Protein AF-0000000076178663 (afdb_homodimer)

InterPro domains:
  IPR000157 Toll/interleukin-1 receptor homology (TIR) domain [PF01582] (694-789)
  IPR000157 Toll/interleukin-1 receptor homology (TIR) domain [PS50104] (693-831)
  IPR000157 Toll/interleukin-1 receptor homology (TIR) domain [SM00255] (694-832)
  IPR001611 Leucine-rich repeat [PF13855] (51-112)
  IPR001611 Leucine-rich repeat [PF13855] (502-559)
  IPR001611 Leucine-rich repeat [PS51450] (548-569)
  IPR003591 Leucine-rich repeat, typical subtype [SM00369] (49-72)
  IPR003591 Leucine-rich repeat, typical subtype [SM00369] (73-99)
  IPR003591 Leucine-rich repeat, typical subtype [SM00369] (499-522)
  IPR003591 Leucine-rich repeat, typical subtype [SM00369] (546-569)
  IPR017241 Toll-like receptor [PIRSF037595] (4-831)
  IPR032675 Leucine-rich repeat domain superfamily [G3DSA:3.80.10.10] (1-617)
  IPR035897 Toll/interleukin-1 receptor homology (TIR) domain superfamily [G3DSA:3.40.50.10140] (685-832)
  IPR035897 Toll/interleukin-1 receptor homology (TIR) domain superfamily [SSF52200] (689-829)

Secondary structure (DSSP, 8-state):
--------EEE-TTS--SS--SSS-TT-SEEE--SS---EEPTTTTTT-TT--EEE--SS---EE-TTTTTT-TT--EEE--SS---TTTSB-TTTTTT-TT--EEE--S---TT----S-EEPPP-TT-TT--EEEEEE-SSEE-GGG-GGG-TT--EEEEEEE--SEE-TTTTTTS-TT--EEEEEEE----EE-TTTTTT-TT--EEEEEEE-S-HHHHHHTTGGGTT-EEEEEEEEEE---GGGTTSS-SSEEE-HHHHTTGGGSEEEEEEEESS-EEEE-TTTTT--S-GGG-SEEE-TT----TTSSHHHHHHHHHHHHH-TT--EEE--SEE---SS------SS--S--------TTTT-----SSS-------TT---EEEEEEPPTT--EEE-TTEE----S-EEEEEE--TT--EEE-TT-B-SSPPEEEEES-----EEE-TTS-GGGT----GGGGGGGTT-SEEE--SS-HHHHHHTT--GGGG-TT-SEEE--SS------TTTTTT-TT--EEE--SS--SS--GGGGG-TT--EEE-TTS------HHHHHHHHHTGGGT-EEE-TT-EEE-SGGGHHHHHHHTT---EESSTT---EEE-TTS-EEEHHHHHHTHHHHHHHHHHHHHHHHHHHHHHHHHHHHHHHHHHHHTHHHHHHHHHHHHHHHHHHHHHHH-SEEEEEEE-GGGHHHIIIIIHHIIIIIS---EEEHHHHS-TTS-HHHHHHHHHHTEEEEEEEE-TTGGG-TTHHHHHHHHHHHHHHS---EEEEEE-S--GGGS-HHHHHTGGGEEEEEPPSS--THHHHHHHHHHH----/--------EEE-TTS--SS--SSS-TT-SEEE--SS---EEPTTTTTT-TT--EEE--SS---EE-TTTTTT-TT--EEE--SS---TTTSB-TTTTTT-TT--EEE--S---TT----S-EEPPP-TT-TT--EEEEEE-SSEE-GGG-GGG-TT--EEEEEEE--SEE-TTTTTTS-TT--EEEEEEE----EE-GGGGTT-TT--EEEEEEEES-HHHHHHTTGGGTT-EEEEEEEEEEE--GGGTTSS-SSEEE-HHHHTTGGGSEEEEEEEESS-EEEE-TTTTT--S-GGG-SEEE-TT----TTSSHHHHHHHHHHHHH-TT--EEE--SEE---SS------SS------------SS------SSS-------TT---EEEEEEPPTT--EEE-TTEE----S-EEEEEE--TT--EEE-TT-B-SSPPEEEEES-----EEE-TTS-GGGT----GGGGGGGTT-SEEE--SS-HHHHHHTT--GGGG-TT-SEEE--SS------TTTTTT-TT--EEE--SS--SS--GGGGG-TT--EEE-TTS------HHHHHHHHHTGGGT-EEE-TT-EEE-SGGGHHHHHHHHH---EESSTT---EEE-TTS-EEEHHHHHHTHHHHHHHHHHHHHHHHHHHHHHHHHHHHHHHHHHHHTHHHHHHHHHHHHHHHHHHHHHHH--EEEEEE--GGGHHHIIIIIHHIIIIIS---EEEHHHHS-TTS-HHHHHHHHHHTEEEEEEEE-TTGGG-TTHHHHHHHHHHHHHHS---EEEEEE-S--GGGS-HHHHHTGGG-EEEE--SS--THHHHHHHHHHH----

Structure (mmCIF, N/CA/C/O backbone):
data_AF-0000000076178663-model_v1
#
loop_
_entity.id
_entity.type
_entity.pdbx_description
1 polymer 'Toll-like receptor 4'
#
loop_
_atom_site.group_PDB
_atom_site.id
_atom_site.type_symbol
_atom_site.label_atom_id
_atom_site.label_alt_id
_atom_site.label_comp_id
_atom_site.label_asym_id
_atom_site.label_entity_id
_atom_site.label_seq_id
_atom_site.pdbx_PDB_ins_code
_atom_site.Cartn_x
_atom_site.Cartn_y
_atom_site.Cartn_z
_atom_site.occupancy
_atom_site.B_iso_or_equiv
_atom_site.auth_seq_id
_atom_site.auth_comp_id
_atom_site.auth_asym_id
_atom_site.auth_atom_id
_atom_site.pdbx_PDB_model_num
ATOM 1 N N . MET A 1 1 ? 57.906 7.934 1.065 1 19.34 1 MET A N 1
ATOM 2 C CA . MET A 1 1 ? 56.906 8.836 0.531 1 19.34 1 MET A CA 1
ATOM 3 C C . MET A 1 1 ? 56.5 8.438 -0.887 1 19.34 1 MET A C 1
ATOM 5 O O . MET A 1 1 ? 57.281 8.641 -1.83 1 19.34 1 MET A O 1
ATOM 9 N N . LYS A 1 2 ? 55.906 7.266 -1.079 1 27.16 2 LYS A N 1
ATOM 10 C CA . LYS A 1 2 ? 55.625 6.82 -2.443 1 27.16 2 LYS A CA 1
ATOM 11 C C . LYS A 1 2 ? 54.969 7.922 -3.256 1 27.16 2 LYS A C 1
ATOM 13 O O . LYS A 1 2 ? 53.969 8.516 -2.812 1 27.16 2 LYS A O 1
ATOM 18 N N . GLN A 1 3 ? 55.719 8.695 -3.879 1 27.06 3 GLN A N 1
ATOM 19 C CA . GLN A 1 3 ? 55.188 9.703 -4.789 1 27.06 3 GLN A CA 1
ATOM 20 C C . GLN A 1 3 ? 53.969 9.203 -5.516 1 27.06 3 GLN A C 1
ATOM 22 O O . GLN A 1 3 ? 54 8.211 -6.242 1 27.06 3 GLN A O 1
ATOM 27 N N . GLU A 1 4 ? 52.906 9.203 -4.875 1 34.97 4 GLU A N 1
ATOM 28 C CA . GLU A 1 4 ? 51.625 8.945 -5.535 1 34.97 4 GLU A CA 1
ATOM 29 C C . GLU A 1 4 ? 51.531 9.672 -6.875 1 34.97 4 GLU A C 1
ATOM 31 O O . GLU A 1 4 ? 51.562 10.906 -6.922 1 34.97 4 GLU A O 1
ATOM 36 N N . LYS A 1 5 ? 52.469 9.32 -7.859 1 41.31 5 LYS A N 1
ATOM 37 C CA . LYS A 1 5 ? 52.438 9.859 -9.219 1 41.31 5 LYS A CA 1
ATOM 38 C C . LYS A 1 5 ? 51.031 10.266 -9.617 1 41.31 5 LYS A C 1
ATOM 40 O O . LYS A 1 5 ? 50.125 9.43 -9.633 1 41.31 5 LYS A O 1
ATOM 45 N N . LEU A 1 6 ? 50.562 11.344 -9.312 1 45.38 6 LEU A N 1
ATOM 46 C CA . LEU A 1 6 ? 49.312 11.977 -9.656 1 45.38 6 LEU A CA 1
ATOM 47 C C . LEU A 1 6 ? 48.875 11.594 -11.07 1 45.38 6 LEU A C 1
ATOM 49 O O . LEU A 1 6 ? 49.531 11.969 -12.047 1 45.38 6 LEU A O 1
ATOM 53 N N . GLU A 1 7 ? 48.406 10.383 -11.359 1 66.19 7 GLU A N 1
ATOM 54 C CA . GLU A 1 7 ? 47.844 9.922 -12.625 1 66.19 7 GLU A CA 1
ATOM 55 C C . GLU A 1 7 ? 46.906 10.961 -13.227 1 66.19 7 GLU A C 1
ATOM 57 O O . GLU A 1 7 ? 45.906 11.32 -12.609 1 66.19 7 GLU A O 1
ATOM 62 N N . LEU A 1 8 ? 47.469 11.82 -14.164 1 82.62 8 LEU A N 1
ATOM 63 C CA . LEU A 1 8 ? 46.781 12.891 -14.875 1 82.62 8 LEU A CA 1
ATOM 64 C C . LEU A 1 8 ? 45.625 12.32 -15.727 1 82.62 8 LEU A C 1
ATOM 66 O O . LEU A 1 8 ? 45.844 11.43 -16.547 1 82.62 8 LEU A O 1
ATOM 70 N N . THR A 1 9 ? 44.406 12.562 -15.328 1 89.75 9 THR A N 1
ATOM 71 C CA . THR A 1 9 ? 43.219 12.172 -16.078 1 89.75 9 THR A CA 1
ATOM 72 C C . THR A 1 9 ? 42.688 13.344 -16.906 1 89.75 9 THR A C 1
ATOM 74 O O . THR A 1 9 ? 42.562 14.461 -16.391 1 89.75 9 THR A O 1
ATOM 77 N N . ALA A 1 10 ? 42.594 13.156 -18.203 1 93.69 10 ALA A N 1
ATOM 78 C CA . ALA A 1 10 ? 41.938 14.125 -19.078 1 93.69 10 ALA A CA 1
ATOM 79 C C . ALA A 1 10 ? 40.469 13.758 -19.312 1 93.69 10 ALA A C 1
ATOM 81 O O . ALA A 1 10 ? 40.188 12.758 -19.969 1 93.69 10 ALA A O 1
ATOM 82 N N . ASP A 1 11 ? 39.562 14.453 -18.781 1 93.75 11 ASP A N 1
ATOM 83 C CA . ASP A 1 11 ? 38.125 14.242 -19 1 93.75 11 ASP A CA 1
ATOM 84 C C . ASP A 1 11 ? 37.625 15.078 -20.172 1 93.75 11 ASP A C 1
ATOM 86 O O . ASP A 1 11 ? 37.344 16.266 -20.031 1 93.75 11 ASP A O 1
ATOM 90 N N . CYS A 1 12 ? 37.5 14.484 -21.281 1 95.38 12 CYS A N 1
ATOM 91 C CA . CYS A 1 12 ? 37 15.125 -22.484 1 95.38 12 CYS A CA 1
ATOM 92 C C . CYS A 1 12 ? 35.594 14.633 -22.828 1 95.38 12 CYS A C 1
ATOM 94 O O . CYS A 1 12 ? 35.219 14.547 -24 1 95.38 12 CYS A O 1
ATOM 96 N N . SER A 1 13 ? 34.875 14.25 -21.828 1 94.5 13 SER A N 1
ATOM 97 C CA . SER A 1 13 ? 33.531 13.734 -22.062 1 94.5 13 SER A CA 1
ATOM 98 C C . SER A 1 13 ? 32.531 14.859 -22.344 1 94.5 13 SER A C 1
ATOM 100 O O . SER A 1 13 ? 32.688 15.961 -21.797 1 94.5 13 SER A O 1
ATOM 102 N N . ASN A 1 14 ? 31.547 14.664 -23.25 1 93.12 14 ASN A N 1
ATOM 103 C CA . ASN A 1 14 ? 30.406 15.547 -23.547 1 93.12 14 ASN A CA 1
ATOM 104 C C . ASN A 1 14 ? 30.875 16.906 -24.078 1 93.12 14 ASN A C 1
ATOM 106 O O . ASN A 1 14 ? 30.422 17.938 -23.609 1 93.12 14 ASN A O 1
ATOM 110 N N . LEU A 1 15 ? 31.781 16.922 -24.922 1 93.25 15 LEU A N 1
ATOM 111 C CA . LEU A 1 15 ? 32.312 18.156 -25.484 1 93.25 15 LEU A CA 1
ATOM 112 C C . LEU A 1 15 ? 31.938 18.281 -26.953 1 93.25 15 LEU A C 1
ATOM 114 O O . LEU A 1 15 ? 32.344 19.234 -27.625 1 93.25 15 LEU A O 1
ATOM 118 N N . GLY A 1 16 ? 31.219 17.328 -27.406 1 93.5 16 GLY A N 1
ATOM 119 C CA . GLY A 1 16 ? 30.797 17.359 -28.797 1 93.5 16 GLY A CA 1
ATOM 120 C C . GLY A 1 16 ? 31.938 17.094 -29.766 1 93.5 16 GLY A C 1
ATOM 121 O O . GLY A 1 16 ? 31.891 17.531 -30.922 1 93.5 16 GLY A O 1
ATOM 122 N N . LEU A 1 17 ? 32.938 16.344 -29.375 1 95.19 17 LEU A N 1
ATOM 123 C CA . LEU A 1 17 ? 34.094 16.062 -30.188 1 95.19 17 LEU A CA 1
ATOM 124 C C . LEU A 1 17 ? 33.781 15.117 -31.328 1 95.19 17 LEU A C 1
ATOM 126 O O . LEU A 1 17 ? 32.938 14.219 -31.172 1 95.19 17 LEU A O 1
ATOM 130 N N . THR A 1 18 ? 34.406 15.312 -32.438 1 95.69 18 THR A N 1
ATOM 131 C CA . THR A 1 18 ? 34.219 14.43 -33.562 1 95.69 18 THR A CA 1
ATOM 132 C C . THR A 1 18 ? 35.5 13.656 -33.875 1 95.69 18 THR A C 1
ATOM 134 O O . THR A 1 18 ? 35.469 12.711 -34.656 1 95.69 18 THR A O 1
ATOM 137 N N . ARG A 1 19 ? 36.562 14.148 -33.281 1 94.88 19 ARG A N 1
ATOM 138 C CA . ARG A 1 19 ? 37.844 13.477 -33.406 1 94.88 19 ARG A CA 1
ATOM 139 C C . ARG A 1 19 ? 38.594 13.461 -32.094 1 94.88 19 ARG A C 1
ATOM 141 O O . ARG A 1 19 ? 38.25 14.203 -31.156 1 94.88 19 ARG A O 1
ATOM 148 N N . VAL A 1 20 ? 39.531 12.562 -31.969 1 96 20 VAL A N 1
ATOM 149 C CA . VAL A 1 20 ? 40.375 12.492 -30.766 1 96 20 VAL A CA 1
ATOM 150 C C . VAL A 1 20 ? 41.25 13.75 -30.672 1 96 20 VAL A C 1
ATOM 152 O O . VAL A 1 20 ? 41.938 14.117 -31.641 1 96 20 VAL A O 1
ATOM 155 N N . PRO A 1 21 ? 41.25 14.375 -29.5 1 94.44 21 PRO A N 1
ATOM 156 C CA . PRO A 1 21 ? 42.062 15.578 -29.344 1 94.44 21 PRO A CA 1
ATOM 157 C C . PRO A 1 21 ? 43.562 15.281 -29.375 1 94.44 21 PRO A C 1
ATOM 159 O O . PRO A 1 21 ? 44.031 14.266 -28.844 1 94.44 21 PRO A O 1
ATOM 162 N N . GLN A 1 22 ? 44.406 16.219 -30.031 1 91.75 22 GLN A N 1
ATOM 163 C CA . GLN A 1 22 ? 45.844 16 -30.172 1 91.75 22 GLN A CA 1
ATOM 164 C C . GLN A 1 22 ? 46.625 17 -29.328 1 91.75 22 GLN A C 1
ATOM 166 O O . GLN A 1 22 ? 47.875 16.953 -29.297 1 91.75 22 GLN A O 1
ATOM 171 N N . ASP A 1 23 ? 45.938 17.812 -28.516 1 89.94 23 ASP A N 1
ATOM 172 C CA . ASP A 1 23 ? 46.625 18.891 -27.781 1 89.94 23 ASP A CA 1
ATOM 173 C C . ASP A 1 23 ? 46.656 18.578 -26.281 1 89.94 23 ASP A C 1
ATOM 175 O O . ASP A 1 23 ? 46.969 19.469 -25.484 1 89.94 23 ASP A O 1
ATOM 179 N N . LEU A 1 24 ? 46.469 17.391 -25.984 1 92.81 24 LEU A N 1
ATOM 180 C CA . LEU A 1 24 ? 46.531 17.047 -24.562 1 92.81 24 LEU A CA 1
ATOM 181 C C . LEU A 1 24 ? 47.969 16.719 -24.156 1 92.81 24 LEU A C 1
ATOM 183 O O . LEU A 1 24 ? 48.812 16.5 -25 1 92.81 24 LEU A O 1
ATOM 187 N N . ASN A 1 25 ? 48.156 16.75 -22.891 1 91.75 25 ASN A N 1
ATOM 188 C CA . ASN A 1 25 ? 49.469 16.359 -22.375 1 91.75 25 ASN A CA 1
ATOM 189 C C . ASN A 1 25 ? 49.812 14.914 -22.734 1 91.75 25 ASN A C 1
ATOM 191 O O . ASN A 1 25 ? 48.938 14.023 -22.609 1 91.75 25 ASN A O 1
ATOM 195 N N . HIS A 1 26 ? 51 14.625 -23.172 1 89.5 26 HIS A N 1
ATOM 196 C CA . HIS A 1 26 ? 51.406 13.305 -23.656 1 89.5 26 HIS A CA 1
ATOM 197 C C . HIS A 1 26 ? 51.562 12.312 -22.516 1 89.5 26 HIS A C 1
ATOM 199 O O . HIS A 1 26 ? 51.562 11.094 -22.75 1 89.5 26 HIS A O 1
ATOM 205 N N . THR A 1 27 ? 51.531 12.789 -21.25 1 90.5 27 THR A N 1
ATOM 206 C CA . THR A 1 27 ? 51.781 11.914 -20.109 1 90.5 27 THR A CA 1
ATOM 207 C C . THR A 1 27 ? 50.469 11.555 -19.422 1 90.5 27 THR A C 1
ATOM 209 O O . THR A 1 27 ? 50.438 11.094 -18.281 1 90.5 27 THR A O 1
ATOM 212 N N . ILE A 1 28 ? 49.406 11.758 -20.156 1 93.5 28 ILE A N 1
ATOM 213 C CA . ILE A 1 28 ? 48.125 11.469 -19.547 1 93.5 28 ILE A CA 1
ATOM 214 C C . ILE A 1 28 ? 48 9.969 -19.281 1 93.5 28 ILE A C 1
ATOM 216 O O . ILE A 1 28 ? 48.5 9.156 -20.078 1 93.5 28 ILE A O 1
ATOM 220 N N . PHE A 1 29 ? 47.406 9.719 -18.109 1 93.75 29 PHE A N 1
ATOM 221 C CA . PHE A 1 29 ? 47.25 8.344 -17.656 1 93.75 29 PHE A CA 1
ATOM 222 C C . PHE A 1 29 ? 45.875 7.801 -18.062 1 93.75 29 PHE A C 1
ATOM 224 O O . PHE A 1 29 ? 45.75 6.617 -18.375 1 93.75 29 PHE A O 1
ATOM 231 N N . ALA A 1 30 ? 44.875 8.555 -17.984 1 96.12 30 ALA A N 1
ATOM 232 C CA . ALA A 1 30 ? 43.531 8.188 -18.328 1 96.12 30 ALA A CA 1
ATOM 233 C C . ALA A 1 30 ? 42.875 9.242 -19.219 1 96.12 30 ALA A C 1
ATOM 235 O O . ALA A 1 30 ? 43.094 10.438 -19.047 1 96.12 30 ALA A O 1
ATOM 236 N N . LEU A 1 31 ? 42.125 8.75 -20.266 1 96 31 LEU A N 1
ATOM 237 C CA . LEU A 1 31 ? 41.438 9.625 -21.203 1 96 31 LEU A CA 1
ATOM 238 C C . LEU A 1 31 ? 39.969 9.195 -21.375 1 96 31 LEU A C 1
ATOM 240 O O . LEU A 1 31 ? 39.719 8.047 -21.719 1 96 31 LEU A O 1
ATOM 244 N N . ASP A 1 32 ? 39.094 10.031 -21.016 1 96.75 32 ASP A N 1
ATOM 245 C CA . ASP A 1 32 ? 37.656 9.766 -21.172 1 96.75 32 ASP A CA 1
ATOM 246 C C . ASP A 1 32 ? 37.062 10.578 -22.328 1 96.75 32 ASP A C 1
ATOM 248 O O . ASP A 1 32 ? 36.969 11.805 -22.266 1 96.75 32 ASP A O 1
ATOM 252 N N . LEU A 1 33 ? 36.719 9.906 -23.359 1 97.06 33 LEU A N 1
ATOM 253 C CA . LEU A 1 33 ? 36.156 10.523 -24.547 1 97.06 33 LEU A CA 1
ATOM 254 C C . LEU A 1 33 ? 34.656 10.156 -24.688 1 97.06 33 LEU A C 1
ATOM 256 O O . LEU A 1 33 ? 34.125 10.094 -25.797 1 97.06 33 LEU A O 1
ATOM 260 N N . SER A 1 34 ? 33.969 9.914 -23.625 1 96.56 34 SER A N 1
ATOM 261 C CA . SER A 1 34 ? 32.625 9.414 -23.672 1 96.56 34 SER A CA 1
ATOM 262 C C . SER A 1 34 ? 31.625 10.516 -24.047 1 96.56 34 SER A C 1
ATOM 264 O O . SER A 1 34 ? 31.906 11.695 -23.828 1 96.56 34 SER A O 1
ATOM 266 N N . LYS A 1 35 ? 30.438 10.172 -24.672 1 95.56 35 LYS A N 1
ATOM 267 C CA . LYS A 1 35 ? 29.297 11.039 -24.953 1 95.56 35 LYS A CA 1
ATOM 268 C C . LYS A 1 35 ? 29.688 12.172 -25.891 1 95.56 35 LYS A C 1
ATOM 270 O O . LYS A 1 35 ? 29.406 13.344 -25.609 1 95.56 35 LYS A O 1
ATOM 275 N N . ASN A 1 36 ? 30.5 11.789 -26.844 1 96.31 36 ASN A N 1
ATOM 276 C CA . ASN A 1 36 ? 30.812 12.688 -27.938 1 96.31 36 ASN A CA 1
ATOM 277 C C . ASN A 1 36 ? 30.203 12.203 -29.25 1 96.31 36 ASN A C 1
ATOM 279 O O . ASN A 1 36 ? 29.234 11.445 -29.25 1 96.31 36 ASN A O 1
ATOM 283 N N . ARG A 1 37 ? 30.734 12.75 -30.359 1 95.94 37 ARG A N 1
ATOM 284 C CA . ARG A 1 37 ? 30.156 12.391 -31.656 1 95.94 37 ARG A CA 1
ATOM 285 C C . ARG A 1 37 ? 31.219 11.812 -32.594 1 95.94 37 ARG A C 1
ATOM 287 O O . ARG A 1 37 ? 31.281 12.164 -33.75 1 95.94 37 ARG A O 1
ATOM 294 N N . ILE A 1 38 ? 32.062 11.023 -31.953 1 96.44 38 ILE A N 1
ATOM 295 C CA . ILE A 1 38 ? 33.125 10.406 -32.75 1 96.44 38 ILE A CA 1
ATOM 296 C C . ILE A 1 38 ? 32.562 9.234 -33.531 1 96.44 38 ILE A C 1
ATOM 298 O O . ILE A 1 38 ? 31.859 8.367 -33 1 96.44 38 ILE A O 1
ATOM 302 N N . LYS A 1 39 ? 32.812 9.109 -34.812 1 94.75 39 LYS A N 1
ATOM 303 C CA . LYS A 1 39 ? 32.25 8.086 -35.688 1 94.75 39 LYS A CA 1
ATOM 304 C C . LYS A 1 39 ? 33.281 7.051 -36.094 1 94.75 39 LYS A C 1
ATOM 306 O O . LYS A 1 39 ? 32.969 5.859 -36.188 1 94.75 39 LYS A O 1
ATOM 311 N N . ILE A 1 40 ? 34.5 7.547 -36.406 1 95.06 40 ILE A N 1
ATOM 312 C CA . ILE A 1 40 ? 35.562 6.676 -36.844 1 95.06 40 ILE A CA 1
ATOM 313 C C . ILE A 1 40 ? 36.844 6.965 -36.062 1 95.06 40 ILE A C 1
ATOM 315 O O . ILE A 1 40 ? 37.156 8.125 -35.812 1 95.06 40 ILE A O 1
ATOM 319 N N . LEU A 1 41 ? 37.438 5.895 -35.625 1 95.5 41 LEU A N 1
ATOM 320 C CA . LEU A 1 41 ? 38.781 6.043 -35.094 1 95.5 41 LEU A CA 1
ATOM 321 C C . LEU A 1 41 ? 39.844 5.68 -36.156 1 95.5 41 LEU A C 1
ATOM 323 O O . LEU A 1 41 ? 39.938 4.516 -36.562 1 95.5 41 LEU A O 1
ATOM 327 N N . ARG A 1 42 ? 40.688 6.648 -36.438 1 93.12 42 ARG A N 1
ATOM 328 C CA . ARG A 1 42 ? 41.656 6.5 -37.531 1 93.12 42 ARG A CA 1
ATOM 329 C C . ARG A 1 42 ? 42.969 5.977 -37 1 93.12 42 ARG A C 1
ATOM 331 O O . ARG A 1 42 ? 43.219 5.938 -35.812 1 93.12 42 ARG A O 1
ATOM 338 N N . ASN A 1 43 ? 43.812 5.578 -37.969 1 93.81 43 ASN A N 1
ATOM 339 C CA . ASN A 1 43 ? 45.125 5.094 -37.656 1 93.81 43 ASN A CA 1
ATOM 340 C C . ASN A 1 43 ? 45.906 6.125 -36.844 1 93.81 43 ASN A C 1
ATOM 342 O O . ASN A 1 43 ? 45.844 7.32 -37.125 1 93.81 43 ASN A O 1
ATOM 346 N N . ASN A 1 44 ? 46.5 5.703 -35.812 1 90.94 44 ASN A N 1
ATOM 347 C CA . ASN A 1 44 ? 47.438 6.496 -35 1 90.94 44 ASN A CA 1
ATOM 348 C C . ASN A 1 44 ? 46.719 7.598 -34.219 1 90.94 44 ASN A C 1
ATOM 350 O O . ASN A 1 44 ? 47.281 8.656 -33.969 1 90.94 44 ASN A O 1
ATOM 354 N N . SER A 1 45 ? 45.5 7.305 -33.969 1 92.75 45 SER A N 1
ATOM 355 C CA . SER A 1 45 ? 44.688 8.305 -33.312 1 92.75 45 SER A CA 1
ATOM 356 C C . SER A 1 45 ? 45.219 8.586 -31.891 1 92.75 45 SER A C 1
ATOM 358 O O . SER A 1 45 ? 45.031 9.68 -31.359 1 92.75 45 SER A O 1
ATOM 360 N N . PHE A 1 46 ? 45.938 7.613 -31.344 1 95.25 46 PHE A N 1
ATOM 361 C CA . PHE A 1 46 ? 46.375 7.758 -29.953 1 95.25 46 PHE A CA 1
ATOM 362 C C . PHE A 1 46 ? 47.906 7.645 -29.859 1 95.25 46 PHE A C 1
ATOM 364 O O . PHE A 1 46 ? 48.438 7.391 -28.766 1 95.25 46 PHE A O 1
ATOM 371 N N . GLU A 1 47 ? 48.625 7.809 -30.875 1 92.62 47 GLU A N 1
ATOM 372 C CA . GLU A 1 47 ? 50.062 7.57 -30.953 1 92.62 47 GLU A CA 1
ATOM 373 C C . GLU A 1 47 ? 50.812 8.461 -29.969 1 92.62 47 GLU A C 1
ATOM 375 O O . GLU A 1 47 ? 51.844 8.055 -29.422 1 92.62 47 GLU A O 1
ATOM 380 N N . ARG A 1 48 ? 50.281 9.609 -29.594 1 92 48 ARG A N 1
ATOM 381 C CA . ARG A 1 48 ? 50.969 10.594 -28.75 1 92 48 ARG A CA 1
ATOM 382 C C . ARG A 1 48 ? 50.812 10.227 -27.281 1 92 48 ARG A C 1
ATOM 384 O O . ARG A 1 48 ? 51.625 10.672 -26.438 1 92 48 ARG A O 1
ATOM 391 N N . TYR A 1 49 ? 49.938 9.398 -26.984 1 93.88 49 TYR A N 1
ATOM 392 C CA . TYR A 1 49 ? 49.625 9.148 -25.578 1 93.88 49 TYR A CA 1
ATOM 393 C C . TYR A 1 49 ? 50.125 7.781 -25.141 1 93.88 49 TYR A C 1
ATOM 395 O O . TYR A 1 49 ? 49.375 6.918 -24.719 1 93.88 49 TYR A O 1
ATOM 403 N N . THR A 1 50 ? 51.406 7.621 -25.094 1 91.06 50 THR A N 1
ATOM 404 C CA . THR A 1 50 ? 52.062 6.328 -24.906 1 91.06 50 THR A CA 1
ATOM 405 C C . THR A 1 50 ? 51.906 5.844 -23.469 1 91.06 50 THR A C 1
ATOM 407 O O . THR A 1 50 ? 52.094 4.656 -23.188 1 91.06 50 THR A O 1
ATOM 410 N N . GLN A 1 51 ? 51.594 6.723 -22.531 1 92.5 51 GLN A N 1
ATOM 411 C CA . GLN A 1 51 ? 51.5 6.34 -21.125 1 92.5 51 GLN A CA 1
ATOM 412 C C . GLN A 1 51 ? 50.031 6.066 -20.734 1 92.5 51 GLN A C 1
ATOM 414 O O . GLN A 1 51 ? 49.781 5.75 -19.578 1 92.5 51 GLN A O 1
ATOM 419 N N . LEU A 1 52 ? 49.219 6.074 -21.734 1 94.44 52 LEU A N 1
ATOM 420 C CA . LEU A 1 52 ? 47.781 5.906 -21.469 1 94.44 52 LEU A CA 1
ATOM 421 C C . LEU A 1 52 ? 47.5 4.504 -20.938 1 94.44 52 LEU A C 1
ATOM 423 O O . LEU A 1 52 ? 47.875 3.512 -21.562 1 94.44 52 LEU A O 1
ATOM 427 N N . ALA A 1 53 ? 46.844 4.461 -19.766 1 95.62 53 ALA A N 1
ATOM 428 C CA . ALA A 1 53 ? 46.5 3.176 -19.156 1 95.62 53 ALA A CA 1
ATOM 429 C C . ALA A 1 53 ? 45 2.906 -19.219 1 95.62 53 ALA A C 1
ATOM 431 O O . ALA A 1 53 ? 44.562 1.751 -19.25 1 95.62 53 ALA A O 1
ATOM 432 N N . VAL A 1 54 ? 44.188 3.916 -19.172 1 97.19 54 VAL A N 1
ATOM 433 C CA . VAL A 1 54 ? 42.75 3.787 -19.203 1 97.19 54 VAL A CA 1
ATOM 434 C C . VAL A 1 54 ? 42.156 4.664 -20.312 1 97.19 54 VAL A C 1
ATOM 436 O O . VAL A 1 54 ? 42.438 5.867 -20.359 1 97.19 54 VAL A O 1
ATOM 439 N N . LEU A 1 55 ? 41.406 4.07 -21.219 1 96.88 55 LEU A N 1
ATOM 440 C CA . LEU A 1 55 ? 40.781 4.789 -22.312 1 96.88 55 LEU A CA 1
ATOM 441 C C . LEU A 1 55 ? 39.281 4.457 -22.406 1 96.88 55 LEU A C 1
ATOM 443 O O . LEU A 1 55 ? 38.938 3.285 -22.5 1 96.88 55 LEU A O 1
ATOM 447 N N . THR A 1 56 ? 38.438 5.438 -22.266 1 97.69 56 THR A N 1
ATOM 448 C CA . THR A 1 56 ? 37 5.25 -22.328 1 97.69 56 THR A CA 1
ATOM 449 C C . THR A 1 56 ? 36.406 6.055 -23.484 1 97.69 56 THR A C 1
ATOM 451 O O . THR A 1 56 ? 36.562 7.277 -23.531 1 97.69 56 THR A O 1
ATOM 454 N N . ILE A 1 57 ? 35.781 5.387 -24.406 1 97.25 57 ILE A N 1
ATOM 455 C CA . ILE A 1 57 ? 35.156 6.012 -25.547 1 97.25 57 ILE A CA 1
ATOM 456 C C . ILE A 1 57 ? 33.688 5.551 -25.641 1 97.25 57 ILE A C 1
ATOM 458 O O . ILE A 1 57 ? 33.219 5.156 -26.703 1 97.25 57 ILE A O 1
ATOM 462 N N . ASP A 1 58 ? 33 5.617 -24.609 1 96 58 ASP A N 1
ATOM 463 C CA . ASP A 1 58 ? 31.641 5.109 -24.516 1 96 58 ASP A CA 1
ATOM 464 C C . ASP A 1 58 ? 30.656 6.117 -25.094 1 96 58 ASP A C 1
ATOM 466 O O . ASP A 1 58 ? 30.891 7.328 -25.047 1 96 58 ASP A O 1
ATOM 470 N N . SER A 1 59 ? 29.484 5.609 -25.703 1 94.06 59 SER A N 1
ATOM 471 C CA . SER A 1 59 ? 28.312 6.398 -26.078 1 94.06 59 SER A CA 1
ATOM 472 C C . SER A 1 59 ? 28.688 7.473 -27.094 1 94.06 59 SER A C 1
ATOM 474 O O . SER A 1 59 ? 28.375 8.648 -26.906 1 94.06 59 SER A O 1
ATOM 476 N N . ASN A 1 60 ? 29.453 7.062 -28.016 1 95.06 60 ASN A N 1
ATOM 477 C CA . ASN A 1 60 ? 29.672 7.844 -29.234 1 95.06 60 ASN A CA 1
ATOM 478 C C . ASN A 1 60 ? 28.891 7.277 -30.422 1 95.06 60 ASN A C 1
ATOM 480 O O . ASN A 1 60 ? 27.875 6.609 -30.234 1 95.06 60 ASN A O 1
ATOM 484 N N . ASP A 1 61 ? 29.328 7.574 -31.641 1 92.56 61 ASP A N 1
ATOM 485 C CA . ASP A 1 61 ? 28.734 7.023 -32.844 1 92.56 61 ASP A CA 1
ATOM 486 C C . ASP A 1 61 ? 29.75 6.211 -33.656 1 92.56 61 ASP A C 1
ATOM 488 O O . ASP A 1 61 ? 29.734 6.215 -34.875 1 92.56 61 ASP A O 1
ATOM 492 N N . LEU A 1 62 ? 30.562 5.539 -32.844 1 93.88 62 LEU A N 1
ATOM 493 C CA . LEU A 1 62 ? 31.641 4.789 -33.469 1 93.88 62 LEU A CA 1
ATOM 494 C C . LEU A 1 62 ? 31.094 3.639 -34.281 1 93.88 62 LEU A C 1
ATOM 496 O O . LEU A 1 62 ? 30.297 2.83 -33.812 1 93.88 62 LEU A O 1
ATOM 500 N N . TYR A 1 63 ? 31.406 3.506 -35.594 1 92.25 63 TYR A N 1
ATOM 501 C CA . TYR A 1 63 ? 30.922 2.383 -36.375 1 92.25 63 TYR A CA 1
ATOM 502 C C . TYR A 1 63 ? 32.094 1.649 -37.031 1 92.25 63 TYR A C 1
ATOM 504 O O . TYR A 1 63 ? 31.906 0.544 -37.562 1 92.25 63 TYR A O 1
ATOM 512 N N . PHE A 1 64 ? 33.344 2.303 -36.906 1 93.81 64 PHE A N 1
ATOM 513 C CA . PHE A 1 64 ? 34.469 1.647 -37.562 1 93.81 64 PHE A CA 1
ATOM 514 C C . PHE A 1 64 ? 35.781 2.012 -36.875 1 93.81 64 PHE A C 1
ATOM 516 O O . PHE A 1 64 ? 35.938 3.148 -36.406 1 93.81 64 PHE A O 1
ATOM 523 N N . LEU A 1 65 ? 36.625 1.006 -36.781 1 95.06 65 LEU A N 1
ATOM 524 C CA . LEU A 1 65 ? 37.938 1.166 -36.219 1 95.06 65 LEU A CA 1
ATOM 525 C C . LEU A 1 65 ? 39 0.736 -37.219 1 95.06 65 LEU A C 1
ATOM 527 O O . LEU A 1 65 ? 39.031 -0.411 -37.656 1 95.06 65 LEU A O 1
ATOM 531 N N . ASP A 1 66 ? 40.062 1.634 -37.375 1 92.19 66 ASP A N 1
ATOM 532 C CA . ASP A 1 66 ? 41.188 1.289 -38.281 1 92.19 66 ASP A CA 1
ATOM 533 C C . ASP A 1 66 ? 42.125 0.312 -37.594 1 92.19 66 ASP A C 1
ATOM 535 O O . ASP A 1 66 ? 42.125 0.195 -36.375 1 92.19 66 ASP A O 1
ATOM 539 N N . ALA A 1 67 ? 42.938 -0.397 -38.344 1 90.75 67 ALA A N 1
ATOM 540 C CA . ALA A 1 67 ? 43.781 -1.472 -37.875 1 90.75 67 ALA A CA 1
ATOM 541 C C . ALA A 1 67 ? 44.812 -0.953 -36.875 1 90.75 67 ALA A C 1
ATOM 543 O O . ALA A 1 67 ? 45.094 -1.619 -35.875 1 90.75 67 ALA A O 1
ATOM 544 N N . ASP A 1 68 ? 45.344 0.318 -37.094 1 92.94 68 ASP A N 1
ATOM 545 C CA . ASP A 1 68 ? 46.375 0.846 -36.25 1 92.94 68 ASP A CA 1
ATOM 546 C C . ASP A 1 68 ? 45.844 1.96 -35.344 1 92.94 68 ASP A C 1
ATOM 548 O O . ASP A 1 68 ? 46.594 2.877 -34.969 1 92.94 68 ASP A O 1
ATOM 552 N N . THR A 1 69 ? 44.594 1.808 -35.031 1 94.12 69 THR A N 1
ATOM 553 C CA . THR A 1 69 ? 43.938 2.797 -34.188 1 94.12 69 THR A CA 1
ATOM 554 C C . THR A 1 69 ? 44.625 2.92 -32.844 1 94.12 69 THR A C 1
ATOM 556 O O . THR A 1 69 ? 44.844 4.027 -32.344 1 94.12 69 THR A O 1
ATOM 559 N N . PHE A 1 70 ? 45.094 1.776 -32.312 1 95.31 70 PHE A N 1
ATOM 560 C CA . PHE A 1 70 ? 45.656 1.784 -30.969 1 95.31 70 PHE A CA 1
ATOM 561 C C . PHE A 1 70 ? 47.188 1.646 -31 1 95.31 70 PHE A C 1
ATOM 563 O O . PHE A 1 70 ? 47.781 1.219 -30.016 1 95.31 70 PHE A O 1
ATOM 570 N N . PHE A 1 71 ? 47.688 2.01 -32.125 1 93.75 71 PHE A N 1
ATOM 571 C CA . PHE A 1 71 ? 49.125 2.002 -32.219 1 93.75 71 PHE A CA 1
ATOM 572 C C . PHE A 1 71 ? 49.75 2.938 -31.203 1 93.75 71 PHE A C 1
ATOM 574 O O . PHE A 1 71 ? 49.281 4.066 -31.016 1 93.75 71 PHE A O 1
ATOM 581 N N . GLY A 1 72 ? 50.75 2.412 -30.438 1 91.94 72 GLY A N 1
ATOM 582 C CA . GLY A 1 72 ? 51.438 3.225 -29.453 1 91.94 72 GLY A CA 1
ATOM 583 C C . GLY A 1 72 ? 50.906 3.023 -28.047 1 91.94 72 GLY A C 1
ATOM 584 O O . GLY A 1 72 ? 51.562 3.439 -27.062 1 91.94 72 GLY A O 1
ATOM 585 N N . LEU A 1 73 ? 49.812 2.352 -27.891 1 94.62 73 LEU A N 1
ATOM 586 C CA . LEU A 1 73 ? 49.188 2.193 -26.578 1 94.62 73 LEU A CA 1
ATOM 587 C C . LEU A 1 73 ? 49.625 0.889 -25.922 1 94.62 73 LEU A C 1
ATOM 589 O O . LEU A 1 73 ? 48.781 0.086 -25.5 1 94.62 73 LEU A O 1
ATOM 593 N N . HIS A 1 74 ? 50.906 0.763 -25.656 1 91.94 74 HIS A N 1
ATOM 594 C CA . HIS A 1 74 ? 51.469 -0.473 -25.125 1 91.94 74 HIS A CA 1
ATOM 595 C C . HIS A 1 74 ? 51.156 -0.618 -23.641 1 91.94 74 HIS A C 1
ATOM 597 O O . HIS A 1 74 ? 51.219 -1.723 -23.094 1 91.94 74 HIS A O 1
ATOM 603 N N . ASN A 1 75 ? 50.781 0.467 -23.016 1 93.56 75 ASN A N 1
ATOM 604 C CA . ASN A 1 75 ? 50.562 0.448 -21.578 1 93.56 75 ASN A CA 1
ATOM 605 C C . ASN A 1 75 ? 49.062 0.426 -21.25 1 93.56 75 ASN A C 1
ATOM 607 O O . ASN A 1 75 ? 48.688 0.458 -20.078 1 93.56 75 ASN A O 1
ATOM 611 N N . LEU A 1 76 ? 48.25 0.294 -22.297 1 95.94 76 LEU A N 1
ATOM 612 C CA . LEU A 1 76 ? 46.812 0.337 -22.078 1 95.94 76 LEU A CA 1
ATOM 613 C C . LEU A 1 76 ? 46.344 -0.889 -21.312 1 95.94 76 LEU A C 1
ATOM 615 O O . LEU A 1 76 ? 46.656 -2.021 -21.672 1 95.94 76 LEU A O 1
ATOM 619 N N . VAL A 1 77 ? 45.625 -0.601 -20.219 1 96.75 77 VAL A N 1
ATOM 620 C CA . VAL A 1 77 ? 45.156 -1.677 -19.344 1 96.75 77 VAL A CA 1
ATOM 621 C C . VAL A 1 77 ? 43.656 -1.844 -19.469 1 96.75 77 VAL A C 1
ATOM 623 O O . VAL A 1 77 ? 43.156 -2.967 -19.438 1 96.75 77 VAL A O 1
ATOM 626 N N . LYS A 1 78 ? 42.906 -0.76 -19.578 1 97.94 78 LYS A N 1
ATOM 627 C CA . LYS A 1 78 ? 41.438 -0.768 -19.656 1 97.94 78 LYS A CA 1
ATOM 628 C C . LYS A 1 78 ? 40.969 0.014 -20.875 1 97.94 78 LYS A C 1
ATOM 630 O O . LYS A 1 78 ? 41.406 1.146 -21.109 1 97.94 78 LYS A O 1
ATOM 635 N N . LEU A 1 79 ? 40.156 -0.601 -21.672 1 97.44 79 LEU A N 1
ATOM 636 C CA . LEU A 1 79 ? 39.531 0.021 -22.844 1 97.44 79 LEU A CA 1
ATOM 637 C C . LEU A 1 79 ? 38.031 -0.204 -22.859 1 97.44 79 LEU A C 1
ATOM 639 O O . LEU A 1 79 ? 37.562 -1.343 -22.766 1 97.44 79 LEU A O 1
ATOM 643 N N . SER A 1 80 ? 37.281 0.865 -22.875 1 97.75 80 SER A N 1
ATOM 644 C CA . SER A 1 80 ? 35.812 0.756 -22.922 1 97.75 80 SER A CA 1
ATOM 645 C C . SER A 1 80 ? 35.25 1.5 -24.125 1 97.75 80 SER A C 1
ATOM 647 O O . SER A 1 80 ? 35.531 2.686 -24.312 1 97.75 80 SER A O 1
ATOM 649 N N . MET A 1 81 ? 34.562 0.811 -24.984 1 96.38 81 MET A N 1
ATOM 650 C CA . MET A 1 81 ? 33.875 1.37 -26.141 1 96.38 81 MET A CA 1
ATOM 651 C C . MET A 1 81 ? 32.438 0.906 -26.188 1 96.38 81 MET A C 1
ATOM 653 O O . MET A 1 81 ? 31.938 0.495 -27.25 1 96.38 81 MET A O 1
ATOM 657 N N . ASN A 1 82 ? 31.766 0.934 -25.109 1 94.75 82 ASN A N 1
ATOM 658 C CA . ASN A 1 82 ? 30.391 0.441 -25.047 1 94.75 82 ASN A CA 1
ATOM 659 C C . ASN A 1 82 ? 29.406 1.484 -25.547 1 94.75 82 ASN A C 1
ATOM 661 O O . ASN A 1 82 ? 29.75 2.656 -25.703 1 94.75 82 ASN A O 1
ATOM 665 N N . ASN A 1 83 ? 28.156 1.022 -25.969 1 92.31 83 ASN A N 1
ATOM 666 C CA . ASN A 1 83 ? 27.047 1.872 -26.406 1 92.31 83 ASN A CA 1
ATOM 667 C C . ASN A 1 83 ? 27.438 2.719 -27.609 1 92.31 83 ASN A C 1
ATOM 669 O O . ASN A 1 83 ? 27.281 3.941 -27.594 1 92.31 83 ASN A O 1
ATOM 673 N N . ASN A 1 84 ? 28.094 2.137 -28.5 1 93.88 84 ASN A N 1
ATOM 674 C CA . ASN A 1 84 ? 28.375 2.689 -29.812 1 93.88 84 ASN A CA 1
ATOM 675 C C . ASN A 1 84 ? 27.656 1.909 -30.906 1 93.88 84 ASN A C 1
ATOM 677 O O . ASN A 1 84 ? 26.609 1.312 -30.672 1 93.88 84 ASN A O 1
ATOM 681 N N . LYS A 1 85 ? 28.219 1.975 -32.188 1 90.81 85 LYS A N 1
ATOM 682 C CA . LYS A 1 85 ? 27.594 1.271 -33.312 1 90.81 85 LYS A CA 1
ATOM 683 C C . LYS A 1 85 ? 28.578 0.306 -33.969 1 90.81 85 LYS A C 1
ATOM 685 O O . LYS A 1 85 ? 28.609 0.173 -35.188 1 90.81 85 LYS A O 1
ATOM 690 N N . LEU A 1 86 ? 29.266 -0.295 -33.094 1 92.25 86 LEU A N 1
ATOM 691 C CA . LEU A 1 86 ? 30.312 -1.172 -33.594 1 92.25 86 LEU A CA 1
ATOM 692 C C . LEU A 1 86 ? 29.766 -2.545 -33.938 1 92.25 86 LEU A C 1
ATOM 694 O O . LEU A 1 86 ? 29.391 -3.32 -33.062 1 92.25 86 LEU A O 1
ATOM 698 N N . ASN A 1 87 ? 29.75 -2.783 -35.156 1 89.69 87 ASN A N 1
ATOM 699 C CA . ASN A 1 87 ? 29.312 -4.098 -35.625 1 89.69 87 ASN A CA 1
ATOM 700 C C . ASN A 1 87 ? 30.391 -5.156 -35.406 1 89.69 87 ASN A C 1
ATOM 702 O O . ASN A 1 87 ? 31.562 -4.941 -35.75 1 89.69 87 ASN A O 1
ATOM 706 N N . LEU A 1 88 ? 30.031 -6.27 -34.938 1 90.25 88 LEU A N 1
ATOM 707 C CA . LEU A 1 88 ? 30.984 -7.305 -34.562 1 90.25 88 LEU A CA 1
ATOM 708 C C . LEU A 1 88 ? 31.703 -7.867 -35.781 1 90.25 88 LEU A C 1
ATOM 710 O O . LEU A 1 88 ? 32.844 -8.305 -35.688 1 90.25 88 LEU A O 1
ATOM 714 N N . SER A 1 89 ? 31.141 -7.844 -36.906 1 83.62 89 SER A N 1
ATOM 715 C CA . SER A 1 89 ? 31.703 -8.492 -38.094 1 83.62 89 SER A CA 1
ATOM 716 C C . SER A 1 89 ? 32.438 -7.496 -38.969 1 83.62 89 SER A C 1
ATOM 718 O O . SER A 1 89 ? 33.375 -7.875 -39.719 1 83.62 89 SER A O 1
ATOM 720 N N . THR A 1 90 ? 32.094 -6.219 -38.906 1 86.75 90 THR A N 1
ATOM 721 C CA . THR A 1 90 ? 32.625 -5.301 -39.938 1 86.75 90 THR A CA 1
ATOM 722 C C . THR A 1 90 ? 33.375 -4.148 -39.281 1 86.75 90 THR A C 1
ATOM 724 O O . THR A 1 90 ? 34.219 -3.508 -39.906 1 86.75 90 THR A O 1
ATOM 727 N N . ALA A 1 91 ? 33.125 -3.973 -38.062 1 90.62 91 ALA A N 1
ATOM 728 C CA . ALA A 1 91 ? 33.625 -2.742 -37.469 1 90.62 91 ALA A CA 1
ATOM 729 C C . ALA A 1 91 ? 35.062 -2.902 -37.031 1 90.62 91 ALA A C 1
ATOM 731 O O . ALA A 1 91 ? 35.781 -1.914 -36.875 1 90.62 91 ALA A O 1
ATOM 732 N N . TYR A 1 92 ? 35.531 -4.09 -36.844 1 90.81 92 TYR A N 1
ATOM 733 C CA . TYR A 1 92 ? 36.875 -4.328 -36.281 1 90.81 92 TYR A CA 1
ATOM 734 C C . TYR A 1 92 ? 37.844 -4.832 -37.344 1 90.81 92 TYR A C 1
ATOM 736 O O . TYR A 1 92 ? 37.625 -5.914 -37.906 1 90.81 92 TYR A O 1
ATOM 744 N N . SER A 1 93 ? 38.938 -4.062 -37.562 1 87.75 93 SER A N 1
ATOM 745 C CA . SER A 1 93 ? 39.969 -4.48 -38.5 1 87.75 93 SER A CA 1
ATOM 746 C C . SER A 1 93 ? 40.844 -5.582 -37.938 1 87.75 93 SER A C 1
ATOM 748 O O . SER A 1 93 ? 40.938 -5.738 -36.719 1 87.75 93 SER A O 1
ATOM 750 N N . ASN A 1 94 ? 41.469 -6.363 -38.844 1 84.62 94 ASN A N 1
ATOM 751 C CA . ASN A 1 94 ? 42.344 -7.449 -38.406 1 84.62 94 ASN A CA 1
ATOM 752 C C . ASN A 1 94 ? 43.5 -6.93 -37.562 1 84.62 94 ASN A C 1
ATOM 754 O O . ASN A 1 94 ? 44.188 -5.98 -37.969 1 84.62 94 ASN A O 1
ATOM 758 N N . GLY A 1 95 ? 43.688 -7.387 -36.469 1 86.62 95 GLY A N 1
ATOM 759 C CA . GLY A 1 95 ? 44.812 -7.062 -35.625 1 86.62 95 GLY A CA 1
ATOM 760 C C . GLY A 1 95 ? 44.625 -5.797 -34.812 1 86.62 95 GLY A C 1
ATOM 761 O O . GLY A 1 95 ? 45.594 -5.219 -34.312 1 86.62 95 GLY A O 1
ATOM 762 N N . ILE A 1 96 ? 43.469 -5.402 -34.688 1 91.44 96 ILE A N 1
ATOM 763 C CA . ILE A 1 96 ? 43.156 -4.133 -34.062 1 91.44 96 ILE A CA 1
ATOM 764 C C . ILE A 1 96 ? 43.656 -4.129 -32.625 1 91.44 96 ILE A C 1
ATOM 766 O O . ILE A 1 96 ? 44.094 -3.096 -32.094 1 91.44 96 ILE A O 1
ATOM 770 N N . PHE A 1 97 ? 43.75 -5.285 -31.969 1 93.19 97 PHE A N 1
ATOM 771 C CA . PHE A 1 97 ? 44.125 -5.324 -30.562 1 93.19 97 PHE A CA 1
ATOM 772 C C . PHE A 1 97 ? 45.562 -5.797 -30.391 1 93.19 97 PHE A C 1
ATOM 774 O O . PHE A 1 97 ? 46 -6.043 -29.281 1 93.19 97 PHE A O 1
ATOM 781 N N . SER A 1 98 ? 46.281 -5.914 -31.438 1 91.31 98 SER A N 1
ATOM 782 C CA . SER A 1 98 ? 47.656 -6.387 -31.391 1 91.31 98 SER A CA 1
ATOM 783 C C . SER A 1 98 ? 48.562 -5.375 -30.703 1 91.31 98 SER A C 1
ATOM 785 O O . SER A 1 98 ? 49.625 -5.742 -30.141 1 91.31 98 SER A O 1
ATOM 787 N N . HIS A 1 99 ? 48.156 -4.105 -30.625 1 90.69 99 HIS A N 1
ATOM 788 C CA . HIS A 1 99 ? 49 -3.035 -30.078 1 90.69 99 HIS A CA 1
ATOM 789 C C . HIS A 1 99 ? 48.719 -2.828 -28.594 1 90.69 99 HIS A C 1
ATOM 791 O O . HIS A 1 99 ? 49.312 -1.948 -27.969 1 90.69 99 HIS A O 1
ATOM 797 N N . THR A 1 100 ? 47.906 -3.688 -28.078 1 92.88 100 THR A N 1
ATOM 798 C CA . THR A 1 100 ? 47.531 -3.514 -26.672 1 92.88 100 THR A CA 1
ATOM 799 C C . THR A 1 100 ? 47.812 -4.789 -25.875 1 92.88 100 THR A C 1
ATOM 801 O O . THR A 1 100 ? 46.875 -5.395 -25.328 1 92.88 100 THR A O 1
ATOM 804 N N . PRO A 1 101 ? 48.969 -5.18 -25.719 1 89.56 101 PRO A N 1
ATOM 805 C CA . PRO A 1 101 ? 49.312 -6.465 -25.094 1 89.56 101 PRO A CA 1
ATOM 806 C C . PRO A 1 101 ? 49 -6.477 -23.594 1 89.56 101 PRO A C 1
ATOM 808 O O . PRO A 1 101 ? 48.844 -7.543 -23 1 89.56 101 PRO A O 1
ATOM 811 N N . GLN A 1 102 ? 48.906 -5.312 -22.953 1 94.31 102 GLN A N 1
ATOM 812 C CA . GLN A 1 102 ? 48.719 -5.254 -21.5 1 94.31 102 GLN A CA 1
ATOM 813 C C . GLN A 1 102 ? 47.25 -5.102 -21.141 1 94.31 102 GLN A C 1
ATOM 815 O O . GLN A 1 102 ? 46.906 -4.996 -19.969 1 94.31 102 GLN A O 1
ATOM 820 N N . LEU A 1 103 ? 46.469 -5.102 -22.141 1 96.5 103 LEU A N 1
ATOM 821 C CA . LEU A 1 103 ? 45.031 -4.887 -21.922 1 96.5 103 LEU A CA 1
ATOM 822 C C . LEU A 1 103 ? 44.438 -5.98 -21.031 1 96.5 103 LEU A C 1
ATOM 824 O O . LEU A 1 103 ? 44.625 -7.168 -21.297 1 96.5 103 LEU A O 1
ATOM 828 N N . ARG A 1 104 ? 43.75 -5.574 -19.922 1 97.69 104 ARG A N 1
ATOM 829 C CA . ARG A 1 104 ? 43.156 -6.512 -18.984 1 97.69 104 ARG A CA 1
ATOM 830 C C . ARG A 1 104 ? 41.625 -6.41 -19 1 97.69 104 ARG A C 1
ATOM 832 O O . ARG A 1 104 ? 40.938 -7.367 -18.656 1 97.69 104 ARG A O 1
ATOM 839 N N . TYR A 1 105 ? 41.125 -5.293 -19.328 1 97.88 105 TYR A N 1
ATOM 840 C CA . TYR A 1 105 ? 39.719 -5.004 -19.328 1 97.88 105 TYR A CA 1
ATOM 841 C C . TYR A 1 105 ? 39.25 -4.434 -20.672 1 97.88 105 TYR A C 1
ATOM 843 O O . TYR A 1 105 ? 39.781 -3.396 -21.109 1 97.88 105 TYR A O 1
ATOM 851 N N . LEU A 1 106 ? 38.375 -5.125 -21.375 1 97.5 106 LEU A N 1
ATOM 852 C CA . LEU A 1 106 ? 37.812 -4.645 -22.641 1 97.5 106 LEU A CA 1
ATOM 853 C C . LEU A 1 106 ? 36.281 -4.656 -22.609 1 97.5 106 LEU A C 1
ATOM 855 O O . LEU A 1 106 ? 35.688 -5.699 -22.375 1 97.5 106 LEU A O 1
ATOM 859 N N . ASP A 1 107 ? 35.688 -3.551 -22.812 1 97.56 107 ASP A N 1
ATOM 860 C CA . ASP A 1 107 ? 34.219 -3.455 -22.859 1 97.56 107 ASP A CA 1
ATOM 861 C C . ASP A 1 107 ? 33.75 -2.99 -24.234 1 97.56 107 ASP A C 1
ATOM 863 O O . ASP A 1 107 ? 33.844 -1.805 -24.562 1 97.56 107 ASP A O 1
ATOM 867 N N . ILE A 1 108 ? 33.25 -3.881 -25.016 1 95.5 108 ILE A N 1
ATOM 868 C CA . ILE A 1 108 ? 32.656 -3.543 -26.297 1 95.5 108 ILE A CA 1
ATOM 869 C C . ILE A 1 108 ? 31.188 -3.992 -26.328 1 95.5 108 ILE A C 1
ATOM 871 O O . ILE A 1 108 ? 30.688 -4.395 -27.375 1 95.5 108 ILE A O 1
ATOM 875 N N . GLY A 1 109 ? 30.625 -3.998 -25.172 1 93.56 109 GLY A N 1
ATOM 876 C CA . GLY A 1 109 ? 29.234 -4.41 -25.031 1 93.56 109 GLY A CA 1
ATOM 877 C C . GLY A 1 109 ? 28.25 -3.322 -25.406 1 93.56 109 GLY A C 1
ATOM 878 O O . GLY A 1 109 ? 28.641 -2.174 -25.625 1 93.56 109 GLY A O 1
ATOM 879 N N . SER A 1 110 ? 26.922 -3.652 -25.609 1 90.88 110 SER A N 1
ATOM 880 C CA . SER A 1 110 ? 25.812 -2.756 -25.875 1 90.88 110 SER A CA 1
ATOM 881 C C . SER A 1 110 ? 26 -1.972 -27.156 1 90.88 110 SER A C 1
ATOM 883 O O . SER A 1 110 ? 25.766 -0.764 -27.203 1 90.88 110 SER A O 1
ATOM 885 N N . ASN A 1 111 ? 26.641 -2.539 -28.031 1 90.25 111 ASN A N 1
ATOM 886 C CA . ASN A 1 111 ? 26.844 -1.896 -29.328 1 90.25 111 ASN A CA 1
ATOM 887 C C . ASN A 1 111 ? 25.859 -2.42 -30.375 1 90.25 111 ASN A C 1
ATOM 889 O O . ASN A 1 111 ? 25.844 -1.949 -31.516 1 90.25 111 ASN A O 1
ATOM 893 N N . GLN A 1 112 ? 25.078 -3.344 -29.875 1 74.62 112 GLN A N 1
ATOM 894 C CA . GLN A 1 112 ? 24.078 -3.877 -30.797 1 74.62 112 GLN A CA 1
ATOM 895 C C . GLN A 1 112 ? 23 -2.836 -31.094 1 74.62 112 GLN A C 1
ATOM 897 O O . GLN A 1 112 ? 22.469 -2.203 -30.172 1 74.62 112 GLN A O 1
ATOM 902 N N . VAL A 1 113 ? 23.141 -2.096 -32.219 1 58.06 113 VAL A N 1
ATOM 903 C CA . VAL A 1 113 ? 22.188 -1.059 -32.594 1 58.06 113 VAL A CA 1
ATOM 904 C C . VAL A 1 113 ? 20.812 -1.684 -32.844 1 58.06 113 VAL A C 1
ATOM 906 O O . VAL A 1 113 ? 20.719 -2.82 -33.312 1 58.06 113 VAL A O 1
ATOM 909 N N . THR A 1 114 ? 19.734 -1.027 -32.125 1 52.75 114 THR A N 1
ATOM 910 C CA . THR A 1 114 ? 18.359 -1.406 -32.375 1 52.75 114 THR A CA 1
ATOM 911 C C . THR A 1 114 ? 18.125 -1.756 -33.844 1 52.75 114 THR A C 1
ATOM 913 O O . THR A 1 114 ? 17.234 -2.531 -34.156 1 52.75 114 THR A O 1
ATOM 916 N N . THR A 1 115 ? 19.078 -1.258 -34.75 1 53.69 115 THR A N 1
ATOM 917 C CA . THR A 1 115 ? 18.812 -1.34 -36.156 1 53.69 115 THR A CA 1
ATOM 918 C C . THR A 1 115 ? 19.5 -2.564 -36.781 1 53.69 115 THR A C 1
ATOM 920 O O . THR A 1 115 ? 19.109 -3.02 -37.844 1 53.69 115 THR A O 1
ATOM 923 N N . HIS A 1 116 ? 20.531 -3.154 -36.125 1 60.91 116 HIS A N 1
ATOM 924 C CA . HIS A 1 116 ? 21.156 -4.273 -36.844 1 60.91 116 HIS A CA 1
ATOM 925 C C . HIS A 1 116 ? 20.766 -5.605 -36.219 1 60.91 116 HIS A C 1
ATOM 927 O O . HIS A 1 116 ? 21.047 -5.863 -35.031 1 60.91 116 HIS A O 1
ATOM 933 N N . LYS A 1 117 ? 19.812 -6.254 -36.688 1 64.69 117 LYS A N 1
ATOM 934 C CA . LYS A 1 117 ? 19.422 -7.598 -36.25 1 64.69 117 LYS A CA 1
ATOM 935 C C . LYS A 1 117 ? 20.297 -8.656 -36.906 1 64.69 117 LYS A C 1
ATOM 937 O O . LYS A 1 117 ? 20.328 -8.781 -38.125 1 64.69 117 LYS A O 1
ATOM 942 N N . TYR A 1 118 ? 21.25 -9.234 -36.094 1 80.62 118 TYR A N 1
ATOM 943 C CA . TYR A 1 118 ? 22.094 -10.32 -36.594 1 80.62 118 TYR A CA 1
ATOM 944 C C . TYR A 1 118 ? 21.25 -11.547 -36.938 1 80.62 118 TYR A C 1
ATOM 946 O O . TYR A 1 118 ? 20.703 -12.203 -36.031 1 80.62 118 TYR A O 1
ATOM 954 N N . THR A 1 119 ? 20.969 -11.82 -38.25 1 79.69 119 THR A N 1
ATOM 955 C CA . THR A 1 119 ? 20.109 -12.922 -38.656 1 79.69 119 THR A CA 1
ATOM 956 C C . THR A 1 119 ? 20.953 -14.086 -39.188 1 79.69 119 THR A C 1
ATOM 958 O O . THR A 1 119 ? 20.422 -15.172 -39.438 1 79.69 119 THR A O 1
ATOM 961 N N . THR A 1 120 ? 22.297 -13.789 -39.375 1 87.12 120 THR A N 1
ATOM 962 C CA . THR A 1 120 ? 23.156 -14.828 -39.906 1 87.12 120 THR A CA 1
ATOM 963 C C . THR A 1 120 ? 24.297 -15.133 -38.938 1 87.12 120 THR A C 1
ATOM 965 O O . THR A 1 120 ? 24.438 -14.469 -37.906 1 87.12 120 THR A O 1
ATOM 968 N N . LEU A 1 121 ? 24.953 -16.25 -39.312 1 91.5 121 LEU A N 1
ATOM 969 C CA . LEU A 1 121 ? 26.141 -16.562 -38.531 1 91.5 121 LEU A CA 1
ATOM 970 C C . LEU A 1 121 ? 27.078 -15.367 -38.469 1 91.5 121 LEU A C 1
ATOM 972 O O . LEU A 1 121 ? 27.359 -14.719 -39.469 1 91.5 121 LEU A O 1
ATOM 976 N N . THR A 1 122 ? 27.359 -15.047 -37.281 1 92.25 122 THR A N 1
ATOM 977 C CA . THR A 1 122 ? 28.156 -13.844 -37.062 1 92.25 122 THR A CA 1
ATOM 978 C C . THR A 1 122 ? 29.5 -14.195 -36.375 1 92.25 122 THR A C 1
ATOM 980 O O . THR A 1 122 ? 29.516 -14.773 -35.312 1 92.25 122 THR A O 1
ATOM 983 N N . MET A 1 123 ? 30.578 -13.766 -37.094 1 91.69 123 MET A N 1
ATOM 984 C CA . MET A 1 123 ? 31.922 -13.969 -36.531 1 91.69 123 MET A CA 1
ATOM 985 C C . MET A 1 123 ? 32.312 -12.805 -35.625 1 91.69 123 MET A C 1
ATOM 987 O O . MET A 1 123 ? 32.031 -11.648 -35.938 1 91.69 123 MET A O 1
ATOM 991 N N . TYR A 1 124 ? 32.906 -13.156 -34.5 1 93.25 124 TYR A N 1
ATOM 992 C CA . TYR A 1 124 ? 33.406 -12.148 -33.594 1 93.25 124 TYR A CA 1
ATOM 993 C C . TYR A 1 124 ? 34.781 -11.688 -34 1 93.25 124 TYR A C 1
ATOM 995 O O . TYR A 1 124 ? 35.469 -12.375 -34.75 1 93.25 124 TYR A O 1
ATOM 1003 N N . PRO A 1 125 ? 35.156 -10.508 -33.5 1 92.44 125 PRO A N 1
ATOM 1004 C CA . PRO A 1 125 ? 36.531 -10.047 -33.781 1 92.44 125 PRO A CA 1
ATOM 1005 C C . PRO A 1 125 ? 37.594 -10.945 -33.156 1 92.44 125 PRO A C 1
ATOM 1007 O O . PRO A 1 125 ? 37.281 -11.766 -32.281 1 92.44 125 PRO A O 1
ATOM 1010 N N . TYR A 1 126 ? 38.844 -10.781 -33.719 1 93.12 126 TYR A N 1
ATOM 1011 C CA . TYR A 1 126 ? 39.938 -11.602 -33.188 1 93.12 126 TYR A CA 1
ATOM 1012 C C . TYR A 1 126 ? 40.5 -10.992 -31.922 1 93.12 126 TYR A C 1
ATOM 1014 O O . TYR A 1 126 ? 41 -9.867 -31.922 1 93.12 126 TYR A O 1
ATOM 1022 N N . PHE A 1 127 ? 40.406 -11.797 -30.844 1 94.06 127 PHE A N 1
ATOM 1023 C CA . PHE A 1 127 ? 40.844 -11.328 -29.531 1 94.06 127 PHE A CA 1
ATOM 1024 C C . PHE A 1 127 ? 42.156 -12.008 -29.109 1 94.06 127 PHE A C 1
ATOM 1026 O O . PHE A 1 127 ? 42.688 -11.727 -28.047 1 94.06 127 PHE A O 1
ATOM 1033 N N . GLY A 1 128 ? 42.656 -12.883 -29.828 1 92.12 128 GLY A N 1
ATOM 1034 C CA . GLY A 1 128 ? 43.719 -13.797 -29.453 1 92.12 128 GLY A CA 1
ATOM 1035 C C . GLY A 1 128 ? 45 -13.086 -29.047 1 92.12 128 GLY A C 1
ATOM 1036 O O . GLY A 1 128 ? 45.812 -13.641 -28.312 1 92.12 128 GLY A O 1
ATOM 1037 N N . ASP A 1 129 ? 45.219 -11.852 -29.484 1 90.94 129 ASP A N 1
ATOM 1038 C CA . ASP A 1 129 ? 46.438 -11.109 -29.219 1 90.94 129 ASP A CA 1
ATOM 1039 C C . ASP A 1 129 ? 46.438 -10.539 -27.797 1 90.94 129 ASP A C 1
ATOM 1041 O O . ASP A 1 129 ? 47.469 -10.141 -27.266 1 90.94 129 ASP A O 1
ATOM 1045 N N . MET A 1 130 ? 45.344 -10.594 -27.203 1 93.81 130 MET A N 1
ATOM 1046 C CA . MET A 1 130 ? 45.219 -9.992 -25.875 1 93.81 130 MET A CA 1
ATOM 1047 C C . MET A 1 130 ? 45.406 -11.039 -24.781 1 93.81 130 MET A C 1
ATOM 1049 O O . MET A 1 130 ? 44.5 -11.344 -24.031 1 93.81 130 MET A O 1
ATOM 1053 N N . LYS A 1 131 ? 46.594 -11.477 -24.531 1 93.62 131 LYS A N 1
ATOM 1054 C CA . LYS A 1 131 ? 46.906 -12.609 -23.656 1 93.62 131 LYS A CA 1
ATOM 1055 C C . LYS A 1 131 ? 46.656 -12.266 -22.188 1 93.62 131 LYS A C 1
ATOM 1057 O O . LYS A 1 131 ? 46.438 -13.164 -21.375 1 93.62 131 LYS A O 1
ATOM 1062 N N . ASN A 1 132 ? 46.625 -11 -21.859 1 95.94 132 ASN A N 1
ATOM 1063 C CA . ASN A 1 132 ? 46.469 -10.602 -20.453 1 95.94 132 ASN A CA 1
ATOM 1064 C C . ASN A 1 132 ? 45.031 -10.219 -20.141 1 95.94 132 ASN A C 1
ATOM 1066 O O . ASN A 1 132 ? 44.719 -9.82 -19.016 1 95.94 132 ASN A O 1
ATOM 1070 N N . LEU A 1 133 ? 44.156 -10.383 -21.109 1 97 133 LEU A N 1
ATOM 1071 C CA . LEU A 1 133 ? 42.75 -10 -20.922 1 97 133 LEU A CA 1
ATOM 1072 C C . LEU A 1 133 ? 42.125 -10.797 -19.797 1 97 133 LEU A C 1
ATOM 1074 O O . LEU A 1 133 ? 42.25 -12.023 -19.75 1 97 133 LEU A O 1
ATOM 1078 N N . GLN A 1 134 ? 41.5 -10.055 -18.875 1 97.94 134 GLN A N 1
ATOM 1079 C CA . GLN A 1 134 ? 40.875 -10.703 -17.719 1 97.94 134 GLN A CA 1
ATOM 1080 C C . GLN A 1 134 ? 39.375 -10.578 -17.75 1 97.94 134 GLN A C 1
ATOM 1082 O O . GLN A 1 134 ? 38.656 -11.5 -17.359 1 97.94 134 GLN A O 1
ATOM 1087 N N . THR A 1 135 ? 38.844 -9.469 -18.109 1 98.19 135 THR A N 1
ATOM 1088 C CA . THR A 1 135 ? 37.406 -9.203 -18.172 1 98.19 135 THR A CA 1
ATOM 1089 C C . THR A 1 135 ? 37 -8.719 -19.562 1 98.19 135 THR A C 1
ATOM 1091 O O . THR A 1 135 ? 37.625 -7.797 -20.109 1 98.19 135 THR A O 1
ATOM 1094 N N . LEU A 1 136 ? 36 -9.336 -20.125 1 97.5 136 LEU A N 1
ATOM 1095 C CA . LEU A 1 136 ? 35.531 -9.008 -21.469 1 97.5 136 LEU A CA 1
ATOM 1096 C C . LEU A 1 136 ? 34.031 -8.766 -21.484 1 97.5 136 LEU A C 1
ATOM 1098 O O . LEU A 1 136 ? 33.25 -9.625 -21.062 1 97.5 136 LEU A O 1
ATOM 1102 N N . TYR A 1 137 ? 33.594 -7.586 -21.875 1 96.69 137 TYR A N 1
ATOM 1103 C CA . TYR A 1 137 ? 32.188 -7.254 -22.109 1 96.69 137 TYR A CA 1
ATOM 1104 C C . TYR A 1 137 ? 31.859 -7.34 -23.594 1 96.69 137 TYR A C 1
ATOM 1106 O O . TYR A 1 137 ? 32.531 -6.742 -24.438 1 96.69 137 TYR A O 1
ATOM 1114 N N . LEU A 1 138 ? 30.891 -8.164 -23.891 1 93.62 138 LEU A N 1
ATOM 1115 C CA . LEU A 1 138 ? 30.469 -8.383 -25.266 1 93.62 138 LEU A CA 1
ATOM 1116 C C . LEU A 1 138 ? 28.953 -8.43 -25.375 1 93.62 138 LEU A C 1
ATOM 1118 O O . LEU A 1 138 ? 28.25 -8.43 -24.359 1 93.62 138 LEU A O 1
ATOM 1122 N N . ASP A 1 139 ? 28.484 -8.391 -26.656 1 93 139 ASP A N 1
ATOM 1123 C CA . ASP A 1 139 ? 27.094 -8.719 -26.922 1 93 139 ASP A CA 1
ATOM 1124 C C . ASP A 1 139 ? 26.953 -10.141 -27.469 1 93 139 ASP A C 1
ATOM 1126 O O . ASP A 1 139 ? 27.828 -10.617 -28.188 1 93 139 ASP A O 1
ATOM 1130 N N . LEU A 1 140 ? 26.031 -10.836 -26.969 1 93.69 140 LEU A N 1
ATOM 1131 C CA . LEU A 1 140 ? 25.766 -12.18 -27.484 1 93.69 140 LEU A CA 1
ATOM 1132 C C . LEU A 1 140 ? 24.703 -12.148 -28.578 1 93.69 140 LEU A C 1
ATOM 1134 O O . LEU A 1 140 ? 23.516 -11.961 -28.297 1 93.69 140 LEU A O 1
ATOM 1138 N N . VAL A 1 141 ? 25.109 -12.367 -29.766 1 92.12 141 VAL A N 1
ATOM 1139 C CA . VAL A 1 141 ? 24.203 -12.273 -30.906 1 92.12 141 VAL A CA 1
ATOM 1140 C C . VAL A 1 141 ? 23.484 -13.602 -31.109 1 92.12 141 VAL A C 1
ATOM 1142 O O . VAL A 1 141 ? 23.766 -14.586 -30.406 1 92.12 141 VAL A O 1
ATOM 1145 N N . ASN A 1 142 ? 22.609 -13.68 -32.062 1 91.19 142 ASN A N 1
ATOM 1146 C CA . ASN A 1 142 ? 21.688 -14.805 -32.219 1 91.19 142 ASN A CA 1
ATOM 1147 C C . ASN A 1 142 ? 22.422 -16.078 -32.656 1 91.19 142 ASN A C 1
ATOM 1149 O O . ASN A 1 142 ? 22.188 -17.141 -32.062 1 91.19 142 ASN A O 1
ATOM 1153 N N . LEU A 1 143 ? 23.266 -15.938 -33.625 1 92 143 LEU A N 1
ATOM 1154 C CA . LEU A 1 143 ? 24.047 -17.062 -34.125 1 92 143 LEU A CA 1
ATOM 1155 C C . LEU A 1 143 ? 25.547 -16.766 -34.031 1 92 143 LEU A C 1
ATOM 1157 O O . LEU A 1 143 ? 26.219 -16.547 -35.031 1 92 143 LEU A O 1
ATOM 1161 N N . PRO A 1 144 ? 25.922 -16.922 -32.781 1 93.38 144 PRO A N 1
ATOM 1162 C CA . PRO A 1 144 ? 27.312 -16.531 -32.562 1 93.38 144 PRO A CA 1
ATOM 1163 C C . PRO A 1 144 ? 28.297 -17.594 -33.031 1 93.38 144 PRO A C 1
ATOM 1165 O O . PRO A 1 144 ? 28.062 -18.797 -32.844 1 93.38 144 PRO A O 1
ATOM 1168 N N . VAL A 1 145 ? 29.438 -17.156 -33.656 1 93.31 145 VAL A N 1
ATOM 1169 C CA . VAL A 1 145 ? 30.547 -18.016 -34.031 1 93.31 145 VAL A CA 1
ATOM 1170 C C . VAL A 1 145 ? 31.828 -17.531 -33.344 1 93.31 145 VAL A C 1
ATOM 1172 O O . VAL A 1 145 ? 32.406 -16.5 -33.719 1 93.31 145 VAL A O 1
ATOM 1175 N N . PHE A 1 146 ? 32.312 -18.406 -32.406 1 94.56 146 PHE A N 1
ATOM 1176 C CA . PHE A 1 146 ? 33.438 -17.969 -31.594 1 94.56 146 PHE A CA 1
ATOM 1177 C C . PHE A 1 146 ? 34.719 -18.641 -32.062 1 94.56 146 PHE A C 1
ATOM 1179 O O . PHE A 1 146 ? 35.812 -18.328 -31.562 1 94.56 146 PHE A O 1
ATOM 1186 N N . ASN A 1 147 ? 34.781 -19.547 -32.938 1 91.88 147 ASN A N 1
ATOM 1187 C CA . ASN A 1 147 ? 35.906 -20.375 -33.312 1 91.88 147 ASN A CA 1
ATOM 1188 C C . ASN A 1 147 ? 37.062 -19.531 -33.844 1 91.88 147 ASN A C 1
ATOM 1190 O O . ASN A 1 147 ? 38.219 -19.828 -33.625 1 91.88 147 ASN A O 1
ATOM 1194 N N . SER A 1 148 ? 36.812 -18.5 -34.656 1 89.19 148 SER A N 1
ATOM 1195 C CA . SER A 1 148 ? 37.844 -17.688 -35.281 1 89.19 148 SER A CA 1
ATOM 1196 C C . SER A 1 148 ? 38.188 -16.469 -34.438 1 89.19 148 SER A C 1
ATOM 1198 O O . SER A 1 148 ? 39.031 -15.656 -34.812 1 89.19 148 SER A O 1
ATOM 1200 N N . SER A 1 149 ? 37.719 -16.422 -33.25 1 92 149 SER A N 1
ATOM 1201 C CA . SER A 1 149 ? 37.875 -15.234 -32.438 1 92 149 SER A CA 1
ATOM 1202 C C . SER A 1 149 ? 39.156 -15.281 -31.625 1 92 149 SER A C 1
ATOM 1204 O O . SER A 1 149 ? 39.594 -14.266 -31.078 1 92 149 SER A O 1
ATOM 1206 N N . GLY A 1 150 ? 39.781 -16.5 -31.453 1 92.75 150 GLY A N 1
ATOM 1207 C CA . GLY A 1 150 ? 41 -16.656 -30.672 1 92.75 150 GLY A CA 1
ATOM 1208 C C . GLY A 1 150 ? 40.75 -16.641 -29.172 1 92.75 150 GLY A C 1
ATOM 1209 O O . GLY A 1 150 ? 41.688 -16.719 -28.375 1 92.75 150 GLY A O 1
ATOM 1210 N N . LEU A 1 151 ? 39.531 -16.672 -28.797 1 94.5 151 LEU A N 1
ATOM 1211 C CA . LEU A 1 151 ? 39.188 -16.562 -27.375 1 94.5 151 LEU A CA 1
ATOM 1212 C C . LEU A 1 151 ? 39.656 -17.797 -26.609 1 94.5 151 LEU A C 1
ATOM 1214 O O . LEU A 1 151 ? 40.094 -17.688 -25.453 1 94.5 151 LEU A O 1
ATOM 1218 N N . TYR A 1 152 ? 39.688 -18.891 -27.234 1 94.12 152 TYR A N 1
ATOM 1219 C CA . TYR A 1 152 ? 40.031 -20.156 -26.578 1 94.12 152 TYR A CA 1
ATOM 1220 C C . TYR A 1 152 ? 41.438 -20.109 -26.031 1 94.12 152 TYR A C 1
ATOM 1222 O O . TYR A 1 152 ? 41.75 -20.766 -25.031 1 94.12 152 TYR A O 1
ATOM 1230 N N . THR A 1 153 ? 42.312 -19.281 -26.594 1 93.25 153 THR A N 1
ATOM 1231 C CA . THR A 1 153 ? 43.75 -19.266 -26.234 1 93.25 153 THR A CA 1
ATOM 1232 C C . THR A 1 153 ? 44 -18.297 -25.078 1 93.25 153 THR A C 1
ATOM 1234 O O . THR A 1 153 ? 45.094 -18.25 -24.547 1 93.25 153 THR A O 1
ATOM 1237 N N . LEU A 1 154 ? 43 -17.609 -24.703 1 95.5 154 LEU A N 1
ATOM 1238 C CA . LEU A 1 154 ? 43.156 -16.625 -23.641 1 95.5 154 LEU A CA 1
ATOM 1239 C C . LEU A 1 154 ? 43.094 -17.297 -22.266 1 95.5 154 LEU A C 1
ATOM 1241 O O . LEU A 1 154 ? 42 -17.438 -21.703 1 95.5 154 LEU A O 1
ATOM 1245 N N . LYS A 1 155 ? 44.156 -17.531 -21.594 1 94.44 155 LYS A N 1
ATOM 1246 C CA . LYS A 1 155 ? 44.219 -18.312 -20.359 1 94.44 155 LYS A CA 1
ATOM 1247 C C . LYS A 1 155 ? 43.906 -17.453 -19.141 1 94.44 155 LYS A C 1
ATOM 1249 O O . LYS A 1 155 ? 43.562 -17.969 -18.078 1 94.44 155 LYS A O 1
ATOM 1254 N N . ASN A 1 156 ? 44 -16.172 -19.328 1 96.06 156 ASN A N 1
ATOM 1255 C CA . ASN A 1 156 ? 43.812 -15.281 -18.188 1 96.06 156 ASN A CA 1
ATOM 1256 C C . ASN A 1 156 ? 42.375 -14.719 -18.156 1 96.06 156 ASN A C 1
ATOM 1258 O O . ASN A 1 156 ? 42 -14.031 -17.203 1 96.06 156 ASN A O 1
ATOM 1262 N N . LEU A 1 157 ? 41.594 -15.016 -19.188 1 97 157 LEU A N 1
ATOM 1263 C CA . LEU A 1 157 ? 40.219 -14.508 -19.219 1 97 157 LEU A CA 1
ATOM 1264 C C . LEU A 1 157 ? 39.406 -15.148 -18.125 1 97 157 LEU A C 1
ATOM 1266 O O . LEU A 1 157 ? 39.188 -16.375 -18.125 1 97 157 LEU A O 1
ATOM 1270 N N . ASP A 1 158 ? 38.938 -14.297 -17.281 1 96.81 158 ASP A N 1
ATOM 1271 C CA . ASP A 1 158 ? 38.281 -14.758 -16.062 1 96.81 158 ASP A CA 1
ATOM 1272 C C . ASP A 1 158 ? 36.781 -14.453 -16.125 1 96.81 158 ASP A C 1
ATOM 1274 O O . ASP A 1 158 ? 35.969 -15.25 -15.664 1 96.81 158 ASP A O 1
ATOM 1278 N N . THR A 1 159 ? 36.438 -13.32 -16.594 1 98 159 THR A N 1
ATOM 1279 C CA . THR A 1 159 ? 35.062 -12.82 -16.562 1 98 159 THR A CA 1
ATOM 1280 C C . THR A 1 159 ? 34.562 -12.453 -17.953 1 98 159 THR A C 1
ATOM 1282 O O . THR A 1 159 ? 35.25 -11.711 -18.672 1 98 159 THR A O 1
ATOM 1285 N N . VAL A 1 160 ? 33.438 -12.977 -18.344 1 97.75 160 VAL A N 1
ATOM 1286 C CA . VAL A 1 160 ? 32.781 -12.578 -19.578 1 97.75 160 VAL A CA 1
ATOM 1287 C C . VAL A 1 160 ? 31.375 -12.062 -19.266 1 97.75 160 VAL A C 1
ATOM 1289 O O . VAL A 1 160 ? 30.578 -12.758 -18.625 1 97.75 160 VAL A O 1
ATOM 1292 N N . ARG A 1 161 ? 31.062 -10.906 -19.672 1 97.25 161 ARG A N 1
ATOM 1293 C CA . ARG A 1 161 ? 29.766 -10.289 -19.453 1 97.25 161 ARG A CA 1
ATOM 1294 C C . ARG A 1 161 ? 29.078 -9.961 -20.781 1 97.25 161 ARG A C 1
ATOM 1296 O O . ARG A 1 161 ? 29.594 -9.164 -21.562 1 97.25 161 ARG A O 1
ATOM 1303 N N . PHE A 1 162 ? 28.016 -10.562 -20.953 1 95.69 162 PHE A N 1
ATOM 1304 C CA . PHE A 1 162 ? 27.219 -10.219 -22.125 1 95.69 162 PHE A CA 1
ATOM 1305 C C . PHE A 1 162 ? 26.203 -9.125 -21.781 1 95.69 162 PHE A C 1
ATOM 1307 O O . PHE A 1 162 ? 25.219 -9.375 -21.094 1 95.69 162 PHE A O 1
ATOM 1314 N N . SER A 1 163 ? 26.438 -7.961 -22.312 1 91.88 163 SER A N 1
ATOM 1315 C CA . SER A 1 163 ? 25.641 -6.785 -21.984 1 91.88 163 SER A CA 1
ATOM 1316 C C . SER A 1 163 ? 24.266 -6.848 -22.641 1 91.88 163 SER A C 1
ATOM 1318 O O . SER A 1 163 ? 23.297 -6.297 -22.109 1 91.88 163 SER A O 1
ATOM 1320 N N . SER A 1 164 ? 24.219 -7.418 -23.781 1 89.38 164 SER A N 1
ATOM 1321 C CA . SER A 1 164 ? 22.969 -7.695 -24.5 1 89.38 164 SER A CA 1
ATOM 1322 C C . SER A 1 164 ? 23 -9.086 -25.125 1 89.38 164 SER A C 1
ATOM 1324 O O . SER A 1 164 ? 24.062 -9.594 -25.484 1 89.38 164 SER A O 1
ATOM 1326 N N . CYS A 1 165 ? 21.844 -9.633 -25.109 1 89.75 165 CYS A N 1
ATOM 1327 C CA . CYS A 1 165 ? 21.734 -11.008 -25.594 1 89.75 165 CYS A CA 1
ATOM 1328 C C . CYS A 1 165 ? 20.516 -11.18 -26.5 1 89.75 165 CYS A C 1
ATOM 1330 O O . CYS A 1 165 ? 19.391 -10.898 -26.078 1 89.75 165 CYS A O 1
ATOM 1332 N N . THR A 1 166 ? 20.75 -11.648 -27.781 1 88.56 166 THR A N 1
ATOM 1333 C CA . THR A 1 166 ? 19.641 -11.859 -28.703 1 88.56 166 THR A CA 1
ATOM 1334 C C . THR A 1 166 ? 19.562 -13.32 -29.125 1 88.56 166 THR A C 1
ATOM 1336 O O . THR A 1 166 ? 18.922 -13.648 -30.125 1 88.56 166 THR A O 1
ATOM 1339 N N . VAL A 1 167 ? 20.219 -14.117 -28.375 1 90.19 167 VAL A N 1
ATOM 1340 C CA . VAL A 1 167 ? 20.25 -15.531 -28.719 1 90.19 167 VAL A CA 1
ATOM 1341 C C . VAL A 1 167 ? 18.859 -16.125 -28.594 1 90.19 167 VAL A C 1
ATOM 1343 O O . VAL A 1 167 ? 18.172 -15.898 -27.594 1 90.19 167 VAL A O 1
ATOM 1346 N N . GLU A 1 168 ? 18.406 -16.875 -29.547 1 88.81 168 GLU A N 1
ATOM 1347 C CA . GLU A 1 168 ? 17.094 -17.516 -29.516 1 88.81 168 GLU A CA 1
ATOM 1348 C C . GLU A 1 168 ? 17.203 -18.953 -29.047 1 88.81 168 GLU A C 1
ATOM 1350 O O . GLU A 1 168 ? 16.266 -19.5 -28.469 1 88.81 168 GLU A O 1
ATOM 1355 N N . GLU A 1 169 ? 18.406 -19.484 -29.344 1 91.94 169 GLU A N 1
ATOM 1356 C CA . GLU A 1 169 ? 18.656 -20.859 -28.953 1 91.94 169 GLU A CA 1
ATOM 1357 C C . GLU A 1 169 ? 19.969 -21 -28.188 1 91.94 169 GLU A C 1
ATOM 1359 O O . GLU A 1 169 ? 21.047 -20.688 -28.719 1 91.94 169 GLU A O 1
ATOM 1364 N N . MET A 1 170 ? 19.844 -21.375 -26.953 1 94.5 170 MET A N 1
ATOM 1365 C CA . MET A 1 170 ? 21.016 -21.703 -26.156 1 94.5 170 MET A CA 1
ATOM 1366 C C . MET A 1 170 ? 21.422 -23.172 -26.359 1 94.5 170 MET A C 1
ATOM 1368 O O . MET A 1 170 ? 20.938 -24.047 -25.641 1 94.5 170 MET A O 1
ATOM 1372 N N . LEU A 1 171 ? 22.422 -23.359 -27.203 1 95.38 171 LEU A N 1
ATOM 1373 C CA . LEU A 1 171 ? 22.781 -24.719 -27.609 1 95.38 171 LEU A CA 1
ATOM 1374 C C . LEU A 1 171 ? 24.078 -25.156 -26.938 1 95.38 171 LEU A C 1
ATOM 1376 O O . LEU A 1 171 ? 24.906 -24.312 -26.562 1 95.38 171 LEU A O 1
ATOM 1380 N N . ASN A 1 172 ? 24.25 -26.438 -26.828 1 96.19 172 ASN A N 1
ATOM 1381 C CA . ASN A 1 172 ? 25.438 -27 -26.188 1 96.19 172 ASN A CA 1
ATOM 1382 C C . ASN A 1 172 ? 26.719 -26.594 -26.906 1 96.19 172 ASN A C 1
ATOM 1384 O O . ASN A 1 172 ? 27.781 -26.484 -26.281 1 96.19 172 ASN A O 1
ATOM 1388 N N . GLY A 1 173 ? 26.641 -26.312 -28.172 1 93.94 173 GLY A N 1
ATOM 1389 C CA . GLY A 1 173 ? 27.812 -26 -28.969 1 93.94 173 GLY A CA 1
ATOM 1390 C C . GLY A 1 173 ? 28.109 -24.516 -29.031 1 93.94 173 GLY A C 1
ATOM 1391 O O . GLY A 1 173 ? 29.125 -24.094 -29.594 1 93.94 173 GLY A O 1
ATOM 1392 N N . THR A 1 174 ? 27.328 -23.703 -28.375 1 94.31 174 THR A N 1
ATOM 1393 C CA . THR A 1 174 ? 27.422 -22.266 -28.531 1 94.31 174 THR A CA 1
ATOM 1394 C C . THR A 1 174 ? 28.734 -21.734 -27.969 1 94.31 174 THR A C 1
ATOM 1396 O O . THR A 1 174 ? 29.422 -20.938 -28.609 1 94.31 174 THR A O 1
ATOM 1399 N N . PHE A 1 175 ? 29.156 -22.25 -26.75 1 96.31 175 PHE A N 1
ATOM 1400 C CA . PHE A 1 175 ? 30.297 -21.672 -26.047 1 96.31 175 PHE A CA 1
ATOM 1401 C C . PHE A 1 175 ? 31.484 -22.641 -26.062 1 96.31 175 PHE A C 1
ATOM 1403 O O . PHE A 1 175 ? 32.375 -22.531 -25.234 1 96.31 175 PHE A O 1
ATOM 1410 N N . VAL A 1 176 ? 31.594 -23.531 -26.969 1 94.94 176 VAL A N 1
ATOM 1411 C CA . VAL A 1 176 ? 32.625 -24.578 -26.984 1 94.94 176 VAL A CA 1
ATOM 1412 C C . VAL A 1 176 ? 34 -23.969 -27.234 1 94.94 176 VAL A C 1
ATOM 1414 O O . VAL A 1 176 ? 35 -24.469 -26.75 1 94.94 176 VAL A O 1
ATOM 1417 N N . ASP A 1 177 ? 34.031 -22.859 -27.984 1 94.5 177 ASP A N 1
ATOM 1418 C CA . ASP A 1 177 ? 35.312 -22.234 -28.359 1 94.5 177 ASP A CA 1
ATOM 1419 C C . ASP A 1 177 ? 35.656 -21.125 -27.375 1 94.5 177 ASP A C 1
ATOM 1421 O O . ASP A 1 177 ? 36.594 -20.344 -27.609 1 94.5 177 ASP A O 1
ATOM 1425 N N . MET A 1 178 ? 34.969 -21.016 -26.297 1 95.06 178 MET A N 1
ATOM 1426 C CA . MET A 1 178 ? 35.281 -20.062 -25.234 1 95.06 178 MET A CA 1
ATOM 1427 C C . MET A 1 178 ? 36.344 -20.656 -24.297 1 95.06 178 MET A C 1
ATOM 1429 O O . MET A 1 178 ? 36.469 -21.875 -24.172 1 95.06 178 MET A O 1
ATOM 1433 N N . PRO A 1 179 ? 37.125 -19.828 -23.641 1 94.94 179 PRO A N 1
ATOM 1434 C CA . PRO A 1 179 ? 38.188 -20.359 -22.781 1 94.94 179 PRO A CA 1
ATOM 1435 C C . PRO A 1 179 ? 37.625 -21 -21.5 1 94.94 179 PRO A C 1
ATOM 1437 O O . PRO A 1 179 ? 36.781 -20.422 -20.844 1 94.94 179 PRO A O 1
ATOM 1440 N N . PRO A 1 180 ? 38.094 -22.141 -21.109 1 93.81 180 PRO A N 1
ATOM 1441 C CA . PRO A 1 180 ? 37.656 -22.812 -19.891 1 93.81 180 PRO A CA 1
ATOM 1442 C C . PRO A 1 180 ? 38.094 -22.078 -18.625 1 93.81 180 PRO A C 1
ATOM 1444 O O . PRO A 1 180 ? 37.625 -22.391 -17.531 1 93.81 180 PRO A O 1
ATOM 1447 N N . SER A 1 181 ? 39 -21.094 -18.781 1 95.25 181 SER A N 1
ATOM 1448 C CA . SER A 1 181 ? 39.469 -20.328 -17.641 1 95.25 181 SER A CA 1
ATOM 1449 C C . SER A 1 181 ? 38.375 -19.422 -17.078 1 95.25 181 SER A C 1
ATOM 1451 O O . SER A 1 181 ? 38.469 -18.922 -15.961 1 95.25 181 SER A O 1
ATOM 1453 N N . VAL A 1 182 ? 37.312 -19.234 -17.859 1 97.44 182 VAL A N 1
ATOM 1454 C CA . VAL A 1 182 ? 36.25 -18.297 -17.469 1 97.44 182 VAL A CA 1
ATOM 1455 C C . VAL A 1 182 ? 35.562 -18.812 -16.203 1 97.44 182 VAL A C 1
ATOM 1457 O O . VAL A 1 182 ? 35.094 -19.938 -16.156 1 97.44 182 VAL A O 1
ATOM 1460 N N . LYS A 1 183 ? 35.531 -17.906 -15.203 1 97.56 183 LYS A N 1
ATOM 1461 C CA . LYS A 1 183 ? 34.938 -18.281 -13.914 1 97.56 183 LYS A CA 1
ATOM 1462 C C . LYS A 1 183 ? 33.656 -17.516 -13.648 1 97.56 183 LYS A C 1
ATOM 1464 O O . LYS A 1 183 ? 32.875 -17.875 -12.766 1 97.56 183 LYS A O 1
ATOM 1469 N N . GLN A 1 184 ? 33.438 -16.453 -14.367 1 98.19 184 GLN A N 1
ATOM 1470 C CA . GLN A 1 184 ? 32.25 -15.648 -14.172 1 98.19 184 GLN A CA 1
ATOM 1471 C C . GLN A 1 184 ? 31.547 -15.383 -15.5 1 98.19 184 GLN A C 1
ATOM 1473 O O . GLN A 1 184 ? 32.188 -14.922 -16.453 1 98.19 184 GLN A O 1
ATOM 1478 N N . ILE A 1 185 ? 30.266 -15.648 -15.562 1 97.88 185 ILE A N 1
ATOM 1479 C CA . ILE A 1 185 ? 29.453 -15.383 -16.75 1 97.88 185 ILE A CA 1
ATOM 1480 C C . ILE A 1 185 ? 28.219 -14.57 -16.375 1 97.88 185 ILE A C 1
ATOM 1482 O O . ILE A 1 185 ? 27.531 -14.906 -15.414 1 97.88 185 ILE A O 1
ATOM 1486 N N . TYR A 1 186 ? 28 -13.516 -17.078 1 96.81 186 TYR A N 1
ATOM 1487 C CA . TYR A 1 186 ? 26.828 -12.656 -16.906 1 96.81 186 TYR A CA 1
ATOM 1488 C C . TYR A 1 186 ? 26.016 -12.57 -18.188 1 96.81 186 TYR A C 1
ATOM 1490 O O . TYR A 1 186 ? 26.547 -12.18 -19.234 1 96.81 186 TYR A O 1
ATOM 1498 N N . LEU A 1 187 ? 24.859 -13.016 -18.172 1 96.25 187 LEU A N 1
ATOM 1499 C CA . LEU A 1 187 ? 23.938 -12.867 -19.281 1 96.25 187 LEU A CA 1
ATOM 1500 C C . LEU A 1 187 ? 22.859 -11.836 -18.953 1 96.25 187 LEU A C 1
ATOM 1502 O O . LEU A 1 187 ? 21.984 -12.086 -18.125 1 96.25 187 LEU A O 1
ATOM 1506 N N . ASN A 1 188 ? 22.891 -10.797 -19.688 1 93 188 ASN A N 1
ATOM 1507 C CA . ASN A 1 188 ? 21.953 -9.719 -19.391 1 93 188 ASN A CA 1
ATOM 1508 C C . ASN A 1 188 ? 21.031 -9.438 -20.578 1 93 188 ASN A C 1
ATOM 1510 O O . ASN A 1 188 ? 21.469 -9.484 -21.734 1 93 188 ASN A O 1
ATOM 1514 N N . ASN A 1 189 ? 19.734 -9.266 -20.328 1 89.12 189 ASN A N 1
ATOM 1515 C CA . ASN A 1 189 ? 18.75 -8.773 -21.297 1 89.12 189 ASN A CA 1
ATOM 1516 C C . ASN A 1 189 ? 18.641 -9.703 -22.5 1 89.12 189 ASN A C 1
ATOM 1518 O O . ASN A 1 189 ? 18.766 -9.258 -23.641 1 89.12 189 ASN A O 1
ATOM 1522 N N . CYS A 1 190 ? 18.438 -10.914 -22.188 1 89.06 190 CYS A N 1
ATOM 1523 C CA . CYS A 1 190 ? 18.188 -11.867 -23.25 1 89.06 190 CYS A CA 1
ATOM 1524 C C . CYS A 1 190 ? 16.719 -11.93 -23.609 1 89.06 190 CYS A C 1
ATOM 1526 O O . CYS A 1 190 ? 15.93 -12.578 -22.906 1 89.06 190 CYS A O 1
ATOM 1528 N N . GLU A 1 191 ? 16.109 -11.367 -24.625 1 77.06 191 GLU A N 1
ATOM 1529 C CA . GLU A 1 191 ? 14.688 -11.109 -24.859 1 77.06 191 GLU A CA 1
ATOM 1530 C C . GLU A 1 191 ? 14.031 -12.258 -25.625 1 77.06 191 GLU A C 1
ATOM 1532 O O . GLU A 1 191 ? 12.812 -12.43 -25.562 1 77.06 191 GLU A O 1
ATOM 1537 N N . LYS A 1 192 ? 14.672 -13.281 -26.266 1 75.75 192 LYS A N 1
ATOM 1538 C CA . LYS A 1 192 ? 14 -14.211 -27.172 1 75.75 192 LYS A CA 1
ATOM 1539 C C . LYS A 1 192 ? 14.625 -15.602 -27.094 1 75.75 192 LYS A C 1
ATOM 1541 O O . LYS A 1 192 ? 14.914 -16.203 -28.125 1 75.75 192 LYS A O 1
ATOM 1546 N N . VAL A 1 193 ? 14.609 -16.094 -25.891 1 86.06 193 VAL A N 1
ATOM 1547 C CA . VAL A 1 193 ? 15.211 -17.422 -25.812 1 86.06 193 VAL A CA 1
ATOM 1548 C C . VAL A 1 193 ? 14.133 -18.484 -26 1 86.06 193 VAL A C 1
ATOM 1550 O O . VAL A 1 193 ? 13.211 -18.594 -25.188 1 86.06 193 VAL A O 1
ATOM 1553 N N . LYS A 1 194 ? 14.219 -19.281 -26.984 1 83.25 194 LYS A N 1
ATOM 1554 C CA . LYS A 1 194 ? 13.203 -20.266 -27.344 1 83.25 194 LYS A CA 1
ATOM 1555 C C . LYS A 1 194 ? 13.625 -21.656 -26.891 1 83.25 194 LYS A C 1
ATOM 1557 O O . LYS A 1 194 ? 12.789 -22.469 -26.484 1 83.25 194 LYS A O 1
ATOM 1562 N N . ILE A 1 195 ? 14.867 -21.906 -27.047 1 88.81 195 ILE A N 1
ATOM 1563 C CA . ILE A 1 195 ? 15.383 -23.25 -26.766 1 88.81 195 ILE A CA 1
ATOM 1564 C C . ILE A 1 195 ? 16.562 -23.141 -25.797 1 88.81 195 ILE A C 1
ATOM 1566 O O . ILE A 1 195 ? 17.406 -22.25 -25.922 1 88.81 195 ILE A O 1
ATOM 1570 N N . VAL A 1 196 ? 16.516 -24.016 -24.828 1 93.69 196 VAL A N 1
ATOM 1571 C CA . VAL A 1 196 ? 17.609 -24.094 -23.875 1 93.69 196 VAL A CA 1
ATOM 1572 C C . VAL A 1 196 ? 18.078 -25.531 -23.734 1 93.69 196 VAL A C 1
ATOM 1574 O O . VAL A 1 196 ? 17.266 -26.422 -23.422 1 93.69 196 VAL A O 1
ATOM 1577 N N . GLU A 1 197 ? 19.344 -25.75 -24.016 1 96 197 GLU A N 1
ATOM 1578 C CA . GLU A 1 197 ? 19.938 -27.062 -23.781 1 96 197 GLU A CA 1
ATOM 1579 C C . GLU A 1 197 ? 20.719 -27.094 -22.484 1 96 197 GLU A C 1
ATOM 1581 O O . GLU A 1 197 ? 21.375 -26.109 -22.125 1 96 197 GLU A O 1
ATOM 1586 N N . ALA A 1 198 ? 20.672 -28.172 -21.75 1 95.69 198 ALA A N 1
ATOM 1587 C CA . ALA A 1 198 ? 21.172 -28.281 -20.375 1 95.69 198 ALA A CA 1
ATOM 1588 C C . ALA A 1 198 ? 22.688 -28.078 -20.328 1 95.69 198 ALA A C 1
ATOM 1590 O O . ALA A 1 198 ? 23.203 -27.562 -19.344 1 95.69 198 ALA A O 1
ATOM 1591 N N . ASN A 1 199 ? 23.469 -28.438 -21.422 1 96.69 199 ASN A N 1
ATOM 1592 C CA . ASN A 1 199 ? 24.922 -28.375 -21.422 1 96.69 199 ASN A CA 1
ATOM 1593 C C . ASN A 1 199 ? 25.422 -27.094 -22.094 1 96.69 199 ASN A C 1
ATOM 1595 O O . ASN A 1 199 ? 26.578 -27.031 -22.531 1 96.69 199 ASN A O 1
ATOM 1599 N N . PHE A 1 200 ? 24.562 -26.172 -22.203 1 96.5 200 PHE A N 1
ATOM 1600 C CA . PHE A 1 200 ? 24.891 -24.875 -22.812 1 96.5 200 PHE A CA 1
ATOM 1601 C C . PHE A 1 200 ? 26.141 -24.281 -22.156 1 96.5 200 PHE A C 1
ATOM 1603 O O . PHE A 1 200 ? 26.984 -23.703 -22.828 1 96.5 200 PHE A O 1
ATOM 1610 N N . LEU A 1 201 ? 26.25 -24.422 -20.719 1 97.62 201 LEU A N 1
ATOM 1611 C CA . LEU A 1 201 ? 27.328 -23.812 -19.953 1 97.62 201 LEU A CA 1
ATOM 1612 C C . LEU A 1 201 ? 28.391 -24.844 -19.594 1 97.62 201 LEU A C 1
ATOM 1614 O O . LEU A 1 201 ? 29.281 -24.578 -18.781 1 97.62 201 LEU A O 1
ATOM 1618 N N . LYS A 1 202 ? 28.422 -25.922 -20.203 1 96.38 202 LYS A N 1
ATOM 1619 C CA . LYS A 1 202 ? 29.328 -27.031 -19.891 1 96.38 202 LYS A CA 1
ATOM 1620 C C . LYS A 1 202 ? 30.781 -26.625 -20.109 1 96.38 202 LYS A C 1
ATOM 1622 O O . LYS A 1 202 ? 31.672 -27.062 -19.375 1 96.38 202 LYS A O 1
ATOM 1627 N N . PRO A 1 203 ? 31.109 -25.797 -21.109 1 95.88 203 PRO A N 1
ATOM 1628 C CA . PRO A 1 203 ? 32.5 -25.406 -21.312 1 95.88 203 PRO A CA 1
ATOM 1629 C C . PRO A 1 203 ? 33.125 -24.688 -20.109 1 95.88 203 PRO A C 1
ATOM 1631 O O . PRO A 1 203 ? 34.344 -24.625 -19.969 1 95.88 203 PRO A O 1
ATOM 1634 N N . PHE A 1 204 ? 32.312 -24.188 -19.25 1 96.62 204 PHE A N 1
ATOM 1635 C CA . PHE A 1 204 ? 32.781 -23.469 -18.078 1 96.62 204 PHE A CA 1
ATOM 1636 C C . PHE A 1 204 ? 32.625 -24.312 -16.812 1 96.62 204 PHE A C 1
ATOM 1638 O O . PHE A 1 204 ? 31.969 -23.906 -15.859 1 96.62 204 PHE A O 1
ATOM 1645 N N . LEU A 1 205 ? 33.281 -25.344 -16.609 1 93.25 205 LEU A N 1
ATOM 1646 C CA . LEU A 1 205 ? 33.094 -26.328 -15.562 1 93.25 205 LEU A CA 1
ATOM 1647 C C . LEU A 1 205 ? 33.5 -25.75 -14.203 1 93.25 205 LEU A C 1
ATOM 1649 O O . LEU A 1 205 ? 33 -26.203 -13.164 1 93.25 205 LEU A O 1
ATOM 1653 N N . ASN A 1 206 ? 34.375 -24.781 -14.172 1 94.25 206 ASN A N 1
ATOM 1654 C CA . ASN A 1 206 ? 34.812 -24.188 -12.914 1 94.25 206 ASN A CA 1
ATOM 1655 C C . ASN A 1 206 ? 34.188 -22.828 -12.672 1 94.25 206 ASN A C 1
ATOM 1657 O O . ASN A 1 206 ? 34.75 -21.969 -12.016 1 94.25 206 ASN A O 1
ATOM 1661 N N . LEU A 1 207 ? 33 -22.719 -13.266 1 97.25 207 LEU A N 1
ATOM 1662 C CA . LEU A 1 207 ? 32.281 -21.453 -13.117 1 97.25 207 LEU A CA 1
ATOM 1663 C C . LEU A 1 207 ? 32 -21.156 -11.648 1 97.25 207 LEU A C 1
ATOM 1665 O O . LEU A 1 207 ? 31.531 -22.031 -10.914 1 97.25 207 LEU A O 1
ATOM 1669 N N . GLN A 1 208 ? 32.312 -19.953 -11.195 1 97.94 208 GLN A N 1
ATOM 1670 C CA . GLN A 1 208 ? 32.094 -19.531 -9.82 1 97.94 208 GLN A CA 1
ATOM 1671 C C . GLN A 1 208 ? 30.875 -18.641 -9.695 1 97.94 208 GLN A C 1
ATOM 1673 O O . GLN A 1 208 ? 30.156 -18.703 -8.703 1 97.94 208 GLN A O 1
ATOM 1678 N N . ILE A 1 209 ? 30.672 -17.797 -10.672 1 98.25 209 ILE A N 1
ATOM 1679 C CA . ILE A 1 209 ? 29.547 -16.875 -10.648 1 98.25 209 ILE A CA 1
ATOM 1680 C C . ILE A 1 209 ? 28.734 -17 -11.938 1 98.25 209 ILE A C 1
ATOM 1682 O O . ILE A 1 209 ? 29.297 -16.953 -13.039 1 98.25 209 ILE A O 1
ATOM 1686 N N . LEU A 1 210 ? 27.5 -17.234 -11.82 1 98.31 210 LEU A N 1
ATOM 1687 C CA . LEU A 1 210 ? 26.547 -17.219 -12.93 1 98.31 210 LEU A CA 1
ATOM 1688 C C . LEU A 1 210 ? 25.422 -16.219 -12.648 1 98.31 210 LEU A C 1
ATOM 1690 O O . LEU A 1 210 ? 24.688 -16.359 -11.664 1 98.31 210 LEU A O 1
ATOM 1694 N N . GLU A 1 211 ? 25.281 -15.266 -13.477 1 97.38 211 GLU A N 1
ATOM 1695 C CA . GLU A 1 211 ? 24.203 -14.289 -13.312 1 97.38 211 GLU A CA 1
ATOM 1696 C C . GLU A 1 211 ? 23.344 -14.203 -14.57 1 97.38 211 GLU A C 1
ATOM 1698 O O . GLU A 1 211 ? 23.844 -14.008 -15.672 1 97.38 211 GLU A O 1
ATOM 1703 N N . LEU A 1 212 ? 22.125 -14.453 -14.406 1 96.81 212 LEU A N 1
ATOM 1704 C CA . LEU A 1 212 ? 21.094 -14.164 -15.398 1 96.81 212 LEU A CA 1
ATOM 1705 C C . LEU A 1 212 ? 20.219 -12.992 -14.961 1 96.81 212 LEU A C 1
ATOM 1707 O O . LEU A 1 212 ? 19.547 -13.062 -13.938 1 96.81 212 LEU A O 1
ATOM 1711 N N . CYS A 1 213 ? 20.25 -11.953 -15.703 1 94.62 213 CYS A N 1
ATOM 1712 C CA . CYS A 1 213 ? 19.453 -10.773 -15.359 1 94.62 213 CYS A CA 1
ATOM 1713 C C . CYS A 1 213 ? 18.625 -10.297 -16.547 1 94.62 213 CYS A C 1
ATOM 1715 O O . CYS A 1 213 ? 19.188 -9.883 -17.562 1 94.62 213 CYS A O 1
ATOM 1717 N N . GLY A 1 214 ? 17.375 -10.312 -16.391 1 92 214 GLY A N 1
ATOM 1718 C CA . GLY A 1 214 ? 16.5 -9.891 -17.469 1 92 214 GLY A CA 1
ATOM 1719 C C . GLY A 1 214 ? 16.5 -10.859 -18.641 1 92 214 GLY A C 1
ATOM 1720 O O . GLY A 1 214 ? 16.656 -10.461 -19.797 1 92 214 GLY A O 1
ATOM 1721 N N . VAL A 1 215 ? 16.438 -12.117 -18.266 1 92.75 215 VAL A N 1
ATOM 1722 C CA . VAL A 1 215 ? 16.422 -13.164 -19.281 1 92.75 215 VAL A CA 1
ATOM 1723 C C . VAL A 1 215 ? 15.016 -13.727 -19.438 1 92.75 215 VAL A C 1
ATOM 1725 O O . VAL A 1 215 ? 14.422 -14.203 -18.469 1 92.75 215 VAL A O 1
ATOM 1728 N N . PHE A 1 216 ? 14.453 -13.734 -20.656 1 89 216 PHE A N 1
ATOM 1729 C CA . PHE A 1 216 ? 13.086 -14.18 -20.906 1 89 216 PHE A CA 1
ATOM 1730 C C . PHE A 1 216 ? 13.047 -15.68 -21.156 1 89 216 PHE A C 1
ATOM 1732 O O . PHE A 1 216 ? 12.891 -16.109 -22.297 1 89 216 PHE A O 1
ATOM 1739 N N . ILE A 1 217 ? 13.18 -16.375 -20.188 1 90.75 217 ILE A N 1
ATOM 1740 C CA . ILE A 1 217 ? 12.984 -17.828 -20.203 1 90.75 217 ILE A CA 1
ATOM 1741 C C . ILE A 1 217 ? 12.258 -18.266 -18.938 1 90.75 217 ILE A C 1
ATOM 1743 O O . ILE A 1 217 ? 12.258 -17.547 -17.922 1 90.75 217 ILE A O 1
ATOM 1747 N N . HIS A 1 218 ? 11.562 -19.344 -19.031 1 90.62 218 HIS A N 1
ATOM 1748 C CA . HIS A 1 218 ? 10.914 -19.875 -17.844 1 90.62 218 HIS A CA 1
ATOM 1749 C C . HIS A 1 218 ? 11.938 -20.297 -16.797 1 90.62 218 HIS A C 1
ATOM 1751 O O . HIS A 1 218 ? 13 -20.828 -17.141 1 90.62 218 HIS A O 1
ATOM 1757 N N . LEU A 1 219 ? 11.641 -20.078 -15.562 1 94.19 219 LEU A N 1
ATOM 1758 C CA . LEU A 1 219 ? 12.57 -20.359 -14.477 1 94.19 219 LEU A CA 1
ATOM 1759 C C . LEU A 1 219 ? 13.039 -21.812 -14.523 1 94.19 219 LEU A C 1
ATOM 1761 O O . LEU A 1 219 ? 14.195 -22.109 -14.219 1 94.19 219 LEU A O 1
ATOM 1765 N N . SER A 1 220 ? 12.164 -22.797 -14.906 1 93.38 220 SER A N 1
ATOM 1766 C CA . SER A 1 220 ? 12.539 -24.219 -14.992 1 93.38 220 SER A CA 1
ATOM 1767 C C . SER A 1 220 ? 13.68 -24.422 -15.977 1 93.38 220 SER A C 1
ATOM 1769 O O . SER A 1 220 ? 14.57 -25.25 -15.734 1 93.38 220 SER A O 1
ATOM 1771 N N . ARG A 1 221 ? 13.672 -23.672 -17.016 1 93.81 221 ARG A N 1
ATOM 1772 C CA . ARG A 1 221 ? 14.703 -23.797 -18.047 1 93.81 221 ARG A CA 1
ATOM 1773 C C . ARG A 1 221 ? 16.016 -23.156 -17.578 1 93.81 221 ARG A C 1
ATOM 1775 O O . ARG A 1 221 ? 17.094 -23.672 -17.875 1 93.81 221 ARG A O 1
ATOM 1782 N N . ALA A 1 222 ? 15.836 -22 -16.938 1 96.12 222 ALA A N 1
ATOM 1783 C CA . ALA A 1 222 ? 17.031 -21.375 -16.391 1 96.12 222 ALA A CA 1
ATOM 1784 C C . ALA A 1 222 ? 17.734 -22.281 -15.398 1 96.12 222 ALA A C 1
ATOM 1786 O O . ALA A 1 222 ? 18.969 -22.375 -15.398 1 96.12 222 ALA A O 1
ATOM 1787 N N . LEU A 1 223 ? 16.953 -22.969 -14.539 1 97.56 223 LEU A N 1
ATOM 1788 C CA . LEU A 1 223 ? 17.5 -23.859 -13.523 1 97.56 223 LEU A CA 1
ATOM 1789 C C . LEU A 1 223 ? 18.141 -25.078 -14.172 1 97.56 223 LEU A C 1
ATOM 1791 O O . LEU A 1 223 ? 19.062 -25.672 -13.609 1 97.56 223 LEU A O 1
ATOM 1795 N N . GLU A 1 224 ? 17.766 -25.453 -15.336 1 96.5 224 GLU A N 1
ATOM 1796 C CA . GLU A 1 224 ? 18.344 -26.562 -16.078 1 96.5 224 GLU A CA 1
ATOM 1797 C C . GLU A 1 224 ? 19.766 -26.266 -16.5 1 96.5 224 GLU A C 1
ATOM 1799 O O . GLU A 1 224 ? 20.578 -27.188 -16.688 1 96.5 224 GLU A O 1
ATOM 1804 N N . LEU A 1 225 ? 20.062 -24.984 -16.656 1 97.25 225 LEU A N 1
ATOM 1805 C CA . LEU A 1 225 ? 21.406 -24.562 -17.062 1 97.25 225 LEU A CA 1
ATOM 1806 C C . LEU A 1 225 ? 22.438 -24.938 -16 1 97.25 225 LEU A C 1
ATOM 1808 O O . LEU A 1 225 ? 23.641 -24.906 -16.266 1 97.25 225 LEU A O 1
ATOM 1812 N N . LEU A 1 226 ? 21.969 -25.297 -14.82 1 98.19 226 LEU A N 1
ATOM 1813 C CA . LEU A 1 226 ? 22.875 -25.594 -13.719 1 98.19 226 LEU A CA 1
ATOM 1814 C C . LEU A 1 226 ? 23.312 -27.062 -13.75 1 98.19 226 LEU A C 1
ATOM 1816 O O . LEU A 1 226 ? 24.094 -27.5 -12.914 1 98.19 226 LEU A O 1
ATOM 1820 N N . TYR A 1 227 ? 22.906 -27.797 -14.711 1 97.75 227 TYR A N 1
ATOM 1821 C CA . TYR A 1 227 ? 23.172 -29.219 -14.859 1 97.75 227 TYR A CA 1
ATOM 1822 C C . TYR A 1 227 ? 24.656 -29.516 -14.812 1 97.75 227 TYR A C 1
ATOM 1824 O O . TYR A 1 227 ? 25.109 -30.422 -14.102 1 97.75 227 TYR A O 1
ATOM 1832 N N . PRO A 1 228 ? 25.547 -28.734 -15.461 1 97.44 228 PRO A N 1
ATOM 1833 C CA . PRO A 1 228 ? 26.984 -29.062 -15.484 1 97.44 228 PRO A CA 1
ATOM 1834 C C . PRO A 1 228 ? 27.656 -28.844 -14.133 1 97.44 228 PRO A C 1
ATOM 1836 O O . PRO A 1 228 ? 28.797 -29.281 -13.93 1 97.44 228 PRO A O 1
ATOM 1839 N N . PHE A 1 229 ? 27.016 -28.234 -13.258 1 97.81 229 PHE A N 1
ATOM 1840 C CA . PHE A 1 229 ? 27.688 -27.797 -12.047 1 97.81 229 PHE A CA 1
ATOM 1841 C C . PHE A 1 229 ? 27.234 -28.625 -10.844 1 97.81 229 PHE A C 1
ATOM 1843 O O . PHE A 1 229 ? 27.438 -28.219 -9.695 1 97.81 229 PHE A O 1
ATOM 1850 N N . GLN A 1 230 ? 26.641 -29.719 -11.031 1 96.56 230 GLN A N 1
ATOM 1851 C CA . GLN A 1 230 ? 26.188 -30.609 -9.969 1 96.56 230 GLN A CA 1
ATOM 1852 C C . GLN A 1 230 ? 27.344 -30.984 -9.047 1 96.56 230 GLN A C 1
ATOM 1854 O O . GLN A 1 230 ? 28.438 -31.328 -9.523 1 96.56 230 GLN A O 1
ATOM 1859 N N . ASN A 1 231 ? 27.172 -30.891 -7.734 1 96 231 ASN A N 1
ATOM 1860 C CA . ASN A 1 231 ? 28.109 -31.297 -6.688 1 96 231 ASN A CA 1
ATOM 1861 C C . ASN A 1 231 ? 29.391 -30.453 -6.734 1 96 231 ASN A C 1
ATOM 1863 O O . ASN A 1 231 ? 30.469 -30.953 -6.387 1 96 231 ASN A O 1
ATOM 1867 N N . LYS A 1 232 ? 29.25 -29.297 -7.316 1 97 232 LYS A N 1
ATOM 1868 C CA . LYS A 1 232 ? 30.375 -28.359 -7.336 1 97 232 LYS A CA 1
ATOM 1869 C C . LYS A 1 232 ? 30.125 -27.172 -6.402 1 97 232 LYS A C 1
ATOM 1871 O O . LYS A 1 232 ? 29.047 -27.062 -5.82 1 97 232 LYS A O 1
ATOM 1876 N N . ASN A 1 233 ? 31.219 -26.453 -6.254 1 97.38 233 ASN A N 1
ATOM 1877 C CA . ASN A 1 233 ? 31.125 -25.234 -5.445 1 97.38 233 ASN A CA 1
ATOM 1878 C C . ASN A 1 233 ? 31.078 -23.984 -6.312 1 97.38 233 ASN A C 1
ATOM 1880 O O . ASN A 1 233 ? 31.828 -23.859 -7.273 1 97.38 233 ASN A O 1
ATOM 1884 N N . MET A 1 234 ? 30.141 -23.172 -6.07 1 97.94 234 MET A N 1
ATOM 1885 C CA . MET A 1 234 ? 30.016 -21.891 -6.746 1 97.94 234 MET A CA 1
ATOM 1886 C C . MET A 1 234 ? 29.891 -20.75 -5.738 1 97.94 234 MET A C 1
ATOM 1888 O O . MET A 1 234 ? 29.406 -20.953 -4.625 1 97.94 234 MET A O 1
ATOM 1892 N N . THR A 1 235 ? 30.344 -19.625 -6.133 1 97.81 235 THR A N 1
ATOM 1893 C CA . THR A 1 235 ? 30.266 -18.469 -5.254 1 97.81 235 THR A CA 1
ATOM 1894 C C . THR A 1 235 ? 28.875 -17.828 -5.316 1 97.81 235 THR A C 1
ATOM 1896 O O . THR A 1 235 ? 28.297 -17.516 -4.285 1 97.81 235 THR A O 1
ATOM 1899 N N . SER A 1 236 ? 28.422 -17.625 -6.539 1 97.62 236 SER A N 1
ATOM 1900 C CA . SER A 1 236 ? 27.141 -16.938 -6.664 1 97.62 236 SER A CA 1
ATOM 1901 C C . SER A 1 236 ? 26.312 -17.516 -7.816 1 97.62 236 SER A C 1
ATOM 1903 O O . SER A 1 236 ? 26.859 -17.797 -8.891 1 97.62 236 SER A O 1
ATOM 1905 N N . ILE A 1 237 ? 25.125 -17.75 -7.566 1 98.19 237 ILE A N 1
ATOM 1906 C CA . ILE A 1 237 ? 24.094 -18 -8.57 1 98.19 237 ILE A CA 1
ATOM 1907 C C . ILE A 1 237 ? 23.016 -16.922 -8.477 1 98.19 237 ILE A C 1
ATOM 1909 O O . ILE A 1 237 ? 22.266 -16.875 -7.496 1 98.19 237 ILE A O 1
ATOM 1913 N N . ILE A 1 238 ? 22.938 -16.094 -9.453 1 97.19 238 ILE A N 1
ATOM 1914 C CA . ILE A 1 238 ? 22.062 -14.922 -9.398 1 97.19 238 ILE A CA 1
ATOM 1915 C C . ILE A 1 238 ? 21.078 -14.961 -10.555 1 97.19 238 ILE A C 1
ATOM 1917 O O . ILE A 1 238 ? 21.453 -14.773 -11.719 1 97.19 238 ILE A O 1
ATOM 1921 N N . PHE A 1 239 ? 19.875 -15.234 -10.289 1 97.44 239 PHE A N 1
ATOM 1922 C CA . PHE A 1 239 ? 18.766 -15.148 -11.242 1 97.44 239 PHE A CA 1
ATOM 1923 C C . PHE A 1 239 ? 17.828 -14.008 -10.891 1 97.44 239 PHE A C 1
ATOM 1925 O O . PHE A 1 239 ? 17.078 -14.094 -9.906 1 97.44 239 PHE A O 1
ATOM 1932 N N . LYS A 1 240 ? 17.875 -12.977 -11.641 1 95 240 LYS A N 1
ATOM 1933 C CA . LYS A 1 240 ? 17.016 -11.812 -11.438 1 95 240 LYS A CA 1
ATOM 1934 C C . LYS A 1 240 ? 16.141 -11.555 -12.672 1 95 240 LYS A C 1
ATOM 1936 O O . LYS A 1 240 ? 16.656 -11.391 -13.773 1 95 240 LYS A O 1
ATOM 1941 N N . ARG A 1 241 ? 14.773 -11.508 -12.484 1 92.5 241 ARG A N 1
ATOM 1942 C CA . ARG A 1 241 ? 13.852 -11.25 -13.578 1 92.5 241 ARG A CA 1
ATOM 1943 C C . ARG A 1 241 ? 13.984 -12.312 -14.672 1 92.5 241 ARG A C 1
ATOM 1945 O O . ARG A 1 241 ? 14.203 -11.977 -15.844 1 92.5 241 ARG A O 1
ATOM 1952 N N . VAL A 1 242 ? 14.039 -13.5 -14.203 1 94.56 242 VAL A N 1
ATOM 1953 C CA . VAL A 1 242 ? 14.016 -14.648 -15.102 1 94.56 242 VAL A CA 1
ATOM 1954 C C . VAL A 1 242 ? 12.586 -15.148 -15.266 1 94.56 242 VAL A C 1
ATOM 1956 O O . VAL A 1 242 ? 12.094 -15.938 -14.445 1 94.56 242 VAL A O 1
ATOM 1959 N N . THR A 1 243 ? 11.961 -14.695 -16.25 1 89.38 243 THR A N 1
ATOM 1960 C CA . THR A 1 243 ? 10.547 -14.984 -16.484 1 89.38 243 THR A CA 1
ATOM 1961 C C . THR A 1 243 ? 10.273 -15.164 -17.969 1 89.38 243 THR A C 1
ATOM 1963 O O . THR A 1 243 ? 11.109 -14.82 -18.812 1 89.38 243 THR A O 1
ATOM 1966 N N . VAL A 1 244 ? 9.141 -15.727 -18.234 1 86.38 244 VAL A N 1
ATOM 1967 C CA . VAL A 1 244 ? 8.734 -15.883 -19.625 1 86.38 244 VAL A CA 1
ATOM 1968 C C . VAL A 1 244 ? 8.312 -14.531 -20.188 1 86.38 244 VAL A C 1
ATOM 1970 O O . VAL A 1 244 ? 7.922 -13.633 -19.438 1 86.38 244 VAL A O 1
ATOM 1973 N N . ASP A 1 245 ? 8.531 -14.445 -21.438 1 73.56 245 ASP A N 1
ATOM 1974 C CA . ASP A 1 245 ? 8.109 -13.219 -22.109 1 73.56 245 ASP A CA 1
ATOM 1975 C C . ASP A 1 245 ? 6.59 -13.086 -22.094 1 73.56 245 ASP A C 1
ATOM 1977 O O . ASP A 1 245 ? 5.875 -14.078 -22.25 1 73.56 245 ASP A O 1
ATOM 1981 N N . PHE A 1 246 ? 6.152 -11.938 -21.812 1 63.16 246 PHE A N 1
ATOM 1982 C CA . PHE A 1 246 ? 4.719 -11.68 -21.797 1 63.16 246 PHE A CA 1
ATOM 1983 C C . PHE A 1 246 ? 4.105 -11.914 -23.172 1 63.16 246 PHE A C 1
ATOM 1985 O O . PHE A 1 246 ? 2.918 -12.219 -23.281 1 63.16 246 PHE A O 1
ATOM 1992 N N . GLN A 1 247 ? 5.004 -11.805 -24.219 1 59.22 247 GLN A N 1
ATOM 1993 C CA . GLN A 1 247 ? 4.48 -11.922 -25.578 1 59.22 247 GLN A CA 1
ATOM 1994 C C . GLN A 1 247 ? 4.215 -13.383 -25.938 1 59.22 247 GLN A C 1
ATOM 1996 O O . GLN A 1 247 ? 3.361 -13.68 -26.781 1 59.22 247 GLN A O 1
ATOM 2001 N N . ASP A 1 248 ? 4.945 -14.344 -25.359 1 59.78 248 ASP A N 1
ATOM 2002 C CA . ASP A 1 248 ? 4.793 -15.734 -25.766 1 59.78 248 ASP A CA 1
ATOM 2003 C C . ASP A 1 248 ? 4.277 -16.594 -24.625 1 59.78 248 ASP A C 1
ATOM 2005 O O . ASP A 1 248 ? 4.531 -17.797 -24.578 1 59.78 248 ASP A O 1
ATOM 2009 N N . SER A 1 249 ? 3.523 -16.047 -23.688 1 59.91 249 SER A N 1
ATOM 2010 C CA . SER A 1 249 ? 3.109 -16.75 -22.484 1 59.91 249 SER A CA 1
ATOM 2011 C C . SER A 1 249 ? 2.236 -17.953 -22.812 1 59.91 249 SER A C 1
ATOM 2013 O O . SER A 1 249 ? 1.636 -18.547 -21.922 1 59.91 249 SER A O 1
ATOM 2015 N N . ASN A 1 250 ? 2.205 -18.406 -24.062 1 63.41 250 ASN A N 1
ATOM 2016 C CA . ASN A 1 250 ? 1.31 -19.5 -24.406 1 63.41 250 ASN A CA 1
ATOM 2017 C C . ASN A 1 250 ? 1.882 -20.844 -23.969 1 63.41 250 ASN A C 1
ATOM 2019 O O . ASN A 1 250 ? 1.137 -21.75 -23.578 1 63.41 250 ASN A O 1
ATOM 2023 N N . LYS A 1 251 ? 3.205 -20.938 -23.938 1 70.19 251 LYS A N 1
ATOM 2024 C CA . LYS A 1 251 ? 3.785 -22.25 -23.656 1 70.19 251 LYS A CA 1
ATOM 2025 C C . LYS A 1 251 ? 4.07 -22.406 -22.156 1 70.19 251 LYS A C 1
ATOM 2027 O O . LYS A 1 251 ? 3.84 -23.469 -21.594 1 70.19 251 LYS A O 1
ATOM 2032 N N . TYR A 1 252 ? 4.512 -21.359 -21.5 1 79.12 252 TYR A N 1
ATOM 2033 C CA . TYR A 1 252 ? 4.855 -21.422 -20.078 1 79.12 252 TYR A CA 1
ATOM 2034 C C . TYR A 1 252 ? 4.121 -20.328 -19.297 1 79.12 252 TYR A C 1
ATOM 2036 O O . TYR A 1 252 ? 3.975 -19.203 -19.781 1 79.12 252 TYR A O 1
ATOM 2044 N N . PRO A 1 253 ? 3.66 -20.781 -18.188 1 82.12 253 PRO A N 1
ATOM 2045 C CA . PRO A 1 253 ? 2.988 -19.781 -17.359 1 82.12 253 PRO A CA 1
ATOM 2046 C C . PRO A 1 253 ? 3.963 -18.781 -16.734 1 82.12 253 PRO A C 1
ATOM 2048 O O . PRO A 1 253 ? 5.121 -19.109 -16.469 1 82.12 253 PRO A O 1
ATOM 2051 N N . TYR A 1 254 ? 3.482 -17.578 -16.609 1 83.19 254 TYR A N 1
ATOM 2052 C CA . TYR A 1 254 ? 4.266 -16.562 -15.914 1 83.19 254 TYR A CA 1
ATOM 2053 C C . TYR A 1 254 ? 4.453 -16.938 -14.445 1 83.19 254 TYR A C 1
ATOM 2055 O O . TYR A 1 254 ? 5.547 -16.781 -13.898 1 83.19 254 TYR A O 1
ATOM 2063 N N . ALA A 1 255 ? 3.328 -17.375 -13.828 1 89.44 255 ALA A N 1
ATOM 2064 C CA . ALA A 1 255 ? 3.393 -17.844 -12.445 1 89.44 255 ALA A CA 1
ATOM 2065 C C . ALA A 1 255 ? 4.117 -19.172 -12.352 1 89.44 255 ALA A C 1
ATOM 2067 O O . ALA A 1 255 ? 3.818 -20.109 -13.109 1 89.44 255 ALA A O 1
ATOM 2068 N N . VAL A 1 256 ? 5.07 -19.234 -11.438 1 93.38 256 VAL A N 1
ATOM 2069 C CA . VAL A 1 256 ? 5.883 -20.438 -11.344 1 93.38 256 VAL A CA 1
ATOM 2070 C C . VAL A 1 256 ? 5.656 -21.125 -9.992 1 93.38 256 VAL A C 1
ATOM 2072 O O . VAL A 1 256 ? 5.789 -20.484 -8.945 1 93.38 256 VAL A O 1
ATOM 2075 N N . ARG A 1 257 ? 5.254 -22.344 -9.984 1 92.62 257 ARG A N 1
ATOM 2076 C CA . ARG A 1 257 ? 5.32 -23.203 -8.812 1 92.62 257 ARG A CA 1
ATOM 2077 C C . ARG A 1 257 ? 6.582 -24.062 -8.836 1 92.62 257 ARG A C 1
ATOM 2079 O O . ARG A 1 257 ? 6.715 -24.969 -9.664 1 92.62 257 ARG A O 1
ATOM 2086 N N . VAL A 1 258 ? 7.461 -23.781 -7.961 1 95.5 258 VAL A N 1
ATOM 2087 C CA . VAL A 1 258 ? 8.75 -24.469 -7.949 1 95.5 258 VAL A CA 1
ATOM 2088 C C . VAL A 1 258 ? 8.562 -25.922 -7.5 1 95.5 258 VAL A C 1
ATOM 2090 O O . VAL A 1 258 ? 7.906 -26.172 -6.488 1 95.5 258 VAL A O 1
ATOM 2093 N N . THR A 1 259 ? 9.086 -26.875 -8.25 1 94.31 259 THR A N 1
ATOM 2094 C CA . THR A 1 259 ? 8.969 -28.297 -7.945 1 94.31 259 THR A CA 1
ATOM 2095 C C . THR A 1 259 ? 10.328 -28.891 -7.605 1 94.31 259 THR A C 1
ATOM 2097 O O . THR A 1 259 ? 11.367 -28.266 -7.828 1 94.31 259 THR A O 1
ATOM 2100 N N . LYS A 1 260 ? 10.328 -30.094 -7.102 1 95.12 260 LYS A N 1
ATOM 2101 C CA . LYS A 1 260 ? 11.555 -30.828 -6.801 1 95.12 260 LYS A CA 1
ATOM 2102 C C . LYS A 1 260 ? 12.352 -31.109 -8.07 1 95.12 260 LYS A C 1
ATOM 2104 O O . LYS A 1 260 ? 13.586 -31.047 -8.062 1 95.12 260 LYS A O 1
ATOM 2109 N N . GLU A 1 261 ? 11.625 -31.359 -9.109 1 96.12 261 GLU A N 1
ATOM 2110 C CA . GLU A 1 261 ? 12.258 -31.641 -10.391 1 96.12 261 GLU A CA 1
ATOM 2111 C C . GLU A 1 261 ? 13.016 -30.422 -10.922 1 96.12 261 GLU A C 1
ATOM 2113 O O . GLU A 1 261 ? 14.117 -30.547 -11.453 1 96.12 261 GLU 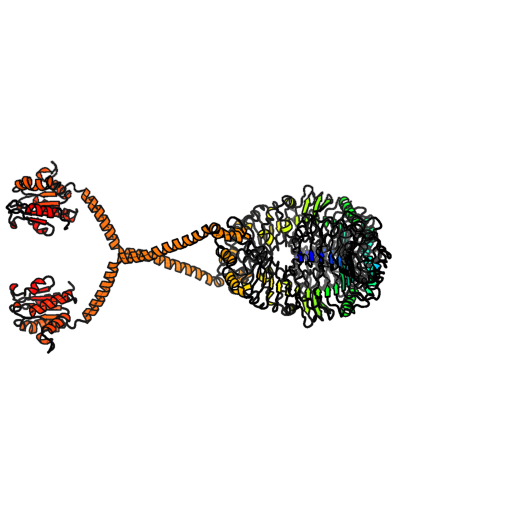A O 1
ATOM 2118 N N . MET A 1 262 ? 12.445 -29.234 -10.766 1 96.44 262 MET A N 1
ATOM 2119 C CA . MET A 1 262 ? 13.078 -27.984 -11.219 1 96.44 262 MET A CA 1
ATOM 2120 C C . MET A 1 262 ? 14.367 -27.719 -10.453 1 96.44 262 MET A C 1
ATOM 2122 O O . MET A 1 262 ? 15.336 -27.219 -11.023 1 96.44 262 MET A O 1
ATOM 2126 N N . MET A 1 263 ? 14.352 -28.094 -9.133 1 97.5 263 MET A N 1
ATOM 2127 C CA . MET A 1 263 ? 15.43 -27.688 -8.234 1 97.5 263 MET A CA 1
ATOM 2128 C C . MET A 1 263 ? 16.484 -28.781 -8.125 1 97.5 263 MET A C 1
ATOM 2130 O O . MET A 1 263 ? 17.5 -28.625 -7.438 1 97.5 263 MET A O 1
ATOM 2134 N N . LYS A 1 264 ? 16.406 -29.875 -8.797 1 96.88 264 LYS A N 1
ATOM 2135 C CA . LYS A 1 264 ? 17.203 -31.078 -8.602 1 96.88 264 LYS A CA 1
ATOM 2136 C C . LYS A 1 264 ? 18.703 -30.781 -8.758 1 96.88 264 LYS A C 1
ATOM 2138 O O . LYS A 1 264 ? 19.531 -31.328 -8.031 1 96.88 264 LYS A O 1
ATOM 2143 N N . TYR A 1 265 ? 19.078 -29.906 -9.633 1 97.69 265 TYR A N 1
ATOM 2144 C CA . TYR A 1 265 ? 20.5 -29.625 -9.836 1 97.69 265 TYR A CA 1
ATOM 2145 C C . TYR A 1 265 ? 20.984 -28.578 -8.836 1 97.69 265 TYR A C 1
ATOM 2147 O O . TYR A 1 265 ? 22.062 -28.734 -8.242 1 97.69 265 TYR A O 1
ATOM 2155 N N . LEU A 1 266 ? 20.188 -27.531 -8.648 1 98.12 266 LEU A N 1
ATOM 2156 C CA . LEU A 1 266 ? 20.562 -26.469 -7.73 1 98.12 266 LEU A CA 1
ATOM 2157 C C . LEU A 1 266 ? 20.781 -27 -6.324 1 98.12 266 LEU A C 1
ATOM 2159 O O . LEU A 1 266 ? 21.688 -26.562 -5.613 1 98.12 266 LEU A O 1
ATOM 2163 N N . GLN A 1 267 ? 19.969 -27.984 -5.871 1 97.75 267 GLN A N 1
ATOM 2164 C CA . GLN A 1 267 ? 20 -28.531 -4.516 1 97.75 267 GLN A CA 1
ATOM 2165 C C . GLN A 1 267 ? 21.312 -29.25 -4.238 1 97.75 267 GLN A C 1
ATOM 2167 O O . GLN A 1 267 ? 21.672 -29.484 -3.08 1 97.75 267 GLN A O 1
ATOM 2172 N N . THR A 1 268 ? 22.109 -29.594 -5.277 1 97.88 268 THR A N 1
ATOM 2173 C CA . THR A 1 268 ? 23.344 -30.344 -5.102 1 97.88 268 THR A CA 1
ATOM 2174 C C . THR A 1 268 ? 24.562 -29.422 -5.094 1 97.88 268 THR A C 1
ATOM 2176 O O . THR A 1 268 ? 25.688 -29.859 -4.816 1 97.88 268 THR A O 1
ATOM 2179 N N . ILE A 1 269 ? 24.375 -28.203 -5.465 1 98.25 269 ILE A N 1
ATOM 2180 C CA . ILE A 1 269 ? 25.484 -27.25 -5.59 1 98.25 269 ILE A CA 1
ATOM 2181 C C . ILE A 1 269 ? 25.719 -26.547 -4.258 1 98.25 269 ILE A C 1
ATOM 2183 O O . ILE A 1 269 ? 24.766 -26.125 -3.598 1 98.25 269 ILE A O 1
ATOM 2187 N N . CYS A 1 270 ? 26.953 -26.516 -3.842 1 98.06 270 CYS A N 1
ATOM 2188 C CA . CYS A 1 270 ? 27.312 -25.703 -2.693 1 98.06 270 CYS A CA 1
ATOM 2189 C C . CYS A 1 270 ? 27.531 -24.25 -3.111 1 98.06 270 CYS A C 1
ATOM 2191 O O . CYS A 1 270 ? 28.578 -23.922 -3.676 1 98.06 270 CYS A O 1
ATOM 2193 N N . VAL A 1 271 ? 26.609 -23.359 -2.787 1 97.88 271 VAL A N 1
ATOM 2194 C CA . VAL A 1 271 ? 26.656 -21.984 -3.271 1 97.88 271 VAL A CA 1
ATOM 2195 C C . VAL A 1 271 ? 26.641 -21.016 -2.09 1 97.88 271 VAL A C 1
ATOM 2197 O O . VAL A 1 271 ? 25.922 -21.234 -1.111 1 97.88 271 VAL A O 1
ATOM 2200 N N . ASP A 1 272 ? 27.422 -19.969 -2.15 1 97.38 272 ASP A N 1
ATOM 2201 C CA . ASP A 1 272 ? 27.5 -18.969 -1.089 1 97.38 272 ASP A CA 1
ATOM 2202 C C . ASP A 1 272 ? 26.359 -17.969 -1.19 1 97.38 272 ASP A C 1
ATOM 2204 O O . ASP A 1 272 ? 25.703 -17.672 -0.194 1 97.38 272 ASP A O 1
ATOM 2208 N N . ASP A 1 273 ? 26.203 -17.422 -2.352 1 96.31 273 ASP A N 1
ATOM 2209 C CA . ASP A 1 273 ? 25.234 -16.359 -2.629 1 96.31 273 ASP A CA 1
ATOM 2210 C C . ASP A 1 273 ? 24.172 -16.844 -3.615 1 96.31 273 ASP A C 1
ATOM 2212 O O . ASP A 1 273 ? 24.438 -16.969 -4.809 1 96.31 273 ASP A O 1
ATOM 2216 N N . LEU A 1 274 ? 22.969 -17.047 -3.109 1 97.44 274 LEU A N 1
ATOM 2217 C CA . LEU A 1 274 ? 21.859 -17.484 -3.963 1 97.44 274 LEU A CA 1
ATOM 2218 C C . LEU A 1 274 ? 20.812 -16.391 -4.109 1 97.44 274 LEU A C 1
ATOM 2220 O O . LEU A 1 274 ? 20.234 -15.938 -3.117 1 97.44 274 LEU A O 1
ATOM 2224 N N . VAL A 1 275 ? 20.562 -15.945 -5.312 1 96.75 275 VAL A N 1
ATOM 2225 C CA . VAL A 1 275 ? 19.562 -14.938 -5.602 1 96.75 275 VAL A CA 1
ATOM 2226 C C . VAL A 1 275 ? 18.531 -15.492 -6.59 1 96.75 275 VAL A C 1
ATOM 2228 O O . VAL A 1 275 ? 18.875 -15.82 -7.73 1 96.75 275 VAL A O 1
ATOM 2231 N N . LEU A 1 276 ? 17.422 -15.734 -6.18 1 97.06 276 LEU A N 1
ATOM 2232 C CA . LEU A 1 276 ? 16.266 -16.031 -7.008 1 97.06 276 LEU A CA 1
ATOM 2233 C C . LEU A 1 276 ? 15.195 -14.953 -6.867 1 97.06 276 LEU A C 1
ATOM 2235 O O . LEU A 1 276 ? 14.234 -15.117 -6.113 1 97.06 276 LEU A O 1
ATOM 2239 N N . ALA A 1 277 ? 15.367 -13.906 -7.633 1 95.94 277 ALA A N 1
ATOM 2240 C CA . ALA A 1 277 ? 14.555 -12.711 -7.422 1 95.94 277 ALA A CA 1
ATOM 2241 C C . ALA A 1 277 ? 13.727 -12.383 -8.664 1 95.94 277 ALA A C 1
ATOM 2243 O O . ALA A 1 277 ? 14.164 -12.633 -9.789 1 95.94 277 ALA A O 1
ATOM 2244 N N . GLU A 1 278 ? 12.492 -11.906 -8.445 1 93.75 278 GLU A N 1
ATOM 2245 C CA . GLU A 1 278 ? 11.617 -11.445 -9.516 1 93.75 278 GLU A CA 1
ATOM 2246 C C . GLU A 1 278 ? 11.492 -12.484 -10.617 1 93.75 278 GLU A C 1
ATOM 2248 O O . GLU A 1 278 ? 11.648 -12.164 -11.797 1 93.75 278 GLU A O 1
ATOM 2253 N N . SER A 1 279 ? 11.328 -13.695 -10.203 1 94 279 SER A N 1
ATOM 2254 C CA . SER A 1 279 ? 11.297 -14.766 -11.195 1 94 279 SER A CA 1
ATOM 2255 C C . SER A 1 279 ? 9.938 -15.453 -11.219 1 94 279 SER A C 1
ATOM 2257 O O . SER A 1 279 ? 9.836 -16.625 -11.602 1 94 279 SER A O 1
ATOM 2259 N N . GLY A 1 280 ? 8.93 -14.789 -10.711 1 91.44 280 GLY A N 1
ATOM 2260 C CA . GLY A 1 280 ? 7.539 -15.188 -10.867 1 91.44 280 GLY A CA 1
ATOM 2261 C C . GLY A 1 280 ? 7.141 -16.344 -9.961 1 91.44 280 GLY A C 1
ATOM 2262 O O . GLY A 1 280 ? 6.145 -17.016 -10.211 1 91.44 280 GLY A O 1
ATOM 2263 N N . ILE A 1 281 ? 7.879 -16.625 -8.867 1 95.5 281 ILE A N 1
ATOM 2264 C CA . ILE A 1 281 ? 7.566 -17.734 -7.969 1 95.5 281 ILE A CA 1
ATOM 2265 C C . ILE A 1 281 ? 6.328 -17.406 -7.145 1 95.5 281 ILE A C 1
ATOM 2267 O O . ILE A 1 281 ? 6.277 -16.359 -6.48 1 95.5 281 ILE A O 1
ATOM 2271 N N . VAL A 1 282 ? 5.328 -18.297 -7.219 1 93.69 282 VAL A N 1
ATOM 2272 C CA . VAL A 1 282 ? 4.074 -18.016 -6.52 1 93.69 282 VAL A CA 1
ATOM 2273 C C . VAL A 1 282 ? 3.814 -19.109 -5.48 1 93.69 282 VAL A C 1
ATOM 2275 O O . VAL A 1 282 ? 2.965 -18.953 -4.602 1 93.69 282 VAL A O 1
ATOM 2278 N N . ASP A 1 283 ? 4.477 -20.203 -5.609 1 91.69 283 ASP A N 1
ATOM 2279 C CA . ASP A 1 283 ? 4.336 -21.344 -4.719 1 91.69 283 ASP A CA 1
ATOM 2280 C C . ASP A 1 283 ? 5.5 -22.328 -4.883 1 91.69 283 ASP A C 1
ATOM 2282 O O . ASP A 1 283 ? 6.332 -22.156 -5.777 1 91.69 283 ASP A O 1
ATOM 2286 N N . PHE A 1 284 ? 5.633 -23.234 -3.947 1 92.56 284 PHE A N 1
ATOM 2287 C CA . PHE A 1 284 ? 6.652 -24.266 -4.098 1 92.56 284 PHE A CA 1
ATOM 2288 C C . PHE A 1 284 ? 6.199 -25.562 -3.451 1 92.56 284 PHE A C 1
ATOM 2290 O O . PHE A 1 284 ? 5.441 -25.562 -2.48 1 92.56 284 PHE A O 1
ATOM 2297 N N . GLU A 1 285 ? 6.617 -26.625 -4.004 1 90.69 285 GLU A N 1
ATOM 2298 C CA . GLU A 1 285 ? 6.359 -27.969 -3.48 1 90.69 285 GLU A CA 1
ATOM 2299 C C . GLU A 1 285 ? 7.223 -28.25 -2.256 1 90.69 285 GLU A C 1
ATOM 2301 O O . GLU A 1 285 ? 8.398 -27.875 -2.217 1 90.69 285 GLU A O 1
ATOM 2306 N N . PRO A 1 286 ? 6.617 -28.938 -1.266 1 88.31 286 PRO A N 1
ATOM 2307 C CA . PRO A 1 286 ? 7.461 -29.312 -0.131 1 88.31 286 PRO A CA 1
ATOM 2308 C C . PRO A 1 286 ? 8.695 -30.094 -0.555 1 88.31 286 PRO A C 1
ATOM 2310 O O . PRO A 1 286 ? 8.609 -30.984 -1.411 1 88.31 286 PRO A O 1
ATOM 2313 N N . GLY A 1 287 ? 9.844 -29.75 -0.076 1 90.88 287 GLY A N 1
ATOM 2314 C CA . GLY A 1 287 ? 11.102 -30.406 -0.389 1 90.88 287 GLY A CA 1
ATOM 2315 C C . GLY A 1 287 ? 11.812 -29.812 -1.589 1 90.88 287 GLY A C 1
ATOM 2316 O O . GLY A 1 287 ? 12.789 -30.375 -2.084 1 90.88 287 GLY A O 1
ATOM 2317 N N . SER A 1 288 ? 11.391 -28.688 -2.033 1 93.81 288 SER A N 1
ATOM 2318 C CA . SER A 1 288 ? 11.945 -28.125 -3.26 1 93.81 288 SER A CA 1
ATOM 2319 C C . SER A 1 288 ? 12.727 -26.844 -2.975 1 93.81 288 SER A C 1
ATOM 2321 O O . SER A 1 288 ? 13.945 -26.891 -2.775 1 93.81 288 SER A O 1
ATOM 2323 N N . LEU A 1 289 ? 12.156 -25.719 -2.586 1 93.69 289 LEU A N 1
ATOM 2324 C CA . LEU A 1 289 ? 12.758 -24.391 -2.537 1 93.69 289 LEU A CA 1
ATOM 2325 C C . LEU A 1 289 ? 13.586 -24.219 -1.267 1 93.69 289 LEU A C 1
ATOM 2327 O O . LEU A 1 289 ? 14.57 -23.484 -1.263 1 93.69 289 LEU A O 1
ATOM 2331 N N . LEU A 1 290 ? 13.211 -25 -0.151 1 93.12 290 LEU A N 1
ATOM 2332 C CA . LEU A 1 290 ? 13.852 -24.75 1.14 1 93.12 290 LEU A CA 1
ATOM 2333 C C . LEU A 1 290 ? 14.68 -25.969 1.565 1 93.12 290 LEU A C 1
ATOM 2335 O O . LEU A 1 290 ? 15.062 -26.078 2.732 1 93.12 290 LEU A O 1
ATOM 2339 N N . THR A 1 291 ? 14.953 -26.891 0.669 1 93.88 291 THR A N 1
ATOM 2340 C CA . THR A 1 291 ? 15.711 -28.109 0.959 1 93.88 291 THR A CA 1
ATOM 2341 C C . THR A 1 291 ? 16.938 -28.188 0.063 1 93.88 291 THR A C 1
ATOM 2343 O O . THR A 1 291 ? 16.828 -28.188 -1.164 1 93.88 291 THR A O 1
ATOM 2346 N N . TYR A 1 292 ? 18.125 -28.297 0.739 1 95.81 292 TYR A N 1
ATOM 2347 C CA . TYR A 1 292 ? 19.391 -28.359 0.02 1 95.81 292 TYR A CA 1
ATOM 2348 C C . TYR A 1 292 ? 20.312 -29.406 0.635 1 95.81 292 TYR A C 1
ATOM 2350 O O . TYR A 1 292 ? 20.219 -29.703 1.829 1 95.81 292 TYR A O 1
ATOM 2358 N N . ASN A 1 293 ? 21.188 -29.953 -0.155 1 96.19 293 ASN A N 1
ATOM 2359 C CA . ASN A 1 293 ? 22.156 -30.922 0.331 1 96.19 293 ASN A CA 1
ATOM 2360 C C . ASN A 1 293 ? 23.234 -30.266 1.194 1 96.19 293 ASN A C 1
ATOM 2362 O O . ASN A 1 293 ? 23.719 -30.875 2.15 1 96.19 293 ASN A O 1
ATOM 2366 N N . HIS A 1 294 ? 23.562 -29.016 0.83 1 96.5 294 HIS A N 1
ATOM 2367 C CA . HIS A 1 294 ? 24.609 -28.297 1.546 1 96.5 294 HIS A CA 1
ATOM 2368 C C . HIS A 1 294 ? 24.125 -26.922 1.986 1 96.5 294 HIS A C 1
ATOM 2370 O O . HIS A 1 294 ? 24.672 -25.906 1.552 1 96.5 294 HIS A O 1
ATOM 2376 N N . PRO A 1 295 ? 23.203 -26.891 2.918 1 96.56 295 PRO A N 1
ATOM 2377 C CA . PRO A 1 295 ? 22.656 -25.609 3.359 1 96.56 295 PRO A CA 1
ATOM 2378 C C . PRO A 1 295 ? 23.688 -24.766 4.125 1 96.56 295 PRO A C 1
ATOM 2380 O O . PRO A 1 295 ? 23.531 -23.547 4.219 1 96.56 295 PRO A O 1
ATOM 2383 N N . GLU A 1 296 ? 24.734 -25.406 4.645 1 96.06 296 GLU A N 1
ATOM 2384 C CA . GLU A 1 296 ? 25.766 -24.719 5.414 1 96.06 296 GLU A CA 1
ATOM 2385 C C . GLU A 1 296 ? 26.625 -23.812 4.52 1 96.06 296 GLU A C 1
ATOM 2387 O O . GLU A 1 296 ? 27.344 -22.953 5.012 1 96.06 296 GLU A O 1
ATOM 2392 N N . CYS A 1 297 ? 26.469 -23.984 3.201 1 97.31 297 CYS A N 1
ATOM 2393 C CA . CYS A 1 297 ? 27.281 -23.203 2.275 1 97.31 297 CYS A CA 1
ATOM 2394 C C . CYS A 1 297 ? 26.719 -21.812 2.088 1 97.31 297 CYS A C 1
ATOM 2396 O O . CYS A 1 297 ? 27.453 -20.875 1.745 1 97.31 297 CYS A O 1
ATOM 2398 N N . PHE A 1 298 ? 25.484 -21.562 2.387 1 97.5 298 PHE A N 1
ATOM 2399 C CA . PHE A 1 298 ? 24.812 -20.297 2.098 1 97.5 298 PHE A CA 1
ATOM 2400 C C . PHE A 1 298 ? 25.312 -19.203 3.023 1 97.5 298 PHE A C 1
ATOM 2402 O O . PHE A 1 298 ? 25.359 -19.375 4.242 1 97.5 298 PHE A O 1
ATOM 2409 N N . LYS A 1 299 ? 25.672 -18.125 2.453 1 96.94 299 LYS A N 1
ATOM 2410 C CA . LYS A 1 299 ? 25.984 -16.922 3.195 1 96.94 299 LYS A CA 1
ATOM 2411 C C . LYS A 1 299 ? 24.922 -15.844 2.965 1 96.94 299 LYS A C 1
ATOM 2413 O O . LYS A 1 299 ? 24.656 -15.023 3.848 1 96.94 299 LYS A O 1
ATOM 2418 N N . ARG A 1 300 ? 24.391 -15.883 1.817 1 96.25 300 ARG A N 1
ATOM 2419 C CA . ARG A 1 300 ? 23.359 -14.914 1.445 1 96.25 300 ARG A CA 1
ATOM 2420 C C . ARG A 1 300 ? 22.266 -15.57 0.598 1 96.25 300 ARG A C 1
ATOM 2422 O O . ARG A 1 300 ? 22.562 -16.344 -0.322 1 96.25 300 ARG A O 1
ATOM 2429 N N . ILE A 1 301 ? 21.031 -15.297 0.921 1 96.5 301 ILE A N 1
ATOM 2430 C CA . ILE A 1 301 ? 19.891 -15.773 0.147 1 96.5 301 ILE A CA 1
ATOM 2431 C C . ILE A 1 301 ? 18.938 -14.609 -0.129 1 96.5 301 ILE A C 1
ATOM 2433 O O . ILE A 1 301 ? 18.562 -13.875 0.788 1 96.5 301 ILE A O 1
ATOM 2437 N N . VAL A 1 302 ? 18.531 -14.398 -1.374 1 96.25 302 VAL A N 1
ATOM 2438 C CA . VAL A 1 302 ? 17.641 -13.328 -1.773 1 96.25 302 VAL A CA 1
ATOM 2439 C C . VAL A 1 302 ? 16.453 -13.906 -2.549 1 96.25 302 VAL A C 1
ATOM 2441 O O . VAL A 1 302 ? 16.625 -14.43 -3.65 1 96.25 302 VAL A O 1
ATOM 2444 N N . PHE A 1 303 ? 15.289 -13.836 -1.988 1 96.38 303 PHE A N 1
ATOM 2445 C CA . PHE A 1 303 ? 14.055 -14.273 -2.625 1 96.38 303 PHE A CA 1
ATOM 2446 C C . PHE A 1 303 ? 13.141 -13.086 -2.902 1 96.38 303 PHE A C 1
ATOM 2448 O O . PHE A 1 303 ? 11.914 -13.25 -2.979 1 96.38 303 PHE A O 1
ATOM 2455 N N . THR A 1 304 ? 13.664 -11.977 -3.191 1 95.31 304 THR A N 1
ATOM 2456 C CA . THR A 1 304 ? 12.984 -10.688 -3.303 1 95.31 304 THR A CA 1
ATOM 2457 C C . THR A 1 304 ? 12.164 -10.617 -4.586 1 95.31 304 THR A C 1
ATOM 2459 O O . THR A 1 304 ? 12.602 -11.086 -5.637 1 95.31 304 THR A O 1
ATOM 2462 N N . GLY A 1 305 ? 10.969 -10.047 -4.504 1 94.06 305 GLY A N 1
ATOM 2463 C CA . GLY A 1 305 ? 10.203 -9.688 -5.691 1 94.06 305 GLY A CA 1
ATOM 2464 C C . GLY A 1 305 ? 9.391 -10.844 -6.246 1 94.06 305 GLY A C 1
ATOM 2465 O O . GLY A 1 305 ? 9.07 -10.867 -7.438 1 94.06 305 GLY A O 1
ATOM 2466 N N . ASN A 1 306 ? 9.125 -11.844 -5.465 1 95.19 306 ASN A N 1
ATOM 2467 C CA . ASN A 1 306 ? 8.25 -12.953 -5.844 1 95.19 306 ASN A CA 1
ATOM 2468 C C . ASN A 1 306 ? 6.887 -12.836 -5.172 1 95.19 306 ASN A C 1
ATOM 2470 O O . ASN A 1 306 ? 6.434 -11.742 -4.852 1 95.19 306 ASN A O 1
ATOM 2474 N N . ARG A 1 307 ? 6.137 -13.953 -5.086 1 91.56 307 ARG A N 1
ATOM 2475 C CA . ARG A 1 307 ? 4.805 -13.883 -4.492 1 91.56 307 ARG A CA 1
ATOM 2476 C C . ARG A 1 307 ? 4.441 -15.195 -3.807 1 91.56 307 ARG A C 1
ATOM 2478 O O . ARG A 1 307 ? 3.348 -15.727 -4.016 1 91.56 307 ARG A O 1
ATOM 2485 N N . PHE A 1 308 ? 5.316 -15.695 -3.018 1 90.69 308 PHE A N 1
ATOM 2486 C CA . PHE A 1 308 ? 5.027 -16.953 -2.338 1 90.69 308 PHE A CA 1
ATOM 2487 C C . PHE A 1 308 ? 5.176 -16.797 -0.829 1 90.69 308 PHE A C 1
ATOM 2489 O O . PHE A 1 308 ? 5.781 -15.836 -0.355 1 90.69 308 PHE A O 1
ATOM 2496 N N . SER A 1 309 ? 4.578 -17.688 -0.067 1 85.25 309 SER A N 1
ATOM 2497 C CA . SER A 1 309 ? 4.715 -17.719 1.386 1 85.25 309 SER A CA 1
ATOM 2498 C C . SER A 1 309 ? 5.551 -18.922 1.833 1 85.25 309 SER A C 1
ATOM 2500 O O . SER A 1 309 ? 5.328 -20.031 1.379 1 85.25 309 SER A O 1
ATOM 2502 N N . MET A 1 310 ? 6.426 -18.719 2.742 1 85.75 310 MET A N 1
ATOM 2503 C CA . MET A 1 310 ? 7.293 -19.797 3.227 1 85.75 310 MET A CA 1
ATOM 2504 C C . MET A 1 310 ? 6.578 -20.625 4.281 1 85.75 310 MET A C 1
ATOM 2506 O O . MET A 1 310 ? 7.035 -21.719 4.625 1 85.75 310 MET A O 1
ATOM 2510 N N . ARG A 1 311 ? 5.402 -20.203 4.766 1 74.69 311 ARG A N 1
ATOM 2511 C CA . ARG A 1 311 ? 4.758 -20.875 5.891 1 74.69 311 ARG A CA 1
ATOM 2512 C C . ARG A 1 311 ? 3.344 -21.312 5.531 1 74.69 311 ARG A C 1
ATOM 2514 O O . ARG A 1 311 ? 2.49 -21.453 6.41 1 74.69 311 ARG A O 1
ATOM 2521 N N . ASP A 1 312 ? 3.145 -21.5 4.285 1 74.44 312 ASP A N 1
ATOM 2522 C CA . ASP A 1 312 ? 1.81 -21.922 3.877 1 74.44 312 ASP A CA 1
ATOM 2523 C C . ASP A 1 312 ? 1.632 -23.422 4.062 1 74.44 312 ASP A C 1
ATOM 2525 O O . ASP A 1 312 ? 1.838 -24.203 3.127 1 74.44 312 ASP A O 1
ATOM 2529 N N . GLY A 1 313 ? 1.337 -23.906 5.246 1 72.81 313 GLY A N 1
ATOM 2530 C CA . GLY A 1 313 ? 1.14 -25.312 5.551 1 72.81 313 GLY A CA 1
ATOM 2531 C C . GLY A 1 313 ? 2.102 -25.828 6.598 1 72.81 313 GLY A C 1
ATOM 2532 O O . GLY A 1 313 ? 3.186 -25.281 6.789 1 72.81 313 GLY A O 1
ATOM 2533 N N . LYS A 1 314 ? 1.769 -26.891 7.152 1 75 314 LYS A N 1
ATOM 2534 C CA . LYS A 1 314 ? 2.576 -27.484 8.211 1 75 314 LYS A CA 1
ATOM 2535 C C . LYS A 1 314 ? 3.912 -27.984 7.676 1 75 314 LYS A C 1
ATOM 2537 O O . LYS A 1 314 ? 4.957 -27.781 8.297 1 75 314 LYS A O 1
ATOM 2542 N N . SER A 1 315 ? 3.799 -28.578 6.5 1 80.06 315 SER A N 1
ATOM 2543 C CA . SER A 1 315 ? 5.016 -29.141 5.918 1 80.06 315 SER A CA 1
ATOM 2544 C C . SER A 1 315 ? 6.012 -28.031 5.562 1 80.06 315 SER A C 1
ATOM 2546 O O . SER A 1 315 ? 7.203 -28.156 5.848 1 80.06 315 SER A O 1
ATOM 2548 N N . LYS A 1 316 ? 5.5 -27 4.98 1 84.31 316 LYS A N 1
ATOM 2549 C CA . LYS A 1 316 ? 6.371 -25.891 4.59 1 84.31 316 LYS A CA 1
ATOM 2550 C C . LYS A 1 316 ? 6.91 -25.156 5.816 1 84.31 316 LYS A C 1
ATOM 2552 O O . LYS A 1 316 ? 8.07 -24.734 5.828 1 84.31 316 LYS A O 1
ATOM 2557 N N . THR A 1 317 ? 6.062 -25.125 6.852 1 83.62 317 THR A N 1
ATOM 2558 C CA . THR A 1 317 ? 6.496 -24.5 8.094 1 83.62 317 THR A CA 1
ATOM 2559 C C . THR A 1 317 ? 7.637 -25.281 8.734 1 83.62 317 THR A C 1
ATOM 2561 O O . THR A 1 317 ? 8.625 -24.703 9.18 1 83.62 317 THR A O 1
ATOM 2564 N N . MET A 1 318 ? 7.484 -26.609 8.672 1 85.12 318 MET A N 1
ATOM 2565 C CA . MET A 1 318 ? 8.523 -27.469 9.242 1 85.12 318 MET A CA 1
ATOM 2566 C C . MET A 1 318 ? 9.805 -27.391 8.422 1 85.12 318 MET A C 1
ATOM 2568 O O . MET A 1 318 ? 10.906 -27.391 8.984 1 85.12 318 MET A O 1
ATOM 2572 N N . GLU A 1 319 ? 9.609 -27.312 7.184 1 89.5 319 GLU A N 1
ATOM 2573 C CA . GLU A 1 319 ? 10.773 -27.172 6.312 1 89.5 319 GLU A CA 1
ATOM 2574 C C . GLU A 1 319 ? 11.492 -25.844 6.562 1 89.5 319 GLU A C 1
ATOM 2576 O O . GLU A 1 319 ? 12.727 -25.797 6.523 1 89.5 319 GLU A O 1
ATOM 2581 N N . PHE A 1 320 ? 10.734 -24.875 6.797 1 89.62 320 PHE A N 1
ATOM 2582 C CA . PHE A 1 320 ? 11.305 -23.562 7.043 1 89.62 320 PHE A CA 1
ATOM 2583 C C . PHE A 1 320 ? 12.086 -23.547 8.352 1 89.62 320 PHE A C 1
ATOM 2585 O O . PHE A 1 320 ? 13.18 -22.984 8.422 1 89.62 320 PHE A O 1
ATOM 2592 N N . ILE A 1 321 ? 11.562 -24.156 9.352 1 88.12 321 ILE A N 1
ATOM 2593 C CA . ILE A 1 321 ? 12.242 -24.25 10.641 1 88.12 321 ILE A CA 1
ATOM 2594 C C . ILE A 1 321 ? 13.547 -25 10.484 1 88.12 321 ILE A C 1
ATOM 2596 O O . ILE A 1 321 ? 14.594 -24.578 10.977 1 88.12 321 ILE A O 1
ATOM 2600 N N . THR A 1 322 ? 13.469 -26.094 9.719 1 91.12 322 THR A N 1
ATOM 2601 C CA . THR A 1 322 ? 14.656 -26.906 9.469 1 91.12 322 THR A CA 1
ATOM 2602 C C . THR A 1 322 ? 15.688 -26.109 8.664 1 91.12 322 THR A C 1
ATOM 2604 O O . THR A 1 322 ? 16.875 -26.156 8.953 1 91.12 322 THR A O 1
ATOM 2607 N N . PHE A 1 323 ? 15.195 -25.469 7.723 1 92 323 PHE A N 1
ATOM 2608 C CA . PHE A 1 323 ? 16.047 -24.641 6.867 1 92 323 PHE A CA 1
ATOM 2609 C C . PHE A 1 323 ? 16.797 -23.609 7.695 1 92 323 PHE A C 1
ATOM 2611 O O . PHE A 1 323 ? 18.016 -23.438 7.527 1 92 323 PHE A O 1
ATOM 2618 N N . GLN A 1 324 ? 16.156 -22.969 8.562 1 91.38 324 GLN A N 1
ATOM 2619 C CA . GLN A 1 324 ? 16.766 -21.953 9.414 1 91.38 324 GLN A CA 1
ATOM 2620 C C . GLN A 1 324 ? 17.844 -22.562 10.312 1 91.38 324 GLN A C 1
ATOM 2622 O O . GLN A 1 324 ? 18.875 -21.938 10.578 1 91.38 324 GLN A O 1
ATOM 2627 N N . SER A 1 325 ? 17.625 -23.766 10.727 1 91.25 325 SER A N 1
ATOM 2628 C CA . SER A 1 325 ? 18.562 -24.406 11.641 1 91.25 325 SER A CA 1
ATOM 2629 C C . SER A 1 325 ? 19.781 -24.938 10.898 1 91.25 325 SER A C 1
ATOM 2631 O O . SER A 1 325 ? 20.859 -25.047 11.477 1 91.25 325 SER A O 1
ATOM 2633 N N . ARG A 1 326 ? 19.609 -25.203 9.641 1 95 326 ARG A N 1
ATOM 2634 C CA . ARG A 1 326 ? 20.688 -25.844 8.898 1 95 326 ARG A CA 1
ATOM 2635 C C . ARG A 1 326 ? 21.547 -24.812 8.18 1 95 326 ARG A C 1
ATOM 2637 O O . ARG A 1 326 ? 22.672 -25.125 7.777 1 95 326 ARG A O 1
ATOM 2644 N N . THR A 1 327 ? 21 -23.656 7.973 1 96.94 327 THR A N 1
ATOM 2645 C CA . THR A 1 327 ? 21.781 -22.594 7.332 1 96.94 327 THR A CA 1
ATOM 2646 C C . THR A 1 327 ? 22.625 -21.844 8.359 1 96.94 327 THR A C 1
ATOM 2648 O O . THR A 1 327 ? 22.438 -20.641 8.562 1 96.94 327 THR A O 1
ATOM 2651 N N . ILE A 1 328 ? 23.656 -22.469 8.844 1 96 328 ILE A N 1
ATOM 2652 C CA . ILE A 1 328 ? 24.406 -22 10.008 1 96 328 ILE A CA 1
ATOM 2653 C C . ILE A 1 328 ? 25.281 -20.828 9.609 1 96 328 ILE A C 1
ATOM 2655 O O . ILE A 1 328 ? 25.594 -19.969 10.445 1 96 328 ILE A O 1
ATOM 2659 N N . ASN A 1 329 ? 25.672 -20.734 8.312 1 96.75 329 ASN A N 1
ATOM 2660 C CA . ASN A 1 329 ? 26.594 -19.688 7.895 1 96.75 329 ASN A CA 1
ATOM 2661 C C . ASN A 1 329 ? 25.875 -18.547 7.188 1 96.75 329 ASN A C 1
ATOM 2663 O O . ASN A 1 329 ? 26.516 -17.641 6.664 1 96.75 329 ASN A O 1
ATOM 2667 N N . LEU A 1 330 ? 24.547 -18.562 7.211 1 97 330 LEU A N 1
ATOM 2668 C CA . LEU A 1 330 ? 23.766 -17.531 6.531 1 97 330 LEU A CA 1
ATOM 2669 C C . LEU A 1 330 ? 23.922 -16.188 7.23 1 97 330 LEU A C 1
ATOM 2671 O O . LEU A 1 330 ? 23.734 -16.078 8.445 1 97 330 LEU A O 1
ATOM 2675 N N . ARG A 1 331 ? 24.266 -15.188 6.48 1 95.88 331 ARG A N 1
ATOM 2676 C CA . ARG A 1 331 ? 24.484 -13.859 7.039 1 95.88 331 ARG A CA 1
ATOM 2677 C C . ARG A 1 331 ? 23.391 -12.891 6.613 1 95.88 331 ARG A C 1
ATOM 2679 O O . ARG A 1 331 ? 23.031 -11.977 7.359 1 95.88 331 ARG A O 1
ATOM 2686 N N . VAL A 1 332 ? 22.953 -13.07 5.445 1 95.5 332 VAL A N 1
ATOM 2687 C CA . VAL A 1 332 ? 21.938 -12.156 4.914 1 95.5 332 VAL A CA 1
ATOM 2688 C C . VAL A 1 332 ? 20.75 -12.953 4.379 1 95.5 332 VAL A C 1
ATOM 2690 O O . VAL A 1 332 ? 20.938 -13.906 3.615 1 95.5 332 VAL A O 1
ATOM 2693 N N . PHE A 1 333 ? 19.594 -12.609 4.77 1 95.75 333 PHE A N 1
ATOM 2694 C CA . PHE A 1 333 ? 18.359 -13.18 4.25 1 95.75 333 PHE A CA 1
ATOM 2695 C C . PHE A 1 333 ? 17.406 -12.086 3.811 1 95.75 333 PHE A C 1
ATOM 2697 O O . PHE A 1 333 ? 16.984 -11.25 4.621 1 95.75 333 PHE A O 1
ATOM 2704 N N . ASP A 1 334 ? 17.016 -12.047 2.529 1 95.31 334 ASP A N 1
ATOM 2705 C CA . ASP A 1 334 ? 16.156 -11 1.983 1 95.31 334 ASP A CA 1
ATOM 2706 C C . ASP A 1 334 ? 14.898 -11.609 1.366 1 95.31 334 ASP A C 1
ATOM 2708 O O . ASP A 1 334 ? 14.969 -12.297 0.348 1 95.31 334 ASP A O 1
ATOM 2712 N N . TYR A 1 335 ? 13.828 -11.375 1.963 1 95.12 335 TYR A N 1
ATOM 2713 C CA . TYR A 1 335 ? 12.516 -11.836 1.52 1 95.12 335 TYR A CA 1
ATOM 2714 C C . TYR A 1 335 ? 11.57 -10.656 1.283 1 95.12 335 TYR A C 1
ATOM 2716 O O . TYR A 1 335 ? 10.398 -10.703 1.665 1 95.12 335 TYR A O 1
ATOM 2724 N N . SER A 1 336 ? 12.125 -9.625 0.644 1 94.19 336 SER A N 1
ATOM 2725 C CA . SER A 1 336 ? 11.398 -8.375 0.485 1 94.19 336 SER A CA 1
ATOM 2726 C C . SER A 1 336 ? 10.562 -8.375 -0.791 1 94.19 336 SER A C 1
ATOM 2728 O O . SER A 1 336 ? 10.781 -9.195 -1.683 1 94.19 336 SER A O 1
ATOM 2730 N N . TYR A 1 337 ? 9.5 -7.531 -0.882 1 93.25 337 TYR A N 1
ATOM 2731 C CA . TYR A 1 337 ? 8.703 -7.23 -2.064 1 93.25 337 TYR A CA 1
ATOM 2732 C C . TYR A 1 337 ? 7.914 -8.453 -2.512 1 93.25 337 TYR A C 1
ATOM 2734 O O . TYR A 1 337 ? 7.898 -8.789 -3.699 1 93.25 337 TYR A O 1
ATOM 2742 N N . ASN A 1 338 ? 7.359 -9.156 -1.504 1 93.94 338 ASN A N 1
ATOM 2743 C CA . ASN A 1 338 ? 6.488 -10.297 -1.773 1 93.94 338 ASN A CA 1
ATOM 2744 C C . ASN A 1 338 ? 5.047 -10.008 -1.38 1 93.94 338 ASN A C 1
ATOM 2746 O O . ASN A 1 338 ? 4.684 -10.109 -0.207 1 93.94 338 ASN A O 1
ATOM 2750 N N . PRO A 1 339 ? 4.195 -9.625 -2.295 1 92 339 PRO A N 1
ATOM 2751 C CA . PRO A 1 339 ? 2.775 -9.422 -1.993 1 92 339 PRO A CA 1
ATOM 2752 C C . PRO A 1 339 ? 1.978 -10.727 -1.986 1 92 339 PRO A C 1
ATOM 2754 O O . PRO A 1 339 ? 1.801 -11.352 -3.035 1 92 339 PRO A O 1
ATOM 2757 N N . ILE A 1 340 ? 1.452 -11.062 -0.797 1 89.19 340 ILE A N 1
ATOM 2758 C CA . ILE A 1 340 ? 0.778 -12.352 -0.671 1 89.19 340 ILE A CA 1
ATOM 2759 C C . ILE A 1 340 ? -0.732 -12.156 -0.781 1 89.19 340 ILE A C 1
ATOM 2761 O O . ILE A 1 340 ? -1.393 -12.812 -1.589 1 89.19 340 ILE A O 1
ATOM 2765 N N . LYS A 1 341 ? -1.245 -11.32 0.054 1 88.44 341 LYS A N 1
ATOM 2766 C CA . LYS A 1 341 ? -2.695 -11.148 0.105 1 88.44 341 LYS A CA 1
ATOM 2767 C C . LYS A 1 341 ? -3.072 -9.906 0.904 1 88.44 341 LYS A C 1
ATOM 2769 O O . LYS A 1 341 ? -2.434 -9.594 1.911 1 88.44 341 LYS A O 1
ATOM 2774 N N . TYR A 1 342 ? -4.184 -9.258 0.431 1 87.81 342 TYR A N 1
ATOM 2775 C CA . TYR A 1 342 ? -4.723 -8.125 1.177 1 87.81 342 TYR A CA 1
ATOM 2776 C C . TYR A 1 342 ? -5.602 -8.602 2.326 1 87.81 342 TYR A C 1
ATOM 2778 O O . TYR A 1 342 ? -6.129 -9.711 2.295 1 87.81 342 TYR A O 1
ATOM 2786 N N . SER A 1 343 ? -5.672 -7.723 3.287 1 78.69 343 SER A N 1
ATOM 2787 C CA . SER A 1 343 ? -6.598 -7.98 4.383 1 78.69 343 SER A CA 1
ATOM 2788 C C . SER A 1 343 ? -7.938 -7.285 4.152 1 78.69 343 SER A C 1
ATOM 2790 O O . SER A 1 343 ? -8.031 -6.367 3.334 1 78.69 343 SER A O 1
ATOM 2792 N N . ASN A 1 344 ? -9.031 -7.746 4.797 1 77.69 344 ASN A N 1
ATOM 2793 C CA . ASN A 1 344 ? -10.344 -7.105 4.836 1 77.69 344 ASN A CA 1
ATOM 2794 C C . ASN A 1 344 ? -10.883 -6.852 3.432 1 77.69 344 ASN A C 1
ATOM 2796 O O . ASN A 1 344 ? -11.25 -5.723 3.098 1 77.69 344 ASN A O 1
ATOM 2800 N N . ILE A 1 345 ? -10.945 -7.789 2.674 1 85.25 345 ILE A N 1
ATOM 2801 C CA . ILE A 1 345 ? -11.383 -7.703 1.282 1 85.25 345 ILE A CA 1
ATOM 2802 C C . ILE A 1 345 ? -12.875 -7.402 1.223 1 85.25 345 ILE A C 1
ATOM 2804 O O . ILE A 1 345 ? -13.672 -8.031 1.922 1 85.25 345 ILE A O 1
ATOM 2808 N N . ASP A 1 346 ? -13.148 -6.297 0.612 1 81.44 346 ASP A N 1
ATOM 2809 C CA . ASP A 1 346 ? -14.523 -5.895 0.361 1 81.44 346 ASP A CA 1
ATOM 2810 C C . ASP A 1 346 ? -14.984 -6.328 -1.029 1 81.44 346 ASP A C 1
ATOM 2812 O O . ASP A 1 346 ? -14.305 -6.062 -2.023 1 81.44 346 ASP A O 1
ATOM 2816 N N . TYR A 1 347 ? -16.109 -7.113 -1.02 1 73.81 347 TYR A N 1
ATOM 2817 C CA . TYR A 1 347 ? -16.562 -7.648 -2.293 1 73.81 347 TYR A CA 1
ATOM 2818 C C . TYR A 1 347 ? -17.547 -6.684 -2.965 1 73.81 347 TYR A C 1
ATOM 2820 O O . TYR A 1 347 ? -18.281 -7.07 -3.875 1 73.81 347 TYR A O 1
ATOM 2828 N N . GLY A 1 348 ? -17.312 -5.289 -2.668 1 60.53 348 GLY A N 1
ATOM 2829 C CA . GLY A 1 348 ? -18.125 -4.281 -3.316 1 60.53 348 GLY A CA 1
ATOM 2830 C C . GLY A 1 348 ? -19.609 -4.422 -3.008 1 60.53 348 GLY A C 1
ATOM 2831 O O . GLY A 1 348 ? -20.156 -5.523 -3.074 1 60.53 348 GLY A O 1
ATOM 2832 N N . SER A 1 349 ? -20.125 -3.885 -1.841 1 53.62 349 SER A N 1
ATOM 2833 C CA . SER A 1 349 ? -21.562 -3.924 -1.578 1 53.62 349 SER A CA 1
ATOM 2834 C C . SER A 1 349 ? -22.359 -3.791 -2.869 1 53.62 349 SER A C 1
ATOM 2836 O O . SER A 1 349 ? -21.844 -3.348 -3.891 1 53.62 349 SER A O 1
ATOM 2838 N N . ASP A 1 350 ? -23.656 -4.277 -2.918 1 48.12 350 ASP A N 1
ATOM 2839 C CA . ASP A 1 350 ? -24.766 -4.199 -3.865 1 48.12 350 ASP A CA 1
ATOM 2840 C C . ASP A 1 350 ? -24.859 -2.816 -4.504 1 48.12 350 ASP A C 1
ATOM 2842 O O . ASP A 1 350 ? -25.531 -1.929 -3.986 1 48.12 350 ASP A O 1
ATOM 2846 N N . TYR A 1 351 ? -23.812 -2.295 -4.945 1 40.88 351 TYR A N 1
ATOM 2847 C CA . TYR A 1 351 ? -23.984 -1.004 -5.602 1 40.88 351 TYR A CA 1
ATOM 2848 C C . TYR A 1 351 ? -25.266 -0.972 -6.41 1 40.88 351 TYR A C 1
ATOM 2850 O O . TYR A 1 351 ? -25.938 0.064 -6.488 1 40.88 351 TYR A O 1
ATOM 2858 N N . ILE A 1 352 ? -25.328 -2.016 -7.379 1 41.75 352 ILE A N 1
ATOM 2859 C CA . ILE A 1 352 ? -26.438 -1.904 -8.32 1 41.75 352 ILE A CA 1
ATOM 2860 C C . ILE A 1 352 ? -27.719 -2.441 -7.688 1 41.75 352 ILE A C 1
ATOM 2862 O O . ILE A 1 352 ? -28.719 -2.664 -8.375 1 41.75 352 ILE A O 1
ATOM 2866 N N . GLN A 1 353 ? -27.797 -3.43 -6.824 1 35.06 353 GLN A N 1
ATOM 2867 C CA . GLN A 1 353 ? -29.156 -3.936 -6.672 1 35.06 353 GLN A CA 1
ATOM 2868 C C . GLN A 1 353 ? -30.172 -2.799 -6.723 1 35.06 353 GLN A C 1
ATOM 2870 O O . GLN A 1 353 ? -29.844 -1.654 -6.402 1 35.06 353 GLN A O 1
ATOM 2875 N N . SER A 1 354 ? -31.578 -3.424 -6.992 1 32.34 354 SER A N 1
ATOM 2876 C CA . SER A 1 354 ? -32.906 -3.09 -7.496 1 32.34 354 SER A CA 1
ATOM 2877 C C . SER A 1 354 ? -33.438 -1.811 -6.859 1 32.34 354 SER A C 1
ATOM 2879 O O . SER A 1 354 ? -32.938 -1.392 -5.805 1 32.34 354 SER A O 1
ATOM 2881 N N . ASN A 1 355 ? -34.812 -1.504 -7.34 1 28.83 355 ASN A N 1
ATOM 2882 C CA . ASN A 1 355 ? -36 -0.656 -7.242 1 28.83 355 ASN A CA 1
ATOM 2883 C C . ASN A 1 355 ? -36.344 -0.326 -5.793 1 28.83 355 ASN A C 1
ATOM 2885 O O . ASN A 1 355 ? -36.406 0.846 -5.414 1 28.83 355 ASN A O 1
ATOM 2889 N N . ASN A 1 356 ? -37.688 -1.055 -5.41 1 27.2 356 ASN A N 1
ATOM 2890 C CA . ASN A 1 356 ? -38.875 -0.597 -4.738 1 27.2 356 ASN A CA 1
ATOM 2891 C C . ASN A 1 356 ? -38.688 -0.461 -3.234 1 27.2 356 ASN A C 1
ATOM 2893 O O . ASN A 1 356 ? -39.625 -0.139 -2.502 1 27.2 356 ASN A O 1
ATOM 2897 N N . ASN A 1 357 ? -38.531 -1.63 -2.539 1 25.89 357 ASN A N 1
ATOM 2898 C CA . ASN A 1 357 ? -39.094 -1.359 -1.215 1 25.89 357 ASN A CA 1
ATOM 2899 C C . ASN A 1 357 ? -38.406 -0.15 -0.566 1 25.89 357 ASN A C 1
ATOM 2901 O O . ASN A 1 357 ? -37.188 -0.046 -0.554 1 25.89 357 ASN A O 1
ATOM 2905 N N . SER A 1 358 ? -39.219 0.958 -0.463 1 26.12 358 SER A N 1
ATOM 2906 C CA . SER A 1 358 ? -39.375 2.35 -0.044 1 26.12 358 SER A CA 1
ATOM 2907 C C . SER A 1 358 ? -38.5 2.654 1.16 1 26.12 358 SER A C 1
ATOM 2909 O O . SER A 1 358 ? -38.438 3.795 1.625 1 26.12 358 SER A O 1
ATOM 2911 N N . ASP A 1 359 ? -38.531 1.791 2.287 1 24.92 359 ASP A N 1
ATOM 2912 C CA . ASP A 1 359 ? -38.438 2.748 3.383 1 24.92 359 ASP A CA 1
ATOM 2913 C C . ASP A 1 359 ? -37.188 3.621 3.217 1 24.92 359 ASP A C 1
ATOM 2915 O O . ASP A 1 359 ? -36.125 3.133 2.826 1 24.92 359 ASP A O 1
ATOM 2919 N N . GLY A 1 360 ? -37.25 4.855 2.795 1 25.72 360 GLY A N 1
ATOM 2920 C CA . GLY A 1 360 ? -36.625 6.164 2.643 1 25.72 360 GLY A CA 1
ATOM 2921 C C . GLY A 1 360 ? -35.375 6.328 3.451 1 25.72 360 GLY A C 1
ATOM 2922 O O . GLY A 1 360 ? -34.719 7.387 3.422 1 25.72 360 GLY A O 1
ATOM 2923 N N . GLU A 1 361 ? -35.344 5.805 4.719 1 24.25 361 GLU A N 1
ATOM 2924 C CA . GLU A 1 361 ? -34.344 6.484 5.512 1 24.25 361 GLU A CA 1
ATOM 2925 C C . GLU A 1 361 ? -32.938 6.184 4.988 1 24.25 361 GLU A C 1
ATOM 2927 O O . GLU A 1 361 ? -32.531 5.023 4.941 1 24.25 361 GLU A O 1
ATOM 2932 N N . TYR A 1 362 ? -32.5 6.688 3.836 1 26.09 362 TYR A N 1
ATOM 2933 C CA . TYR A 1 362 ? -31.094 6.922 3.553 1 26.09 362 TYR A CA 1
ATOM 2934 C C . TYR A 1 362 ? -30.266 6.898 4.832 1 26.09 362 TYR A C 1
ATOM 2936 O O . TYR A 1 362 ? -30.312 7.844 5.625 1 26.09 362 TYR A O 1
ATOM 2944 N N . GLN A 1 363 ? -30.391 5.883 5.652 1 26.67 363 GLN A N 1
ATOM 2945 C CA . GLN A 1 363 ? -29.516 5.863 6.824 1 26.67 363 GLN A CA 1
ATOM 2946 C C . GLN A 1 363 ? -28.109 6.281 6.457 1 26.67 363 GLN A C 1
ATOM 2948 O O . GLN A 1 363 ? -27.422 5.59 5.699 1 26.67 363 GLN A O 1
ATOM 2953 N N . TYR A 1 364 ? -27.734 7.508 6.18 1 27.53 364 TYR A N 1
ATOM 2954 C CA . TYR A 1 364 ? -26.5 8.273 6.344 1 27.53 364 TYR A CA 1
ATOM 2955 C C . TYR A 1 364 ? -25.531 7.551 7.281 1 27.53 364 TYR A C 1
ATOM 2957 O O . TYR A 1 364 ? -24.469 8.07 7.598 1 27.53 364 TYR A O 1
ATOM 2965 N N . GLU A 1 365 ? -26 6.637 8.047 1 28.5 365 GLU A N 1
ATOM 2966 C CA . GLU A 1 365 ? -25.031 6 8.945 1 28.5 365 GLU A CA 1
ATOM 2967 C C . GLU A 1 365 ? -23.922 5.305 8.164 1 28.5 365 GLU A C 1
ATOM 2969 O O . GLU A 1 365 ? -22.75 5.43 8.5 1 28.5 365 GLU A O 1
ATOM 2974 N N . THR A 1 366 ? -24.219 4.141 7.438 1 29.45 366 THR A N 1
ATOM 2975 C CA . THR A 1 366 ? -23.219 3.105 7.168 1 29.45 366 THR A CA 1
ATOM 2976 C C . THR A 1 366 ? -22.344 3.502 5.988 1 29.45 366 THR A C 1
ATOM 2978 O O . THR A 1 366 ? -21.594 2.676 5.461 1 29.45 366 THR A O 1
ATOM 2981 N N . LEU A 1 367 ? -22.703 4.395 5.113 1 30.53 367 LEU A N 1
ATOM 2982 C CA . LEU A 1 367 ? -21.438 4.777 4.484 1 30.53 367 LEU A CA 1
ATOM 2983 C C . LEU A 1 367 ? -20.328 4.902 5.527 1 30.53 367 LEU A C 1
ATOM 2985 O O . LEU A 1 367 ? -19.266 5.473 5.25 1 30.53 367 LEU A O 1
ATOM 2989 N N . GLN A 1 368 ? -20.641 5.027 6.84 1 30.61 368 GLN A N 1
ATOM 2990 C CA . GLN A 1 368 ? -19.594 4.832 7.848 1 30.61 368 GLN A CA 1
ATOM 2991 C C . GLN A 1 368 ? -18.641 3.725 7.438 1 30.61 368 GLN A C 1
ATOM 2993 O O . GLN A 1 368 ? -18.922 2.541 7.621 1 30.61 368 GLN A O 1
ATOM 2998 N N . HIS A 1 369 ? -18.234 3.773 6.312 1 31.3 369 HIS A N 1
ATOM 2999 C CA . HIS A 1 369 ? -17.031 3.348 5.609 1 31.3 369 HIS A CA 1
ATOM 3000 C C . HIS A 1 369 ? -15.859 3.209 6.57 1 31.3 369 HIS A C 1
ATOM 3002 O O . HIS A 1 369 ? -15.086 4.152 6.75 1 31.3 369 HIS A O 1
ATOM 3008 N N . GLU A 1 370 ? -16.109 2.984 7.688 1 31.83 370 GLU A N 1
ATOM 3009 C CA . GLU A 1 370 ? -14.93 2.65 8.477 1 31.83 370 GLU A CA 1
ATOM 3010 C C . GLU A 1 370 ? -13.977 1.758 7.684 1 31.83 370 GLU A C 1
ATOM 3012 O O . GLU A 1 370 ? -12.977 1.278 8.219 1 31.83 370 GLU A O 1
ATOM 3017 N N . ASN A 1 371 ? -14.5 1.27 6.555 1 30.42 371 ASN A N 1
ATOM 3018 C CA . ASN A 1 371 ? -13.539 0.311 6.02 1 30.42 371 ASN A CA 1
ATOM 3019 C C . ASN A 1 371 ? -12.336 1.012 5.402 1 30.42 371 ASN A C 1
ATOM 3021 O O . ASN A 1 371 ? -12.266 1.179 4.184 1 30.42 371 ASN A O 1
ATOM 3025 N N . ASN A 1 372 ? -12.141 2.256 5.785 1 29.77 372 ASN A N 1
ATOM 3026 C CA . ASN A 1 372 ? -10.773 2.557 5.379 1 29.77 372 ASN A CA 1
ATOM 3027 C C . ASN A 1 372 ? -9.867 1.333 5.504 1 29.77 372 ASN A C 1
ATOM 3029 O O . ASN A 1 372 ? -9.664 0.82 6.605 1 29.77 372 ASN A O 1
ATOM 3033 N N . PRO A 1 373 ? -9.875 0.602 4.5 1 31.78 373 PRO A N 1
ATOM 3034 C CA . PRO A 1 373 ? -9.031 -0.578 4.703 1 31.78 373 PRO A CA 1
ATOM 3035 C C . PRO A 1 373 ? -7.832 -0.298 5.609 1 31.78 373 PRO A C 1
ATOM 3037 O O . PRO A 1 373 ? -7.262 -1.227 6.188 1 31.78 373 PRO A O 1
ATOM 3040 N N . LEU A 1 374 ? -7.254 0.912 5.516 1 32.09 374 LEU A N 1
ATOM 3041 C CA . LEU A 1 374 ? -6.168 1.18 6.449 1 32.09 374 LEU A CA 1
ATOM 3042 C C . LEU A 1 374 ? -6.703 1.38 7.863 1 32.09 374 LEU A C 1
ATOM 3044 O O . LEU A 1 374 ? -5.965 1.229 8.836 1 32.09 374 LEU A O 1
ATOM 3048 N N . VAL A 1 375 ? -7.703 2.451 8.141 1 31.5 375 VAL A N 1
ATOM 3049 C CA . VAL A 1 375 ? -8.156 2.662 9.508 1 31.5 375 VAL A CA 1
ATOM 3050 C C . VAL A 1 375 ? -9.148 1.566 9.898 1 31.5 375 VAL A C 1
ATOM 3052 O O . VAL A 1 375 ? -10.281 1.542 9.414 1 31.5 375 VAL A O 1
ATOM 3055 N N . ARG A 1 376 ? -8.875 0.385 9.93 1 32.5 376 ARG A N 1
ATOM 3056 C CA . ARG A 1 376 ? -9.617 -0.711 10.539 1 32.5 376 ARG A CA 1
ATOM 3057 C C . ARG A 1 376 ? -10.422 -0.225 11.742 1 32.5 376 ARG A C 1
ATOM 3059 O O . ARG A 1 376 ? -9.945 0.592 12.531 1 32.5 376 ARG A O 1
ATOM 3066 N N . GLN A 1 377 ? -11.734 -0.195 11.641 1 31.39 377 GLN A N 1
ATOM 3067 C CA . GLN A 1 377 ? -12.602 -0.248 12.82 1 31.39 377 GLN A CA 1
ATOM 3068 C C . GLN A 1 377 ? -11.875 -0.875 14.008 1 31.39 377 GLN A C 1
ATOM 3070 O O . GLN A 1 377 ? -11.172 -1.876 13.852 1 31.39 377 GLN A O 1
ATOM 3075 N N . ASN A 1 378 ? -11.469 -0.061 14.938 1 30.19 378 ASN A N 1
ATOM 3076 C CA . ASN A 1 378 ? -11.273 -0.675 16.25 1 30.19 378 ASN A CA 1
ATOM 3077 C C . ASN A 1 378 ? -12.227 -1.849 16.453 1 30.19 378 ASN A C 1
ATOM 3079 O O . ASN A 1 378 ? -13.375 -1.655 16.859 1 30.19 378 ASN A O 1
ATOM 3083 N N . VAL A 1 379 ? -12.453 -2.629 15.484 1 33.28 379 VAL A N 1
ATOM 3084 C CA . VAL A 1 379 ? -13.125 -3.795 16.047 1 33.28 379 VAL A CA 1
ATOM 3085 C C . VAL A 1 379 ? -12.695 -3.984 17.5 1 33.28 379 VAL A C 1
ATOM 3087 O O . VAL A 1 379 ? -11.5 -4.031 17.797 1 33.28 379 VAL A O 1
ATOM 3090 N N . SER A 1 380 ? -13.43 -3.395 18.359 1 32.69 380 SER A N 1
ATOM 3091 C CA . SER A 1 380 ? -13.164 -3.809 19.734 1 32.69 380 SER A CA 1
ATOM 3092 C C . SER A 1 380 ? -12.484 -5.172 19.781 1 32.69 380 SER A C 1
ATOM 3094 O O . SER A 1 380 ? -12.914 -6.109 19.109 1 32.69 380 SER A O 1
ATOM 3096 N N . PRO A 1 381 ? -11.219 -5.156 20.047 1 34.53 381 PRO A N 1
ATOM 3097 C CA . PRO A 1 381 ? -10.742 -6.52 20.297 1 34.53 381 PRO A CA 1
ATOM 3098 C C . PRO A 1 381 ? -11.844 -7.438 20.828 1 34.53 381 PRO A C 1
ATOM 3100 O O . PRO A 1 381 ? -12.578 -7.059 21.75 1 34.53 381 PRO A O 1
ATOM 3103 N N . HIS A 1 382 ? -12.516 -8.023 20.047 1 36.47 382 HIS A N 1
ATOM 3104 C CA . HIS A 1 382 ? -13.258 -9.008 20.828 1 36.47 382 HIS A CA 1
ATOM 3105 C C . HIS A 1 382 ? -12.508 -9.391 22.094 1 36.47 382 HIS A C 1
ATOM 3107 O O . HIS A 1 382 ? -11.281 -9.523 22.078 1 36.47 382 HIS A O 1
ATOM 3113 N N . LYS A 1 383 ? -12.969 -9.055 23.25 1 40.81 383 LYS A N 1
ATOM 3114 C CA . LYS A 1 383 ? -12.414 -9.414 24.547 1 40.81 383 LYS A CA 1
ATOM 3115 C C . LYS A 1 383 ? -11.445 -10.586 24.438 1 40.81 383 LYS A C 1
ATOM 3117 O O . LYS A 1 383 ? -10.391 -10.602 25.078 1 40.81 383 LYS A O 1
ATOM 3122 N N . ASP A 1 384 ? -11.781 -11.711 23.812 1 42.88 384 ASP A N 1
ATOM 3123 C CA . ASP A 1 384 ? -11.086 -12.984 23.969 1 42.88 384 ASP A CA 1
ATOM 3124 C C . ASP A 1 384 ? -10.133 -13.242 22.812 1 42.88 384 ASP A C 1
ATOM 3126 O O . ASP A 1 384 ? -9.945 -14.391 22.391 1 42.88 384 ASP A O 1
ATOM 3130 N N . GLN A 1 385 ? -9.852 -12.297 22.062 1 52.03 385 GLN A N 1
ATOM 3131 C CA . GLN A 1 385 ? -9 -12.766 20.969 1 52.03 385 GLN A CA 1
ATOM 3132 C C . GLN A 1 385 ? -7.645 -13.234 21.5 1 52.03 385 GLN A C 1
ATOM 3134 O O . GLN A 1 385 ? -6.938 -12.477 22.156 1 52.03 385 GLN A O 1
ATOM 3139 N N . TYR A 1 386 ? -7.453 -14.539 21.547 1 59.75 386 TYR A N 1
ATOM 3140 C CA . TYR A 1 386 ? -6.211 -15.219 21.891 1 59.75 386 TYR A CA 1
ATOM 3141 C C . TYR A 1 386 ? -5.039 -14.664 21.094 1 59.75 386 TYR A C 1
ATOM 3143 O O . TYR A 1 386 ? -5.141 -14.469 19.891 1 59.75 386 TYR A O 1
ATOM 3151 N N . ILE A 1 387 ? -4.16 -13.914 21.719 1 72.5 387 ILE A N 1
ATOM 3152 C CA . ILE A 1 387 ? -2.893 -13.5 21.125 1 72.5 387 ILE A CA 1
ATOM 3153 C C . ILE A 1 387 ? -1.948 -14.695 21.031 1 72.5 387 ILE A C 1
ATOM 3155 O O . ILE A 1 387 ? -1.622 -15.312 22.047 1 72.5 387 ILE A O 1
ATOM 3159 N N . TYR A 1 388 ? -1.687 -15.148 19.781 1 74.69 388 TYR A N 1
ATOM 3160 C CA . TYR A 1 388 ? -0.758 -16.25 19.562 1 74.69 388 TYR A CA 1
ATOM 3161 C C . TYR A 1 388 ? 0.684 -15.758 19.547 1 74.69 388 TYR A C 1
ATOM 3163 O O . TYR A 1 388 ? 0.973 -14.68 19.016 1 74.69 388 TYR A O 1
ATOM 3171 N N . THR A 1 389 ? 1.551 -16.422 20.328 1 81.31 389 THR A N 1
ATOM 3172 C CA . THR A 1 389 ? 2.977 -16.125 20.297 1 81.31 389 THR A CA 1
ATOM 3173 C C . THR A 1 389 ? 3.725 -17.141 19.438 1 81.31 389 THR A C 1
ATOM 3175 O O . THR A 1 389 ? 3.645 -18.344 19.672 1 81.31 389 THR A O 1
ATOM 3178 N N . TYR A 1 390 ? 4.316 -16.672 18.375 1 78.44 390 TYR A N 1
ATOM 3179 C CA . TYR A 1 390 ? 5.145 -17.516 17.516 1 78.44 390 TYR A CA 1
ATOM 3180 C C . TYR A 1 390 ? 6.625 -17.297 17.797 1 78.44 390 TYR A C 1
ATOM 3182 O O . TYR A 1 390 ? 7.066 -16.156 17.984 1 78.44 390 TYR A O 1
ATOM 3190 N N . THR A 1 391 ? 7.34 -18.438 17.953 1 86.62 391 THR A N 1
ATOM 3191 C CA . THR A 1 391 ? 8.773 -18.344 18.188 1 86.62 391 THR A CA 1
ATOM 3192 C C . THR A 1 391 ? 9.555 -18.703 16.922 1 86.62 391 THR A C 1
ATOM 3194 O O . THR A 1 391 ? 9.297 -19.719 16.297 1 86.62 391 THR A O 1
ATOM 3197 N N . VAL A 1 392 ? 10.383 -17.781 16.5 1 86.56 392 VAL A N 1
ATOM 3198 C CA . VAL A 1 392 ? 11.25 -18 15.344 1 86.56 392 VAL A CA 1
ATOM 3199 C C . VAL A 1 392 ? 12.711 -17.984 15.781 1 86.56 392 VAL A C 1
ATOM 3201 O O . VAL A 1 392 ? 13.148 -17.062 16.469 1 86.56 392 VAL A O 1
ATOM 3204 N N . SER A 1 393 ? 13.422 -19.047 15.477 1 91.75 393 SER A N 1
ATOM 3205 C CA . SER A 1 393 ? 14.859 -19.109 15.727 1 91.75 393 SER A CA 1
ATOM 3206 C C . SER A 1 393 ? 15.648 -18.75 14.469 1 91.75 393 SER A C 1
ATOM 3208 O O . SER A 1 393 ? 15.602 -19.484 13.477 1 91.75 393 SER A O 1
ATOM 3210 N N . LEU A 1 394 ? 16.422 -17.719 14.555 1 94.19 394 LEU A N 1
ATOM 3211 C CA . LEU A 1 394 ? 17.188 -17.266 13.398 1 94.19 394 LEU A CA 1
ATOM 3212 C C . LEU A 1 394 ? 18.438 -18.125 13.203 1 94.19 394 LEU A C 1
ATOM 3214 O O . LEU A 1 394 ? 18.906 -18.766 14.148 1 94.19 394 LEU A O 1
ATOM 3218 N N . PRO A 1 395 ? 18.953 -18.141 11.93 1 95.62 395 PRO A N 1
ATOM 3219 C CA . PRO A 1 395 ? 20.297 -18.719 11.758 1 95.62 395 PRO A CA 1
ATOM 3220 C C . PRO A 1 395 ? 21.344 -18.047 12.648 1 95.62 395 PRO A C 1
ATOM 3222 O O . PRO A 1 395 ? 21.328 -16.812 12.812 1 95.62 395 PRO A O 1
ATOM 3225 N N . PRO A 1 396 ? 22.203 -18.812 13.242 1 92.88 396 PRO A N 1
ATOM 3226 C CA . PRO A 1 396 ? 23.062 -18.297 14.297 1 92.88 396 PRO A CA 1
ATOM 3227 C C . PRO A 1 396 ? 23.938 -17.141 13.836 1 92.88 396 PRO A C 1
ATOM 3229 O O . PRO A 1 396 ? 24.297 -16.266 14.641 1 92.88 396 PRO A O 1
ATOM 3232 N N . ASN A 1 397 ? 24.281 -17.109 12.547 1 95.19 397 ASN A N 1
ATOM 3233 C CA . ASN A 1 397 ? 25.219 -16.078 12.094 1 95.19 397 ASN A CA 1
ATOM 3234 C C . ASN A 1 397 ? 24.531 -15.031 11.227 1 95.19 397 ASN A C 1
ATOM 3236 O O . ASN A 1 397 ? 25.188 -14.297 10.492 1 95.19 397 ASN A O 1
ATOM 3240 N N . LEU A 1 398 ? 23.188 -14.961 11.344 1 95.88 398 LEU A N 1
ATOM 3241 C CA . LEU A 1 398 ? 22.438 -14.016 10.523 1 95.88 398 LEU A CA 1
ATOM 3242 C C . LEU A 1 398 ? 22.703 -12.578 10.961 1 95.88 398 LEU A C 1
ATOM 3244 O O . LEU A 1 398 ? 22.562 -12.242 12.141 1 95.88 398 LEU A O 1
ATOM 3248 N N . GLU A 1 399 ? 23.125 -11.766 10.047 1 94.88 399 GLU A N 1
ATOM 3249 C CA . GLU A 1 399 ? 23.5 -10.383 10.344 1 94.88 399 GLU A CA 1
ATOM 3250 C C . GLU A 1 399 ? 22.438 -9.406 9.82 1 94.88 399 GLU A C 1
ATOM 3252 O O . GLU A 1 399 ? 22.25 -8.328 10.375 1 94.88 399 GLU A O 1
ATOM 3257 N N . ALA A 1 400 ? 21.875 -9.758 8.727 1 94.75 400 ALA A N 1
ATOM 3258 C CA . ALA A 1 400 ? 20.906 -8.852 8.102 1 94.75 400 ALA A CA 1
ATOM 3259 C C . ALA A 1 400 ? 19.641 -9.594 7.707 1 94.75 400 ALA A C 1
ATOM 3261 O O . ALA A 1 400 ? 19.703 -10.68 7.129 1 94.75 400 ALA A O 1
ATOM 3262 N N . LEU A 1 401 ? 18.531 -9.016 8.07 1 94.25 401 LEU A N 1
ATOM 3263 C CA . LEU A 1 401 ? 17.219 -9.547 7.746 1 94.25 401 LEU A CA 1
ATOM 3264 C C . LEU A 1 401 ? 16.344 -8.469 7.109 1 94.25 401 LEU A C 1
ATOM 3266 O O . LEU A 1 401 ? 16.141 -7.398 7.688 1 94.25 401 LEU A O 1
ATOM 3270 N N . ARG A 1 402 ? 15.82 -8.797 5.914 1 93.81 402 ARG A N 1
ATOM 3271 C CA . ARG A 1 402 ? 15.016 -7.805 5.199 1 93.81 402 ARG A CA 1
ATOM 3272 C C . ARG A 1 402 ? 13.656 -8.383 4.812 1 93.81 402 ARG A C 1
ATOM 3274 O O . ARG A 1 402 ? 13.578 -9.406 4.129 1 93.81 402 ARG A O 1
ATOM 3281 N N . PHE A 1 403 ? 12.633 -7.793 5.262 1 92.31 403 PHE A N 1
ATOM 3282 C CA . PHE A 1 403 ? 11.25 -8.102 4.922 1 92.31 403 PHE A CA 1
ATOM 3283 C C . PHE A 1 403 ? 10.508 -6.852 4.461 1 92.31 403 PHE A C 1
ATOM 3285 O O . PHE A 1 403 ? 9.375 -6.605 4.875 1 92.31 403 PHE A O 1
ATOM 3292 N N . SER A 1 404 ? 11.141 -6.082 3.688 1 91.94 404 SER A N 1
ATOM 3293 C CA . SER A 1 404 ? 10.547 -4.844 3.189 1 91.94 404 SER A CA 1
ATOM 3294 C C . SER A 1 404 ? 9.438 -5.129 2.184 1 91.94 404 SER A C 1
ATOM 3296 O O . SER A 1 404 ? 9.547 -6.047 1.367 1 91.94 404 SER A O 1
ATOM 3298 N N . HIS A 1 405 ? 8.312 -4.391 2.213 1 90.56 405 HIS A N 1
ATOM 3299 C CA . HIS A 1 405 ? 7.207 -4.5 1.27 1 90.56 405 HIS A CA 1
ATOM 3300 C C . HIS A 1 405 ? 6.637 -5.914 1.251 1 90.56 405 HIS A C 1
ATOM 3302 O O . HIS A 1 405 ? 6.48 -6.512 0.183 1 90.56 405 HIS A O 1
ATOM 3308 N N . TYR A 1 406 ? 6.398 -6.375 2.445 1 90.31 406 TYR A N 1
ATOM 3309 C CA . TYR A 1 406 ? 5.77 -7.68 2.629 1 90.31 406 TYR A CA 1
ATOM 3310 C C . TYR A 1 406 ? 4.281 -7.531 2.928 1 90.31 406 TYR A C 1
ATOM 3312 O O . TYR A 1 406 ? 3.902 -6.934 3.938 1 90.31 406 TYR A O 1
ATOM 3320 N N . LEU A 1 407 ? 3.43 -7.988 1.978 1 89.31 407 LEU A N 1
ATOM 3321 C CA . LEU A 1 407 ? 1.984 -7.832 2.105 1 89.31 407 LEU A CA 1
ATOM 3322 C C . LEU A 1 407 ? 1.326 -9.148 2.504 1 89.31 407 LEU A C 1
ATOM 3324 O O . LEU A 1 407 ? 1.308 -10.102 1.72 1 89.31 407 LEU A O 1
ATOM 3328 N N . THR A 1 408 ? 0.803 -9.211 3.768 1 84.5 408 THR A N 1
ATOM 3329 C CA . THR A 1 408 ? 0.139 -10.422 4.227 1 84.5 408 THR A CA 1
ATOM 3330 C C . THR A 1 408 ? -0.97 -10.094 5.219 1 84.5 408 THR A C 1
ATOM 3332 O O . THR A 1 408 ? -0.854 -9.141 5.992 1 84.5 408 THR A O 1
ATOM 3335 N N . PRO A 1 409 ? -2.104 -10.875 5.027 1 72.81 409 PRO A N 1
ATOM 3336 C CA . PRO A 1 409 ? -3.186 -10.641 5.988 1 72.81 409 PRO A CA 1
ATOM 3337 C C . PRO A 1 409 ? -2.904 -11.266 7.355 1 72.81 409 PRO A C 1
ATOM 3339 O O . PRO A 1 409 ? -2.232 -12.297 7.441 1 72.81 409 PRO A O 1
ATOM 3342 N N . THR A 1 410 ? -2.898 -10.461 8.484 1 64.56 410 THR A N 1
ATOM 3343 C CA . THR A 1 410 ? -2.863 -11.102 9.797 1 64.56 410 THR A CA 1
ATOM 3344 C C . THR A 1 410 ? -4.215 -10.984 10.492 1 64.56 410 THR A C 1
ATOM 3346 O O . THR A 1 410 ? -4.762 -9.883 10.617 1 64.56 410 THR A O 1
ATOM 3349 N N . ASP A 1 411 ? -4.922 -12.055 10.453 1 58 411 ASP A N 1
ATOM 3350 C CA . ASP A 1 411 ? -6.258 -12.031 11.039 1 58 411 ASP A CA 1
ATOM 3351 C C . ASP A 1 411 ? -6.184 -11.922 12.562 1 58 411 ASP A C 1
ATOM 3353 O O . ASP A 1 411 ? -7.176 -11.602 13.219 1 58 411 ASP A O 1
ATOM 3357 N N . SER A 1 412 ? -5.023 -12.289 13.047 1 61.91 412 SER A N 1
ATOM 3358 C CA . SER A 1 412 ? -4.93 -12.289 14.508 1 61.91 412 SER A CA 1
ATOM 3359 C C . SER A 1 412 ? -3.699 -11.523 14.977 1 61.91 412 SER A C 1
ATOM 3361 O O . SER A 1 412 ? -2.727 -11.375 14.234 1 61.91 412 SER A O 1
ATOM 3363 N N . ARG A 1 413 ? -3.859 -11.055 16.156 1 72.19 413 ARG A N 1
ATOM 3364 C CA . ARG A 1 413 ? -2.705 -10.445 16.812 1 72.19 413 ARG A CA 1
ATOM 3365 C C . ARG A 1 413 ? -1.659 -11.5 17.156 1 72.19 413 ARG A C 1
ATOM 3367 O O . ARG A 1 413 ? -1.995 -12.57 17.672 1 72.19 413 ARG A O 1
ATOM 3374 N N . ILE A 1 414 ? -0.56 -11.25 16.641 1 74.81 414 ILE A N 1
ATOM 3375 C CA . ILE A 1 414 ? 0.509 -12.219 16.859 1 74.81 414 ILE A CA 1
ATOM 3376 C C . ILE A 1 414 ? 1.685 -11.539 17.562 1 74.81 414 ILE A C 1
ATOM 3378 O O . ILE A 1 414 ? 1.968 -10.367 17.312 1 74.81 414 ILE A O 1
ATOM 3382 N N . ASN A 1 415 ? 2.258 -12.242 18.562 1 78.5 415 ASN A N 1
ATOM 3383 C CA . ASN A 1 415 ? 3.566 -11.922 19.125 1 78.5 415 ASN A CA 1
ATOM 3384 C C . ASN A 1 415 ? 4.672 -12.75 18.484 1 78.5 415 ASN A C 1
ATOM 3386 O O . ASN A 1 415 ? 4.496 -13.953 18.25 1 78.5 415 ASN A O 1
ATOM 3390 N N . LEU A 1 416 ? 5.637 -12.094 18.109 1 81.69 416 LEU A N 1
ATOM 3391 C CA . LEU A 1 416 ? 6.773 -12.789 17.531 1 81.69 416 LEU A CA 1
ATOM 3392 C C . LEU A 1 416 ? 7.965 -12.781 18.484 1 81.69 416 LEU A C 1
ATOM 3394 O O . LEU A 1 416 ? 8.461 -11.711 18.859 1 81.69 416 LEU A O 1
ATOM 3398 N N . MET A 1 417 ? 8.312 -13.977 18.953 1 86.69 417 MET A N 1
ATOM 3399 C CA . MET A 1 417 ? 9.516 -14.148 19.766 1 86.69 417 MET A CA 1
ATOM 3400 C C . MET A 1 417 ? 10.688 -14.602 18.906 1 86.69 417 MET A C 1
ATOM 3402 O O . MET A 1 417 ? 10.656 -15.68 18.312 1 86.69 417 MET A O 1
ATOM 3406 N N . ILE A 1 418 ? 11.68 -13.742 18.781 1 89.19 418 ILE A N 1
ATOM 3407 C CA . ILE A 1 418 ? 12.852 -14.047 17.969 1 89.19 418 ILE A CA 1
ATOM 3408 C C . ILE A 1 418 ? 13.977 -14.57 18.859 1 89.19 418 ILE A C 1
ATOM 3410 O O . ILE A 1 418 ? 14.336 -13.93 19.844 1 89.19 418 ILE A O 1
ATOM 3414 N N . LYS A 1 419 ? 14.469 -15.727 18.469 1 90.19 419 LYS A N 1
ATOM 3415 C CA . LYS A 1 419 ? 15.594 -16.328 19.172 1 90.19 419 LYS A CA 1
ATOM 3416 C C . LYS A 1 419 ? 16.875 -16.25 18.344 1 90.19 419 LYS A C 1
ATOM 3418 O O . LYS A 1 419 ? 16.812 -16.172 17.125 1 90.19 419 LYS A O 1
ATOM 3423 N N . ARG A 1 420 ? 18.047 -16.141 19.047 1 91.75 420 ARG A N 1
ATOM 3424 C CA . ARG A 1 420 ? 19.391 -16.172 18.438 1 91.75 420 ARG A CA 1
ATOM 3425 C C . ARG A 1 420 ? 19.625 -14.93 17.578 1 91.75 420 ARG A C 1
ATOM 3427 O O . ARG A 1 420 ? 20.031 -15.047 16.422 1 91.75 420 ARG A O 1
ATOM 3434 N N . ALA A 1 421 ? 19.266 -13.789 18.125 1 91.94 421 ALA A N 1
ATOM 3435 C CA . ALA A 1 421 ? 19.422 -12.539 17.375 1 91.94 421 ALA A CA 1
ATOM 3436 C C . ALA A 1 421 ? 20.703 -11.812 17.781 1 91.94 421 ALA A C 1
ATOM 3438 O O . ALA A 1 421 ? 20.844 -10.617 17.531 1 91.94 421 ALA A O 1
ATOM 3439 N N . GLN A 1 422 ? 21.672 -12.562 18.344 1 91.62 422 GLN A N 1
ATOM 3440 C CA . GLN A 1 422 ? 22.875 -11.938 18.891 1 91.62 422 GLN A CA 1
ATOM 3441 C C . GLN A 1 422 ? 23.719 -11.312 17.781 1 91.62 422 GLN A C 1
ATOM 3443 O O . GLN A 1 422 ? 24.406 -10.312 18 1 91.62 422 GLN A O 1
ATOM 3448 N N . ASN A 1 423 ? 23.625 -11.906 16.594 1 93.5 423 ASN A N 1
ATOM 3449 C CA . ASN A 1 423 ? 24.469 -11.406 15.5 1 93.5 423 ASN A CA 1
ATOM 3450 C C . ASN A 1 423 ? 23.672 -10.523 14.547 1 93.5 423 ASN A C 1
ATOM 3452 O O . ASN A 1 423 ? 24.219 -9.961 13.602 1 93.5 423 ASN A O 1
ATOM 3456 N N . LEU A 1 424 ? 22.422 -10.344 14.789 1 93.62 424 LEU A N 1
ATOM 3457 C CA . LEU A 1 424 ? 21.578 -9.531 13.922 1 93.62 424 LEU A CA 1
ATOM 3458 C C . LEU A 1 424 ? 21.891 -8.047 14.102 1 93.62 424 LEU A C 1
ATOM 3460 O O . LEU A 1 424 ? 21.812 -7.523 15.219 1 93.62 424 LEU A O 1
ATOM 3464 N N . ARG A 1 425 ? 22.25 -7.387 13.031 1 93.38 425 ARG A N 1
ATOM 3465 C CA . ARG A 1 425 ? 22.656 -5.984 13.102 1 93.38 425 ARG A CA 1
ATOM 3466 C C . ARG A 1 425 ? 21.734 -5.113 12.258 1 93.38 425 ARG A C 1
ATOM 3468 O O . ARG A 1 425 ? 21.531 -3.932 12.562 1 93.38 425 ARG A O 1
ATOM 3475 N N . HIS A 1 426 ? 21.25 -5.695 11.219 1 92.81 426 HIS A N 1
ATOM 3476 C CA . HIS A 1 426 ? 20.438 -4.949 10.273 1 92.81 426 HIS A CA 1
ATOM 3477 C C . HIS A 1 426 ? 19.047 -5.562 10.133 1 92.81 426 HIS A C 1
ATOM 3479 O O . HIS A 1 426 ? 18.922 -6.738 9.781 1 92.81 426 HIS A O 1
ATOM 3485 N N . LEU A 1 427 ? 18.062 -4.758 10.43 1 93.12 427 LEU A N 1
ATOM 3486 C CA . LEU A 1 427 ? 16.672 -5.219 10.305 1 93.12 427 LEU A CA 1
ATOM 3487 C C . LEU A 1 427 ? 15.852 -4.238 9.477 1 93.12 427 LEU A C 1
ATOM 3489 O O . LEU A 1 427 ? 15.719 -3.066 9.844 1 93.12 427 LEU A O 1
ATOM 3493 N N . ASP A 1 428 ? 15.32 -4.684 8.352 1 92.81 428 ASP A N 1
ATOM 3494 C CA . ASP A 1 428 ? 14.477 -3.861 7.492 1 92.81 428 ASP A CA 1
ATOM 3495 C C . ASP A 1 428 ? 13.07 -4.445 7.387 1 92.81 428 ASP A C 1
ATOM 3497 O O . ASP A 1 428 ? 12.859 -5.461 6.715 1 92.81 428 ASP A O 1
ATOM 3501 N N . VAL A 1 429 ? 12.172 -3.832 8 1 91.69 429 VAL A N 1
ATOM 3502 C CA . VAL A 1 429 ? 10.781 -4.262 7.949 1 91.69 429 VAL A CA 1
ATOM 3503 C C . VAL A 1 429 ? 9.914 -3.145 7.371 1 91.69 429 VAL A C 1
ATOM 3505 O O . VAL A 1 429 ? 8.734 -3.027 7.707 1 91.69 429 VAL A O 1
ATOM 3508 N N . SER A 1 430 ? 10.516 -2.34 6.488 1 91.88 430 SER A N 1
ATOM 3509 C CA . SER A 1 430 ? 9.812 -1.187 5.941 1 91.88 430 SER A CA 1
ATOM 3510 C C . SER A 1 430 ? 8.625 -1.62 5.086 1 91.88 430 SER A C 1
ATOM 3512 O O . SER A 1 430 ? 8.703 -2.617 4.367 1 91.88 430 SER A O 1
ATOM 3514 N N . TYR A 1 431 ? 7.441 -0.954 5.266 1 88.69 431 TYR A N 1
ATOM 3515 C CA . TYR A 1 431 ? 6.215 -1.137 4.5 1 88.69 431 TYR A CA 1
ATOM 3516 C C . TYR A 1 431 ? 5.695 -2.564 4.633 1 88.69 431 TYR A C 1
ATOM 3518 O O . TYR A 1 431 ? 5.215 -3.148 3.66 1 88.69 431 TYR A O 1
ATOM 3526 N N . PHE A 1 432 ? 6.027 -3.121 5.766 1 87.38 432 PHE A N 1
ATOM 3527 C CA . PHE A 1 432 ? 5.387 -4.375 6.145 1 87.38 432 PHE A CA 1
ATOM 3528 C C . PHE A 1 432 ? 3.889 -4.172 6.352 1 87.38 432 PHE A C 1
ATOM 3530 O O . PHE A 1 432 ? 3.473 -3.508 7.305 1 87.38 432 PHE A O 1
ATOM 3537 N N . GLN A 1 433 ? 3.133 -4.645 5.434 1 78.44 433 GLN A N 1
ATOM 3538 C CA . GLN A 1 433 ? 1.699 -4.375 5.457 1 78.44 433 GLN A CA 1
ATOM 3539 C C . GLN A 1 433 ? 0.927 -5.559 6.039 1 78.44 433 GLN A C 1
ATOM 3541 O O . GLN A 1 433 ? 0.886 -6.633 5.438 1 78.44 433 GLN A O 1
ATOM 3546 N N . THR A 1 434 ? 0.454 -5.336 7.27 1 75.38 434 THR A N 1
ATOM 3547 C CA . THR A 1 434 ? -0.362 -6.32 7.965 1 75.38 434 THR A CA 1
ATOM 3548 C C . THR A 1 434 ? -1.495 -5.641 8.734 1 75.38 434 THR A C 1
ATOM 3550 O O . THR A 1 434 ? -1.498 -4.418 8.891 1 75.38 434 THR A O 1
ATOM 3553 N N . SER A 1 435 ? -2.508 -6.398 8.945 1 64.81 435 SER A N 1
ATOM 3554 C CA . SER A 1 435 ? -3.604 -5.848 9.734 1 64.81 435 SER A CA 1
ATOM 3555 C C . SER A 1 435 ? -3.15 -5.523 11.156 1 64.81 435 SER A C 1
ATOM 3557 O O . SER A 1 435 ? -3.557 -4.508 11.727 1 64.81 435 SER A O 1
ATOM 3559 N N . TYR A 1 436 ? -2.312 -6.43 11.617 1 65.38 436 TYR A N 1
ATOM 3560 C CA . TYR A 1 436 ? -1.717 -6.262 12.938 1 65.38 436 TYR A CA 1
ATOM 3561 C C . TYR A 1 436 ? -0.213 -6.5 12.898 1 65.38 436 TYR A C 1
ATOM 3563 O O . TYR A 1 436 ? 0.238 -7.609 12.594 1 65.38 436 TYR A O 1
ATOM 3571 N N . PHE A 1 437 ? 0.477 -5.383 13.031 1 71.69 437 PHE A N 1
ATOM 3572 C CA . PHE A 1 437 ? 1.917 -5.594 13.102 1 71.69 437 PHE A CA 1
ATOM 3573 C C . PHE A 1 437 ? 2.291 -6.375 14.359 1 71.69 437 PHE A C 1
ATOM 3575 O O . PHE A 1 437 ? 1.851 -6.039 15.461 1 71.69 437 PHE A O 1
ATOM 3582 N N . PRO A 1 438 ? 2.898 -7.398 14.148 1 73.69 438 PRO A N 1
ATOM 3583 C CA . PRO A 1 438 ? 3.221 -8.219 15.312 1 73.69 438 PRO A CA 1
ATOM 3584 C C . PRO A 1 438 ? 4.121 -7.492 16.312 1 73.69 438 PRO A C 1
ATOM 3586 O O . PRO A 1 438 ? 4.969 -6.688 15.914 1 73.69 438 PRO A O 1
ATOM 3589 N N . GLN A 1 439 ? 3.875 -7.77 17.562 1 76.56 439 GLN A N 1
ATOM 3590 C CA . GLN A 1 439 ? 4.816 -7.32 18.578 1 76.56 439 GLN A CA 1
ATOM 3591 C C . GLN A 1 439 ? 6.055 -8.211 18.625 1 76.56 439 GLN A C 1
ATOM 3593 O O . GLN A 1 439 ? 5.941 -9.43 18.75 1 76.56 439 GLN A O 1
ATOM 3598 N N . ILE A 1 440 ? 7.168 -7.613 18.453 1 79.81 440 ILE A N 1
ATOM 3599 C CA . ILE A 1 440 ? 8.406 -8.375 18.328 1 79.81 440 ILE A CA 1
ATOM 3600 C C . ILE A 1 440 ? 9.148 -8.367 19.672 1 79.81 440 ILE A C 1
ATOM 3602 O O . ILE A 1 440 ? 9.359 -7.309 20.266 1 79.81 440 ILE A O 1
ATOM 3606 N N . TYR A 1 441 ? 9.445 -9.578 20.109 1 80.12 441 TYR A N 1
ATOM 3607 C CA . TYR A 1 441 ? 10.25 -9.789 21.312 1 80.12 441 TYR A CA 1
ATOM 3608 C C . TYR A 1 441 ? 11.508 -10.578 21 1 80.12 441 TYR A C 1
ATOM 3610 O O . TYR A 1 441 ? 11.547 -11.336 20.016 1 80.12 441 TYR A O 1
ATOM 3618 N N . PHE A 1 442 ? 12.516 -10.273 21.766 1 86.19 442 PHE A N 1
ATOM 3619 C CA . PHE A 1 442 ? 13.758 -11.016 21.594 1 86.19 442 PHE A CA 1
ATOM 3620 C C . PHE A 1 442 ? 14.078 -11.844 22.828 1 86.19 442 PHE A C 1
ATOM 3622 O O . PHE A 1 442 ? 13.922 -11.367 23.953 1 86.19 442 PHE A O 1
ATOM 3629 N N . ASP A 1 443 ? 14.281 -13.078 22.547 1 84.75 443 ASP A N 1
ATOM 3630 C CA . ASP A 1 443 ? 14.805 -13.93 23.625 1 84.75 443 ASP A CA 1
ATOM 3631 C C . ASP A 1 443 ? 16.312 -13.75 23.781 1 84.75 443 ASP A C 1
ATOM 3633 O O . ASP A 1 443 ? 17.094 -14.336 23.031 1 84.75 443 ASP A O 1
ATOM 3637 N N . GLY A 1 444 ? 16.703 -12.953 24.688 1 81.88 444 GLY A N 1
ATOM 3638 C CA . GLY A 1 444 ? 18.109 -12.609 24.844 1 81.88 444 GLY A CA 1
ATOM 3639 C C . GLY A 1 444 ? 18.484 -11.273 24.234 1 81.88 444 GLY A C 1
ATOM 3640 O O . GLY A 1 444 ? 17.594 -10.484 23.875 1 81.88 444 GLY A O 1
ATOM 3641 N N . ASP A 1 445 ? 19.703 -11 24.25 1 83.81 445 ASP A N 1
ATOM 3642 C CA . ASP A 1 445 ? 20.188 -9.719 23.766 1 83.81 445 ASP A CA 1
ATOM 3643 C C . ASP A 1 445 ? 20.297 -9.719 22.234 1 83.81 445 ASP A C 1
ATOM 3645 O O . ASP A 1 445 ? 20.406 -10.781 21.609 1 83.81 445 ASP A O 1
ATOM 3649 N N . HIS A 1 446 ? 19.953 -8.594 21.672 1 88.25 446 HIS A N 1
ATOM 3650 C CA . HIS A 1 446 ? 20.188 -8.398 20.25 1 88.25 446 HIS A CA 1
ATOM 3651 C C . HIS A 1 446 ? 21.156 -7.238 20 1 88.25 446 HIS A C 1
ATOM 3653 O O . HIS A 1 446 ? 21.484 -6.504 20.938 1 88.25 446 HIS A O 1
ATOM 3659 N N . ASN A 1 447 ? 21.688 -7.195 18.766 1 91.12 447 ASN A N 1
ATOM 3660 C CA . ASN A 1 447 ? 22.625 -6.133 18.422 1 91.12 447 ASN A CA 1
ATOM 3661 C C . ASN A 1 447 ? 22.172 -5.379 17.172 1 91.12 447 ASN A C 1
ATOM 3663 O O . ASN A 1 447 ? 22.984 -5.141 16.266 1 91.12 447 ASN A O 1
ATOM 3667 N N . ILE A 1 448 ? 20.938 -5.117 17.141 1 93.06 448 ILE A N 1
ATOM 3668 C CA . ILE A 1 448 ? 20.406 -4.418 15.969 1 93.06 448 ILE A CA 1
ATOM 3669 C C . ILE A 1 448 ? 20.859 -2.957 15.992 1 93.06 448 ILE A C 1
ATOM 3671 O O . ILE A 1 448 ? 20.484 -2.211 16.906 1 93.06 448 ILE A O 1
ATOM 3675 N N . GLU A 1 449 ? 21.609 -2.555 15.039 1 93.31 449 GLU A N 1
ATOM 3676 C CA . GLU A 1 449 ? 22.125 -1.196 14.961 1 93.31 449 GLU A CA 1
ATOM 3677 C C . GLU A 1 449 ? 21.391 -0.378 13.914 1 93.31 449 GLU A C 1
ATOM 3679 O O . GLU A 1 449 ? 21.391 0.854 13.961 1 93.31 449 GLU A O 1
ATOM 3684 N N . PHE A 1 450 ? 20.859 -1.079 12.992 1 93.31 450 PHE A N 1
ATOM 3685 C CA . PHE A 1 450 ? 20.109 -0.43 11.93 1 93.31 450 PHE A CA 1
ATOM 3686 C C . PHE A 1 450 ? 18.703 -0.995 11.836 1 93.31 450 PHE A C 1
ATOM 3688 O O . PHE A 1 450 ? 18.516 -2.213 11.805 1 93.31 450 PHE A O 1
ATOM 3695 N N . MET A 1 451 ? 17.75 -0.052 11.703 1 92.56 451 MET A N 1
ATOM 3696 C CA . MET A 1 451 ? 16.359 -0.493 11.531 1 92.56 451 MET A CA 1
ATOM 3697 C C . MET A 1 451 ? 15.602 0.455 10.617 1 92.56 451 MET A C 1
ATOM 3699 O O . MET A 1 451 ? 15.68 1.675 10.766 1 92.56 451 MET A O 1
ATOM 3703 N N . ASN A 1 452 ? 15 -0.107 9.633 1 93.12 452 ASN A N 1
ATOM 3704 C CA . ASN A 1 452 ? 14.062 0.638 8.789 1 93.12 452 ASN A CA 1
ATOM 3705 C C . ASN A 1 452 ? 12.617 0.243 9.07 1 93.12 452 ASN A C 1
ATOM 3707 O O . ASN A 1 452 ? 12.211 -0.884 8.781 1 93.12 452 ASN A O 1
ATOM 3711 N N . MET A 1 453 ? 11.883 1.139 9.594 1 90.94 453 MET A N 1
ATOM 3712 C CA . MET A 1 453 ? 10.5 0.869 9.953 1 90.94 453 MET A CA 1
ATOM 3713 C C . MET A 1 453 ? 9.547 1.782 9.188 1 90.94 453 MET A C 1
ATOM 3715 O O . MET A 1 453 ? 8.43 2.033 9.633 1 90.94 453 MET A O 1
ATOM 3719 N N . SER A 1 454 ? 9.984 2.195 8.07 1 90.81 454 SER A N 1
ATOM 3720 C CA . SER A 1 454 ? 9.18 3.107 7.266 1 90.81 454 SER A CA 1
ATOM 3721 C C . SER A 1 454 ? 7.855 2.467 6.863 1 90.81 454 SER A C 1
ATOM 3723 O O . SER A 1 454 ? 7.789 1.255 6.645 1 90.81 454 SER A O 1
ATOM 3725 N N . GLY A 1 455 ? 6.848 3.176 6.848 1 87.12 455 GLY A N 1
ATOM 3726 C CA . GLY A 1 455 ? 5.551 2.727 6.363 1 87.12 455 GLY A CA 1
ATOM 3727 C C . GLY A 1 455 ? 4.723 2.041 7.434 1 87.12 455 GLY A C 1
ATOM 3728 O O . GLY A 1 455 ? 3.547 1.738 7.219 1 87.12 455 GLY A O 1
ATOM 3729 N N . ILE A 1 456 ? 5.254 1.84 8.586 1 85.69 456 ILE A N 1
ATOM 3730 C CA . ILE A 1 456 ? 4.531 1.213 9.688 1 85.69 456 ILE A CA 1
ATOM 3731 C C . ILE A 1 456 ? 3.975 2.287 10.617 1 85.69 456 ILE A C 1
ATOM 3733 O O . ILE A 1 456 ? 4.727 3.105 11.148 1 85.69 456 ILE A O 1
ATOM 3737 N N . ASP A 1 457 ? 2.725 2.293 10.82 1 76.75 457 ASP A N 1
ATOM 3738 C CA . ASP A 1 457 ? 2.059 3.309 11.633 1 76.75 457 ASP A CA 1
ATOM 3739 C C . ASP A 1 457 ? 2.668 3.381 13.031 1 76.75 457 ASP A C 1
ATOM 3741 O O . ASP A 1 457 ? 2.715 2.379 13.75 1 76.75 457 ASP A O 1
ATOM 3745 N N . ALA A 1 458 ? 3.119 4.539 13.422 1 76.25 458 ALA A N 1
ATOM 3746 C CA . ALA A 1 458 ? 3.814 4.754 14.688 1 76.25 458 ALA A CA 1
ATOM 3747 C C . ALA A 1 458 ? 2.893 4.48 15.867 1 76.25 458 ALA A C 1
ATOM 3749 O O . ALA A 1 458 ? 3.355 4.109 16.953 1 76.25 458 ALA A O 1
ATOM 3750 N N . ASN A 1 459 ? 1.641 4.688 15.633 1 69.94 459 ASN A N 1
ATOM 3751 C CA . ASN A 1 459 ? 0.691 4.465 16.719 1 69.94 459 ASN A CA 1
ATOM 3752 C C . ASN A 1 459 ? 0.69 3.008 17.172 1 69.94 459 ASN A C 1
ATOM 3754 O O . ASN A 1 459 ? 0.272 2.703 18.297 1 69.94 459 ASN A O 1
ATOM 3758 N N . LEU A 1 460 ? 1.138 2.164 16.297 1 67.19 460 LEU A N 1
ATOM 3759 C CA . LEU A 1 460 ? 1.151 0.741 16.625 1 67.19 460 LEU A CA 1
ATOM 3760 C C . LEU A 1 460 ? 2.271 0.415 17.609 1 67.19 460 LEU A C 1
ATOM 3762 O O . LEU A 1 460 ? 2.201 -0.584 18.328 1 67.19 460 LEU A O 1
ATOM 3766 N N . TYR A 1 461 ? 3.281 1.256 17.625 1 62.47 461 TYR A N 1
ATOM 3767 C CA . TYR A 1 461 ? 4.402 0.944 18.516 1 62.47 461 TYR A CA 1
ATOM 3768 C C . TYR A 1 461 ? 4.508 1.958 19.641 1 62.47 461 TYR A C 1
ATOM 3770 O O . TYR A 1 461 ? 5.273 1.763 20.594 1 62.47 461 TYR A O 1
ATOM 3778 N N . CYS A 1 462 ? 3.908 3.035 19.438 1 64.56 462 CYS A N 1
ATOM 3779 C CA . CYS A 1 462 ? 4.008 4.023 20.516 1 64.56 462 CYS A CA 1
ATOM 3780 C C . CYS A 1 462 ? 3.316 3.527 21.781 1 64.56 462 CYS A C 1
ATOM 3782 O O . CYS A 1 462 ? 3.115 4.293 22.719 1 64.56 462 CYS A O 1
ATOM 3784 N N . LEU A 1 463 ? 3.268 2.113 21.812 1 55.19 463 LEU A N 1
ATOM 3785 C CA . LEU A 1 463 ? 2.646 1.56 23 1 55.19 463 LEU A CA 1
ATOM 3786 C C . LEU A 1 463 ? 3.537 1.771 24.219 1 55.19 463 LEU A C 1
ATOM 3788 O O . LEU A 1 463 ? 4.762 1.832 24.109 1 55.19 463 LEU A O 1
ATOM 3792 N N . LYS A 1 464 ? 2.99 2.365 25.281 1 53.16 464 LYS A N 1
ATOM 3793 C CA . LYS A 1 464 ? 3.553 2.715 26.578 1 53.16 464 LYS A CA 1
ATOM 3794 C C . LYS A 1 464 ? 4.176 1.496 27.266 1 53.16 464 LYS A C 1
ATOM 3796 O O . LYS A 1 464 ? 4.457 1.52 28.453 1 53.16 464 LYS A O 1
ATOM 3801 N N . HIS A 1 465 ? 4.379 0.439 26.406 1 52.75 465 HIS A N 1
ATOM 3802 C CA . HIS A 1 465 ? 4.848 -0.722 27.156 1 52.75 465 HIS A CA 1
ATOM 3803 C C . HIS A 1 465 ? 6.371 -0.812 27.141 1 52.75 465 HIS A C 1
ATOM 3805 O O . HIS A 1 465 ? 6.996 -0.536 26.109 1 52.75 465 HIS A O 1
ATOM 3811 N N . SER A 1 466 ? 7.066 -1.019 28.281 1 54.94 466 SER A N 1
ATOM 3812 C CA . SER A 1 466 ? 8.484 -1.185 28.578 1 54.94 466 SER A CA 1
ATOM 3813 C C . SER A 1 466 ? 9.117 -2.244 27.688 1 54.94 466 SER A C 1
ATOM 3815 O O . SER A 1 466 ? 10.266 -2.102 27.266 1 54.94 466 SER A O 1
ATOM 3817 N N . LYS A 1 467 ? 8.375 -3.26 27.344 1 58.56 467 LYS A N 1
ATOM 3818 C CA . LYS A 1 467 ? 8.984 -4.379 26.625 1 58.56 467 LYS A CA 1
ATOM 3819 C C . LYS A 1 467 ? 9.281 -4.012 25.172 1 58.56 467 LYS A C 1
ATOM 3821 O O . LYS A 1 467 ? 10.211 -4.559 24.578 1 58.56 467 LYS A O 1
ATOM 3826 N N . VAL A 1 468 ? 8.57 -3.004 24.688 1 59.47 468 VAL A N 1
ATOM 3827 C CA . VAL A 1 468 ? 8.773 -2.57 23.297 1 59.47 468 VAL A CA 1
ATOM 3828 C C . VAL A 1 468 ? 10.062 -1.759 23.203 1 59.47 468 VAL A C 1
ATOM 3830 O O . VAL A 1 468 ? 10.727 -1.765 22.156 1 59.47 468 VAL A O 1
ATOM 3833 N N . LYS A 1 469 ? 10.477 -1.281 24.297 1 62.47 469 LYS A N 1
ATOM 3834 C CA . LYS A 1 469 ? 11.641 -0.407 24.297 1 62.47 469 LYS A CA 1
ATOM 3835 C C . LYS A 1 469 ? 12.914 -1.191 23.984 1 62.47 469 LYS A C 1
ATOM 3837 O O . LYS A 1 469 ? 13.898 -0.625 23.5 1 62.47 469 LYS A O 1
ATOM 3842 N N . SER A 1 470 ? 12.789 -2.488 24.141 1 70.62 470 SER A N 1
ATOM 3843 C CA . SER A 1 470 ? 13.992 -3.307 24.047 1 70.62 470 SER A CA 1
ATOM 3844 C C . SER A 1 470 ? 14.461 -3.436 22.594 1 70.62 470 SER A C 1
ATOM 3846 O O . SER A 1 470 ? 15.648 -3.59 22.328 1 70.62 470 SER A O 1
ATOM 3848 N N . ILE A 1 471 ? 13.57 -3.164 21.688 1 79 471 ILE A N 1
ATOM 3849 C CA . ILE A 1 471 ? 13.945 -3.379 20.297 1 79 471 ILE A CA 1
ATOM 3850 C C . ILE A 1 471 ? 14.828 -2.229 19.812 1 79 471 ILE A C 1
ATOM 3852 O O . ILE A 1 471 ? 15.648 -2.404 18.922 1 79 471 ILE A O 1
ATOM 3856 N N . PHE A 1 472 ? 14.805 -1.11 20.547 1 85.88 472 PHE A N 1
ATOM 3857 C CA . PHE A 1 472 ? 15.453 0.093 20.047 1 85.88 472 PHE A CA 1
ATOM 3858 C C . PHE A 1 472 ? 16.703 0.415 20.859 1 85.88 472 PHE A C 1
ATOM 3860 O O . PHE A 1 472 ? 17.391 1.399 20.578 1 85.88 472 PHE A O 1
ATOM 3867 N N . GLN A 1 473 ? 17.062 -0.402 21.797 1 85.12 473 GLN A N 1
ATOM 3868 C CA . GLN A 1 473 ? 18.078 -0.062 22.797 1 85.12 473 GLN A CA 1
ATOM 3869 C C . GLN A 1 473 ? 19.438 0.159 22.141 1 85.12 473 GLN A C 1
ATOM 3871 O O . GLN A 1 473 ? 20.219 0.994 22.609 1 85.12 473 GLN A O 1
ATOM 3876 N N . ASN A 1 474 ? 19.734 -0.567 21.047 1 89.88 474 ASN A N 1
ATOM 3877 C CA . ASN A 1 474 ? 21.062 -0.497 20.422 1 89.88 474 ASN A CA 1
ATOM 3878 C C . ASN A 1 474 ? 21 0.204 19.078 1 89.88 474 ASN A C 1
ATOM 3880 O O . ASN A 1 474 ? 21.984 0.205 18.328 1 89.88 474 ASN A O 1
ATOM 3884 N N . LEU A 1 475 ? 19.953 0.843 18.812 1 92.75 475 LEU A N 1
ATOM 3885 C CA . LEU A 1 475 ? 19.719 1.369 17.469 1 92.75 475 LEU A CA 1
ATOM 3886 C C . LEU A 1 475 ? 20.5 2.658 17.234 1 92.75 475 LEU A C 1
ATOM 3888 O O . LEU A 1 475 ? 20.234 3.67 17.891 1 92.75 475 LEU A O 1
ATOM 3892 N N . SER A 1 476 ? 21.453 2.611 16.344 1 94.38 476 SER A N 1
ATOM 3893 C CA . SER A 1 476 ? 22.25 3.787 16.016 1 94.38 476 SER A CA 1
ATOM 3894 C C . SER A 1 476 ? 21.703 4.512 14.797 1 94.38 476 SER A C 1
ATOM 3896 O O . SER A 1 476 ? 21.891 5.723 14.648 1 94.38 476 SER A O 1
ATOM 3898 N N . VAL A 1 477 ? 21.141 3.705 13.906 1 94.88 477 VAL A N 1
ATOM 3899 C CA . VAL A 1 477 ? 20.547 4.285 12.703 1 94.88 477 VAL A CA 1
ATOM 3900 C C . VAL A 1 477 ? 19.094 3.84 12.57 1 94.88 477 VAL A C 1
ATOM 3902 O O . VAL A 1 477 ? 18.797 2.643 12.609 1 94.88 477 VAL A O 1
ATOM 3905 N N . ALA A 1 478 ? 18.156 4.812 12.414 1 94.25 478 ALA A N 1
ATOM 3906 C CA . ALA A 1 478 ? 16.75 4.492 12.242 1 94.25 478 ALA A CA 1
ATOM 3907 C C . ALA A 1 478 ? 16.141 5.285 11.086 1 94.25 478 ALA A C 1
ATOM 3909 O O . ALA A 1 478 ? 16.375 6.488 10.961 1 94.25 478 ALA A O 1
ATOM 3910 N N . VAL A 1 479 ? 15.5 4.57 10.234 1 94.31 479 VAL A N 1
ATOM 3911 C CA . VAL A 1 479 ? 14.742 5.199 9.156 1 94.31 479 VAL A CA 1
ATOM 3912 C C . VAL A 1 479 ? 13.25 5.043 9.414 1 94.31 479 VAL A C 1
ATOM 3914 O O . VAL A 1 479 ? 12.727 3.926 9.422 1 94.31 479 VAL A O 1
ATOM 3917 N N . MET A 1 480 ? 12.555 6.141 9.633 1 93.19 480 MET A N 1
ATOM 3918 C CA . MET A 1 480 ? 11.141 6.152 9.992 1 93.19 480 MET A CA 1
ATOM 3919 C C . MET A 1 480 ? 10.359 7.117 9.109 1 93.19 480 MET A C 1
ATOM 3921 O O . MET A 1 480 ? 9.805 8.102 9.602 1 93.19 480 MET A O 1
ATOM 3925 N N . GLN A 1 481 ? 10.266 6.715 7.91 1 91.75 481 GLN A N 1
ATOM 3926 C CA . GLN A 1 481 ? 9.547 7.535 6.945 1 91.75 481 GLN A CA 1
ATOM 3927 C C . GLN A 1 481 ? 8.094 7.09 6.82 1 91.75 481 GLN A C 1
ATOM 3929 O O . GLN A 1 481 ? 7.789 5.902 6.938 1 91.75 481 GLN A O 1
ATOM 3934 N N . ASN A 1 482 ? 7.172 8.031 6.656 1 86.69 482 ASN A N 1
ATOM 3935 C CA . ASN A 1 482 ? 5.773 7.746 6.359 1 86.69 482 ASN A CA 1
ATOM 3936 C C . ASN A 1 482 ? 5.133 6.887 7.449 1 86.69 482 ASN A C 1
ATOM 3938 O O . ASN A 1 482 ? 4.516 5.863 7.156 1 86.69 482 ASN A O 1
ATOM 3942 N N . ILE A 1 483 ? 5.379 7.215 8.664 1 87.94 483 ILE A N 1
ATOM 3943 C CA . ILE A 1 483 ? 4.812 6.43 9.758 1 87.94 483 ILE A CA 1
ATOM 3944 C C . ILE A 1 483 ? 3.752 7.246 10.484 1 87.94 483 ILE A C 1
ATOM 3946 O O . ILE A 1 483 ? 3.398 6.941 11.625 1 87.94 483 ILE A O 1
ATOM 3950 N N . LYS A 1 484 ? 3.377 8.398 9.891 1 81.12 484 LYS A N 1
ATOM 3951 C CA . LYS A 1 484 ? 2.359 9.289 10.445 1 81.12 484 LYS A CA 1
ATOM 3952 C C . LYS A 1 484 ? 2.809 9.867 11.789 1 81.12 484 LYS A C 1
ATOM 3954 O O . LYS A 1 484 ? 2.043 9.875 12.75 1 81.12 484 LYS A O 1
ATOM 3959 N N . LEU A 1 485 ? 3.992 10.25 11.859 1 87.75 485 LEU A N 1
ATOM 3960 C CA . LEU A 1 485 ? 4.586 10.734 13.102 1 87.75 485 LEU A CA 1
ATOM 3961 C C . LEU A 1 485 ? 3.943 12.047 13.531 1 87.75 485 LEU A C 1
ATOM 3963 O O . LEU A 1 485 ? 3.844 12.328 14.734 1 87.75 485 LEU A O 1
ATOM 3967 N N . GLY A 1 486 ? 3.59 12.898 12.562 1 82.69 486 GLY A N 1
ATOM 3968 C CA . GLY A 1 486 ? 2.908 14.133 12.914 1 82.69 486 GLY A CA 1
ATOM 3969 C C . GLY A 1 486 ? 1.693 13.914 13.797 1 82.69 486 GLY A C 1
ATOM 3970 O O . GLY A 1 486 ? 1.533 14.578 14.82 1 82.69 486 GLY A O 1
ATOM 3971 N N . GLN A 1 487 ? 0.946 12.961 13.484 1 74.88 487 GLN A N 1
ATOM 3972 C CA . GLN A 1 487 ? -0.256 12.633 14.242 1 74.88 487 GLN A CA 1
ATOM 3973 C C . GLN A 1 487 ? 0.096 11.953 15.562 1 74.88 487 GLN A C 1
ATOM 3975 O O . GLN A 1 487 ? -0.537 12.219 16.594 1 74.88 487 GLN A O 1
ATOM 3980 N N . ALA A 1 488 ? 1.049 11.117 15.477 1 80.38 488 ALA A N 1
ATOM 3981 C CA . ALA A 1 488 ? 1.434 10.367 16.672 1 80.38 488 ALA A CA 1
ATOM 3982 C C . ALA A 1 488 ? 1.94 11.305 17.766 1 80.38 488 ALA A C 1
ATOM 3984 O O . ALA A 1 488 ? 1.614 11.125 18.938 1 80.38 488 ALA A O 1
ATOM 3985 N N . ILE A 1 489 ? 2.701 12.266 17.438 1 82.25 489 ILE A N 1
ATOM 3986 C CA . ILE A 1 489 ? 3.271 13.203 18.391 1 82.25 489 ILE A CA 1
ATOM 3987 C C . ILE A 1 489 ? 2.158 14.031 19.031 1 82.25 489 ILE A C 1
ATOM 3989 O O . ILE A 1 489 ? 2.164 14.258 20.25 1 82.25 489 ILE A O 1
ATOM 3993 N N . LEU A 1 490 ? 1.231 14.43 18.266 1 69.81 490 LEU A N 1
ATOM 3994 C CA . LEU A 1 490 ? 0.111 15.211 18.781 1 69.81 490 LEU A CA 1
ATOM 3995 C C . LEU A 1 490 ? -0.734 14.391 19.75 1 69.81 490 LEU A C 1
ATOM 3997 O O . LEU A 1 490 ? -1.352 14.938 20.656 1 69.81 490 LEU A O 1
ATOM 4001 N N . SER A 1 491 ? -0.644 13.055 19.5 1 68.56 491 SER A N 1
ATOM 4002 C CA . SER A 1 491 ? -1.412 12.156 20.359 1 68.56 491 SER A CA 1
ATOM 4003 C C . SER A 1 491 ? -0.638 11.805 21.625 1 68.56 491 SER A C 1
ATOM 4005 O O . SER A 1 491 ? -1.119 11.039 22.453 1 68.56 491 SER A O 1
ATOM 4007 N N . GLY A 1 492 ? 0.565 12.266 21.719 1 72.56 492 GLY A N 1
ATOM 4008 C CA . GLY A 1 492 ? 1.326 12.078 22.938 1 72.56 492 GLY A CA 1
ATOM 4009 C C . GLY A 1 492 ? 2.393 11.008 22.828 1 72.56 492 GLY A C 1
ATOM 4010 O O . GLY A 1 492 ? 2.992 10.609 23.828 1 72.56 492 GLY A O 1
ATOM 4011 N N . CYS A 1 493 ? 2.586 10.57 21.594 1 76.38 493 CYS A N 1
ATOM 4012 C CA . CYS A 1 493 ? 3.619 9.562 21.391 1 76.38 493 CYS A CA 1
ATOM 4013 C C . CYS A 1 493 ? 5.012 10.18 21.469 1 76.38 493 CYS A C 1
ATOM 4015 O O . CYS A 1 493 ? 5.309 11.148 20.781 1 76.38 493 CYS A O 1
ATOM 4017 N N . ASP A 1 494 ? 5.824 9.648 22.406 1 80.5 494 ASP A N 1
ATOM 4018 C CA . ASP A 1 494 ? 7.211 10.086 22.531 1 80.5 494 ASP A CA 1
ATOM 4019 C C . ASP A 1 494 ? 8.164 9.062 21.906 1 80.5 494 ASP A C 1
ATOM 4021 O O . ASP A 1 494 ? 8.953 8.438 22.625 1 80.5 494 ASP A O 1
ATOM 4025 N N . ILE A 1 495 ? 8.195 9 20.719 1 83 495 ILE A N 1
ATOM 4026 C CA . ILE A 1 495 ? 8.914 7.969 19.984 1 83 495 ILE A CA 1
ATOM 4027 C C . ILE A 1 495 ? 10.422 8.203 20.094 1 83 495 ILE A C 1
ATOM 4029 O O . ILE A 1 495 ? 11.203 7.254 20.125 1 83 495 ILE A O 1
ATOM 4033 N N . PHE A 1 496 ? 10.859 9.453 20.219 1 89.31 496 PHE A N 1
ATOM 4034 C CA . PHE A 1 496 ? 12.281 9.758 20.203 1 89.31 496 PHE A CA 1
ATOM 4035 C C . PHE A 1 496 ? 12.938 9.344 21.516 1 89.31 496 PHE A C 1
ATOM 4037 O O . PHE A 1 496 ? 14.141 9.062 21.547 1 89.31 496 PHE A O 1
ATOM 4044 N N . ASN A 1 497 ? 12.141 9.266 22.516 1 84.38 497 ASN A N 1
ATOM 4045 C CA . ASN A 1 497 ? 12.648 8.805 23.812 1 84.38 497 ASN A CA 1
ATOM 4046 C C . ASN A 1 497 ? 12.945 7.312 23.797 1 84.38 497 ASN A C 1
ATOM 4048 O O . ASN A 1 497 ? 13.68 6.812 24.641 1 84.38 497 ASN A O 1
ATOM 4052 N N . LEU A 1 498 ? 12.445 6.617 22.812 1 83.81 498 LEU A N 1
ATOM 4053 C CA . LEU A 1 498 ? 12.664 5.184 22.703 1 83.81 498 LEU A CA 1
ATOM 4054 C C . LEU A 1 498 ? 13.992 4.891 22.016 1 83.81 498 LEU A C 1
ATOM 4056 O O . LEU A 1 498 ? 14.453 3.748 22 1 83.81 498 LEU A O 1
ATOM 4060 N N . LEU A 1 499 ? 14.656 5.93 21.516 1 89.81 499 LEU A N 1
ATOM 4061 C CA . LEU A 1 499 ? 15.898 5.781 20.766 1 89.81 499 LEU A CA 1
ATOM 4062 C C . LEU A 1 499 ? 17.062 6.414 21.5 1 89.81 499 LEU A C 1
ATOM 4064 O O . LEU A 1 499 ? 17.672 7.375 21.016 1 89.81 499 LEU A O 1
ATOM 4068 N N . PRO A 1 500 ? 17.516 5.84 22.547 1 88 500 PRO A N 1
ATOM 4069 C CA . PRO A 1 500 ? 18.484 6.52 23.422 1 88 500 PRO A CA 1
ATOM 4070 C C . PRO A 1 500 ? 19.859 6.668 22.781 1 88 500 PRO A C 1
ATOM 4072 O O . PRO A 1 500 ? 20.578 7.625 23.078 1 88 500 PRO A O 1
ATOM 4075 N N . VAL A 1 501 ? 20.266 5.77 21.891 1 93.31 501 VAL A N 1
ATOM 4076 C CA . VAL A 1 501 ? 21.641 5.816 21.406 1 93.31 501 VAL A CA 1
ATOM 4077 C C . VAL A 1 501 ? 21.641 6.148 19.906 1 93.31 501 VAL A C 1
ATOM 4079 O O . VAL A 1 501 ? 22.609 5.883 19.203 1 93.31 501 VAL A O 1
ATOM 4082 N N . ILE A 1 502 ? 20.562 6.762 19.406 1 94.81 502 ILE A N 1
ATOM 4083 C CA . ILE A 1 502 ? 20.391 7.039 17.984 1 94.81 502 ILE A CA 1
ATOM 4084 C C . ILE A 1 502 ? 21.406 8.078 17.531 1 94.81 502 ILE A C 1
ATOM 4086 O O . ILE A 1 502 ? 21.672 9.055 18.234 1 94.81 502 ILE A O 1
ATOM 4090 N N . GLU A 1 503 ? 22.062 7.82 16.453 1 96.25 503 GLU A N 1
ATOM 4091 C CA . GLU A 1 503 ? 23.031 8.734 15.875 1 96.25 503 GLU A CA 1
ATOM 4092 C C . GLU A 1 503 ? 22.531 9.328 14.562 1 96.25 503 GLU A C 1
ATOM 4094 O O . GLU A 1 503 ? 22.828 10.477 14.242 1 96.25 503 GLU A O 1
ATOM 4099 N N . ASN A 1 504 ? 21.875 8.523 13.805 1 96.25 504 ASN A N 1
ATOM 4100 C CA . ASN A 1 504 ? 21.281 8.898 12.531 1 96.25 504 ASN A CA 1
ATOM 4101 C C . ASN A 1 504 ? 19.781 8.602 12.492 1 96.25 504 ASN A C 1
ATOM 4103 O O . ASN A 1 504 ? 19.375 7.438 12.547 1 96.25 504 ASN A O 1
ATOM 4107 N N . LEU A 1 505 ? 19.016 9.695 12.367 1 96.44 505 LEU A N 1
ATOM 4108 C CA . LEU A 1 505 ? 17.562 9.531 12.398 1 96.44 505 LEU A CA 1
ATOM 4109 C C . LEU A 1 505 ? 16.922 10.18 11.172 1 96.44 505 LEU A C 1
ATOM 4111 O O . LEU A 1 505 ? 17.156 11.359 10.898 1 96.44 505 LEU A O 1
ATOM 4115 N N . ASP A 1 506 ? 16.188 9.391 10.438 1 96.19 506 ASP A N 1
ATOM 4116 C CA . ASP A 1 506 ? 15.445 9.914 9.289 1 96.19 506 ASP A CA 1
ATOM 4117 C C . ASP A 1 506 ? 13.945 9.875 9.547 1 96.19 506 ASP A C 1
ATOM 4119 O O . ASP A 1 506 ? 13.328 8.805 9.508 1 96.19 506 ASP A O 1
ATOM 4123 N N . VAL A 1 507 ? 13.352 10.977 9.742 1 96.19 507 VAL A N 1
ATOM 4124 C CA . VAL A 1 507 ? 11.914 11.078 9.977 1 96.19 507 VAL A CA 1
ATOM 4125 C C . VAL A 1 507 ? 11.266 11.906 8.875 1 96.19 507 VAL A C 1
ATOM 4127 O O . VAL A 1 507 ? 10.352 12.688 9.133 1 96.19 507 VAL A O 1
ATOM 4130 N N . SER A 1 508 ? 11.773 11.672 7.652 1 93.25 508 SER A N 1
ATOM 4131 C CA . SER A 1 508 ? 11.25 12.398 6.5 1 93.25 508 SER A CA 1
ATOM 4132 C C . SER A 1 508 ? 9.844 11.914 6.137 1 93.25 508 SER A C 1
ATOM 4134 O O . SER A 1 508 ? 9.469 10.789 6.465 1 93.25 508 SER A O 1
ATOM 4136 N N . SER A 1 509 ? 8.992 12.742 5.539 1 88.12 509 SER A N 1
ATOM 4137 C CA . SER A 1 509 ? 7.695 12.414 4.953 1 88.12 509 SER A CA 1
ATOM 4138 C C . SER A 1 509 ? 6.715 11.93 6.012 1 88.12 509 SER A C 1
ATOM 4140 O O . SER A 1 509 ? 6.086 10.883 5.848 1 88.12 509 SER A O 1
ATOM 4142 N N . ASN A 1 510 ? 6.695 12.625 7.102 1 89.88 510 ASN A N 1
ATOM 4143 C CA . ASN A 1 510 ? 5.785 12.25 8.18 1 89.88 510 ASN A CA 1
ATOM 4144 C C . ASN A 1 510 ? 4.738 13.328 8.438 1 89.88 510 ASN A C 1
ATOM 4146 O O . ASN A 1 510 ? 4.027 13.281 9.438 1 89.88 510 ASN A O 1
ATOM 4150 N N . ASN A 1 511 ? 4.801 14.336 7.559 1 80.81 511 ASN A N 1
ATOM 4151 C CA . ASN A 1 511 ? 3.85 15.438 7.656 1 80.81 511 ASN A CA 1
ATOM 4152 C C . ASN A 1 511 ? 3.887 16.094 9.039 1 80.81 511 ASN A C 1
ATOM 4154 O O . ASN A 1 511 ? 2.842 16.375 9.625 1 80.81 511 ASN A O 1
ATOM 4158 N N . MET A 1 512 ? 5.023 16.25 9.609 1 87.44 512 MET A N 1
ATOM 4159 C CA . MET A 1 512 ? 5.191 16.938 10.883 1 87.44 512 MET A CA 1
ATOM 4160 C C . MET A 1 512 ? 5.156 18.453 10.695 1 87.44 512 MET A C 1
ATOM 4162 O O . MET A 1 512 ? 5.773 18.984 9.766 1 87.44 512 MET A O 1
ATOM 4166 N N . TRP A 1 513 ? 4.414 19.125 11.508 1 81.44 513 TRP A N 1
ATOM 4167 C CA . TRP A 1 513 ? 4.387 20.578 11.461 1 81.44 513 TRP A CA 1
ATOM 4168 C C . TRP A 1 513 ? 4.789 21.172 12.805 1 81.44 513 TRP A C 1
ATOM 4170 O O . TRP A 1 513 ? 5.023 22.375 12.914 1 81.44 513 TRP A O 1
ATOM 4180 N N . PHE A 1 514 ? 4.824 20.281 13.773 1 82.44 514 PHE A N 1
ATOM 4181 C CA . PHE A 1 514 ? 5.121 20.688 15.133 1 82.44 514 PHE A CA 1
ATOM 4182 C C . PHE A 1 514 ? 5.953 19.641 15.859 1 82.44 514 PHE A C 1
ATOM 4184 O O . PHE A 1 514 ? 5.789 18.438 15.617 1 82.44 514 PHE A O 1
ATOM 4191 N N . LEU A 1 515 ? 6.914 20.172 16.703 1 89.75 515 LEU A N 1
ATOM 4192 C CA . LEU A 1 515 ? 7.664 19.328 17.641 1 89.75 515 LEU A CA 1
ATOM 4193 C C . LEU A 1 515 ? 7.746 19.984 19.016 1 89.75 515 LEU A C 1
ATOM 4195 O O . LEU A 1 515 ? 8.102 21.156 19.125 1 89.75 515 LEU A O 1
ATOM 4199 N N . PRO A 1 516 ? 7.406 19.219 19.984 1 86.06 516 PRO A N 1
ATOM 4200 C CA . PRO A 1 516 ? 7.594 19.781 21.328 1 86.06 516 PRO A CA 1
ATOM 4201 C C . PRO A 1 516 ? 9.047 20.156 21.609 1 86.06 516 PRO A C 1
ATOM 4203 O O . PRO A 1 516 ? 9.969 19.531 21.062 1 86.06 516 PRO A O 1
ATOM 4206 N N . LYS A 1 517 ? 9.242 21.094 22.484 1 87.88 517 LYS A N 1
ATOM 4207 C CA . LYS A 1 517 ? 10.57 21.609 22.797 1 87.88 517 LYS A CA 1
ATOM 4208 C C . LYS A 1 517 ? 11.469 20.516 23.359 1 87.88 517 LYS A C 1
ATOM 4210 O O . LYS A 1 517 ? 12.672 20.5 23.078 1 87.88 517 LYS A O 1
ATOM 4215 N N . ASN A 1 518 ? 10.867 19.547 24.031 1 88.69 518 ASN A N 1
ATOM 4216 C CA . ASN A 1 518 ? 11.664 18.5 24.672 1 88.69 518 ASN A CA 1
ATOM 4217 C C . ASN A 1 518 ? 11.648 17.219 23.844 1 88.69 518 ASN A C 1
ATOM 4219 O O . ASN A 1 518 ? 11.938 16.141 24.375 1 88.69 518 ASN A O 1
ATOM 4223 N N . ALA A 1 519 ? 11.312 17.312 22.656 1 91.5 519 ALA A N 1
ATOM 4224 C CA . ALA A 1 519 ? 11.156 16.125 21.812 1 91.5 519 ALA A CA 1
ATOM 4225 C C . ALA A 1 519 ? 12.453 15.328 21.75 1 91.5 519 ALA A C 1
ATOM 4227 O O . ALA A 1 519 ? 12.422 14.094 21.766 1 91.5 519 ALA A O 1
ATOM 4228 N N . PHE A 1 520 ? 13.648 16.031 21.781 1 94 520 PHE A N 1
ATOM 4229 C CA . PHE A 1 520 ? 14.93 15.352 21.594 1 94 520 PHE A CA 1
ATOM 4230 C C . PHE A 1 520 ? 15.766 15.414 22.875 1 94 520 PHE A C 1
ATOM 4232 O O . PHE A 1 520 ? 17 15.367 22.812 1 94 520 PHE A O 1
ATOM 4239 N N . MET A 1 521 ? 15.195 15.469 23.938 1 88.75 521 MET A N 1
ATOM 4240 C CA . MET A 1 521 ? 15.875 15.695 25.203 1 88.75 521 MET A CA 1
ATOM 4241 C C . MET A 1 521 ? 16.812 14.547 25.531 1 88.75 521 MET A C 1
ATOM 4243 O O . MET A 1 521 ? 17.859 14.75 26.156 1 88.75 521 MET A O 1
ATOM 4247 N N . TYR A 1 522 ? 16.531 13.375 25.047 1 87.75 522 TYR A N 1
ATOM 4248 C CA . TYR A 1 522 ? 17.328 12.211 25.422 1 87.75 522 TYR A CA 1
ATOM 4249 C C . TYR A 1 522 ? 18.188 11.734 24.25 1 87.75 522 TYR A C 1
ATOM 4251 O O . TYR A 1 522 ? 18.797 10.664 24.328 1 87.75 522 TYR A O 1
ATOM 4259 N N . ASN A 1 523 ? 18.219 12.414 23.219 1 94.19 523 ASN A N 1
ATOM 4260 C CA . ASN A 1 523 ? 18.938 11.992 22.016 1 94.19 523 ASN A CA 1
ATOM 4261 C C . ASN A 1 523 ? 20.25 12.758 21.844 1 94.19 523 ASN A C 1
ATOM 4263 O O . ASN A 1 523 ? 20.516 13.312 20.781 1 94.19 523 ASN A O 1
ATOM 4267 N N . ASN A 1 524 ? 21.078 12.633 22.797 1 91.19 524 ASN A N 1
ATOM 4268 C CA . ASN A 1 524 ? 22.297 13.438 22.844 1 91.19 524 ASN A CA 1
ATOM 4269 C C . ASN A 1 524 ? 23.344 12.93 21.859 1 91.19 524 ASN A C 1
ATOM 4271 O O . ASN A 1 524 ? 24.281 13.656 21.531 1 91.19 524 ASN A O 1
ATOM 4275 N N . LYS A 1 525 ? 23.172 11.781 21.344 1 94.88 525 LYS A N 1
ATOM 4276 C CA . LYS A 1 525 ? 24.156 11.211 20.438 1 94.88 525 LYS A CA 1
ATOM 4277 C C . LYS A 1 525 ? 23.797 11.477 18.984 1 94.88 525 LYS A C 1
ATOM 4279 O O . LYS A 1 525 ? 24.547 11.141 18.078 1 94.88 525 LYS A O 1
ATOM 4284 N N . LEU A 1 526 ? 22.688 12.133 18.766 1 95.75 526 LEU A N 1
ATOM 4285 C CA . LEU A 1 526 ? 22.156 12.352 17.406 1 95.75 526 LEU A CA 1
ATOM 4286 C C . LEU A 1 526 ? 23.078 13.281 16.625 1 95.75 526 LEU A C 1
ATOM 4288 O O . LEU A 1 526 ? 23.375 14.391 17.062 1 95.75 526 LEU A O 1
ATOM 4292 N N . ARG A 1 527 ? 23.562 12.82 15.5 1 94.62 527 ARG A N 1
ATOM 4293 C CA . ARG A 1 527 ? 24.484 13.586 14.648 1 94.62 527 ARG A CA 1
ATOM 4294 C C . ARG A 1 527 ? 23.797 14.008 13.352 1 94.62 527 ARG A C 1
ATOM 4296 O O . ARG A 1 527 ? 24.016 15.117 12.859 1 94.62 527 ARG A O 1
ATOM 4303 N N . ILE A 1 528 ? 23.047 13.102 12.867 1 96 528 ILE A N 1
ATOM 4304 C CA . ILE A 1 528 ? 22.375 13.344 11.602 1 96 528 ILE A CA 1
ATOM 4305 C C . ILE A 1 528 ? 20.859 13.266 11.797 1 96 528 ILE A C 1
ATOM 4307 O O . ILE A 1 528 ? 20.344 12.242 12.266 1 96 528 ILE A O 1
ATOM 4311 N N . LEU A 1 529 ? 20.172 14.344 11.422 1 96.75 529 LEU A N 1
ATOM 4312 C CA . LEU A 1 529 ? 18.719 14.391 11.547 1 96.75 529 LEU A CA 1
ATOM 4313 C C . LEU A 1 529 ? 18.078 14.812 10.227 1 96.75 529 LEU A C 1
ATOM 4315 O O . LEU A 1 529 ? 18.234 15.953 9.789 1 96.75 529 LEU A O 1
ATOM 4319 N N . ASN A 1 530 ? 17.375 13.914 9.586 1 96.81 530 ASN A N 1
ATOM 4320 C CA . ASN A 1 530 ? 16.672 14.188 8.328 1 96.81 530 ASN A CA 1
ATOM 4321 C C . ASN A 1 530 ? 15.188 14.438 8.562 1 96.81 530 ASN A C 1
ATOM 4323 O O . ASN A 1 530 ? 14.453 13.523 8.945 1 96.81 530 ASN A O 1
ATOM 4327 N N . MET A 1 531 ? 14.727 15.586 8.281 1 96.56 531 MET A N 1
ATOM 4328 C CA . MET A 1 531 ? 13.32 15.953 8.43 1 96.56 531 MET A CA 1
ATOM 4329 C C . MET A 1 531 ? 12.781 16.562 7.145 1 96.56 531 MET A C 1
ATOM 4331 O O . MET A 1 531 ? 11.984 17.5 7.184 1 96.56 531 MET A O 1
ATOM 4335 N N . LYS A 1 532 ? 13.281 16.094 6.055 1 93.75 532 LYS A N 1
ATOM 4336 C CA . LYS A 1 532 ? 12.828 16.609 4.77 1 93.75 532 LYS A CA 1
ATOM 4337 C C . LYS A 1 532 ? 11.383 16.203 4.488 1 93.75 532 LYS A C 1
ATOM 4339 O O . LYS A 1 532 ? 10.883 15.242 5.078 1 93.75 532 LYS A O 1
ATOM 4344 N N . ILE A 1 533 ? 10.656 16.891 3.643 1 88.38 533 ILE A N 1
ATOM 4345 C CA . ILE A 1 533 ? 9.32 16.609 3.141 1 88.38 533 ILE A CA 1
ATOM 4346 C C . ILE A 1 533 ? 8.344 16.484 4.309 1 88.38 533 ILE A C 1
ATOM 4348 O O . ILE A 1 533 ? 7.609 15.508 4.414 1 88.38 533 ILE A O 1
ATOM 4352 N N . ASN A 1 534 ? 8.43 17.359 5.18 1 91.31 534 ASN A N 1
ATOM 4353 C CA . ASN A 1 534 ? 7.438 17.531 6.23 1 91.31 534 ASN A CA 1
ATOM 4354 C C . ASN A 1 534 ? 6.672 18.844 6.066 1 91.31 534 ASN A C 1
ATOM 4356 O O . ASN A 1 534 ? 6.586 19.391 4.961 1 91.31 534 ASN A O 1
ATOM 4360 N N . SER A 1 535 ? 6.012 19.344 7.125 1 83.12 535 SER A N 1
ATOM 4361 C CA . SER A 1 535 ? 5.156 20.516 6.98 1 83.12 535 SER A CA 1
ATOM 4362 C C . SER A 1 535 ? 5.562 21.625 7.949 1 83.12 535 SER A C 1
ATOM 4364 O O . SER A 1 535 ? 4.715 22.359 8.453 1 83.12 535 SER A O 1
ATOM 4366 N N . PHE A 1 536 ? 6.84 21.734 8.227 1 89.44 536 PHE A N 1
ATOM 4367 C CA . PHE A 1 536 ? 7.309 22.766 9.148 1 89.44 536 PHE A CA 1
ATOM 4368 C C . PHE A 1 536 ? 7.258 24.141 8.492 1 89.44 536 PHE A C 1
ATOM 4370 O O . PHE A 1 536 ? 7.699 24.312 7.355 1 89.44 536 PHE A O 1
ATOM 4377 N N . THR A 1 537 ? 6.711 25.094 9.164 1 85.31 537 THR A N 1
ATOM 4378 C CA . THR A 1 537 ? 6.711 26.484 8.68 1 85.31 537 THR A CA 1
ATOM 4379 C C . THR A 1 537 ? 7.895 27.25 9.25 1 85.31 537 THR A C 1
ATOM 4381 O O . THR A 1 537 ? 8.258 28.312 8.742 1 85.31 537 THR A O 1
ATOM 4384 N N . GLU A 1 538 ? 8.406 26.75 10.367 1 91.56 538 GLU A N 1
ATOM 4385 C CA . GLU A 1 538 ? 9.617 27.25 11.023 1 91.56 538 GLU A CA 1
ATOM 4386 C C . GLU A 1 538 ? 10.492 26.094 11.5 1 91.56 538 GLU A C 1
ATOM 4388 O O . GLU A 1 538 ? 10.031 24.953 11.617 1 91.56 538 GLU A O 1
ATOM 4393 N N . ILE A 1 539 ? 11.727 26.391 11.695 1 95.19 539 ILE A N 1
ATOM 4394 C CA . ILE A 1 539 ? 12.609 25.359 12.258 1 95.19 539 ILE A CA 1
ATOM 4395 C C . ILE A 1 539 ? 12.211 25.094 13.711 1 95.19 539 ILE A C 1
ATOM 4397 O O . ILE A 1 539 ? 12.125 26.016 14.523 1 95.19 539 ILE A O 1
ATOM 4401 N N . PRO A 1 540 ? 11.93 23.859 14.016 1 93.25 540 PRO A N 1
ATOM 4402 C CA . PRO A 1 540 ? 11.484 23.531 15.383 1 93.25 540 PRO A CA 1
ATOM 4403 C C . PRO A 1 540 ? 12.555 23.844 16.422 1 93.25 540 PRO A C 1
ATOM 4405 O O . PRO A 1 540 ? 13.734 23.531 16.219 1 93.25 540 PRO A O 1
ATOM 4408 N N . THR A 1 541 ? 12.141 24.391 17.547 1 92.94 541 THR A N 1
ATOM 4409 C CA . THR A 1 541 ? 13.062 24.766 18.625 1 92.94 541 THR A CA 1
ATOM 4410 C C . THR A 1 541 ? 13.633 23.531 19.312 1 92.94 541 THR A C 1
ATOM 4412 O O . THR A 1 541 ? 14.648 23.609 20 1 92.94 541 THR A O 1
ATOM 4415 N N . ALA A 1 542 ? 13.031 22.422 19.094 1 93 542 ALA A N 1
ATOM 4416 C CA . ALA A 1 542 ? 13.477 21.156 19.703 1 93 542 ALA A CA 1
ATOM 4417 C C . ALA A 1 542 ? 14.898 20.812 19.266 1 93 542 ALA A C 1
ATOM 4419 O O . ALA A 1 542 ? 15.625 20.141 19.984 1 93 542 ALA A O 1
ATOM 4420 N N . VAL A 1 543 ? 15.312 21.297 18.156 1 94.06 543 VAL A N 1
ATOM 4421 C CA . VAL A 1 543 ? 16.609 20.922 17.578 1 94.06 543 VAL A CA 1
ATOM 4422 C C . VAL A 1 543 ? 17.734 21.594 18.359 1 94.06 543 VAL A C 1
ATOM 4424 O O . VAL A 1 543 ? 18.875 21.141 18.312 1 94.06 543 VAL A O 1
ATOM 4427 N N . THR A 1 544 ? 17.422 22.672 19.078 1 91.44 544 THR A N 1
ATOM 4428 C CA . THR A 1 544 ? 18.453 23.422 19.797 1 91.44 544 THR A CA 1
ATOM 4429 C C . THR A 1 544 ? 19 22.594 20.953 1 91.44 544 THR A C 1
ATOM 4431 O O . THR A 1 544 ? 20.078 22.875 21.484 1 91.44 544 THR A O 1
ATOM 4434 N N . ALA A 1 545 ? 18.281 21.547 21.328 1 89.75 545 ALA A N 1
ATOM 4435 C CA . ALA A 1 545 ? 18.703 20.688 22.422 1 89.75 545 ALA A CA 1
ATOM 4436 C C . ALA A 1 545 ? 19.766 19.688 21.953 1 89.75 545 ALA A C 1
ATOM 4438 O O . ALA A 1 545 ? 20.453 19.078 22.766 1 89.75 545 ALA A O 1
ATOM 4439 N N . LEU A 1 546 ? 19.969 19.578 20.75 1 92.69 546 LEU A N 1
ATOM 4440 C CA . LEU A 1 546 ? 20.875 18.594 20.188 1 92.69 546 LEU A CA 1
ATOM 4441 C C . LEU A 1 546 ? 22.297 19.125 20.109 1 92.69 546 LEU A C 1
ATOM 4443 O O . LEU A 1 546 ? 22.656 19.828 19.172 1 92.69 546 LEU A O 1
ATOM 4447 N N . SER A 1 547 ? 23.172 18.672 20.969 1 88.25 547 SER A N 1
ATOM 4448 C CA . SER A 1 547 ? 24.516 19.234 21.141 1 88.25 547 SER A CA 1
ATOM 4449 C C . SER A 1 547 ? 25.5 18.625 20.141 1 88.25 547 SER A C 1
ATOM 4451 O O . SER A 1 547 ? 26.547 19.203 19.844 1 88.25 547 SER A O 1
ATOM 4453 N N . ASN A 1 548 ? 25.188 17.5 19.594 1 92.06 548 ASN A N 1
ATOM 4454 C CA . ASN A 1 548 ? 26.141 16.812 18.734 1 92.06 548 ASN A CA 1
ATOM 4455 C C . ASN A 1 548 ? 25.672 16.797 17.281 1 92.06 548 ASN A C 1
ATOM 4457 O O . ASN A 1 548 ? 26.234 16.094 16.438 1 92.06 548 ASN A O 1
ATOM 4461 N N . LEU A 1 549 ? 24.719 17.578 16.953 1 93.5 549 LEU A N 1
ATOM 4462 C CA . LEU A 1 549 ? 24.125 17.594 15.625 1 93.5 549 LEU A CA 1
ATOM 4463 C C . LEU A 1 549 ? 25.109 18.125 14.586 1 93.5 549 LEU A C 1
ATOM 4465 O O . LEU A 1 549 ? 25.688 19.188 14.773 1 93.5 549 LEU A O 1
ATOM 4469 N N . GLU A 1 550 ? 25.328 17.375 13.539 1 92.75 550 GLU A N 1
ATOM 4470 C CA . GLU A 1 550 ? 26.25 17.75 12.477 1 92.75 550 GLU A CA 1
ATOM 4471 C C . GLU A 1 550 ? 25.516 18.047 11.172 1 92.75 550 GLU A C 1
ATOM 4473 O O . GLU A 1 550 ? 26 18.781 10.32 1 92.75 550 GLU A O 1
ATOM 4478 N N . PHE A 1 551 ? 24.453 17.453 11.062 1 95.19 551 PHE A N 1
ATOM 4479 C CA . PHE A 1 551 ? 23.703 17.594 9.82 1 95.19 551 PHE A CA 1
ATOM 4480 C C . PHE A 1 551 ? 22.203 17.656 10.109 1 95.19 551 PHE A C 1
ATOM 4482 O O . PHE A 1 551 ? 21.656 16.797 10.797 1 95.19 551 PHE A O 1
ATOM 4489 N N . LEU A 1 552 ? 21.531 18.672 9.562 1 96.06 552 LEU A N 1
ATOM 4490 C CA . LEU A 1 552 ? 20.094 18.875 9.68 1 96.06 552 LEU A CA 1
ATOM 4491 C C . LEU A 1 552 ? 19.453 19.109 8.312 1 96.06 552 LEU A C 1
ATOM 4493 O O . LEU A 1 552 ? 19.766 20.094 7.645 1 96.06 552 LEU A O 1
ATOM 4497 N N . ASP A 1 553 ? 18.562 18.203 7.887 1 96.69 553 ASP A N 1
ATOM 4498 C CA . ASP A 1 553 ? 17.922 18.312 6.578 1 96.69 553 ASP A CA 1
ATOM 4499 C C . ASP A 1 553 ? 16.453 18.734 6.715 1 96.69 553 ASP A C 1
ATOM 4501 O O . ASP A 1 553 ? 15.633 18 7.242 1 96.69 553 ASP A O 1
ATOM 4505 N N . LEU A 1 554 ? 16.156 19.891 6.285 1 96.62 554 LEU A N 1
ATOM 4506 C CA . LEU A 1 554 ? 14.789 20.422 6.332 1 96.62 554 LEU A CA 1
ATOM 4507 C C . LEU A 1 554 ? 14.305 20.797 4.941 1 96.62 554 LEU A C 1
ATOM 4509 O O . LEU A 1 554 ? 13.453 21.672 4.793 1 96.62 554 LEU A O 1
ATOM 4513 N N . ARG A 1 555 ? 14.797 20.234 3.967 1 91.19 555 ARG A N 1
ATOM 4514 C CA . ARG A 1 555 ? 14.406 20.5 2.584 1 91.19 555 ARG A CA 1
ATOM 4515 C C . ARG A 1 555 ? 12.945 20.141 2.354 1 91.19 555 ARG A C 1
ATOM 4517 O O . ARG A 1 555 ? 12.43 19.203 2.969 1 91.19 555 ARG A O 1
ATOM 4524 N N . ASN A 1 556 ? 12.359 20.734 1.441 1 88 556 ASN A N 1
ATOM 4525 C CA . ASN A 1 556 ? 11 20.5 0.97 1 88 556 ASN A CA 1
ATOM 4526 C C . ASN A 1 556 ? 9.992 20.547 2.113 1 88 556 ASN A C 1
ATOM 4528 O O . ASN A 1 556 ? 9.172 19.641 2.266 1 88 556 ASN A O 1
ATOM 4532 N N . ASN A 1 557 ? 10.211 21.516 2.967 1 91.88 557 ASN A N 1
ATOM 4533 C CA . ASN A 1 557 ? 9.219 21.922 3.947 1 91.88 557 ASN A CA 1
ATOM 4534 C C . ASN A 1 557 ? 8.531 23.219 3.541 1 91.88 557 ASN A C 1
ATOM 4536 O O . ASN A 1 557 ? 8.461 23.547 2.354 1 91.88 557 ASN A O 1
ATOM 4540 N N . TYR A 1 558 ? 7.93 23.906 4.527 1 83.94 558 TYR A N 1
ATOM 4541 C CA . TYR A 1 558 ? 7.266 25.188 4.246 1 83.94 558 TYR A CA 1
ATOM 4542 C C . TYR A 1 558 ? 7.832 26.297 5.109 1 83.94 558 TYR A C 1
ATOM 4544 O O . TYR A 1 558 ? 7.082 27.109 5.66 1 83.94 558 TYR A O 1
ATOM 4552 N N . ILE A 1 559 ? 9.086 26.234 5.23 1 92.88 559 ILE A N 1
ATOM 4553 C CA . ILE A 1 559 ? 9.773 27.219 6.059 1 92.88 559 ILE A CA 1
ATOM 4554 C C . ILE A 1 559 ? 9.82 28.562 5.336 1 92.88 559 ILE A C 1
ATOM 4556 O O . ILE A 1 559 ? 10.344 28.656 4.223 1 92.88 559 ILE A O 1
ATOM 4560 N N . GLN A 1 560 ? 9.312 29.531 5.969 1 89.12 560 GLN A N 1
ATOM 4561 C CA . GLN A 1 560 ? 9.219 30.828 5.328 1 89.12 560 GLN A CA 1
ATOM 4562 C C . GLN A 1 560 ? 10.344 31.75 5.793 1 89.12 560 GLN A C 1
ATOM 4564 O O . GLN A 1 560 ? 10.727 32.688 5.078 1 89.12 560 GLN A O 1
ATOM 4569 N N . SER A 1 561 ? 10.758 31.625 6.922 1 93.56 561 SER A N 1
ATOM 4570 C CA . SER A 1 561 ? 11.867 32.375 7.496 1 93.56 561 SER A CA 1
ATOM 4571 C C . SER A 1 561 ? 12.445 31.688 8.719 1 93.56 561 SER A C 1
ATOM 4573 O O . SER A 1 561 ? 11.875 30.703 9.211 1 93.56 561 SER A O 1
ATOM 4575 N N . ILE A 1 562 ? 13.609 32.156 9.164 1 95.31 562 ILE A N 1
ATOM 4576 C CA . ILE A 1 562 ? 14.227 31.656 10.383 1 95.31 562 ILE A CA 1
ATOM 4577 C C . ILE A 1 562 ? 14.195 32.719 11.469 1 95.31 562 ILE A C 1
ATOM 4579 O O . ILE A 1 562 ? 14.703 33.844 11.273 1 95.31 562 ILE A O 1
ATOM 4583 N N . ASN A 1 563 ? 13.641 32.344 12.547 1 92 563 ASN A N 1
ATOM 4584 C CA . ASN A 1 563 ? 13.484 33.312 13.625 1 92 563 ASN A CA 1
ATOM 4585 C C . ASN A 1 563 ? 14.828 33.656 14.258 1 92 563 ASN A C 1
ATOM 4587 O O . ASN A 1 563 ? 15.828 33 14.016 1 92 563 ASN A O 1
ATOM 4591 N N . GLU A 1 564 ? 14.812 34.719 15.07 1 91.88 564 GLU A N 1
ATOM 4592 C CA . GLU A 1 564 ? 16.047 35.281 15.625 1 91.88 564 GLU A CA 1
ATOM 4593 C C . GLU A 1 564 ? 16.719 34.281 16.578 1 91.88 564 GLU A C 1
ATOM 4595 O O . GLU A 1 564 ? 17.953 34.188 16.594 1 91.88 564 GLU A O 1
ATOM 4600 N N . THR A 1 565 ? 15.977 33.625 17.312 1 91.56 565 THR A N 1
ATOM 4601 C CA . THR A 1 565 ? 16.516 32.688 18.281 1 91.56 565 THR A CA 1
ATOM 4602 C C . THR A 1 565 ? 17.297 31.562 17.594 1 91.56 565 THR A C 1
ATOM 4604 O O . THR A 1 565 ? 18.406 31.234 18.016 1 91.56 565 THR A O 1
ATOM 4607 N N . ILE A 1 566 ? 16.766 31.047 16.578 1 94.56 566 ILE A N 1
ATOM 4608 C CA . ILE A 1 566 ? 17.391 29.953 15.852 1 94.56 566 ILE A CA 1
ATOM 4609 C C . ILE A 1 566 ? 18.594 30.469 15.078 1 94.56 566 ILE A C 1
ATOM 4611 O O . ILE A 1 566 ? 19.609 29.781 14.961 1 94.56 566 ILE A O 1
ATOM 4615 N N . ARG A 1 567 ? 18.531 31.719 14.57 1 94.88 567 ARG A N 1
ATOM 4616 C CA . ARG A 1 567 ? 19.672 32.312 13.875 1 94.88 567 ARG A CA 1
ATOM 4617 C C . ARG A 1 567 ? 20.875 32.438 14.797 1 94.88 567 ARG A C 1
ATOM 4619 O O . ARG A 1 567 ? 22 32.094 14.414 1 94.88 567 ARG A O 1
ATOM 4626 N N . LYS A 1 568 ? 20.562 32.875 15.977 1 92.56 568 LYS A N 1
ATOM 4627 C CA . LYS A 1 568 ? 21.641 33 16.969 1 92.56 568 LYS A CA 1
ATOM 4628 C C . LYS A 1 568 ? 22.234 31.625 17.312 1 92.56 568 LYS A C 1
ATOM 4630 O O . LYS A 1 568 ? 23.453 31.484 17.422 1 92.56 568 LYS A O 1
ATOM 4635 N N . TRP A 1 569 ? 21.359 30.766 17.469 1 93.38 569 TRP A N 1
ATOM 4636 C CA . TRP A 1 569 ? 21.797 29.406 17.781 1 93.38 569 TRP A CA 1
ATOM 4637 C C . TRP A 1 569 ? 22.656 28.844 16.656 1 93.38 569 TRP A C 1
ATOM 4639 O O . TRP A 1 569 ? 23.688 28.219 16.906 1 93.38 569 TRP A O 1
ATOM 4649 N N . LEU A 1 570 ? 22.25 29.031 15.438 1 94.12 570 LEU A N 1
ATOM 4650 C CA . LEU A 1 570 ? 22.969 28.562 14.273 1 94.12 570 LEU A CA 1
ATOM 4651 C C . LEU A 1 570 ? 24.359 29.203 14.203 1 94.12 570 LEU A C 1
ATOM 4653 O O . LEU A 1 570 ? 25.344 28.516 13.891 1 94.12 570 LEU A O 1
ATOM 4657 N N . ASP A 1 571 ? 24.422 30.406 14.523 1 92.44 571 ASP A N 1
ATOM 4658 C CA . ASP A 1 571 ? 25.703 31.109 14.492 1 92.44 571 ASP A CA 1
ATOM 4659 C C . ASP A 1 571 ? 26.656 30.562 15.555 1 92.44 571 ASP A C 1
ATOM 4661 O O . ASP A 1 571 ? 27.875 30.547 15.352 1 92.44 571 ASP A O 1
ATOM 4665 N N . GLN A 1 572 ? 26.047 30.109 16.578 1 89.12 572 GLN A N 1
ATOM 4666 C CA . GLN A 1 572 ? 26.859 29.562 17.656 1 89.12 572 GLN A CA 1
ATOM 4667 C C . GLN A 1 572 ? 27.375 28.172 17.312 1 89.12 572 GLN A C 1
ATOM 4669 O O . GLN A 1 572 ? 28.344 27.703 17.922 1 89.12 572 GLN A O 1
ATOM 4674 N N . GLN A 1 573 ? 26.828 27.547 16.375 1 85.56 573 GLN A N 1
ATOM 4675 C CA . GLN A 1 573 ? 27.203 26.188 16 1 85.56 573 GLN A CA 1
ATOM 4676 C C . GLN A 1 573 ? 28.328 26.203 14.969 1 85.56 573 GLN A C 1
ATOM 4678 O O . GLN A 1 573 ? 28.781 25.141 14.531 1 85.56 573 GLN A O 1
ATOM 4683 N N . TYR A 1 574 ? 28.844 27.25 14.547 1 77.81 574 TYR A N 1
ATOM 4684 C CA . TYR A 1 574 ? 29.812 27.391 13.461 1 77.81 574 TYR A CA 1
ATOM 4685 C C . TYR A 1 574 ? 31.047 26.547 13.711 1 77.81 574 TYR A C 1
ATOM 4687 O O . TYR A 1 574 ? 31.516 25.844 12.812 1 77.81 574 TYR A O 1
ATOM 4695 N N . PRO A 1 575 ? 31.531 26.531 14.945 1 75.81 575 PRO A N 1
ATOM 4696 C CA . PRO A 1 575 ? 32.719 25.734 15.148 1 75.81 575 PRO A CA 1
ATOM 4697 C C . PRO A 1 575 ? 32.5 24.25 14.867 1 75.81 575 PRO A C 1
ATOM 4699 O O . PRO A 1 575 ? 33.469 23.531 14.547 1 75.81 575 PRO A O 1
ATOM 4702 N N . ARG A 1 576 ? 31.297 23.797 14.898 1 79.38 576 ARG A N 1
ATOM 4703 C CA . ARG A 1 576 ? 30.969 22.375 14.695 1 79.38 576 ARG A CA 1
ATOM 4704 C C . ARG A 1 576 ? 30.625 22.094 13.242 1 79.38 576 ARG A C 1
ATOM 4706 O O . ARG A 1 576 ? 30.375 20.953 12.867 1 79.38 576 ARG A O 1
ATOM 4713 N N . MET A 1 577 ? 30.672 23 12.438 1 84.19 577 MET A N 1
ATOM 4714 C CA . MET A 1 577 ? 30.453 22.906 11 1 84.19 577 MET A CA 1
ATOM 4715 C C . MET A 1 577 ? 29.094 22.25 10.703 1 84.19 577 MET A C 1
ATOM 4717 O O . MET A 1 577 ? 29.016 21.297 9.922 1 84.19 577 MET A O 1
ATOM 4721 N N . LEU A 1 578 ? 28.031 22.672 11.422 1 90.25 578 LEU A N 1
ATOM 4722 C CA . LEU A 1 578 ? 26.688 22.188 11.195 1 90.25 578 LEU A CA 1
ATOM 4723 C C . LEU A 1 578 ? 26.219 22.5 9.781 1 90.25 578 LEU A C 1
ATOM 4725 O O . LEU A 1 578 ? 26.344 23.641 9.328 1 90.25 578 LEU A O 1
ATOM 4729 N N . LYS A 1 579 ? 25.844 21.453 9.078 1 93.69 579 LYS A N 1
ATOM 4730 C CA . LYS A 1 579 ? 25.266 21.625 7.746 1 93.69 579 LYS A CA 1
ATOM 4731 C C . LYS A 1 579 ? 23.734 21.672 7.809 1 93.69 579 LYS A C 1
ATOM 4733 O O . LYS A 1 579 ? 23.109 20.781 8.383 1 93.69 579 LYS A O 1
ATOM 4738 N N . LEU A 1 580 ? 23.141 22.734 7.293 1 95.25 580 LEU A N 1
ATOM 4739 C CA . LEU A 1 580 ? 21.703 22.922 7.262 1 95.25 580 LEU A CA 1
ATOM 4740 C C . LEU A 1 580 ? 21.188 22.984 5.828 1 95.25 580 LEU A C 1
ATOM 4742 O O . LEU A 1 580 ? 21.578 23.875 5.062 1 95.25 580 LEU A O 1
ATOM 4746 N N . TYR A 1 581 ? 20.359 22.062 5.48 1 96 581 TYR A N 1
ATOM 4747 C CA . TYR A 1 581 ? 19.797 22.031 4.133 1 96 581 TYR A CA 1
ATOM 4748 C C . TYR A 1 581 ? 18.375 22.562 4.121 1 96 581 TYR A C 1
ATOM 4750 O O . TYR A 1 581 ? 17.531 22.156 4.93 1 96 581 TYR A O 1
ATOM 4758 N N . LEU A 1 582 ? 18.078 23.469 3.188 1 95.25 582 LEU A N 1
ATOM 4759 C CA . LEU A 1 582 ? 16.797 24.141 3.182 1 95.25 582 LEU A CA 1
ATOM 4760 C C . LEU A 1 582 ? 16.219 24.203 1.772 1 95.25 582 LEU A C 1
ATOM 4762 O O . LEU A 1 582 ? 15.195 24.859 1.541 1 95.25 582 LEU A O 1
ATOM 4766 N N . GLY A 1 583 ? 16.844 23.484 0.867 1 92.25 583 GLY A N 1
ATOM 4767 C CA . GLY A 1 583 ? 16.359 23.484 -0.503 1 92.25 583 GLY A CA 1
ATOM 4768 C C . GLY A 1 583 ? 14.898 23.062 -0.626 1 92.25 583 GLY A C 1
ATOM 4769 O O . GLY A 1 583 ? 14.438 22.203 0.127 1 92.25 583 GLY A O 1
ATOM 4770 N N . GLY A 1 584 ? 14.141 23.625 -1.563 1 88.19 584 GLY A N 1
ATOM 4771 C CA . GLY A 1 584 ? 12.75 23.266 -1.799 1 88.19 584 GLY A CA 1
ATOM 4772 C C . GLY A 1 584 ? 11.773 24.094 -0.982 1 88.19 584 GLY A C 1
ATOM 4773 O O . GLY A 1 584 ? 10.562 24.016 -1.197 1 88.19 584 GLY A O 1
ATOM 4774 N N . ASN A 1 585 ? 12.289 24.922 -0.037 1 90.62 585 ASN A N 1
ATOM 4775 C CA . ASN A 1 585 ? 11.461 25.875 0.697 1 90.62 585 ASN A CA 1
ATOM 4776 C C . ASN A 1 585 ? 11.336 27.203 -0.048 1 90.62 585 ASN A C 1
ATOM 4778 O O . ASN A 1 585 ? 12.234 27.594 -0.792 1 90.62 585 ASN A O 1
ATOM 4782 N N . THR A 1 586 ? 10.211 27.859 0.107 1 89.12 586 THR A N 1
ATOM 4783 C CA . THR A 1 586 ? 10.023 29.203 -0.419 1 89.12 586 THR A CA 1
ATOM 4784 C C . THR A 1 586 ? 9.961 30.234 0.715 1 89.12 586 THR A C 1
ATOM 4786 O O . THR A 1 586 ? 8.938 30.344 1.391 1 89.12 586 THR A O 1
ATOM 4789 N N . PHE A 1 587 ? 10.984 31.047 0.815 1 93.75 587 PHE A N 1
ATOM 4790 C CA . PHE A 1 587 ? 11.047 32.031 1.893 1 93.75 587 PHE A CA 1
ATOM 4791 C C . PHE A 1 587 ? 10.164 33.219 1.586 1 93.75 587 PHE A C 1
ATOM 4793 O O . PHE A 1 587 ? 9.727 33.406 0.447 1 93.75 587 PHE A O 1
ATOM 4800 N N . SER A 1 588 ? 9.914 33.844 2.668 1 91.06 588 SER A N 1
ATOM 4801 C CA . SER A 1 588 ? 9.195 35.094 2.527 1 91.06 588 SER A CA 1
ATOM 4802 C C . SER A 1 588 ? 10.148 36.281 2.559 1 91.06 588 SER A C 1
ATOM 4804 O O . SER A 1 588 ? 10.945 36.438 3.488 1 91.06 588 SER A O 1
ATOM 4806 N N . CYS A 1 589 ? 10.07 37.062 1.481 1 90.38 589 CYS A N 1
ATOM 4807 C CA . CYS A 1 589 ? 10.883 38.281 1.412 1 90.38 589 CYS A CA 1
ATOM 4808 C C . CYS A 1 589 ? 10.016 39.531 1.51 1 90.38 589 CYS A C 1
ATOM 4810 O O . CYS A 1 589 ? 9.797 40.219 0.512 1 90.38 589 CYS A O 1
ATOM 4812 N N . THR A 1 590 ? 9.578 39.688 2.725 1 88.5 590 THR A N 1
ATOM 4813 C CA . THR A 1 590 ? 8.742 40.844 3.066 1 88.5 590 THR A CA 1
ATOM 4814 C C . THR A 1 590 ? 9.422 41.719 4.121 1 88.5 590 THR A C 1
ATOM 4816 O O . THR A 1 590 ? 10.547 41.438 4.531 1 88.5 590 THR A O 1
ATOM 4819 N N . CYS A 1 591 ? 8.703 42.781 4.531 1 83.5 591 CYS A N 1
ATOM 4820 C CA . CYS A 1 591 ? 9.266 43.688 5.52 1 83.5 591 CYS A CA 1
ATOM 4821 C C . CYS A 1 591 ? 9.5 43 6.848 1 83.5 591 CYS A C 1
ATOM 4823 O O . CYS A 1 591 ? 10.445 43.312 7.574 1 83.5 591 CYS A O 1
ATOM 4825 N N . ASP A 1 592 ? 8.789 41.969 7.102 1 85.5 592 ASP A N 1
ATOM 4826 C CA . ASP A 1 592 ? 8.875 41.25 8.359 1 85.5 592 ASP A CA 1
ATOM 4827 C C . ASP A 1 592 ? 10.086 40.312 8.383 1 85.5 592 ASP A C 1
ATOM 4829 O O . ASP A 1 592 ? 10.578 39.969 9.453 1 85.5 592 ASP A O 1
ATOM 4833 N N . THR A 1 593 ? 10.602 39.969 7.184 1 91.19 593 THR A N 1
ATOM 4834 C CA . THR A 1 593 ? 11.68 39 7.117 1 91.19 593 THR A CA 1
ATOM 4835 C C . THR A 1 593 ? 12.961 39.625 6.578 1 91.19 593 THR A C 1
ATOM 4837 O O . THR A 1 593 ? 13.867 38.906 6.148 1 91.19 593 THR A O 1
ATOM 4840 N N . MET A 1 594 ? 12.969 40.906 6.625 1 89.19 594 MET A N 1
ATOM 4841 C CA . MET A 1 594 ? 14.125 41.625 6.094 1 89.19 594 MET A CA 1
ATOM 4842 C C . MET A 1 594 ? 15.398 41.25 6.848 1 89.19 594 MET A C 1
ATOM 4844 O O . MET A 1 594 ? 16.453 41.094 6.242 1 89.19 594 MET A O 1
ATOM 4848 N N . ASP A 1 595 ? 15.266 41.125 8.195 1 89.88 595 ASP A N 1
ATOM 4849 C CA . ASP A 1 595 ? 16.406 40.75 9.039 1 89.88 595 ASP A CA 1
ATOM 4850 C C . ASP A 1 595 ? 16.922 39.375 8.695 1 89.88 595 ASP A C 1
ATOM 4852 O O . ASP A 1 595 ? 18.125 39.125 8.727 1 89.88 595 ASP A O 1
ATOM 4856 N N . PHE A 1 596 ? 16.156 38.5 8.383 1 94.69 596 PHE A N 1
ATOM 4857 C CA . PHE A 1 596 ? 16.516 37.125 8.008 1 94.69 596 PHE A CA 1
ATOM 4858 C C . PHE A 1 596 ? 17.281 37.125 6.699 1 94.69 596 PHE A C 1
ATOM 4860 O O . PHE A 1 596 ? 18.297 36.438 6.578 1 94.69 596 PHE A O 1
ATOM 4867 N N . VAL A 1 597 ? 16.781 37.906 5.746 1 93.12 597 VAL A N 1
ATOM 4868 C CA . VAL A 1 597 ? 17.438 37.938 4.445 1 93.12 597 VAL A CA 1
ATOM 4869 C C . VAL A 1 597 ? 18.859 38.469 4.605 1 93.12 597 VAL A C 1
ATOM 4871 O O . VAL A 1 597 ? 19.797 37.938 4 1 93.12 597 VAL A O 1
ATOM 4874 N N . LYS A 1 598 ? 18.984 39.469 5.395 1 91.56 598 LYS A N 1
ATOM 4875 C CA . LYS A 1 598 ? 20.312 40.031 5.656 1 91.56 598 LYS A CA 1
ATOM 4876 C C . LYS A 1 598 ? 21.203 39 6.355 1 91.56 598 LYS A C 1
ATOM 4878 O O . LYS A 1 598 ? 22.375 38.844 6.004 1 91.56 598 LYS A O 1
ATOM 4883 N N . TRP A 1 599 ? 20.625 38.375 7.293 1 94.69 599 TRP A N 1
ATOM 4884 C CA . TRP A 1 599 ? 21.359 37.375 8.07 1 94.69 599 TRP A CA 1
ATOM 4885 C C . TRP A 1 599 ? 21.859 36.25 7.176 1 94.69 599 TRP A C 1
ATOM 4887 O O . TRP A 1 599 ? 22.969 35.75 7.359 1 94.69 599 TRP A O 1
ATOM 4897 N N . LEU A 1 600 ? 21.109 35.781 6.254 1 95.06 600 LEU A N 1
ATOM 4898 C CA . LEU A 1 600 ? 21.422 34.656 5.355 1 95.06 600 LEU A CA 1
ATOM 4899 C C . LEU A 1 600 ? 22.766 34.875 4.68 1 95.06 600 LEU A C 1
ATOM 4901 O O . LEU A 1 600 ? 23.5 33.938 4.43 1 95.06 600 LEU A O 1
ATOM 4905 N N . PHE A 1 601 ? 23.078 36.125 4.469 1 93.75 601 PHE A N 1
ATOM 4906 C CA . PHE A 1 601 ? 24.281 36.406 3.715 1 93.75 601 PHE A CA 1
ATOM 4907 C C . PHE A 1 601 ? 25.406 36.844 4.645 1 93.75 601 PHE A C 1
ATOM 4909 O O . PHE A 1 601 ? 26.547 37.062 4.207 1 93.75 601 PHE A O 1
ATOM 4916 N N . THR A 1 602 ? 25.203 36.906 5.914 1 91.69 602 THR A N 1
ATOM 4917 C CA . THR A 1 602 ? 26.234 37.281 6.883 1 91.69 602 THR A CA 1
ATOM 4918 C C . THR A 1 602 ? 26.656 36.031 7.695 1 91.69 602 THR A C 1
ATOM 4920 O O . THR A 1 602 ? 27.766 36 8.219 1 91.69 602 THR A O 1
ATOM 4923 N N . THR A 1 603 ? 25.844 35.094 7.762 1 92.75 603 THR A N 1
ATOM 4924 C CA . THR A 1 603 ? 26.109 33.938 8.57 1 92.75 603 THR A CA 1
ATOM 4925 C C . THR A 1 603 ? 27.141 33.031 7.91 1 92.75 603 THR A C 1
ATOM 4927 O O . THR A 1 603 ? 27.344 33.094 6.695 1 92.75 603 THR A O 1
ATOM 4930 N N . LYS A 1 604 ? 27.828 32.188 8.703 1 89.94 604 LYS A N 1
ATOM 4931 C CA . LYS A 1 604 ? 28.828 31.266 8.203 1 89.94 604 LYS A CA 1
ATOM 4932 C C . LYS A 1 604 ? 28.297 29.828 8.195 1 89.94 604 LYS A C 1
ATOM 4934 O O . LYS A 1 604 ? 29.047 28.891 7.953 1 89.94 604 LYS A O 1
ATOM 4939 N N . THR A 1 605 ? 27.062 29.766 8.438 1 91.62 605 THR A N 1
ATOM 4940 C CA . THR A 1 605 ? 26.422 28.453 8.422 1 91.62 605 THR A CA 1
ATOM 4941 C C . THR A 1 605 ? 26.453 27.859 7.016 1 91.62 605 THR A C 1
ATOM 4943 O O . THR A 1 605 ? 26.281 28.562 6.027 1 91.62 605 THR A O 1
ATOM 4946 N N . HIS A 1 606 ? 26.688 26.562 6.938 1 92 606 HIS A N 1
ATOM 4947 C CA . HIS A 1 606 ? 26.75 25.875 5.656 1 92 606 HIS A CA 1
ATOM 4948 C C . HIS A 1 606 ? 25.375 25.422 5.191 1 92 606 HIS A C 1
ATOM 4950 O O . HIS A 1 606 ? 24.688 24.688 5.906 1 92 606 HIS A O 1
ATOM 4956 N N . PHE A 1 607 ? 25.016 25.875 3.949 1 93.62 607 PHE A N 1
ATOM 4957 C CA . PHE A 1 607 ? 23.719 25.5 3.377 1 93.62 607 PHE A CA 1
ATOM 4958 C C . PHE A 1 607 ? 23.906 24.594 2.162 1 93.62 607 PHE A C 1
ATOM 4960 O O . PHE A 1 607 ? 25.031 24.359 1.73 1 93.62 607 PHE A O 1
ATOM 4967 N N . ASP A 1 608 ? 22.875 24 1.625 1 91.38 608 ASP A N 1
ATOM 4968 C CA . ASP A 1 608 ? 22.891 23.125 0.456 1 91.38 608 ASP A CA 1
ATOM 4969 C C . ASP A 1 608 ? 23.094 23.922 -0.827 1 91.38 608 ASP A C 1
ATOM 4971 O O . ASP A 1 608 ? 23.5 23.375 -1.856 1 91.38 608 ASP A O 1
ATOM 4975 N N . ARG A 1 609 ? 22.781 25.188 -0.697 1 91.75 609 ARG A N 1
ATOM 4976 C CA . ARG A 1 609 ? 23.031 26.125 -1.788 1 91.75 609 ARG A CA 1
ATOM 4977 C C . ARG A 1 609 ? 24.188 27.062 -1.451 1 91.75 609 ARG A C 1
ATOM 4979 O O . ARG A 1 609 ? 24 28.078 -0.774 1 91.75 609 ARG A O 1
ATOM 4986 N N . PRO A 1 610 ? 25.25 26.812 -2.045 1 86.81 610 PRO A N 1
ATOM 4987 C CA . PRO A 1 610 ? 26.438 27.594 -1.671 1 86.81 610 PRO A CA 1
ATOM 4988 C C . PRO A 1 610 ? 26.25 29.094 -1.945 1 86.81 610 PRO A C 1
ATOM 4990 O O . PRO A 1 610 ? 26.781 29.922 -1.201 1 86.81 610 PRO A O 1
ATOM 4993 N N . GLN A 1 611 ? 25.516 29.422 -2.988 1 89.56 611 GLN A N 1
ATOM 4994 C CA . GLN A 1 611 ? 25.297 30.828 -3.324 1 89.56 611 GLN A CA 1
ATOM 4995 C C . GLN A 1 611 ? 24.109 31.406 -2.562 1 89.56 611 GLN A C 1
ATOM 4997 O O . GLN A 1 611 ? 23.812 32.594 -2.67 1 89.56 611 GLN A O 1
ATOM 5002 N N . LYS A 1 612 ? 23.438 30.594 -1.736 1 93 612 LYS A N 1
ATOM 5003 C CA . LYS A 1 612 ? 22.281 30.984 -0.929 1 93 612 LYS A CA 1
ATOM 5004 C C . LYS A 1 612 ? 21.156 31.516 -1.807 1 93 612 LYS A C 1
ATOM 5006 O O . LYS A 1 612 ? 20.531 32.531 -1.48 1 93 612 LYS A O 1
ATOM 5011 N N . ASP A 1 613 ? 21.047 30.922 -2.988 1 92.88 613 ASP A N 1
ATOM 5012 C CA . ASP A 1 613 ? 20.016 31.312 -3.945 1 92.88 613 ASP A CA 1
ATOM 5013 C C . ASP A 1 613 ? 18.734 30.531 -3.719 1 92.88 613 ASP A C 1
ATOM 5015 O O . ASP A 1 613 ? 18.297 29.781 -4.594 1 92.88 613 ASP A O 1
ATOM 5019 N N . PHE A 1 614 ? 18.062 30.828 -2.629 1 95.38 614 PHE A N 1
ATOM 5020 C CA . PHE A 1 614 ? 16.812 30.172 -2.309 1 95.38 614 PHE A CA 1
ATOM 5021 C C . PHE A 1 614 ? 15.625 30.922 -2.908 1 95.38 614 PHE A C 1
ATOM 5023 O O . PHE A 1 614 ? 15.734 32.125 -3.207 1 95.38 614 PHE A O 1
ATOM 5030 N N . ASP A 1 615 ? 14.539 30.188 -3.148 1 93.31 615 ASP A N 1
ATOM 5031 C CA . ASP A 1 615 ? 13.328 30.844 -3.631 1 93.31 615 ASP A CA 1
ATOM 5032 C C . ASP A 1 615 ? 12.75 31.781 -2.57 1 93.31 615 ASP A C 1
ATOM 5034 O O . ASP A 1 615 ? 12.766 31.453 -1.38 1 93.31 615 ASP A O 1
ATOM 5038 N N . CYS A 1 616 ? 12.352 32.875 -2.992 1 91.38 616 CYS A N 1
ATOM 5039 C CA . CYS A 1 616 ? 11.836 33.906 -2.086 1 91.38 616 CYS A CA 1
ATOM 5040 C C . CYS A 1 616 ? 10.617 34.594 -2.688 1 91.38 616 CYS A C 1
ATOM 5042 O O . CYS A 1 616 ? 10.688 35.125 -3.795 1 91.38 616 CYS A O 1
ATOM 5044 N N . ARG A 1 617 ? 9.586 34.625 -1.888 1 89.38 617 ARG A N 1
ATOM 5045 C CA . ARG A 1 617 ? 8.344 35.25 -2.352 1 89.38 617 ARG A CA 1
ATOM 5046 C C . ARG A 1 617 ? 8.211 36.656 -1.821 1 89.38 617 ARG A C 1
ATOM 5048 O O . ARG A 1 617 ? 8.367 36.906 -0.623 1 89.38 617 ARG A O 1
ATOM 5055 N N . LEU A 1 618 ? 7.887 37.531 -2.762 1 87.25 618 LEU A N 1
ATOM 5056 C CA . LEU A 1 618 ? 7.699 38.938 -2.41 1 87.25 618 LEU A CA 1
ATOM 5057 C C . LEU A 1 618 ? 6.262 39.219 -1.964 1 87.25 618 LEU A C 1
ATOM 5059 O O . LEU A 1 618 ? 5.422 38.312 -2.01 1 87.25 618 LEU A O 1
ATOM 5063 N N . SER A 1 619 ? 6.055 40.375 -1.47 1 79.62 619 SER A N 1
ATOM 5064 C CA . SER A 1 619 ? 4.734 40.75 -0.984 1 79.62 619 SER A CA 1
ATOM 5065 C C . SER A 1 619 ? 3.699 40.719 -2.104 1 79.62 619 SER A C 1
ATOM 5067 O O . SER A 1 619 ? 2.518 40.469 -1.856 1 79.62 619 SER A O 1
ATOM 5069 N N . ASN A 1 620 ? 4.145 40.938 -3.334 1 72.62 620 ASN A N 1
ATOM 5070 C CA . ASN A 1 620 ? 3.223 40.938 -4.469 1 72.62 620 ASN A CA 1
ATOM 5071 C C . ASN A 1 620 ? 2.992 39.531 -5.008 1 72.62 620 ASN A C 1
ATOM 5073 O O . ASN A 1 620 ? 2.254 39.344 -5.977 1 72.62 620 ASN A O 1
ATOM 5077 N N . GLY A 1 621 ? 3.631 38.625 -4.453 1 77.69 621 GLY A N 1
ATOM 5078 C CA . GLY A 1 621 ? 3.398 37.219 -4.848 1 77.69 621 GLY A CA 1
ATOM 5079 C C . GLY A 1 621 ? 4.457 36.688 -5.797 1 77.69 621 GLY A C 1
ATOM 5080 O O . GLY A 1 621 ? 4.562 35.5 -5.996 1 77.69 621 GLY A O 1
ATOM 5081 N N . SER A 1 622 ? 5.219 37.562 -6.352 1 81.44 622 SER A N 1
ATOM 5082 C CA . SER A 1 622 ? 6.258 37.156 -7.281 1 81.44 622 SER A CA 1
ATOM 5083 C C . SER A 1 622 ? 7.379 36.406 -6.559 1 81.44 622 SER A C 1
ATOM 5085 O O . SER A 1 622 ? 7.707 36.719 -5.414 1 81.44 622 SER A O 1
ATOM 5087 N N . VAL A 1 623 ? 7.828 35.375 -7.227 1 89.19 623 VAL A N 1
ATOM 5088 C CA . VAL A 1 623 ? 8.883 34.562 -6.617 1 89.19 623 VAL A CA 1
ATOM 5089 C C . VAL A 1 623 ? 10.227 34.906 -7.262 1 89.19 623 VAL A C 1
ATOM 5091 O O . VAL A 1 623 ? 10.359 34.844 -8.484 1 89.19 623 VAL A O 1
ATOM 5094 N N . ILE A 1 624 ? 11.164 35.312 -6.473 1 90.88 624 ILE A N 1
ATOM 5095 C CA . ILE A 1 624 ? 12.531 35.562 -6.902 1 90.88 624 ILE A CA 1
ATOM 5096 C C . ILE A 1 624 ? 13.5 34.719 -6.09 1 90.88 624 ILE A C 1
ATOM 5098 O O . ILE A 1 624 ? 13.086 33.812 -5.391 1 90.88 624 ILE A O 1
ATOM 5102 N N . ASN A 1 625 ? 14.766 34.938 -6.25 1 92.62 625 ASN A N 1
ATOM 5103 C CA . ASN A 1 625 ? 15.75 34.25 -5.422 1 92.62 625 ASN A CA 1
ATOM 5104 C C . ASN A 1 625 ? 16.328 35.156 -4.359 1 92.62 625 ASN A C 1
ATOM 5106 O O . ASN A 1 625 ? 16.312 36.375 -4.516 1 92.62 625 ASN A O 1
ATOM 5110 N N . THR A 1 626 ? 16.703 34.594 -3.258 1 93.62 626 THR A N 1
ATOM 5111 C CA . THR A 1 626 ? 17.219 35.344 -2.127 1 93.62 626 THR A CA 1
ATOM 5112 C C . THR A 1 626 ? 18.469 36.125 -2.523 1 93.62 626 THR A C 1
ATOM 5114 O O . THR A 1 626 ? 18.734 37.188 -1.975 1 93.62 626 THR A O 1
ATOM 5117 N N . LEU A 1 627 ? 19.297 35.562 -3.387 1 93.44 627 LEU A N 1
ATOM 5118 C CA . LEU A 1 627 ? 20.484 36.281 -3.869 1 93.44 627 LEU A CA 1
ATOM 5119 C C . LEU A 1 627 ? 20.094 37.594 -4.559 1 93.44 627 LEU A C 1
ATOM 5121 O O . LEU A 1 627 ? 20.719 38.625 -4.336 1 93.44 627 LEU A O 1
ATOM 5125 N N . HIS A 1 628 ? 19.047 37.5 -5.375 1 92.38 628 HIS A N 1
ATOM 5126 C CA . HIS A 1 628 ? 18.516 38.688 -6.031 1 92.38 628 HIS A CA 1
ATOM 5127 C C . HIS A 1 628 ? 17.938 39.656 -5.016 1 92.38 628 HIS A C 1
ATOM 5129 O O . HIS A 1 628 ? 18.094 40.875 -5.164 1 92.38 628 HIS A O 1
ATOM 5135 N N . ALA A 1 629 ? 17.297 39.156 -4.109 1 91.88 629 ALA A N 1
ATOM 5136 C CA . ALA A 1 629 ? 16.719 40 -3.072 1 91.88 629 ALA A CA 1
ATOM 5137 C C . ALA A 1 629 ? 17.812 40.75 -2.295 1 91.88 629 ALA A C 1
ATOM 5139 O O . ALA A 1 629 ? 17.625 41.906 -1.921 1 91.88 629 ALA A O 1
ATOM 5140 N N . ASN A 1 630 ? 18.828 40.062 -2.004 1 91.19 630 ASN A N 1
ATOM 5141 C CA . ASN A 1 630 ? 19.938 40.656 -1.268 1 91.19 630 ASN A CA 1
ATOM 5142 C C . ASN A 1 630 ? 20.672 41.688 -2.109 1 91.19 630 ASN A C 1
ATOM 5144 O O . ASN A 1 630 ? 21.094 42.719 -1.594 1 91.19 630 ASN A O 1
ATOM 5148 N N . THR A 1 631 ? 20.891 41.406 -3.354 1 90.94 631 THR A N 1
ATOM 5149 C CA . THR A 1 631 ? 21.594 42.312 -4.246 1 90.94 631 THR A CA 1
ATOM 5150 C C . THR A 1 631 ? 20.781 43.594 -4.434 1 90.94 631 THR A C 1
ATOM 5152 O O . THR A 1 631 ? 21.344 44.688 -4.559 1 90.94 631 THR A O 1
ATOM 5155 N N . ASN A 1 632 ? 19.469 43.5 -4.434 1 90 632 ASN A N 1
ATOM 5156 C CA . ASN A 1 632 ? 18.578 44.656 -4.562 1 90 632 ASN A CA 1
ATOM 5157 C C . ASN A 1 632 ? 17.859 44.969 -3.246 1 90 632 ASN A C 1
ATOM 5159 O O . ASN A 1 632 ? 16.672 45.281 -3.236 1 90 632 ASN A O 1
ATOM 5163 N N . PHE A 1 633 ? 18.594 44.812 -2.268 1 89.94 633 PHE A N 1
ATOM 5164 C CA . PHE A 1 633 ? 18.031 44.906 -0.926 1 89.94 633 PHE A CA 1
ATOM 5165 C C . PHE A 1 633 ? 17.359 46.25 -0.694 1 89.94 633 PHE A C 1
ATOM 5167 O O . PHE A 1 633 ? 16.234 46.312 -0.197 1 89.94 633 PHE A O 1
ATOM 5174 N N . HIS A 1 634 ? 18.031 47.312 -1.012 1 83.19 634 HIS A N 1
ATOM 5175 C CA . HIS A 1 634 ? 17.547 48.656 -0.764 1 83.19 634 HIS A CA 1
ATOM 5176 C C . HIS A 1 634 ? 16.312 48.969 -1.612 1 83.19 634 HIS A C 1
ATOM 5178 O O . HIS A 1 634 ? 15.367 49.594 -1.144 1 83.19 634 HIS A O 1
ATOM 5184 N N . ASP A 1 635 ? 16.266 48.562 -2.775 1 84 635 ASP A N 1
ATOM 5185 C CA . ASP A 1 635 ? 15.141 48.812 -3.676 1 84 635 ASP A CA 1
ATOM 5186 C C . ASP A 1 635 ? 13.898 48.031 -3.23 1 84 635 ASP A C 1
ATOM 5188 O O . ASP A 1 635 ? 12.781 48.531 -3.324 1 84 635 ASP A O 1
ATOM 5192 N N . LEU A 1 636 ? 14.164 46.875 -2.699 1 86 636 LEU A N 1
ATOM 5193 C CA . LEU A 1 636 ? 13.039 46 -2.387 1 86 636 LEU A CA 1
ATOM 5194 C C . LEU A 1 636 ? 12.477 46.312 -1.002 1 86 636 LEU A C 1
ATOM 5196 O O . LEU A 1 636 ? 11.273 46.188 -0.771 1 86 636 LEU A O 1
ATOM 5200 N N . PHE A 1 637 ? 13.414 46.812 -0.093 1 84.19 637 PHE A N 1
ATOM 5201 C CA . PHE A 1 637 ? 12.961 46.938 1.286 1 84.19 637 PHE A CA 1
ATOM 5202 C C . PHE A 1 637 ? 12.953 48.406 1.709 1 84.19 637 PHE A C 1
ATOM 5204 O O . PHE A 1 637 ? 12.82 48.719 2.896 1 84.19 637 PHE A O 1
ATOM 5211 N N . SER A 1 638 ? 13.148 49.312 0.887 1 75.88 638 SER A N 1
ATOM 5212 C CA . SER A 1 638 ? 13.18 50.75 1.206 1 75.88 638 SER A CA 1
ATOM 5213 C C . SER A 1 638 ? 11.852 51.219 1.796 1 75.88 638 SER A C 1
ATOM 5215 O O . SER A 1 638 ? 11.836 52.031 2.707 1 75.88 638 SER A O 1
ATOM 5217 N N . HIS A 1 639 ? 10.844 50.531 1.346 1 72 639 HIS A N 1
ATOM 5218 C CA . HIS A 1 639 ? 9.523 50.969 1.799 1 72 639 HIS A CA 1
ATOM 5219 C C . HIS A 1 639 ? 9.242 50.469 3.215 1 72 639 HIS A C 1
ATOM 5221 O O . HIS A 1 639 ? 8.359 51 3.893 1 72 639 HIS A O 1
ATOM 5227 N N . CYS A 1 640 ? 9.898 49.438 3.674 1 73.25 640 CYS A N 1
ATOM 5228 C CA . CYS A 1 640 ? 9.648 48.844 4.98 1 73.25 640 CYS A CA 1
ATOM 5229 C C . CYS A 1 640 ? 10.102 49.781 6.102 1 73.25 640 CYS A C 1
ATOM 5231 O O . CYS A 1 640 ? 9.516 49.781 7.18 1 73.25 640 CYS A O 1
ATOM 5233 N N . ASP A 1 641 ? 11.273 50.438 6.086 1 60.97 641 ASP A N 1
ATOM 5234 C CA . ASP A 1 641 ? 11.828 51.344 7.102 1 60.97 641 ASP A CA 1
ATOM 5235 C C . ASP A 1 641 ? 10.898 52.531 7.348 1 60.97 641 ASP A C 1
ATOM 5237 O O . ASP A 1 641 ? 10.812 53.031 8.469 1 60.97 641 ASP A O 1
ATOM 5241 N N . SER A 1 642 ? 10.156 52.781 6.477 1 58.59 642 SER A N 1
ATOM 5242 C CA . SER A 1 642 ? 9.359 54 6.637 1 58.59 642 SER A CA 1
ATOM 5243 C C . SER A 1 642 ? 8.242 53.812 7.66 1 58.59 642 SER A C 1
ATOM 5245 O O . SER A 1 642 ? 7.914 54.719 8.414 1 58.59 642 SER A O 1
ATOM 5247 N N . GLU A 1 643 ? 7.824 52.562 7.84 1 55.56 643 GLU A N 1
ATOM 5248 C CA . GLU A 1 643 ? 6.742 52.375 8.805 1 55.56 643 GLU A CA 1
ATOM 5249 C C . GLU A 1 643 ? 7.262 52.438 10.234 1 55.56 643 GLU A C 1
ATOM 5251 O O . GLU A 1 643 ? 6.598 53 11.117 1 55.56 643 GLU A O 1
ATOM 5256 N N . THR A 1 644 ? 8.391 51.969 10.516 1 56.78 644 THR A N 1
ATOM 5257 C CA . THR A 1 644 ? 8.961 52.031 11.852 1 56.78 644 THR A CA 1
ATOM 5258 C C . THR A 1 644 ? 9.281 53.5 12.211 1 56.78 644 THR A C 1
ATOM 5260 O O . THR A 1 644 ? 9.031 53.938 13.328 1 56.78 644 THR A O 1
ATOM 5263 N N . TRP A 1 645 ? 9.797 54.156 11.305 1 58.41 645 TRP A N 1
ATOM 5264 C CA . TRP A 1 645 ? 10.133 55.562 11.586 1 58.41 645 TRP A CA 1
ATOM 5265 C C . TRP A 1 645 ? 8.867 56.375 11.805 1 58.41 645 TRP A C 1
ATOM 5267 O O . TRP A 1 645 ? 8.852 57.281 12.633 1 58.41 645 TRP A O 1
ATOM 5277 N N . LEU A 1 646 ? 7.867 55.875 11.219 1 59.66 646 LEU A N 1
ATOM 5278 C CA . LEU A 1 646 ? 6.598 56.562 11.477 1 59.66 646 LEU A CA 1
ATOM 5279 C C . LEU A 1 646 ? 6.098 56.25 12.883 1 59.66 646 LEU A C 1
ATOM 5281 O O . LEU A 1 646 ? 5.613 57.156 13.586 1 59.66 646 LEU A O 1
ATOM 5285 N N . GLN A 1 647 ? 6.352 55.188 13.312 1 61.31 647 GLN A N 1
ATOM 5286 C CA . GLN A 1 647 ? 5.938 54.812 14.664 1 61.31 647 GLN A CA 1
ATOM 5287 C C . GLN A 1 647 ? 6.828 55.469 15.711 1 61.31 647 GLN A C 1
ATOM 5289 O O . GLN A 1 647 ? 6.336 55.969 16.734 1 61.31 647 GLN A O 1
ATOM 5294 N N . VAL A 1 648 ? 8.039 55.531 15.477 1 62.53 648 VAL A N 1
ATOM 5295 C CA . VAL A 1 648 ? 8.953 56.219 16.375 1 62.53 648 VAL A CA 1
ATOM 5296 C C . VAL A 1 648 ? 8.656 57.719 16.375 1 62.53 648 VAL A C 1
ATOM 5298 O O . VAL A 1 648 ? 8.672 58.375 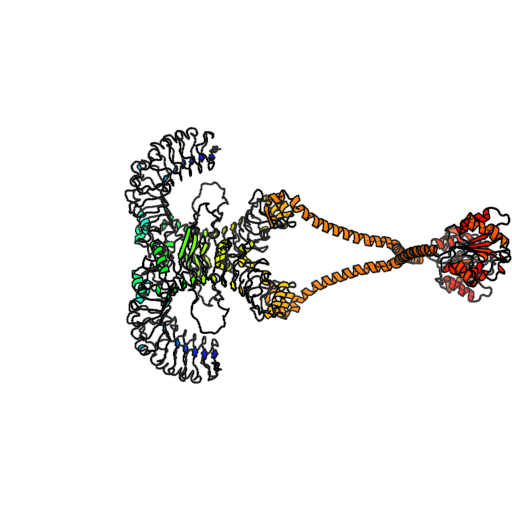17.422 1 62.53 648 VAL A O 1
ATOM 5301 N N . GLY A 1 649 ? 8.344 58.188 15.234 1 58.81 649 GLY A N 1
ATOM 5302 C CA . GLY A 1 649 ? 7.957 59.594 15.156 1 58.81 649 GLY A CA 1
ATOM 5303 C C . GLY A 1 649 ? 6.707 59.906 15.961 1 58.81 649 GLY A C 1
ATOM 5304 O O . GLY A 1 649 ? 6.676 60.906 16.703 1 58.81 649 GLY A O 1
ATOM 5305 N N . ILE A 1 650 ? 5.895 59.031 15.844 1 63 650 ILE A N 1
ATOM 5306 C CA . ILE A 1 650 ? 4.668 59.219 16.609 1 63 650 ILE A CA 1
ATOM 5307 C C . ILE A 1 650 ? 4.965 59.062 18.094 1 63 650 ILE A C 1
ATOM 5309 O O . ILE A 1 650 ? 4.465 59.844 18.922 1 63 650 ILE A O 1
ATOM 5313 N N . GLY A 1 651 ? 5.848 58.25 18.438 1 64.12 651 GLY A N 1
ATOM 5314 C CA . GLY A 1 651 ? 6.246 58.125 19.828 1 64.12 651 GLY A CA 1
ATOM 5315 C C . GLY A 1 651 ? 6.977 59.344 20.359 1 64.12 651 GLY A C 1
ATOM 5316 O O . GLY A 1 651 ? 6.715 59.781 21.484 1 64.12 651 GLY A O 1
ATOM 5317 N N . LEU A 1 652 ? 7.75 59.906 19.547 1 69.31 652 LEU A N 1
ATOM 5318 C CA . LEU A 1 652 ? 8.492 61.094 19.953 1 69.31 652 LEU A CA 1
ATOM 5319 C C . LEU A 1 652 ? 7.57 62.281 20.047 1 69.31 652 LEU A C 1
ATOM 5321 O O . LEU A 1 652 ? 7.723 63.125 20.953 1 69.31 652 LEU A O 1
ATOM 5325 N N . ILE A 1 653 ? 6.59 62.25 19.25 1 66.62 653 ILE A N 1
ATOM 5326 C CA . ILE A 1 653 ? 5.613 63.344 19.312 1 66.62 653 ILE A CA 1
ATOM 5327 C C . ILE A 1 653 ? 4.758 63.188 20.578 1 66.62 653 ILE A C 1
ATOM 5329 O O . ILE A 1 653 ? 4.504 64.188 21.281 1 66.62 653 ILE A O 1
ATOM 5333 N N . VAL A 1 654 ? 4.555 62.031 20.922 1 69.5 654 VAL A N 1
ATOM 5334 C CA . VAL A 1 654 ? 3.783 61.812 22.141 1 69.5 654 VAL A CA 1
ATOM 5335 C C . VAL A 1 654 ? 4.652 62.094 23.359 1 69.5 654 VAL A C 1
ATOM 5337 O O . VAL A 1 654 ? 4.199 62.719 24.328 1 69.5 654 VAL A O 1
ATOM 5340 N N . ALA A 1 655 ? 5.867 61.75 23.406 1 71.62 655 ALA A N 1
ATOM 5341 C CA . ALA A 1 655 ? 6.793 62.062 24.5 1 71.62 655 ALA A CA 1
ATOM 5342 C C . ALA A 1 655 ? 7.004 63.562 24.641 1 71.62 655 ALA A C 1
ATOM 5344 O O . ALA A 1 655 ? 7.059 64.062 25.766 1 71.62 655 ALA A O 1
ATOM 5345 N N . PHE A 1 656 ? 7.078 64.188 23.562 1 70.81 656 PHE A N 1
ATOM 5346 C CA . PHE A 1 656 ? 7.219 65.625 23.562 1 70.81 656 PHE A CA 1
ATOM 5347 C C . PHE A 1 656 ? 6 66.312 24.203 1 70.81 656 PHE A C 1
ATOM 5349 O O . PHE A 1 656 ? 6.145 67.188 25.047 1 70.81 656 PHE A O 1
ATOM 5356 N N . PHE A 1 657 ? 4.918 65.75 24 1 69.31 657 PHE A N 1
ATOM 5357 C CA . PHE A 1 657 ? 3.709 66.375 24.547 1 69.31 657 PHE A CA 1
ATOM 5358 C C . PHE A 1 657 ? 3.549 66 26.016 1 69.31 657 PHE A C 1
ATOM 5360 O O . PHE A 1 657 ? 3.105 66.812 26.828 1 69.31 657 PHE A O 1
ATOM 5367 N N . VAL A 1 658 ? 4.023 64.938 26.469 1 70.44 658 VAL A N 1
ATOM 5368 C CA . VAL A 1 658 ? 3.953 64.5 27.859 1 70.44 658 VAL A CA 1
ATOM 5369 C C . VAL A 1 658 ? 4.93 65.312 28.703 1 70.44 658 VAL A C 1
ATOM 5371 O O . VAL A 1 658 ? 4.625 65.688 29.844 1 70.44 658 VAL A O 1
ATOM 5374 N N . CYS A 1 659 ? 6.008 65.688 28.172 1 68.12 659 CYS A N 1
ATOM 5375 C CA . CYS A 1 659 ? 6.984 66.5 28.891 1 68.12 659 CYS A CA 1
ATOM 5376 C C . CYS A 1 659 ? 6.652 68 28.797 1 68.12 659 CYS A C 1
ATOM 5378 O O . CYS A 1 659 ? 6.793 68.75 29.766 1 68.12 659 CYS A O 1
ATOM 5380 N N . ALA A 1 660 ? 6.199 68.375 27.656 1 65.38 660 ALA A N 1
ATOM 5381 C CA . ALA A 1 660 ? 5.977 69.812 27.422 1 65.38 660 ALA A CA 1
ATOM 5382 C C . ALA A 1 660 ? 4.762 70.312 28.188 1 65.38 660 ALA A C 1
ATOM 5384 O O . ALA A 1 660 ? 4.758 71.438 28.688 1 65.38 660 ALA A O 1
ATOM 5385 N N . VAL A 1 661 ? 3.92 69.438 28.391 1 67.25 661 VAL A N 1
ATOM 5386 C CA . VAL A 1 661 ? 2.691 69.875 29.047 1 67.25 661 VAL A CA 1
ATOM 5387 C C . VAL A 1 661 ? 2.953 70.062 30.547 1 67.25 661 VAL A C 1
ATOM 5389 O O . VAL A 1 661 ? 2.613 71.125 31.078 1 67.25 661 VAL A O 1
ATOM 5392 N N . PRO A 1 662 ? 3.639 69.25 31.188 1 66.69 662 PRO A N 1
ATOM 5393 C CA . PRO A 1 662 ? 3.918 69.562 32.594 1 66.69 662 PRO A CA 1
ATOM 5394 C C . PRO A 1 662 ? 4.867 70.75 32.75 1 66.69 662 PRO A C 1
ATOM 5396 O O . PRO A 1 662 ? 4.684 71.562 33.656 1 66.69 662 PRO A O 1
ATOM 5399 N N . VAL A 1 663 ? 5.793 70.938 31.938 1 63.22 663 VAL A N 1
ATOM 5400 C CA . VAL A 1 663 ? 6.715 72.062 32 1 63.22 663 VAL A CA 1
ATOM 5401 C C . VAL A 1 663 ? 5.957 73.375 31.719 1 63.22 663 VAL A C 1
ATOM 5403 O O . VAL A 1 663 ? 6.18 74.375 32.375 1 63.22 663 VAL A O 1
ATOM 5406 N N . ALA A 1 664 ? 5.066 73.188 30.859 1 63.75 664 ALA A N 1
ATOM 5407 C CA . ALA A 1 664 ? 4.238 74.375 30.562 1 63.75 664 ALA A CA 1
ATOM 5408 C C . ALA A 1 664 ? 3.33 74.688 31.75 1 63.75 664 ALA A C 1
ATOM 5410 O O . ALA A 1 664 ? 3.143 75.875 32.062 1 63.75 664 ALA A O 1
ATOM 5411 N N . ILE A 1 665 ? 3.01 73.688 32.438 1 64.56 665 ILE A N 1
ATOM 5412 C CA . ILE A 1 665 ? 2.203 73.938 33.625 1 64.56 665 ILE A CA 1
ATOM 5413 C C . ILE A 1 665 ? 3.07 74.5 34.75 1 64.56 665 ILE A C 1
ATOM 5415 O O . ILE A 1 665 ? 2.662 75.438 35.469 1 64.56 665 ILE A O 1
ATOM 5419 N N . ILE A 1 666 ? 4.227 74 34.875 1 63.75 666 ILE A N 1
ATOM 5420 C CA . ILE A 1 666 ? 5.145 74.5 35.906 1 63.75 666 ILE A CA 1
ATOM 5421 C C . ILE A 1 666 ? 5.531 75.938 35.625 1 63.75 666 ILE A C 1
ATOM 5423 O O . ILE A 1 666 ? 5.574 76.812 36.531 1 63.75 666 ILE A O 1
ATOM 5427 N N . ILE A 1 667 ? 5.668 76.188 34.406 1 60.72 667 ILE A N 1
ATOM 5428 C CA . ILE A 1 667 ? 6.02 77.562 34.031 1 60.72 667 ILE A CA 1
ATOM 5429 C C . ILE A 1 667 ? 4.82 78.5 34.25 1 60.72 667 ILE A C 1
ATOM 5431 O O . ILE A 1 667 ? 4.957 79.625 34.75 1 60.72 667 ILE A O 1
ATOM 5435 N N . SER A 1 668 ? 3.73 77.875 34.031 1 57.81 668 SER A N 1
ATOM 5436 C CA . SER A 1 668 ? 2.531 78.75 34.125 1 57.81 668 SER A CA 1
ATOM 5437 C C . SER A 1 668 ? 2.105 78.938 35.562 1 57.81 668 SER A C 1
ATOM 5439 O O . SER A 1 668 ? 1.631 80 35.938 1 57.81 668 SER A O 1
ATOM 5441 N N . TYR A 1 669 ? 2.436 77.938 36.438 1 54.97 669 TYR A N 1
ATOM 5442 C CA . TYR A 1 669 ? 1.975 78 37.812 1 54.97 669 TYR A CA 1
ATOM 5443 C C . TYR A 1 669 ? 3.146 78.188 38.781 1 54.97 669 TYR A C 1
ATOM 5445 O O . TYR A 1 669 ? 3.025 77.938 39.969 1 54.97 669 TYR A O 1
ATOM 5453 N N . ARG A 1 670 ? 4.176 78.625 38.219 1 54.69 670 ARG A N 1
ATOM 5454 C CA . ARG A 1 670 ? 5.398 78.812 39 1 54.69 670 ARG A CA 1
ATOM 5455 C C . ARG A 1 670 ? 5.16 79.688 40.219 1 54.69 670 ARG A C 1
ATOM 5457 O O . ARG A 1 670 ? 5.609 79.375 41.312 1 54.69 670 ARG A O 1
ATOM 5464 N N . TRP A 1 671 ? 4.367 80.688 40.031 1 54.41 671 TRP A N 1
ATOM 5465 C CA . TRP A 1 671 ? 4.219 81.688 41.125 1 54.41 671 TRP A CA 1
ATOM 5466 C C . TRP A 1 671 ? 3.316 81.125 42.219 1 54.41 671 TRP A C 1
ATOM 5468 O O . TRP A 1 671 ? 3.6 81.25 43.406 1 54.41 671 TRP A O 1
ATOM 5478 N N . LYS A 1 672 ? 2.295 80.5 41.875 1 51.97 672 LYS A N 1
ATOM 5479 C CA . LYS A 1 672 ? 1.433 79.938 42.906 1 51.97 672 LYS A CA 1
ATOM 5480 C C . LYS A 1 672 ? 2.15 78.812 43.656 1 51.97 672 LYS A C 1
ATOM 5482 O O . LYS A 1 672 ? 2.037 78.75 44.906 1 51.97 672 LYS A O 1
ATOM 5487 N N . ILE A 1 673 ? 2.947 78.125 42.875 1 58.84 673 ILE A N 1
ATOM 5488 C CA . ILE A 1 673 ? 3.746 77.125 43.531 1 58.84 673 ILE A CA 1
ATOM 5489 C C . ILE A 1 673 ? 4.789 77.75 44.438 1 58.84 673 ILE A C 1
ATOM 5491 O O . ILE A 1 673 ? 4.984 77.312 45.562 1 58.84 673 ILE A O 1
ATOM 5495 N N . MET A 1 674 ? 5.285 78.812 43.938 1 54.47 674 MET A N 1
ATOM 5496 C CA . MET A 1 674 ? 6.258 79.562 44.75 1 54.47 674 MET A CA 1
ATOM 5497 C C . MET A 1 674 ? 5.582 80.188 45.969 1 54.47 674 MET A C 1
ATOM 5499 O O . MET A 1 674 ? 6.121 80.125 47.062 1 54.47 674 MET A O 1
ATOM 5503 N N . PHE A 1 675 ? 4.418 80.688 45.781 1 52.25 675 PHE A N 1
ATOM 5504 C CA . PHE A 1 675 ? 3.689 81.312 46.875 1 52.25 675 PHE A CA 1
ATOM 5505 C C . PHE A 1 675 ? 3.248 80.25 47.906 1 52.25 675 PHE A C 1
ATOM 5507 O O . PHE A 1 675 ? 3.365 80.5 49.094 1 52.25 675 PHE A O 1
ATOM 5514 N N . TYR A 1 676 ? 2.871 79.125 47.438 1 56.41 676 TYR A N 1
ATOM 5515 C CA . TYR A 1 676 ? 2.496 78.062 48.375 1 56.41 676 TYR A CA 1
ATOM 5516 C C . TYR A 1 676 ? 3.707 77.562 49.156 1 56.41 676 TYR A C 1
ATOM 5518 O O . TYR A 1 676 ? 3.639 77.375 50.375 1 56.41 676 TYR A O 1
ATOM 5526 N N . ILE A 1 677 ? 4.738 77.5 48.344 1 54.94 677 ILE A N 1
ATOM 5527 C CA . ILE A 1 677 ? 5.977 77.125 49.031 1 54.94 677 ILE A CA 1
ATOM 5528 C C . ILE A 1 677 ? 6.375 78.25 50 1 54.94 677 ILE A C 1
ATOM 5530 O O . ILE A 1 677 ? 6.781 78 51.125 1 54.94 677 ILE A O 1
ATOM 5534 N N . TYR A 1 678 ? 6.055 79.5 49.562 1 51.56 678 TYR A N 1
ATOM 5535 C CA . TYR A 1 678 ? 6.359 80.625 50.375 1 51.56 678 TYR A CA 1
ATOM 5536 C C . TYR A 1 678 ? 5.453 80.688 51.625 1 51.56 678 TYR A C 1
ATOM 5538 O O . TYR A 1 678 ? 5.926 80.938 52.719 1 51.56 678 TYR A O 1
ATOM 5546 N N . LYS A 1 679 ? 4.242 80.438 51.562 1 51.12 679 LYS A N 1
ATOM 5547 C CA . LYS A 1 679 ? 3.314 80.5 52.688 1 51.12 679 LYS A CA 1
ATOM 5548 C C . LYS A 1 679 ? 3.611 79.375 53.656 1 51.12 679 LYS A C 1
ATOM 5550 O O . LYS A 1 679 ? 3.588 79.562 54.875 1 51.12 679 LYS A O 1
ATOM 5555 N N . LYS A 1 680 ? 3.881 78.25 53.062 1 53.09 680 LYS A N 1
ATOM 5556 C CA . LYS A 1 680 ? 4.234 77.125 53.938 1 53.09 680 LYS A CA 1
ATOM 5557 C C . LYS A 1 680 ? 5.578 77.312 54.625 1 53.09 680 LYS A C 1
ATOM 5559 O O . LYS A 1 680 ? 5.738 77.062 55.812 1 53.09 680 LYS A O 1
ATOM 5564 N N . PHE A 1 681 ? 6.391 77.938 53.812 1 51.72 681 PHE A N 1
ATOM 5565 C CA . PHE A 1 681 ? 7.68 78.312 54.406 1 51.72 681 PHE A CA 1
ATOM 5566 C C . PHE A 1 681 ? 7.52 79.438 55.406 1 51.72 681 PHE A C 1
ATOM 5568 O O . PHE A 1 681 ? 8.156 79.438 56.438 1 51.72 681 PHE A O 1
ATOM 5575 N N . ARG A 1 682 ? 6.59 80.375 55.219 1 47.47 682 ARG A N 1
ATOM 5576 C CA . ARG A 1 682 ? 6.309 81.438 56.125 1 47.47 682 ARG A CA 1
ATOM 5577 C C . ARG A 1 682 ? 5.668 80.938 57.406 1 47.47 682 ARG A C 1
ATOM 5579 O O . ARG A 1 682 ? 6.02 81.375 58.531 1 47.47 682 ARG A O 1
ATOM 5586 N N . ARG A 1 683 ? 4.801 80.062 57.344 1 52.84 683 ARG A N 1
ATOM 5587 C CA . ARG A 1 683 ? 4.195 79.438 58.531 1 52.84 683 ARG A CA 1
ATOM 5588 C C . ARG A 1 683 ? 5.23 78.688 59.344 1 52.84 683 ARG A C 1
ATOM 5590 O O . ARG A 1 683 ? 5.215 78.75 60.594 1 52.84 683 ARG A O 1
ATOM 5597 N N . VAL A 1 684 ? 6.043 77.938 58.594 1 53.25 684 VAL A N 1
ATOM 5598 C CA . VAL A 1 684 ? 7.105 77.25 59.312 1 53.25 684 VAL A CA 1
ATOM 5599 C C . VAL A 1 684 ? 8.062 78.312 59.906 1 53.25 684 VAL A C 1
ATOM 5601 O O . VAL A 1 684 ? 8.5 78.125 61.062 1 53.25 684 VAL A O 1
ATOM 5604 N N . VAL A 1 685 ? 8.305 79.438 59.188 1 49.91 685 VAL A N 1
ATOM 5605 C CA . VAL A 1 685 ? 9.164 80.5 59.719 1 49.91 685 VAL A CA 1
ATOM 5606 C C . VAL A 1 685 ? 8.445 81.25 60.844 1 49.91 685 VAL A C 1
ATOM 5608 O O . VAL A 1 685 ? 9.055 81.5 61.875 1 49.91 685 VAL A O 1
ATOM 5611 N N . GLU A 1 686 ? 7.125 81.5 60.781 1 50.53 686 GLU A N 1
ATOM 5612 C CA . GLU A 1 686 ? 6.352 82.125 61.812 1 50.53 686 GLU A CA 1
ATOM 5613 C C . GLU A 1 686 ? 6.309 81.25 63.094 1 50.53 686 GLU A C 1
ATOM 5615 O O . GLU A 1 686 ? 6.43 81.75 64.188 1 50.53 686 GLU A O 1
ATOM 5620 N N . LYS A 1 687 ? 6.109 79.938 62.875 1 55.59 687 LYS A N 1
ATOM 5621 C CA . LYS A 1 687 ? 6.141 79.062 64.062 1 55.59 687 LYS A CA 1
ATOM 5622 C C . LYS A 1 687 ? 7.539 79 64.688 1 55.59 687 LYS A C 1
ATOM 5624 O O . LYS A 1 687 ? 7.684 78.938 65.875 1 55.59 687 LYS A O 1
ATOM 5629 N N . GLY A 1 688 ? 8.57 78.938 63.781 1 54.16 688 GLY A N 1
ATOM 5630 C CA . GLY A 1 688 ? 9.945 79 64.25 1 54.16 688 GLY A CA 1
ATOM 5631 C C . GLY A 1 688 ? 10.297 80.312 64.875 1 54.16 688 GLY A C 1
ATOM 5632 O O . GLY A 1 688 ? 11.039 80.375 65.875 1 54.16 688 GLY A O 1
ATOM 5633 N N . LEU A 1 689 ? 9.688 81.438 64.438 1 50.53 689 LEU A N 1
ATOM 5634 C CA . LEU A 1 689 ? 9.922 82.75 65 1 50.53 689 LEU A CA 1
ATOM 5635 C C . LEU A 1 689 ? 9.203 82.938 66.312 1 50.53 689 LEU A C 1
ATOM 5637 O O . LEU A 1 689 ? 9.703 83.625 67.188 1 50.53 689 LEU A O 1
ATOM 5641 N N . ARG A 1 690 ? 8.008 82.375 66.438 1 54.62 690 ARG A N 1
ATOM 5642 C CA . ARG A 1 690 ? 7.305 82.438 67.75 1 54.62 690 ARG A CA 1
ATOM 5643 C C . ARG A 1 690 ? 8.102 81.75 68.875 1 54.62 690 ARG A C 1
ATOM 5645 O O . ARG A 1 690 ? 8.086 82.188 70 1 54.62 690 ARG A O 1
ATOM 5652 N N . GLN A 1 691 ? 8.789 80.688 68.375 1 56.34 691 GLN A N 1
ATOM 5653 C CA . GLN A 1 691 ? 9.562 79.938 69.375 1 56.34 691 GLN A CA 1
ATOM 5654 C C . GLN A 1 691 ? 10.852 80.688 69.75 1 56.34 691 GLN A C 1
ATOM 5656 O O . GLN A 1 691 ? 11.375 80.562 70.875 1 56.34 691 GLN A O 1
ATOM 5661 N N . LYS A 1 692 ? 11.352 81.625 69 1 59.44 692 LYS A N 1
ATOM 5662 C CA . LYS A 1 692 ? 12.633 82.312 69.25 1 59.44 692 LYS A CA 1
ATOM 5663 C C . LYS A 1 692 ? 12.461 83.562 70.062 1 59.44 692 LYS A C 1
ATOM 5665 O O . LYS A 1 692 ? 13.438 84.125 70.625 1 59.44 692 LYS A O 1
ATOM 5670 N N . CYS A 1 693 ? 11.219 84.125 70.312 1 68.12 693 CYS A N 1
ATOM 5671 C CA . CYS A 1 693 ? 11.102 85.312 71.125 1 68.12 693 CYS A CA 1
ATOM 5672 C C . CYS A 1 693 ? 10.984 85 72.562 1 68.12 693 CYS A C 1
ATOM 5674 O O . CYS A 1 693 ? 10.203 84.125 73 1 68.12 693 CYS A O 1
ATOM 5676 N N . GLN A 1 694 ? 11.82 85.438 73.438 1 77.69 694 GLN A N 1
ATOM 5677 C CA . GLN A 1 694 ? 11.898 85.188 74.875 1 77.69 694 GLN A CA 1
ATOM 5678 C C . GLN A 1 694 ? 10.867 86 75.625 1 77.69 694 GLN A C 1
ATOM 5680 O O . GLN A 1 694 ? 10.359 85.625 76.625 1 77.69 694 GLN A O 1
ATOM 5685 N N . TYR A 1 695 ? 10.453 87.25 75.062 1 83.19 695 TYR A N 1
ATOM 5686 C CA . TYR A 1 695 ? 9.516 88.125 75.75 1 83.19 695 TYR A CA 1
ATOM 5687 C C . TYR A 1 695 ? 8.312 88.438 74.875 1 83.19 695 TYR A C 1
ATOM 5689 O O . TYR A 1 695 ? 8.398 88.312 73.625 1 83.19 695 TYR A O 1
ATOM 5697 N N . ASP A 1 696 ? 7.227 88.75 75.5 1 83.19 696 ASP A N 1
ATOM 5698 C CA . ASP A 1 696 ? 6.023 89.125 74.812 1 83.19 696 ASP A CA 1
ATOM 5699 C C . ASP A 1 696 ? 6.016 90.625 74.438 1 83.19 696 ASP A C 1
ATOM 5701 O O . ASP A 1 696 ? 5.594 91 73.375 1 83.19 696 ASP A O 1
ATOM 5705 N N . VAL A 1 697 ? 6.418 91.438 75.438 1 87.38 697 VAL A N 1
ATOM 5706 C CA . VAL A 1 697 ? 6.34 92.875 75.25 1 87.38 697 VAL A CA 1
ATOM 5707 C C . VAL A 1 697 ? 7.605 93.5 75.812 1 87.38 697 VAL A C 1
ATOM 5709 O O . VAL A 1 697 ? 8.086 93.188 76.875 1 87.38 697 VAL A O 1
ATOM 5712 N N . TYR A 1 698 ? 8.195 94.438 75 1 88.38 698 TYR A N 1
ATOM 5713 C CA . TYR A 1 698 ? 9.211 95.375 75.438 1 88.38 698 TYR A CA 1
ATOM 5714 C C . TYR A 1 698 ? 8.594 96.688 75.812 1 88.38 698 TYR A C 1
ATOM 5716 O O . TYR A 1 698 ? 7.879 97.312 75 1 88.38 698 TYR A O 1
ATOM 5724 N N . LEU A 1 699 ? 8.82 97.188 77.125 1 87.81 699 LEU A N 1
ATOM 5725 C CA . LEU A 1 699 ? 8.203 98.375 77.562 1 87.81 699 LEU A CA 1
ATOM 5726 C C . LEU A 1 699 ? 9.242 99.5 77.75 1 87.81 699 LEU A C 1
ATOM 5728 O O . LEU A 1 699 ? 10.227 99.375 78.438 1 87.81 699 LEU A O 1
ATOM 5732 N N . SER A 1 700 ? 9.094 100.562 76.938 1 85.94 700 SER A N 1
ATOM 5733 C CA . SER A 1 700 ? 9.938 101.75 77 1 85.94 700 SER A CA 1
ATOM 5734 C C . SER A 1 700 ? 9.188 102.938 77.625 1 85.94 700 SER A C 1
ATOM 5736 O O . SER A 1 700 ? 8.07 103.25 77.188 1 85.94 700 SER A O 1
ATOM 5738 N N . TYR A 1 701 ? 9.719 103.562 78.625 1 80.81 701 TYR A N 1
ATOM 5739 C CA . TYR A 1 701 ? 9.086 104.688 79.312 1 80.81 701 TYR A CA 1
ATOM 5740 C C . TYR A 1 701 ? 10.133 105.688 79.75 1 80.81 701 TYR A C 1
ATOM 5742 O O . TYR A 1 701 ? 11.312 105.375 79.875 1 80.81 701 TYR A O 1
ATOM 5750 N N . ALA A 1 702 ? 9.727 106.938 79.938 1 77 702 ALA A N 1
ATOM 5751 C CA . ALA A 1 702 ? 10.586 108 80.438 1 77 702 ALA A CA 1
ATOM 5752 C C . ALA A 1 702 ? 10.578 108 82 1 77 702 ALA A C 1
ATOM 5754 O O . ALA A 1 702 ? 9.734 107.375 82.625 1 77 702 ALA A O 1
ATOM 5755 N N . GLU A 1 703 ? 11.531 108.688 82.625 1 75.69 703 GLU A N 1
ATOM 5756 C CA . GLU A 1 703 ? 11.734 108.688 84.062 1 75.69 703 GLU A CA 1
ATOM 5757 C C . GLU A 1 703 ? 10.523 109.25 84.812 1 75.69 703 GLU A C 1
ATOM 5759 O O . GLU A 1 703 ? 10.164 108.812 85.875 1 75.69 703 GLU A O 1
ATOM 5764 N N . ASP A 1 704 ? 9.773 110.188 84.188 1 76.75 704 ASP A N 1
ATOM 5765 C CA . ASP A 1 704 ? 8.641 110.875 84.812 1 76.75 704 ASP A CA 1
ATOM 5766 C C . ASP A 1 704 ? 7.434 109.938 84.938 1 76.75 704 ASP A C 1
ATOM 5768 O O . ASP A 1 704 ? 6.566 110.062 85.75 1 76.75 704 ASP A O 1
ATOM 5772 N N . SER A 1 705 ? 7.461 108.875 84.062 1 75.5 705 SER A N 1
ATOM 5773 C CA . SER A 1 705 ? 6.297 108 84.062 1 75.5 705 SER A CA 1
ATOM 5774 C C . SER A 1 705 ? 6.605 106.625 84.688 1 75.5 705 SER A C 1
ATOM 5776 O O . SER A 1 705 ? 5.812 105.688 84.562 1 75.5 705 SER A O 1
ATOM 5778 N N . GLN A 1 706 ? 7.652 106.562 85.312 1 78.19 706 GLN A N 1
ATOM 5779 C CA . GLN A 1 706 ? 8.102 105.312 85.875 1 78.19 706 GLN A CA 1
ATOM 5780 C C . GLN A 1 706 ? 7.121 104.812 86.938 1 78.19 706 GLN A C 1
ATOM 5782 O O . GLN A 1 706 ? 6.832 103.625 87.062 1 78.19 706 GLN A O 1
ATOM 5787 N N . SER A 1 707 ? 6.543 105.812 87.75 1 78.25 707 SER A N 1
ATOM 5788 C CA . SER A 1 707 ? 5.637 105.375 88.812 1 78.25 707 SER A CA 1
ATOM 5789 C C . SER A 1 707 ? 4.367 104.75 88.25 1 78.25 707 SER A C 1
ATOM 5791 O O . SER A 1 707 ? 3.922 103.75 88.75 1 78.25 707 SER A O 1
ATOM 5793 N N . TRP A 1 708 ? 3.832 105.25 87.25 1 79.5 708 TRP A N 1
ATOM 5794 C CA . TRP A 1 708 ? 2.6 104.688 86.688 1 79.5 708 TRP A CA 1
ATOM 5795 C C . TRP A 1 708 ? 2.873 103.438 85.938 1 79.5 708 TRP A C 1
ATOM 5797 O O . TRP A 1 708 ? 2.09 102.438 86 1 79.5 708 TRP A O 1
ATOM 5807 N N . VAL A 1 709 ? 3.982 103.312 85.25 1 79.38 709 VAL A N 1
ATOM 5808 C CA . VAL A 1 709 ? 4.32 102.125 84.5 1 79.38 709 VAL A CA 1
ATOM 5809 C C . VAL A 1 709 ? 4.59 100.938 85.438 1 79.38 709 VAL A C 1
ATOM 5811 O O . VAL A 1 709 ? 4.117 99.812 85.188 1 79.38 709 VAL A O 1
ATOM 5814 N N . ILE A 1 710 ? 5.262 101.188 86.562 1 78.31 710 ILE A N 1
ATOM 5815 C CA . ILE A 1 710 ? 5.652 100.125 87.5 1 78.31 710 ILE A CA 1
ATOM 5816 C C . ILE A 1 710 ? 4.469 99.75 88.375 1 78.31 710 ILE A C 1
ATOM 5818 O O . ILE A 1 710 ? 4.277 98.562 88.688 1 78.31 710 ILE A O 1
ATOM 5822 N N . ASN A 1 711 ? 3.551 100.688 88.625 1 80.31 711 ASN A N 1
ATOM 5823 C CA . ASN A 1 711 ? 2.49 100.375 89.625 1 80.31 711 ASN A CA 1
ATOM 5824 C C . ASN A 1 711 ? 1.182 100.062 88.938 1 80.31 711 ASN A C 1
ATOM 5826 O O . ASN A 1 711 ? 0.32 99.375 89.5 1 80.31 711 ASN A O 1
ATOM 5830 N N . SER A 1 712 ? 1.008 100.438 87.625 1 81.19 712 SER A N 1
ATOM 5831 C CA . SER A 1 712 ? -0.285 100.188 87 1 81.19 712 SER A CA 1
ATOM 5832 C C . SER A 1 712 ? -0.13 99.375 85.75 1 81.19 712 SER A C 1
ATOM 5834 O O . SER A 1 712 ? -0.732 98.312 85.625 1 81.19 712 SER A O 1
ATOM 5836 N N . LEU A 1 713 ? 0.751 99.812 84.875 1 83.38 713 LEU A N 1
ATOM 5837 C CA . LEU A 1 713 ? 0.832 99.125 83.562 1 83.38 713 LEU A CA 1
ATOM 5838 C C . LEU A 1 713 ? 1.51 97.75 83.688 1 83.38 713 LEU A C 1
ATOM 5840 O O . LEU A 1 713 ? 1.014 96.812 83.125 1 83.38 713 LEU A O 1
ATOM 5844 N N . ARG A 1 714 ? 2.615 97.75 84.375 1 84.25 714 ARG A N 1
ATOM 5845 C CA . ARG A 1 714 ? 3.367 96.5 84.5 1 84.25 714 ARG A CA 1
ATOM 5846 C C . ARG A 1 714 ? 2.543 95.438 85.188 1 84.25 714 ARG A C 1
ATOM 5848 O O . ARG A 1 714 ? 2.439 94.312 84.688 1 84.25 714 ARG A O 1
ATOM 5855 N N . PRO A 1 715 ? 1.89 95.688 86.25 1 84.69 715 PRO A N 1
ATOM 5856 C CA . PRO A 1 715 ? 1.081 94.688 86.875 1 84.69 715 PRO A CA 1
ATOM 5857 C C . PRO A 1 715 ? -0.093 94.188 86 1 84.69 715 PRO A C 1
ATOM 5859 O O . PRO A 1 715 ? -0.451 93.062 86 1 84.69 715 PRO A O 1
ATOM 5862 N N . LYS A 1 716 ? -0.598 95.062 85.25 1 83.25 716 LYS A N 1
ATOM 5863 C CA . LYS A 1 716 ? -1.709 94.625 84.375 1 83.25 716 LYS A CA 1
ATOM 5864 C C . LYS A 1 716 ? -1.235 93.75 83.25 1 83.25 716 LYS A C 1
ATOM 5866 O O . LYS A 1 716 ? -1.882 92.75 82.938 1 83.25 716 LYS A O 1
ATOM 5871 N N . LEU A 1 717 ? -0.094 94 82.75 1 85.62 717 LEU A N 1
ATOM 5872 C CA . LEU A 1 717 ? 0.443 93.188 81.688 1 85.62 717 LEU A CA 1
ATOM 5873 C C . LEU A 1 717 ? 0.984 91.875 82.188 1 85.62 717 LEU A C 1
ATOM 5875 O O . LEU A 1 717 ? 0.745 90.812 81.562 1 85.62 717 LEU A O 1
ATOM 5879 N N . GLU A 1 718 ? 1.723 91.875 83.312 1 84.25 718 GLU A N 1
ATOM 5880 C CA . GLU A 1 718 ? 2.395 90.625 83.75 1 84.25 718 GLU A CA 1
ATOM 5881 C C . GLU A 1 718 ? 1.47 89.812 84.625 1 84.25 718 GLU A C 1
ATOM 5883 O O . GLU A 1 718 ? 1.471 88.562 84.562 1 84.25 718 GLU A O 1
ATOM 5888 N N . GLU A 1 719 ? 0.635 90.438 85.438 1 81.88 719 GLU A N 1
ATOM 5889 C CA . GLU A 1 719 ? -0.161 89.688 86.438 1 81.88 719 GLU A CA 1
ATOM 5890 C C . GLU A 1 719 ? -1.565 89.375 85.875 1 81.88 719 GLU A C 1
ATOM 5892 O O . GLU A 1 719 ? -2.092 88.312 86 1 81.88 719 GLU A O 1
ATOM 5897 N N . THR A 1 720 ? -2.164 90.375 85.188 1 81 720 THR A N 1
ATOM 5898 C CA . THR A 1 720 ? -3.543 90.188 84.75 1 81 720 THR A CA 1
ATOM 5899 C C . THR A 1 720 ? -3.586 89.5 83.375 1 81 720 THR A C 1
ATOM 5901 O O . THR A 1 720 ? -4.363 88.562 83.188 1 81 720 THR A O 1
ATOM 5904 N N . TRP A 1 721 ? -2.701 89.938 82.5 1 82.12 721 TRP A N 1
ATOM 5905 C CA . TRP A 1 721 ? -2.789 89.375 81.125 1 82.12 721 TRP A CA 1
ATOM 5906 C C . TRP A 1 721 ? -1.708 88.375 80.875 1 82.12 721 TRP A C 1
ATOM 5908 O O . TRP A 1 721 ? -1.634 87.75 79.812 1 82.12 721 TRP A O 1
ATOM 5918 N N . LYS A 1 722 ? -0.93 88 81.875 1 83.25 722 LYS A N 1
ATOM 5919 C CA . LYS A 1 722 ? 0.061 86.875 81.875 1 83.25 722 LYS A CA 1
ATOM 5920 C C . LYS A 1 722 ? 1.006 87 80.688 1 83.25 722 LYS A C 1
ATOM 5922 O O . LYS A 1 722 ? 1.281 86 80.062 1 83.25 722 LYS A O 1
ATOM 5927 N N . MET A 1 723 ? 1.517 88.188 80.438 1 84.44 723 MET A N 1
ATOM 5928 C CA . MET A 1 723 ? 2.475 88.375 79.375 1 84.44 723 MET A CA 1
ATOM 5929 C C . MET A 1 723 ? 3.889 88.562 79.938 1 84.44 723 MET A C 1
ATOM 5931 O O . MET A 1 723 ? 4.078 89.062 81 1 84.44 723 MET A O 1
ATOM 5935 N N . LYS A 1 724 ? 4.805 88 79.312 1 85.75 724 LYS A N 1
ATOM 5936 C CA . LYS A 1 724 ? 6.203 88.188 79.688 1 85.75 724 LYS A CA 1
ATOM 5937 C C . LYS A 1 724 ? 6.727 89.562 79.188 1 85.75 724 LYS A C 1
ATOM 5939 O O . LYS A 1 724 ? 6.863 89.812 78 1 85.75 724 LYS A O 1
ATOM 5944 N N . VAL A 1 725 ? 6.973 90.5 80.125 1 86.69 725 VAL A N 1
ATOM 5945 C CA . VAL A 1 725 ? 7.34 91.875 79.75 1 86.69 725 VAL A CA 1
ATOM 5946 C C . VAL A 1 725 ? 8.82 92.125 80.062 1 86.69 725 VAL A C 1
ATOM 5948 O O . VAL A 1 725 ? 9.336 91.688 81.062 1 86.69 725 VAL A O 1
ATOM 5951 N N . CYS A 1 726 ? 9.5 92.688 79.062 1 87.31 726 CYS A N 1
ATOM 5952 C CA . CYS A 1 726 ? 10.898 93.062 79.25 1 87.31 726 CYS A CA 1
ATOM 5953 C C . CYS A 1 726 ? 11.008 94.562 79.625 1 87.31 726 CYS A C 1
ATOM 5955 O O . CYS A 1 726 ? 10.562 95.438 78.812 1 87.31 726 CYS A O 1
ATOM 5957 N N . ILE A 1 727 ? 11.531 94.875 80.812 1 81.38 727 ILE A N 1
ATOM 5958 C CA . ILE A 1 727 ? 11.766 96.25 81.312 1 81.38 727 ILE A CA 1
ATOM 5959 C C . ILE A 1 727 ? 13.258 96.438 81.5 1 81.38 727 ILE A C 1
ATOM 5961 O O . ILE A 1 727 ? 13.953 95.625 82.062 1 81.38 727 ILE A O 1
ATOM 5965 N N . GLY A 1 728 ? 13.758 97.5 80.875 1 78.5 728 GLY A N 1
ATOM 5966 C CA . GLY A 1 728 ? 15.18 97.812 80.812 1 78.5 728 GLY A CA 1
ATOM 5967 C C . GLY A 1 728 ? 15.805 97.812 82.188 1 78.5 728 GLY A C 1
ATOM 5968 O O . GLY A 1 728 ? 16.828 97.188 82.438 1 78.5 728 GLY A O 1
ATOM 5969 N N . ASP A 1 729 ? 15.227 98.5 83.125 1 76.62 729 ASP A N 1
ATOM 5970 C CA . ASP A 1 729 ? 15.812 98.688 84.5 1 76.62 729 ASP A CA 1
ATOM 5971 C C . ASP A 1 729 ? 15.773 97.375 85.312 1 76.62 729 ASP A C 1
ATOM 5973 O O . ASP A 1 729 ? 16.609 97.188 86.188 1 76.62 729 ASP A O 1
ATOM 5977 N N . ARG A 1 730 ? 14.875 96.375 84.875 1 80.56 730 ARG A N 1
ATOM 5978 C CA . ARG A 1 730 ? 14.68 95.125 85.625 1 80.56 730 ARG A CA 1
ATOM 5979 C C . ARG A 1 730 ? 15.312 93.938 84.938 1 80.56 730 ARG A C 1
ATOM 5981 O O . ARG A 1 730 ? 15.969 93.125 85.562 1 80.56 730 ARG A O 1
ATOM 5988 N N . ASP A 1 731 ? 15.266 93.812 83.562 1 79.38 731 ASP A N 1
ATOM 5989 C CA . ASP A 1 731 ? 15.531 92.562 82.875 1 79.38 731 ASP A CA 1
ATOM 5990 C C . ASP A 1 731 ? 16.844 92.625 82.125 1 79.38 731 ASP A C 1
ATOM 5992 O O . ASP A 1 731 ? 17.281 91.625 81.5 1 79.38 731 ASP A O 1
ATOM 5996 N N . PHE A 1 732 ? 17.516 93.75 82.062 1 78.62 732 PHE A N 1
ATOM 5997 C CA . PHE A 1 732 ? 18.781 93.875 81.375 1 78.62 732 PHE A CA 1
ATOM 5998 C C . PHE A 1 732 ? 19.906 93.188 82.125 1 78.62 732 PHE A C 1
ATOM 6000 O O . PHE A 1 732 ? 19.984 93.375 83.375 1 78.62 732 PHE A O 1
ATOM 6007 N N . LEU A 1 733 ? 20.594 92.25 81.562 1 70.69 733 LEU A N 1
ATOM 6008 C CA . LEU A 1 733 ? 21.719 91.625 82.25 1 70.69 733 LEU A CA 1
ATOM 6009 C C . LEU A 1 733 ? 22.828 92.625 82.5 1 70.69 733 LEU A C 1
ATOM 6011 O O . LEU A 1 733 ? 23.125 93.5 81.688 1 70.69 733 LEU A O 1
ATOM 6015 N N . VAL A 1 734 ? 23.406 92.5 83.688 1 69.94 734 VAL A N 1
ATOM 6016 C CA . VAL A 1 734 ? 24.531 93.25 84.188 1 69.94 734 VAL A CA 1
ATOM 6017 C C . VAL A 1 734 ? 25.781 92.875 83.375 1 69.94 734 VAL A C 1
ATOM 6019 O O . VAL A 1 734 ? 26.078 91.688 83.188 1 69.94 734 VAL A O 1
ATOM 6022 N N . GLY A 1 735 ? 26.484 93.938 82.438 1 69.12 735 GLY A N 1
ATOM 6023 C CA . GLY A 1 735 ? 27.703 93.75 81.688 1 69.12 735 GLY A CA 1
ATOM 6024 C C . GLY A 1 735 ? 27.547 94.062 80.188 1 69.12 735 GLY A C 1
ATOM 6025 O O . GLY A 1 735 ? 28.531 94.125 79.438 1 69.12 735 GLY A O 1
ATOM 6026 N N . GLU A 1 736 ? 26.359 93.938 79.688 1 65.69 736 GLU A N 1
ATOM 6027 C CA . GLU A 1 736 ? 26.156 94.25 78.312 1 65.69 736 GLU A CA 1
ATOM 6028 C C . GLU A 1 736 ? 25.953 95.75 78.062 1 65.69 736 GLU A C 1
ATOM 6030 O O . GLU A 1 736 ? 25.422 96.438 79 1 65.69 736 GLU A O 1
ATOM 6035 N N . SER A 1 737 ? 26.578 96.375 77.062 1 75.44 737 SER A N 1
ATOM 6036 C CA . SER A 1 737 ? 26.344 97.75 76.75 1 75.44 737 SER A CA 1
ATOM 6037 C C . SER A 1 737 ? 24.859 98.062 76.625 1 75.44 737 SER A C 1
ATOM 6039 O O . SER A 1 737 ? 24.094 97.188 76.125 1 75.44 737 SER A O 1
ATOM 6041 N N . LYS A 1 738 ? 24.344 99.125 77 1 76.25 738 LYS A N 1
ATOM 6042 C CA . LYS A 1 738 ? 22.938 99.5 77 1 76.25 738 LYS A CA 1
ATOM 6043 C C . LYS A 1 738 ? 22.359 99.375 75.562 1 76.25 738 LYS A C 1
ATOM 6045 O O . LYS A 1 738 ? 21.219 98.938 75.375 1 76.25 738 LYS A O 1
ATOM 6050 N N . SER A 1 739 ? 23.188 99.75 74.625 1 76.12 739 SER A N 1
ATOM 6051 C CA . SER A 1 739 ? 22.719 99.688 73.25 1 76.12 739 SER A CA 1
ATOM 6052 C C . SER A 1 739 ? 22.484 98.25 72.812 1 76.12 739 SER A C 1
ATOM 6054 O O . SER A 1 739 ? 21.484 97.938 72.125 1 76.12 739 SER A O 1
ATOM 6056 N N . GLU A 1 740 ? 23.391 97.438 73.188 1 77.25 740 GLU A N 1
ATOM 6057 C CA . GLU A 1 740 ? 23.25 96 72.812 1 77.25 740 GLU A CA 1
ATOM 6058 C C . GLU A 1 740 ? 22.094 95.375 73.562 1 77.25 740 GLU A C 1
ATOM 6060 O O . GLU A 1 740 ? 21.359 94.562 73 1 77.25 740 GLU A O 1
ATOM 6065 N N . ALA A 1 741 ? 21.953 95.688 74.812 1 81.31 741 ALA A N 1
ATOM 6066 C CA . ALA A 1 741 ? 20.875 95.125 75.625 1 81.31 741 ALA A CA 1
ATOM 6067 C C . ALA A 1 741 ? 19.5 95.562 75.062 1 81.31 741 ALA A C 1
ATOM 6069 O O . ALA A 1 741 ? 18.594 94.75 75.062 1 81.31 741 ALA A O 1
ATOM 6070 N N . ILE A 1 742 ? 19.375 96.812 74.688 1 80.56 742 ILE A N 1
ATOM 6071 C CA . ILE A 1 742 ? 18.125 97.312 74.125 1 80.56 742 ILE A CA 1
ATOM 6072 C C . ILE A 1 742 ? 17.844 96.562 72.812 1 80.56 742 ILE A C 1
ATOM 6074 O O . ILE A 1 742 ? 16.719 96.125 72.562 1 80.56 742 ILE A O 1
ATOM 6078 N N . ALA A 1 743 ? 18.891 96.438 72 1 78.62 743 ALA A N 1
ATOM 6079 C CA . ALA A 1 743 ? 18.75 95.812 70.688 1 78.62 743 ALA A CA 1
ATOM 6080 C C . ALA A 1 743 ? 18.328 94.312 70.812 1 78.62 743 ALA A C 1
ATOM 6082 O O . ALA A 1 743 ? 17.438 93.875 70.125 1 78.62 743 ALA A O 1
ATOM 6083 N N . ASN A 1 744 ? 18.938 93.688 71.75 1 80.62 744 ASN A N 1
ATOM 6084 C CA . ASN A 1 744 ? 18.609 92.312 72 1 80.62 744 ASN A CA 1
ATOM 6085 C C . ASN A 1 744 ? 17.203 92.125 72.562 1 80.62 744 ASN A C 1
ATOM 6087 O O . ASN A 1 744 ? 16.469 91.25 72.188 1 80.62 744 ASN A O 1
ATOM 6091 N N . ALA A 1 745 ? 16.797 93 73.438 1 83.56 745 ALA A N 1
ATOM 6092 C CA . ALA A 1 745 ? 15.484 92.938 74.125 1 83.56 745 ALA A CA 1
ATOM 6093 C C . ALA A 1 745 ? 14.359 93.188 73.125 1 83.56 745 ALA A C 1
ATOM 6095 O O . ALA A 1 745 ? 13.359 92.438 73.125 1 83.56 745 ALA A O 1
ATOM 6096 N N . ILE A 1 746 ? 14.594 94.062 72.25 1 80.69 746 ILE A N 1
ATOM 6097 C CA . ILE A 1 746 ? 13.562 94.375 71.312 1 80.69 746 ILE A CA 1
ATOM 6098 C C . ILE A 1 746 ? 13.484 93.25 70.25 1 80.69 746 ILE A C 1
ATOM 6100 O O . ILE A 1 746 ? 12.398 92.875 69.875 1 80.69 746 ILE A O 1
ATOM 6104 N N . SER A 1 747 ? 14.68 92.625 69.938 1 78.94 747 SER A N 1
ATOM 6105 C CA . SER A 1 747 ? 14.727 91.562 68.938 1 78.94 747 SER A CA 1
ATOM 6106 C C . SER A 1 747 ? 14.094 90.25 69.5 1 78.94 747 SER A C 1
ATOM 6108 O O . SER A 1 747 ? 13.539 89.5 68.812 1 78.94 747 SER A O 1
ATOM 6110 N N . GLU A 1 748 ? 14.125 90.125 70.812 1 81.44 748 GLU A N 1
ATOM 6111 C CA . GLU A 1 748 ? 13.602 88.938 71.438 1 81.44 748 GLU A CA 1
ATOM 6112 C C . GLU A 1 748 ? 12.18 89.188 72 1 81.44 748 GLU A C 1
ATOM 6114 O O . GLU A 1 748 ? 11.648 88.375 72.688 1 81.44 748 GLU A O 1
ATOM 6119 N N . SER A 1 749 ? 11.523 90.375 71.562 1 82.12 749 SER A N 1
ATOM 6120 C CA . SER A 1 749 ? 10.156 90.625 72 1 82.12 749 SER A CA 1
ATOM 6121 C C . SER A 1 749 ? 9.18 90.562 70.812 1 82.12 749 SER A C 1
ATOM 6123 O O . SER A 1 749 ? 9.539 90.875 69.688 1 82.12 749 SER A O 1
ATOM 6125 N N . ARG A 1 750 ? 7.961 90.188 71.312 1 81.19 750 ARG A N 1
ATOM 6126 C CA . ARG A 1 750 ? 6.922 90.062 70.312 1 81.19 750 ARG A CA 1
ATOM 6127 C C . ARG A 1 750 ? 6.309 91.438 69.938 1 81.19 750 ARG A C 1
ATOM 6129 O O . ARG A 1 750 ? 5.977 91.688 68.75 1 81.19 750 ARG A O 1
ATOM 6136 N N . HIS A 1 751 ? 6.031 92.188 70.938 1 84.12 751 HIS A N 1
ATOM 6137 C CA . HIS A 1 751 ? 5.48 93.562 70.75 1 84.12 751 HIS A CA 1
ATOM 6138 C C . HIS A 1 751 ? 6.352 94.562 71.5 1 84.12 751 HIS A C 1
ATOM 6140 O O . HIS A 1 751 ? 7.117 94.25 72.375 1 84.12 751 HIS A O 1
ATOM 6146 N N . VAL A 1 752 ? 6.309 95.812 71 1 87.19 752 VAL A N 1
ATOM 6147 C CA . VAL A 1 752 ? 6.98 96.938 71.75 1 87.19 752 VAL A CA 1
ATOM 6148 C C . VAL A 1 752 ? 5.969 98 72.125 1 87.19 752 VAL A C 1
ATOM 6150 O O . VAL A 1 752 ? 5.121 98.375 71.312 1 87.19 752 VAL A O 1
ATOM 6153 N N . ILE A 1 753 ? 5.914 98.438 73.375 1 87.81 753 ILE A N 1
ATOM 6154 C CA . ILE A 1 753 ? 5.047 99.5 73.875 1 87.81 753 ILE A CA 1
ATOM 6155 C C . ILE A 1 753 ? 5.887 100.75 74.25 1 87.81 753 ILE A C 1
ATOM 6157 O O . ILE A 1 753 ? 6.816 100.625 75.062 1 87.81 753 ILE A O 1
ATOM 6161 N N . PHE A 1 754 ? 5.617 101.812 73.625 1 86.12 754 PHE A N 1
ATOM 6162 C CA . PHE A 1 754 ? 6.234 103.062 74 1 86.12 754 PHE A CA 1
ATOM 6163 C C . PHE A 1 754 ? 5.254 103.938 74.75 1 86.12 754 PHE A C 1
ATOM 6165 O O . PHE A 1 754 ? 4.172 104.25 74.312 1 86.12 754 PHE A O 1
ATOM 6172 N N . PHE A 1 755 ? 5.559 104.312 76 1 82.5 755 PHE A N 1
ATOM 6173 C CA . PHE A 1 755 ? 4.773 105.25 76.75 1 82.5 755 PHE A CA 1
ATOM 6174 C C . PHE A 1 755 ? 5.375 106.625 76.625 1 82.5 755 PHE A C 1
ATOM 6176 O O . PHE A 1 755 ? 6.492 106.875 77.125 1 82.5 755 PHE A O 1
ATOM 6183 N N . ILE A 1 756 ? 4.637 107.438 75.938 1 78.88 756 ILE A N 1
ATOM 6184 C CA . ILE A 1 756 ? 5.152 108.812 75.625 1 78.88 756 ILE A CA 1
ATOM 6185 C C . ILE A 1 756 ? 4.555 109.812 76.625 1 78.88 756 ILE A C 1
ATOM 6187 O O . ILE A 1 756 ? 3.334 109.875 76.75 1 78.88 756 ILE A O 1
ATOM 6191 N N . SER A 1 757 ? 5.441 110.438 77.438 1 76.94 757 SER A N 1
ATOM 6192 C CA . SER A 1 757 ? 5.074 111.5 78.375 1 76.94 757 SER A CA 1
ATOM 6193 C C . SER A 1 757 ? 5.793 112.812 78.062 1 76.94 757 SER A C 1
ATOM 6195 O O . SER A 1 757 ? 6.543 112.875 77.062 1 76.94 757 SER A O 1
ATOM 6197 N N . LYS A 1 758 ? 5.676 113.875 78.938 1 73.25 758 LYS A N 1
ATOM 6198 C CA . LYS A 1 758 ? 6.246 115.188 78.688 1 73.25 758 LYS A CA 1
ATOM 6199 C C . LYS A 1 758 ? 7.77 115.125 78.625 1 73.25 758 LYS A C 1
ATOM 6201 O O . LYS A 1 758 ? 8.383 115.875 77.812 1 73.25 758 LYS A O 1
ATOM 6206 N N . ASP A 1 759 ? 8.453 114.125 79.188 1 73.12 759 ASP A N 1
ATOM 6207 C CA . ASP A 1 759 ? 9.914 114.062 79.25 1 73.12 759 ASP A CA 1
ATOM 6208 C C . ASP A 1 759 ? 10.461 113.062 78.312 1 73.12 759 ASP A C 1
ATOM 6210 O O . ASP A 1 759 ? 11.656 112.75 78.25 1 73.12 759 ASP A O 1
ATOM 6214 N N . SER A 1 760 ? 9.594 112.438 77.375 1 73.5 760 SER A N 1
ATOM 6215 C CA . SER A 1 760 ? 10.016 111.375 76.5 1 73.5 760 SER A CA 1
ATOM 6216 C C . SER A 1 760 ? 10.898 111.875 75.375 1 73.5 760 SER A C 1
ATOM 6218 O O . SER A 1 760 ? 11.773 111.188 74.875 1 73.5 760 SER A O 1
ATOM 6220 N N . LYS A 1 761 ? 10.711 113.188 75.062 1 66.88 761 LYS A N 1
ATOM 6221 C CA . LYS A 1 761 ? 11.516 113.75 74 1 66.88 761 LYS A CA 1
ATOM 6222 C C . LYS A 1 761 ? 12.977 113.938 74.438 1 66.88 761 LYS A C 1
ATOM 6224 O O . LYS A 1 761 ? 13.883 113.875 73.562 1 66.88 761 LYS A O 1
ATOM 6229 N N . ASP A 1 762 ? 13.227 114 75.75 1 65.12 762 ASP A N 1
ATOM 6230 C CA . ASP A 1 762 ? 14.57 114.25 76.25 1 65.12 762 ASP A CA 1
ATOM 6231 C C . ASP A 1 762 ? 15.273 112.938 76.625 1 65.12 762 ASP A C 1
ATOM 6233 O O . ASP A 1 762 ? 16.406 112.938 77.125 1 65.12 762 ASP A O 1
ATOM 6237 N N . GLU A 1 763 ? 14.664 111.75 76.438 1 70.5 763 GLU A N 1
ATOM 6238 C CA . GLU A 1 763 ? 15.312 110.5 76.75 1 70.5 763 GLU A CA 1
ATOM 6239 C C . GLU A 1 763 ? 16.297 110.125 75.688 1 70.5 763 GLU A C 1
ATOM 6241 O O . GLU A 1 763 ? 15.938 110.062 74.5 1 70.5 763 GLU A O 1
ATOM 6246 N N . GLN A 1 764 ? 17.578 109.938 76 1 70.62 764 GLN A N 1
ATOM 6247 C CA . GLN A 1 764 ? 18.703 109.75 75.062 1 70.62 764 GLN A CA 1
ATOM 6248 C C . GLN A 1 764 ? 18.547 108.5 74.25 1 70.62 764 GLN A C 1
ATOM 6250 O O . GLN A 1 764 ? 18.953 108.438 73.125 1 70.62 764 GLN A O 1
ATOM 6255 N N . TRP A 1 765 ? 17.938 107.438 74.938 1 77.19 765 TRP A N 1
ATOM 6256 C CA . TRP A 1 765 ? 17.984 106.188 74.25 1 77.19 765 TRP A CA 1
ATOM 6257 C C . TRP A 1 765 ? 16.688 105.875 73.562 1 77.19 765 TRP A C 1
ATOM 6259 O O . TRP A 1 765 ? 16.562 104.875 72.812 1 77.19 765 TRP A O 1
ATOM 6269 N N . LEU A 1 766 ? 15.695 106.75 73.625 1 79 766 LEU A N 1
ATOM 6270 C CA . LEU A 1 766 ? 14.383 106.5 73.062 1 79 766 LEU A CA 1
ATOM 6271 C C . LEU A 1 766 ? 14.477 106.438 71.5 1 79 766 LEU A C 1
ATOM 6273 O O . LEU A 1 766 ? 13.844 105.625 70.875 1 79 766 LEU A O 1
ATOM 6277 N N . ARG A 1 767 ? 15.328 107.312 71 1 76.56 767 ARG A N 1
ATOM 6278 C CA . ARG A 1 767 ? 15.508 107.375 69.562 1 76.56 767 ARG A CA 1
ATOM 6279 C C . ARG A 1 767 ? 16.078 106.062 69.062 1 76.56 767 ARG A C 1
ATOM 6281 O O . ARG A 1 767 ? 15.641 105.562 68 1 76.56 767 ARG A O 1
ATOM 6288 N N . PHE A 1 768 ? 16.984 105.562 69.812 1 79.5 768 PHE A N 1
ATOM 6289 C CA . PHE A 1 768 ? 17.594 104.312 69.438 1 79.5 768 PHE A CA 1
ATOM 6290 C C . PHE A 1 768 ? 16.578 103.188 69.562 1 79.5 768 PHE A C 1
ATOM 6292 O O . PHE A 1 768 ? 16.516 102.312 68.688 1 79.5 768 PHE A O 1
ATOM 6299 N N . GLU A 1 769 ? 15.742 103.188 70.5 1 83.5 769 GLU A N 1
ATOM 6300 C CA . GLU A 1 769 ? 14.727 102.188 70.75 1 83.5 769 GLU A CA 1
ATOM 6301 C C . GLU A 1 769 ? 13.695 102.188 69.625 1 83.5 769 GLU A C 1
ATOM 6303 O O . GLU A 1 769 ? 13.305 101.125 69.125 1 83.5 769 GLU A O 1
ATOM 6308 N N . ILE A 1 770 ? 13.375 103.312 69.188 1 79.06 770 ILE A N 1
ATOM 6309 C CA . ILE A 1 770 ? 12.375 103.5 68.125 1 79.06 770 ILE A CA 1
ATOM 6310 C C . ILE A 1 770 ? 12.953 103 66.812 1 79.06 770 ILE A C 1
ATOM 6312 O O . ILE A 1 770 ? 12.297 102.25 66.062 1 79.06 770 ILE A O 1
ATOM 6316 N N . ASP A 1 771 ? 14.172 103.25 66.562 1 76.75 771 ASP A N 1
ATOM 6317 C CA . ASP A 1 771 ? 14.836 102.875 65.312 1 76.75 771 ASP A CA 1
ATOM 6318 C C . ASP A 1 771 ? 15.016 101.312 65.312 1 76.75 771 ASP A C 1
ATOM 6320 O O . ASP A 1 771 ? 14.844 100.688 64.25 1 76.75 771 ASP A O 1
ATOM 6324 N N . ARG A 1 772 ? 15.328 100.812 66.438 1 78.94 772 ARG A N 1
ATOM 6325 C CA . ARG A 1 772 ? 15.5 99.375 66.5 1 78.94 772 ARG A CA 1
ATOM 6326 C C . ARG A 1 772 ? 14.164 98.625 66.312 1 78.94 772 ARG A C 1
ATOM 6328 O O . ARG A 1 772 ? 14.094 97.625 65.688 1 78.94 772 ARG A O 1
ATOM 6335 N N . ALA A 1 773 ? 13.133 99.25 66.938 1 80.56 773 ALA A N 1
ATOM 6336 C CA . ALA A 1 773 ? 11.805 98.625 66.812 1 80.56 773 ALA A CA 1
ATOM 6337 C C . ALA A 1 773 ? 11.336 98.688 65.312 1 80.56 773 ALA A C 1
ATOM 6339 O O . ALA A 1 773 ? 10.758 97.688 64.812 1 80.56 773 ALA A O 1
ATOM 6340 N N . ARG A 1 774 ? 11.664 99.688 64.688 1 74.69 774 ARG A N 1
ATOM 6341 C CA . ARG A 1 774 ? 11.336 99.875 63.281 1 74.69 774 ARG A CA 1
ATOM 6342 C C . ARG A 1 774 ? 12.078 98.812 62.438 1 74.69 774 ARG A C 1
ATOM 6344 O O . ARG A 1 774 ? 11.492 98.188 61.531 1 74.69 774 ARG A O 1
ATOM 6351 N N . TYR A 1 775 ? 13.281 98.688 62.688 1 71.38 775 TYR A N 1
ATOM 6352 C CA . TYR A 1 775 ? 14.102 97.75 61.969 1 71.38 775 TYR A CA 1
ATOM 6353 C C . TYR A 1 775 ? 13.57 96.312 62.188 1 71.38 775 TYR A C 1
ATOM 6355 O O . TYR A 1 775 ? 13.445 95.562 61.219 1 71.38 775 TYR A O 1
ATOM 6363 N N . GLU A 1 776 ? 13.234 96 63.375 1 75.56 776 GLU A N 1
ATOM 6364 C CA . GLU A 1 776 ? 12.773 94.625 63.656 1 75.56 776 GLU A CA 1
ATOM 6365 C C . GLU A 1 776 ? 11.383 94.375 63.094 1 75.56 776 GLU A C 1
ATOM 6367 O O . GLU A 1 776 ? 11.055 93.25 62.719 1 75.56 776 GLU A O 1
ATOM 6372 N N . LYS A 1 777 ? 10.602 95.438 63.031 1 72.69 777 LYS A N 1
ATOM 6373 C CA . LYS A 1 777 ? 9.289 95.25 62.406 1 72.69 777 LYS A CA 1
ATOM 6374 C C . LYS A 1 777 ? 9.414 94.938 60.938 1 72.69 777 LYS A C 1
ATOM 6376 O O . LYS A 1 777 ? 8.695 94.062 60.406 1 72.69 777 LYS A O 1
ATOM 6381 N N . ASP A 1 778 ? 10.445 95.5 60.281 1 65.62 778 ASP A N 1
ATOM 6382 C CA . ASP A 1 778 ? 10.664 95.25 58.844 1 65.62 778 ASP A CA 1
ATOM 6383 C C . ASP A 1 778 ? 11.422 93.938 58.625 1 65.62 778 ASP A C 1
ATOM 6385 O O . ASP A 1 778 ? 11.117 93.25 57.688 1 65.62 778 ASP A O 1
ATOM 6389 N N . ALA A 1 779 ? 12.406 93.75 59.5 1 64.56 779 ALA A N 1
ATOM 6390 C CA . ALA A 1 779 ? 13.305 92.562 59.281 1 64.56 779 ALA A CA 1
ATOM 6391 C C . ALA A 1 779 ? 12.766 91.312 59.938 1 64.56 779 ALA A C 1
ATOM 6393 O O . ALA A 1 779 ? 12.867 90.25 59.375 1 64.56 779 ALA A O 1
ATOM 6394 N N . ASN A 1 780 ? 12.492 91.438 61.312 1 62.19 780 ASN A N 1
ATOM 6395 C CA . ASN A 1 780 ? 12.211 90.312 62.188 1 62.19 780 ASN A CA 1
ATOM 6396 C C . ASN A 1 780 ? 10.812 90.375 62.781 1 62.19 780 ASN A C 1
ATOM 6398 O O . ASN A 1 780 ? 10.641 90.312 64 1 62.19 780 ASN A O 1
ATOM 6402 N N . PHE A 1 781 ? 9.805 90.062 62.094 1 60.59 781 PHE A N 1
ATOM 6403 C CA . PHE A 1 781 ? 8.375 89.875 62.281 1 60.59 781 PHE A CA 1
ATOM 6404 C C . PHE A 1 781 ? 7.902 90.5 63.562 1 60.59 781 PHE A C 1
ATOM 6406 O O . PHE A 1 781 ? 7.004 89.938 64.25 1 60.59 781 PHE A O 1
ATOM 6413 N N . LEU A 1 782 ? 8.477 91.688 64.188 1 64.06 782 LEU A N 1
ATOM 6414 C CA . LEU A 1 782 ? 7.801 92.375 65.25 1 64.06 782 LEU A CA 1
ATOM 6415 C C . LEU A 1 782 ? 6.371 92.75 64.812 1 64.06 782 LEU A C 1
ATOM 6417 O O . LEU A 1 782 ? 6.141 93.312 63.781 1 64.06 782 LEU A O 1
ATOM 6421 N N . GLN A 1 783 ? 5.469 92.188 65.625 1 68.25 783 GLN A N 1
ATOM 6422 C CA . GLN A 1 783 ? 4.062 92.188 65.25 1 68.25 783 GLN A CA 1
ATOM 6423 C C . GLN A 1 783 ? 3.439 93.562 65.375 1 68.25 783 GLN A C 1
ATOM 6425 O O . GLN A 1 783 ? 2.73 94.062 64.5 1 68.25 783 GLN A O 1
ATOM 6430 N N . LYS A 1 784 ? 3.773 94.25 66.562 1 80.12 784 LYS A N 1
ATOM 6431 C CA . LYS A 1 784 ? 3.066 95.5 66.812 1 80.12 784 LYS A CA 1
ATOM 6432 C C . LYS A 1 784 ? 3.936 96.438 67.562 1 80.12 784 LYS A C 1
ATOM 6434 O O . LYS A 1 784 ? 4.719 96.062 68.438 1 80.12 784 LYS A O 1
ATOM 6439 N N . ILE A 1 785 ? 3.928 97.75 67.125 1 81.75 785 ILE A N 1
ATOM 6440 C CA . ILE A 1 785 ? 4.469 98.875 67.875 1 81.75 785 ILE A CA 1
ATOM 6441 C C . ILE A 1 785 ? 3.328 99.75 68.438 1 81.75 785 ILE A C 1
ATOM 6443 O O . ILE A 1 785 ? 2.539 100.312 67.688 1 81.75 785 ILE A O 1
ATOM 6447 N N . ILE A 1 786 ? 3.172 99.75 69.75 1 85.31 786 ILE A N 1
ATOM 6448 C CA . ILE A 1 786 ? 2.072 100.438 70.438 1 85.31 786 ILE A CA 1
ATOM 6449 C C . ILE A 1 786 ? 2.602 101.625 71.188 1 85.31 786 ILE A C 1
ATOM 6451 O O . ILE A 1 786 ? 3.584 101.562 71.938 1 85.31 786 ILE A O 1
ATOM 6455 N N . VAL A 1 787 ? 2.002 102.75 70.875 1 83.69 787 VAL A N 1
ATOM 6456 C CA . VAL A 1 787 ? 2.385 104 71.562 1 83.69 787 VAL A CA 1
ATOM 6457 C C . VAL A 1 787 ? 1.25 104.438 72.438 1 83.69 787 VAL A C 1
ATOM 6459 O O . VAL A 1 787 ? 0.116 104.625 72 1 83.69 787 VAL A O 1
ATOM 6462 N N . ILE A 1 788 ? 1.537 104.562 73.75 1 80.38 788 ILE A N 1
ATOM 6463 C CA . ILE A 1 788 ? 0.576 105.062 74.75 1 80.38 788 ILE A CA 1
ATOM 6464 C C . ILE A 1 788 ? 0.9 106.5 75.062 1 80.38 788 ILE A C 1
ATOM 6466 O O . ILE A 1 788 ? 2.016 106.812 75.5 1 80.38 788 ILE A O 1
ATOM 6470 N N . THR A 1 789 ? 0.004 107.375 74.75 1 76.5 789 THR A N 1
ATOM 6471 C CA . THR A 1 789 ? 0.208 108.75 75.062 1 76.5 789 THR A CA 1
ATOM 6472 C C . THR A 1 789 ? -0.638 109.188 76.312 1 76.5 789 THR A C 1
ATOM 6474 O O . THR A 1 789 ? -1.825 108.875 76.375 1 76.5 789 THR A O 1
ATOM 6477 N N . GLY A 1 790 ? 0.005 109.5 77.375 1 64.5 790 GLY A N 1
ATOM 6478 C CA . GLY A 1 790 ? -0.73 110.062 78.5 1 64.5 790 GLY A CA 1
ATOM 6479 C C . GLY A 1 790 ? -1.238 111.438 78.188 1 64.5 790 GLY A C 1
ATOM 6480 O O . GLY A 1 790 ? -1.678 111.75 77.125 1 64.5 790 GLY A O 1
ATOM 6481 N N . LYS A 1 791 ? -1.104 112.5 79.25 1 59.31 791 LYS A N 1
ATOM 6482 C CA . LYS A 1 791 ? -1.477 113.938 79.25 1 59.31 791 LYS A CA 1
ATOM 6483 C C . LYS A 1 791 ? -0.606 114.688 78.25 1 59.31 791 LYS A C 1
ATOM 6485 O O . LYS A 1 791 ? -0.645 115.938 78.188 1 59.31 791 LYS A O 1
ATOM 6490 N N . ALA A 1 792 ? 0.244 114 77.562 1 57.28 792 ALA A N 1
ATOM 6491 C CA . ALA A 1 792 ? 1.269 114.812 76.875 1 57.28 792 ALA A CA 1
ATOM 6492 C C . ALA A 1 792 ? 0.76 115.312 75.5 1 57.28 792 ALA A C 1
ATOM 6494 O O . ALA A 1 792 ? -0.058 114.625 74.875 1 57.28 792 ALA A O 1
ATOM 6495 N N . ASP A 1 793 ? 0.816 116.625 75.25 1 58.69 793 ASP A N 1
ATOM 6496 C CA . ASP A 1 793 ? 0.475 117.375 74 1 58.69 793 ASP A CA 1
ATOM 6497 C C . ASP A 1 793 ? 1.127 116.688 72.812 1 58.69 793 ASP A C 1
ATOM 6499 O O . ASP A 1 793 ? 2.17 116.062 72.938 1 58.69 793 ASP A O 1
ATOM 6503 N N . MET A 1 794 ? 0.454 116.562 71.688 1 58.38 794 MET A N 1
ATOM 6504 C CA . MET A 1 794 ? 0.916 116 70.438 1 58.38 794 MET A CA 1
ATOM 6505 C C . MET A 1 794 ? 2.322 116.5 70.125 1 58.38 794 MET A C 1
ATOM 6507 O O . MET A 1 794 ? 3.047 115.812 69.375 1 58.38 794 MET A O 1
ATOM 6511 N N . GLY A 1 795 ? 2.762 117.562 70.625 1 63.38 795 GLY A N 1
ATOM 6512 C CA . GLY A 1 795 ? 4.09 118.125 70.438 1 63.38 795 GLY A CA 1
ATOM 6513 C C . GLY A 1 795 ? 5.188 117.312 71.062 1 63.38 795 GLY A C 1
ATOM 6514 O O . GLY A 1 795 ? 6.367 117.5 70.75 1 63.38 795 GLY A O 1
ATOM 6515 N N . CYS A 1 796 ? 4.93 116.375 72 1 64.38 796 CYS A N 1
ATOM 6516 C CA . CYS A 1 796 ? 5.934 115.625 72.75 1 64.38 796 CYS A CA 1
ATOM 6517 C C . CYS A 1 796 ? 6.281 114.312 72.062 1 64.38 796 CYS A C 1
ATOM 6519 O O . CYS A 1 796 ? 7.156 113.562 72.5 1 64.38 796 CYS A O 1
ATOM 6521 N N . ILE A 1 797 ? 5.746 113.938 71.062 1 70.56 797 ILE A N 1
ATOM 6522 C CA . ILE A 1 797 ? 6.035 112.75 70.375 1 70.56 797 ILE A CA 1
ATOM 6523 C C . ILE A 1 797 ? 7.305 112.875 69.562 1 70.56 797 ILE A C 1
ATOM 6525 O O . ILE A 1 797 ? 7.406 113.812 68.688 1 70.56 797 ILE A O 1
ATOM 6529 N N . PRO A 1 798 ? 8.32 112.125 69.875 1 75.5 798 PRO A N 1
ATOM 6530 C CA . PRO A 1 798 ? 9.57 112.25 69.125 1 75.5 798 PRO A CA 1
ATOM 6531 C C . PRO A 1 798 ? 9.367 112.125 67.625 1 75.5 798 PRO A C 1
ATOM 6533 O O . PRO A 1 798 ? 8.469 111.438 67.125 1 75.5 798 PRO A O 1
ATOM 6536 N N . ASP A 1 799 ? 10.094 112.812 66.875 1 72 799 ASP A N 1
ATOM 6537 C CA . ASP A 1 799 ? 9.992 112.938 65.375 1 72 799 ASP A CA 1
ATOM 6538 C C . ASP A 1 799 ? 10.148 111.562 64.75 1 72 799 ASP A C 1
ATOM 6540 O O . ASP A 1 799 ? 9.5 111.25 63.719 1 72 799 ASP A O 1
ATOM 6544 N N . GLU A 1 800 ? 10.93 110.688 65.375 1 75.81 800 GLU A N 1
ATOM 6545 C CA . GLU A 1 800 ? 11.18 109.375 64.75 1 75.81 800 GLU A CA 1
ATOM 6546 C C . GLU A 1 800 ? 9.922 108.5 64.812 1 75.81 800 GLU A C 1
ATOM 6548 O O . GLU A 1 800 ? 9.719 107.688 63.906 1 75.81 800 GLU A O 1
ATOM 6553 N N . LEU A 1 801 ? 9.102 108.75 65.812 1 74.88 801 LEU A N 1
ATOM 6554 C CA . LEU A 1 801 ? 7.859 108 65.875 1 74.88 801 LEU A CA 1
ATOM 6555 C C . LEU A 1 801 ? 6.816 108.562 64.938 1 74.88 801 LEU A C 1
ATOM 6557 O O . LEU A 1 801 ? 5.996 107.812 64.375 1 74.88 801 LEU A O 1
ATOM 6561 N N . CYS A 1 802 ? 6.934 109.812 64.625 1 69.81 802 CYS A N 1
ATOM 6562 C CA . CYS A 1 802 ? 6.02 110.5 63.688 1 69.81 802 CYS A CA 1
ATOM 6563 C C . CYS A 1 802 ? 6.238 109.938 62.25 1 69.81 802 CYS A C 1
ATOM 6565 O O . CYS A 1 802 ? 5.285 109.812 61.5 1 69.81 802 CYS A O 1
ATOM 6567 N N . HIS A 1 803 ? 7.496 109.5 61.938 1 67.81 803 HIS A N 1
ATOM 6568 C CA . HIS A 1 803 ? 7.809 109 60.594 1 67.81 803 HIS A CA 1
ATOM 6569 C C . HIS A 1 803 ? 7.223 107.625 60.344 1 67.81 803 HIS A C 1
ATOM 6571 O O . HIS A 1 803 ? 6.965 107.25 59.219 1 67.81 803 HIS A O 1
ATOM 6577 N N . ILE A 1 804 ? 6.984 106.938 61.5 1 71.62 804 ILE A N 1
ATOM 6578 C CA . ILE A 1 804 ? 6.496 105.562 61.312 1 71.62 804 ILE A CA 1
ATOM 6579 C C . ILE A 1 804 ? 5.082 105.5 61.875 1 71.62 804 ILE A C 1
ATOM 6581 O O . ILE A 1 804 ? 4.629 104.375 62.188 1 71.62 804 ILE A O 1
ATOM 6585 N N . TRP A 1 805 ? 4.395 106.562 61.969 1 69.31 805 TRP A N 1
ATOM 6586 C CA . TRP A 1 805 ? 3.113 106.625 62.688 1 69.31 805 TRP A CA 1
ATOM 6587 C C . TRP A 1 805 ? 2.09 105.75 61.969 1 69.31 805 TRP A C 1
ATOM 6589 O O . TRP A 1 805 ? 1.195 105.188 62.594 1 69.31 805 TRP A O 1
ATOM 6599 N N . LYS A 1 806 ? 2.242 105.5 60.688 1 69.31 806 LYS A N 1
ATOM 6600 C CA . LYS A 1 806 ? 1.318 104.625 59.938 1 69.31 806 LYS A CA 1
ATOM 6601 C C . LYS A 1 806 ? 1.44 103.188 60.344 1 69.31 806 LYS A C 1
ATOM 6603 O O . LYS A 1 806 ? 0.481 102.375 60.25 1 69.31 806 LYS A O 1
ATOM 6608 N N . ASP A 1 807 ? 2.516 102.75 60.906 1 71.75 807 ASP A N 1
ATOM 6609 C CA . ASP A 1 807 ? 2.775 101.375 61.281 1 71.75 807 ASP A CA 1
ATOM 6610 C C . ASP A 1 807 ? 2.633 101.188 62.781 1 71.75 807 ASP A C 1
ATOM 6612 O O . ASP A 1 807 ? 2.955 100.125 63.312 1 71.75 807 ASP A O 1
ATOM 6616 N N . VAL A 1 808 ? 2.131 102.25 63.469 1 75.75 808 VAL A N 1
ATOM 6617 C CA . VAL A 1 808 ? 2.072 102.188 64.938 1 75.75 808 VAL A CA 1
ATOM 6618 C C . VAL A 1 808 ? 0.619 102.25 65.375 1 75.75 808 VAL A C 1
ATOM 6620 O O . VAL A 1 808 ? -0.22 102.875 64.75 1 75.75 808 VAL A O 1
ATOM 6623 N N . ILE A 1 809 ? 0.277 101.562 66.5 1 79.88 809 ILE A N 1
ATOM 6624 C CA . ILE A 1 809 ? -1.027 101.625 67.125 1 79.88 809 ILE A CA 1
ATOM 6625 C C . ILE A 1 809 ? -0.988 102.562 68.312 1 79.88 809 ILE A C 1
ATOM 6627 O O . ILE A 1 809 ? -0.21 102.438 69.25 1 79.88 809 ILE A O 1
ATOM 6631 N N . GLY A 1 810 ? -1.751 103.688 68.125 1 77.94 810 GLY A N 1
ATOM 6632 C CA . GLY A 1 810 ? -1.782 104.688 69.188 1 77.94 810 GLY A CA 1
ATOM 6633 C C . GLY A 1 810 ? -2.896 104.5 70.188 1 77.94 810 GLY A C 1
ATOM 6634 O O . GLY A 1 810 ? -4.035 104.188 69.812 1 77.94 810 GLY A O 1
ATOM 6635 N N . VAL A 1 811 ? -2.574 104.5 71.5 1 78.06 811 VAL A N 1
ATOM 6636 C CA . VAL A 1 811 ? -3.533 104.375 72.625 1 78.06 811 VAL A CA 1
ATOM 6637 C C . VAL A 1 811 ? -3.441 105.625 73.5 1 78.06 811 VAL A C 1
ATOM 6639 O O . VAL A 1 811 ? -2.381 105.938 74.062 1 78.06 811 VAL A O 1
ATOM 6642 N N . THR A 1 812 ? -4.523 106.438 73.5 1 76.25 812 THR A N 1
ATOM 6643 C CA . THR A 1 812 ? -4.582 107.625 74.312 1 76.25 812 THR A CA 1
ATOM 6644 C C . THR A 1 812 ? -5.125 107.25 75.688 1 76.25 812 THR A C 1
ATOM 6646 O O . THR A 1 812 ? -6.227 106.75 75.812 1 76.25 812 THR A O 1
ATOM 6649 N N . TRP A 1 813 ? -4.309 107.5 76.75 1 71.38 813 TRP A N 1
ATOM 6650 C CA . TRP A 1 813 ? -4.688 107.125 78.125 1 71.38 813 TRP A CA 1
ATOM 6651 C C . TRP A 1 813 ? -5.52 108.25 78.75 1 71.38 813 TRP A C 1
ATOM 6653 O O . TRP A 1 813 ? -5.078 109.375 78.875 1 71.38 813 TRP A O 1
ATOM 6663 N N . PRO A 1 814 ? -6.793 108 79.125 1 70.31 814 PRO A N 1
ATOM 6664 C CA . PRO A 1 814 ? -7.668 109.062 79.75 1 70.31 814 PRO A CA 1
ATOM 6665 C C . PRO A 1 814 ? -7.234 109.5 81.125 1 70.31 814 PRO A C 1
ATOM 6667 O O . PRO A 1 814 ? -6.531 108.75 81.812 1 70.31 814 PRO A O 1
ATOM 6670 N N . ASP A 1 815 ? -7.457 110.75 81.625 1 61.62 815 ASP A N 1
ATOM 6671 C CA . ASP A 1 815 ? -7.133 111.312 82.938 1 61.62 815 ASP A CA 1
ATOM 6672 C C . ASP A 1 815 ? -7.762 110.5 84.062 1 61.62 815 ASP A C 1
ATOM 6674 O O . ASP A 1 815 ? -7.176 110.375 85.125 1 61.62 815 ASP A O 1
ATOM 6678 N N . ASN A 1 816 ? -9.109 110.25 84.062 1 56.12 816 ASN A N 1
ATOM 6679 C CA . ASN A 1 816 ? -9.758 109.438 85.125 1 56.12 816 ASN A CA 1
ATOM 6680 C C . ASN A 1 816 ? -9.531 107.938 84.938 1 56.12 816 ASN A C 1
ATOM 6682 O O . ASN A 1 816 ? -9.625 107.438 83.812 1 56.12 816 ASN A O 1
ATOM 6686 N N . GLU A 1 817 ? -8.695 107.188 85.625 1 54.28 817 GLU A N 1
ATOM 6687 C CA . GLU A 1 817 ? -8.328 105.812 85.688 1 54.28 817 GLU A CA 1
ATOM 6688 C C . GLU A 1 817 ? -9.477 104.938 85.188 1 54.28 817 GLU A C 1
ATOM 6690 O O . GLU A 1 817 ? -9.992 104.062 85.938 1 54.28 817 GLU A O 1
ATOM 6695 N N . SER A 1 818 ? -10.312 105.375 84.375 1 54.94 818 SER A N 1
ATOM 6696 C CA . SER A 1 818 ? -11.453 104.5 84.062 1 54.94 818 SER A CA 1
ATOM 6697 C C . SER A 1 818 ? -11.023 103.312 83.188 1 54.94 818 SER A C 1
ATOM 6699 O O . SER A 1 818 ? -9.953 103.375 82.625 1 54.94 818 SER A O 1
ATOM 6701 N N . ASP A 1 819 ? -11.789 102.125 83.188 1 60.91 819 ASP A N 1
ATOM 6702 C CA . ASP A 1 819 ? -11.727 100.812 82.625 1 60.91 819 ASP A CA 1
ATOM 6703 C C . ASP A 1 819 ? -11.531 100.875 81.062 1 60.91 819 ASP A C 1
ATOM 6705 O O . ASP A 1 819 ? -11.117 99.875 80.5 1 60.91 819 ASP A O 1
ATOM 6709 N N . ASN A 1 820 ? -11.656 102 80.625 1 66.44 820 ASN A N 1
ATOM 6710 C CA . ASN A 1 820 ? -11.688 102 79.125 1 66.44 820 ASN A CA 1
ATOM 6711 C C . ASN A 1 820 ? -10.281 102 78.562 1 66.44 820 ASN A C 1
ATOM 6713 O O . ASN A 1 820 ? -10.055 101.438 77.5 1 66.44 820 ASN A O 1
ATOM 6717 N N . GLY A 1 821 ? -9.32 102.562 79.125 1 72.12 821 GLY A N 1
ATOM 6718 C CA . GLY A 1 821 ? -7.949 102.562 78.688 1 72.12 821 GLY A CA 1
ATOM 6719 C C . GLY A 1 821 ? -7.355 101.188 78.625 1 72.12 821 GLY A C 1
ATOM 6720 O O . GLY A 1 821 ? -6.699 100.812 77.625 1 72.12 821 GLY A O 1
ATOM 6721 N N . TRP A 1 822 ? -7.723 100.5 79.625 1 77.06 822 TRP A N 1
ATOM 6722 C CA . TRP A 1 822 ? -7.238 99.125 79.688 1 77.06 822 TRP A CA 1
ATOM 6723 C C . TRP A 1 822 ? -7.879 98.25 78.562 1 77.06 822 TRP A C 1
ATOM 6725 O O . TRP A 1 822 ? -7.211 97.375 78 1 77.06 822 TRP A O 1
ATOM 6735 N N . GLN A 1 823 ? -9.078 98.562 78.25 1 75.12 823 GLN A N 1
ATOM 6736 C CA . GLN A 1 823 ? -9.758 97.812 77.25 1 75.12 823 GLN A CA 1
ATOM 6737 C C . GLN A 1 823 ? -9.18 98.062 75.875 1 75.12 823 GLN A C 1
ATOM 6739 O O . GLN A 1 823 ? -9 97.188 75.062 1 75.12 823 GLN A O 1
ATOM 6744 N N . THR A 1 824 ? -8.797 99.25 75.625 1 76.56 824 THR A N 1
ATOM 6745 C CA . THR A 1 824 ? -8.227 99.625 74.375 1 76.56 824 THR A CA 1
ATOM 6746 C C . THR A 1 824 ? -6.828 99.062 74.188 1 76.56 824 THR A C 1
ATOM 6748 O O . THR A 1 824 ? -6.461 98.625 73.125 1 76.56 824 THR A O 1
ATOM 6751 N N . LEU A 1 825 ? -6.113 99 75.25 1 79.62 825 LEU A N 1
ATOM 6752 C CA . LEU A 1 825 ? -4.781 98.438 75.188 1 79.62 825 LEU A CA 1
ATOM 6753 C C . LEU A 1 825 ? -4.875 96.938 75 1 79.62 825 LEU A C 1
ATOM 6755 O O . LEU A 1 825 ? -4.094 96.312 74.25 1 79.62 825 LEU A O 1
ATOM 6759 N N . LYS A 1 826 ? -5.844 96.312 75.625 1 78.88 826 LYS A N 1
ATOM 6760 C CA . LYS A 1 826 ? -6.062 94.875 75.438 1 78.88 826 LYS A CA 1
ATOM 6761 C C . LYS A 1 826 ? -6.457 94.562 74 1 78.88 826 LYS A C 1
ATOM 6763 O O . LYS A 1 826 ? -5.973 93.562 73.438 1 78.88 826 LYS A O 1
ATOM 6768 N N . LEU A 1 827 ? -7.188 95.438 73.438 1 75.19 827 LEU A N 1
ATOM 6769 C CA . LEU A 1 827 ? -7.602 95.188 72.062 1 75.19 827 LEU A CA 1
ATOM 6770 C C . LEU A 1 827 ? -6.426 95.375 71.125 1 75.19 827 LEU A C 1
ATOM 6772 O O . LEU A 1 827 ? -6.293 94.688 70.125 1 75.19 827 LEU A O 1
ATOM 6776 N N . ALA A 1 828 ? -5.562 96.312 71.375 1 76.88 828 ALA A N 1
ATOM 6777 C CA . ALA A 1 828 ? -4.398 96.562 70.562 1 76.88 828 ALA A CA 1
ATOM 6778 C C . ALA A 1 828 ? -3.414 95.375 70.625 1 76.88 828 ALA A C 1
ATOM 6780 O O . ALA A 1 828 ? -2.775 95.062 69.562 1 76.88 828 ALA A O 1
ATOM 6781 N N . LEU A 1 829 ? -3.355 94.75 71.75 1 77.56 829 LEU A N 1
ATOM 6782 C CA . LEU A 1 829 ? -2.381 93.688 71.938 1 77.56 829 LEU A CA 1
ATOM 6783 C C . LEU A 1 829 ? -2.91 92.375 71.375 1 77.56 829 LEU A C 1
ATOM 6785 O O . LEU A 1 829 ? -2.146 91.562 70.812 1 77.56 829 LEU A O 1
ATOM 6789 N N . TRP A 1 830 ? -4.234 92 71.375 1 73.38 830 TRP A N 1
ATOM 6790 C CA . TRP A 1 830 ? -4.754 90.688 70.938 1 73.38 830 TRP A CA 1
ATOM 6791 C C . TRP A 1 830 ? -5.445 90.812 69.625 1 73.38 830 TRP A C 1
ATOM 6793 O O . TRP A 1 830 ? -5.668 89.75 68.938 1 73.38 830 TRP A O 1
ATOM 6803 N N . SER A 1 831 ? -5.867 92 69.125 1 60.31 831 SER A N 1
ATOM 6804 C CA . SER A 1 831 ? -6.586 92 67.812 1 60.31 831 SER A CA 1
ATOM 6805 C C . SER A 1 831 ? -5.66 91.625 66.688 1 60.31 831 SER A C 1
ATOM 6807 O O . SER A 1 831 ? -4.488 92 66.688 1 60.31 831 SER A O 1
ATOM 6809 N N . GLU A 1 832 ? -5.988 90.5 65.875 1 51.84 832 GLU A N 1
ATOM 6810 C CA . GLU A 1 832 ? -5.305 90.062 64.688 1 51.84 832 GLU A CA 1
ATOM 6811 C C . GLU A 1 832 ? -5.23 91.188 63.656 1 51.84 832 GLU A C 1
ATOM 6813 O O . GLU A 1 832 ? -4.727 90.938 62.531 1 51.84 832 GLU A O 1
ATOM 6818 N N . LEU A 1 833 ? -5.816 92.25 63.812 1 41.75 833 LEU A N 1
ATOM 6819 C CA . LEU A 1 833 ? -5.824 93.188 62.656 1 41.75 833 LEU A CA 1
ATOM 6820 C C . LEU A 1 833 ? -4.414 93.688 62.344 1 41.75 833 LEU A C 1
ATOM 6822 O O . LEU A 1 833 ? -3.756 94.312 63.219 1 41.75 833 LEU A O 1
ATOM 6826 N N . SER A 1 834 ? -3.656 92.812 61.688 1 38.12 834 SER A N 1
ATOM 6827 C CA . SER A 1 834 ? -2.482 93.375 61.031 1 38.12 834 SER A CA 1
ATOM 6828 C C . SER A 1 834 ? -2.85 94.562 60.188 1 38.12 834 SER A C 1
ATOM 6830 O O . SER A 1 834 ? -3.871 94.562 59.469 1 38.12 834 SER A O 1
ATOM 6832 N N . MET B 1 1 ? -56.875 3.881 4.738 1 19.58 1 MET B N 1
ATOM 6833 C CA . MET B 1 1 ? -55.875 4.098 5.797 1 19.58 1 MET B CA 1
ATOM 6834 C C . MET B 1 1 ? -55.438 2.773 6.398 1 19.58 1 MET B C 1
ATOM 6836 O O . MET B 1 1 ? -56.188 2.139 7.145 1 19.58 1 MET B O 1
ATOM 6840 N N . LYS B 1 2 ? -54.781 1.92 5.59 1 30.3 2 LYS B N 1
ATOM 6841 C CA . LYS B 1 2 ? -54.469 0.578 6.074 1 30.3 2 LYS B CA 1
ATOM 6842 C C . LYS B 1 2 ? -53.844 0.627 7.473 1 30.3 2 LYS B C 1
ATOM 6844 O O . LYS B 1 2 ? -52.906 1.385 7.715 1 30.3 2 LYS B O 1
ATOM 6849 N N . GLN B 1 3 ? -54.688 0.547 8.438 1 29.75 3 GLN B N 1
ATOM 6850 C CA . GLN B 1 3 ? -54.219 0.493 9.812 1 29.75 3 GLN B CA 1
ATOM 6851 C C . GLN B 1 3 ? -52.938 -0.324 9.93 1 29.75 3 GLN B C 1
ATOM 6853 O O . GLN B 1 3 ? -52.938 -1.518 9.625 1 29.75 3 GLN B O 1
ATOM 6858 N N . GLU B 1 4 ? -51.844 0.224 9.539 1 34.97 4 GLU B N 1
ATOM 6859 C CA . GLU B 1 4 ? -50.531 -0.341 9.836 1 34.97 4 GLU B CA 1
ATOM 6860 C C . GLU B 1 4 ? -50.438 -0.855 11.266 1 34.97 4 GLU B C 1
ATOM 6862 O O . GLU B 1 4 ? -50.562 -0.077 12.219 1 34.97 4 GLU B O 1
ATOM 6867 N N . LYS B 1 5 ? -51.281 -1.887 11.609 1 43.56 5 LYS B N 1
ATOM 6868 C CA . LYS B 1 5 ? -51.281 -2.559 12.906 1 43.56 5 LYS B CA 1
ATOM 6869 C C . LYS B 1 5 ? -49.875 -2.604 13.516 1 43.56 5 LYS B C 1
ATOM 6871 O O . LYS B 1 5 ? -48.938 -3.146 12.906 1 43.56 5 LYS B O 1
ATOM 6876 N N . LEU B 1 6 ? -49.531 -1.636 14.234 1 47.28 6 LEU B N 1
ATOM 6877 C CA . LEU B 1 6 ? -48.281 -1.512 15 1 47.28 6 LEU B CA 1
ATOM 6878 C C . LEU B 1 6 ? -47.844 -2.863 15.555 1 47.28 6 LEU B C 1
ATOM 6880 O O . LEU B 1 6 ? -48.531 -3.428 16.422 1 47.28 6 LEU B O 1
ATOM 6884 N N . GLU B 1 7 ? -47.438 -3.848 14.766 1 65.88 7 GLU B N 1
ATOM 6885 C CA . GLU B 1 7 ? -46.875 -5.109 15.203 1 65.88 7 GLU B CA 1
ATOM 6886 C C . GLU B 1 7 ? -45.969 -4.906 16.422 1 65.88 7 GLU B C 1
ATOM 6888 O O . GLU B 1 7 ? -45 -4.145 16.344 1 65.88 7 GLU B O 1
ATOM 6893 N N . LEU B 1 8 ? -46.594 -5.102 17.672 1 82.75 8 LEU B N 1
ATOM 6894 C CA . LEU B 1 8 ? -45.906 -4.965 18.953 1 82.75 8 LEU B CA 1
ATOM 6895 C C . LEU B 1 8 ? -44.75 -5.938 19.062 1 82.75 8 LEU B C 1
ATOM 6897 O O . LEU B 1 8 ? -44.906 -7.145 18.875 1 82.75 8 LEU B O 1
ATOM 6901 N N . THR B 1 9 ? -43.531 -5.438 19 1 89.88 9 THR B N 1
ATOM 6902 C CA . THR B 1 9 ? -42.312 -6.227 19.188 1 89.88 9 THR B CA 1
ATOM 6903 C C . THR B 1 9 ? -41.812 -6.105 20.625 1 89.88 9 THR B C 1
ATOM 6905 O O . THR B 1 9 ? -41.75 -5.004 21.172 1 89.88 9 THR B O 1
ATOM 6908 N N . ALA B 1 10 ? -41.688 -7.23 21.297 1 93.69 10 ALA B N 1
ATOM 6909 C CA . ALA B 1 10 ? -41.062 -7.27 22.609 1 93.69 10 ALA B CA 1
ATOM 6910 C C . ALA B 1 10 ? -39.594 -7.637 22.5 1 93.69 10 ALA B C 1
ATOM 6912 O O . ALA B 1 10 ? -39.25 -8.758 22.125 1 93.69 10 ALA B O 1
ATOM 6913 N N . ASP B 1 11 ? -38.688 -6.75 22.688 1 93.62 11 ASP B N 1
ATOM 6914 C CA . ASP B 1 11 ? -37.25 -7 22.688 1 93.62 11 ASP B CA 1
ATOM 6915 C C . ASP B 1 11 ? -36.75 -7.371 24.094 1 93.62 11 ASP B C 1
ATOM 6917 O O . ASP B 1 11 ? -36.531 -6.492 24.922 1 93.62 11 ASP B O 1
ATOM 6921 N N . CYS B 1 12 ? -36.594 -8.602 24.328 1 95.44 12 CYS B N 1
ATOM 6922 C CA . CYS B 1 12 ? -36.094 -9.109 25.594 1 95.44 12 CYS B CA 1
ATOM 6923 C C . CYS B 1 12 ? -34.656 -9.648 25.453 1 95.44 12 CYS B C 1
ATOM 6925 O O . CYS B 1 12 ? -34.281 -10.602 26.125 1 95.44 12 CYS B O 1
ATOM 6927 N N . SER B 1 13 ? -33.938 -9.094 24.531 1 94.62 13 SER B N 1
ATOM 6928 C CA . SER B 1 13 ? -32.594 -9.562 24.297 1 94.62 13 SER B CA 1
ATOM 6929 C C . SER B 1 13 ? -31.625 -9.039 25.359 1 94.62 13 SER B C 1
ATOM 6931 O O . SER B 1 13 ? -31.812 -7.93 25.875 1 94.62 13 SER B O 1
ATOM 6933 N N . ASN B 1 14 ? -30.609 -9.828 25.797 1 93.19 14 ASN B N 1
ATOM 6934 C CA . ASN B 1 14 ? -29.5 -9.461 26.672 1 93.19 14 ASN B CA 1
ATOM 6935 C C . ASN B 1 14 ? -30 -9.031 28.047 1 93.19 14 ASN B C 1
ATOM 6937 O O . ASN B 1 14 ? -29.578 -8 28.562 1 93.19 14 ASN B O 1
ATOM 6941 N N . LEU B 1 15 ? -30.906 -9.703 28.578 1 93.25 15 LEU B N 1
ATOM 6942 C CA . LEU B 1 15 ? -31.453 -9.383 29.891 1 93.25 15 LEU B CA 1
ATOM 6943 C C . LEU B 1 15 ? -31.047 -10.422 30.922 1 93.25 15 LEU B C 1
ATOM 6945 O O . LEU B 1 15 ? -31.469 -10.352 32.094 1 93.25 15 LEU B O 1
ATOM 6949 N N . GLY B 1 16 ? -30.312 -11.359 30.484 1 93.38 16 GLY B N 1
ATOM 6950 C CA . GLY B 1 16 ? -29.875 -12.398 31.391 1 93.38 16 GLY B CA 1
ATOM 6951 C C . GLY B 1 16 ? -30.984 -13.359 31.781 1 93.38 16 GLY B C 1
ATOM 6952 O O . GLY B 1 16 ? -30.938 -13.977 32.844 1 93.38 16 GLY B O 1
ATOM 6953 N N . LEU B 1 17 ? -31.969 -13.555 30.953 1 95.31 17 LEU B N 1
ATOM 6954 C CA . LEU B 1 17 ? -33.125 -14.398 31.234 1 95.31 17 LEU B CA 1
ATOM 6955 C C . LEU B 1 17 ? -32.719 -15.875 31.234 1 95.31 17 LEU B C 1
ATOM 6957 O O . LEU B 1 17 ? -31.875 -16.281 30.438 1 95.31 17 LEU B O 1
ATOM 6961 N N . THR B 1 18 ? -33.344 -16.625 32.062 1 95.69 18 THR B N 1
ATOM 6962 C CA . THR B 1 18 ? -33.125 -18.062 32.094 1 95.69 18 THR B CA 1
ATOM 6963 C C . THR B 1 18 ? -34.375 -18.828 31.688 1 95.69 18 THR B C 1
ATOM 6965 O O . THR B 1 18 ? -34.312 -20.031 31.453 1 95.69 18 THR B O 1
ATOM 6968 N N . ARG B 1 19 ? -35.438 -18.078 31.672 1 94.94 19 ARG B N 1
ATOM 6969 C CA . ARG B 1 19 ? -36.719 -18.656 31.219 1 94.94 19 ARG B CA 1
ATOM 6970 C C . ARG B 1 19 ? -37.5 -17.656 30.359 1 94.94 19 ARG B C 1
ATOM 6972 O O . ARG B 1 19 ? -37.188 -16.469 30.359 1 94.94 19 ARG B O 1
ATOM 6979 N N . VAL B 1 20 ? -38.406 -18.156 29.578 1 95.94 20 VAL B N 1
ATOM 6980 C CA . VAL B 1 20 ? -39.281 -17.297 28.75 1 95.94 20 VAL B CA 1
ATOM 6981 C C . VAL B 1 20 ? -40.188 -16.469 29.656 1 95.94 20 VAL B C 1
ATOM 6983 O O . VAL B 1 20 ? -40.844 -17 30.547 1 95.94 20 VAL B O 1
ATOM 6986 N N . PRO B 1 21 ? -40.219 -15.148 29.406 1 94.44 21 PRO B N 1
ATOM 6987 C CA . PRO B 1 21 ? -41.062 -14.289 30.219 1 94.44 21 PRO B CA 1
ATOM 6988 C C . PRO B 1 21 ? -42.562 -14.555 29.984 1 94.44 21 PRO B C 1
ATOM 6990 O O . PRO B 1 21 ? -42.969 -14.789 28.859 1 94.44 21 PRO B O 1
ATOM 6993 N N . GLN B 1 22 ? -43.406 -14.5 31.125 1 91.69 22 GLN B N 1
ATOM 6994 C CA . GLN B 1 22 ? -44.844 -14.789 31.031 1 91.69 22 GLN B CA 1
ATOM 6995 C C . GLN B 1 22 ? -45.656 -13.531 31.266 1 91.69 22 GLN B C 1
ATOM 6997 O O . GLN B 1 22 ? -46.906 -13.578 31.172 1 91.69 22 GLN B O 1
ATOM 7002 N N . ASP B 1 23 ? -45 -12.352 31.375 1 89.88 23 ASP B N 1
ATOM 7003 C CA . ASP B 1 23 ? -45.719 -11.133 31.734 1 89.88 23 ASP B CA 1
ATOM 7004 C C . ASP B 1 23 ? -45.781 -10.164 30.562 1 89.88 23 ASP B C 1
ATOM 7006 O O . ASP B 1 23 ? -46.125 -8.992 30.734 1 89.88 23 ASP B O 1
ATOM 7010 N N . LEU B 1 24 ? -45.562 -10.68 29.453 1 92.75 24 LEU B N 1
ATOM 7011 C CA . LEU B 1 24 ? -45.656 -9.812 28.281 1 92.75 24 LEU B CA 1
ATOM 7012 C C . LEU B 1 24 ? -47.062 -9.742 27.75 1 92.75 24 LEU B C 1
ATOM 7014 O O . LEU B 1 24 ? -47.906 -10.57 28.109 1 92.75 24 LEU B O 1
ATOM 7018 N N . ASN B 1 25 ? -47.281 -8.766 26.984 1 91.56 25 ASN B N 1
ATOM 7019 C CA . ASN B 1 25 ? -48.594 -8.648 26.328 1 91.56 25 ASN B CA 1
ATOM 7020 C C . ASN B 1 25 ? -48.875 -9.852 25.422 1 91.56 25 ASN B C 1
ATOM 7022 O O . ASN B 1 25 ? -48 -10.289 24.672 1 91.56 25 ASN B O 1
ATOM 7026 N N . HIS B 1 26 ? -50.062 -10.398 25.453 1 89.44 26 HIS B N 1
ATOM 7027 C CA . HIS B 1 26 ? -50.406 -11.625 24.75 1 89.44 26 HIS B CA 1
ATOM 7028 C C . HIS B 1 26 ? -50.562 -11.375 23.25 1 89.44 26 HIS B C 1
ATOM 7030 O O . HIS B 1 26 ? -50.531 -12.32 22.453 1 89.44 26 HIS B O 1
ATOM 7036 N N . THR B 1 27 ? -50.562 -10.094 22.828 1 90.31 27 THR B N 1
ATOM 7037 C CA . THR B 1 27 ? -50.781 -9.773 21.422 1 90.31 27 THR B CA 1
ATOM 7038 C C . THR B 1 27 ? -49.469 -9.422 20.734 1 90.31 27 THR B C 1
ATOM 7040 O O . THR B 1 27 ? -49.5 -8.828 19.641 1 90.31 27 THR B O 1
ATOM 7043 N N . ILE B 1 28 ? -48.438 -9.828 21.359 1 93.44 28 ILE B N 1
ATOM 7044 C CA . ILE B 1 28 ? -47.156 -9.5 20.75 1 93.44 28 ILE B CA 1
ATOM 7045 C C . ILE B 1 28 ? -47 -10.242 19.438 1 93.44 28 ILE B C 1
ATOM 7047 O O . ILE B 1 28 ? -47.438 -11.383 19.297 1 93.44 28 ILE B O 1
ATOM 7051 N N . PHE B 1 29 ? -46.438 -9.477 18.516 1 93.69 29 PHE B N 1
ATOM 7052 C CA . PHE B 1 29 ? -46.219 -9.992 17.172 1 93.69 29 PHE B CA 1
ATOM 7053 C C . PHE B 1 29 ? -44.844 -10.602 17.031 1 93.69 29 PHE B C 1
ATOM 7055 O O . PHE B 1 29 ? -44.656 -11.594 16.312 1 93.69 29 PHE B O 1
ATOM 7062 N N . ALA B 1 30 ? -43.875 -10.031 17.547 1 96.06 30 ALA B N 1
ATOM 7063 C CA . ALA B 1 30 ? -42.469 -10.484 17.5 1 96.06 30 ALA B CA 1
ATOM 7064 C C . ALA B 1 30 ? -41.844 -10.492 18.891 1 96.06 30 ALA B C 1
ATOM 7066 O O . ALA B 1 30 ? -42.125 -9.609 19.703 1 96.06 30 ALA B O 1
ATOM 7067 N N . LEU B 1 31 ? -41.094 -11.594 19.188 1 95.94 31 LEU B N 1
ATOM 7068 C CA . LEU B 1 31 ? -40.406 -11.742 20.469 1 95.94 31 LEU B CA 1
ATOM 7069 C C . LEU B 1 31 ? -38.938 -12.086 20.25 1 95.94 31 LEU B C 1
ATOM 7071 O O . LEU B 1 31 ? -38.594 -13.078 19.578 1 95.94 31 LEU B O 1
ATOM 7075 N N . ASP B 1 32 ? -38.062 -11.266 20.688 1 96.75 32 ASP B N 1
ATOM 7076 C CA . ASP B 1 32 ? -36.625 -11.5 20.609 1 96.75 32 ASP B CA 1
ATOM 7077 C C . ASP B 1 32 ? -36.062 -11.867 21.969 1 96.75 32 ASP B C 1
ATOM 7079 O O . ASP B 1 32 ? -36 -11.039 22.875 1 96.75 32 ASP B O 1
ATOM 7083 N N . LEU B 1 33 ? -35.656 -13.07 22.109 1 97.06 33 LEU B N 1
ATOM 7084 C CA . LEU B 1 33 ? -35.062 -13.586 23.328 1 97.06 33 LEU B CA 1
ATOM 7085 C C . LEU B 1 33 ? -33.594 -13.883 23.156 1 97.06 33 LEU B C 1
ATOM 7087 O O . LEU B 1 33 ? -33.031 -14.766 23.812 1 97.06 33 LEU B O 1
ATOM 7091 N N . SER B 1 34 ? -32.906 -13.188 22.312 1 96.62 34 SER B N 1
ATOM 7092 C CA . SER B 1 34 ? -31.531 -13.5 21.969 1 96.62 34 SER B CA 1
ATOM 7093 C C . SER B 1 34 ? -30.578 -13.07 23.078 1 96.62 34 SER B C 1
ATOM 7095 O O . SER B 1 34 ? -30.891 -12.18 23.875 1 96.62 34 SER B O 1
ATOM 7097 N N . LYS B 1 35 ? -29.359 -13.727 23.219 1 95.62 35 LYS B N 1
ATOM 7098 C CA . LYS B 1 35 ? -28.234 -13.367 24.094 1 95.62 35 LYS B CA 1
ATOM 7099 C C . LYS B 1 35 ? -28.656 -13.391 25.547 1 95.62 35 LYS B C 1
ATOM 7101 O O . LYS B 1 35 ? -28.406 -12.438 26.297 1 95.62 35 LYS B O 1
ATOM 7106 N N . ASN B 1 36 ? -29.438 -14.391 25.828 1 96.38 36 ASN B N 1
ATOM 7107 C CA . ASN B 1 36 ? -29.766 -14.688 27.234 1 96.38 36 ASN B CA 1
ATOM 7108 C C . ASN B 1 36 ? -29.109 -15.992 27.688 1 96.38 36 ASN B C 1
ATOM 7110 O O . ASN B 1 36 ? -28.125 -16.438 27.094 1 96.38 36 ASN B O 1
ATOM 7114 N N . ARG B 1 37 ? -29.641 -16.531 28.812 1 95.94 37 ARG B N 1
ATOM 7115 C CA . ARG B 1 37 ? -29.031 -17.734 29.359 1 95.94 37 ARG B CA 1
ATOM 7116 C C . ARG B 1 37 ? -30.062 -18.859 29.484 1 95.94 37 ARG B C 1
ATOM 7118 O O . ARG B 1 37 ? -30.109 -19.547 30.5 1 95.94 37 ARG B O 1
ATOM 7125 N N . ILE B 1 38 ? -30.891 -18.875 28.453 1 96.44 38 ILE B N 1
ATOM 7126 C CA . ILE B 1 38 ? -31.922 -19.906 28.469 1 96.44 38 ILE B CA 1
ATOM 7127 C C . ILE B 1 38 ? -31.297 -21.25 28.078 1 96.44 38 ILE B C 1
ATOM 7129 O O . ILE B 1 38 ? -30.609 -21.344 27.062 1 96.44 38 ILE B O 1
ATOM 7133 N N . LYS B 1 39 ? -31.547 -22.328 28.781 1 94.69 39 LYS B N 1
ATOM 7134 C CA . LYS B 1 39 ? -30.906 -23.625 28.547 1 94.69 39 LYS B CA 1
ATOM 7135 C C . LYS B 1 39 ? -31.922 -24.641 28 1 94.69 39 LYS B C 1
ATOM 7137 O O . LYS B 1 39 ? -31.578 -25.453 27.125 1 94.69 39 LYS B O 1
ATOM 7142 N N . ILE B 1 40 ? -33.156 -24.578 28.547 1 95.06 40 ILE B N 1
ATOM 7143 C CA . ILE B 1 40 ? -34.188 -25.531 28.141 1 95.06 40 ILE B CA 1
ATOM 7144 C C . ILE B 1 40 ? -35.5 -24.781 27.859 1 95.06 40 ILE B C 1
ATOM 7146 O O . ILE B 1 40 ? -35.844 -23.859 28.578 1 95.06 40 ILE B O 1
ATOM 7150 N N . LEU B 1 41 ? -36.062 -25.141 26.75 1 95.5 41 LEU B N 1
ATOM 7151 C CA . LEU B 1 41 ? -37.406 -24.672 26.5 1 95.5 41 LEU B CA 1
ATOM 7152 C C . LEU B 1 41 ? -38.438 -25.75 26.875 1 95.5 41 LEU B C 1
ATOM 7154 O O . LEU B 1 41 ? -38.5 -26.797 26.219 1 95.5 41 LEU B O 1
ATOM 7158 N N . ARG B 1 42 ? -39.312 -25.391 27.797 1 93.12 42 ARG B N 1
ATOM 7159 C CA . ARG B 1 42 ? -40.25 -26.359 28.359 1 93.12 42 ARG B CA 1
ATOM 7160 C C . ARG B 1 42 ? -41.562 -26.328 27.609 1 93.12 42 ARG B C 1
ATOM 7162 O O . ARG B 1 42 ? -41.812 -25.422 26.812 1 93.12 42 ARG B O 1
ATOM 7169 N N . ASN B 1 43 ? -42.344 -27.375 27.906 1 93.88 43 ASN B N 1
ATOM 7170 C CA . ASN B 1 43 ? -43.688 -27.453 27.297 1 93.88 43 ASN B CA 1
ATOM 7171 C C . ASN B 1 43 ? -44.5 -26.203 27.578 1 93.88 43 ASN B C 1
ATOM 7173 O O . ASN B 1 43 ? -44.469 -25.672 28.688 1 93.88 43 ASN B O 1
ATOM 7177 N N . ASN B 1 44 ? -45.094 -25.688 26.594 1 91.12 44 ASN B N 1
ATOM 7178 C CA . ASN B 1 44 ? -46.062 -24.578 26.688 1 91.12 44 ASN B CA 1
ATOM 7179 C C . ASN B 1 44 ? -45.375 -23.281 27.062 1 91.12 44 ASN B C 1
ATOM 7181 O O . ASN B 1 44 ? -45.969 -22.422 27.719 1 91.12 44 ASN B O 1
ATOM 7185 N N . SER B 1 45 ? -44.156 -23.234 26.703 1 92.75 45 SER B N 1
ATOM 7186 C CA . SER B 1 45 ? -43.375 -22.031 27.062 1 92.75 45 SER B CA 1
ATOM 7187 C C . SER B 1 45 ? -43.938 -20.797 26.375 1 92.75 45 SER B C 1
ATOM 7189 O O . SER B 1 45 ? -43.781 -19.688 26.891 1 92.75 45 SER B O 1
ATOM 7191 N N . PHE B 1 46 ? -44.656 -21 25.266 1 95.25 46 PHE B N 1
ATOM 7192 C CA . PHE B 1 46 ? -45.125 -19.844 24.5 1 95.25 46 PHE B CA 1
ATOM 7193 C C . PHE B 1 46 ? -46.625 -19.891 24.328 1 95.25 46 PHE B C 1
ATOM 7195 O O . PHE B 1 46 ? -47.188 -19.234 23.438 1 95.25 46 PHE B O 1
ATOM 7202 N N . GLU B 1 47 ? -47.344 -20.609 25.094 1 92.75 47 GLU B N 1
ATOM 7203 C CA . GLU B 1 47 ? -48.781 -20.859 24.922 1 92.75 47 GLU B CA 1
ATOM 7204 C C . GLU B 1 47 ? -49.594 -19.562 24.984 1 92.75 47 GLU B C 1
ATOM 7206 O O . GLU B 1 47 ? -50.594 -19.438 24.312 1 92.75 47 GLU B O 1
ATOM 7211 N N . ARG B 1 48 ? -49.094 -18.516 25.656 1 92.12 48 ARG B N 1
ATOM 7212 C CA . ARG B 1 48 ? -49.812 -17.266 25.875 1 92.12 48 ARG B CA 1
ATOM 7213 C C . ARG B 1 48 ? -49.688 -16.344 24.656 1 92.12 48 ARG B C 1
ATOM 7215 O O . ARG B 1 48 ? -50.5 -15.445 24.469 1 92.12 48 ARG B O 1
ATOM 7222 N N . TYR B 1 49 ? -48.75 -16.609 23.828 1 93.88 49 TYR B N 1
ATOM 7223 C CA . TYR B 1 49 ? -48.469 -15.68 22.75 1 93.88 49 TYR B CA 1
ATOM 7224 C C . TYR B 1 49 ? -48.938 -16.219 21.406 1 93.88 49 TYR B C 1
ATOM 7226 O O . TYR B 1 49 ? -48.156 -16.422 20.484 1 93.88 49 TYR B O 1
ATOM 7234 N N . THR B 1 50 ? -50.219 -16.328 21.234 1 91.06 50 THR B N 1
ATOM 7235 C CA . THR B 1 50 ? -50.844 -17.031 20.109 1 91.06 50 THR B CA 1
ATOM 7236 C C . THR B 1 50 ? -50.688 -16.203 18.828 1 91.06 50 THR B C 1
ATOM 7238 O O . THR B 1 50 ? -50.844 -16.75 17.734 1 91.06 50 THR B O 1
ATOM 7241 N N . GLN B 1 51 ? -50.406 -14.922 18.922 1 92.44 51 GLN B N 1
ATOM 7242 C CA . GLN B 1 51 ? -50.344 -14.07 17.734 1 92.44 51 GLN B CA 1
ATOM 7243 C C . GLN B 1 51 ? -48.906 -13.883 17.297 1 92.44 51 GLN B C 1
ATOM 7245 O O . GLN B 1 51 ? -48.625 -13.18 16.328 1 92.44 51 GLN B O 1
ATOM 7250 N N . LEU B 1 52 ? -48.031 -14.625 17.953 1 94.38 52 LEU B N 1
ATOM 7251 C CA . LEU B 1 52 ? -46.625 -14.484 17.672 1 94.38 52 LEU B CA 1
ATOM 7252 C C . LEU B 1 52 ? -46.281 -14.953 16.25 1 94.38 52 LEU B C 1
ATOM 7254 O O . LEU B 1 52 ? -46.656 -16.062 15.867 1 94.38 52 LEU B O 1
ATOM 7258 N N . ALA B 1 53 ? -45.656 -14.047 15.469 1 95.62 53 ALA B N 1
ATOM 7259 C CA . ALA B 1 53 ? -45.281 -14.375 14.094 1 95.62 53 ALA B CA 1
ATOM 7260 C C . ALA B 1 53 ? -43.781 -14.547 13.953 1 95.62 53 ALA B C 1
ATOM 7262 O O . ALA B 1 53 ? -43.312 -15.289 13.078 1 95.62 53 ALA B O 1
ATOM 7263 N N . VAL B 1 54 ? -43 -13.852 14.719 1 97.12 54 VAL B N 1
ATOM 7264 C CA . VAL B 1 54 ? -41.531 -13.906 14.656 1 97.12 54 VAL B CA 1
ATOM 7265 C C . VAL B 1 54 ? -40.969 -14.203 16.047 1 97.12 54 VAL B C 1
ATOM 7267 O O . VAL B 1 54 ? -41.281 -13.484 17 1 97.12 54 VAL B O 1
ATOM 7270 N N . LEU B 1 55 ? -40.219 -15.25 16.172 1 96.94 55 LEU B N 1
ATOM 7271 C CA . LEU B 1 55 ? -39.562 -15.633 17.422 1 96.94 55 LEU B CA 1
ATOM 7272 C C . LEU B 1 55 ? -38.094 -15.859 17.234 1 96.94 55 LEU B C 1
ATOM 7274 O O . LEU B 1 55 ? -37.656 -16.672 16.406 1 96.94 55 LEU B O 1
ATOM 7278 N N . THR B 1 56 ? -37.25 -15.102 17.922 1 97.75 56 THR B N 1
ATOM 7279 C CA . THR B 1 56 ? -35.812 -15.227 17.844 1 97.75 56 THR B CA 1
ATOM 7280 C C . THR B 1 56 ? -35.219 -15.594 19.203 1 97.75 56 THR B C 1
ATOM 7282 O O . THR B 1 56 ? -35.406 -14.867 20.172 1 97.75 56 THR B O 1
ATOM 7285 N N . ILE B 1 57 ? -34.562 -16.703 19.266 1 97.25 57 ILE B N 1
ATOM 7286 C CA . ILE B 1 57 ? -33.938 -17.188 20.484 1 97.25 57 ILE B CA 1
ATOM 7287 C C . ILE B 1 57 ? -32.469 -17.5 20.203 1 97.25 57 ILE B C 1
ATOM 7289 O O . ILE B 1 57 ? -31.953 -18.547 20.594 1 97.25 57 ILE B O 1
ATOM 7293 N N . ASP B 1 58 ? -31.797 -16.641 19.609 1 96.06 58 ASP B N 1
ATOM 7294 C CA . ASP B 1 58 ? -30.422 -16.844 19.188 1 96.06 58 ASP B CA 1
ATOM 7295 C C . ASP B 1 58 ? -29.453 -16.625 20.344 1 96.06 58 ASP B C 1
ATOM 7297 O O . ASP B 1 58 ? -29.719 -15.828 21.234 1 96.06 58 ASP B O 1
ATOM 7301 N N . SER B 1 59 ? -28.25 -17.375 20.328 1 94.06 59 SER B N 1
ATOM 7302 C CA . SER B 1 59 ? -27.109 -17.125 21.203 1 94.06 59 SER B CA 1
ATOM 7303 C C . SER B 1 59 ? -27.5 -17.25 22.672 1 94.06 59 SER B C 1
ATOM 7305 O O . SER B 1 59 ? -27.219 -16.359 23.469 1 94.06 59 SER B O 1
ATOM 7307 N N . ASN B 1 60 ? -28.219 -18.25 22.938 1 95.06 60 ASN B N 1
ATOM 7308 C CA . ASN B 1 60 ? -28.453 -18.703 24.297 1 95.06 60 ASN B CA 1
ATOM 7309 C C . ASN B 1 60 ? -27.625 -19.953 24.609 1 95.06 60 ASN B C 1
ATOM 7311 O O . ASN B 1 60 ? -26.594 -20.203 23.984 1 95.06 60 ASN B O 1
ATOM 7315 N N . ASP B 1 61 ? -28.062 -20.719 25.625 1 92.5 61 ASP B N 1
ATOM 7316 C CA . ASP B 1 61 ? -27.438 -21.984 25.969 1 92.5 61 ASP B CA 1
ATOM 7317 C C . ASP B 1 61 ? -28.422 -23.156 25.828 1 92.5 61 ASP B C 1
ATOM 7319 O O . ASP B 1 61 ? -28.375 -24.109 26.609 1 92.5 61 ASP B O 1
ATOM 7323 N N . LEU B 1 62 ? -29.219 -22.969 24.781 1 93.88 62 LEU B N 1
ATOM 7324 C CA . LEU B 1 62 ? -30.266 -23.953 24.594 1 93.88 62 LEU B CA 1
ATOM 7325 C C . LEU B 1 62 ? -29.656 -25.312 24.234 1 93.88 62 LEU B C 1
ATOM 7327 O O . LEU B 1 62 ? -28.859 -25.422 23.297 1 93.88 62 LEU B O 1
ATOM 7331 N N . TYR B 1 63 ? -29.953 -26.406 24.953 1 92.31 63 TYR B N 1
ATOM 7332 C CA . TYR B 1 63 ? -29.422 -27.719 24.594 1 92.31 63 TYR B CA 1
ATOM 7333 C C . TYR B 1 63 ? -30.531 -28.734 24.422 1 92.31 63 TYR B C 1
ATOM 7335 O O . TYR B 1 63 ? -30.312 -29.828 23.906 1 92.31 63 TYR B O 1
ATOM 7343 N N . PHE B 1 64 ? -31.812 -28.266 24.812 1 93.75 64 PHE B N 1
ATOM 7344 C CA . PHE B 1 64 ? -32.906 -29.219 24.703 1 93.75 64 PHE B CA 1
ATOM 7345 C C . PHE B 1 64 ? -34.25 -28.484 24.531 1 93.75 64 PHE B C 1
ATOM 7347 O O . PHE B 1 64 ? -34.469 -27.438 25.125 1 93.75 64 PHE B O 1
ATOM 7354 N N . LEU B 1 65 ? -35.062 -29.078 23.688 1 95.06 65 LEU B N 1
ATOM 7355 C CA . LEU B 1 65 ? -36.406 -28.578 23.438 1 95.06 65 LEU B CA 1
ATOM 7356 C C . LEU B 1 65 ? -37.438 -29.672 23.719 1 95.06 65 LEU B C 1
ATOM 7358 O O . LEU B 1 65 ? -37.406 -30.75 23.125 1 95.06 65 LEU B O 1
ATOM 7362 N N . ASP B 1 66 ? -38.5 -29.281 24.516 1 92.19 66 ASP B N 1
ATOM 7363 C CA . ASP B 1 66 ? -39.594 -30.219 24.781 1 92.19 66 ASP B CA 1
ATOM 7364 C C . ASP B 1 66 ? -40.531 -30.328 23.594 1 92.19 66 ASP B C 1
ATOM 7366 O O . ASP B 1 66 ? -40.562 -29.453 22.719 1 92.19 66 ASP B O 1
ATOM 7370 N N . ALA B 1 67 ? -41.281 -31.391 23.516 1 90.69 67 ALA B N 1
ATOM 7371 C CA . ALA B 1 67 ? -42.125 -31.734 22.375 1 90.69 67 ALA B CA 1
ATOM 7372 C C . ALA B 1 67 ? -43.188 -30.656 22.125 1 90.69 67 ALA B C 1
ATOM 7374 O O . ALA B 1 67 ? -43.469 -30.312 20.969 1 90.69 67 ALA B O 1
ATOM 7375 N N . ASP B 1 68 ? -43.75 -30.062 23.25 1 93.06 68 ASP B N 1
ATOM 7376 C CA . ASP B 1 68 ? -44.812 -29.094 23.109 1 93.06 68 ASP B CA 1
ATOM 7377 C C . ASP B 1 68 ? -44.344 -27.672 23.406 1 93.06 68 ASP B C 1
ATOM 7379 O O . ASP B 1 68 ? -45.125 -26.828 23.875 1 93.06 68 ASP B O 1
ATOM 7383 N N . THR B 1 69 ? -43.062 -27.484 23.109 1 94.19 69 THR B N 1
ATOM 7384 C CA . THR B 1 69 ? -42.469 -26.188 23.359 1 94.19 69 THR B CA 1
ATOM 7385 C C . THR B 1 69 ? -43.188 -25.094 22.594 1 94.19 69 THR B C 1
ATOM 7387 O O . THR B 1 69 ? -43.438 -24.016 23.125 1 94.19 69 THR B O 1
ATOM 7390 N N . PHE B 1 70 ? -43.656 -25.422 21.359 1 95.31 70 PHE B N 1
ATOM 7391 C CA . PHE B 1 70 ? -44.219 -24.375 20.5 1 95.31 70 PHE B CA 1
ATOM 7392 C C . PHE B 1 70 ? -45.719 -24.547 20.391 1 95.31 70 PHE B C 1
ATOM 7394 O O . PHE B 1 70 ? -46.344 -24.078 19.438 1 95.31 70 PHE B O 1
ATOM 7401 N N . PHE B 1 71 ? -46.219 -25.203 21.391 1 93.81 71 PHE B N 1
ATOM 7402 C CA . PHE B 1 71 ? -47.656 -25.344 21.422 1 93.81 71 PHE B CA 1
ATOM 7403 C C . PHE B 1 71 ? -48.344 -23.969 21.484 1 93.81 71 PHE B C 1
ATOM 7405 O O . PHE B 1 71 ? -47.906 -23.109 22.266 1 93.81 71 PHE B O 1
ATOM 7412 N N . GLY B 1 72 ? -49.344 -23.75 20.609 1 92.06 72 GLY B N 1
ATOM 7413 C CA . GLY B 1 72 ? -50.062 -22.484 20.594 1 92.06 72 GLY B CA 1
ATOM 7414 C C . GLY B 1 72 ? -49.562 -21.5 19.562 1 92.06 72 GLY B C 1
ATOM 7415 O O . GLY B 1 72 ? -50.219 -20.5 19.266 1 92.06 72 GLY B O 1
ATOM 7416 N N . LEU B 1 73 ? -48.438 -21.766 18.938 1 94.62 73 LEU B N 1
ATOM 7417 C CA . LEU B 1 73 ? -47.844 -20.828 18 1 94.62 73 LEU B CA 1
ATOM 7418 C C . LEU B 1 73 ? -48.25 -21.156 16.562 1 94.62 73 LEU B C 1
ATOM 7420 O O . LEU B 1 73 ? -47.375 -21.328 15.695 1 94.62 73 LEU B O 1
ATOM 7424 N N . HIS B 1 74 ? -49.5 -21.078 16.297 1 91.88 74 HIS B N 1
ATOM 7425 C CA . HIS B 1 74 ? -50.062 -21.469 14.992 1 91.88 74 HIS B CA 1
ATOM 7426 C C . HIS B 1 74 ? -49.781 -20.391 13.945 1 91.88 74 HIS B C 1
ATOM 7428 O O . HIS B 1 74 ? -49.812 -20.672 12.742 1 91.88 74 HIS B O 1
ATOM 7434 N N . ASN B 1 75 ? -49.438 -19.219 14.398 1 93.56 75 ASN B N 1
ATOM 7435 C CA . ASN B 1 75 ? -49.25 -18.109 13.477 1 93.56 75 ASN B CA 1
ATOM 7436 C C . ASN B 1 75 ? -47.75 -17.828 13.266 1 93.56 75 ASN B C 1
ATOM 7438 O O . ASN B 1 75 ? -47.375 -16.875 12.562 1 93.56 75 ASN B O 1
ATOM 7442 N N . LEU B 1 76 ? -46.906 -18.688 13.836 1 95.94 76 LEU B N 1
ATOM 7443 C CA . LEU B 1 76 ? -45.469 -18.453 13.75 1 95.94 76 LEU B CA 1
ATOM 7444 C C . LEU B 1 76 ? -45 -18.609 12.312 1 95.94 76 LEU B C 1
ATOM 7446 O O . LEU B 1 76 ? -45.281 -19.625 11.664 1 95.94 76 LEU B O 1
ATOM 7450 N N . VAL B 1 77 ? -44.312 -17.547 11.859 1 96.81 77 VAL B N 1
ATOM 7451 C CA . VAL B 1 77 ? -43.844 -17.547 10.477 1 96.81 77 VAL B CA 1
ATOM 7452 C C . VAL B 1 77 ? -42.312 -17.703 10.445 1 96.81 77 VAL B C 1
ATOM 7454 O O . VAL B 1 77 ? -41.781 -18.375 9.562 1 96.81 77 VAL B O 1
ATOM 7457 N N . LYS B 1 78 ? -41.594 -17.078 11.359 1 98 78 LYS B N 1
ATOM 7458 C CA . LYS B 1 78 ? -40.125 -17.094 11.422 1 98 78 LYS B CA 1
ATOM 7459 C C . LYS B 1 78 ? -39.656 -17.531 12.805 1 98 78 LYS B C 1
ATOM 7461 O O . LYS B 1 78 ? -40.094 -17.016 13.82 1 98 78 LYS B O 1
ATOM 7466 N N . LEU B 1 79 ? -38.812 -18.516 12.844 1 97.5 79 LEU B N 1
ATOM 7467 C CA . LEU B 1 79 ? -38.188 -19.016 14.07 1 97.5 79 LEU B CA 1
ATOM 7468 C C . LEU B 1 79 ? -36.688 -19.109 13.93 1 97.5 79 LEU B C 1
ATOM 7470 O O . LEU B 1 79 ? -36.188 -19.75 12.992 1 97.5 79 LEU B O 1
ATOM 7474 N N . SER B 1 80 ? -35.969 -18.422 14.773 1 97.81 80 SER B N 1
ATOM 7475 C CA . SER B 1 80 ? -34.5 -18.484 14.734 1 97.81 80 SER B CA 1
ATOM 7476 C C . SER B 1 80 ? -33.938 -18.922 16.078 1 97.81 80 SER B C 1
ATOM 7478 O O . SER B 1 80 ? -34.25 -18.344 17.109 1 97.81 80 SER B O 1
ATOM 7480 N N . MET B 1 81 ? -33.219 -20 16.094 1 96.44 81 MET B N 1
ATOM 7481 C CA . MET B 1 81 ? -32.531 -20.531 17.266 1 96.44 81 MET B CA 1
ATOM 7482 C C . MET B 1 81 ? -31.062 -20.812 16.969 1 96.44 81 MET B C 1
ATOM 7484 O O . MET B 1 81 ? -30.547 -21.875 17.312 1 96.44 81 MET B O 1
ATOM 7488 N N . ASN B 1 82 ? -30.422 -19.938 16.312 1 94.81 82 ASN B N 1
ATOM 7489 C CA . ASN B 1 82 ? -29.031 -20.156 15.914 1 94.81 82 ASN B CA 1
ATOM 7490 C C . ASN B 1 82 ? -28.062 -19.859 17.062 1 94.81 82 ASN B C 1
ATOM 7492 O O . ASN B 1 82 ? -28.453 -19.25 18.062 1 94.81 82 ASN B O 1
ATOM 7496 N N . ASN B 1 83 ? -26.781 -20.422 16.969 1 92.38 83 ASN B N 1
ATOM 7497 C CA . ASN B 1 83 ? -25.703 -20.188 17.922 1 92.38 83 ASN B CA 1
ATOM 7498 C C . ASN B 1 83 ? -26.094 -20.609 19.344 1 92.38 83 ASN B C 1
ATOM 7500 O O . ASN B 1 83 ? -25.969 -19.812 20.281 1 92.38 83 ASN B O 1
ATOM 7504 N N . ASN B 1 84 ? -26.719 -21.672 19.438 1 93.94 84 ASN B N 1
ATOM 7505 C CA . ASN B 1 84 ? -27 -22.359 20.703 1 93.94 84 ASN B CA 1
ATOM 7506 C C . ASN B 1 84 ? -26.234 -23.672 20.797 1 93.94 84 ASN B C 1
ATOM 7508 O O . ASN B 1 84 ? -25.172 -23.828 20.188 1 93.94 84 ASN B O 1
ATOM 7512 N N . LYS B 1 85 ? -26.766 -24.656 21.656 1 90.69 85 LYS B N 1
ATOM 7513 C CA . LYS B 1 85 ? -26.109 -25.953 21.828 1 90.69 85 LYS B CA 1
ATOM 7514 C C . LYS B 1 85 ? -27.062 -27.094 21.484 1 90.69 85 LYS B C 1
ATOM 7516 O O . LYS B 1 85 ? -27.062 -28.125 22.156 1 90.69 85 LYS B O 1
ATOM 7521 N N . LEU B 1 86 ? -27.75 -26.797 20.438 1 92.19 86 LEU B N 1
ATOM 7522 C CA . LEU B 1 86 ? -28.766 -27.766 20.062 1 92.19 86 LEU B CA 1
ATOM 7523 C C . LEU B 1 86 ? -28.156 -28.891 19.219 1 92.19 86 LEU B C 1
ATOM 7525 O O . LEU B 1 86 ? -27.781 -28.688 18.078 1 92.19 86 LEU B O 1
ATOM 7529 N N . ASN B 1 87 ? -28.125 -30 19.812 1 89.75 87 ASN B N 1
ATOM 7530 C CA . ASN B 1 87 ? -27.641 -31.172 19.094 1 89.75 87 ASN B CA 1
ATOM 7531 C C . ASN B 1 87 ? -28.672 -31.719 18.125 1 89.75 87 ASN B C 1
ATOM 7533 O O . ASN B 1 87 ? -29.844 -31.891 18.5 1 89.75 87 ASN B O 1
ATOM 7537 N N . LEU B 1 88 ? -28.297 -32.031 16.969 1 90.19 88 LEU B N 1
ATOM 7538 C CA . LEU B 1 88 ? -29.219 -32.406 15.906 1 90.19 88 LEU B CA 1
ATOM 7539 C C . LEU B 1 88 ? -29.891 -33.75 16.234 1 90.19 88 LEU B C 1
ATOM 7541 O O . LEU B 1 88 ? -31.031 -34 15.812 1 90.19 88 LEU B O 1
ATOM 7545 N N . SER B 1 89 ? -29.312 -34.562 16.969 1 83.5 89 SER B N 1
ATOM 7546 C CA . SER B 1 89 ? -29.828 -35.938 17.203 1 83.5 89 SER B CA 1
ATOM 7547 C C . SER B 1 89 ? -30.594 -36 18.516 1 83.5 89 SER B C 1
ATOM 7549 O O . SER B 1 89 ? -31.484 -36.844 18.688 1 83.5 89 SER B O 1
ATOM 7551 N N . THR B 1 90 ? -30.266 -35.125 19.5 1 86.75 90 THR B N 1
ATOM 7552 C CA . THR B 1 90 ? -30.797 -35.375 20.844 1 86.75 90 THR B CA 1
ATOM 7553 C C . THR B 1 90 ? -31.609 -34.156 21.312 1 86.75 90 THR B C 1
ATOM 7555 O O . THR B 1 90 ? -32.438 -34.281 22.203 1 86.75 90 THR B O 1
ATOM 7558 N N . ALA B 1 91 ? -31.375 -33.094 20.688 1 90.75 91 ALA B N 1
ATOM 7559 C CA . ALA B 1 91 ? -31.938 -31.875 21.266 1 90.75 91 ALA B CA 1
ATOM 7560 C C . ALA B 1 91 ? -33.406 -31.703 20.844 1 90.75 91 ALA B C 1
ATOM 7562 O O . ALA B 1 91 ? -34.156 -30.953 21.484 1 90.75 91 ALA B O 1
ATOM 7563 N N . TYR B 1 92 ? -33.844 -32.312 19.812 1 90.94 92 TYR B N 1
ATOM 7564 C CA . TYR B 1 92 ? -35.156 -32.094 19.234 1 90.94 92 TYR B CA 1
ATOM 7565 C C . TYR B 1 92 ? -36.094 -33.25 19.516 1 90.94 92 TYR B C 1
ATOM 7567 O O . TYR B 1 92 ? -35.844 -34.375 19.047 1 90.94 92 TYR B O 1
ATOM 7575 N N . SER B 1 93 ? -37.219 -32.969 20.234 1 87.81 93 SER B N 1
ATOM 7576 C CA . SER B 1 93 ? -38.219 -34 20.5 1 87.81 93 SER B CA 1
ATOM 7577 C C . SER B 1 93 ? -39.062 -34.281 19.266 1 87.81 93 SER B C 1
ATOM 7579 O O . SER B 1 93 ? -39.188 -33.438 18.375 1 87.81 93 SER B O 1
ATOM 7581 N N . ASN B 1 94 ? -39.625 -35.5 19.234 1 84.81 94 ASN B N 1
ATOM 7582 C CA . ASN B 1 94 ? -40.469 -35.875 18.109 1 84.81 94 ASN B CA 1
ATOM 7583 C C . ASN B 1 94 ? -41.688 -34.938 17.969 1 84.81 94 ASN B C 1
ATOM 7585 O O . ASN B 1 94 ? -42.375 -34.688 18.953 1 84.81 94 ASN B O 1
ATOM 7589 N N . GLY B 1 95 ? -41.875 -34.375 16.906 1 86.81 95 GLY B N 1
ATOM 7590 C CA . GLY B 1 95 ? -43.031 -33.562 16.609 1 86.81 95 GLY B CA 1
ATOM 7591 C C . GLY B 1 95 ? -42.875 -32.125 17.078 1 86.81 95 GLY B C 1
ATOM 7592 O O . GLY B 1 95 ? -43.875 -31.391 17.188 1 86.81 95 GLY B O 1
ATOM 7593 N N . ILE B 1 96 ? -41.75 -31.734 17.328 1 91.5 96 ILE B N 1
ATOM 7594 C CA . ILE B 1 96 ? -41.469 -30.422 17.906 1 91.5 96 ILE B CA 1
ATOM 7595 C C . ILE B 1 96 ? -42 -29.328 16.984 1 91.5 96 ILE B C 1
ATOM 7597 O O . ILE B 1 96 ? -42.469 -28.297 17.469 1 91.5 96 ILE B O 1
ATOM 7601 N N . PHE B 1 97 ? -42.094 -29.562 15.695 1 93.31 97 PHE B N 1
ATOM 7602 C CA . PHE B 1 97 ? -42.469 -28.516 14.766 1 93.31 97 PHE B CA 1
ATOM 7603 C C . PHE B 1 97 ? -43.906 -28.734 14.281 1 93.31 97 PHE B C 1
ATOM 7605 O O . PHE B 1 97 ? -44.375 -28.047 13.367 1 93.31 97 PHE B O 1
ATOM 7612 N N . SER B 1 98 ? -44.594 -29.641 14.844 1 91.38 98 SER B N 1
ATOM 7613 C CA . SER B 1 98 ? -45.969 -29.938 14.422 1 91.38 98 SER B CA 1
ATOM 7614 C C . SER B 1 98 ? -46.938 -28.797 14.758 1 91.38 98 SER B C 1
ATOM 7616 O O . SER B 1 98 ? -47.969 -28.641 14.102 1 91.38 98 SER B O 1
ATOM 7618 N N . HIS B 1 99 ? -46.531 -27.922 15.695 1 90.75 99 HIS B N 1
ATOM 7619 C CA . HIS B 1 99 ? -47.406 -26.859 16.172 1 90.75 99 HIS B CA 1
ATOM 7620 C C . HIS B 1 99 ? -47.156 -25.562 15.391 1 90.75 99 HIS B C 1
ATOM 7622 O O . HIS B 1 99 ? -47.781 -24.547 15.672 1 90.75 99 HIS B O 1
ATOM 7628 N N . THR B 1 100 ? -46.344 -25.672 14.398 1 92.94 100 THR B N 1
ATOM 7629 C CA . THR B 1 100 ? -46 -24.469 13.648 1 92.94 100 THR B CA 1
ATOM 7630 C C . THR B 1 100 ? -46.25 -24.672 12.156 1 92.94 100 THR B C 1
ATOM 7632 O O . THR B 1 100 ? -45.312 -24.594 11.352 1 92.94 100 THR B O 1
ATOM 7635 N N . PRO B 1 101 ? -47.406 -24.828 11.75 1 89.56 101 PRO B N 1
ATOM 7636 C CA . PRO B 1 101 ? -47.719 -25.172 10.352 1 89.56 101 PRO B CA 1
ATOM 7637 C C . PRO B 1 101 ? -47.438 -24 9.398 1 89.56 101 PRO B C 1
ATOM 7639 O O . PRO B 1 101 ? -47.25 -24.219 8.203 1 89.56 101 PRO B O 1
ATOM 7642 N N . GLN B 1 102 ? -47.406 -22.766 9.891 1 94.44 102 GLN B N 1
ATOM 7643 C CA . GLN B 1 102 ? -47.25 -21.609 9.023 1 94.44 102 GLN B CA 1
ATOM 7644 C C . GLN B 1 102 ? -45.781 -21.172 8.93 1 94.44 102 GLN B C 1
ATOM 7646 O O . GLN B 1 102 ? -45.469 -20.188 8.273 1 94.44 102 GLN B O 1
ATOM 7651 N N . LEU B 1 103 ? -44.969 -21.922 9.578 1 96.56 103 LEU B N 1
ATOM 7652 C CA . LEU B 1 103 ? -43.562 -21.562 9.617 1 96.56 103 LEU B CA 1
ATOM 7653 C C . LEU B 1 103 ? -42.938 -21.547 8.219 1 96.56 103 LEU B C 1
ATOM 7655 O O . LEU B 1 103 ? -43.094 -22.516 7.469 1 96.56 103 LEU B O 1
ATOM 7659 N N . ARG B 1 104 ? -42.312 -20.422 7.836 1 97.75 104 ARG B N 1
ATOM 7660 C CA . ARG B 1 104 ? -41.688 -20.266 6.523 1 97.75 104 ARG B CA 1
ATOM 7661 C C . ARG B 1 104 ? -40.156 -20.156 6.633 1 97.75 104 ARG B C 1
ATOM 7663 O O . ARG B 1 104 ? -39.438 -20.469 5.68 1 97.75 104 ARG B O 1
ATOM 7670 N N . TYR B 1 105 ? -39.688 -19.688 7.715 1 97.88 105 TYR B N 1
ATOM 7671 C CA . TYR B 1 105 ? -38.281 -19.469 7.957 1 97.88 105 TYR B CA 1
ATOM 7672 C C . TYR B 1 105 ? -37.812 -20.125 9.25 1 97.88 105 TYR B C 1
ATOM 7674 O O . TYR B 1 105 ? -38.344 -19.828 10.328 1 97.88 105 TYR B O 1
ATOM 7682 N N . LEU B 1 106 ? -36.906 -21.078 9.172 1 97.5 106 LEU B N 1
ATOM 7683 C CA . LEU B 1 106 ? -36.344 -21.75 10.352 1 97.5 106 LEU B CA 1
ATOM 7684 C C . LEU B 1 106 ? -34.812 -21.688 10.344 1 97.5 106 LEU B C 1
ATOM 7686 O O . LEU B 1 106 ? -34.188 -22.141 9.391 1 97.5 106 LEU B O 1
ATOM 7690 N N . ASP B 1 107 ? -34.219 -21.109 11.336 1 97.62 107 ASP B N 1
ATOM 7691 C CA . ASP B 1 107 ? -32.781 -21.047 11.453 1 97.62 107 ASP B CA 1
ATOM 7692 C C . ASP B 1 107 ? -32.281 -21.797 12.688 1 97.62 107 ASP B C 1
ATOM 7694 O O . ASP B 1 107 ? -32.406 -21.297 13.812 1 97.62 107 ASP B O 1
ATOM 7698 N N . ILE B 1 108 ? -31.766 -22.953 12.5 1 95.56 108 ILE B N 1
ATOM 7699 C CA . ILE B 1 108 ? -31.141 -23.719 13.578 1 95.56 108 ILE B CA 1
ATOM 7700 C C . ILE B 1 108 ? -29.672 -23.969 13.266 1 95.56 108 ILE B C 1
ATOM 7702 O O . ILE B 1 108 ? -29.125 -25.031 13.609 1 95.56 108 ILE B O 1
ATOM 7706 N N . GLY B 1 109 ? -29.125 -23.062 12.531 1 93.69 109 GLY B N 1
ATOM 7707 C CA . GLY B 1 109 ? -27.719 -23.172 12.141 1 93.69 109 GLY B CA 1
ATOM 7708 C C . GLY B 1 109 ? -26.766 -22.75 13.234 1 93.69 109 GLY B C 1
ATOM 7709 O O . GLY B 1 109 ? -27.188 -22.203 14.258 1 93.69 109 GLY B O 1
ATOM 7710 N N . SER B 1 110 ? -25.438 -23.062 13.133 1 91 110 SER B N 1
ATOM 7711 C CA . SER B 1 110 ? -24.344 -22.656 14 1 91 110 SER B CA 1
ATOM 7712 C C . SER B 1 110 ? -24.547 -23.172 15.422 1 91 110 SER B C 1
ATOM 7714 O O . SER B 1 110 ? -24.328 -22.438 16.391 1 91 110 SER B O 1
ATOM 7716 N N . ASN B 1 111 ? -25.141 -24.219 15.523 1 90.31 111 ASN B N 1
ATOM 7717 C CA . ASN B 1 111 ? -25.328 -24.828 16.844 1 90.31 111 ASN B CA 1
ATOM 7718 C C . ASN B 1 111 ? -24.312 -25.938 17.094 1 90.31 111 ASN B C 1
ATOM 7720 O O . ASN B 1 111 ? -24.281 -26.531 18.188 1 90.31 111 ASN B O 1
ATOM 7724 N N . GLN B 1 112 ? -23.516 -26.125 16.062 1 74.94 112 GLN B N 1
ATOM 7725 C CA . GLN B 1 112 ? -22.484 -27.141 16.234 1 74.94 112 GLN B CA 1
ATOM 7726 C C . GLN B 1 112 ? -21.438 -26.688 17.25 1 74.94 112 GLN B C 1
ATOM 7728 O O . GLN B 1 112 ? -20.938 -25.547 17.188 1 74.94 112 GLN B O 1
ATOM 7733 N N . VAL B 1 113 ? -21.578 -27.125 18.531 1 58.28 113 VAL B N 1
ATOM 7734 C CA . VAL B 1 113 ? -20.672 -26.734 19.594 1 58.28 113 VAL B CA 1
ATOM 7735 C C . VAL B 1 113 ? -19.266 -27.25 19.281 1 58.28 113 VAL B C 1
ATOM 7737 O O . VAL B 1 113 ? -19.109 -28.328 18.688 1 58.28 113 VAL B O 1
ATOM 7740 N N . THR B 1 114 ? -18.25 -26.234 19.328 1 53 114 THR B N 1
ATOM 7741 C CA . THR B 1 114 ? -16.844 -26.562 19.203 1 53 114 THR B CA 1
ATOM 7742 C C . THR B 1 114 ? -16.547 -27.922 19.859 1 53 114 THR B C 1
ATOM 7744 O O . THR B 1 114 ? -15.609 -28.609 19.453 1 53 114 THR B O 1
ATOM 7747 N N . THR B 1 115 ? -17.484 -28.344 20.812 1 54.09 115 THR B N 1
ATOM 7748 C CA . THR B 1 115 ? -17.141 -29.5 21.641 1 54.09 115 THR B CA 1
ATOM 7749 C C . THR B 1 115 ? -17.75 -30.781 21.078 1 54.09 115 THR B C 1
ATOM 7751 O O . THR B 1 115 ? -17.312 -31.875 21.422 1 54.09 115 THR B O 1
ATOM 7754 N N . HIS B 1 116 ? -18.797 -30.703 20.219 1 61.03 116 HIS B N 1
ATOM 7755 C CA . HIS B 1 116 ? -19.359 -31.969 19.781 1 61.03 116 HIS B CA 1
ATOM 7756 C C . HIS B 1 116 ? -18.953 -32.312 18.359 1 61.03 116 HIS B C 1
ATOM 7758 O O . HIS B 1 116 ? -19.266 -31.562 17.422 1 61.03 116 HIS B O 1
ATOM 7764 N N . LYS B 1 117 ? -17.984 -33.125 18.156 1 65.5 117 LYS B N 1
ATOM 7765 C CA . LYS B 1 117 ? -17.578 -33.625 16.844 1 65.5 117 LYS B CA 1
ATOM 7766 C C . LYS B 1 117 ? -18.438 -34.812 16.438 1 65.5 117 LYS B C 1
ATOM 7768 O O . LYS B 1 117 ? -18.453 -35.844 17.125 1 65.5 117 LYS B O 1
ATOM 7773 N N . TYR B 1 118 ? -19.391 -34.531 15.469 1 80.62 118 TYR B N 1
ATOM 7774 C CA . TYR B 1 118 ? -20.203 -35.625 14.938 1 80.62 118 TYR B CA 1
ATOM 7775 C C . TYR B 1 118 ? -19.328 -36.656 14.211 1 80.62 118 TYR B C 1
ATOM 7777 O O . TYR B 1 118 ? -18.797 -36.344 13.141 1 80.62 118 TYR B O 1
ATOM 7785 N N . THR B 1 119 ? -19 -37.812 14.859 1 79.56 119 THR B N 1
ATOM 7786 C CA . THR B 1 119 ? -18.109 -38.812 14.281 1 79.56 119 THR B CA 1
ATOM 7787 C C . THR B 1 119 ? -18.906 -39.969 13.695 1 79.56 119 THR B C 1
ATOM 7789 O O . THR B 1 119 ? -18.344 -40.812 13.023 1 79.56 119 THR B O 1
ATOM 7792 N N . THR B 1 120 ? -20.25 -39.969 14.039 1 87.06 120 THR B N 1
ATOM 7793 C CA . THR B 1 120 ? -21.078 -41.062 13.562 1 87.06 120 THR B CA 1
ATOM 7794 C C . THR B 1 120 ? -22.234 -40.531 12.695 1 87.06 120 THR B C 1
ATOM 7796 O O . THR B 1 120 ? -22.391 -39.312 12.555 1 87.06 120 THR B O 1
ATOM 7799 N N . LEU B 1 121 ? -22.844 -41.562 12.047 1 91.62 121 LEU B N 1
ATOM 7800 C CA . LEU B 1 121 ? -24.031 -41.219 11.289 1 91.62 121 LEU B CA 1
ATOM 7801 C C . LEU B 1 121 ? -25 -40.406 12.164 1 91.62 121 LEU B C 1
ATOM 7803 O O . LEU B 1 121 ? -25.281 -40.812 13.297 1 91.62 121 LEU B O 1
ATOM 7807 N N . THR B 1 122 ? -25.328 -39.281 11.656 1 92.31 122 THR B N 1
ATOM 7808 C CA . THR B 1 122 ? -26.156 -38.406 12.438 1 92.31 122 THR B CA 1
ATOM 7809 C C . THR B 1 122 ? -27.484 -38.156 11.742 1 92.31 122 THR B C 1
ATOM 7811 O O . THR B 1 122 ? -27.516 -37.688 10.602 1 92.31 122 THR B O 1
ATOM 7814 N N . MET B 1 123 ? -28.562 -38.469 12.484 1 91.75 123 MET B N 1
ATOM 7815 C CA . MET B 1 123 ? -29.906 -38.219 11.977 1 91.75 123 MET B CA 1
ATOM 7816 C C . MET B 1 123 ? -30.359 -36.781 12.289 1 91.75 123 MET B C 1
ATOM 7818 O O . MET B 1 123 ? -30.094 -36.281 13.383 1 91.75 123 MET B O 1
ATOM 7822 N N . TYR B 1 124 ? -30.953 -36.156 11.305 1 93.31 124 TYR B N 1
ATOM 7823 C CA . TYR B 1 124 ? -31.5 -34.812 11.5 1 93.31 124 TYR B CA 1
ATOM 7824 C C . TYR B 1 124 ? -32.906 -34.875 12.094 1 93.31 124 TYR B C 1
ATOM 7826 O O . TYR B 1 124 ? -33.562 -35.938 12.031 1 93.31 124 TYR B O 1
ATOM 7834 N N . PRO B 1 125 ? -33.312 -33.781 12.703 1 92.44 125 PRO B N 1
ATOM 7835 C CA . PRO B 1 125 ? -34.688 -33.75 13.219 1 92.44 125 PRO B CA 1
ATOM 7836 C C . PRO B 1 125 ? -35.75 -33.844 12.109 1 92.44 125 PRO B C 1
ATOM 7838 O O . PRO B 1 125 ? -35.406 -33.688 10.93 1 92.44 125 PRO B O 1
ATOM 7841 N N . TYR B 1 126 ? -36.969 -34.25 12.594 1 93.19 126 TYR B N 1
ATOM 7842 C CA . TYR B 1 126 ? -38.031 -34.375 11.617 1 93.19 126 TYR B CA 1
ATOM 7843 C C . TYR B 1 126 ? -38.656 -33.031 11.266 1 93.19 126 TYR B C 1
ATOM 7845 O O . TYR B 1 126 ? -39.188 -32.344 12.141 1 93.19 126 TYR B O 1
ATOM 7853 N N . PHE B 1 127 ? -38.594 -32.688 9.961 1 94.06 127 PHE B N 1
ATOM 7854 C CA . PHE B 1 127 ? -39.062 -31.391 9.492 1 94.06 127 PHE B CA 1
ATOM 7855 C C . PHE B 1 127 ? -40.344 -31.547 8.68 1 94.06 127 PHE B C 1
ATOM 7857 O O . PHE B 1 127 ? -40.906 -30.547 8.219 1 94.06 127 PHE B O 1
ATOM 7864 N N . GLY B 1 128 ? -40.781 -32.688 8.461 1 92.31 128 GLY B N 1
ATOM 7865 C CA . GLY B 1 128 ? -41.844 -33 7.496 1 92.31 128 GLY B CA 1
ATOM 7866 C C . GLY B 1 128 ? -43.156 -32.281 7.777 1 92.31 128 GLY B C 1
ATOM 7867 O O . GLY B 1 128 ? -43.969 -32.094 6.879 1 92.31 128 GLY B O 1
ATOM 7868 N N . ASP B 1 129 ? -43.406 -31.844 9.016 1 91.06 129 ASP B N 1
ATOM 7869 C CA . ASP B 1 129 ? -44.656 -31.203 9.406 1 91.06 129 ASP B CA 1
ATOM 7870 C C . ASP B 1 129 ? -44.688 -29.75 8.945 1 91.06 129 ASP B C 1
ATOM 7872 O O . ASP B 1 129 ? -45.75 -29.125 8.914 1 91.06 129 ASP B O 1
ATOM 7876 N N . MET B 1 130 ? -43.594 -29.281 8.547 1 93.81 130 MET B N 1
ATOM 7877 C CA . MET B 1 130 ? -43.5 -27.875 8.172 1 93.81 130 MET B CA 1
ATOM 7878 C C . MET B 1 130 ? -43.719 -27.703 6.672 1 93.81 130 MET B C 1
ATOM 7880 O O . MET B 1 130 ? -42.781 -27.266 5.969 1 93.81 130 MET B O 1
ATOM 7884 N N . LYS B 1 131 ? -44.844 -27.797 6.148 1 93.69 131 LYS B N 1
ATOM 7885 C CA . LYS B 1 131 ? -45.156 -27.859 4.719 1 93.69 131 LYS B CA 1
ATOM 7886 C C . LYS B 1 131 ? -44.969 -26.5 4.055 1 93.69 131 LYS B C 1
ATOM 7888 O O . LYS B 1 131 ? -44.75 -26.422 2.846 1 93.69 131 LYS B O 1
ATOM 7893 N N . ASN B 1 132 ? -44.969 -25.438 4.816 1 96.06 132 ASN B N 1
ATOM 7894 C CA . ASN B 1 132 ? -44.844 -24.094 4.246 1 96.06 132 ASN B CA 1
ATOM 7895 C C . ASN B 1 132 ? -43.438 -23.578 4.355 1 96.06 132 ASN B C 1
ATOM 7897 O O . ASN B 1 132 ? -43.156 -22.438 3.959 1 96.06 132 ASN B O 1
ATOM 7901 N N . LEU B 1 133 ? -42.531 -24.391 4.859 1 97 133 LEU B N 1
ATOM 7902 C CA . LEU B 1 133 ? -41.156 -23.953 5.055 1 97 133 LEU B CA 1
ATOM 7903 C C . LEU B 1 133 ? -40.5 -23.562 3.729 1 97 133 LEU B C 1
ATOM 7905 O O . LEU B 1 133 ? -40.594 -24.312 2.75 1 97 133 LEU B O 1
ATOM 7909 N N . GLN B 1 134 ? -39.906 -22.375 3.715 1 97.94 134 GLN B N 1
ATOM 7910 C CA . GLN B 1 134 ? -39.312 -21.859 2.492 1 97.94 134 GLN B CA 1
ATOM 7911 C C . GLN B 1 134 ? -37.781 -21.75 2.635 1 97.94 134 GLN B C 1
ATOM 7913 O O . GLN B 1 134 ? -37.062 -22.016 1.683 1 97.94 134 GLN B O 1
ATOM 7918 N N . THR B 1 135 ? -37.312 -21.312 3.725 1 98.25 135 THR B N 1
ATOM 7919 C CA . THR B 1 135 ? -35.875 -21.141 3.984 1 98.25 135 THR B CA 1
ATOM 7920 C C . THR B 1 135 ? -35.469 -21.891 5.242 1 98.25 135 THR B C 1
ATOM 7922 O O . THR B 1 135 ? -36.094 -21.75 6.293 1 98.25 135 THR B O 1
ATOM 7925 N N . LEU B 1 136 ? -34.438 -22.688 5.129 1 97.5 136 LEU B N 1
ATOM 7926 C CA . LEU B 1 136 ? -33.969 -23.516 6.238 1 97.5 136 LEU B CA 1
ATOM 7927 C C . LEU B 1 136 ? -32.469 -23.328 6.453 1 97.5 136 LEU B C 1
ATOM 7929 O O . LEU B 1 136 ? -31.672 -23.516 5.531 1 97.5 136 LEU B O 1
ATOM 7933 N N . TYR B 1 137 ? -32.031 -22.875 7.629 1 96.75 137 TYR B N 1
ATOM 7934 C CA . TYR B 1 137 ? -30.656 -22.797 8.055 1 96.75 137 TYR B CA 1
ATOM 7935 C C . TYR B 1 137 ? -30.281 -24 8.922 1 96.75 137 TYR B C 1
ATOM 7937 O O . TYR B 1 137 ? -30.969 -24.297 9.906 1 96.75 137 TYR B O 1
ATOM 7945 N N . LEU B 1 138 ? -29.281 -24.703 8.477 1 93.56 138 LEU B N 1
ATOM 7946 C CA . LEU B 1 138 ? -28.828 -25.891 9.188 1 93.56 138 LEU B CA 1
ATOM 7947 C C . LEU B 1 138 ? -27.312 -25.953 9.234 1 93.56 138 LEU B C 1
ATOM 7949 O O . LEU B 1 138 ? -26.625 -25.141 8.609 1 93.56 138 LEU B O 1
ATOM 7953 N N . ASP B 1 139 ? -26.828 -26.906 10.086 1 93 139 ASP B N 1
ATOM 7954 C CA . ASP B 1 139 ? -25.422 -27.281 10.016 1 93 139 ASP B CA 1
ATOM 7955 C C . ASP B 1 139 ? -25.234 -28.594 9.258 1 93 139 ASP B C 1
ATOM 7957 O O . ASP B 1 139 ? -26.078 -29.484 9.336 1 93 139 ASP B O 1
ATOM 7961 N N . LEU B 1 140 ? -24.297 -28.625 8.422 1 93.69 140 LEU B N 1
ATOM 7962 C CA . LEU B 1 140 ? -23.984 -29.859 7.711 1 93.69 140 LEU B CA 1
ATOM 7963 C C . LEU B 1 140 ? -22.906 -30.656 8.438 1 93.69 140 LEU B C 1
ATOM 7965 O O . LEU B 1 140 ? -21.734 -30.266 8.422 1 93.69 140 LEU B O 1
ATOM 7969 N N . VAL B 1 141 ? -23.266 -31.719 9.016 1 92.19 141 VAL B N 1
ATOM 7970 C CA . VAL B 1 141 ? -22.359 -32.531 9.82 1 92.19 141 VAL B CA 1
ATOM 7971 C C . VAL B 1 141 ? -21.594 -33.5 8.922 1 92.19 141 VAL B C 1
ATOM 7973 O O . VAL B 1 141 ? -21.859 -33.594 7.723 1 92.19 141 VAL B O 1
ATOM 7976 N N . ASN B 1 142 ? -20.688 -34.25 9.477 1 91.12 142 ASN B N 1
ATOM 7977 C CA . ASN B 1 142 ? -19.734 -35.062 8.719 1 91.12 142 ASN B CA 1
ATOM 7978 C C . ASN B 1 142 ? -20.422 -36.188 7.988 1 91.12 142 ASN B C 1
ATOM 7980 O O . ASN B 1 142 ? -20.172 -36.438 6.801 1 91.12 142 ASN B O 1
ATOM 7984 N N . LEU B 1 143 ? -21.266 -36.906 8.711 1 92 143 LEU B N 1
ATOM 7985 C CA . LEU B 1 143 ? -22.016 -38.031 8.156 1 92 143 LEU B CA 1
ATOM 7986 C C . LEU B 1 143 ? -23.516 -37.812 8.289 1 92 143 LEU B C 1
ATOM 7988 O O . LEU B 1 143 ? -24.172 -38.469 9.102 1 92 143 LEU B O 1
ATOM 7992 N N . PRO B 1 144 ? -23.906 -36.969 7.391 1 93.38 144 PRO B N 1
ATOM 7993 C CA . PRO B 1 144 ? -25.312 -36.562 7.531 1 93.38 144 PRO B CA 1
ATOM 7994 C C . PRO B 1 144 ? -26.266 -37.625 6.98 1 93.38 144 PRO B C 1
ATOM 7996 O O . PRO B 1 144 ? -25.984 -38.25 5.953 1 93.38 144 PRO B O 1
ATOM 7999 N N . VAL B 1 145 ? -27.391 -37.906 7.703 1 93.5 145 VAL B N 1
ATOM 8000 C CA . VAL B 1 145 ? -28.484 -38.75 7.266 1 93.5 145 VAL B CA 1
ATOM 8001 C C . VAL B 1 145 ? -29.781 -37.969 7.188 1 93.5 145 VAL B C 1
ATOM 8003 O O . VAL B 1 145 ? -30.375 -37.625 8.219 1 93.5 145 VAL B O 1
ATOM 8006 N N . PHE B 1 146 ? -30.266 -37.812 5.91 1 94.62 146 PHE B N 1
ATOM 8007 C CA . PHE B 1 146 ? -31.422 -36.938 5.719 1 94.62 146 PHE B CA 1
ATOM 8008 C C . PHE B 1 146 ? -32.688 -37.75 5.477 1 94.62 146 PHE B C 1
ATOM 8010 O O . PHE B 1 146 ? -33.781 -37.219 5.414 1 94.62 146 PHE B O 1
ATOM 8017 N N . ASN B 1 147 ? -32.656 -39 5.328 1 92 147 ASN B N 1
ATOM 8018 C CA . ASN B 1 147 ? -33.781 -39.844 4.91 1 92 147 ASN B CA 1
ATOM 8019 C C . ASN B 1 147 ? -34.938 -39.812 5.902 1 92 147 ASN B C 1
ATOM 8021 O O . ASN B 1 147 ? -36.094 -39.812 5.508 1 92 147 ASN B O 1
ATOM 8025 N N . SER B 1 148 ? -34.688 -39.75 7.215 1 89.19 148 SER B N 1
ATOM 8026 C CA . SER B 1 148 ? -35.75 -39.75 8.234 1 89.19 148 SER B CA 1
ATOM 8027 C C . SER B 1 148 ? -36.156 -38.344 8.633 1 89.19 148 SER B C 1
ATOM 8029 O O . SER B 1 148 ? -37 -38.156 9.508 1 89.19 148 SER B O 1
ATOM 8031 N N . SER B 1 149 ? -35.688 -37.375 7.926 1 92.06 149 SER B N 1
ATOM 8032 C CA . SER B 1 149 ? -35.906 -36 8.336 1 92.06 149 SER B CA 1
ATOM 8033 C C . SER B 1 149 ? -37.188 -35.469 7.77 1 92.06 149 SER B C 1
ATOM 8035 O O . SER B 1 149 ? -37.688 -34.406 8.211 1 92.06 149 SER B O 1
ATOM 8037 N N . GLY B 1 150 ? -37.781 -36.125 6.699 1 92.94 150 GLY B N 1
ATOM 8038 C CA . GLY B 1 150 ? -39.031 -35.656 6.074 1 92.94 150 GLY B CA 1
ATOM 8039 C C . GLY B 1 150 ? -38.812 -34.469 5.141 1 92.94 150 GLY B C 1
ATOM 8040 O O . GLY B 1 150 ? -39.75 -33.938 4.578 1 92.94 150 GLY B O 1
ATOM 8041 N N . LEU B 1 151 ? -37.594 -34.156 4.898 1 94.56 151 LEU B N 1
ATOM 8042 C CA . LEU B 1 151 ? -37.25 -33 4.086 1 94.56 151 LEU B CA 1
ATOM 8043 C C . LEU B 1 151 ? -37.719 -33.188 2.645 1 94.56 151 LEU B C 1
ATOM 8045 O O . LEU B 1 151 ? -38.156 -32.25 1.993 1 94.56 151 LEU B O 1
ATOM 8049 N N . TYR B 1 152 ? -37.688 -34.344 2.186 1 94.19 152 TYR B N 1
ATOM 8050 C CA . TYR B 1 152 ? -38 -34.656 0.794 1 94.19 152 TYR B CA 1
ATOM 8051 C C . TYR B 1 152 ? -39.438 -34.25 0.456 1 94.19 152 TYR B C 1
ATOM 8053 O O . TYR B 1 152 ? -39.719 -33.906 -0.688 1 94.19 152 TYR B O 1
ATOM 8061 N N . THR B 1 153 ? -40.312 -34.188 1.451 1 93.31 153 THR B N 1
ATOM 8062 C CA . THR B 1 153 ? -41.75 -33.969 1.225 1 93.31 153 THR B CA 1
ATOM 8063 C C . THR B 1 153 ? -42.031 -32.469 1.227 1 93.31 153 THR B C 1
ATOM 8065 O O . THR B 1 153 ? -43.156 -32.062 0.909 1 93.31 153 THR B O 1
ATOM 8068 N N . LEU B 1 154 ? -41.094 -31.719 1.546 1 95.5 154 LEU B N 1
ATOM 8069 C CA . LEU B 1 154 ? -41.281 -30.266 1.625 1 95.5 154 LEU B CA 1
ATOM 8070 C C . LEU B 1 154 ? -41.219 -29.641 0.242 1 95.5 154 LEU B C 1
ATOM 8072 O O . LEU B 1 154 ? -40.156 -29.25 -0.214 1 95.5 154 LEU B O 1
ATOM 8076 N N . LYS B 1 155 ? -42.281 -29.281 -0.382 1 94.56 155 LYS B N 1
ATOM 8077 C CA . LYS B 1 155 ? -42.344 -28.828 -1.766 1 94.56 155 LYS B CA 1
ATOM 8078 C C . LYS B 1 155 ? -42.062 -27.328 -1.859 1 94.56 155 LYS B C 1
ATOM 8080 O O . LYS B 1 155 ? -41.719 -26.812 -2.93 1 94.56 155 LYS B O 1
ATOM 8085 N N . ASN B 1 156 ? -42.219 -26.672 -0.767 1 96.06 156 ASN B N 1
ATOM 8086 C CA . ASN B 1 156 ? -42.062 -25.219 -0.795 1 96.06 156 ASN B CA 1
ATOM 8087 C C . ASN B 1 156 ? -40.688 -24.781 -0.361 1 96.06 156 ASN B C 1
ATOM 8089 O O . ASN B 1 156 ? -40.344 -23.609 -0.423 1 96.06 156 ASN B O 1
ATOM 8093 N N . LEU B 1 157 ? -39.875 -25.734 0.074 1 97.06 157 LEU B N 1
ATOM 8094 C CA . LEU B 1 157 ? -38.531 -25.391 0.501 1 97.06 157 LEU B CA 1
ATOM 8095 C C . LEU B 1 157 ? -37.688 -24.922 -0.681 1 97.06 157 LEU B C 1
ATOM 8097 O O . LEU B 1 157 ? -37.438 -25.688 -1.624 1 97.06 157 LEU B O 1
ATOM 8101 N N . ASP B 1 158 ? -37.281 -23.719 -0.548 1 96.88 158 ASP B N 1
ATOM 8102 C CA . ASP B 1 158 ? -36.594 -23.047 -1.657 1 96.88 158 ASP B CA 1
ATOM 8103 C C . ASP B 1 158 ? -35.125 -22.859 -1.364 1 96.88 158 ASP B C 1
ATOM 8105 O O . ASP B 1 158 ? -34.281 -22.984 -2.262 1 96.88 158 ASP B O 1
ATOM 8109 N N . THR B 1 159 ? -34.781 -22.5 -0.185 1 98.06 159 THR B N 1
ATOM 8110 C CA . THR B 1 159 ? -33.438 -22.109 0.19 1 98.06 159 THR B CA 1
ATOM 8111 C C . THR B 1 159 ? -32.938 -22.953 1.364 1 98.06 159 THR B C 1
ATOM 8113 O O . THR B 1 159 ? -33.625 -23.062 2.385 1 98.06 159 THR B O 1
ATOM 8116 N N . VAL B 1 160 ? -31.797 -23.547 1.212 1 97.75 160 VAL B N 1
ATOM 8117 C CA . VAL B 1 160 ? -31.109 -24.234 2.307 1 97.75 160 VAL B CA 1
ATOM 8118 C C . VAL B 1 160 ? -29.734 -23.609 2.523 1 97.75 160 VAL B C 1
ATOM 8120 O O . VAL B 1 160 ? -28.922 -23.531 1.594 1 97.75 160 VAL B O 1
ATOM 8123 N N . ARG B 1 161 ? -29.453 -23.172 3.686 1 97.25 161 ARG B N 1
ATOM 8124 C CA . ARG B 1 161 ? -28.172 -22.562 4.043 1 97.25 161 ARG B CA 1
ATOM 8125 C C . ARG B 1 161 ? -27.484 -23.359 5.141 1 97.25 161 ARG B C 1
ATOM 8127 O O . ARG B 1 161 ? -28 -23.469 6.254 1 97.25 161 ARG B O 1
ATOM 8134 N N . PHE B 1 162 ? -26.406 -23.844 4.797 1 95.75 162 PHE B N 1
ATOM 8135 C CA . PHE B 1 162 ? -25.594 -24.5 5.812 1 95.75 162 PHE B CA 1
ATOM 8136 C C . PHE B 1 162 ? -24.625 -23.516 6.457 1 95.75 162 PHE B C 1
ATOM 8138 O O . PHE B 1 162 ? -23.641 -23.109 5.836 1 95.75 162 PHE B O 1
ATOM 8145 N N . SER B 1 163 ? -24.875 -23.203 7.688 1 92 163 SER B N 1
ATOM 8146 C CA . SER B 1 163 ? -24.125 -22.172 8.398 1 92 163 SER B CA 1
ATOM 8147 C C . SER B 1 163 ? -22.734 -22.688 8.789 1 92 163 SER B C 1
ATOM 8149 O O . SER B 1 163 ? -21.781 -21.906 8.883 1 92 163 SER B O 1
ATOM 8151 N N . SER B 1 164 ? -22.641 -23.938 9.07 1 89.38 164 SER B N 1
ATOM 8152 C CA . SER B 1 164 ? -21.375 -24.625 9.328 1 89.38 164 SER B CA 1
ATOM 8153 C C . SER B 1 164 ? -21.359 -25.984 8.656 1 89.38 164 SER B C 1
ATOM 8155 O O . SER B 1 164 ? -22.406 -26.625 8.484 1 89.38 164 SER B O 1
ATOM 8157 N N . CYS B 1 165 ? -20.172 -26.281 8.219 1 89.81 165 CYS B N 1
ATOM 8158 C CA . CYS B 1 165 ? -20.031 -27.516 7.465 1 89.81 165 CYS B CA 1
ATOM 8159 C C . CYS B 1 165 ? -18.797 -28.297 7.914 1 89.81 165 CYS B C 1
ATOM 8161 O O . CYS B 1 165 ? -17.688 -27.75 7.895 1 89.81 165 CYS B O 1
ATOM 8163 N N . THR B 1 166 ? -18.984 -29.594 8.359 1 88.44 166 THR B N 1
ATOM 8164 C CA . THR B 1 166 ? -17.844 -30.406 8.789 1 88.44 166 THR B CA 1
ATOM 8165 C C . THR B 1 166 ? -17.719 -31.656 7.93 1 88.44 166 THR B C 1
ATOM 8167 O O . THR B 1 166 ? -17.047 -32.625 8.32 1 88.44 166 THR B O 1
ATOM 8170 N N . VAL B 1 167 ? -18.375 -31.578 6.828 1 90.25 167 VAL B N 1
ATOM 8171 C CA . VAL B 1 167 ? -18.359 -32.75 5.949 1 90.25 167 VAL B CA 1
ATOM 8172 C C . VAL B 1 167 ? -16.938 -32.969 5.426 1 90.25 167 VAL B C 1
ATOM 8174 O O . VAL B 1 167 ? -16.281 -32.031 4.98 1 90.25 167 VAL B O 1
ATOM 8177 N N . GLU B 1 168 ? -16.453 -34.156 5.469 1 88.75 168 GLU B N 1
ATOM 8178 C CA . GLU B 1 168 ? -15.133 -34.5 4.969 1 88.75 168 GLU B CA 1
ATOM 8179 C C . GLU B 1 168 ? -15.203 -35.062 3.545 1 88.75 168 GLU B C 1
ATOM 8181 O O . GLU B 1 168 ? -14.25 -34.906 2.773 1 88.75 168 GLU B O 1
ATOM 8186 N N . GLU B 1 169 ? -16.391 -35.656 3.303 1 91.81 169 GLU B N 1
ATOM 8187 C CA . GLU B 1 169 ? -16.594 -36.25 1.982 1 91.81 169 GLU B CA 1
ATOM 8188 C C . GLU B 1 169 ? -17.922 -35.781 1.377 1 91.81 169 GLU B C 1
ATOM 8190 O O . GLU B 1 169 ? -18.984 -36.031 1.934 1 91.81 169 GLU B O 1
ATOM 8195 N N . MET B 1 170 ? -17.797 -35.031 0.308 1 94.5 170 MET B N 1
ATOM 8196 C CA . MET B 1 170 ? -18.984 -34.688 -0.459 1 94.5 170 MET B CA 1
ATOM 8197 C C . MET B 1 170 ? -19.328 -35.75 -1.474 1 94.5 170 MET B C 1
ATOM 8199 O O . MET B 1 170 ? -18.828 -35.75 -2.596 1 94.5 170 MET B O 1
ATOM 8203 N N . LEU B 1 171 ? -20.312 -36.594 -1.095 1 95.38 171 LEU B N 1
ATOM 8204 C CA . LEU B 1 171 ? -20.625 -37.781 -1.89 1 95.38 171 LEU B CA 1
ATOM 8205 C C . LEU B 1 171 ? -21.922 -37.562 -2.67 1 95.38 171 LEU B C 1
ATOM 8207 O O . LEU B 1 171 ? -22.766 -36.781 -2.27 1 95.38 171 LEU B O 1
ATOM 8211 N N . ASN B 1 172 ? -22.062 -38.312 -3.74 1 96.25 172 ASN B N 1
ATOM 8212 C CA . ASN B 1 172 ? -23.234 -38.219 -4.605 1 96.25 172 ASN B CA 1
ATOM 8213 C C . ASN B 1 172 ? -24.516 -38.531 -3.85 1 96.25 172 ASN B C 1
ATOM 8215 O O . ASN B 1 172 ? -25.578 -38.031 -4.168 1 96.25 172 ASN B O 1
ATOM 8219 N N . GLY B 1 173 ? -24.422 -39.344 -2.832 1 94 173 GLY B N 1
ATOM 8220 C CA . GLY B 1 173 ? -25.594 -39.812 -2.098 1 94 173 GLY B CA 1
ATOM 8221 C C . GLY B 1 173 ? -25.922 -38.938 -0.905 1 94 173 GLY B C 1
ATOM 8222 O O . GLY B 1 173 ? -26.953 -39.125 -0.244 1 94 173 GLY B O 1
ATOM 8223 N N . THR B 1 174 ? -25.188 -37.875 -0.695 1 94.38 174 THR B N 1
ATOM 8224 C CA . THR B 1 174 ? -25.312 -37.094 0.524 1 94.38 174 THR B CA 1
ATOM 8225 C C . THR B 1 174 ? -26.656 -36.375 0.556 1 94.38 174 THR B C 1
ATOM 8227 O O . THR B 1 174 ? -27.359 -36.375 1.573 1 94.38 174 THR B O 1
ATOM 8230 N N . PHE B 1 175 ? -27.094 -35.75 -0.608 1 96.38 175 PHE B N 1
ATOM 8231 C CA . PHE B 1 175 ? -28.266 -34.906 -0.616 1 96.38 175 PHE B CA 1
ATOM 8232 C C . PHE B 1 175 ? -29.406 -35.562 -1.369 1 96.38 175 PHE B C 1
ATOM 8234 O O . PHE B 1 175 ? -30.328 -34.875 -1.827 1 96.38 175 PHE B O 1
ATOM 8241 N N . VAL B 1 176 ? -29.484 -36.812 -1.496 1 95.06 176 VAL B N 1
ATOM 8242 C CA . VAL B 1 176 ? -30.469 -37.531 -2.309 1 95.06 176 VAL B CA 1
ATOM 8243 C C . VAL B 1 176 ? -31.844 -37.375 -1.688 1 95.06 176 VAL B C 1
ATOM 8245 O O . VAL B 1 176 ? -32.844 -37.375 -2.4 1 95.06 176 VAL B O 1
ATOM 8248 N N . ASP B 1 177 ? -31.922 -37.281 -0.35 1 94.56 177 ASP B N 1
ATOM 8249 C CA . ASP B 1 177 ? -33.188 -37.188 0.35 1 94.56 177 ASP B CA 1
ATOM 8250 C C . ASP B 1 177 ? -33.625 -35.75 0.585 1 94.56 177 ASP B C 1
ATOM 8252 O O . ASP B 1 177 ? -34.562 -35.469 1.333 1 94.56 177 ASP B O 1
ATOM 8256 N N . MET B 1 178 ? -32.938 -34.812 0 1 95.12 178 MET B N 1
ATOM 8257 C CA . MET B 1 178 ? -33.312 -33.406 0.052 1 95.12 178 MET B CA 1
ATOM 8258 C C . MET B 1 178 ? -34.344 -33.094 -1.011 1 95.12 178 MET B C 1
ATOM 8260 O O . MET B 1 178 ? -34.438 -33.781 -2.039 1 95.12 178 MET B O 1
ATOM 8264 N N . PRO B 1 179 ? -35.156 -32.094 -0.797 1 95 179 PRO B N 1
ATOM 8265 C CA . PRO B 1 179 ? -36.219 -31.797 -1.764 1 95 179 PRO B CA 1
ATOM 8266 C C . PRO B 1 179 ? -35.688 -31.188 -3.061 1 95 179 PRO B C 1
ATOM 8268 O O . PRO B 1 179 ? -34.844 -30.281 -3.023 1 95 179 PRO B O 1
ATOM 8271 N N . PRO B 1 180 ? -36.125 -31.641 -4.207 1 93.94 180 PRO B N 1
ATOM 8272 C CA . PRO B 1 180 ? -35.656 -31.094 -5.492 1 93.94 180 PRO B CA 1
ATOM 8273 C C . PRO B 1 180 ? -36.156 -29.672 -5.73 1 93.94 180 PRO B C 1
ATOM 8275 O O . PRO B 1 180 ? -35.688 -29 -6.664 1 93.94 180 PRO B O 1
ATOM 8278 N N . SER B 1 181 ? -37.094 -29.188 -4.879 1 95.31 181 SER B N 1
ATOM 8279 C CA . SER B 1 181 ? -37.594 -27.844 -5.016 1 95.31 181 SER B CA 1
ATOM 8280 C C . SER B 1 181 ? -36.562 -26.797 -4.652 1 95.31 181 SER B C 1
ATOM 8282 O O . SER B 1 181 ? -36.688 -25.625 -4.977 1 95.31 181 SER B O 1
ATOM 8284 N N . VAL B 1 182 ? -35.5 -27.25 -3.994 1 97.5 182 VAL B N 1
ATOM 8285 C CA . VAL B 1 182 ? -34.469 -26.328 -3.508 1 97.5 182 VAL B CA 1
ATOM 8286 C C . VAL B 1 182 ? -33.781 -25.641 -4.691 1 97.5 182 VAL B C 1
ATOM 8288 O O . VAL B 1 182 ? -33.281 -26.297 -5.602 1 97.5 182 VAL B O 1
ATOM 8291 N N . LYS B 1 183 ? -33.781 -24.281 -4.637 1 97.62 183 LYS B N 1
ATOM 8292 C CA . LYS B 1 183 ? -33.219 -23.5 -5.73 1 97.62 183 LYS B CA 1
ATOM 8293 C C . LYS B 1 183 ? -31.938 -22.766 -5.281 1 97.62 183 LYS B C 1
ATOM 8295 O O . LYS B 1 183 ? -31.172 -22.281 -6.113 1 97.62 183 LYS B O 1
ATOM 8300 N N . GLN B 1 184 ? -31.766 -22.656 -4.012 1 98.25 184 GLN B N 1
ATOM 8301 C CA . GLN B 1 184 ? -30.594 -21.953 -3.488 1 98.25 184 GLN B CA 1
ATOM 8302 C C . GLN B 1 184 ? -29.875 -22.797 -2.43 1 98.25 184 GLN B C 1
ATOM 8304 O O . GLN B 1 184 ? -30.5 -23.266 -1.479 1 98.25 184 GLN B O 1
ATOM 8309 N N . ILE B 1 185 ? -28.578 -22.953 -2.588 1 97.94 185 ILE B N 1
ATOM 8310 C CA . ILE B 1 185 ? -27.766 -23.688 -1.619 1 97.94 185 ILE B CA 1
ATOM 8311 C C . ILE B 1 185 ? -26.562 -22.844 -1.216 1 97.94 185 ILE B C 1
ATOM 8313 O O . ILE B 1 185 ? -25.859 -22.281 -2.072 1 97.94 185 ILE B O 1
ATOM 8317 N N . TYR B 1 186 ? -26.359 -22.719 0.052 1 96.88 186 TYR B N 1
ATOM 8318 C CA . TYR B 1 186 ? -25.219 -22 0.615 1 96.88 186 TYR B CA 1
ATOM 8319 C C . TYR B 1 186 ? -24.391 -22.922 1.508 1 96.88 186 TYR B C 1
ATOM 8321 O O . TYR B 1 186 ? -24.906 -23.5 2.463 1 96.88 186 TYR B O 1
ATOM 8329 N N . LEU B 1 187 ? -23.219 -23.156 1.162 1 96.31 187 LEU B N 1
ATOM 8330 C CA . LEU B 1 187 ? -22.281 -23.891 1.997 1 96.31 187 LEU B CA 1
ATOM 8331 C C . LEU B 1 187 ? -21.234 -22.953 2.605 1 96.31 187 LEU B C 1
ATOM 8333 O O . LEU B 1 187 ? -20.375 -22.438 1.896 1 96.31 187 LEU B O 1
ATOM 8337 N N . ASN B 1 188 ? -21.297 -22.875 3.873 1 93.12 188 ASN B N 1
ATOM 8338 C CA . ASN B 1 188 ? -20.391 -21.922 4.531 1 93.12 188 ASN B CA 1
ATOM 8339 C C . ASN B 1 188 ? -19.469 -22.641 5.512 1 93.12 188 ASN B C 1
ATOM 8341 O O . ASN B 1 188 ? -19.875 -23.578 6.199 1 93.12 188 ASN B O 1
ATOM 8345 N N . ASN B 1 189 ? -18.172 -22.297 5.508 1 89.25 189 ASN B N 1
ATOM 8346 C CA . ASN B 1 189 ? -17.188 -22.703 6.512 1 89.25 189 ASN B CA 1
ATOM 8347 C C . ASN B 1 189 ? -17.031 -24.219 6.559 1 89.25 189 ASN B C 1
ATOM 8349 O O . ASN B 1 189 ? -17.156 -24.828 7.621 1 89.25 189 ASN B O 1
ATOM 8353 N N . CYS B 1 190 ? -16.797 -24.719 5.43 1 89.12 190 CYS B N 1
ATOM 8354 C CA . CYS B 1 190 ? -16.5 -26.156 5.363 1 89.12 190 CYS B CA 1
ATOM 8355 C C . CYS B 1 190 ? -15.008 -26.406 5.551 1 89.12 190 CYS B C 1
ATOM 8357 O O . CYS B 1 190 ? -14.227 -26.234 4.613 1 89.12 190 CYS B O 1
ATOM 8359 N N . GLU B 1 191 ? -14.398 -26.828 6.633 1 77 191 GLU B N 1
ATOM 8360 C CA . GLU B 1 191 ? -12.984 -26.781 6.98 1 77 191 GLU B CA 1
ATOM 8361 C C . GLU B 1 1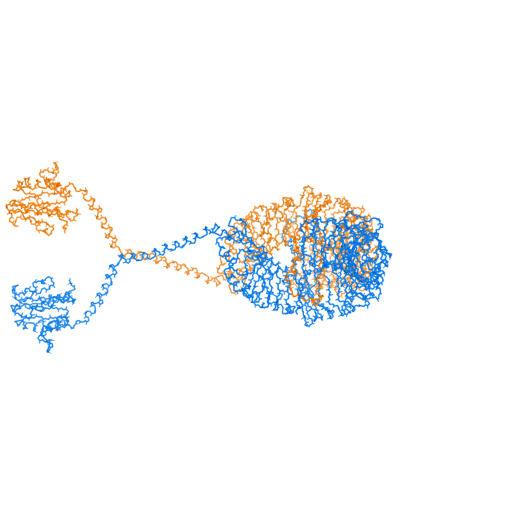91 ? -12.281 -28.094 6.598 1 77 191 GLU B C 1
ATOM 8363 O O . GLU B 1 191 ? -11.062 -28.125 6.441 1 77 191 GLU B O 1
ATOM 8368 N N . LYS B 1 192 ? -12.898 -29.25 6.211 1 75.81 192 LYS B N 1
ATOM 8369 C CA . LYS B 1 192 ? -12.195 -30.531 6.098 1 75.81 192 LYS B CA 1
ATOM 8370 C C . LYS B 1 192 ? -12.758 -31.359 4.953 1 75.81 192 LYS B C 1
ATOM 8372 O O . LYS B 1 192 ? -13.016 -32.562 5.121 1 75.81 192 LYS B O 1
ATOM 8377 N N . VAL B 1 193 ? -12.758 -30.734 3.82 1 85.94 193 VAL B N 1
ATOM 8378 C CA . VAL B 1 193 ? -13.312 -31.531 2.73 1 85.94 193 VAL B CA 1
ATOM 8379 C C . VAL B 1 193 ? -12.203 -32.312 2.037 1 85.94 193 VAL B C 1
ATOM 8381 O O . VAL B 1 193 ? -11.281 -31.719 1.466 1 85.94 193 VAL B O 1
ATOM 8384 N N . LYS B 1 194 ? -12.258 -33.562 2.035 1 83.06 194 LYS B N 1
ATOM 8385 C CA . LYS B 1 194 ? -11.195 -34.438 1.504 1 83.06 194 LYS B CA 1
ATOM 8386 C C . LYS B 1 194 ? -11.578 -35 0.136 1 83.06 194 LYS B C 1
ATOM 8388 O O . LYS B 1 194 ? -10.727 -35.125 -0.74 1 83.06 194 LYS B O 1
ATOM 8393 N N . ILE B 1 195 ? -12.812 -35.312 0.026 1 88.81 195 ILE B N 1
ATOM 8394 C CA . ILE B 1 195 ? -13.297 -35.938 -1.196 1 88.81 195 ILE B CA 1
ATOM 8395 C C . ILE B 1 195 ? -14.492 -35.188 -1.742 1 88.81 195 ILE B C 1
ATOM 8397 O O . ILE B 1 195 ? -15.352 -34.719 -0.979 1 88.81 195 ILE B O 1
ATOM 8401 N N . VAL B 1 196 ? -14.422 -34.969 -3.031 1 93.69 196 VAL B N 1
ATOM 8402 C CA . VAL B 1 196 ? -15.539 -34.312 -3.703 1 93.69 196 VAL B CA 1
ATOM 8403 C C . VAL B 1 196 ? -15.961 -35.125 -4.926 1 93.69 196 VAL B C 1
ATOM 8405 O O . VAL B 1 196 ? -15.133 -35.438 -5.797 1 93.69 196 VAL B O 1
ATOM 8408 N N . GLU B 1 197 ? -17.203 -35.531 -4.922 1 96 197 GLU B N 1
ATOM 8409 C CA . GLU B 1 197 ? -17.766 -36.188 -6.09 1 96 197 GLU B CA 1
ATOM 8410 C C . GLU B 1 197 ? -18.578 -35.219 -6.953 1 96 197 GLU B C 1
ATOM 8412 O O . GLU B 1 197 ? -19.266 -34.344 -6.43 1 96 197 GLU B O 1
ATOM 8417 N N . ALA B 1 198 ? -18.516 -35.344 -8.25 1 95.62 198 ALA B N 1
ATOM 8418 C CA . ALA B 1 198 ? -19.031 -34.375 -9.211 1 95.62 198 ALA B CA 1
ATOM 8419 C C . ALA B 1 198 ? -20.547 -34.25 -9.102 1 95.62 198 ALA B C 1
ATOM 8421 O O . ALA B 1 198 ? -21.109 -33.188 -9.336 1 95.62 198 ALA B O 1
ATOM 8422 N N . ASN B 1 199 ? -21.297 -35.344 -8.703 1 96.75 199 ASN B N 1
ATOM 8423 C CA . ASN B 1 199 ? -22.75 -35.375 -8.664 1 96.75 199 ASN B CA 1
ATOM 8424 C C . ASN B 1 199 ? -23.281 -35.094 -7.262 1 96.75 199 ASN B C 1
ATOM 8426 O O . ASN B 1 199 ? -24.422 -35.406 -6.949 1 96.75 199 ASN B O 1
ATOM 8430 N N . PHE B 1 200 ? -22.453 -34.562 -6.465 1 96.5 200 PHE B N 1
ATOM 8431 C CA . PHE B 1 200 ? -22.812 -34.219 -5.094 1 96.5 200 PHE B CA 1
ATOM 8432 C C . PHE B 1 200 ? -24.078 -33.375 -5.059 1 96.5 200 PHE B C 1
ATOM 8434 O O . PHE B 1 200 ? -24.938 -33.562 -4.191 1 96.5 200 PHE B O 1
ATOM 8441 N N . LEU B 1 201 ? -24.219 -32.375 -6.086 1 97.62 201 LEU B N 1
ATOM 8442 C CA . LEU B 1 201 ? -25.328 -31.422 -6.102 1 97.62 201 LEU B CA 1
ATOM 8443 C C . LEU B 1 201 ? -26.375 -31.844 -7.141 1 97.62 201 LEU B C 1
ATOM 8445 O O . LEU B 1 201 ? -27.266 -31.062 -7.461 1 97.62 201 LEU B O 1
ATOM 8449 N N . LYS B 1 202 ? -26.344 -33 -7.605 1 96.44 202 LYS B N 1
ATOM 8450 C CA . LYS B 1 202 ? -27.234 -33.5 -8.664 1 96.44 202 LYS B CA 1
ATOM 8451 C C . LYS B 1 202 ? -28.688 -33.438 -8.227 1 96.44 202 LYS B C 1
ATOM 8453 O O . LYS B 1 202 ? -29.578 -33.188 -9.047 1 96.44 202 LYS B O 1
ATOM 8458 N N . PRO B 1 203 ? -29.016 -33.688 -6.957 1 95.94 203 PRO B N 1
ATOM 8459 C CA . PRO B 1 203 ? -30.422 -33.656 -6.531 1 95.94 203 PRO B CA 1
ATOM 8460 C C . PRO B 1 203 ? -31.062 -32.281 -6.754 1 95.94 203 PRO B C 1
ATOM 8462 O O . PRO B 1 203 ? -32.312 -32.188 -6.801 1 95.94 203 PRO B O 1
ATOM 8465 N N . PHE B 1 204 ? -30.312 -31.281 -6.898 1 96.69 204 PHE B N 1
ATOM 8466 C CA . PHE B 1 204 ? -30.828 -29.938 -7.082 1 96.69 204 PHE B CA 1
ATOM 8467 C C . PHE B 1 204 ? -30.672 -29.484 -8.531 1 96.69 204 PHE B C 1
ATOM 8469 O O . PHE B 1 204 ? -30.031 -28.469 -8.812 1 96.69 204 PHE B O 1
ATOM 8476 N N . LEU B 1 205 ? -31.281 -30.016 -9.469 1 93.31 205 LEU B N 1
ATOM 8477 C CA . LEU B 1 205 ? -31.078 -29.812 -10.898 1 93.31 205 LEU B CA 1
ATOM 8478 C C . LEU B 1 205 ? -31.516 -28.406 -11.32 1 93.31 205 LEU B C 1
ATOM 8480 O O . LEU B 1 205 ? -31.031 -27.875 -12.328 1 93.31 205 LEU B O 1
ATOM 8484 N N . ASN B 1 206 ? -32.438 -27.797 -10.609 1 94.31 206 ASN B N 1
ATOM 8485 C CA . ASN B 1 206 ? -32.906 -26.469 -10.953 1 94.31 206 ASN B CA 1
ATOM 8486 C C . ASN B 1 206 ? -32.312 -25.391 -10.047 1 94.31 206 ASN B C 1
ATOM 8488 O O . ASN B 1 206 ? -32.938 -24.359 -9.805 1 94.31 206 ASN B O 1
ATOM 8492 N N . LEU B 1 207 ? -31.141 -25.734 -9.562 1 97.25 207 LEU B N 1
ATOM 8493 C CA . LEU B 1 207 ? -30.453 -24.812 -8.672 1 97.25 207 LEU B CA 1
ATOM 8494 C C . LEU B 1 207 ? -30.203 -23.469 -9.359 1 97.25 207 LEU B C 1
ATOM 8496 O O . LEU B 1 207 ? -29.719 -23.438 -10.492 1 97.25 207 LEU B O 1
ATOM 8500 N N . GLN B 1 208 ? -30.562 -22.375 -8.727 1 97.94 208 GLN B N 1
ATOM 8501 C CA . GLN B 1 208 ? -30.391 -21.031 -9.266 1 97.94 208 GLN B CA 1
ATOM 8502 C C . GLN B 1 208 ? -29.203 -20.328 -8.625 1 97.94 208 GLN B C 1
ATOM 8504 O O . GLN B 1 208 ? -28.484 -19.562 -9.289 1 97.94 208 GLN B O 1
ATOM 8509 N N . ILE B 1 209 ? -29 -20.547 -7.352 1 98.31 209 ILE B N 1
ATOM 8510 C CA . ILE B 1 209 ? -27.906 -19.906 -6.637 1 98.31 209 ILE B CA 1
ATOM 8511 C C . ILE B 1 209 ? -27.078 -20.953 -5.914 1 98.31 209 ILE B C 1
ATOM 8513 O O . ILE B 1 209 ? -27.609 -21.797 -5.184 1 98.31 209 ILE B O 1
ATOM 8517 N N . LEU B 1 210 ? -25.828 -20.984 -6.156 1 98.31 210 LEU B N 1
ATOM 8518 C CA . LEU B 1 210 ? -24.859 -21.797 -5.426 1 98.31 210 LEU B CA 1
ATOM 8519 C C . LEU B 1 210 ? -23.766 -20.922 -4.816 1 98.31 210 LEU B C 1
ATOM 8521 O O . LEU B 1 210 ? -23.047 -20.219 -5.535 1 98.31 210 LEU B O 1
ATOM 8525 N N . GLU B 1 211 ? -23.641 -20.953 -3.551 1 97.44 211 GLU B N 1
ATOM 8526 C CA . GLU B 1 211 ? -22.609 -20.172 -2.883 1 97.44 211 GLU B CA 1
ATOM 8527 C C . GLU B 1 211 ? -21.719 -21.062 -2.016 1 97.44 211 GLU B C 1
ATOM 8529 O O . GLU B 1 211 ? -22.219 -21.812 -1.175 1 97.44 211 GLU B O 1
ATOM 8534 N N . LEU B 1 212 ? -20.5 -21.062 -2.291 1 96.88 212 LEU B N 1
ATOM 8535 C CA . LEU B 1 212 ? -19.469 -21.609 -1.425 1 96.88 212 LEU B CA 1
ATOM 8536 C C . LEU B 1 212 ? -18.656 -20.5 -0.777 1 96.88 212 LEU B C 1
ATOM 8538 O O . LEU B 1 212 ? -17.984 -19.734 -1.472 1 96.88 212 LEU B O 1
ATOM 8542 N N . CYS B 1 213 ? -18.672 -20.406 0.491 1 94.69 213 CYS B N 1
ATOM 8543 C CA . CYS B 1 213 ? -17.938 -19.375 1.196 1 94.69 213 CYS B CA 1
ATOM 8544 C C . CYS B 1 213 ? -17.109 -19.969 2.326 1 94.69 213 CYS B C 1
ATOM 8546 O O . CYS B 1 213 ? -17.656 -20.516 3.285 1 94.69 213 CYS B O 1
ATOM 8548 N N . GLY B 1 214 ? -15.852 -19.812 2.229 1 92.06 214 GLY B N 1
ATOM 8549 C CA . GLY B 1 214 ? -14.984 -20.359 3.26 1 92.06 214 GLY B CA 1
ATOM 8550 C C . GLY B 1 214 ? -14.922 -21.875 3.24 1 92.06 214 GLY B C 1
ATOM 8551 O O . GLY B 1 214 ? -15.086 -22.531 4.277 1 92.06 214 GLY B O 1
ATOM 8552 N N . VAL B 1 215 ? -14.828 -22.375 2.039 1 92.81 215 VAL B N 1
ATOM 8553 C CA . VAL B 1 215 ? -14.766 -23.828 1.873 1 92.81 215 VAL B CA 1
ATOM 8554 C C . VAL B 1 215 ? -13.336 -24.25 1.549 1 92.81 215 VAL B C 1
ATOM 8556 O O . VAL B 1 215 ? -12.75 -23.781 0.57 1 92.81 215 VAL B O 1
ATOM 8559 N N . PHE B 1 216 ? -12.758 -25.188 2.32 1 89 216 PHE B N 1
ATOM 8560 C CA . PHE B 1 216 ? -11.375 -25.609 2.148 1 89 216 PHE B CA 1
ATOM 8561 C C . PHE B 1 216 ? -11.273 -26.766 1.153 1 89 216 PHE B C 1
ATOM 8563 O O . PHE B 1 216 ? -11.086 -27.906 1.546 1 89 216 PHE B O 1
ATOM 8570 N N . ILE B 1 217 ? -11.398 -26.453 -0.017 1 90.81 217 ILE B N 1
ATOM 8571 C CA . ILE B 1 217 ? -11.156 -27.375 -1.127 1 90.81 217 ILE B CA 1
ATOM 8572 C C . ILE B 1 217 ? -10.438 -26.641 -2.254 1 90.81 217 ILE B C 1
ATOM 8574 O O . ILE B 1 217 ? -10.477 -25.422 -2.334 1 90.81 217 ILE B O 1
ATOM 8578 N N . HIS B 1 218 ? -9.711 -27.375 -3.016 1 90.56 218 HIS B N 1
ATOM 8579 C CA . HIS B 1 218 ? -9.07 -26.766 -4.172 1 90.56 218 HIS B CA 1
ATOM 8580 C C . HIS B 1 218 ? -10.094 -26.266 -5.18 1 90.56 218 HIS B C 1
ATOM 8582 O O . HIS B 1 218 ? -11.133 -26.906 -5.387 1 90.56 218 HIS B O 1
ATOM 8588 N N . LEU B 1 219 ? -9.82 -25.156 -5.781 1 94.19 219 LEU B N 1
ATOM 8589 C CA . LEU B 1 219 ? -10.766 -24.531 -6.699 1 94.19 219 LEU B CA 1
ATOM 8590 C C . LEU B 1 219 ? -11.188 -25.5 -7.801 1 94.19 219 LEU B C 1
ATOM 8592 O O . LEU B 1 219 ? -12.336 -25.484 -8.234 1 94.19 219 LEU B O 1
ATOM 8596 N N . SER B 1 220 ? -10.273 -26.391 -8.312 1 93.38 220 SER B N 1
ATOM 8597 C CA . SER B 1 220 ? -10.602 -27.344 -9.359 1 93.38 220 SER B CA 1
ATOM 8598 C C . SER B 1 220 ? -11.719 -28.281 -8.922 1 93.38 220 SER B C 1
ATOM 8600 O O . SER B 1 220 ? -12.594 -28.641 -9.719 1 93.38 220 SER B O 1
ATOM 8602 N N . ARG B 1 221 ? -11.703 -28.609 -7.676 1 93.81 221 ARG B N 1
ATOM 8603 C CA . ARG B 1 221 ? -12.711 -29.516 -7.137 1 93.81 221 ARG B CA 1
ATOM 8604 C C . ARG B 1 221 ? -14.047 -28.812 -6.953 1 93.81 221 ARG B C 1
ATOM 8606 O O . ARG B 1 221 ? -15.109 -29.391 -7.184 1 93.81 221 ARG B O 1
ATOM 8613 N N . ALA B 1 222 ? -13.938 -27.578 -6.453 1 96.12 222 ALA B N 1
ATOM 8614 C CA . ALA B 1 222 ? -15.164 -26.797 -6.32 1 96.12 222 ALA B CA 1
ATOM 8615 C C . ALA B 1 222 ? -15.859 -26.625 -7.668 1 96.12 222 ALA B C 1
ATOM 8617 O O . ALA B 1 222 ? -17.078 -26.719 -7.762 1 96.12 222 ALA B O 1
ATOM 8618 N N . LEU B 1 223 ? -15.055 -26.359 -8.734 1 97.56 223 LEU B N 1
ATOM 8619 C CA . LEU B 1 223 ? -15.602 -26.156 -10.07 1 97.56 223 LEU B CA 1
ATOM 8620 C C . LEU B 1 223 ? -16.188 -27.453 -10.625 1 97.56 223 LEU B C 1
ATOM 8622 O O . LEU B 1 223 ? -17.094 -27.422 -11.461 1 97.56 223 LEU B O 1
ATOM 8626 N N . GLU B 1 224 ? -15.773 -28.562 -10.172 1 96.56 224 GLU B N 1
ATOM 8627 C CA . GLU B 1 224 ? -16.297 -29.859 -10.578 1 96.56 224 GLU B CA 1
ATOM 8628 C C . GLU B 1 224 ? -17.734 -30.047 -10.094 1 96.56 224 GLU B C 1
ATOM 8630 O O . GLU B 1 224 ? -18.516 -30.797 -10.695 1 96.56 224 GLU B O 1
ATOM 8635 N N . LEU B 1 225 ? -18.078 -29.359 -9.016 1 97.25 225 LEU B N 1
ATOM 8636 C CA . LEU B 1 225 ? -19.422 -29.469 -8.445 1 97.25 225 LEU B CA 1
ATOM 8637 C C . LEU B 1 225 ? -20.453 -28.906 -9.414 1 97.25 225 LEU B C 1
ATOM 8639 O O . LEU B 1 225 ? -21.656 -29.141 -9.234 1 97.25 225 LEU B O 1
ATOM 8643 N N . LEU B 1 226 ? -20 -28.219 -10.438 1 98.19 226 LEU B N 1
ATOM 8644 C CA . LEU B 1 226 ? -20.922 -27.578 -11.375 1 98.19 226 LEU B CA 1
ATOM 8645 C C . LEU B 1 226 ? -21.297 -28.531 -12.5 1 98.19 226 LEU B C 1
ATOM 8647 O O . LEU B 1 226 ? -22.078 -28.188 -13.383 1 98.19 226 LEU B O 1
ATOM 8651 N N . TYR B 1 227 ? -20.859 -29.734 -12.461 1 97.75 227 TYR B N 1
ATOM 8652 C CA . TYR B 1 227 ? -21.078 -30.75 -13.477 1 97.75 227 TYR B CA 1
ATOM 8653 C C . TYR B 1 227 ? -22.562 -30.953 -13.75 1 97.75 227 TYR B C 1
ATOM 8655 O O . TYR B 1 227 ? -22.984 -30.984 -14.906 1 97.75 227 TYR B O 1
ATOM 8663 N N . PRO B 1 228 ? -23.453 -30.984 -12.758 1 97.44 228 PRO B N 1
ATOM 8664 C CA . PRO B 1 228 ? -24.875 -31.266 -13.016 1 97.44 228 PRO B CA 1
ATOM 8665 C C . PRO B 1 228 ? -25.578 -30.094 -13.695 1 97.44 228 PRO B C 1
ATOM 8667 O O . PRO B 1 228 ? -26.703 -30.25 -14.188 1 97.44 228 PRO B O 1
ATOM 8670 N N . PHE B 1 229 ? -24.969 -29.016 -13.766 1 97.81 229 PHE B N 1
ATOM 8671 C CA . PHE B 1 229 ? -25.672 -27.828 -14.203 1 97.81 229 PHE B CA 1
ATOM 8672 C C . PHE B 1 229 ? -25.219 -27.406 -15.602 1 97.81 229 PHE B C 1
ATOM 8674 O O . PHE B 1 229 ? -25.453 -26.266 -16.016 1 97.81 229 PHE B O 1
ATOM 8681 N N . GLN B 1 230 ? -24.578 -28.219 -16.328 1 96.62 230 GLN B N 1
ATOM 8682 C CA . GLN B 1 230 ? -24.125 -27.938 -17.688 1 96.62 230 GLN B CA 1
ATOM 8683 C C . GLN B 1 230 ? -25.281 -27.5 -18.578 1 96.62 230 GLN B C 1
ATOM 8685 O O . GLN B 1 230 ? -26.344 -28.125 -18.562 1 96.62 230 GLN B O 1
ATOM 8690 N N . ASN B 1 231 ? -25.141 -26.422 -19.328 1 96 231 ASN B N 1
ATOM 8691 C CA . ASN B 1 231 ? -26.078 -25.891 -20.312 1 96 231 ASN B CA 1
ATOM 8692 C C . ASN B 1 231 ? -27.375 -25.438 -19.656 1 96 231 ASN B C 1
ATOM 8694 O O . ASN B 1 231 ? -28.438 -25.516 -20.281 1 96 231 ASN B O 1
ATOM 8698 N N . LYS B 1 232 ? -27.266 -25.156 -18.391 1 97 232 LYS B N 1
ATOM 8699 C CA . LYS B 1 232 ? -28.422 -24.609 -17.672 1 97 232 LYS B CA 1
ATOM 8700 C C . LYS B 1 232 ? -28.219 -23.141 -17.344 1 97 232 LYS B C 1
ATOM 8702 O O . LYS B 1 232 ? -27.156 -22.578 -17.594 1 97 232 LYS B O 1
ATOM 8707 N N . ASN B 1 233 ? -29.359 -22.609 -16.875 1 97.31 233 ASN B N 1
ATOM 8708 C CA . ASN B 1 233 ? -29.312 -21.203 -16.453 1 97.31 233 ASN B CA 1
ATOM 8709 C C . ASN B 1 233 ? -29.281 -21.094 -14.93 1 97.31 233 ASN B C 1
ATOM 8711 O O . ASN B 1 233 ? -30.047 -21.781 -14.234 1 97.31 233 ASN B O 1
ATOM 8715 N N . MET B 1 234 ? -28.391 -20.359 -14.438 1 97.94 234 MET B N 1
ATOM 8716 C CA . MET B 1 234 ? -28.297 -20.062 -13.008 1 97.94 234 MET B CA 1
ATOM 8717 C C . MET B 1 234 ? -28.219 -18.562 -12.766 1 97.94 234 MET B C 1
ATOM 8719 O O . MET B 1 234 ? -27.75 -17.812 -13.617 1 97.94 234 MET B O 1
ATOM 8723 N N . THR B 1 235 ? -28.703 -18.172 -11.641 1 97.81 235 THR B N 1
ATOM 8724 C CA . THR B 1 235 ? -28.672 -16.75 -11.297 1 97.81 235 THR B CA 1
ATOM 8725 C C . THR B 1 235 ? -27.297 -16.359 -10.75 1 97.81 235 THR B C 1
ATOM 8727 O O . THR B 1 235 ? -26.734 -15.336 -11.148 1 97.81 235 THR B O 1
ATOM 8730 N N . SER B 1 236 ? -26.828 -17.156 -9.805 1 97.69 236 SER B N 1
ATOM 8731 C CA . SER B 1 236 ? -25.562 -16.781 -9.18 1 97.69 236 SER B CA 1
ATOM 8732 C C . SER B 1 236 ? -24.703 -18.016 -8.891 1 97.69 236 SER B C 1
ATOM 8734 O O . SER B 1 236 ? -25.219 -19.031 -8.438 1 97.69 236 SER B O 1
ATOM 8736 N N . ILE B 1 237 ? -23.516 -17.938 -9.211 1 98.19 237 ILE B N 1
ATOM 8737 C CA . ILE B 1 237 ? -22.469 -18.844 -8.758 1 98.19 237 ILE B CA 1
ATOM 8738 C C . ILE B 1 237 ? -21.406 -18.047 -7.973 1 98.19 237 ILE B C 1
ATOM 8740 O O . ILE B 1 237 ? -20.688 -17.234 -8.539 1 98.19 237 ILE B O 1
ATOM 8744 N N . ILE B 1 238 ? -21.344 -18.266 -6.703 1 97.25 238 ILE B N 1
ATOM 8745 C CA . ILE B 1 238 ? -20.516 -17.453 -5.82 1 97.25 238 ILE B CA 1
ATOM 8746 C C . ILE B 1 238 ? -19.5 -18.359 -5.102 1 97.25 238 ILE B C 1
ATOM 8748 O O . ILE B 1 238 ? -19.875 -19.141 -4.234 1 97.25 238 ILE B O 1
ATOM 8752 N N . PHE B 1 239 ? -18.297 -18.281 -5.469 1 97.44 239 PHE B N 1
ATOM 8753 C CA . PHE B 1 239 ? -17.188 -18.938 -4.789 1 97.44 239 PHE B CA 1
ATOM 8754 C C . PHE B 1 239 ? -16.281 -17.906 -4.117 1 97.44 239 PHE B C 1
ATOM 8756 O O . PHE B 1 239 ? -15.547 -17.188 -4.793 1 97.44 239 PHE B O 1
ATOM 8763 N N . LYS B 1 240 ? -16.344 -17.844 -2.85 1 95.06 240 LYS B N 1
ATOM 8764 C CA . LYS B 1 240 ? -15.531 -16.922 -2.059 1 95.06 240 LYS B CA 1
ATOM 8765 C C . LYS B 1 240 ? -14.656 -17.672 -1.068 1 95.06 240 LYS B C 1
ATOM 8767 O O . LYS B 1 240 ? -15.156 -18.453 -0.256 1 95.06 240 LYS B O 1
ATOM 8772 N N . ARG B 1 241 ? -13.297 -17.469 -1.129 1 92.5 241 ARG B N 1
ATOM 8773 C CA . ARG B 1 241 ? -12.359 -18.125 -0.221 1 92.5 241 ARG B CA 1
ATOM 8774 C C . ARG B 1 241 ? -12.438 -19.641 -0.354 1 92.5 241 ARG B C 1
ATOM 8776 O O . ARG B 1 241 ? -12.648 -20.344 0.635 1 92.5 241 ARG B O 1
ATOM 8783 N N . VAL B 1 242 ? -12.469 -20.016 -1.567 1 94.56 242 VAL B N 1
ATOM 8784 C CA . VAL B 1 242 ? -12.391 -21.438 -1.892 1 94.56 242 VAL B CA 1
ATOM 8785 C C . VAL B 1 242 ? -10.938 -21.844 -2.156 1 94.56 242 VAL B C 1
ATOM 8787 O O . VAL B 1 242 ? -10.445 -21.688 -3.275 1 94.56 242 VAL B O 1
ATOM 8790 N N . THR B 1 243 ? -10.312 -22.297 -1.184 1 89.44 243 THR B N 1
ATOM 8791 C CA . THR B 1 243 ? -8.891 -22.609 -1.24 1 89.44 243 THR B CA 1
ATOM 8792 C C . THR B 1 243 ? -8.586 -23.875 -0.432 1 89.44 243 THR B C 1
ATOM 8794 O O . THR B 1 243 ? -9.422 -24.328 0.35 1 89.44 243 THR B O 1
ATOM 8797 N N . VAL B 1 244 ? -7.43 -24.375 -0.683 1 86.38 244 VAL B N 1
ATOM 8798 C CA . VAL B 1 244 ? -6.996 -25.531 0.093 1 86.38 244 VAL B CA 1
ATOM 8799 C C . VAL B 1 244 ? -6.609 -25.094 1.505 1 86.38 244 VAL B C 1
ATOM 8801 O O . VAL B 1 244 ? -6.277 -23.938 1.729 1 86.38 244 VAL B O 1
ATOM 8804 N N . ASP B 1 245 ? -6.805 -26.016 2.355 1 73.38 245 ASP B N 1
ATOM 8805 C CA . ASP B 1 245 ? -6.418 -25.734 3.734 1 73.38 245 ASP B CA 1
ATOM 8806 C C . ASP B 1 245 ? -4.902 -25.578 3.857 1 73.38 245 ASP B C 1
ATOM 8808 O O . ASP B 1 245 ? -4.141 -26.312 3.225 1 73.38 245 ASP B O 1
ATOM 8812 N N . PHE B 1 246 ? -4.516 -24.578 4.539 1 63 246 PHE B N 1
ATOM 8813 C CA . PHE B 1 246 ? -3.096 -24.328 4.742 1 63 246 PHE B CA 1
ATOM 8814 C C . PHE B 1 246 ? -2.441 -25.5 5.488 1 63 246 PHE B C 1
ATOM 8816 O O . PHE B 1 246 ? -1.237 -25.719 5.359 1 63 246 PHE B O 1
ATOM 8823 N N . GLN B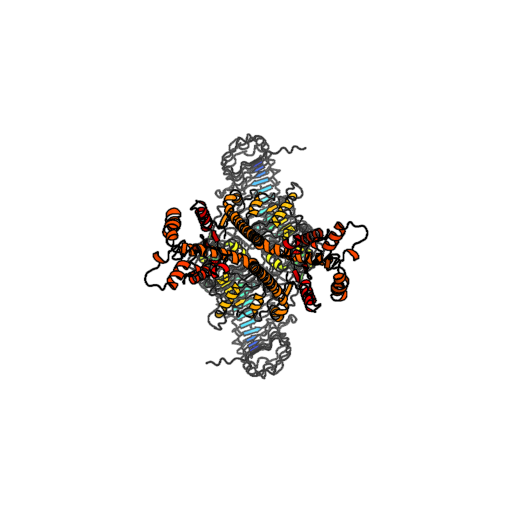 1 247 ? -3.314 -26.25 6.254 1 59.03 247 GLN B N 1
ATOM 8824 C CA . GLN B 1 247 ? -2.752 -27.328 7.07 1 59.03 247 GLN B CA 1
ATOM 8825 C C . GLN B 1 247 ? -2.408 -28.531 6.215 1 59.03 247 GLN B C 1
ATOM 8827 O O . GLN B 1 247 ? -1.525 -29.328 6.57 1 59.03 247 GLN B O 1
ATOM 8832 N N . ASP B 1 248 ? -3.105 -28.781 5.102 1 59.75 248 ASP B N 1
ATOM 8833 C CA . ASP B 1 248 ? -2.854 -29.984 4.332 1 59.75 248 ASP B CA 1
ATOM 8834 C C . ASP B 1 248 ? -2.414 -29.656 2.908 1 59.75 248 ASP B C 1
ATOM 8836 O O . ASP B 1 248 ? -2.652 -30.438 1.983 1 59.75 248 ASP B O 1
ATOM 8840 N N . SER B 1 249 ? -1.715 -28.578 2.693 1 59.84 249 SER B N 1
ATOM 8841 C CA . SER B 1 249 ? -1.368 -28.109 1.354 1 59.84 249 SER B CA 1
ATOM 8842 C C . SER B 1 249 ? -0.456 -29.094 0.641 1 59.84 249 SER B C 1
ATOM 8844 O O . SER B 1 249 ? 0.144 -28.781 -0.385 1 59.84 249 SER B O 1
ATOM 8846 N N . ASN B 1 250 ? -0.38 -30.359 1.077 1 63.25 250 ASN B N 1
ATOM 8847 C CA . ASN B 1 250 ? 0.563 -31.297 0.46 1 63.25 250 ASN B CA 1
ATOM 8848 C C . ASN B 1 250 ? 0.039 -31.828 -0.871 1 63.25 250 ASN B C 1
ATOM 8850 O O . ASN B 1 250 ? 0.814 -32.062 -1.8 1 63.25 250 ASN B O 1
ATOM 8854 N N . LYS B 1 251 ? -1.292 -31.891 -0.987 1 69.81 251 LYS B N 1
ATOM 8855 C CA . LYS B 1 251 ? -1.82 -32.531 -2.195 1 69.81 251 LYS B CA 1
ATOM 8856 C C . LYS B 1 251 ? -2.111 -31.484 -3.271 1 69.81 251 LYS B C 1
ATOM 8858 O O . LYS B 1 251 ? -1.829 -31.703 -4.449 1 69.81 251 LYS B O 1
ATOM 8863 N N . TYR B 1 252 ? -2.598 -30.328 -2.898 1 78.94 252 TYR B N 1
ATOM 8864 C CA . TYR B 1 252 ? -2.945 -29.281 -3.848 1 78.94 252 TYR B CA 1
ATOM 8865 C C . TYR B 1 252 ? -2.264 -27.953 -3.482 1 78.94 252 TYR B C 1
ATOM 8867 O O . TYR B 1 252 ? -2.162 -27.609 -2.305 1 78.94 252 TYR B O 1
ATOM 8875 N N . PRO B 1 253 ? -1.791 -27.359 -4.52 1 82 253 PRO B N 1
ATOM 8876 C CA . PRO B 1 253 ? -1.168 -26.062 -4.258 1 82 253 PRO B CA 1
ATOM 8877 C C . PRO B 1 253 ? -2.186 -24.984 -3.9 1 82 253 PRO B C 1
ATOM 8879 O O . PRO B 1 253 ? -3.332 -25.031 -4.352 1 82 253 PRO B O 1
ATOM 8882 N N . TYR B 1 254 ? -1.758 -24.125 -3.055 1 83.25 254 TYR B N 1
ATOM 8883 C CA . TYR B 1 254 ? -2.59 -22.969 -2.727 1 83.25 254 TYR B CA 1
ATOM 8884 C C . TYR B 1 254 ? -2.785 -22.078 -3.945 1 83.25 254 TYR B C 1
ATOM 8886 O O . TYR B 1 254 ? -3.891 -21.578 -4.191 1 83.25 254 TYR B O 1
ATOM 8894 N N . ALA B 1 255 ? -1.648 -21.844 -4.648 1 89.44 255 ALA B N 1
ATOM 8895 C CA . ALA B 1 255 ? -1.717 -21.062 -5.887 1 89.44 255 ALA B CA 1
ATOM 8896 C C . ALA B 1 255 ? -2.402 -21.859 -6.996 1 89.44 255 ALA B C 1
ATOM 8898 O O . ALA B 1 255 ? -2.068 -23.016 -7.23 1 89.44 255 ALA B O 1
ATOM 8899 N N . VAL B 1 256 ? -3.359 -21.219 -7.641 1 93.38 256 VAL B N 1
ATOM 8900 C CA . VAL B 1 256 ? -4.133 -21.922 -8.648 1 93.38 256 VAL B CA 1
ATOM 8901 C C . VAL B 1 256 ? -3.91 -21.297 -10.016 1 93.38 256 VAL B C 1
ATOM 8903 O O . VAL B 1 256 ? -4.078 -20.094 -10.188 1 93.38 256 VAL B O 1
ATOM 8906 N N . ARG B 1 257 ? -3.475 -22.031 -10.969 1 92.62 257 ARG B N 1
ATOM 8907 C CA . ARG B 1 257 ? -3.531 -21.672 -12.383 1 92.62 257 ARG B CA 1
ATOM 8908 C C . ARG B 1 257 ? -4.766 -22.281 -13.047 1 92.62 257 ARG B C 1
ATOM 8910 O O . ARG B 1 257 ? -4.855 -23.484 -13.227 1 92.62 257 ARG B O 1
ATOM 8917 N N . VAL B 1 258 ? -5.668 -21.469 -13.398 1 95.5 258 VAL B N 1
ATOM 8918 C CA . VAL B 1 258 ? -6.934 -21.938 -13.961 1 95.5 258 VAL B CA 1
ATOM 8919 C C . VAL B 1 258 ? -6.703 -22.484 -15.359 1 95.5 258 VAL B C 1
ATOM 8921 O O . VAL B 1 258 ? -6.055 -21.844 -16.188 1 95.5 258 VAL B O 1
ATOM 8924 N N . THR B 1 259 ? -7.188 -23.688 -15.633 1 94.31 259 THR B N 1
ATOM 8925 C CA . THR B 1 259 ? -7.023 -24.344 -16.922 1 94.31 259 THR B CA 1
ATOM 8926 C C . THR B 1 259 ? -8.367 -24.5 -17.625 1 94.31 259 THR B C 1
ATOM 8928 O O . THR B 1 259 ? -9.422 -24.297 -17.016 1 94.31 259 THR B O 1
ATOM 8931 N N . LYS B 1 260 ? -8.336 -24.875 -18.875 1 95.12 260 LYS B N 1
ATOM 8932 C CA . LYS B 1 260 ? -9.539 -25.141 -19.656 1 95.12 260 LYS B CA 1
ATOM 8933 C C . LYS B 1 260 ? -10.312 -26.328 -19.078 1 95.12 260 LYS B C 1
ATOM 8935 O O . LYS B 1 260 ? -11.547 -26.312 -19.047 1 95.12 260 LYS B O 1
ATOM 8940 N N . GLU B 1 261 ? -9.562 -27.266 -18.609 1 96.12 261 GLU B N 1
ATOM 8941 C CA . GLU B 1 261 ? -10.172 -28.453 -18.031 1 96.12 261 GLU B CA 1
ATOM 8942 C C . GLU B 1 261 ? -10.953 -28.109 -16.766 1 96.12 261 GLU B C 1
ATOM 8944 O O . GLU B 1 261 ? -12.047 -28.641 -16.547 1 96.12 261 GLU B O 1
ATOM 8949 N N . MET B 1 262 ? -10.43 -27.234 -15.914 1 96.5 262 MET B N 1
ATOM 8950 C CA . MET B 1 262 ? -11.094 -26.828 -14.68 1 96.5 262 MET B CA 1
ATOM 8951 C C . MET B 1 262 ? -12.398 -26.109 -14.977 1 96.5 262 MET B C 1
ATOM 8953 O O . MET B 1 262 ? -13.383 -26.266 -14.242 1 96.5 262 MET B O 1
ATOM 8957 N N . MET B 1 263 ? -12.391 -25.312 -16.109 1 97.56 263 MET B N 1
ATOM 8958 C CA . MET B 1 263 ? -13.5 -24.391 -16.375 1 97.56 263 MET B CA 1
ATOM 8959 C C . MET B 1 263 ? -14.523 -25.031 -17.312 1 97.56 263 MET B C 1
ATOM 8961 O O . MET B 1 263 ? -15.547 -24.422 -17.625 1 97.56 263 MET B O 1
ATOM 8965 N N . LYS B 1 264 ? -14.398 -26.234 -17.719 1 96.94 264 LYS B N 1
ATOM 8966 C CA . LYS B 1 264 ? -15.156 -26.875 -18.797 1 96.94 264 LYS B CA 1
ATOM 8967 C C . LYS B 1 264 ? -16.656 -26.859 -18.484 1 96.94 264 LYS B C 1
ATOM 8969 O O . LYS B 1 264 ? -17.469 -26.672 -19.391 1 96.94 264 LYS B O 1
ATOM 8974 N N . TYR B 1 265 ? -17.047 -27 -17.266 1 97.75 265 TYR B N 1
ATOM 8975 C CA . TYR B 1 265 ? -18.469 -27.031 -16.922 1 97.75 265 TYR B CA 1
ATOM 8976 C C . TYR B 1 265 ? -19.016 -25.609 -16.75 1 97.75 265 TYR B C 1
ATOM 8978 O O . TYR B 1 265 ? -20.094 -25.281 -17.281 1 97.75 265 TYR B O 1
ATOM 8986 N N . LEU B 1 266 ? -18.25 -24.781 -16.047 1 98.12 266 LEU B N 1
ATOM 8987 C CA . LEU B 1 266 ? -18.672 -23.406 -15.812 1 98.12 266 LEU B CA 1
ATOM 8988 C C . LEU B 1 266 ? -18.906 -22.672 -17.125 1 98.12 266 LEU B C 1
ATOM 8990 O O . LEU B 1 266 ? -19.828 -21.859 -17.25 1 98.12 266 LEU B O 1
ATOM 8994 N N . GLN B 1 267 ? -18.062 -22.906 -18.156 1 97.75 267 GLN B N 1
ATOM 8995 C CA . GLN B 1 267 ? -18.094 -22.203 -19.438 1 97.75 267 GLN B CA 1
ATOM 8996 C C . GLN B 1 267 ? -19.391 -22.484 -20.188 1 97.75 267 GLN B C 1
ATOM 8998 O O . GLN B 1 267 ? -19.75 -21.75 -21.109 1 97.75 267 GLN B O 1
ATOM 9003 N N . THR B 1 268 ? -20.156 -23.531 -19.812 1 97.88 268 THR B N 1
ATOM 9004 C CA . THR B 1 268 ? -21.359 -23.922 -20.531 1 97.88 268 THR B CA 1
ATOM 9005 C C . THR B 1 268 ? -22.609 -23.375 -19.828 1 97.88 268 THR B C 1
ATOM 9007 O O . THR B 1 268 ? -23.719 -23.469 -20.344 1 97.88 268 THR B O 1
ATOM 9010 N N . ILE B 1 269 ? -22.469 -22.875 -18.641 1 98.31 269 ILE B N 1
ATOM 9011 C CA . ILE B 1 269 ? -23.594 -22.406 -17.844 1 98.31 269 ILE B CA 1
ATOM 9012 C C . ILE B 1 269 ? -23.875 -20.938 -18.141 1 98.31 269 ILE B C 1
ATOM 9014 O O . ILE B 1 269 ? -22.938 -20.125 -18.219 1 98.31 269 ILE B O 1
ATOM 9018 N N . CYS B 1 270 ? -25.109 -20.625 -18.406 1 98.06 270 CYS B N 1
ATOM 9019 C CA . CYS B 1 270 ? -25.516 -19.234 -18.5 1 98.06 270 CYS B CA 1
ATOM 9020 C C . CYS B 1 270 ? -25.797 -18.656 -17.109 1 98.06 270 CYS B C 1
ATOM 9022 O O . CYS B 1 270 ? -26.828 -18.922 -16.516 1 98.06 270 CYS B O 1
ATOM 9024 N N . VAL B 1 271 ? -24.891 -17.797 -16.609 1 97.88 271 VAL B N 1
ATOM 9025 C CA . VAL B 1 271 ? -24.984 -17.312 -15.234 1 97.88 271 VAL B CA 1
ATOM 9026 C C . VAL B 1 271 ? -25.016 -15.781 -15.234 1 97.88 271 VAL B C 1
ATOM 9028 O O . VAL B 1 271 ? -24.297 -15.141 -16.016 1 97.88 271 VAL B O 1
ATOM 9031 N N . ASP B 1 272 ? -25.828 -15.203 -14.398 1 97.44 272 ASP B N 1
ATOM 9032 C CA . ASP B 1 272 ? -25.953 -13.75 -14.297 1 97.44 272 ASP B CA 1
ATOM 9033 C C . ASP B 1 272 ? -24.844 -13.156 -13.438 1 97.44 272 ASP B C 1
ATOM 9035 O O . ASP B 1 272 ? -24.203 -12.172 -13.82 1 97.44 272 ASP B O 1
ATOM 9039 N N . ASP B 1 273 ? -24.672 -13.703 -12.266 1 96.38 273 ASP B N 1
ATOM 9040 C CA . ASP B 1 273 ? -23.734 -13.219 -11.266 1 96.38 273 ASP B CA 1
ATOM 9041 C C . ASP B 1 273 ? -22.641 -14.258 -11 1 96.38 273 ASP B C 1
ATOM 9043 O O . ASP B 1 273 ? -22.891 -15.273 -10.352 1 96.38 273 ASP B O 1
ATOM 9047 N N . LEU B 1 274 ? -21.438 -13.961 -11.469 1 97.44 274 LEU B N 1
ATOM 9048 C CA . LEU B 1 274 ? -20.312 -14.859 -11.25 1 97.44 274 LEU B CA 1
ATOM 9049 C C . LEU B 1 274 ? -19.297 -14.25 -10.289 1 97.44 274 LEU B C 1
ATOM 9051 O O . LEU B 1 274 ? -18.75 -13.18 -10.555 1 97.44 274 LEU B O 1
ATOM 9055 N N . VAL B 1 275 ? -19.047 -14.898 -9.18 1 96.81 275 VAL B N 1
ATOM 9056 C CA . VAL B 1 275 ? -18.062 -14.453 -8.195 1 96.81 275 VAL B CA 1
ATOM 9057 C C . VAL B 1 275 ? -17.016 -15.539 -7.996 1 96.81 275 VAL B C 1
ATOM 9059 O O . VAL B 1 275 ? -17.312 -16.641 -7.527 1 96.81 275 VAL B O 1
ATOM 9062 N N . LEU B 1 276 ? -15.898 -15.344 -8.43 1 97.06 276 LEU B N 1
ATOM 9063 C CA . LEU B 1 276 ? -14.711 -16.141 -8.125 1 97.06 276 LEU B CA 1
ATOM 9064 C C . LEU B 1 276 ? -13.688 -15.305 -7.359 1 97.06 276 LEU B C 1
ATOM 9066 O O . LEU B 1 276 ? -12.727 -14.797 -7.949 1 97.06 276 LEU B O 1
ATOM 9070 N N . ALA B 1 277 ? -13.875 -15.25 -6.066 1 96 277 ALA B N 1
ATOM 9071 C CA . ALA B 1 277 ? -13.109 -14.305 -5.266 1 96 277 ALA B CA 1
ATOM 9072 C C . ALA B 1 277 ? -12.273 -15.023 -4.215 1 96 277 ALA B C 1
ATOM 9074 O O . ALA B 1 277 ? -12.68 -16.078 -3.705 1 96 277 ALA B O 1
ATOM 9075 N N . GLU B 1 278 ? -11.062 -14.508 -3.961 1 93.81 278 GLU B N 1
ATOM 9076 C CA . GLU B 1 278 ? -10.188 -15.016 -2.91 1 93.81 278 GLU B CA 1
ATOM 9077 C C . GLU B 1 278 ? -10.016 -16.531 -3.018 1 93.81 278 GLU B C 1
ATOM 9079 O O . GLU B 1 278 ? -10.156 -17.25 -2.027 1 93.81 278 GLU B O 1
ATOM 9084 N N . SER B 1 279 ? -9.805 -16.969 -4.211 1 94 279 SER B N 1
ATOM 9085 C CA . SER B 1 279 ? -9.727 -18.406 -4.418 1 94 279 SER B CA 1
ATOM 9086 C C . SER B 1 279 ? -8.344 -18.812 -4.914 1 94 279 SER B C 1
ATOM 9088 O O . SER B 1 279 ? -8.203 -19.844 -5.578 1 94 279 SER B O 1
ATOM 9090 N N . GLY B 1 280 ? -7.371 -17.969 -4.711 1 91.44 280 GLY B N 1
ATOM 9091 C CA . GLY B 1 280 ? -5.965 -18.281 -4.898 1 91.44 280 GLY B CA 1
ATOM 9092 C C . GLY B 1 280 ? -5.543 -18.297 -6.355 1 91.44 280 GLY B C 1
ATOM 9093 O O . GLY B 1 280 ? -4.52 -18.891 -6.703 1 91.44 280 GLY B O 1
ATOM 9094 N N . ILE B 1 281 ? -6.285 -17.656 -7.285 1 95.56 281 ILE B N 1
ATOM 9095 C CA . ILE B 1 281 ? -5.953 -17.656 -8.711 1 95.56 281 ILE B CA 1
ATOM 9096 C C . ILE B 1 281 ? -4.738 -16.766 -8.953 1 95.56 281 ILE B C 1
ATOM 9098 O O . ILE B 1 281 ? -4.73 -15.594 -8.562 1 95.56 281 ILE B O 1
ATOM 9102 N N . VAL B 1 282 ? -3.711 -17.359 -9.578 1 93.81 282 VAL B N 1
ATOM 9103 C CA . VAL B 1 282 ? -2.477 -16.609 -9.789 1 93.81 282 VAL B CA 1
ATOM 9104 C C . VAL B 1 282 ? -2.197 -16.469 -11.281 1 93.81 282 VAL B C 1
ATOM 9106 O O . VAL B 1 282 ? -1.362 -15.664 -11.695 1 93.81 282 VAL B O 1
ATOM 9109 N N . ASP B 1 283 ? -2.822 -17.281 -12.062 1 91.75 283 ASP B N 1
ATOM 9110 C CA . ASP B 1 283 ? -2.658 -17.312 -13.516 1 91.75 283 ASP B CA 1
ATOM 9111 C C . ASP B 1 283 ? -3.789 -18.094 -14.18 1 91.75 283 ASP B C 1
ATOM 9113 O O . ASP B 1 283 ? -4.617 -18.703 -13.5 1 91.75 283 ASP B O 1
ATOM 9117 N N . PHE B 1 284 ? -3.912 -17.938 -15.477 1 92.62 284 PHE B N 1
ATOM 9118 C CA . PHE B 1 284 ? -4.895 -18.734 -16.203 1 92.62 284 PHE B CA 1
ATOM 9119 C C . PHE B 1 284 ? -4.41 -19.047 -17.609 1 92.62 284 PHE B C 1
ATOM 9121 O O . PHE B 1 284 ? -3.666 -18.266 -18.203 1 92.62 284 PHE B O 1
ATOM 9128 N N . GLU B 1 285 ? -4.781 -20.156 -18.078 1 90.75 285 GLU B N 1
ATOM 9129 C CA . GLU B 1 285 ? -4.488 -20.594 -19.453 1 90.75 285 GLU B CA 1
ATOM 9130 C C . GLU B 1 285 ? -5.359 -19.859 -20.469 1 90.75 285 GLU B C 1
ATOM 9132 O O . GLU B 1 285 ? -6.547 -19.641 -20.219 1 90.75 285 GLU B O 1
ATOM 9137 N N . PRO B 1 286 ? -4.75 -19.5 -21.609 1 88.25 286 PRO B N 1
ATOM 9138 C CA . PRO B 1 286 ? -5.602 -18.891 -22.625 1 88.25 286 PRO B CA 1
ATOM 9139 C C . PRO B 1 286 ? -6.805 -19.766 -23 1 88.25 286 PRO B C 1
ATOM 9141 O O . PRO B 1 286 ? -6.672 -20.984 -23.125 1 88.25 286 PRO B O 1
ATOM 9144 N N . GLY B 1 287 ? -7.969 -19.219 -23.047 1 91 287 GLY B N 1
ATOM 9145 C CA . GLY B 1 287 ? -9.195 -19.922 -23.375 1 91 287 GLY B CA 1
ATOM 9146 C C . GLY B 1 287 ? -9.906 -20.484 -22.172 1 91 287 GLY B C 1
ATOM 9147 O O . GLY B 1 287 ? -10.859 -21.25 -22.297 1 91 287 GLY B O 1
ATOM 9148 N N . SER B 1 288 ? -9.523 -20.109 -21.016 1 93.88 288 SER B N 1
ATOM 9149 C CA . SER B 1 288 ? -10.07 -20.719 -19.797 1 93.88 288 SER B CA 1
ATOM 9150 C C . SER B 1 288 ? -10.906 -19.719 -19 1 93.88 288 SER B C 1
ATOM 9152 O O . SER B 1 288 ? -12.117 -19.625 -19.188 1 93.88 288 SER B O 1
ATOM 9154 N N . LEU B 1 289 ? -10.383 -18.688 -18.359 1 93.75 289 LEU B N 1
ATOM 9155 C CA . LEU B 1 289 ? -11.023 -17.828 -17.375 1 93.75 289 LEU B CA 1
ATOM 9156 C C . LEU B 1 289 ? -11.875 -16.766 -18.047 1 93.75 289 LEU B C 1
ATOM 9158 O O . LEU B 1 289 ? -12.898 -16.328 -17.5 1 93.75 289 LEU B O 1
ATOM 9162 N N . LEU B 1 290 ? -11.492 -16.375 -19.359 1 93.12 290 LEU B N 1
ATOM 9163 C CA . LEU B 1 290 ? -12.156 -15.25 -20 1 93.12 290 LEU B CA 1
ATOM 9164 C C . LEU B 1 290 ? -12.945 -15.711 -21.219 1 93.12 290 LEU B C 1
ATOM 9166 O O . LEU B 1 290 ? -13.336 -14.891 -22.047 1 93.12 290 LEU B O 1
ATOM 9170 N N . THR B 1 291 ? -13.172 -16.984 -21.375 1 93.94 291 THR B N 1
ATOM 9171 C CA . THR B 1 291 ? -13.898 -17.547 -22.516 1 93.94 291 THR B CA 1
ATOM 9172 C C . THR B 1 291 ? -15.109 -18.344 -22.031 1 93.94 291 THR B C 1
ATOM 9174 O O . THR B 1 291 ? -14.984 -19.297 -21.266 1 93.94 291 THR B O 1
ATOM 9177 N N . TYR B 1 292 ? -16.297 -17.906 -22.547 1 95.88 292 TYR B N 1
ATOM 9178 C CA . TYR B 1 292 ? -17.547 -18.547 -22.172 1 95.88 292 TYR B CA 1
ATOM 9179 C C . TYR B 1 292 ? -18.453 -18.75 -23.375 1 95.88 292 TYR B C 1
ATOM 9181 O O . TYR B 1 292 ? -18.359 -18.016 -24.359 1 95.88 292 TYR B O 1
ATOM 9189 N N . ASN B 1 293 ? -19.297 -19.734 -23.312 1 96.25 293 ASN B N 1
ATOM 9190 C CA . ASN B 1 293 ? -20.234 -20 -24.391 1 96.25 293 ASN B CA 1
ATOM 9191 C C . ASN B 1 293 ? -21.344 -18.953 -24.453 1 96.25 293 ASN B C 1
ATOM 9193 O O . ASN B 1 293 ? -21.828 -18.609 -25.531 1 96.25 293 ASN B O 1
ATOM 9197 N N . HIS B 1 294 ? -21.719 -18.453 -23.266 1 96.5 294 HIS B N 1
ATOM 9198 C CA . HIS B 1 294 ? -22.797 -17.484 -23.172 1 96.5 294 HIS B CA 1
ATOM 9199 C C . HIS B 1 294 ? -22.359 -16.25 -22.375 1 96.5 294 HIS B C 1
ATOM 9201 O O . HIS B 1 294 ? -22.938 -15.961 -21.312 1 96.5 294 HIS B O 1
ATOM 9207 N N . PRO B 1 295 ? -21.453 -15.484 -22.922 1 96.56 295 PRO B N 1
ATOM 9208 C CA . PRO B 1 295 ? -20.969 -14.312 -22.188 1 96.56 295 PRO B CA 1
ATOM 9209 C C . PRO B 1 295 ? -22.016 -13.219 -22.031 1 96.56 295 PRO B C 1
ATOM 9211 O O . PRO B 1 295 ? -21.922 -12.375 -21.141 1 96.56 295 PRO B O 1
ATOM 9214 N N . GLU B 1 296 ? -23.062 -13.258 -22.875 1 96.12 296 GLU B N 1
ATOM 9215 C CA . GLU B 1 296 ? -24.125 -12.266 -22.844 1 96.12 296 GLU B CA 1
ATOM 9216 C C . GLU B 1 296 ? -24.984 -12.422 -21.594 1 96.12 296 GLU B C 1
ATOM 9218 O O . GLU B 1 296 ? -25.734 -11.516 -21.234 1 96.12 296 GLU B O 1
ATOM 9223 N N . CYS B 1 297 ? -24.812 -13.547 -20.891 1 97.38 297 CYS B N 1
ATOM 9224 C CA . CYS B 1 297 ? -25.641 -13.805 -19.719 1 97.38 297 CYS B CA 1
ATOM 9225 C C . CYS B 1 297 ? -25.125 -13.055 -18.5 1 97.38 297 CYS B C 1
ATOM 9227 O O . CYS B 1 297 ? -25.875 -12.75 -17.578 1 97.38 297 CYS B O 1
ATOM 9229 N N . PHE B 1 298 ? -23.906 -12.625 -18.484 1 97.56 298 PHE B N 1
ATOM 9230 C CA . PHE B 1 298 ? -23.266 -12.031 -17.297 1 97.56 298 PHE B CA 1
ATOM 9231 C C . PHE B 1 298 ? -23.828 -10.633 -17.047 1 97.56 298 PHE B C 1
ATOM 9233 O O . PHE B 1 298 ? -23.891 -9.812 -17.953 1 97.56 298 PHE B O 1
ATOM 9240 N N . LYS B 1 299 ? -24.203 -10.422 -15.867 1 96.94 299 LYS B N 1
ATOM 9241 C CA . LYS B 1 299 ? -24.578 -9.086 -15.398 1 96.94 299 LYS B CA 1
ATOM 9242 C C . LYS B 1 299 ? -23.547 -8.555 -14.406 1 96.94 299 LYS B C 1
ATOM 9244 O O . LYS B 1 299 ? -23.328 -7.344 -14.32 1 96.94 299 LYS B O 1
ATOM 9249 N N . ARG B 1 300 ? -22.984 -9.445 -13.695 1 96.31 300 ARG B N 1
ATOM 9250 C CA . ARG B 1 300 ? -21.969 -9.094 -12.695 1 96.31 300 ARG B CA 1
ATOM 9251 C C . ARG B 1 300 ? -20.859 -10.125 -12.656 1 96.31 300 ARG B C 1
ATOM 9253 O O . ARG B 1 300 ? -21.125 -11.336 -12.68 1 96.31 300 ARG B O 1
ATOM 9260 N N . ILE B 1 301 ? -19.641 -9.664 -12.633 1 96.5 301 ILE B N 1
ATOM 9261 C CA . ILE B 1 301 ? -18.469 -10.523 -12.492 1 96.5 301 ILE B CA 1
ATOM 9262 C C . ILE B 1 301 ? -17.547 -9.977 -11.406 1 96.5 301 ILE B C 1
ATOM 9264 O O . ILE B 1 301 ? -17.219 -8.789 -11.406 1 96.5 301 ILE B O 1
ATOM 9268 N N . VAL B 1 302 ? -17.141 -10.797 -10.445 1 96.25 302 VAL B N 1
ATOM 9269 C CA . VAL B 1 302 ? -16.266 -10.398 -9.344 1 96.25 302 VAL B CA 1
ATOM 9270 C C . VAL B 1 302 ? -15.055 -11.328 -9.289 1 96.25 302 VAL B C 1
ATOM 9272 O O . VAL B 1 302 ? -15.188 -12.523 -9.008 1 96.25 302 VAL B O 1
ATOM 9275 N N . PHE B 1 303 ? -13.898 -10.812 -9.57 1 96.38 303 PHE B N 1
ATOM 9276 C CA . PHE B 1 303 ? -12.633 -11.547 -9.492 1 96.38 303 PHE B CA 1
ATOM 9277 C C . PHE B 1 303 ? -11.75 -10.977 -8.383 1 96.38 303 PHE B C 1
ATOM 9279 O O . PHE B 1 303 ? -10.523 -11.086 -8.445 1 96.38 303 PHE B O 1
ATOM 9286 N N . THR B 1 304 ? -12.312 -10.516 -7.34 1 95.38 304 THR B N 1
ATOM 9287 C CA . THR B 1 304 ? -11.672 -9.773 -6.262 1 95.38 304 THR B CA 1
ATOM 9288 C C . THR B 1 304 ? -10.836 -10.695 -5.383 1 95.38 304 THR B C 1
ATOM 9290 O O . THR B 1 304 ? -11.242 -11.82 -5.094 1 95.38 304 THR B O 1
ATOM 9293 N N . GLY B 1 305 ? -9.664 -10.234 -4.977 1 94.19 305 GLY B N 1
ATOM 9294 C CA . GLY B 1 305 ? -8.891 -10.906 -3.939 1 94.19 305 GLY B CA 1
ATOM 9295 C C . GLY B 1 305 ? -8.031 -12.031 -4.469 1 94.19 305 GLY B C 1
ATOM 9296 O O . GLY B 1 305 ? -7.691 -12.961 -3.732 1 94.19 305 GLY B O 1
ATOM 9297 N N . ASN B 1 306 ? -7.742 -12.055 -5.738 1 95.25 306 ASN B N 1
ATOM 9298 C CA . ASN B 1 306 ? -6.828 -13.016 -6.348 1 95.25 306 ASN B CA 1
ATOM 9299 C C . ASN B 1 306 ? -5.477 -12.383 -6.664 1 95.25 306 ASN B C 1
ATOM 9301 O O . ASN B 1 306 ? -5.074 -11.414 -6.012 1 95.25 306 ASN B O 1
ATOM 9305 N N . ARG B 1 307 ? -4.688 -12.992 -7.555 1 91.62 307 ARG B N 1
ATOM 9306 C CA . ARG B 1 307 ? -3.369 -12.445 -7.852 1 91.62 307 ARG B CA 1
ATOM 9307 C C . ARG B 1 307 ? -2.971 -12.719 -9.297 1 91.62 307 ARG B C 1
ATOM 9309 O O . ARG B 1 307 ? -1.859 -13.18 -9.562 1 91.62 307 ARG B O 1
ATOM 9316 N N . PHE B 1 308 ? -3.842 -12.453 -10.195 1 90.75 308 PHE B N 1
ATOM 9317 C CA . PHE B 1 308 ? -3.518 -12.703 -11.594 1 90.75 308 PHE B CA 1
ATOM 9318 C C . PHE B 1 308 ? -3.707 -11.438 -12.43 1 90.75 308 PHE B C 1
ATOM 9320 O O . PHE B 1 308 ? -4.371 -10.5 -11.992 1 90.75 308 PHE B O 1
ATOM 9327 N N . SER B 1 309 ? -3.096 -11.375 -13.578 1 85.38 309 SER B N 1
ATOM 9328 C CA . SER B 1 309 ? -3.266 -10.281 -14.523 1 85.38 309 SER B CA 1
ATOM 9329 C C . SER B 1 309 ? -4.074 -10.719 -15.742 1 85.38 309 SER B C 1
ATOM 9331 O O . SER B 1 309 ? -3.809 -11.773 -16.328 1 85.38 309 SER B O 1
ATOM 9333 N N . MET B 1 310 ? -4.969 -9.922 -16.172 1 85.75 310 MET B N 1
ATOM 9334 C CA . MET B 1 310 ? -5.812 -10.258 -17.312 1 85.75 310 MET B CA 1
ATOM 9335 C C . MET B 1 310 ? -5.09 -9.969 -18.625 1 85.75 310 MET B C 1
ATOM 9337 O O . MET B 1 310 ? -5.516 -10.43 -19.688 1 85.75 310 MET B O 1
ATOM 9341 N N . ARG B 1 311 ? -3.938 -9.281 -18.594 1 74.75 311 ARG B N 1
ATOM 9342 C CA . ARG B 1 311 ? -3.293 -8.828 -19.828 1 74.75 311 ARG B CA 1
ATOM 9343 C C . ARG B 1 311 ? -1.856 -9.336 -19.906 1 74.75 311 ARG B C 1
ATOM 9345 O O . ARG B 1 311 ? -1.015 -8.719 -20.578 1 74.75 311 ARG B O 1
ATOM 9352 N N . ASP B 1 312 ? -1.627 -10.398 -19.234 1 74.69 312 ASP B N 1
ATOM 9353 C CA . ASP B 1 312 ? -0.27 -10.938 -19.281 1 74.69 312 ASP B CA 1
ATOM 9354 C C . ASP B 1 312 ? -0.038 -11.734 -20.562 1 74.69 312 ASP B C 1
ATOM 9356 O O . ASP B 1 312 ? -0.193 -12.961 -20.578 1 74.69 312 ASP B O 1
ATOM 9360 N N . GLY B 1 313 ? 0.26 -11.117 -21.656 1 72.94 313 GLY B N 1
ATOM 9361 C CA . GLY B 1 313 ? 0.505 -11.766 -22.938 1 72.94 313 GLY B CA 1
ATOM 9362 C C . GLY B 1 313 ? -0.448 -11.312 -24.031 1 72.94 313 GLY B C 1
ATOM 9363 O O . GLY B 1 313 ? -1.556 -10.852 -23.734 1 72.94 313 GLY B O 1
ATOM 9364 N N . LYS B 1 314 ? -0.088 -11.531 -25.203 1 74.88 314 LYS B N 1
ATOM 9365 C CA . LYS B 1 314 ? -0.886 -11.102 -26.359 1 74.88 314 LYS B CA 1
ATOM 9366 C C . LYS B 1 314 ? -2.197 -11.875 -26.422 1 74.88 314 LYS B C 1
ATOM 9368 O O . LYS B 1 314 ? -3.256 -11.297 -26.672 1 74.88 314 LYS B O 1
ATOM 9373 N N . SER B 1 315 ? -2.049 -13.164 -26.156 1 80 315 SER B N 1
ATOM 9374 C CA . SER B 1 315 ? -3.238 -14 -26.25 1 80 315 SER B CA 1
ATOM 9375 C C . SER B 1 315 ? -4.266 -13.617 -25.188 1 80 315 SER B C 1
ATOM 9377 O O . SER B 1 315 ? -5.457 -13.508 -25.484 1 80 315 SER B O 1
ATOM 9379 N N . LYS B 1 316 ? -3.793 -13.398 -24 1 84.31 316 LYS B N 1
ATOM 9380 C CA . LYS B 1 316 ? -4.695 -13.031 -22.922 1 84.31 316 LYS B CA 1
ATOM 9381 C C . LYS B 1 316 ? -5.277 -11.641 -23.125 1 84.31 316 LYS B C 1
ATOM 9383 O O . LYS B 1 316 ? -6.449 -11.398 -22.828 1 84.31 316 LYS B O 1
ATOM 9388 N N . THR B 1 317 ? -4.445 -10.789 -23.75 1 83.56 317 THR B N 1
ATOM 9389 C CA . THR B 1 317 ? -4.914 -9.438 -24.047 1 83.56 317 THR B CA 1
ATOM 9390 C C . THR B 1 317 ? -6.039 -9.477 -25.078 1 83.56 317 THR B C 1
ATOM 9392 O O . THR B 1 317 ? -7.051 -8.797 -24.922 1 83.56 317 THR B O 1
ATOM 9395 N N . MET B 1 318 ? -5.84 -10.359 -26.078 1 85.06 318 MET B N 1
ATOM 9396 C CA . MET B 1 318 ? -6.852 -10.492 -27.125 1 85.06 318 MET B CA 1
ATOM 9397 C C . MET B 1 318 ? -8.133 -11.109 -26.562 1 85.06 318 MET B C 1
ATOM 9399 O O . MET B 1 318 ? -9.234 -10.711 -26.938 1 85.06 318 MET B O 1
ATOM 9403 N N . GLU B 1 319 ? -7.922 -12.023 -25.719 1 89.5 319 GLU B N 1
ATOM 9404 C CA . GLU B 1 319 ? -9.078 -12.641 -25.078 1 89.5 319 GLU B CA 1
ATOM 9405 C C . GLU B 1 319 ? -9.844 -11.641 -24.219 1 89.5 319 GLU B C 1
ATOM 9407 O O . GLU B 1 319 ? -11.07 -11.664 -24.172 1 89.5 319 GLU B O 1
ATOM 9412 N N . PHE B 1 320 ? -9.117 -10.82 -23.609 1 89.5 320 PHE B N 1
ATOM 9413 C CA . PHE B 1 320 ? -9.734 -9.82 -22.75 1 89.5 320 PHE B CA 1
ATOM 9414 C C . PHE B 1 320 ? -10.539 -8.82 -23.578 1 89.5 320 PHE B C 1
ATOM 9416 O O . PHE B 1 320 ? -11.648 -8.438 -23.203 1 89.5 320 PHE B O 1
ATOM 9423 N N . ILE B 1 321 ? -10.016 -8.398 -24.656 1 88.19 321 ILE B N 1
ATOM 9424 C CA . ILE B 1 321 ? -10.703 -7.48 -25.562 1 88.19 321 ILE B CA 1
ATOM 9425 C C . ILE B 1 321 ? -11.984 -8.125 -26.078 1 88.19 321 ILE B C 1
ATOM 9427 O O . ILE B 1 321 ? -13.047 -7.496 -26.062 1 88.19 321 ILE B O 1
ATOM 9431 N N . THR B 1 322 ? -11.852 -9.406 -26.438 1 91.12 322 THR B N 1
ATOM 9432 C CA . THR B 1 322 ? -13.008 -10.141 -26.922 1 91.12 322 THR B CA 1
ATOM 9433 C C . THR B 1 322 ? -14.055 -10.297 -25.812 1 91.12 322 THR B C 1
ATOM 9435 O O . THR B 1 322 ? -15.25 -10.133 -26.062 1 91.12 322 THR B O 1
ATOM 9438 N N . PHE B 1 323 ? -13.57 -10.617 -24.719 1 91.88 323 PHE B N 1
ATOM 9439 C CA . PHE B 1 323 ? -14.43 -10.789 -23.547 1 91.88 323 PHE B CA 1
ATOM 9440 C C . PHE B 1 323 ? -15.234 -9.523 -23.281 1 91.88 323 PHE B C 1
ATOM 9442 O O . PHE B 1 323 ? -16.453 -9.586 -23.062 1 91.88 323 PHE B O 1
ATOM 9449 N N . GLN B 1 324 ? -14.625 -8.422 -23.328 1 91.19 324 GLN B N 1
ATOM 9450 C CA . GLN B 1 324 ? -15.281 -7.145 -23.094 1 91.19 324 GLN B CA 1
ATOM 9451 C C . GLN B 1 324 ? -16.344 -6.859 -24.141 1 91.19 324 GLN B C 1
ATOM 9453 O O . GLN B 1 324 ? -17.391 -6.289 -23.828 1 91.19 324 GLN B O 1
ATOM 9458 N N . SER B 1 325 ? -16.078 -7.277 -25.328 1 91.25 325 SER B N 1
ATOM 9459 C CA . SER B 1 325 ? -17.016 -7.004 -26.422 1 91.25 325 SER B CA 1
ATOM 9460 C C . SER B 1 325 ? -18.203 -7.949 -26.375 1 91.25 325 SER B C 1
ATOM 9462 O O . SER B 1 325 ? -19.297 -7.602 -26.844 1 91.25 325 SER B O 1
ATOM 9464 N N . ARG B 1 326 ? -18 -9.086 -25.781 1 95.12 326 ARG B N 1
ATOM 9465 C CA . ARG B 1 326 ? -19.047 -10.102 -25.844 1 95.12 326 ARG B CA 1
ATOM 9466 C C . ARG B 1 326 ? -19.938 -10.047 -24.609 1 95.12 326 ARG B C 1
ATOM 9468 O O . ARG B 1 326 ? -21.047 -10.586 -24.594 1 95.12 326 ARG B O 1
ATOM 9475 N N . THR B 1 327 ? -19.422 -9.453 -23.562 1 96.94 327 THR B N 1
ATOM 9476 C CA . THR B 1 327 ? -20.234 -9.312 -22.344 1 96.94 327 THR B CA 1
ATOM 9477 C C . THR B 1 327 ? -21.109 -8.07 -22.422 1 96.94 327 THR B C 1
ATOM 9479 O O . THR B 1 327 ? -20.969 -7.148 -21.625 1 96.94 327 THR B O 1
ATOM 9482 N N . ILE B 1 328 ? -22.141 -8.125 -23.234 1 95.94 328 ILE B N 1
ATOM 9483 C CA . ILE B 1 328 ? -22.922 -6.957 -23.625 1 95.94 328 ILE B CA 1
ATOM 9484 C C . ILE B 1 328 ? -23.844 -6.543 -22.469 1 95.94 328 ILE B C 1
ATOM 9486 O O . ILE B 1 328 ? -24.188 -5.367 -22.344 1 95.94 328 ILE B O 1
ATOM 9490 N N . ASN B 1 329 ? -24.203 -7.508 -21.578 1 96.75 329 ASN B N 1
ATOM 9491 C CA . ASN B 1 329 ? -25.156 -7.203 -20.531 1 96.75 329 ASN B CA 1
ATOM 9492 C C . ASN B 1 329 ? -24.469 -7.012 -19.188 1 96.75 329 ASN B C 1
ATOM 9494 O O . ASN B 1 329 ? -25.125 -6.867 -18.156 1 96.75 329 ASN B O 1
ATOM 9498 N N . LEU B 1 330 ? -23.141 -6.953 -19.188 1 97 330 LEU B N 1
ATOM 9499 C CA . LEU B 1 330 ? -22.375 -6.805 -17.953 1 97 330 LEU B CA 1
ATOM 9500 C C . LEU B 1 330 ? -22.594 -5.422 -17.344 1 97 330 LEU B C 1
ATOM 9502 O O . LEU B 1 330 ? -22.438 -4.41 -18.031 1 97 330 LEU B O 1
ATOM 9506 N N . ARG B 1 331 ? -22.953 -5.387 -16.109 1 95.94 331 ARG B N 1
ATOM 9507 C CA . ARG B 1 331 ? -23.219 -4.125 -15.438 1 95.94 331 ARG B CA 1
ATOM 9508 C C . ARG B 1 331 ? -22.156 -3.809 -14.398 1 95.94 331 ARG B C 1
ATOM 9510 O O . ARG B 1 331 ? -21.828 -2.643 -14.164 1 95.94 331 ARG B O 1
ATOM 9517 N N . VAL B 1 332 ? -21.688 -4.812 -13.805 1 95.56 332 VAL B N 1
ATOM 9518 C CA . VAL B 1 332 ? -20.703 -4.617 -12.742 1 95.56 332 VAL B CA 1
ATOM 9519 C C . VAL B 1 332 ? -19.484 -5.5 -13.008 1 95.56 332 VAL B C 1
ATOM 9521 O O . VAL B 1 332 ? -19.625 -6.699 -13.258 1 95.56 332 VAL B O 1
ATOM 9524 N N . PHE B 1 333 ? -18.344 -4.938 -12.961 1 95.75 333 PHE B N 1
ATOM 9525 C CA . PHE B 1 333 ? -17.078 -5.664 -13.055 1 95.75 333 PHE B CA 1
ATOM 9526 C C . PHE B 1 333 ? -16.156 -5.281 -11.914 1 95.75 333 PHE B C 1
ATOM 9528 O O . PHE B 1 333 ? -15.781 -4.113 -11.773 1 95.75 333 PHE B O 1
ATOM 9535 N N . ASP B 1 334 ? -15.758 -6.234 -11.062 1 95.31 334 ASP B N 1
ATOM 9536 C CA . ASP B 1 334 ? -14.914 -5.977 -9.898 1 95.31 334 ASP B CA 1
ATOM 9537 C C . ASP B 1 334 ? -13.625 -6.793 -9.953 1 95.31 334 ASP B C 1
ATOM 9539 O O . ASP B 1 334 ? -13.664 -8.023 -9.844 1 95.31 334 ASP B O 1
ATOM 9543 N N . TYR B 1 335 ? -12.578 -6.145 -10.141 1 95.19 335 TYR B N 1
ATOM 9544 C CA . TYR B 1 335 ? -11.242 -6.738 -10.195 1 95.19 335 TYR B CA 1
ATOM 9545 C C . TYR B 1 335 ? -10.336 -6.152 -9.125 1 95.19 335 TYR B C 1
ATOM 9547 O O . TYR B 1 335 ? -9.172 -5.848 -9.383 1 95.19 335 TYR B O 1
ATOM 9555 N N . SER B 1 336 ? -10.914 -6.02 -7.926 1 94.19 336 SER B N 1
ATOM 9556 C CA . SER B 1 336 ? -10.227 -5.328 -6.84 1 94.19 336 SER B CA 1
ATOM 9557 C C . SER B 1 336 ? -9.367 -6.293 -6.027 1 94.19 336 SER B C 1
ATOM 9559 O O . SER B 1 336 ? -9.547 -7.508 -6.105 1 94.19 336 SER B O 1
ATOM 9561 N N . TYR B 1 337 ? -8.344 -5.805 -5.293 1 93.25 337 TYR B N 1
ATOM 9562 C CA . TYR B 1 337 ? -7.535 -6.504 -4.305 1 93.25 337 TYR B CA 1
ATOM 9563 C C . TYR B 1 337 ? -6.699 -7.598 -4.957 1 93.25 337 TYR B C 1
ATOM 9565 O O . TYR B 1 337 ? -6.66 -8.727 -4.469 1 93.25 337 TYR B O 1
ATOM 9573 N N . ASN B 1 338 ? -6.133 -7.242 -6.129 1 93.94 338 ASN B N 1
ATOM 9574 C CA . ASN B 1 338 ? -5.219 -8.141 -6.828 1 93.94 338 ASN B CA 1
ATOM 9575 C C . ASN B 1 338 ? -3.791 -7.605 -6.82 1 93.94 338 ASN B C 1
ATOM 9577 O O . ASN B 1 338 ? -3.439 -6.75 -7.633 1 93.94 338 ASN B O 1
ATOM 9581 N N . PRO B 1 339 ? -2.945 -8.047 -5.938 1 92 339 PRO B N 1
ATOM 9582 C CA . PRO B 1 339 ? -1.538 -7.633 -5.941 1 92 339 PRO B CA 1
ATOM 9583 C C . PRO B 1 339 ? -0.698 -8.422 -6.945 1 92 339 PRO B C 1
ATOM 9585 O O . PRO B 1 339 ? -0.48 -9.625 -6.766 1 92 339 PRO B O 1
ATOM 9588 N N . ILE B 1 340 ? -0.18 -7.691 -7.957 1 89.19 340 ILE B N 1
ATOM 9589 C CA . ILE B 1 340 ? 0.534 -8.383 -9.023 1 89.19 340 ILE B CA 1
ATOM 9590 C C . ILE B 1 340 ? 2.039 -8.297 -8.781 1 89.19 340 ILE B C 1
ATOM 9592 O O . ILE B 1 340 ? 2.732 -9.312 -8.773 1 89.19 340 ILE B O 1
ATOM 9596 N N . LYS B 1 341 ? 2.516 -7.102 -8.648 1 88.44 341 LYS B N 1
ATOM 9597 C CA . LYS B 1 341 ? 3.957 -6.906 -8.516 1 88.44 341 LYS B CA 1
ATOM 9598 C C . LYS B 1 341 ? 4.281 -5.488 -8.055 1 88.44 341 LYS B C 1
ATOM 9600 O O . LYS B 1 341 ? 3.619 -4.531 -8.461 1 88.44 341 LYS B O 1
ATOM 9605 N N . TYR B 1 342 ? 5.375 -5.41 -7.242 1 87.75 342 TYR B N 1
ATOM 9606 C CA . TYR B 1 342 ? 5.867 -4.102 -6.832 1 87.75 342 TYR B CA 1
ATOM 9607 C C . TYR B 1 342 ? 6.746 -3.484 -7.914 1 87.75 342 TYR B C 1
ATOM 9609 O O . TYR B 1 342 ? 7.312 -4.199 -8.742 1 87.75 342 TYR B O 1
ATOM 9617 N N . SER B 1 343 ? 6.777 -2.18 -7.844 1 78.69 343 SER B N 1
ATOM 9618 C CA . SER B 1 343 ? 7.699 -1.468 -8.727 1 78.69 343 SER B CA 1
ATOM 9619 C C . SER B 1 343 ? 9.016 -1.166 -8.023 1 78.69 343 SER B C 1
ATOM 9621 O O . SER B 1 343 ? 9.094 -1.221 -6.789 1 78.69 343 SER B O 1
ATOM 9623 N N . ASN B 1 344 ? 10.117 -0.928 -8.766 1 77.56 344 ASN B N 1
ATOM 9624 C CA . ASN B 1 344 ? 11.406 -0.454 -8.273 1 77.56 344 ASN B CA 1
ATOM 9625 C C . ASN B 1 344 ? 11.961 -1.364 -7.18 1 77.56 344 ASN B C 1
ATOM 9627 O O . ASN B 1 344 ? 12.289 -0.9 -6.09 1 77.56 344 ASN B O 1
ATOM 9631 N N . ILE B 1 345 ? 12.07 -2.533 -7.422 1 85.12 345 ILE B N 1
ATOM 9632 C CA . ILE B 1 345 ? 12.516 -3.545 -6.469 1 85.12 345 ILE B CA 1
ATOM 9633 C C . ILE B 1 345 ? 14 -3.352 -6.168 1 85.12 345 ILE B C 1
ATOM 9635 O O . ILE B 1 345 ? 14.812 -3.18 -7.082 1 85.12 345 ILE B O 1
ATOM 9639 N N . ASP B 1 346 ? 14.242 -3.123 -4.922 1 81.56 346 ASP B N 1
ATOM 9640 C CA . ASP B 1 346 ? 15.609 -3.02 -4.426 1 81.56 346 ASP B CA 1
ATOM 9641 C C . ASP B 1 346 ? 16.109 -4.359 -3.883 1 81.56 346 ASP B C 1
ATOM 9643 O O . ASP B 1 346 ? 15.43 -4.988 -3.064 1 81.56 346 ASP B O 1
ATOM 9647 N N . TYR B 1 347 ? 17.25 -4.812 -4.484 1 73.94 347 TYR B N 1
ATOM 9648 C CA . TYR B 1 347 ? 17.75 -6.125 -4.094 1 73.94 347 TYR B CA 1
ATOM 9649 C C . TYR B 1 347 ? 18.703 -6.012 -2.904 1 73.94 347 TYR B C 1
ATOM 9651 O O . TYR B 1 347 ? 19.438 -6.953 -2.602 1 73.94 347 TYR B O 1
ATOM 9659 N N . GLY B 1 348 ? 18.438 -4.887 -2.037 1 60.69 348 GLY B N 1
ATOM 9660 C CA . GLY B 1 348 ? 19.25 -4.723 -0.841 1 60.69 348 GLY B CA 1
ATOM 9661 C C . GLY B 1 348 ? 20.734 -4.539 -1.141 1 60.69 348 GLY B C 1
ATOM 9662 O O . GLY B 1 348 ? 21.266 -5.164 -2.059 1 60.69 348 GLY B O 1
ATOM 9663 N N . SER B 1 349 ? 21.266 -3.266 -1.297 1 54.22 349 SER B N 1
ATOM 9664 C CA . SER B 1 349 ? 22.688 -3.047 -1.484 1 54.22 349 SER B CA 1
ATOM 9665 C C . SER B 1 349 ? 23.516 -4.043 -0.673 1 54.22 349 SER B C 1
ATOM 9667 O O . SER B 1 349 ? 23.016 -4.641 0.282 1 54.22 349 SER B O 1
ATOM 9669 N N . ASP B 1 350 ? 24.719 -4.492 -1.128 1 48.41 350 ASP B N 1
ATOM 9670 C CA . ASP B 1 350 ? 25.797 -5.23 -0.492 1 48.41 350 ASP B CA 1
ATOM 9671 C C . ASP B 1 350 ? 25.953 -4.832 0.974 1 48.41 350 ASP B C 1
ATOM 9673 O O . ASP B 1 350 ? 26.672 -3.879 1.294 1 48.41 350 ASP B O 1
ATOM 9677 N N . TYR B 1 351 ? 24.953 -4.848 1.762 1 41 351 TYR B N 1
ATOM 9678 C CA . TYR B 1 351 ? 25.141 -4.52 3.17 1 41 351 TYR B CA 1
ATOM 9679 C C . TYR B 1 351 ? 26.469 -5.047 3.682 1 41 351 TYR B C 1
ATOM 9681 O O . TYR B 1 351 ? 27.109 -4.422 4.539 1 41 351 TYR B O 1
ATOM 9689 N N . ILE B 1 352 ? 26.688 -6.414 3.426 1 41.69 352 ILE B N 1
ATOM 9690 C CA . ILE B 1 352 ? 27.812 -7.039 4.105 1 41.69 352 ILE B CA 1
ATOM 9691 C C . ILE B 1 352 ? 29.094 -6.797 3.314 1 41.69 352 ILE B C 1
ATOM 9693 O O . ILE B 1 352 ? 30.172 -7.25 3.709 1 41.69 352 ILE B O 1
ATOM 9697 N N . GLN B 1 353 ? 29.266 -6.934 2.051 1 34.09 353 GLN B N 1
ATOM 9698 C CA . GLN B 1 353 ? 30.625 -7.164 1.582 1 34.09 353 GLN B CA 1
ATOM 9699 C C . GLN B 1 353 ? 31.609 -6.191 2.232 1 34.09 353 GLN B C 1
ATOM 9701 O O . GLN B 1 353 ? 32.656 -6.602 2.754 1 34.09 353 GLN B O 1
ATOM 9706 N N . SER B 1 354 ? 32.25 -5.254 1.263 1 31.64 354 SER B N 1
ATOM 9707 C CA . SER B 1 354 ? 33.688 -5.031 1.141 1 31.64 354 SER B CA 1
ATOM 9708 C C . SER B 1 354 ? 34.281 -4.488 2.439 1 31.64 354 SER B C 1
ATOM 9710 O O . SER B 1 354 ? 33.781 -3.514 2.998 1 31.64 354 SER B O 1
ATOM 9712 N N . ASN B 1 355 ? 35.094 -5.297 3.275 1 29.55 355 ASN B N 1
ATOM 9713 C CA . ASN B 1 355 ? 36.281 -4.926 4.047 1 29.55 355 ASN B CA 1
ATOM 9714 C C . ASN B 1 355 ? 36.844 -3.592 3.582 1 29.55 355 ASN B C 1
ATOM 9716 O O . ASN B 1 355 ? 36.906 -2.635 4.355 1 29.55 355 ASN B O 1
ATOM 9720 N N . ASN B 1 356 ? 38.281 -3.83 2.852 1 27.83 356 ASN B N 1
ATOM 9721 C CA . ASN B 1 356 ? 39.5 -3.061 2.895 1 27.83 356 ASN B CA 1
ATOM 9722 C C . ASN B 1 356 ? 39.375 -1.729 2.164 1 27.83 356 ASN B C 1
ATOM 9724 O O . ASN B 1 356 ? 40.312 -0.965 2.064 1 27.83 356 ASN B O 1
ATOM 9728 N N . ASN B 1 357 ? 39.312 -1.813 0.746 1 26.03 357 ASN B N 1
ATOM 9729 C CA . ASN B 1 357 ? 39.875 -0.56 0.256 1 26.03 357 ASN B CA 1
ATOM 9730 C C . ASN B 1 357 ? 39.188 0.648 0.878 1 26.03 357 ASN B C 1
ATOM 9732 O O . ASN B 1 357 ? 37.969 0.72 0.898 1 26.03 357 ASN B O 1
ATOM 9736 N N . SER B 1 358 ? 39.938 1.332 1.768 1 26.09 358 SER B N 1
ATOM 9737 C CA . SER B 1 358 ? 40.031 2.438 2.719 1 26.09 358 SER B CA 1
ATOM 9738 C C . SER B 1 358 ? 39.156 3.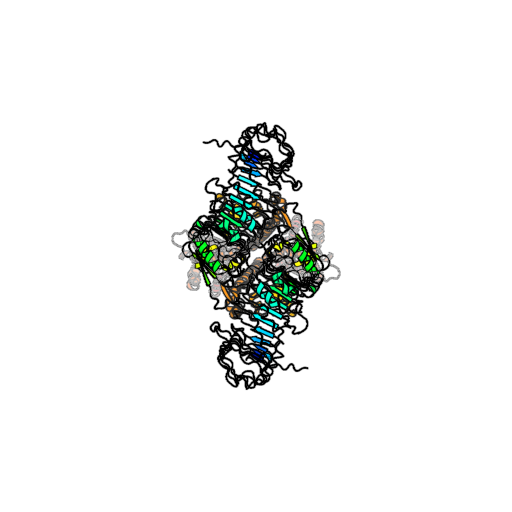611 2.275 1 26.09 358 SER B C 1
ATOM 9740 O O . SER B 1 358 ? 39.062 4.621 2.977 1 26.09 358 SER B O 1
ATOM 9742 N N . ASP B 1 359 ? 39.344 4.078 0.934 1 24.64 359 ASP B N 1
ATOM 9743 C CA . ASP B 1 359 ? 39.188 5.523 1.086 1 24.64 359 ASP B CA 1
ATOM 9744 C C . ASP B 1 359 ? 37.906 5.875 1.829 1 24.64 359 ASP B C 1
ATOM 9746 O O . ASP B 1 359 ? 36.875 5.254 1.612 1 24.64 359 ASP B O 1
ATOM 9750 N N . GLY B 1 360 ? 37.938 6.289 3.059 1 25.58 360 GLY B N 1
ATOM 9751 C CA . GLY B 1 360 ? 37.219 6.949 4.156 1 25.58 360 GLY B CA 1
ATOM 9752 C C . GLY B 1 360 ? 35.969 7.66 3.721 1 25.58 360 GLY B C 1
ATOM 9753 O O . GLY B 1 360 ? 35.281 8.281 4.539 1 25.58 360 GLY B O 1
ATOM 9754 N N . GLU B 1 361 ? 36.031 8.32 2.521 1 24.16 361 GLU B N 1
ATOM 9755 C CA . GLU B 1 361 ? 34.969 9.32 2.514 1 24.16 361 GLU B CA 1
ATOM 9756 C C . GLU B 1 361 ? 33.594 8.656 2.564 1 24.16 361 GLU B C 1
ATOM 9758 O O . GLU B 1 361 ? 33.219 7.867 1.686 1 24.16 361 GLU B O 1
ATOM 9763 N N . TYR B 1 362 ? 33.156 8.062 3.66 1 26 362 TYR B N 1
ATOM 9764 C CA . TYR B 1 362 ? 31.734 7.961 3.951 1 26 362 TYR B CA 1
ATOM 9765 C C . TYR B 1 362 ? 30.938 8.914 3.078 1 26 362 TYR B C 1
ATOM 9767 O O . TYR B 1 362 ? 30.922 10.125 3.318 1 26 362 TYR B O 1
ATOM 9775 N N . GLN B 1 363 ? 31.125 8.898 1.774 1 26.53 363 GLN B N 1
ATOM 9776 C CA . GLN B 1 363 ? 30.25 9.758 0.985 1 26.53 363 GLN B CA 1
ATOM 9777 C C . GLN B 1 363 ? 28.812 9.688 1.492 1 26.53 363 GLN B C 1
ATOM 9779 O O . GLN B 1 363 ? 28.172 8.648 1.412 1 26.53 363 GLN B O 1
ATOM 9784 N N . TYR B 1 364 ? 28.422 10.219 2.584 1 27.38 364 TYR B N 1
ATOM 9785 C CA . TYR B 1 364 ? 27.156 10.812 3.008 1 27.38 364 TYR B CA 1
ATOM 9786 C C . TYR B 1 364 ? 26.25 11.078 1.812 1 27.38 364 TYR B C 1
ATOM 9788 O O . TYR B 1 364 ? 25.203 11.727 1.947 1 27.38 364 TYR B O 1
ATOM 9796 N N . GLU B 1 365 ? 26.766 11.031 0.627 1 28.12 365 GLU B N 1
ATOM 9797 C CA . GLU B 1 365 ? 25.812 11.328 -0.444 1 28.12 365 GLU B CA 1
ATOM 9798 C C . GLU B 1 365 ? 24.641 10.352 -0.427 1 28.12 365 GLU B C 1
ATOM 9800 O O . GLU B 1 365 ? 23.484 10.766 -0.459 1 28.12 365 GLU B O 1
ATOM 9805 N N . THR B 1 366 ? 24.797 9.039 -1.113 1 28.56 366 THR B N 1
ATOM 9806 C CA . THR B 1 366 ? 23.688 8.312 -1.73 1 28.56 366 THR B CA 1
ATOM 9807 C C . THR B 1 366 ? 22.906 7.527 -0.682 1 28.56 366 THR B C 1
ATOM 9809 O O . THR B 1 366 ? 22.359 6.465 -0.973 1 28.56 366 THR B O 1
ATOM 9812 N N . LEU B 1 367 ? 23.328 7.273 0.53 1 30.19 367 LEU B N 1
ATOM 9813 C CA . LEU B 1 367 ? 22.047 7.004 1.184 1 30.19 367 LEU B CA 1
ATOM 9814 C C . LEU B 1 367 ? 20.953 7.91 0.632 1 30.19 367 LEU B C 1
ATOM 9816 O O . LEU B 1 367 ? 19.922 8.086 1.266 1 30.19 367 LEU B O 1
ATOM 9820 N N . GLN B 1 368 ? 21.297 8.969 -0.126 1 30.14 368 GLN B N 1
ATOM 9821 C CA . GLN B 1 368 ? 20.297 9.672 -0.92 1 30.14 368 GLN B CA 1
ATOM 9822 C C . GLN B 1 368 ? 19.219 8.711 -1.409 1 30.14 368 GLN B C 1
ATOM 9824 O O . GLN B 1 368 ? 19.484 7.828 -2.227 1 30.14 368 GLN B O 1
ATOM 9829 N N . HIS B 1 369 ? 18.422 8.383 -0.609 1 31.48 369 HIS B N 1
ATOM 9830 C CA . HIS B 1 369 ? 17.078 7.945 -0.213 1 31.48 369 HIS B CA 1
ATOM 9831 C C . HIS B 1 369 ? 16.078 8.172 -1.333 1 31.48 369 HIS B C 1
ATOM 9833 O O . HIS B 1 369 ? 15.117 8.938 -1.169 1 31.48 369 HIS B O 1
ATOM 9839 N N . GLU B 1 370 ? 16.531 8.594 -2.379 1 31.08 370 GLU B N 1
ATOM 9840 C CA . GLU B 1 370 ? 15.422 8.812 -3.307 1 31.08 370 GLU B CA 1
ATOM 9841 C C . GLU B 1 370 ? 14.539 7.574 -3.422 1 31.08 370 GLU B C 1
ATOM 9843 O O . GLU B 1 370 ? 13.539 7.582 -4.141 1 31.08 370 GLU B O 1
ATOM 9848 N N . ASN B 1 371 ? 15.125 6.48 -3.012 1 30 371 ASN B N 1
ATOM 9849 C CA . ASN B 1 371 ? 14.242 5.383 -3.396 1 30 371 ASN B CA 1
ATOM 9850 C C . ASN B 1 371 ? 13.039 5.277 -2.461 1 30 371 ASN B C 1
ATOM 9852 O O . ASN B 1 371 ? 13.023 4.438 -1.557 1 30 371 ASN B O 1
ATOM 9856 N N . ASN B 1 372 ? 12.773 6.328 -1.74 1 29.5 372 ASN B N 1
ATOM 9857 C CA . ASN B 1 372 ? 11.414 6.125 -1.251 1 29.5 372 ASN B CA 1
ATOM 9858 C C . ASN B 1 372 ? 10.555 5.398 -2.277 1 29.5 372 ASN B C 1
ATOM 9860 O O . ASN B 1 372 ? 10.312 5.914 -3.369 1 29.5 372 ASN B O 1
ATOM 9864 N N . PRO B 1 373 ? 10.633 4.16 -2.193 1 31.45 373 PRO B N 1
ATOM 9865 C CA . PRO B 1 373 ? 9.82 3.531 -3.238 1 31.45 373 PRO B CA 1
ATOM 9866 C C . PRO B 1 373 ? 8.578 4.348 -3.596 1 31.45 373 PRO B C 1
ATOM 9868 O O . PRO B 1 373 ? 8.016 4.184 -4.684 1 31.45 373 PRO B O 1
ATOM 9871 N N . LEU B 1 374 ? 7.965 4.992 -2.602 1 31.94 374 LEU B N 1
ATOM 9872 C CA . LEU B 1 374 ? 6.844 5.844 -2.988 1 31.94 374 LEU B CA 1
ATOM 9873 C C . LEU B 1 374 ? 7.336 7.094 -3.713 1 31.94 374 LEU B C 1
ATOM 9875 O O . LEU B 1 374 ? 6.574 7.727 -4.449 1 31.94 374 LEU B O 1
ATOM 9879 N N . VAL B 1 375 ? 8.281 8.016 -3.029 1 31.56 375 VAL B N 1
ATOM 9880 C CA . VAL B 1 375 ? 8.695 9.234 -3.719 1 31.56 375 VAL B CA 1
ATOM 9881 C C . VAL B 1 375 ? 9.727 8.898 -4.789 1 31.56 375 VAL B C 1
ATOM 9883 O O . VAL B 1 375 ? 10.867 8.555 -4.469 1 31.56 375 VAL B O 1
ATOM 9886 N N . ARG B 1 376 ? 9.531 8.164 -5.742 1 32.34 376 ARG B N 1
ATOM 9887 C CA . ARG B 1 376 ? 10.32 8 -6.957 1 32.34 376 ARG B CA 1
ATOM 9888 C C . ARG B 1 376 ? 11.078 9.281 -7.293 1 32.34 376 ARG B C 1
ATOM 9890 O O . ARG B 1 376 ? 10.523 10.383 -7.18 1 32.34 376 ARG B O 1
ATOM 9897 N N . GLN B 1 377 ? 12.375 9.312 -7.145 1 31.31 377 GLN B N 1
ATOM 9898 C CA . GLN B 1 377 ? 13.203 10.258 -7.879 1 31.31 377 GLN B CA 1
ATOM 9899 C C . GLN B 1 377 ? 12.492 10.75 -9.141 1 31.31 377 GLN B C 1
ATOM 9901 O O . GLN B 1 377 ? 11.844 9.961 -9.836 1 31.31 377 GLN B O 1
ATOM 9906 N N . ASN B 1 378 ? 12.062 11.977 -9.117 1 30.53 378 ASN B N 1
ATOM 9907 C CA . ASN B 1 378 ? 11.898 12.594 -10.43 1 30.53 378 ASN B CA 1
ATOM 9908 C C . ASN B 1 378 ? 12.883 12.031 -11.445 1 30.53 378 ASN B C 1
ATOM 9910 O O . ASN B 1 378 ? 14.031 12.484 -11.523 1 30.53 378 ASN B O 1
ATOM 9914 N N . VAL B 1 379 ? 13.141 10.82 -11.414 1 32.97 379 VAL B N 1
ATOM 9915 C CA . VAL B 1 379 ? 13.844 10.547 -12.664 1 32.97 379 VAL B CA 1
ATOM 9916 C C . VAL B 1 379 ? 13.391 11.539 -13.742 1 32.97 379 VAL B C 1
ATOM 9918 O O . VAL B 1 379 ? 12.195 11.688 -13.992 1 32.97 379 VAL B O 1
ATOM 9921 N N . SER B 1 380 ? 14.078 12.594 -13.773 1 32.91 380 SER B N 1
ATOM 9922 C CA . SER B 1 380 ? 13.812 13.383 -14.977 1 32.91 380 SER B CA 1
ATOM 9923 C C . SER B 1 380 ? 13.211 12.523 -16.078 1 32.91 380 SER B C 1
ATOM 9925 O O . SER B 1 380 ? 13.695 11.422 -16.344 1 32.91 380 SER B O 1
ATOM 9927 N N . PRO B 1 381 ? 11.93 12.672 -16.281 1 34.94 381 PRO B N 1
ATOM 9928 C CA . PRO B 1 381 ? 11.539 11.984 -17.516 1 34.94 381 PRO B CA 1
ATOM 9929 C C . PRO B 1 381 ? 12.695 11.844 -18.516 1 34.94 381 PRO B C 1
ATOM 9931 O O . PRO B 1 381 ? 13.383 12.82 -18.797 1 34.94 381 PRO B O 1
ATOM 9934 N N . HIS B 1 382 ? 13.398 10.938 -18.422 1 36.78 382 HIS B N 1
ATOM 9935 C CA . HIS B 1 382 ? 14.172 10.898 -19.656 1 36.78 382 HIS B CA 1
ATOM 9936 C C . HIS B 1 382 ? 13.43 11.57 -20.797 1 36.78 382 HIS B C 1
ATOM 9938 O O . HIS B 1 382 ? 12.203 11.438 -20.906 1 36.78 382 HIS B O 1
ATOM 9944 N N . LYS B 1 383 ? 13.875 12.719 -21.281 1 40.31 383 LYS B N 1
ATOM 9945 C CA . LYS B 1 383 ? 13.32 13.445 -22.422 1 40.31 383 LYS B CA 1
ATOM 9946 C C . LYS B 1 383 ? 12.391 12.555 -23.234 1 40.31 383 LYS B C 1
ATOM 9948 O O . LYS B 1 383 ? 11.328 13 -23.688 1 40.31 383 LYS B O 1
ATOM 9953 N N . ASP B 1 384 ? 12.773 11.406 -23.75 1 41.88 384 ASP B N 1
ATOM 9954 C CA . ASP B 1 384 ? 12.102 10.719 -24.859 1 41.88 384 ASP B CA 1
ATOM 9955 C C . ASP B 1 384 ? 11.164 9.625 -24.344 1 41.88 384 ASP B C 1
ATOM 9957 O O . ASP B 1 384 ? 11 8.586 -24.969 1 41.88 384 ASP B O 1
ATOM 9961 N N . GLN B 1 385 ? 10.875 9.633 -23.109 1 51.5 385 GLN B N 1
ATOM 9962 C CA . GLN B 1 385 ? 10.062 8.453 -22.812 1 51.5 385 GLN B CA 1
ATOM 9963 C C . GLN B 1 385 ? 8.719 8.523 -23.531 1 51.5 385 GLN B C 1
ATOM 9965 O O . GLN B 1 385 ? 7.984 9.508 -23.375 1 51.5 385 GLN B O 1
ATOM 9970 N N . TYR B 1 386 ? 8.539 7.754 -24.578 1 60 386 TYR B N 1
ATOM 9971 C CA . TYR B 1 386 ? 7.32 7.566 -25.359 1 60 386 TYR B CA 1
ATOM 9972 C C . TYR B 1 386 ? 6.133 7.258 -24.453 1 60 386 TYR B C 1
ATOM 9974 O O . TYR B 1 386 ? 6.238 6.445 -23.531 1 60 386 TYR B O 1
ATOM 9982 N N . ILE B 1 387 ? 5.199 8.148 -24.266 1 72.25 387 ILE B N 1
ATOM 9983 C CA . ILE B 1 387 ? 3.92 7.914 -23.609 1 72.25 387 ILE B CA 1
ATOM 9984 C C . ILE B 1 387 ? 3.025 7.062 -24.5 1 72.25 387 ILE B C 1
ATOM 9986 O O . ILE B 1 387 ? 2.725 7.445 -25.641 1 72.25 387 ILE B O 1
ATOM 9990 N N . TYR B 1 388 ? 2.771 5.789 -24.062 1 74.75 388 TYR B N 1
ATOM 9991 C CA . TYR B 1 388 ? 1.888 4.898 -24.812 1 74.75 388 TYR B CA 1
ATOM 9992 C C . TYR B 1 388 ? 0.429 5.148 -24.438 1 74.75 388 TYR B C 1
ATOM 9994 O O . TYR B 1 388 ? 0.107 5.391 -23.281 1 74.75 388 TYR B O 1
ATOM 10002 N N . THR B 1 389 ? -0.433 5.309 -25.469 1 81.19 389 THR B N 1
ATOM 10003 C CA . THR B 1 389 ? -1.869 5.426 -25.234 1 81.19 389 THR B CA 1
ATOM 10004 C C . THR B 1 389 ? -2.566 4.094 -25.5 1 81.19 389 THR B C 1
ATOM 10006 O O . THR B 1 389 ? -2.447 3.523 -26.578 1 81.19 389 THR B O 1
ATOM 10009 N N . TYR B 1 390 ? -3.154 3.551 -24.484 1 78.12 390 TYR B N 1
ATOM 10010 C CA . TYR B 1 390 ? -3.936 2.324 -24.609 1 78.12 390 TYR B CA 1
ATOM 10011 C C . TYR B 1 390 ? -5.43 2.631 -24.641 1 78.12 390 TYR B C 1
ATOM 10013 O O . TYR B 1 390 ? -5.91 3.477 -23.875 1 78.12 390 TYR B O 1
ATOM 10021 N N . THR B 1 391 ? -6.105 2.004 -25.625 1 86.31 391 THR B N 1
ATOM 10022 C CA . THR B 1 391 ? -7.547 2.193 -25.734 1 86.31 391 THR B CA 1
ATOM 10023 C C . THR B 1 391 ? -8.297 0.969 -25.219 1 86.31 391 THR B C 1
ATOM 10025 O O . THR B 1 391 ? -7.996 -0.16 -25.609 1 86.31 391 THR B O 1
ATOM 10028 N N . VAL B 1 392 ? -9.156 1.201 -24.25 1 86.31 392 VAL B N 1
ATOM 10029 C CA . VAL B 1 392 ? -9.992 0.14 -23.703 1 86.31 392 VAL B CA 1
ATOM 10030 C C . VAL B 1 392 ? -11.469 0.438 -23.984 1 86.31 392 VAL B C 1
ATOM 10032 O O . VAL B 1 392 ? -11.945 1.545 -23.734 1 86.31 392 VAL B O 1
ATOM 10035 N N . SER B 1 393 ? -12.133 -0.5 -24.625 1 91.5 393 SER B N 1
ATOM 10036 C CA . SER B 1 393 ? -13.57 -0.389 -24.859 1 91.5 393 SER B CA 1
ATOM 10037 C C . SER B 1 393 ? -14.352 -1.167 -23.797 1 91.5 393 SER B C 1
ATOM 10039 O O . SER B 1 393 ? -14.273 -2.395 -23.734 1 91.5 393 SER B O 1
ATOM 10041 N N . LEU B 1 394 ? -15.164 -0.485 -23.062 1 94.12 394 LEU B N 1
ATOM 10042 C CA . LEU B 1 394 ? -15.93 -1.122 -22 1 94.12 394 LEU B CA 1
ATOM 10043 C C . LEU B 1 394 ? -17.141 -1.852 -22.562 1 94.12 394 LEU B C 1
ATOM 10045 O O . LEU B 1 394 ? -17.609 -1.531 -23.656 1 94.12 394 LEU B O 1
ATOM 10049 N N . PRO B 1 395 ? -17.641 -2.85 -21.781 1 95.56 395 PRO B N 1
ATOM 10050 C CA . PRO B 1 395 ? -18.953 -3.383 -22.141 1 95.56 395 PRO B CA 1
ATOM 10051 C C . PRO B 1 395 ? -20.031 -2.305 -22.188 1 95.56 395 PRO B C 1
ATOM 10053 O O . PRO B 1 395 ? -20.062 -1.41 -21.344 1 95.56 395 PRO B O 1
ATOM 10056 N N . PRO B 1 396 ? -20.875 -2.363 -23.172 1 92.81 396 PRO B N 1
ATOM 10057 C CA . PRO B 1 396 ? -21.781 -1.246 -23.453 1 92.81 396 PRO B CA 1
ATOM 10058 C C . PRO B 1 396 ? -22.688 -0.904 -22.266 1 92.81 396 PRO B C 1
ATOM 10060 O O . PRO B 1 396 ? -23.078 0.253 -22.109 1 92.81 396 PRO B O 1
ATOM 10063 N N . ASN B 1 397 ? -23 -1.897 -21.438 1 95.19 397 ASN B N 1
ATOM 10064 C CA . ASN B 1 397 ? -23.969 -1.632 -20.359 1 95.19 397 ASN B CA 1
ATOM 10065 C C . ASN B 1 397 ? -23.281 -1.621 -19 1 95.19 397 ASN B C 1
ATOM 10067 O O . ASN B 1 397 ? -23.953 -1.751 -17.969 1 95.19 397 ASN B O 1
ATOM 10071 N N . LEU B 1 398 ? -21.969 -1.44 -18.984 1 95.81 398 LEU B N 1
ATOM 10072 C CA . LEU B 1 398 ? -21.234 -1.451 -17.734 1 95.81 398 LEU B CA 1
ATOM 10073 C C . LEU B 1 398 ? -21.562 -0.218 -16.891 1 95.81 398 LEU B C 1
ATOM 10075 O O . LEU B 1 398 ? -21.453 0.912 -17.375 1 95.81 398 LEU B O 1
ATOM 10079 N N . GLU B 1 399 ? -21.984 -0.429 -15.695 1 94.88 399 GLU B N 1
ATOM 10080 C CA . GLU B 1 399 ? -22.406 0.662 -14.82 1 94.88 399 GLU B CA 1
ATOM 10081 C C . GLU B 1 399 ? -21.375 0.907 -13.719 1 94.88 399 GLU B C 1
ATOM 10083 O O . GLU B 1 399 ? -21.234 2.031 -13.234 1 94.88 399 GLU B O 1
ATOM 10088 N N . ALA B 1 400 ? -20.766 -0.142 -13.289 1 94.75 400 ALA B N 1
ATOM 10089 C CA . ALA B 1 400 ? -19.828 -0.024 -12.18 1 94.75 400 ALA B CA 1
ATOM 10090 C C . ALA B 1 400 ? -18.531 -0.756 -12.484 1 94.75 400 ALA B C 1
ATOM 10092 O O . ALA B 1 40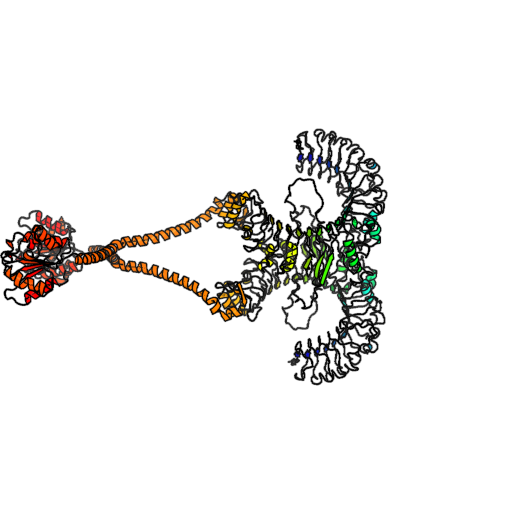0 ? -18.547 -1.892 -12.969 1 94.75 400 ALA B O 1
ATOM 10093 N N . LEU B 1 401 ? -17.453 -0.083 -12.242 1 94.19 401 LEU B N 1
ATOM 10094 C CA . LEU B 1 401 ? -16.109 -0.623 -12.43 1 94.19 401 LEU B CA 1
ATOM 10095 C C . LEU B 1 401 ? -15.258 -0.412 -11.18 1 94.19 401 LEU B C 1
ATOM 10097 O O . LEU B 1 401 ? -15.117 0.717 -10.703 1 94.19 401 LEU B O 1
ATOM 10101 N N . ARG B 1 402 ? -14.711 -1.521 -10.664 1 93.81 402 ARG B N 1
ATOM 10102 C CA . ARG B 1 402 ? -13.938 -1.429 -9.43 1 93.81 402 ARG B CA 1
ATOM 10103 C C . ARG B 1 402 ? -12.555 -2.045 -9.609 1 93.81 402 ARG B C 1
ATOM 10105 O O . ARG B 1 402 ? -12.43 -3.219 -9.969 1 93.81 402 ARG B O 1
ATOM 10112 N N . PHE B 1 403 ? -11.555 -1.288 -9.414 1 92.25 403 PHE B N 1
ATOM 10113 C CA . PHE B 1 403 ? -10.156 -1.7 -9.414 1 92.25 403 PHE B CA 1
ATOM 10114 C C . PHE B 1 403 ? -9.453 -1.243 -8.141 1 92.25 403 PHE B C 1
ATOM 10116 O O . PHE B 1 403 ? -8.336 -0.724 -8.188 1 92.25 403 PHE B O 1
ATOM 10123 N N . SER B 1 404 ? -10.094 -1.384 -7.074 1 91.94 404 SER B N 1
ATOM 10124 C CA . SER B 1 404 ? -9.539 -0.974 -5.789 1 91.94 404 SER B CA 1
ATOM 10125 C C . SER B 1 404 ? -8.398 -1.896 -5.359 1 91.94 404 SER B C 1
ATOM 10127 O O . SER B 1 404 ? -8.469 -3.109 -5.559 1 91.94 404 SER B O 1
ATOM 10129 N N . HIS B 1 405 ? -7.305 -1.367 -4.785 1 90.62 405 HIS B N 1
ATOM 10130 C CA . HIS B 1 405 ? -6.18 -2.133 -4.262 1 90.62 405 HIS B CA 1
ATOM 10131 C C . HIS B 1 405 ? -5.566 -3.021 -5.336 1 90.62 405 HIS B C 1
ATOM 10133 O O . HIS B 1 405 ? -5.379 -4.223 -5.125 1 90.62 405 HIS B O 1
ATOM 10139 N N . TYR B 1 406 ? -5.324 -2.377 -6.441 1 90.38 406 TYR B N 1
ATOM 10140 C CA . TYR B 1 406 ? -4.656 -3.035 -7.559 1 90.38 406 TYR B CA 1
ATOM 10141 C C . TYR B 1 406 ? -3.178 -2.66 -7.609 1 90.38 406 TYR B C 1
ATOM 10143 O O . TYR B 1 406 ? -2.834 -1.487 -7.77 1 90.38 406 TYR B O 1
ATOM 10151 N N . LEU B 1 407 ? -2.295 -3.658 -7.355 1 89.38 407 LEU B N 1
ATOM 10152 C CA . LEU B 1 407 ? -0.857 -3.412 -7.293 1 89.38 407 LEU B CA 1
ATOM 10153 C C . LEU B 1 407 ? -0.162 -3.914 -8.555 1 89.38 407 LEU B C 1
ATOM 10155 O O . LEU B 1 407 ? -0.097 -5.121 -8.789 1 89.38 407 LEU B O 1
ATOM 10159 N N . THR B 1 408 ? 0.351 -2.959 -9.391 1 84.56 408 THR B N 1
ATOM 10160 C CA . THR B 1 408 ? 1.045 -3.352 -10.609 1 84.56 408 THR B CA 1
ATOM 10161 C C . THR B 1 408 ? 2.125 -2.334 -10.969 1 84.56 408 THR B C 1
ATOM 10163 O O . THR B 1 408 ? 1.963 -1.137 -10.719 1 84.56 408 THR B O 1
ATOM 10166 N N . PRO B 1 409 ? 3.287 -2.934 -11.43 1 72.81 409 PRO B N 1
ATOM 10167 C CA . PRO B 1 409 ? 4.34 -2.006 -11.852 1 72.81 409 PRO B CA 1
ATOM 10168 C C . PRO B 1 409 ? 4.055 -1.353 -13.195 1 72.81 409 PRO B C 1
ATOM 10170 O O . PRO B 1 409 ? 3.418 -1.964 -14.062 1 72.81 409 PRO B O 1
ATOM 10173 N N . THR B 1 410 ? 3.996 0.02 -13.289 1 64.56 410 THR B N 1
ATOM 10174 C CA . THR B 1 410 ? 3.955 0.635 -14.609 1 64.56 410 THR B CA 1
ATOM 10175 C C . THR B 1 410 ? 5.289 1.302 -14.938 1 64.56 410 THR B C 1
ATOM 10177 O O . THR B 1 410 ? 5.793 2.109 -14.156 1 64.56 410 THR B O 1
ATOM 10180 N N . ASP B 1 411 ? 6.047 0.619 -15.734 1 57.69 411 ASP B N 1
ATOM 10181 C CA . ASP B 1 411 ? 7.367 1.146 -16.062 1 57.69 411 ASP B CA 1
ATOM 10182 C C . ASP B 1 411 ? 7.254 2.389 -16.953 1 57.69 411 ASP B C 1
ATOM 10184 O O . ASP B 1 411 ? 8.219 3.139 -17.094 1 57.69 411 ASP B O 1
ATOM 10188 N N . SER B 1 412 ? 6.094 2.484 -17.547 1 61.66 412 SER B N 1
ATOM 10189 C CA . SER B 1 412 ? 5.969 3.605 -18.484 1 61.66 412 SER B CA 1
ATOM 10190 C C . SER B 1 412 ? 4.711 4.418 -18.188 1 61.66 412 SER B C 1
ATOM 10192 O O . SER B 1 412 ? 3.748 3.904 -17.625 1 61.66 412 SER B O 1
ATOM 10194 N N . ARG B 1 413 ? 4.848 5.629 -18.578 1 72.12 413 ARG B N 1
ATOM 10195 C CA . ARG B 1 413 ? 3.668 6.484 -18.547 1 72.12 413 ARG B CA 1
ATOM 10196 C C . ARG B 1 413 ? 2.648 6.055 -19.594 1 72.12 413 ARG B C 1
ATOM 10198 O O . ARG B 1 413 ? 3.008 5.797 -20.75 1 72.12 413 ARG B O 1
ATOM 10205 N N . ILE B 1 414 ? 1.552 5.766 -19.078 1 74.81 414 ILE B N 1
ATOM 10206 C CA . ILE B 1 414 ? 0.51 5.289 -19.984 1 74.81 414 ILE B CA 1
ATOM 10207 C C . ILE B 1 414 ? -0.695 6.223 -19.922 1 74.81 414 ILE B C 1
ATOM 10209 O O . ILE B 1 414 ? -1.02 6.758 -18.859 1 74.81 414 ILE B O 1
ATOM 10213 N N . ASN B 1 415 ? -1.247 6.543 -21.125 1 78.56 415 ASN B N 1
ATOM 10214 C CA . ASN B 1 415 ? -2.574 7.137 -21.234 1 78.56 415 ASN B CA 1
ATOM 10215 C C . ASN B 1 415 ? -3.641 6.078 -21.5 1 78.56 415 ASN B C 1
ATOM 10217 O O . ASN B 1 415 ? -3.42 5.145 -22.281 1 78.56 415 ASN B O 1
ATOM 10221 N N . LEU B 1 416 ? -4.625 6.195 -20.781 1 81.56 416 LEU B N 1
ATOM 10222 C CA . LEU B 1 416 ? -5.73 5.266 -20.969 1 81.56 416 LEU B CA 1
ATOM 10223 C C . LEU B 1 416 ? -6.934 5.977 -21.594 1 81.56 416 LEU B C 1
ATOM 10225 O O . LEU B 1 416 ? -7.469 6.918 -21 1 81.56 416 LEU B O 1
ATOM 10229 N N . MET B 1 417 ? -7.254 5.562 -22.812 1 86.44 417 MET B N 1
ATOM 10230 C CA . MET B 1 417 ? -8.461 6.047 -23.484 1 86.44 417 MET B CA 1
ATOM 10231 C C . MET B 1 417 ? -9.609 5.059 -23.312 1 86.44 417 MET B C 1
ATOM 10233 O O . MET B 1 417 ? -9.531 3.924 -23.781 1 86.44 417 MET B O 1
ATOM 10237 N N . ILE B 1 418 ? -10.617 5.477 -22.578 1 89.06 418 ILE B N 1
ATOM 10238 C CA . ILE B 1 418 ? -11.758 4.609 -22.312 1 89.06 418 ILE B CA 1
ATOM 10239 C C . ILE B 1 418 ? -12.891 4.938 -23.297 1 89.06 418 ILE B C 1
ATOM 10241 O O . ILE B 1 418 ? -13.289 6.098 -23.422 1 89.06 418 ILE B O 1
ATOM 10245 N N . LYS B 1 419 ? -13.344 3.883 -23.953 1 90 419 LYS B N 1
ATOM 10246 C CA . LYS B 1 419 ? -14.453 4.023 -24.891 1 90 419 LYS B CA 1
ATOM 10247 C C . LYS B 1 419 ? -15.727 3.389 -24.312 1 90 419 LYS B C 1
ATOM 10249 O O . LYS B 1 419 ? -15.656 2.49 -23.484 1 90 419 LYS B O 1
ATOM 10254 N N . ARG B 1 420 ? -16.938 3.961 -24.672 1 91.56 420 ARG B N 1
ATOM 10255 C CA . ARG B 1 420 ? -18.25 3.428 -24.344 1 91.56 420 ARG B CA 1
ATOM 10256 C C . ARG B 1 420 ? -18.516 3.539 -22.844 1 91.56 420 ARG B C 1
ATOM 10258 O O . ARG B 1 420 ? -18.891 2.555 -22.203 1 91.56 420 ARG B O 1
ATOM 10265 N N . ALA B 1 421 ? -18.203 4.688 -22.297 1 91.75 421 ALA B N 1
ATOM 10266 C CA . ALA B 1 421 ? -18.375 4.895 -20.875 1 91.75 421 ALA B CA 1
ATOM 10267 C C . ALA B 1 421 ? -19.688 5.621 -20.578 1 91.75 421 ALA B C 1
ATOM 10269 O O . ALA B 1 421 ? -19.875 6.188 -19.5 1 91.75 421 ALA B O 1
ATOM 10270 N N . GLN B 1 422 ? -20.641 5.555 -21.516 1 91.44 422 GLN B N 1
ATOM 10271 C CA . GLN B 1 422 ? -21.875 6.324 -21.391 1 91.44 422 GLN B CA 1
ATOM 10272 C C . GLN B 1 422 ? -22.719 5.828 -20.219 1 91.44 422 GLN B C 1
ATOM 10274 O O . GLN B 1 422 ? -23.438 6.609 -19.594 1 91.44 422 GLN B O 1
ATOM 10279 N N . ASN B 1 423 ? -22.578 4.547 -19.938 1 93.31 423 ASN B N 1
ATOM 10280 C CA . ASN B 1 423 ? -23.422 3.986 -18.875 1 93.31 423 ASN B CA 1
ATOM 10281 C C . ASN B 1 423 ? -22.641 3.824 -17.578 1 93.31 423 ASN B C 1
ATOM 10283 O O . ASN B 1 423 ? -23.203 3.434 -16.547 1 93.31 423 ASN B O 1
ATOM 10287 N N . LEU B 1 424 ? -21.406 4.164 -17.562 1 93.5 424 LEU B N 1
ATOM 10288 C CA . LEU B 1 424 ? -20.562 4.039 -16.375 1 93.5 424 LEU B CA 1
ATOM 10289 C C . LEU B 1 424 ? -20.938 5.102 -15.344 1 93.5 424 LEU B C 1
ATOM 10291 O O . LEU B 1 424 ? -20.891 6.297 -15.641 1 93.5 424 LEU B O 1
ATOM 10295 N N . ARG B 1 425 ? -21.312 4.68 -14.172 1 93.31 425 ARG B N 1
ATOM 10296 C CA . ARG B 1 425 ? -21.75 5.602 -13.133 1 93.31 425 ARG B CA 1
ATOM 10297 C C . ARG B 1 425 ? -20.844 5.531 -11.914 1 93.31 425 ARG B C 1
ATOM 10299 O O . ARG B 1 425 ? -20.688 6.52 -11.188 1 93.31 425 ARG B O 1
ATOM 10306 N N . HIS B 1 426 ? -20.344 4.379 -11.703 1 92.75 426 HIS B N 1
ATOM 10307 C CA . HIS B 1 426 ? -19.531 4.137 -10.508 1 92.75 426 HIS B CA 1
ATOM 10308 C C . HIS B 1 426 ? -18.125 3.689 -10.875 1 92.75 426 HIS B C 1
ATOM 10310 O O . HIS B 1 426 ? -17.953 2.68 -11.562 1 92.75 426 HIS B O 1
ATOM 10316 N N . LEU B 1 427 ? -17.172 4.453 -10.422 1 93 427 LEU B N 1
ATOM 10317 C CA . LEU B 1 427 ? -15.766 4.117 -10.672 1 93 427 LEU B CA 1
ATOM 10318 C C . LEU B 1 427 ? -14.969 4.117 -9.375 1 93 427 LEU B C 1
ATOM 10320 O O . LEU B 1 427 ? -14.883 5.141 -8.695 1 93 427 LEU B O 1
ATOM 10324 N N . ASP B 1 428 ? -14.398 2.977 -9 1 92.81 428 ASP B N 1
ATOM 10325 C CA . ASP B 1 428 ? -13.57 2.857 -7.809 1 92.81 428 ASP B CA 1
ATOM 10326 C C . ASP B 1 428 ? -12.141 2.453 -8.172 1 92.81 428 ASP B C 1
ATOM 10328 O O . ASP B 1 428 ? -11.891 1.303 -8.531 1 92.81 428 ASP B O 1
ATOM 10332 N N . VAL B 1 429 ? -11.273 3.346 -8.07 1 91.62 429 VAL B N 1
ATOM 10333 C CA . VAL B 1 429 ? -9.859 3.084 -8.344 1 91.62 429 VAL B CA 1
ATOM 10334 C C . VAL B 1 429 ? -9.031 3.367 -7.102 1 91.62 429 VAL B C 1
ATOM 10336 O O . VAL B 1 429 ? -7.859 3.752 -7.199 1 91.62 429 VAL B O 1
ATOM 10339 N N . SER B 1 430 ? -9.648 3.166 -5.93 1 91.88 430 SER B N 1
ATOM 10340 C CA . SER B 1 430 ? -8.977 3.49 -4.676 1 91.88 430 SER B CA 1
ATOM 10341 C C . SER B 1 430 ? -7.762 2.598 -4.453 1 91.88 430 SER B C 1
ATOM 10343 O O . SER B 1 430 ? -7.793 1.408 -4.773 1 91.88 430 SER B O 1
ATOM 10345 N N . TYR B 1 431 ? -6.613 3.197 -4.031 1 88.75 431 TYR B N 1
ATOM 10346 C CA . TYR B 1 431 ? -5.367 2.529 -3.67 1 88.75 431 TYR B CA 1
ATOM 10347 C C . TYR B 1 431 ? -4.805 1.751 -4.852 1 88.75 431 TYR B C 1
ATOM 10349 O O . TYR B 1 431 ? -4.285 0.645 -4.684 1 88.75 431 TYR B O 1
ATOM 10357 N N . PHE B 1 432 ? -5.133 2.264 -6.004 1 87.38 432 PHE B N 1
ATOM 10358 C CA . PHE B 1 432 ? -4.453 1.789 -7.203 1 87.38 432 PHE B CA 1
ATOM 10359 C C . PHE B 1 432 ? -2.969 2.127 -7.156 1 87.38 432 PHE B C 1
ATOM 10361 O O . PHE B 1 432 ? -2.592 3.297 -7.23 1 87.38 432 PHE B O 1
ATOM 10368 N N . GLN B 1 433 ? -2.178 1.147 -6.93 1 78.31 433 GLN B N 1
ATOM 10369 C CA . GLN B 1 433 ? -0.754 1.384 -6.719 1 78.31 433 GLN B CA 1
ATOM 10370 C C . GLN B 1 433 ? 0.044 1.109 -7.988 1 78.31 433 GLN B C 1
ATOM 10372 O O . GLN B 1 433 ? 0.142 -0.037 -8.43 1 78.31 433 GLN B O 1
ATOM 10377 N N . THR B 1 434 ? 0.485 2.207 -8.602 1 75.31 434 THR B N 1
ATOM 10378 C CA . THR B 1 434 ? 1.32 2.15 -9.797 1 75.31 434 THR B CA 1
ATOM 10379 C C . THR B 1 434 ? 2.422 3.205 -9.734 1 75.31 434 THR B C 1
ATOM 10381 O O . THR B 1 434 ? 2.385 4.102 -8.891 1 75.31 434 THR B O 1
ATOM 10384 N N . SER B 1 435 ? 3.451 2.922 -10.43 1 64.69 435 SER B N 1
ATOM 10385 C CA . SER B 1 435 ? 4.516 3.916 -10.484 1 64.69 435 SER B CA 1
ATOM 10386 C C . SER B 1 435 ? 4.035 5.211 -11.133 1 64.69 435 SER B C 1
ATOM 10388 O O . SER B 1 435 ? 4.402 6.305 -10.695 1 64.69 435 SER B O 1
ATOM 10390 N N . TYR B 1 436 ? 3.217 4.977 -12.141 1 65.44 436 TYR B N 1
ATOM 10391 C CA . TYR B 1 436 ? 2.596 6.09 -12.844 1 65.44 436 TYR B CA 1
ATOM 10392 C C . TYR B 1 436 ? 1.102 5.855 -13.031 1 65.44 436 TYR B C 1
ATOM 10394 O O . TYR B 1 436 ? 0.693 4.902 -13.695 1 65.44 436 TYR B O 1
ATOM 10402 N N . PHE B 1 437 ? 0.372 6.645 -12.266 1 71.69 437 PHE B N 1
ATOM 10403 C CA . PHE B 1 437 ? -1.061 6.516 -12.5 1 71.69 437 PHE B CA 1
ATOM 10404 C C . PHE B 1 437 ? -1.422 6.984 -13.906 1 71.69 437 PHE B C 1
ATOM 10406 O O . PHE B 1 437 ? -1.01 8.062 -14.328 1 71.69 437 PHE B O 1
ATOM 10413 N N . PRO B 1 438 ? -1.989 6.156 -14.586 1 73.56 438 PRO B N 1
ATOM 10414 C CA . PRO B 1 438 ? -2.299 6.539 -15.969 1 73.56 438 PRO B CA 1
ATOM 10415 C C . PRO B 1 438 ? -3.236 7.742 -16.047 1 73.56 438 PRO B C 1
ATOM 10417 O O . PRO B 1 438 ? -4.102 7.914 -15.188 1 73.56 438 PRO B O 1
ATOM 10420 N N . GLN B 1 439 ? -3.002 8.539 -17.047 1 76.38 439 GLN B N 1
ATOM 10421 C CA . GLN B 1 439 ? -3.971 9.586 -17.359 1 76.38 439 GLN B CA 1
ATOM 10422 C C . GLN B 1 439 ? -5.176 9.016 -18.094 1 76.38 439 GLN B C 1
ATOM 10424 O O . GLN B 1 439 ? -5.027 8.352 -19.125 1 76.38 439 GLN B O 1
ATOM 10429 N N . ILE B 1 440 ? -6.305 9.227 -17.547 1 79.56 440 ILE B N 1
ATOM 10430 C CA . ILE B 1 440 ? -7.512 8.609 -18.078 1 79.56 440 ILE B CA 1
ATOM 10431 C C . ILE B 1 440 ? -8.281 9.617 -18.922 1 79.56 440 ILE B C 1
ATOM 10433 O O . ILE B 1 440 ? -8.539 10.742 -18.484 1 79.56 440 ILE B O 1
ATOM 10437 N N . TYR B 1 441 ? -8.539 9.203 -20.156 1 79.75 441 TYR B N 1
ATOM 10438 C CA . TYR B 1 441 ? -9.359 9.969 -21.094 1 79.75 441 TYR B CA 1
ATOM 10439 C C . TYR B 1 441 ? -10.586 9.18 -21.516 1 79.75 441 TYR B C 1
ATOM 10441 O O . TYR B 1 441 ? -10.578 7.945 -21.5 1 79.75 441 TYR B O 1
ATOM 10449 N N . PHE B 1 442 ? -11.609 9.938 -21.781 1 85.94 442 PHE B N 1
ATOM 10450 C CA . PHE B 1 442 ? -12.828 9.289 -22.266 1 85.94 442 PHE B CA 1
ATOM 10451 C C . PHE B 1 442 ? -13.141 9.711 -23.688 1 85.94 442 PHE B C 1
ATOM 10453 O O . PHE B 1 442 ? -13.023 10.891 -24.031 1 85.94 442 PHE B O 1
ATOM 10460 N N . ASP B 1 443 ? -13.297 8.719 -24.484 1 84.56 443 ASP B N 1
ATOM 10461 C CA . ASP B 1 443 ? -13.805 9 -25.812 1 84.56 443 ASP B CA 1
ATOM 10462 C C . ASP B 1 443 ? -15.32 9.188 -25.797 1 84.56 443 ASP B C 1
ATOM 10464 O O . ASP B 1 443 ? -16.078 8.219 -25.797 1 84.56 443 ASP B O 1
ATOM 10468 N N . GLY B 1 444 ? -15.758 10.383 -25.75 1 81.75 444 GLY B N 1
ATOM 10469 C CA . GLY B 1 444 ? -17.172 10.68 -25.609 1 81.75 444 GLY B CA 1
ATOM 10470 C C . GLY B 1 444 ? -17.578 11.031 -24.188 1 81.75 444 GLY B C 1
ATOM 10471 O O . GLY B 1 444 ? -16.719 11.297 -23.344 1 81.75 444 GLY B O 1
ATOM 10472 N N . ASP B 1 445 ? -18.812 11.195 -24.016 1 83.5 445 ASP B N 1
ATOM 10473 C CA . ASP B 1 445 ? -19.344 11.609 -22.719 1 83.5 445 ASP B CA 1
ATOM 10474 C C . ASP B 1 445 ? -19.422 10.422 -21.75 1 83.5 445 ASP B C 1
ATOM 10476 O O . ASP B 1 445 ? -19.484 9.266 -22.188 1 83.5 445 ASP B O 1
ATOM 10480 N N . HIS B 1 446 ? -19.078 10.695 -20.516 1 88 446 HIS B N 1
ATOM 10481 C CA . HIS B 1 446 ? -19.312 9.711 -19.469 1 88 446 HIS B CA 1
ATOM 10482 C C . HIS B 1 446 ? -20.312 10.227 -18.438 1 88 446 HIS B C 1
ATOM 10484 O O . HIS B 1 446 ? -20.688 11.398 -18.469 1 88 446 HIS B O 1
ATOM 10490 N N . ASN B 1 447 ? -20.828 9.273 -17.641 1 90.94 447 ASN B N 1
ATOM 10491 C CA . ASN B 1 447 ? -21.797 9.648 -16.609 1 90.94 447 ASN B CA 1
ATOM 10492 C C . ASN B 1 447 ? -21.359 9.164 -15.227 1 90.94 447 ASN B C 1
ATOM 10494 O O . ASN B 1 447 ? -22.156 8.586 -14.484 1 90.94 447 ASN B O 1
ATOM 10498 N N . ILE B 1 448 ? -20.141 9.336 -14.984 1 92.88 448 ILE B N 1
ATOM 10499 C CA . ILE B 1 448 ? -19.609 8.891 -13.695 1 92.88 448 ILE B CA 1
ATOM 10500 C C . ILE B 1 448 ? -20.109 9.812 -12.586 1 92.88 448 ILE B C 1
ATOM 10502 O O . ILE B 1 448 ? -19.781 11.008 -12.578 1 92.88 448 ILE B O 1
ATOM 10506 N N . GLU B 1 449 ? -20.844 9.305 -11.688 1 93.12 449 GLU B N 1
ATOM 10507 C CA . GLU B 1 449 ? -21.422 10.078 -10.586 1 93.12 449 GLU B CA 1
ATOM 10508 C C . GLU B 1 449 ? -20.688 9.812 -9.281 1 93.12 449 GLU B C 1
ATOM 10510 O O . GLU B 1 449 ? -20.719 10.625 -8.359 1 93.12 449 GLU B O 1
ATOM 10515 N N . PHE B 1 450 ? -20.125 8.664 -9.234 1 93.25 450 PHE B N 1
ATOM 10516 C CA . PHE B 1 450 ? -19.375 8.273 -8.039 1 93.25 450 PHE B CA 1
ATOM 10517 C C . PHE B 1 450 ? -17.938 7.898 -8.398 1 93.25 450 PHE B C 1
ATOM 10519 O O . PHE B 1 450 ? -17.719 7.102 -9.312 1 93.25 450 PHE B O 1
ATOM 10526 N N . MET B 1 451 ? -17.031 8.422 -7.57 1 92.5 451 MET B N 1
ATOM 10527 C CA . MET B 1 451 ? -15.633 8.062 -7.785 1 92.5 451 MET B CA 1
ATOM 10528 C C . MET B 1 451 ? -14.891 7.973 -6.457 1 92.5 451 MET B C 1
ATOM 10530 O O . MET B 1 451 ? -15.016 8.852 -5.605 1 92.5 451 MET B O 1
ATOM 10534 N N . ASN B 1 452 ? -14.25 6.859 -6.254 1 93.19 452 ASN B N 1
ATOM 10535 C CA . ASN B 1 452 ? -13.328 6.707 -5.129 1 93.19 452 ASN B CA 1
ATOM 10536 C C . ASN B 1 452 ? -11.875 6.723 -5.586 1 93.19 452 ASN B C 1
ATOM 10538 O O . ASN B 1 452 ? -11.422 5.809 -6.273 1 93.19 452 ASN B O 1
ATOM 10542 N N . MET B 1 453 ? -11.18 7.719 -5.219 1 90.94 453 MET B N 1
ATOM 10543 C CA . MET B 1 453 ? -9.789 7.875 -5.633 1 90.94 453 MET B CA 1
ATOM 10544 C C . MET B 1 453 ? -8.859 7.887 -4.422 1 90.94 453 MET B C 1
ATOM 10546 O O . MET B 1 453 ? -7.758 8.43 -4.484 1 90.94 453 MET B O 1
ATOM 10550 N N . SER B 1 454 ? -9.305 7.266 -3.398 1 90.88 454 SER B N 1
ATOM 10551 C CA . SER B 1 454 ? -8.516 7.246 -2.168 1 90.88 454 SER B CA 1
ATOM 10552 C C . SER B 1 454 ? -7.168 6.574 -2.385 1 90.88 454 SER B C 1
ATOM 10554 O O . SER B 1 454 ? -7.055 5.641 -3.186 1 90.88 454 SER B O 1
ATOM 10556 N N . GLY B 1 455 ? -6.18 7.047 -1.808 1 87.25 455 GLY B N 1
ATOM 10557 C CA . GLY B 1 455 ? -4.863 6.43 -1.826 1 87.25 455 GLY B CA 1
ATOM 10558 C C . GLY B 1 455 ? -4.023 6.852 -3.018 1 87.25 455 GLY B C 1
ATOM 10559 O O . GLY B 1 455 ? -2.838 6.531 -3.094 1 87.25 455 GLY B O 1
ATOM 10560 N N . ILE B 1 456 ? -4.562 7.594 -3.914 1 85.75 456 ILE B N 1
ATOM 10561 C CA . ILE B 1 456 ? -3.834 8.078 -5.082 1 85.75 456 ILE B CA 1
ATOM 10562 C C . ILE B 1 456 ? -3.332 9.492 -4.832 1 85.75 456 ILE B C 1
ATOM 10564 O O . ILE B 1 456 ? -4.125 10.398 -4.562 1 85.75 456 ILE B O 1
ATOM 10568 N N . ASP B 1 457 ? -2.09 9.703 -4.938 1 76.94 457 ASP B N 1
ATOM 10569 C CA . ASP B 1 457 ? -1.473 10.992 -4.652 1 76.94 457 ASP B CA 1
ATOM 10570 C C . ASP B 1 457 ? -2.107 12.102 -5.492 1 76.94 457 ASP B C 1
ATOM 10572 O O . ASP B 1 457 ? -2.127 12.023 -6.723 1 76.94 457 ASP B O 1
ATOM 10576 N N . ALA B 1 458 ? -2.6 13.117 -4.848 1 76.69 458 ALA B N 1
ATOM 10577 C CA . ALA B 1 458 ? -3.318 14.211 -5.496 1 76.69 458 ALA B CA 1
ATOM 10578 C C . ALA B 1 458 ? -2.402 14.984 -6.441 1 76.69 458 ALA B C 1
ATOM 10580 O O . ALA B 1 458 ? -2.865 15.57 -7.422 1 76.69 458 ALA B O 1
ATOM 10581 N N . ASN B 1 459 ? -1.165 14.961 -6.102 1 69.81 459 ASN B N 1
ATOM 10582 C CA . ASN B 1 459 ? -0.222 15.695 -6.941 1 69.81 459 ASN B CA 1
ATOM 10583 C C . ASN B 1 459 ? -0.173 15.125 -8.359 1 69.81 459 ASN B C 1
ATOM 10585 O O . ASN B 1 459 ? 0.242 15.812 -9.297 1 69.81 459 ASN B O 1
ATOM 10589 N N . LEU B 1 460 ? -0.579 13.906 -8.477 1 67.12 460 LEU B N 1
ATOM 10590 C CA . LEU B 1 460 ? -0.543 13.25 -9.781 1 67.12 460 LEU B CA 1
ATOM 10591 C C . LEU B 1 460 ? -1.661 13.766 -10.68 1 67.12 460 LEU B C 1
ATOM 10593 O O . LEU B 1 460 ? -1.561 13.695 -11.906 1 67.12 460 LEU B O 1
ATOM 10597 N N . TYR B 1 461 ? -2.689 14.281 -10.078 1 62.66 461 TYR B N 1
ATOM 10598 C CA . TYR B 1 461 ? -3.805 14.727 -10.906 1 62.66 461 TYR B CA 1
ATOM 10599 C C . TYR B 1 461 ? -3.986 16.234 -10.812 1 62.66 461 TYR B C 1
ATOM 10601 O O . TYR B 1 461 ? -4.773 16.812 -11.562 1 62.66 461 TYR B O 1
ATOM 10609 N N . CYS B 1 462 ? -3.438 16.797 -9.844 1 64.56 462 CYS B N 1
ATOM 10610 C CA . CYS B 1 462 ? -3.598 18.234 -9.75 1 64.56 462 CYS B CA 1
ATOM 10611 C C . CYS B 1 462 ? -2.922 18.938 -10.914 1 64.56 462 CYS B C 1
ATOM 10613 O O . CYS B 1 462 ? -2.775 20.172 -10.906 1 64.56 462 CYS B O 1
ATOM 10615 N N . LEU B 1 463 ? -2.834 18.094 -12.039 1 55.03 463 LEU B N 1
ATOM 10616 C CA . LEU B 1 463 ? -2.211 18.703 -13.211 1 55.03 463 LEU B CA 1
ATOM 10617 C C . LEU B 1 463 ? -3.121 19.766 -13.82 1 55.03 463 LEU B C 1
ATOM 10619 O O . LEU B 1 463 ? -4.348 19.672 -13.719 1 55.03 463 LEU B O 1
ATOM 10623 N N . LYS B 1 464 ? -2.588 20.969 -13.992 1 52.88 464 LYS B N 1
ATOM 10624 C CA . LYS B 1 464 ? -3.178 22.188 -14.555 1 52.88 464 LYS B CA 1
ATOM 10625 C C . LYS B 1 464 ? -3.773 21.922 -15.93 1 52.88 464 LYS B C 1
ATOM 10627 O O . LYS B 1 464 ? -4.09 22.859 -16.672 1 52.88 464 LYS B O 1
ATOM 10632 N N . HIS B 1 465 ? -3.92 20.609 -16.219 1 52.5 465 HIS B N 1
ATOM 10633 C CA . HIS B 1 465 ? -4.352 20.438 -17.609 1 52.5 465 HIS B CA 1
ATOM 10634 C C . HIS B 1 465 ? -5.867 20.312 -17.703 1 52.5 465 HIS B C 1
ATOM 10636 O O . HIS B 1 465 ? -6.492 19.656 -16.844 1 52.5 465 HIS B O 1
ATOM 10642 N N . SER B 1 466 ? -6.582 21.047 -18.594 1 54.5 466 SER B N 1
ATOM 10643 C CA . SER B 1 466 ? -7.996 21.109 -18.938 1 54.5 466 SER B CA 1
ATOM 10644 C C . SER B 1 466 ? -8.57 19.734 -19.203 1 54.5 466 SER B C 1
ATOM 10646 O O . SER B 1 466 ? -9.719 19.453 -18.859 1 54.5 466 SER B O 1
ATOM 10648 N N . LYS B 1 467 ? -7.781 18.844 -19.766 1 57.88 467 LYS B N 1
ATOM 10649 C CA . LYS B 1 467 ? -8.336 17.562 -20.203 1 57.88 467 LYS B CA 1
ATOM 10650 C C . LYS B 1 467 ? -8.633 16.656 -19.016 1 57.88 467 LYS B C 1
ATOM 10652 O O . LYS B 1 467 ? -9.523 15.812 -19.078 1 57.88 467 LYS B O 1
ATOM 10657 N N . VAL B 1 468 ? -7.941 16.922 -17.906 1 59.28 468 VAL B N 1
ATOM 10658 C CA . VAL B 1 468 ? -8.141 16.109 -16.703 1 59.28 468 VAL B CA 1
ATOM 10659 C C . VAL B 1 468 ? -9.461 16.5 -16.031 1 59.28 468 VAL B C 1
ATOM 10661 O O . VAL B 1 468 ? -10.109 15.664 -15.398 1 59.28 468 VAL B O 1
ATOM 10664 N N . LYS B 1 469 ? -9.914 17.641 -16.359 1 62.22 469 LYS B N 1
ATOM 10665 C CA . LYS B 1 469 ? -11.109 18.156 -15.703 1 62.22 469 LYS B CA 1
ATOM 10666 C C . LYS B 1 469 ? -12.352 17.375 -16.141 1 62.22 469 LYS B C 1
ATOM 10668 O O . LYS B 1 469 ? -13.344 17.328 -15.414 1 62.22 469 LYS B O 1
ATOM 10673 N N . SER B 1 470 ? -12.18 16.672 -17.234 1 70.25 470 SER B N 1
ATOM 10674 C CA . SER B 1 470 ? -13.352 16.047 -17.828 1 70.25 470 SER B CA 1
ATOM 10675 C C . SER B 1 470 ? -13.789 14.828 -17.031 1 70.25 470 SER B C 1
ATOM 10677 O O . SER B 1 470 ? -14.977 14.484 -17 1 70.25 470 SER B O 1
ATOM 10679 N N . ILE B 1 471 ? -12.906 14.328 -16.234 1 78.81 471 ILE B N 1
ATOM 10680 C CA . ILE B 1 471 ? -13.258 13.102 -15.523 1 78.81 471 ILE B CA 1
ATOM 10681 C C . ILE B 1 471 ? -14.172 13.422 -14.344 1 78.81 471 ILE B C 1
ATOM 10683 O O . ILE B 1 471 ? -14.969 12.586 -13.922 1 78.81 471 ILE B O 1
ATOM 10687 N N . PHE B 1 472 ? -14.188 14.703 -13.938 1 85.69 472 PHE B N 1
ATOM 10688 C CA . PHE B 1 472 ? -14.867 15.047 -12.695 1 85.69 472 PHE B CA 1
ATOM 10689 C C . PHE B 1 472 ? -16.141 15.836 -12.977 1 85.69 472 PHE B C 1
ATOM 10691 O O . PHE B 1 472 ? -16.859 16.219 -12.047 1 85.69 472 PHE B O 1
ATOM 10698 N N . GLN B 1 473 ? -16.5 16.047 -14.219 1 85.06 473 GLN B N 1
ATOM 10699 C CA . GLN B 1 473 ? -17.531 17 -14.602 1 85.06 473 GLN B CA 1
ATOM 10700 C C . GLN B 1 473 ? -18.891 16.594 -14.039 1 85.06 473 GLN B C 1
ATOM 10702 O O . GLN B 1 473 ? -19.719 17.453 -13.703 1 85.06 473 GLN B O 1
ATOM 10707 N N . ASN B 1 474 ? -19.156 15.266 -13.898 1 89.69 474 ASN B N 1
ATOM 10708 C CA . ASN B 1 474 ? -20.469 14.789 -13.477 1 89.69 474 ASN B CA 1
ATOM 10709 C C . ASN B 1 474 ? -20.406 14.18 -12.078 1 89.69 474 ASN B C 1
ATOM 10711 O O . ASN B 1 474 ? -21.375 13.57 -11.625 1 89.69 474 ASN B O 1
ATOM 10715 N N . LEU B 1 475 ? -19.375 14.422 -11.398 1 92.62 475 LEU B N 1
ATOM 10716 C CA . LEU B 1 475 ? -19.141 13.727 -10.141 1 92.62 475 LEU B CA 1
ATOM 10717 C C . LEU B 1 475 ? -19.953 14.328 -9.008 1 92.62 475 LEU B C 1
ATOM 10719 O O . LEU B 1 475 ? -19.734 15.484 -8.633 1 92.62 475 LEU B O 1
ATOM 10723 N N . SER B 1 476 ? -20.891 13.57 -8.492 1 94.38 476 SER B N 1
ATOM 10724 C CA . SER B 1 476 ? -21.719 14.039 -7.391 1 94.38 476 SER B CA 1
ATOM 10725 C C . SER B 1 476 ? -21.172 13.562 -6.047 1 94.38 476 SER B C 1
ATOM 10727 O O . SER B 1 476 ? -21.406 14.203 -5.016 1 94.38 476 SER B O 1
ATOM 10729 N N . VAL B 1 477 ? -20.578 12.391 -6.098 1 94.81 477 VAL B N 1
ATOM 10730 C CA . VAL B 1 477 ? -19.984 11.836 -4.879 1 94.81 477 VAL B CA 1
ATOM 10731 C C . VAL B 1 477 ? -18.516 11.508 -5.117 1 94.81 477 VAL B C 1
ATOM 10733 O O . VAL B 1 477 ? -18.172 10.797 -6.066 1 94.81 477 VAL B O 1
ATOM 10736 N N . ALA B 1 478 ? -17.625 12.023 -4.254 1 94.19 478 ALA B N 1
ATOM 10737 C CA . ALA B 1 478 ? -16.188 11.742 -4.367 1 94.19 478 ALA B CA 1
ATOM 10738 C C . ALA B 1 478 ? -15.602 11.359 -3.016 1 94.19 478 ALA B C 1
ATOM 10740 O O . ALA B 1 478 ? -15.875 12.008 -2.004 1 94.19 478 ALA B O 1
ATOM 10741 N N . VAL B 1 479 ? -14.922 10.266 -3.018 1 94.38 479 VAL B N 1
ATOM 10742 C CA . VAL B 1 479 ? -14.172 9.844 -1.838 1 94.38 479 VAL B CA 1
ATOM 10743 C C . VAL B 1 479 ? -12.672 10 -2.098 1 94.38 479 VAL B C 1
ATOM 10745 O O . VAL B 1 479 ? -12.117 9.312 -2.955 1 94.38 479 VAL B O 1
ATOM 10748 N N . MET B 1 480 ? -12.031 10.883 -1.379 1 93.19 480 MET B N 1
ATOM 10749 C CA . MET B 1 480 ? -10.625 11.219 -1.576 1 93.19 480 MET B CA 1
ATOM 10750 C C . MET B 1 480 ? -9.867 11.172 -0.256 1 93.19 480 MET B C 1
ATOM 10752 O O . MET B 1 480 ? -9.344 12.188 0.205 1 93.19 480 MET B O 1
ATOM 10756 N N . GLN B 1 481 ? -9.742 9.984 0.195 1 91.88 481 GLN B N 1
ATOM 10757 C CA . GLN B 1 481 ? -9.039 9.781 1.456 1 91.88 481 GLN B CA 1
ATOM 10758 C C . GLN B 1 481 ? -7.566 9.453 1.216 1 91.88 481 GLN B C 1
ATOM 10760 O O . GLN B 1 481 ? -7.227 8.797 0.225 1 91.88 481 GLN B O 1
ATOM 10765 N N . ASN B 1 482 ? -6.672 9.945 2.062 1 86.81 482 ASN B N 1
ATOM 10766 C CA . ASN B 1 482 ? -5.262 9.586 2.055 1 86.81 482 ASN B CA 1
ATOM 10767 C C . ASN B 1 482 ? -4.605 9.906 0.715 1 86.81 482 ASN B C 1
ATOM 10769 O O . ASN B 1 482 ? -3.947 9.055 0.117 1 86.81 482 ASN B O 1
ATOM 10773 N N . ILE B 1 483 ? -4.883 11.047 0.196 1 88.06 483 ILE B N 1
ATOM 10774 C CA . ILE B 1 483 ? -4.309 11.414 -1.093 1 88.06 483 ILE B CA 1
ATOM 10775 C C . ILE B 1 483 ? -3.285 12.531 -0.9 1 88.06 483 ILE B C 1
ATOM 10777 O O . ILE B 1 483 ? -2.936 13.234 -1.853 1 88.06 483 ILE B O 1
ATOM 10781 N N . LYS B 1 484 ? -2.941 12.805 0.374 1 81.12 484 LYS B N 1
ATOM 10782 C CA . LYS B 1 484 ? -1.964 13.828 0.729 1 81.12 484 LYS B CA 1
ATOM 10783 C C . LYS B 1 484 ? -2.451 15.219 0.325 1 81.12 484 LYS B C 1
ATOM 10785 O O . LYS B 1 484 ? -1.698 16 -0.261 1 81.12 484 LYS B O 1
ATOM 10790 N N . LEU B 1 485 ? -3.643 15.477 0.545 1 87.75 485 LEU B N 1
ATOM 10791 C CA . LEU B 1 485 ? -4.266 16.734 0.131 1 87.75 485 LEU B CA 1
ATOM 10792 C C . LEU B 1 485 ? -3.672 17.906 0.89 1 87.75 485 LEU B C 1
ATOM 10794 O O . LEU B 1 485 ? -3.6 19.016 0.359 1 87.75 485 LEU B O 1
ATOM 10798 N N . GLY B 1 486 ? -3.336 17.703 2.17 1 82.69 486 GLY B N 1
ATOM 10799 C CA . GLY B 1 486 ? -2.697 18.781 2.918 1 82.69 486 GLY B CA 1
ATOM 10800 C C . GLY B 1 486 ? -1.489 19.359 2.211 1 82.69 486 GLY B C 1
ATOM 10801 O O . GLY B 1 486 ? -1.363 20.578 2.092 1 82.69 486 GLY B O 1
ATOM 10802 N N . GLN B 1 487 ? -0.707 18.547 1.679 1 74.88 487 GLN B N 1
ATOM 10803 C CA . GLN B 1 487 ? 0.494 18.969 0.965 1 74.88 487 GLN B CA 1
ATOM 10804 C C . GLN B 1 487 ? 0.145 19.562 -0.396 1 74.88 487 GLN B C 1
ATOM 10806 O O . GLN B 1 487 ? 0.752 20.547 -0.824 1 74.88 487 GLN B O 1
ATOM 10811 N N . ALA B 1 488 ? -0.78 18.938 -1.013 1 80.31 488 ALA B N 1
ATOM 10812 C CA . ALA B 1 488 ? -1.155 19.375 -2.354 1 80.31 488 ALA B CA 1
ATOM 10813 C C . ALA B 1 488 ? -1.709 20.797 -2.326 1 80.31 488 ALA B C 1
ATOM 10815 O O . ALA B 1 488 ? -1.395 21.609 -3.199 1 80.31 488 ALA B O 1
ATOM 10816 N N . ILE B 1 489 ? -2.496 21.125 -1.391 1 82 489 ILE B N 1
ATOM 10817 C CA . ILE B 1 489 ? -3.113 22.438 -1.274 1 82 489 ILE B CA 1
ATOM 10818 C C . ILE B 1 489 ? -2.039 23.5 -1.016 1 82 489 ILE B C 1
ATOM 10820 O O . ILE B 1 489 ? -2.074 24.578 -1.596 1 82 489 ILE B O 1
ATOM 10824 N N . LEU B 1 490 ? -1.113 23.188 -0.208 1 69.75 490 LEU B N 1
ATOM 10825 C CA . LEU B 1 490 ? -0.029 24.109 0.097 1 69.75 490 LEU B CA 1
ATOM 10826 C C . LEU B 1 490 ? 0.83 24.375 -1.138 1 69.75 490 LEU B C 1
ATOM 10828 O O . LEU B 1 490 ? 1.415 25.438 -1.278 1 69.75 490 LEU B O 1
ATOM 10832 N N . SER B 1 491 ? 0.789 23.328 -2.02 1 68.31 491 SER B N 1
ATOM 10833 C CA . SER B 1 491 ? 1.572 23.469 -3.244 1 68.31 491 SER B CA 1
ATOM 10834 C C . SER B 1 491 ? 0.789 24.203 -4.324 1 68.31 491 SER B C 1
ATOM 10836 O O . SER B 1 491 ? 1.281 24.375 -5.441 1 68.31 491 SER B O 1
ATOM 10838 N N . GLY B 1 492 ? -0.434 24.516 -4.047 1 72.44 492 GLY B N 1
ATOM 10839 C CA . GLY B 1 492 ? -1.209 25.328 -4.973 1 72.44 492 GLY B CA 1
ATOM 10840 C C . GLY B 1 492 ? -2.238 24.531 -5.75 1 72.44 492 GLY B C 1
ATOM 10841 O O . GLY B 1 492 ? -2.844 25.031 -6.695 1 72.44 492 GLY B O 1
ATOM 10842 N N . CYS B 1 493 ? -2.395 23.281 -5.316 1 76.19 493 CYS B N 1
ATOM 10843 C CA . CYS B 1 493 ? -3.389 22.469 -5.992 1 76.19 493 CYS B CA 1
ATOM 10844 C C . CYS B 1 493 ? -4.801 22.875 -5.59 1 76.19 493 CYS B C 1
ATOM 10846 O O . CYS B 1 493 ? -5.117 22.938 -4.398 1 76.19 493 CYS B O 1
ATOM 10848 N N . ASP B 1 494 ? -5.609 23.219 -6.598 1 80.31 494 ASP B N 1
ATOM 10849 C CA . ASP B 1 494 ? -7.016 23.547 -6.355 1 80.31 494 ASP B CA 1
ATOM 10850 C C . ASP B 1 494 ? -7.922 22.391 -6.777 1 80.31 494 ASP B C 1
ATOM 10852 O O . ASP B 1 494 ? -8.695 22.516 -7.73 1 80.31 494 ASP B O 1
ATOM 10856 N N . ILE B 1 495 ? -7.938 21.438 -6.078 1 82.88 495 ILE B N 1
ATOM 10857 C CA . ILE B 1 495 ? -8.609 20.188 -6.43 1 82.88 495 ILE B CA 1
ATOM 10858 C C . ILE B 1 495 ? -10.125 20.375 -6.348 1 82.88 495 ILE B C 1
ATOM 10860 O O . ILE B 1 495 ? -10.875 19.781 -7.121 1 82.88 495 ILE B O 1
ATOM 10864 N N . PHE B 1 496 ? -10.602 21.234 -5.465 1 89.25 496 PHE B N 1
ATOM 10865 C CA . PHE B 1 496 ? -12.031 21.375 -5.242 1 89.25 496 PHE B CA 1
ATOM 10866 C C . PHE B 1 496 ? -12.695 22.109 -6.41 1 89.25 496 PHE B C 1
ATOM 10868 O O . PHE B 1 496 ? -13.883 21.922 -6.672 1 89.25 496 PHE B O 1
ATOM 10875 N N . ASN B 1 497 ? -11.906 22.859 -7.082 1 84.19 497 ASN B N 1
ATOM 10876 C CA . ASN B 1 497 ? -12.414 23.562 -8.266 1 84.19 497 ASN B CA 1
ATOM 10877 C C . ASN B 1 497 ? -12.664 22.594 -9.414 1 84.19 497 ASN B C 1
ATOM 10879 O O . ASN B 1 497 ? -13.398 22.906 -10.352 1 84.19 497 ASN B O 1
ATOM 10883 N N . LEU B 1 498 ? -12.117 21.406 -9.328 1 83.81 498 LEU B N 1
ATOM 10884 C CA . LEU B 1 498 ? -12.289 20.406 -10.367 1 83.81 498 LEU B CA 1
ATOM 10885 C C . LEU B 1 498 ? -13.594 19.641 -10.18 1 83.81 498 LEU B C 1
ATOM 10887 O O . LEU B 1 498 ? -14.016 18.906 -11.07 1 83.81 498 LEU B O 1
ATOM 10891 N N . LEU B 1 499 ? -14.281 19.906 -9.086 1 89.75 499 LEU B N 1
ATOM 10892 C CA . LEU B 1 499 ? -15.5 19.188 -8.734 1 89.75 499 LEU B CA 1
ATOM 10893 C C . LEU B 1 499 ? -16.703 20.109 -8.727 1 89.75 499 LEU B C 1
ATOM 10895 O O . LEU B 1 499 ? -17.328 20.328 -7.684 1 89.75 499 LEU B O 1
ATOM 10899 N N . PRO B 1 500 ? -17.156 20.562 -9.844 1 87.94 500 PRO B N 1
ATOM 10900 C CA . PRO B 1 500 ? -18.156 21.625 -9.875 1 87.94 500 PRO B CA 1
ATOM 10901 C C . PRO B 1 500 ? -19.531 21.188 -9.383 1 87.94 500 PRO B C 1
ATOM 10903 O O . PRO B 1 500 ? -20.281 21.984 -8.836 1 87.94 500 PRO B O 1
ATOM 10906 N N . VAL B 1 501 ? -19.906 19.922 -9.539 1 93.19 501 VAL B N 1
ATOM 10907 C CA . VAL B 1 501 ? -21.266 19.516 -9.211 1 93.19 501 VAL B CA 1
ATOM 10908 C C . VAL B 1 501 ? -21.25 18.578 -8.008 1 93.19 501 VAL B C 1
ATOM 10910 O O . VAL B 1 501 ? -22.203 17.828 -7.789 1 93.19 501 VAL B O 1
ATOM 10913 N N . ILE B 1 502 ? -20.188 18.594 -7.195 1 94.81 502 ILE B N 1
ATOM 10914 C CA . ILE B 1 502 ? -20 17.672 -6.082 1 94.81 502 ILE B CA 1
ATOM 10915 C C . ILE B 1 502 ? -21.047 17.938 -5.004 1 94.81 502 ILE B C 1
ATOM 10917 O O . ILE B 1 502 ? -21.344 19.094 -4.691 1 94.81 502 ILE B O 1
ATOM 10921 N N . GLU B 1 503 ? -21.672 16.922 -4.539 1 96.19 503 GLU B N 1
ATOM 10922 C CA . GLU B 1 503 ? -22.672 17.016 -3.48 1 96.19 503 GLU B CA 1
ATOM 10923 C C . GLU B 1 503 ? -22.172 16.391 -2.184 1 96.19 503 GLU B C 1
ATOM 10925 O O . GLU B 1 503 ? -22.5 16.859 -1.092 1 96.19 503 GLU B O 1
ATOM 10930 N N . ASN B 1 504 ? -21.469 15.312 -2.324 1 96.19 504 ASN B N 1
ATOM 10931 C CA . ASN B 1 504 ? -20.875 14.586 -1.214 1 96.19 504 ASN B CA 1
ATOM 10932 C C . ASN B 1 504 ? -19.375 14.414 -1.399 1 96.19 504 ASN B C 1
ATOM 10934 O O . ASN B 1 504 ? -18.922 13.742 -2.33 1 96.19 504 ASN B O 1
ATOM 10938 N N . LEU B 1 505 ? -18.641 15.031 -0.458 1 96.38 505 LEU B N 1
ATOM 10939 C CA . LEU B 1 505 ? -17.188 15 -0.579 1 96.38 505 LEU B CA 1
ATOM 10940 C C . LEU B 1 505 ? -16.547 14.484 0.704 1 96.38 505 LEU B C 1
ATOM 10942 O O . LEU B 1 505 ? -16.812 15 1.791 1 96.38 505 LEU B O 1
ATOM 10946 N N . ASP B 1 506 ? -15.773 13.445 0.578 1 96.25 506 ASP B N 1
ATOM 10947 C CA . ASP B 1 506 ? -15.039 12.906 1.717 1 96.25 506 ASP B CA 1
ATOM 10948 C C . ASP B 1 506 ? -13.539 13.125 1.554 1 96.25 506 ASP B C 1
ATOM 10950 O O . ASP B 1 506 ? -12.891 12.453 0.75 1 96.25 506 ASP B O 1
ATOM 10954 N N . VAL B 1 507 ? -12.984 14 2.289 1 96.19 507 VAL B N 1
ATOM 10955 C CA . VAL B 1 507 ? -11.555 14.289 2.246 1 96.19 507 VAL B CA 1
ATOM 10956 C C . VAL B 1 507 ? -10.922 13.969 3.598 1 96.19 507 VAL B C 1
ATOM 10958 O O . VAL B 1 507 ? -10.039 14.695 4.062 1 96.19 507 VAL B O 1
ATOM 10961 N N . SER B 1 508 ? -11.398 12.859 4.176 1 93.31 508 SER B N 1
ATOM 10962 C CA . SER B 1 508 ? -10.883 12.438 5.473 1 93.31 508 SER B CA 1
ATOM 10963 C C . SER B 1 508 ? -9.461 11.898 5.355 1 93.31 508 SER B C 1
ATOM 10965 O O . SER B 1 508 ? -9.047 11.461 4.281 1 93.31 508 SER B O 1
ATOM 10967 N N . SER B 1 509 ? -8.625 11.984 6.391 1 88.12 509 SER B N 1
ATOM 10968 C CA . SER B 1 509 ? -7.309 11.367 6.527 1 88.12 509 SER B CA 1
ATOM 10969 C C . SER B 1 509 ? -6.328 11.914 5.496 1 88.12 509 SER B C 1
ATOM 10971 O O . SER B 1 509 ? -5.66 11.148 4.797 1 88.12 509 SER B O 1
ATOM 10973 N N . ASN B 1 510 ? -6.344 13.211 5.352 1 89.94 510 ASN B N 1
ATOM 10974 C CA . ASN B 1 510 ? -5.438 13.836 4.391 1 89.94 510 ASN B CA 1
ATOM 10975 C C . ASN B 1 510 ? -4.434 14.75 5.086 1 89.94 510 ASN B C 1
ATOM 10977 O O . ASN B 1 510 ? -3.738 15.531 4.426 1 89.94 510 ASN B O 1
ATOM 10981 N N . ASN B 1 511 ? -4.512 14.695 6.418 1 80.88 511 ASN B N 1
ATOM 10982 C CA . ASN B 1 511 ? -3.602 15.5 7.223 1 80.88 511 ASN B CA 1
ATOM 10983 C C . ASN B 1 511 ? -3.684 16.984 6.855 1 80.88 511 ASN B C 1
ATOM 10985 O O . ASN B 1 511 ? -2.656 17.656 6.727 1 80.88 511 ASN B O 1
ATOM 10989 N N . MET B 1 512 ? -4.836 17.484 6.598 1 87.5 512 MET B N 1
ATOM 10990 C CA . MET B 1 512 ? -5.047 18.891 6.324 1 87.5 512 MET B CA 1
ATOM 10991 C C . MET B 1 512 ? -5.059 19.703 7.617 1 87.5 512 MET B C 1
ATOM 10993 O O . MET B 1 512 ? -5.68 19.297 8.602 1 87.5 512 MET B O 1
ATOM 10997 N N . TRP B 1 513 ? -4.344 20.781 7.637 1 81.5 513 TRP B N 1
ATOM 10998 C CA . TRP B 1 513 ? -4.363 21.672 8.797 1 81.5 513 TRP B CA 1
ATOM 10999 C C . TRP B 1 513 ? -4.805 23.078 8.406 1 81.5 513 TRP B C 1
ATOM 11001 O O . TRP B 1 513 ? -5.078 23.906 9.273 1 81.5 513 TRP B O 1
ATOM 11011 N N . PHE B 1 514 ? -4.828 23.266 7.102 1 82.38 514 PHE B N 1
ATOM 11012 C CA . PHE B 1 514 ? -5.16 24.578 6.566 1 82.38 514 PHE B CA 1
ATOM 11013 C C . PHE B 1 514 ? -5.965 24.453 5.277 1 82.38 514 PHE B C 1
ATOM 11015 O O . PHE B 1 514 ? -5.75 23.516 4.5 1 82.38 514 PHE B O 1
ATOM 11022 N N . LEU B 1 515 ? -6.953 25.406 5.145 1 89.62 515 LEU B N 1
ATOM 11023 C CA . LEU B 1 515 ? -7.688 25.578 3.893 1 89.62 515 LEU B CA 1
ATOM 11024 C C . LEU B 1 515 ? -7.812 27.047 3.527 1 89.62 515 LEU B C 1
ATOM 11026 O O . LEU B 1 515 ? -8.211 27.859 4.359 1 89.62 515 LEU B O 1
ATOM 11030 N N . PRO B 1 516 ? -7.457 27.328 2.32 1 85.94 516 PRO B N 1
ATOM 11031 C CA . PRO B 1 516 ? -7.684 28.719 1.902 1 85.94 516 PRO B CA 1
ATOM 11032 C C . PRO B 1 516 ? -9.156 29.125 1.986 1 85.94 516 PRO B C 1
ATOM 11034 O O . PRO B 1 516 ? -10.039 28.281 1.838 1 85.94 516 PRO B O 1
ATOM 11037 N N . LYS B 1 517 ? -9.398 30.391 2.158 1 87.69 517 LYS B N 1
ATOM 11038 C CA . LYS B 1 517 ? -10.742 30.922 2.338 1 87.69 517 LYS B CA 1
ATOM 11039 C C . LYS B 1 517 ? -11.617 30.625 1.121 1 87.69 517 LYS B C 1
ATOM 11041 O O . LYS B 1 517 ? -12.812 30.359 1.258 1 87.69 517 LYS B O 1
ATOM 11046 N N . ASN B 1 518 ? -10.992 30.562 -0.041 1 88.62 518 ASN B N 1
ATOM 11047 C CA . ASN B 1 518 ? -11.766 30.375 -1.266 1 88.62 518 ASN B CA 1
ATOM 11048 C C . ASN B 1 518 ? -11.688 28.922 -1.747 1 88.62 518 ASN B C 1
ATOM 11050 O O . ASN B 1 518 ? -11.953 28.641 -2.916 1 88.62 518 ASN B O 1
ATOM 11054 N N . ALA B 1 519 ? -11.352 28.062 -0.902 1 91.44 519 ALA B N 1
ATOM 11055 C CA . ALA B 1 519 ? -11.141 26.672 -1.289 1 91.44 519 ALA B CA 1
ATOM 11056 C C . ALA B 1 519 ? -12.406 26.078 -1.895 1 91.44 519 ALA B C 1
ATOM 11058 O O . ALA B 1 519 ? -12.336 25.297 -2.857 1 91.44 519 ALA B O 1
ATOM 11059 N N . PHE B 1 520 ? -13.625 26.516 -1.405 1 93.94 520 PHE B N 1
ATOM 11060 C CA . PHE B 1 520 ? -14.875 25.891 -1.832 1 93.94 520 PHE B CA 1
ATOM 11061 C C . PHE B 1 520 ? -15.734 26.891 -2.605 1 93.94 520 PHE B C 1
ATOM 11063 O O . PHE B 1 520 ? -16.969 26.781 -2.629 1 93.94 520 PHE B O 1
ATOM 11070 N N . MET B 1 521 ? -15.172 27.766 -3.217 1 88.69 521 MET B N 1
ATOM 11071 C CA . MET B 1 521 ? -15.883 28.875 -3.855 1 88.69 521 MET B CA 1
ATOM 11072 C C . MET B 1 521 ? -16.797 28.375 -4.973 1 88.69 521 MET B C 1
ATOM 11074 O O . MET B 1 521 ? -17.859 28.938 -5.215 1 88.69 521 MET B O 1
ATOM 11078 N N . TYR B 1 522 ? -16.469 27.266 -5.566 1 87.62 522 TYR B N 1
ATOM 11079 C CA . TYR B 1 522 ? -17.234 26.797 -6.715 1 87.62 522 TYR B CA 1
ATOM 11080 C C . TYR B 1 522 ? -18.031 25.562 -6.363 1 87.62 522 TYR B C 1
ATOM 11082 O O . TYR B 1 522 ? -18.609 24.906 -7.242 1 87.62 522 TYR B O 1
ATOM 11090 N N . ASN B 1 523 ? -18.094 25.188 -5.176 1 94.12 523 ASN B N 1
ATOM 11091 C CA . ASN B 1 523 ? -18.781 23.969 -4.758 1 94.12 523 ASN B CA 1
ATOM 11092 C C . ASN B 1 523 ? -20.109 24.281 -4.074 1 94.12 523 ASN B C 1
ATOM 11094 O O . ASN B 1 523 ? -20.375 23.797 -2.975 1 94.12 523 ASN B O 1
ATOM 11098 N N . ASN B 1 524 ? -20.953 24.906 -4.793 1 91.06 524 ASN B N 1
ATOM 11099 C CA . ASN B 1 524 ? -22.203 25.422 -4.215 1 91.06 524 ASN B CA 1
ATOM 11100 C C . ASN B 1 524 ? -23.203 24.297 -4 1 91.06 524 ASN B C 1
ATOM 11102 O O . ASN B 1 524 ? -24.172 24.453 -3.24 1 91.06 524 ASN B O 1
ATOM 11106 N N . LYS B 1 525 ? -22.984 23.172 -4.57 1 94.81 525 LYS B N 1
ATOM 11107 C CA . LYS B 1 525 ? -23.938 22.078 -4.457 1 94.81 525 LYS B CA 1
ATOM 11108 C C . LYS B 1 525 ? -23.562 21.141 -3.322 1 94.81 525 LYS B C 1
ATOM 11110 O O . LYS B 1 525 ? -24.297 20.188 -3.029 1 94.81 525 LYS B O 1
ATOM 11115 N N . LEU B 1 526 ? -22.469 21.406 -2.658 1 95.69 526 LEU B N 1
ATOM 11116 C CA . LEU B 1 526 ? -21.938 20.516 -1.63 1 95.69 526 LEU B CA 1
ATOM 11117 C C . LEU B 1 526 ? -22.875 20.453 -0.426 1 95.69 526 LEU B C 1
ATOM 11119 O O . LEU B 1 526 ? -23.219 21.484 0.146 1 95.69 526 LEU B O 1
ATOM 11123 N N . ARG B 1 527 ? -23.344 19.297 -0.068 1 94.62 527 ARG B N 1
ATOM 11124 C CA . ARG B 1 527 ? -24.266 19.078 1.043 1 94.62 527 ARG B CA 1
ATOM 11125 C C . ARG B 1 527 ? -23.578 18.359 2.197 1 94.62 527 ARG B C 1
ATOM 11127 O O . ARG B 1 527 ? -23.828 18.672 3.365 1 94.62 527 ARG B O 1
ATOM 11134 N N . ILE B 1 528 ? -22.781 17.438 1.809 1 95.94 528 ILE B N 1
ATOM 11135 C CA . ILE B 1 528 ? -22.094 16.625 2.807 1 95.94 528 ILE B CA 1
ATOM 11136 C C . ILE B 1 528 ? -20.578 16.781 2.643 1 95.94 528 ILE B C 1
ATOM 11138 O O . ILE B 1 528 ? -20.047 16.516 1.566 1 95.94 528 ILE B O 1
ATOM 11142 N N . LEU B 1 529 ? -19.922 17.188 3.73 1 96.69 529 LEU B N 1
ATOM 11143 C CA . LEU B 1 529 ? -18.484 17.375 3.717 1 96.69 529 LEU B CA 1
ATOM 11144 C C . LEU B 1 529 ? -17.828 16.625 4.883 1 96.69 529 LEU B C 1
ATOM 11146 O O . LEU B 1 529 ? -18.016 17.016 6.043 1 96.69 529 LEU B O 1
ATOM 11150 N N . ASN B 1 530 ? -17.109 15.586 4.605 1 96.88 530 ASN B N 1
ATOM 11151 C CA . ASN B 1 530 ? -16.391 14.812 5.613 1 96.88 530 ASN B CA 1
ATOM 11152 C C . ASN B 1 530 ? -14.922 15.195 5.688 1 96.88 530 ASN B C 1
ATOM 11154 O O . ASN B 1 530 ? -14.156 14.945 4.75 1 96.88 530 ASN B O 1
ATOM 11158 N N . MET B 1 531 ? -14.492 15.711 6.77 1 96.56 531 MET B N 1
ATOM 11159 C CA . MET B 1 531 ? -13.102 16.109 6.984 1 96.56 531 MET B CA 1
ATOM 11160 C C . MET B 1 531 ? -12.562 15.516 8.281 1 96.56 531 MET B C 1
ATOM 11162 O O . MET B 1 531 ? -11.805 16.156 9 1 96.56 531 MET B O 1
ATOM 11166 N N . LYS B 1 532 ? -13.031 14.352 8.578 1 93.88 532 LYS B N 1
ATOM 11167 C CA . LYS B 1 532 ? -12.578 13.695 9.805 1 93.88 532 LYS B CA 1
ATOM 11168 C C . LYS B 1 532 ? -11.117 13.266 9.688 1 93.88 532 LYS B C 1
ATOM 11170 O O . LYS B 1 532 ? -10.586 13.133 8.578 1 93.88 532 LYS B O 1
ATOM 11175 N N . ILE B 1 533 ? -10.406 13.078 10.773 1 88.25 533 ILE B N 1
ATOM 11176 C CA . ILE B 1 533 ? -9.047 12.555 10.891 1 88.25 533 ILE B CA 1
ATOM 11177 C C . ILE B 1 533 ? -8.086 13.422 10.078 1 88.25 533 ILE B C 1
ATOM 11179 O O . ILE B 1 533 ? -7.316 12.906 9.266 1 88.25 533 ILE B O 1
ATOM 11183 N N . ASN B 1 534 ? -8.203 14.641 10.203 1 91.38 534 ASN B N 1
ATOM 11184 C CA . ASN B 1 534 ? -7.234 15.602 9.688 1 91.38 534 ASN B CA 1
ATOM 11185 C C . ASN B 1 534 ? -6.516 16.328 10.82 1 91.38 534 ASN B C 1
ATOM 11187 O O . ASN B 1 534 ? -6.438 15.812 11.945 1 91.38 534 ASN B O 1
ATOM 11191 N N . SER B 1 535 ? -5.887 17.469 10.555 1 83.25 535 SER B N 1
ATOM 11192 C CA . SER B 1 535 ? -5.07 18.125 11.57 1 83.25 535 SER B CA 1
ATOM 11193 C C . SER B 1 535 ? -5.523 19.562 11.805 1 83.25 535 SER B C 1
ATOM 11195 O O . SER B 1 535 ? -4.703 20.438 12.062 1 83.25 535 SER B O 1
ATOM 11197 N N . PHE B 1 536 ? -6.809 19.812 11.688 1 89.44 536 PHE B N 1
ATOM 11198 C CA . PHE B 1 536 ? -7.324 21.156 11.898 1 89.44 536 PHE B CA 1
ATOM 11199 C C . PHE B 1 536 ? -7.309 21.516 13.383 1 89.44 536 PHE B C 1
ATOM 11201 O O . PHE B 1 536 ? -7.738 20.734 14.227 1 89.44 536 PHE B O 1
ATOM 11208 N N . THR B 1 537 ? -6.797 22.672 13.719 1 85.31 537 THR B N 1
ATOM 11209 C CA . THR B 1 537 ? -6.836 23.156 15.086 1 85.31 537 THR B CA 1
ATOM 11210 C C . THR B 1 537 ? -8.055 24.047 15.305 1 85.31 537 THR B C 1
ATOM 11212 O O . THR B 1 537 ? -8.453 24.312 16.438 1 85.31 537 THR B O 1
ATOM 11215 N N . GLU B 1 538 ? -8.57 24.578 14.203 1 91.56 538 GLU B N 1
ATOM 11216 C CA . GLU B 1 538 ? -9.797 25.359 14.156 1 91.56 538 GLU B CA 1
ATOM 11217 C C . GLU B 1 538 ? -10.648 24.984 12.945 1 91.56 538 GLU B C 1
ATOM 11219 O O . GLU B 1 538 ? -10.148 24.359 12 1 91.56 538 GLU B O 1
ATOM 11224 N N . ILE B 1 539 ? -11.891 25.281 13.023 1 95.19 539 ILE B N 1
ATOM 11225 C CA . ILE B 1 539 ? -12.742 25.047 11.867 1 95.19 539 ILE B CA 1
ATOM 11226 C C . ILE B 1 539 ? -12.367 26.016 10.742 1 95.19 539 ILE B C 1
ATOM 11228 O O . ILE B 1 539 ? -12.32 27.234 10.953 1 95.19 539 ILE B O 1
ATOM 11232 N N . PRO B 1 540 ? -12.047 25.484 9.602 1 93.19 540 PRO B N 1
ATOM 11233 C CA . PRO B 1 540 ? -11.617 26.344 8.508 1 93.19 540 PRO B CA 1
ATOM 11234 C C . PRO B 1 540 ? -12.711 27.312 8.055 1 93.19 540 PRO B C 1
ATOM 11236 O O . PRO B 1 540 ? -13.875 26.922 7.93 1 93.19 540 PRO B O 1
ATOM 11239 N N . THR B 1 541 ? -12.336 28.547 7.773 1 92.94 541 THR B N 1
ATOM 11240 C CA . THR B 1 541 ? -13.281 29.578 7.375 1 92.94 541 THR B CA 1
ATOM 11241 C C . THR B 1 541 ? -13.82 29.312 5.977 1 92.94 541 THR B C 1
ATOM 11243 O O . THR B 1 541 ? -14.852 29.859 5.586 1 92.94 541 THR B O 1
ATOM 11246 N N . ALA B 1 542 ? -13.18 28.469 5.262 1 92.94 542 ALA B N 1
ATOM 11247 C CA . ALA B 1 542 ? -13.586 28.125 3.902 1 92.94 542 ALA B CA 1
ATOM 11248 C C . ALA B 1 542 ? -14.992 27.531 3.887 1 92.94 542 ALA B C 1
ATOM 11250 O O . ALA B 1 542 ? -15.711 27.625 2.889 1 92.94 542 ALA B O 1
ATOM 11251 N N . VAL B 1 543 ? -15.406 26.953 4.945 1 94 543 VAL B N 1
ATOM 11252 C CA . VAL B 1 543 ? -16.672 26.234 5.004 1 94 543 VAL B CA 1
ATOM 11253 C C . VAL B 1 543 ? -17.828 27.234 5 1 94 543 VAL B C 1
ATOM 11255 O O . VAL B 1 543 ? -18.969 26.875 4.664 1 94 543 VAL B O 1
ATOM 11258 N N . THR B 1 544 ? -17.578 28.484 5.402 1 91.38 544 THR B N 1
ATOM 11259 C CA . THR B 1 544 ? -18.641 29.469 5.504 1 91.38 544 THR B CA 1
ATOM 11260 C C . THR B 1 544 ? -19.188 29.828 4.121 1 91.38 544 THR B C 1
ATOM 11262 O O . THR B 1 544 ? -20.266 30.391 4 1 91.38 544 THR B O 1
ATOM 11265 N N . ALA B 1 545 ? -18.422 29.5 3.1 1 89.69 545 ALA B N 1
ATOM 11266 C CA . ALA B 1 545 ? -18.828 29.781 1.729 1 89.69 545 ALA B CA 1
ATOM 11267 C C . ALA B 1 545 ? -19.844 28.75 1.237 1 89.69 545 ALA B C 1
ATOM 11269 O O . ALA B 1 545 ? -20.531 28.969 0.234 1 89.69 545 ALA B O 1
ATOM 11270 N N . LEU B 1 546 ? -20.031 27.734 1.917 1 92.56 546 LEU B N 1
ATOM 11271 C CA . LEU B 1 546 ? -20.906 26.641 1.485 1 92.56 546 LEU B CA 1
ATOM 11272 C C . LEU B 1 546 ? -22.344 26.891 1.921 1 92.56 546 LEU B C 1
ATOM 11274 O O . LEU B 1 546 ? -22.703 26.594 3.061 1 92.56 546 LEU B O 1
ATOM 11278 N N . SER B 1 547 ? -23.219 27.234 1.017 1 88.12 547 SER B N 1
ATOM 11279 C CA . SER B 1 547 ? -24.578 27.672 1.33 1 88.12 547 SER B CA 1
ATOM 11280 C C . SER B 1 547 ? -25.531 26.484 1.462 1 88.12 547 SER B C 1
ATOM 11282 O O . SER B 1 547 ? -26.578 26.594 2.084 1 88.12 547 SER B O 1
ATOM 11284 N N . ASN B 1 548 ? -25.172 25.359 0.939 1 92 548 ASN B N 1
ATOM 11285 C CA . ASN B 1 548 ? -26.094 24.234 0.938 1 92 548 ASN B CA 1
ATOM 11286 C C . ASN B 1 548 ? -25.609 23.109 1.857 1 92 548 ASN B C 1
ATOM 11288 O O . ASN B 1 548 ? -26.141 22 1.829 1 92 548 ASN B O 1
ATOM 11292 N N . LEU B 1 549 ? -24.656 23.375 2.682 1 93.44 549 LEU B N 1
ATOM 11293 C CA . LEU B 1 549 ? -24.047 22.375 3.537 1 93.44 549 LEU B CA 1
ATOM 11294 C C . LEU B 1 549 ? -25.031 21.875 4.582 1 93.44 549 LEU B C 1
ATOM 11296 O O . LEU B 1 549 ? -25.656 22.672 5.285 1 93.44 549 LEU B O 1
ATOM 11300 N N . GLU B 1 550 ? -25.219 20.562 4.66 1 92.81 550 GLU B N 1
ATOM 11301 C CA . GLU B 1 550 ? -26.141 19.953 5.609 1 92.81 550 GLU B CA 1
ATOM 11302 C C . GLU B 1 550 ? -25.391 19.156 6.672 1 92.81 550 GLU B C 1
ATOM 11304 O O . GLU B 1 550 ? -25.891 18.938 7.773 1 92.81 550 GLU B O 1
ATOM 11309 N N . PHE B 1 551 ? -24.312 18.719 6.297 1 95.25 551 PHE B N 1
ATOM 11310 C CA . PHE B 1 551 ? -23.531 17.875 7.199 1 95.25 551 PHE B CA 1
ATOM 11311 C C . PHE B 1 551 ? -22.047 18.188 7.098 1 95.25 551 PHE B C 1
ATOM 11313 O O . PHE B 1 551 ? -21.484 18.188 6 1 95.25 551 PHE B O 1
ATOM 11320 N N . LEU B 1 552 ? -21.406 18.422 8.242 1 96.06 552 LEU B N 1
ATOM 11321 C CA . LEU B 1 552 ? -19.969 18.688 8.336 1 96.06 552 LEU B CA 1
ATOM 11322 C C . LEU B 1 552 ? -19.328 17.797 9.398 1 96.06 552 LEU B C 1
ATOM 11324 O O . LEU B 1 552 ? -19.656 17.891 10.578 1 96.06 552 LEU B O 1
ATOM 11328 N N . ASP B 1 553 ? -18.391 16.922 8.992 1 96.75 553 ASP B N 1
ATOM 11329 C CA . ASP B 1 553 ? -17.734 15.992 9.898 1 96.75 553 ASP B CA 1
ATOM 11330 C C . ASP B 1 553 ? -16.297 16.422 10.18 1 96.75 553 ASP B C 1
ATOM 11332 O O . ASP B 1 553 ? -15.453 16.391 9.281 1 96.75 553 ASP B O 1
ATOM 11336 N N . LEU B 1 554 ? -16.031 16.828 11.344 1 96.69 554 LEU B N 1
ATOM 11337 C CA . LEU B 1 554 ? -14.688 17.25 11.742 1 96.69 554 LEU B CA 1
ATOM 11338 C C . LEU B 1 554 ? -14.195 16.422 12.93 1 96.69 554 LEU B C 1
ATOM 11340 O O . LEU B 1 554 ? -13.359 16.891 13.711 1 96.69 554 LEU B O 1
ATOM 11344 N N . ARG B 1 555 ? -14.656 15.297 13.094 1 91.44 555 ARG B N 1
ATOM 11345 C CA . ARG B 1 555 ? -14.25 14.406 14.172 1 91.44 555 ARG B CA 1
ATOM 11346 C C . ARG B 1 555 ? -12.773 14.039 14.062 1 91.44 555 ARG B C 1
ATOM 11348 O O . ARG B 1 555 ? -12.234 13.945 12.961 1 91.44 555 ARG B O 1
ATOM 11355 N N . ASN B 1 556 ? -12.203 13.727 15.117 1 88.19 556 ASN B N 1
ATOM 11356 C CA . ASN B 1 556 ? -10.828 13.258 15.242 1 88.19 556 ASN B CA 1
ATOM 11357 C C . ASN B 1 556 ? -9.844 14.211 14.586 1 88.19 556 ASN B C 1
ATOM 11359 O O . ASN B 1 556 ? -9 13.797 13.797 1 88.19 556 ASN B O 1
ATOM 11363 N N . ASN B 1 557 ? -10.102 15.477 14.789 1 91.88 557 ASN B N 1
ATOM 11364 C CA . ASN B 1 557 ? -9.141 16.531 14.508 1 91.88 557 ASN B CA 1
ATOM 11365 C C . ASN B 1 557 ? -8.5 17.062 15.781 1 91.88 557 ASN B C 1
ATOM 11367 O O . ASN B 1 557 ? -8.422 16.359 16.781 1 91.88 557 ASN B O 1
ATOM 11371 N N . TYR B 1 558 ? -7.914 18.281 15.711 1 84 558 TYR B N 1
ATOM 11372 C CA . TYR B 1 558 ? -7.289 18.875 16.875 1 84 558 TYR B CA 1
ATOM 11373 C C . TYR B 1 558 ? -7.902 20.234 17.188 1 84 558 TYR B C 1
ATOM 11375 O O . TYR B 1 558 ? -7.188 21.203 17.484 1 84 558 TYR B O 1
ATOM 11383 N N . ILE B 1 559 ? -9.164 20.25 17.031 1 92.94 559 ILE B N 1
ATOM 11384 C CA . ILE B 1 559 ? -9.891 21.484 17.25 1 92.94 559 ILE B CA 1
ATOM 11385 C C . ILE B 1 559 ? -9.977 21.766 18.75 1 92.94 559 ILE B C 1
ATOM 11387 O O . ILE B 1 559 ? -10.492 20.953 19.516 1 92.94 559 ILE B O 1
ATOM 11391 N N . GLN B 1 560 ? -9.5 22.891 19.109 1 88.94 560 GLN B N 1
ATOM 11392 C CA . GLN B 1 560 ? -9.445 23.219 20.531 1 88.94 560 GLN B CA 1
ATOM 11393 C C . GLN B 1 560 ? -10.602 24.125 20.938 1 88.94 560 GLN B C 1
ATOM 11395 O O . GLN B 1 560 ? -11.016 24.156 22.094 1 88.94 560 GLN B O 1
ATOM 11400 N N . SER B 1 561 ? -11.047 24.906 20.109 1 93.5 561 SER B N 1
ATOM 11401 C CA . SER B 1 561 ? -12.18 25.797 20.328 1 93.5 561 SER B CA 1
ATOM 11402 C C . SER B 1 561 ? -12.758 26.281 19 1 93.5 561 SER B C 1
ATOM 11404 O O . SER B 1 561 ? -12.164 26.078 17.938 1 93.5 561 SER B O 1
ATOM 11406 N N . ILE B 1 562 ? -13.938 26.906 19.078 1 95.31 562 ILE B N 1
ATOM 11407 C CA . ILE B 1 562 ? -14.555 27.5 17.891 1 95.31 562 ILE B CA 1
ATOM 11408 C C . ILE B 1 562 ? -14.57 29.016 18.047 1 95.31 562 ILE B C 1
ATOM 11410 O O . ILE B 1 562 ? -15.117 29.547 19.016 1 95.31 562 ILE B O 1
ATOM 11414 N N . ASN B 1 563 ? -14.031 29.625 17.062 1 91.88 563 ASN B N 1
ATOM 11415 C CA . ASN B 1 563 ? -13.922 31.078 17.141 1 91.88 563 ASN B CA 1
ATOM 11416 C C . ASN B 1 563 ? -15.281 31.75 17 1 91.88 563 ASN B C 1
ATOM 11418 O O . ASN B 1 563 ? -16.266 31.109 16.609 1 91.88 563 ASN B O 1
ATOM 11422 N N . GLU B 1 564 ? -15.312 33.031 17.297 1 91.75 564 GLU B N 1
ATOM 11423 C CA . GLU B 1 564 ? -16.578 33.781 17.359 1 91.75 564 GLU B CA 1
ATOM 11424 C C . GLU B 1 564 ? -17.219 33.875 15.984 1 91.75 564 GLU B C 1
ATOM 11426 O O . GLU B 1 564 ? -18.453 33.781 15.859 1 91.75 564 GLU B O 1
ATOM 11431 N N . THR B 1 565 ? -16.469 34.062 15 1 91.56 565 THR B N 1
ATOM 11432 C CA . THR B 1 565 ? -16.969 34.188 13.641 1 91.56 565 THR B CA 1
ATOM 11433 C C . THR B 1 565 ? -17.719 32.938 13.211 1 91.56 565 THR B C 1
ATOM 11435 O O . THR B 1 565 ? -18.812 33 12.664 1 91.56 565 THR B O 1
ATOM 11438 N N . ILE B 1 566 ? -17.156 31.844 13.461 1 94.5 566 ILE B N 1
ATOM 11439 C CA . ILE B 1 566 ? -17.734 30.562 13.062 1 94.5 566 ILE B CA 1
ATOM 11440 C C . ILE B 1 566 ? -18.953 30.25 13.938 1 94.5 566 ILE B C 1
ATOM 11442 O O . ILE B 1 566 ? -19.938 29.688 13.461 1 94.5 566 ILE B O 1
ATOM 11446 N N . ARG B 1 567 ? -18.922 30.641 15.227 1 94.88 567 ARG B N 1
ATOM 11447 C CA . ARG B 1 567 ? -20.062 30.438 16.109 1 94.88 567 ARG B CA 1
ATOM 11448 C C . ARG B 1 567 ? -21.281 31.188 15.602 1 94.88 567 ARG B C 1
ATOM 11450 O O . ARG B 1 567 ? -22.391 30.641 15.57 1 94.88 567 ARG B O 1
ATOM 11457 N N . LYS B 1 568 ? -21.016 32.406 15.203 1 92.5 568 LYS B N 1
ATOM 11458 C CA . LYS B 1 568 ? -22.094 33.188 14.656 1 92.5 568 LYS B CA 1
ATOM 11459 C C . LYS B 1 568 ? -22.656 32.594 13.375 1 92.5 568 LYS B C 1
ATOM 11461 O O . LYS B 1 568 ? -23.859 32.562 13.164 1 92.5 568 LYS B O 1
ATOM 11466 N N . TRP B 1 569 ? -21.75 32.188 12.617 1 93.38 569 TRP B N 1
ATOM 11467 C CA . TRP B 1 569 ? -22.141 31.562 11.359 1 93.38 569 TRP B CA 1
ATOM 11468 C C . TRP B 1 569 ? -22.969 30.312 11.625 1 93.38 569 TRP B C 1
ATOM 11470 O O . TRP B 1 569 ? -23.984 30.062 10.969 1 93.38 569 TRP B O 1
ATOM 11480 N N . LEU B 1 570 ? -22.547 29.5 12.539 1 94.06 570 LEU B N 1
ATOM 11481 C CA . LEU B 1 570 ? -23.25 28.266 12.898 1 94.06 570 LEU B CA 1
ATOM 11482 C C . LEU B 1 570 ? -24.656 28.578 13.414 1 94.06 570 LEU B C 1
ATOM 11484 O O . LEU B 1 570 ? -25.609 27.875 13.078 1 94.06 570 LEU B O 1
ATOM 11488 N N . ASP B 1 571 ? -24.766 29.594 14.148 1 92.38 571 ASP B N 1
ATOM 11489 C CA . ASP B 1 571 ? -26.078 29.969 14.688 1 92.38 571 ASP B CA 1
ATOM 11490 C C . ASP B 1 571 ? -27.016 30.406 13.57 1 92.38 571 ASP B C 1
ATOM 11492 O O . ASP B 1 571 ? -28.234 30.219 13.664 1 92.38 571 ASP B O 1
ATOM 11496 N N . GLN B 1 572 ? -26.406 30.938 12.586 1 89.12 572 GLN B N 1
ATOM 11497 C CA . GLN B 1 572 ? -27.219 31.406 11.461 1 89.12 572 GLN B CA 1
ATOM 11498 C C . GLN B 1 572 ? -27.688 30.234 10.602 1 89.12 572 GLN B C 1
ATOM 11500 O O . GLN B 1 572 ? -28.641 30.375 9.836 1 89.12 572 GLN B O 1
ATOM 11505 N N . GLN B 1 573 ? -27.094 29.141 10.719 1 85.56 573 GLN B N 1
ATOM 11506 C CA . GLN B 1 573 ? -27.422 27.984 9.891 1 85.56 573 GLN B CA 1
ATOM 11507 C C . GLN B 1 573 ? -28.531 27.156 10.531 1 85.56 573 GLN B C 1
ATOM 11509 O O . GLN B 1 573 ? -28.953 26.125 9.984 1 85.56 573 GLN B O 1
ATOM 11514 N N . TYR B 1 574 ? -29.078 27.469 11.594 1 77.25 574 TYR B N 1
ATOM 11515 C CA . TYR B 1 574 ? -30.031 26.688 12.383 1 77.25 574 TYR B CA 1
ATOM 11516 C C . TYR B 1 574 ? -31.234 26.297 11.547 1 77.25 574 TYR B C 1
ATOM 11518 O O . TYR B 1 574 ? -31.672 25.141 11.57 1 77.25 574 TYR B O 1
ATOM 11526 N N . PRO B 1 575 ? -31.734 27.234 10.758 1 75.75 575 PRO B N 1
ATOM 11527 C CA . PRO B 1 575 ? -32.906 26.844 9.992 1 75.75 575 PRO B CA 1
ATOM 11528 C C . PRO B 1 575 ? -32.656 25.703 9.023 1 75.75 575 PRO B C 1
ATOM 11530 O O . PRO B 1 575 ? -33.562 24.969 8.656 1 75.75 575 PRO B O 1
ATOM 11533 N N . ARG B 1 576 ? -31.422 25.469 8.672 1 79.31 576 ARG B N 1
ATOM 11534 C CA . ARG B 1 576 ? -31.047 24.438 7.707 1 79.31 576 ARG B CA 1
ATOM 11535 C C . ARG B 1 576 ? -30.672 23.141 8.414 1 79.31 576 ARG B C 1
ATOM 11537 O O . ARG B 1 576 ? -30.375 22.125 7.766 1 79.31 576 ARG B O 1
ATOM 11544 N N . MET B 1 577 ? -30.734 23.078 9.625 1 84.25 577 MET B N 1
ATOM 11545 C CA . MET B 1 577 ? -30.484 21.906 10.453 1 84.25 577 MET B CA 1
ATOM 11546 C C . MET B 1 577 ? -29.109 21.312 10.156 1 84.25 577 MET B C 1
ATOM 11548 O O . MET B 1 577 ? -28.984 20.109 9.922 1 84.25 577 MET B O 1
ATOM 11552 N N . LEU B 1 578 ? -28.078 22.188 10.055 1 90.31 578 LEU B N 1
ATOM 11553 C CA . LEU B 1 578 ? -26.703 21.734 9.844 1 90.31 578 LEU B CA 1
ATOM 11554 C C . LEU B 1 578 ? -26.234 20.859 10.992 1 90.31 578 LEU B C 1
ATOM 11556 O O . LEU B 1 578 ? -26.375 21.219 12.156 1 90.31 578 LEU B O 1
ATOM 11560 N N . LYS B 1 579 ? -25.797 19.656 10.633 1 93.75 579 LYS B N 1
ATOM 11561 C CA . LYS B 1 579 ? -25.219 18.75 11.617 1 93.75 579 LYS B CA 1
ATOM 11562 C C . LYS B 1 579 ? -23.688 18.875 11.641 1 93.75 579 LYS B C 1
ATOM 11564 O O . LYS B 1 579 ? -23.047 18.781 10.594 1 93.75 579 LYS B O 1
ATOM 11569 N N . LEU B 1 580 ? -23.125 19.172 12.789 1 95.25 580 LEU B N 1
ATOM 11570 C CA . LEU B 1 580 ? -21.688 19.328 12.984 1 95.25 580 LEU B CA 1
ATOM 11571 C C . LEU B 1 580 ? -21.156 18.266 13.938 1 95.25 580 LEU B C 1
ATOM 11573 O O . LEU B 1 580 ? -21.547 18.219 15.109 1 95.25 580 LEU B O 1
ATOM 11577 N N . TYR B 1 581 ? -20.281 17.438 13.469 1 96.06 581 TYR B N 1
ATOM 11578 C CA . TYR B 1 581 ? -19.703 16.391 14.305 1 96.06 581 TYR B CA 1
ATOM 11579 C C . TYR B 1 581 ? -18.297 16.766 14.75 1 96.06 581 TYR B C 1
ATOM 11581 O O . TYR B 1 581 ? -17.469 17.156 13.938 1 96.06 581 TYR B O 1
ATOM 11589 N N . LEU B 1 582 ? -18.031 16.625 16.031 1 95.31 582 LEU B N 1
ATOM 11590 C CA . LEU B 1 582 ? -16.766 17.094 16.594 1 95.31 582 LEU B CA 1
ATOM 11591 C C . LEU B 1 582 ? -16.172 16.047 17.531 1 95.31 582 LEU B C 1
ATOM 11593 O O . LEU B 1 582 ? -15.164 16.312 18.203 1 95.31 582 LEU B O 1
ATOM 11597 N N . GLY B 1 583 ? -16.75 14.867 17.531 1 92.44 583 GLY B N 1
ATOM 11598 C CA . GLY B 1 583 ? -16.25 13.828 18.422 1 92.44 583 GLY B CA 1
ATOM 11599 C C . GLY B 1 583 ? -14.773 13.516 18.188 1 92.44 583 GLY B C 1
ATOM 11600 O O . GLY B 1 583 ? -14.297 13.562 17.062 1 92.44 583 GLY B O 1
ATOM 11601 N N . GLY B 1 584 ? -14.023 13.172 19.219 1 88.44 584 GLY B N 1
ATOM 11602 C CA . GLY B 1 584 ? -12.617 12.805 19.125 1 88.44 584 GLY B CA 1
ATOM 11603 C C . GLY B 1 584 ? -11.688 13.992 19.25 1 88.44 584 GLY B C 1
ATOM 11604 O O . GLY B 1 584 ? -10.469 13.828 19.375 1 88.44 584 GLY B O 1
ATOM 11605 N N . ASN B 1 585 ? -12.242 15.242 19.297 1 90.62 585 ASN B N 1
ATOM 11606 C CA . ASN B 1 585 ? -11.453 16.438 19.578 1 90.62 585 ASN B CA 1
ATOM 11607 C C . ASN B 1 585 ? -11.352 16.703 21.078 1 90.62 585 ASN B C 1
ATOM 11609 O O . ASN B 1 585 ? -12.258 16.328 21.844 1 90.62 585 ASN B O 1
ATOM 11613 N N . THR B 1 586 ? -10.258 17.266 21.516 1 89.19 586 THR B N 1
ATOM 11614 C CA . THR B 1 586 ? -10.109 17.719 22.891 1 89.19 586 THR B CA 1
ATOM 11615 C C . THR B 1 586 ? -10.094 19.234 22.969 1 89.19 586 THR B C 1
ATOM 11617 O O . THR B 1 586 ? -9.086 19.875 22.656 1 89.19 586 THR B O 1
ATOM 11620 N N . PHE B 1 587 ? -11.148 19.797 23.516 1 93.81 587 PHE B N 1
ATOM 11621 C CA . PHE B 1 587 ? -11.266 21.25 23.594 1 93.81 587 PHE B CA 1
ATOM 11622 C C . PHE B 1 587 ? -10.414 21.812 24.734 1 93.81 587 PHE B C 1
ATOM 11624 O O . PHE B 1 587 ? -9.969 21.047 25.609 1 93.81 587 PHE B O 1
ATOM 11631 N N . SER B 1 588 ? -10.203 23.031 24.531 1 91 588 SER B N 1
ATOM 11632 C CA . SER B 1 588 ? -9.523 23.75 25.609 1 91 588 SER B CA 1
ATOM 11633 C C . SER B 1 588 ? -10.516 24.484 26.5 1 91 588 SER B C 1
ATOM 11635 O O . SER B 1 588 ? -11.328 25.281 26 1 91 588 SER B O 1
ATOM 11637 N N . CYS B 1 589 ? -10.453 24.156 27.781 1 90.44 589 CYS B N 1
ATOM 11638 C CA . CYS B 1 589 ? -11.305 24.844 28.75 1 90.44 589 CYS B CA 1
ATOM 11639 C C . CYS B 1 589 ? -10.477 25.734 29.672 1 90.44 589 CYS B C 1
ATOM 11641 O O . CYS B 1 589 ? -10.266 25.391 30.844 1 90.44 589 CYS B O 1
ATOM 11643 N N . THR B 1 590 ? -10.07 26.797 29.047 1 88.5 590 THR B N 1
ATOM 11644 C CA . THR B 1 590 ? -9.281 27.812 29.734 1 88.5 590 THR B CA 1
ATOM 11645 C C . THR B 1 590 ? -10 29.156 29.719 1 88.5 590 THR B C 1
ATOM 11647 O O . THR B 1 590 ? -11.125 29.266 29.234 1 88.5 590 THR B O 1
ATOM 11650 N N . CYS B 1 591 ? -9.32 30.172 30.312 1 83.31 591 CYS B N 1
ATOM 11651 C CA . CYS B 1 591 ? -9.922 31.5 30.391 1 83.31 591 CYS B CA 1
ATOM 11652 C C . CYS B 1 591 ? -10.148 32.062 28.984 1 83.31 591 CYS B C 1
ATOM 11654 O O . CYS B 1 591 ? -11.109 32.812 28.766 1 83.31 591 CYS B O 1
ATOM 11656 N N . ASP B 1 592 ? -9.414 31.656 28.062 1 85.5 592 ASP B N 1
ATOM 11657 C CA . ASP B 1 592 ? -9.484 32.188 26.703 1 85.5 592 ASP B CA 1
ATOM 11658 C C . ASP B 1 592 ? -10.672 31.562 25.953 1 85.5 592 ASP B C 1
ATOM 11660 O O . ASP B 1 592 ? -11.156 32.156 24.984 1 85.5 592 ASP B O 1
ATOM 11664 N N . THR B 1 593 ? -11.164 30.406 26.438 1 91.12 593 THR B N 1
ATOM 11665 C CA . THR B 1 593 ? -12.195 29.688 25.688 1 91.12 593 THR B CA 1
ATOM 11666 C C . THR B 1 593 ? -13.492 29.625 26.5 1 91.12 593 THR B C 1
ATOM 11668 O O . THR B 1 593 ? -14.367 28.812 26.203 1 91.12 593 THR B O 1
ATOM 11671 N N . MET B 1 594 ? -13.555 30.484 27.469 1 89.12 594 MET B N 1
ATOM 11672 C CA . MET B 1 594 ? -14.727 30.484 28.328 1 89.12 594 MET B CA 1
ATOM 11673 C C . MET B 1 594 ? -15.992 30.797 27.547 1 89.12 594 MET B C 1
ATOM 11675 O O . MET B 1 594 ? -17.031 30.188 27.766 1 89.12 594 MET B O 1
ATOM 11679 N N . ASP B 1 595 ? -15.875 31.75 26.578 1 89.88 595 ASP B N 1
ATOM 11680 C CA . ASP B 1 595 ? -17.016 32.125 25.75 1 89.88 595 ASP B CA 1
ATOM 11681 C C . ASP B 1 595 ? -17.469 30.969 24.875 1 89.88 595 ASP B C 1
ATOM 11683 O O . ASP B 1 595 ? -18.672 30.797 24.656 1 89.88 595 ASP B O 1
ATOM 11687 N N . PHE B 1 596 ? -16.672 30.203 24.422 1 94.62 596 PHE B N 1
ATOM 11688 C CA . PHE B 1 596 ? -16.969 29.031 23.594 1 94.62 596 PHE B CA 1
ATOM 11689 C C . PHE B 1 596 ? -17.734 27.984 24.406 1 94.62 596 PHE B C 1
ATOM 11691 O O . PHE B 1 596 ? -18.719 27.422 23.922 1 94.62 596 PHE B O 1
ATOM 11698 N N . VAL B 1 597 ? -17.234 27.766 25.625 1 93.12 597 VAL B N 1
ATOM 11699 C CA . VAL B 1 597 ? -17.875 26.766 26.469 1 93.12 597 VAL B CA 1
ATOM 11700 C C . VAL B 1 597 ? -19.328 27.172 26.75 1 93.12 597 VAL B C 1
ATOM 11702 O O . VAL B 1 597 ? -20.234 26.344 26.703 1 93.12 597 VAL B O 1
ATOM 11705 N N . LYS B 1 598 ? -19.5 28.406 27.016 1 91.56 598 LYS B N 1
ATOM 11706 C CA . LYS B 1 598 ? -20.844 28.922 27.25 1 91.56 598 LYS B CA 1
ATOM 11707 C C . LYS B 1 598 ? -21.719 28.781 26 1 91.56 598 LYS B C 1
ATOM 11709 O O . LYS B 1 598 ? -22.875 28.375 26.078 1 91.56 598 LYS B O 1
ATOM 11714 N N . TRP B 1 599 ? -21.141 29.125 24.922 1 94.69 599 TRP B N 1
ATOM 11715 C CA . TRP B 1 599 ? -21.844 29.078 23.641 1 94.69 599 TRP B CA 1
ATOM 11716 C C . TRP B 1 599 ? -22.297 27.641 23.328 1 94.69 599 TRP B C 1
ATOM 11718 O O . TRP B 1 599 ? -23.391 27.438 22.812 1 94.69 599 TRP B O 1
ATOM 11728 N N . LEU B 1 600 ? -21.5 26.656 23.578 1 95.06 600 LEU B N 1
ATOM 11729 C CA . LEU B 1 600 ? -21.766 25.266 23.281 1 95.06 600 LEU B CA 1
ATOM 11730 C C . LEU B 1 600 ? -23.109 24.828 23.859 1 95.06 600 LEU B C 1
ATOM 11732 O O . LEU B 1 600 ? -23.812 24 23.266 1 95.06 600 LEU B O 1
ATOM 11736 N N . PHE B 1 601 ? -23.453 25.438 24.938 1 93.75 601 PHE B N 1
ATOM 11737 C CA . PHE B 1 601 ? -24.672 24.984 25.609 1 93.75 601 PHE B CA 1
ATOM 11738 C C . PHE B 1 601 ? -25.812 25.953 25.359 1 93.75 601 PHE B C 1
ATOM 11740 O O . PHE B 1 601 ? -26.953 25.719 25.781 1 93.75 601 PHE B O 1
ATOM 11747 N N . THR B 1 602 ? -25.641 27 24.609 1 91.69 602 THR B N 1
ATOM 11748 C CA . THR B 1 602 ? -26.688 27.938 24.25 1 91.69 602 THR B CA 1
ATOM 11749 C C . THR B 1 602 ? -27.078 27.781 22.781 1 91.69 602 THR B C 1
ATOM 11751 O O . THR B 1 602 ? -28.203 28.109 22.391 1 91.69 602 THR B O 1
ATOM 11754 N N . THR B 1 603 ? -26.25 27.266 22.031 1 92.75 603 THR B N 1
ATOM 11755 C CA . THR B 1 603 ? -26.484 27.125 20.594 1 92.75 603 THR B CA 1
ATOM 11756 C C . THR B 1 603 ? -27.484 26.016 20.312 1 92.75 603 THR B C 1
ATOM 11758 O O . THR B 1 603 ? -27.672 25.125 21.125 1 92.75 603 THR B O 1
ATOM 11761 N N . LYS B 1 604 ? -28.141 26.078 19.141 1 90 604 LYS B N 1
ATOM 11762 C CA . LYS B 1 604 ? -29.109 25.062 18.719 1 90 604 LYS B CA 1
ATOM 11763 C C . LYS B 1 604 ? -28.531 24.172 17.625 1 90 604 LYS B C 1
ATOM 11765 O O . LYS B 1 604 ? -29.234 23.359 17.047 1 90 604 LYS B O 1
ATOM 11770 N N . THR B 1 605 ? -27.297 24.375 17.438 1 91.56 605 THR B N 1
ATOM 11771 C CA . THR B 1 605 ? -26.609 23.547 16.453 1 91.56 605 THR B CA 1
ATOM 11772 C C . THR B 1 605 ? -26.594 22.078 16.875 1 91.56 605 THR B C 1
ATOM 11774 O O . THR B 1 605 ? -26.438 21.781 18.062 1 91.56 605 THR B O 1
ATOM 11777 N N . HIS B 1 606 ? -26.781 21.188 15.93 1 92 606 HIS B N 1
ATOM 11778 C CA . HIS B 1 606 ? -26.812 19.766 16.203 1 92 606 HIS B CA 1
ATOM 11779 C C . HIS B 1 606 ? -25.422 19.156 16.172 1 92 606 HIS B C 1
ATOM 11781 O O . HIS B 1 606 ? -24.719 19.281 15.164 1 92 606 HIS B O 1
ATOM 11787 N N . PHE B 1 607 ? -25.047 18.5 17.312 1 93.62 607 PHE B N 1
ATOM 11788 C CA . PHE B 1 607 ? -23.734 17.859 17.406 1 93.62 607 PHE B CA 1
ATOM 11789 C C . PHE B 1 607 ? -23.875 16.344 17.469 1 93.62 607 PHE B C 1
ATOM 11791 O O . PHE B 1 607 ? -24.984 15.82 17.531 1 93.62 607 PHE B O 1
ATOM 11798 N N . ASP B 1 608 ? -22.812 15.586 17.359 1 91.56 608 ASP B N 1
ATOM 11799 C CA . ASP B 1 608 ? -22.781 14.125 17.422 1 91.56 608 ASP B CA 1
ATOM 11800 C C . ASP B 1 608 ? -22.984 13.633 18.844 1 91.56 608 ASP B C 1
ATOM 11802 O O . ASP B 1 608 ? -23.359 12.477 19.062 1 91.56 608 ASP B O 1
ATOM 11806 N N . ARG B 1 609 ? -22.719 14.539 19.75 1 91.81 609 ARG B N 1
ATOM 11807 C CA . ARG B 1 609 ? -22.984 14.273 21.172 1 91.81 609 ARG B CA 1
ATOM 11808 C C . ARG B 1 609 ? -24.188 15.078 21.656 1 91.81 609 ARG B C 1
ATOM 11810 O O . ARG B 1 609 ? -24.047 16.25 22.016 1 91.81 609 ARG B O 1
ATOM 11817 N N . PRO B 1 610 ? -25.219 14.422 21.812 1 86.88 610 PRO B N 1
ATOM 11818 C CA . PRO B 1 610 ? -26.438 15.164 22.172 1 86.88 610 PRO B CA 1
ATOM 11819 C C . PRO B 1 610 ? -26.312 15.898 23.5 1 86.88 610 PRO B C 1
ATOM 11821 O O . PRO B 1 610 ? -26.875 16.984 23.672 1 86.88 610 PRO B O 1
ATOM 11824 N N . GLN B 1 611 ? -25.562 15.336 24.438 1 89.69 611 GLN B N 1
ATOM 11825 C CA . GLN B 1 611 ? -25.391 15.969 25.75 1 89.69 611 GLN B CA 1
ATOM 11826 C C . GLN B 1 611 ? -24.234 16.969 25.719 1 89.69 611 GLN B C 1
ATOM 11828 O O . GLN B 1 611 ? -23.984 17.656 26.719 1 89.69 611 GLN B O 1
ATOM 11833 N N . LYS B 1 612 ? -23.547 17.125 24.594 1 92.88 612 LYS B N 1
ATOM 11834 C CA . LYS B 1 612 ? -22.422 18.031 24.406 1 92.88 612 LYS B CA 1
ATOM 11835 C C . LYS B 1 612 ? -21.297 17.719 25.391 1 92.88 612 LYS B C 1
ATOM 11837 O O . LYS B 1 612 ? -20.703 18.641 25.984 1 92.88 612 LYS B O 1
ATOM 11842 N N . ASP B 1 613 ? -21.141 16.438 25.688 1 92.88 613 ASP B N 1
ATOM 11843 C CA . ASP B 1 613 ? -20.109 15.969 26.609 1 92.88 613 ASP B CA 1
ATOM 11844 C C . ASP B 1 613 ? -18.797 15.695 25.875 1 92.88 613 ASP B C 1
ATOM 11846 O O . ASP B 1 613 ? -18.328 14.555 25.859 1 92.88 613 ASP B O 1
ATOM 11850 N N . PHE B 1 614 ? -18.156 16.75 25.422 1 95.38 614 PHE B N 1
ATOM 11851 C CA . PHE B 1 614 ? -16.891 16.625 24.734 1 95.38 614 PHE B CA 1
ATOM 11852 C C . PHE B 1 614 ? -15.719 16.672 25.719 1 95.38 614 PHE B C 1
ATOM 11854 O O . PHE B 1 614 ? -15.867 17.203 26.828 1 95.38 614 PHE B O 1
ATOM 11861 N N . ASP B 1 615 ? -14.609 16.062 25.312 1 93.38 615 ASP B N 1
ATOM 11862 C CA . ASP B 1 615 ? -13.414 16.141 26.141 1 93.38 615 ASP B CA 1
ATOM 11863 C C . ASP B 1 615 ? -12.883 17.578 26.203 1 93.38 615 ASP B C 1
ATOM 11865 O O . ASP B 1 615 ? -12.906 18.297 25.203 1 93.38 615 ASP B O 1
ATOM 11869 N N . CYS B 1 616 ? -12.516 17.969 27.328 1 91.5 616 CYS B N 1
ATOM 11870 C CA . CYS B 1 616 ? -12.047 19.328 27.562 1 91.5 616 CYS B CA 1
ATOM 11871 C C . CYS B 1 616 ? -10.844 19.344 28.5 1 91.5 616 CYS B C 1
ATOM 11873 O O . CYS B 1 616 ? -10.914 18.828 29.609 1 91.5 616 CYS B O 1
ATOM 11875 N N . ARG B 1 617 ? -9.812 20.016 28.016 1 89.31 617 ARG B N 1
ATOM 11876 C CA . ARG B 1 617 ? -8.586 20.094 28.812 1 89.31 617 ARG B CA 1
ATOM 11877 C C . ARG B 1 617 ? -8.508 21.406 29.578 1 89.31 617 ARG B C 1
ATOM 11879 O O . ARG B 1 617 ? -8.695 22.484 29 1 89.31 617 ARG B O 1
ATOM 11886 N N . LEU B 1 618 ? -8.211 21.234 30.844 1 87.31 618 LEU B N 1
ATOM 11887 C CA . LEU B 1 618 ? -8.078 22.406 31.719 1 87.31 618 LEU B CA 1
ATOM 11888 C C . LEU B 1 618 ? -6.656 22.953 31.656 1 87.31 618 LEU B C 1
ATOM 11890 O O . LEU B 1 618 ? -5.785 22.391 31 1 87.31 618 LEU B O 1
ATOM 11894 N N . SER B 1 619 ? -6.48 24.078 32.25 1 79.69 619 SER B N 1
ATOM 11895 C CA . SER B 1 619 ? -5.18 24.75 32.25 1 79.69 619 SER B CA 1
ATOM 11896 C C . SER B 1 619 ? -4.125 23.891 32.938 1 79.69 619 SER B C 1
ATOM 11898 O O . SER B 1 619 ? -2.939 23.969 32.625 1 79.69 619 SER B O 1
ATOM 11900 N N . ASN B 1 620 ? -4.566 23.078 33.906 1 73.25 620 ASN B N 1
ATOM 11901 C CA . ASN B 1 620 ? -3.629 22.234 34.625 1 73.25 620 ASN B CA 1
ATOM 11902 C C . ASN B 1 620 ? -3.342 20.922 33.875 1 73.25 620 ASN B C 1
ATOM 11904 O O . ASN B 1 620 ? -2.58 20.094 34.375 1 73.25 620 ASN B O 1
ATOM 11908 N N . GLY B 1 621 ? -3.959 20.766 32.812 1 77.94 621 GLY B N 1
ATOM 11909 C CA . GLY B 1 621 ? -3.672 19.609 32 1 77.94 621 GLY B CA 1
ATOM 11910 C C . GLY B 1 621 ? -4.695 18.5 32.188 1 77.94 621 GLY B C 1
ATOM 11911 O O . GLY B 1 621 ? -4.754 17.562 31.359 1 77.94 621 GLY B O 1
ATOM 11912 N N . SER B 1 622 ? -5.48 18.578 33.188 1 81.62 622 SER B N 1
ATOM 11913 C CA . SER B 1 622 ? -6.488 17.547 33.406 1 81.62 622 SER B CA 1
ATOM 11914 C C . SER B 1 622 ? -7.598 17.609 32.375 1 81.62 622 SER B C 1
ATOM 11916 O O . SER B 1 622 ? -7.949 18.688 31.891 1 81.62 622 SER B O 1
ATOM 11918 N N . VAL B 1 623 ? -8.008 16.422 32 1 89.25 623 VAL B N 1
ATOM 11919 C CA . VAL B 1 623 ? -9.047 16.344 30.969 1 89.25 623 VAL B CA 1
ATOM 11920 C C . VAL B 1 623 ? -10.391 16.016 31.625 1 89.25 623 VAL B C 1
ATOM 11922 O O . VAL B 1 623 ? -10.5 15.031 32.344 1 89.25 623 VAL B O 1
ATOM 11925 N N . ILE B 1 624 ? -11.344 16.844 31.438 1 90.94 624 ILE B N 1
ATOM 11926 C CA . ILE B 1 624 ? -12.719 16.625 31.891 1 90.94 624 ILE B CA 1
ATOM 11927 C C . ILE B 1 624 ? -13.672 16.688 30.703 1 90.94 624 ILE B C 1
ATOM 11929 O O . ILE B 1 624 ? -13.234 16.641 29.547 1 90.94 624 ILE B O 1
ATOM 11933 N N . ASN B 1 625 ? -14.945 16.656 30.953 1 92.75 625 ASN B N 1
ATOM 11934 C CA . ASN B 1 625 ? -15.922 16.828 29.875 1 92.75 625 ASN B CA 1
ATOM 11935 C C . ASN B 1 625 ? -16.547 18.219 29.906 1 92.75 625 ASN B C 1
ATOM 11937 O O . ASN B 1 625 ? -16.578 18.875 30.953 1 92.75 625 ASN B O 1
ATOM 11941 N N . THR B 1 626 ? -16.922 18.688 28.75 1 93.5 626 THR B N 1
ATOM 11942 C CA . THR B 1 626 ? -17.484 20.031 28.625 1 93.5 626 THR B CA 1
ATOM 11943 C C . THR B 1 626 ? -18.75 20.172 29.453 1 93.5 626 THR B C 1
ATOM 11945 O O . THR B 1 626 ? -19.062 21.266 29.938 1 93.5 626 THR B O 1
ATOM 11948 N N . LEU B 1 627 ? -19.531 19.125 29.562 1 93.38 627 LEU B N 1
ATOM 11949 C CA . LEU B 1 627 ? -20.734 19.156 30.391 1 93.38 627 LEU B CA 1
ATOM 11950 C C . LEU B 1 627 ? -20.375 19.469 31.844 1 93.38 627 LEU B C 1
ATOM 11952 O O . LEU B 1 627 ? -21.047 20.266 32.5 1 93.38 627 LEU B O 1
ATOM 11956 N N . HIS B 1 628 ? -19.328 18.812 32.312 1 92.44 628 HIS B N 1
ATOM 11957 C CA . HIS B 1 628 ? -18.828 19.062 33.656 1 92.44 628 HIS B CA 1
ATOM 11958 C C . HIS B 1 628 ? -18.297 20.5 33.781 1 92.44 628 HIS B C 1
ATOM 11960 O O . HIS B 1 628 ? -18.484 21.141 34.812 1 92.44 628 HIS B O 1
ATOM 11966 N N . ALA B 1 629 ? -17.656 20.906 32.812 1 91.94 629 ALA B N 1
ATOM 11967 C CA . ALA B 1 629 ? -17.125 22.266 32.844 1 91.94 629 ALA B CA 1
ATOM 11968 C C . ALA B 1 629 ? -18.25 23.297 32.906 1 91.94 629 ALA B C 1
ATOM 11970 O O . ALA B 1 629 ? -18.109 24.328 33.562 1 91.94 629 ALA B O 1
ATOM 11971 N N . ASN B 1 630 ? -19.266 23.031 32.156 1 91.19 630 ASN B N 1
ATOM 11972 C CA . ASN B 1 630 ? -20.391 23.953 32.125 1 91.19 630 ASN B CA 1
ATOM 11973 C C . ASN B 1 630 ? -21.156 23.938 33.469 1 91.19 630 ASN B C 1
ATOM 11975 O O . ASN B 1 630 ? -21.625 24.969 33.938 1 91.19 630 ASN B O 1
ATOM 11979 N N . THR B 1 631 ? -21.344 22.781 34.031 1 91 631 THR B N 1
ATOM 11980 C CA . THR B 1 631 ? -22.047 22.656 35.281 1 91 631 THR B CA 1
ATOM 11981 C C . THR B 1 631 ? -21.281 23.344 36.406 1 91 631 THR B C 1
ATOM 11983 O O . THR B 1 631 ? -21.875 23.906 37.312 1 91 631 THR B O 1
ATOM 11986 N N . ASN B 1 632 ? -19.953 23.328 36.375 1 90.06 632 ASN B N 1
ATOM 11987 C CA . ASN B 1 632 ? -19.094 23.984 37.344 1 90.06 632 ASN B CA 1
ATOM 11988 C C . ASN B 1 632 ? -18.422 25.234 36.781 1 90.06 632 ASN B C 1
ATOM 11990 O O . ASN B 1 632 ? -17.25 25.469 37.031 1 90.06 632 ASN B O 1
ATOM 11994 N N . PHE B 1 633 ? -19.156 25.859 36 1 89.56 633 PHE B N 1
ATOM 11995 C CA . PHE B 1 633 ? -18.609 26.969 35.219 1 89.56 633 PHE B CA 1
ATOM 11996 C C . PHE B 1 633 ? -18 28.031 36.125 1 89.56 633 PHE B C 1
ATOM 11998 O O . PHE B 1 633 ? -16.891 28.5 35.906 1 89.56 633 PHE B O 1
ATOM 12005 N N . HIS B 1 634 ? -18.703 28.438 37.156 1 83.25 634 HIS B N 1
ATOM 12006 C CA . HIS B 1 634 ? -18.266 29.5 38.062 1 83.25 634 HIS B CA 1
ATOM 12007 C C . HIS B 1 634 ? -17.031 29.062 38.844 1 83.25 634 HIS B C 1
ATOM 12009 O O . HIS B 1 634 ? -16.109 29.875 39.062 1 83.25 634 HIS B O 1
ATOM 12015 N N . ASP B 1 635 ? -16.953 27.922 39.25 1 83.94 635 ASP B N 1
ATOM 12016 C CA . ASP B 1 635 ? -15.828 27.422 40.031 1 83.94 635 ASP B CA 1
ATOM 12017 C C . ASP B 1 635 ? -14.57 27.312 39.188 1 83.94 635 ASP B C 1
ATOM 12019 O O . ASP B 1 635 ? -13.469 27.609 39.656 1 83.94 635 ASP B O 1
ATOM 12023 N N . LEU B 1 636 ? -14.797 26.984 37.969 1 85.88 636 LEU B N 1
ATOM 12024 C CA . LEU B 1 636 ? -13.656 26.719 37.094 1 85.88 636 LEU B CA 1
ATOM 12025 C C . LEU B 1 636 ? -13.125 28 36.469 1 85.88 636 LEU B C 1
ATOM 12027 O O . LEU B 1 636 ? -11.922 28.141 36.25 1 85.88 636 LEU B O 1
ATOM 12031 N N . PHE B 1 637 ? -14.086 28.984 36.25 1 83.94 637 PHE B N 1
ATOM 12032 C CA . PHE B 1 637 ? -13.656 30.156 35.5 1 83.94 637 PHE B CA 1
ATOM 12033 C C . PHE B 1 637 ? -13.703 31.406 36.375 1 83.94 637 PHE B C 1
ATOM 12035 O O . PHE B 1 637 ? -13.617 32.531 35.875 1 83.94 637 PHE B O 1
ATOM 12042 N N . SER B 1 638 ? -13.906 31.344 37.594 1 75.69 638 SER B N 1
ATOM 12043 C CA . SER B 1 638 ? -13.992 32.469 38.5 1 75.69 638 SER B CA 1
ATOM 12044 C C . SER B 1 638 ? -12.695 33.281 38.5 1 75.69 638 SER B C 1
ATOM 12046 O O . SER B 1 638 ? -12.719 34.5 38.594 1 75.69 638 SER B O 1
ATOM 12048 N N . HIS B 1 639 ? -11.648 32.562 38.25 1 71.5 639 HIS B N 1
ATOM 12049 C CA . HIS B 1 639 ? -10.352 33.219 38.312 1 71.5 639 HIS B CA 1
ATOM 12050 C C . HIS B 1 639 ? -10.078 34 37.062 1 71.5 639 HIS B C 1
ATOM 12052 O O . HIS B 1 639 ? -9.227 34.906 37.031 1 71.5 639 HIS B O 1
ATOM 12058 N N . CYS B 1 640 ? -10.711 33.688 35.969 1 72.94 640 CYS B N 1
ATOM 12059 C CA . CYS B 1 640 ? -10.453 34.344 34.688 1 72.94 640 CYS B CA 1
ATOM 12060 C C . CYS B 1 640 ? -10.953 35.781 34.688 1 72.94 640 CYS B C 1
ATOM 12062 O O . CYS B 1 640 ? -10.375 36.625 34 1 72.94 640 CYS B O 1
ATOM 12064 N N . ASP B 1 641 ? -12.148 36.156 35.188 1 60.53 641 ASP B N 1
ATOM 12065 C CA . ASP B 1 641 ? -12.734 37.5 35.219 1 60.53 641 ASP B CA 1
ATOM 12066 C C . ASP B 1 641 ? -11.852 38.469 36 1 60.53 641 ASP B C 1
ATOM 12068 O O . ASP B 1 641 ? -11.805 39.656 35.688 1 60.53 641 ASP B O 1
ATOM 12072 N N . SER B 1 642 ? -11.086 37.969 36.75 1 58.22 642 SER B N 1
ATOM 12073 C CA . SER B 1 642 ? -10.32 38.875 37.594 1 58.22 642 SER B CA 1
ATOM 12074 C C . SER B 1 642 ? -9.227 39.594 36.812 1 58.22 642 SER B C 1
ATOM 12076 O O . SER B 1 642 ? -8.938 40.781 37.031 1 58.22 642 SER B O 1
ATOM 12078 N N . GLU B 1 643 ? -8.766 38.969 35.75 1 55.19 643 GLU B N 1
ATOM 12079 C CA . GLU B 1 643 ? -7.699 39.656 35 1 55.19 643 GLU B CA 1
ATOM 12080 C C . GLU B 1 643 ? -8.258 40.781 34.156 1 55.19 643 GLU B C 1
ATOM 12082 O O . GLU B 1 643 ? -7.629 41.844 34.031 1 55.19 643 GLU B O 1
ATOM 12087 N N . THR B 1 644 ? -9.383 40.656 33.562 1 56.06 644 THR B N 1
ATOM 12088 C CA . THR B 1 644 ? -9.992 41.719 32.812 1 56.06 644 THR B CA 1
ATOM 12089 C C . THR B 1 644 ? -10.359 42.906 33.719 1 56.06 644 THR B C 1
ATOM 12091 O O . THR B 1 644 ? -10.148 44.062 33.344 1 56.06 644 THR B O 1
ATOM 12094 N N . TRP B 1 645 ? -10.859 42.594 34.781 1 57.97 645 TRP B N 1
ATOM 12095 C CA . TRP B 1 645 ? -11.242 43.656 35.688 1 57.97 645 TRP B CA 1
ATOM 12096 C C . TRP B 1 645 ? -10.008 44.375 36.219 1 57.97 645 TRP B C 1
ATOM 12098 O O . TRP B 1 645 ? -10.039 45.594 36.406 1 57.97 645 TRP B O 1
ATOM 12108 N N . LEU B 1 646 ? -8.977 43.656 36.188 1 59.34 646 LEU B N 1
ATOM 12109 C CA . LEU B 1 646 ? -7.734 44.344 36.562 1 59.34 646 LEU B CA 1
ATOM 12110 C C . LEU B 1 646 ? -7.266 45.25 35.438 1 59.34 646 LEU B C 1
ATOM 12112 O O . LEU B 1 646 ? -6.824 46.375 35.719 1 59.34 646 LEU B O 1
ATOM 12116 N N . GLN B 1 647 ? -7.5 44.906 34.344 1 60.78 647 GLN B N 1
ATOM 12117 C CA . GLN B 1 647 ? -7.113 45.75 33.219 1 60.78 647 GLN B CA 1
ATOM 12118 C C . GLN B 1 647 ? -8.055 46.969 33.062 1 60.78 647 GLN B C 1
ATOM 12120 O O . GLN B 1 647 ? -7.605 48.062 32.812 1 60.78 647 GLN B O 1
ATOM 12125 N N . VAL B 1 648 ? -9.258 46.75 33.25 1 62.03 648 VAL B N 1
ATOM 12126 C CA . VAL B 1 648 ? -10.219 47.844 33.219 1 62.03 648 VAL B CA 1
ATOM 12127 C C . VAL B 1 648 ? -9.961 48.812 34.406 1 62.03 648 VAL B C 1
ATOM 12129 O O . VAL B 1 648 ? -10.023 50.031 34.25 1 62.03 648 VAL B O 1
ATOM 12132 N N . GLY B 1 649 ? -9.625 48.219 35.5 1 58.25 649 GLY B N 1
ATOM 12133 C CA . GLY B 1 649 ? -9.273 49.031 36.625 1 58.25 649 GLY B CA 1
ATOM 12134 C C . GLY B 1 649 ? -8.055 49.906 36.406 1 58.25 649 GLY B C 1
ATOM 12135 O O . GLY B 1 649 ? -8.07 51.094 36.688 1 58.25 649 GLY B O 1
ATOM 12136 N N . ILE B 1 650 ? -7.23 49.281 35.781 1 62.69 650 ILE B N 1
ATOM 12137 C CA . ILE B 1 650 ? -6.031 50.062 35.438 1 62.69 650 ILE B CA 1
ATOM 12138 C C . ILE B 1 650 ? -6.363 51.125 34.406 1 62.69 650 ILE B C 1
ATOM 12140 O O . ILE B 1 650 ? -5.91 52.281 34.5 1 62.69 650 ILE B O 1
ATOM 12144 N N . GLY B 1 651 ? -7.23 50.844 33.562 1 63.53 651 GLY B N 1
ATOM 12145 C CA . GLY B 1 651 ? -7.664 51.844 32.562 1 63.53 651 GLY B CA 1
ATOM 12146 C C . GLY B 1 651 ? -8.438 53 33.188 1 63.53 651 GLY B C 1
ATOM 12147 O O . GLY B 1 651 ? -8.227 54.156 32.844 1 63.53 651 GLY B O 1
ATOM 12148 N N . LEU B 1 652 ? -9.203 52.688 34.125 1 68.06 652 LEU B N 1
ATOM 12149 C CA . LEU B 1 652 ? -9.984 53.688 34.812 1 68.06 652 LEU B CA 1
ATOM 12150 C C . LEU B 1 652 ? -9.094 54.562 35.688 1 68.06 652 LEU B C 1
ATOM 12152 O O . LEU B 1 652 ? -9.297 55.781 35.781 1 68.06 652 LEU B O 1
ATOM 12156 N N . ILE B 1 653 ? -8.102 53.969 36.156 1 65.5 653 ILE B N 1
ATOM 12157 C CA . ILE B 1 653 ? -7.156 54.719 36.969 1 65.5 653 ILE B CA 1
ATOM 12158 C C . ILE B 1 653 ? -6.332 55.625 36.094 1 65.5 653 ILE B C 1
ATOM 12160 O O . ILE B 1 653 ? -6.121 56.812 36.406 1 65.5 653 ILE B O 1
ATOM 12164 N N . VAL B 1 654 ? -6.109 55.219 34.969 1 68.94 654 VAL B N 1
ATOM 12165 C CA . VAL B 1 654 ? -5.371 56.031 34 1 68.94 654 VAL B CA 1
ATOM 12166 C C . VAL B 1 654 ? -6.277 57.156 33.469 1 68.94 654 VAL B C 1
ATOM 12168 O O . VAL B 1 654 ? -5.871 58.312 33.375 1 68.94 654 VAL B O 1
ATOM 12171 N N . ALA B 1 655 ? -7.473 56.938 33.156 1 70.81 655 ALA B N 1
ATOM 12172 C CA . ALA B 1 655 ? -8.438 57.938 32.719 1 70.81 655 ALA B CA 1
ATOM 12173 C C . ALA B 1 655 ? -8.695 58.969 33.812 1 70.81 655 ALA B C 1
ATOM 12175 O O . ALA B 1 655 ? -8.797 60.156 33.531 1 70.81 655 ALA B O 1
ATOM 12176 N N . PHE B 1 656 ? -8.766 58.531 34.969 1 69.81 656 PHE B N 1
ATOM 12177 C CA . PHE B 1 656 ? -8.945 59.406 36.125 1 69.81 656 PHE B CA 1
ATOM 12178 C C . PHE B 1 656 ? -7.762 60.375 36.25 1 69.81 656 PHE B C 1
ATOM 12180 O O . PHE B 1 656 ? -7.949 61.562 36.406 1 69.81 656 PHE B O 1
ATOM 12187 N N . PHE B 1 657 ? -6.68 59.906 35.969 1 69.12 657 PHE B N 1
ATOM 12188 C CA . PHE B 1 657 ? -5.496 60.75 36.094 1 69.12 657 PHE B CA 1
ATOM 12189 C C . PHE B 1 657 ? -5.367 61.688 34.875 1 69.12 657 PHE B C 1
ATOM 12191 O O . PHE B 1 657 ? -4.969 62.844 35.031 1 69.12 657 PHE B O 1
ATOM 12198 N N . VAL B 1 658 ? -5.82 61.375 33.781 1 69.69 658 VAL B N 1
ATOM 12199 C CA . VAL B 1 658 ? -5.781 62.188 32.594 1 69.69 658 VAL B CA 1
ATOM 12200 C C . VAL B 1 658 ? -6.805 63.312 32.688 1 69.69 658 VAL B C 1
ATOM 12202 O O . VAL B 1 658 ? -6.539 64.438 32.281 1 69.69 658 VAL B O 1
ATOM 12205 N N . CYS B 1 659 ? -7.883 63.094 33.281 1 67.69 659 CYS B N 1
ATOM 12206 C CA . CYS B 1 659 ? -8.898 64.125 33.469 1 67.69 659 CYS B CA 1
ATOM 12207 C C . CYS B 1 659 ? -8.609 64.938 34.688 1 67.69 659 CYS B C 1
ATOM 12209 O O . CYS B 1 659 ? -8.805 66.188 34.688 1 67.69 659 CYS B O 1
ATOM 12211 N N . ALA B 1 660 ? -8.148 64.312 35.688 1 64.81 660 ALA B N 1
ATOM 12212 C CA . ALA B 1 660 ? -7.957 65 36.969 1 64.81 660 ALA B CA 1
ATOM 12213 C C . ALA B 1 660 ? -6.785 66 36.875 1 64.81 660 ALA B C 1
ATOM 12215 O O . ALA B 1 660 ? -6.832 67.062 37.469 1 64.81 660 ALA B O 1
ATOM 12216 N N . VAL B 1 661 ? -5.922 65.625 36.094 1 66.88 661 VAL B N 1
ATOM 12217 C CA . VAL B 1 661 ? -4.73 66.5 36.031 1 66.88 661 VAL B CA 1
ATOM 12218 C C . VAL B 1 661 ? -5.051 67.75 35.281 1 66.88 661 VAL B C 1
ATOM 12220 O O . VAL B 1 661 ? -4.762 68.875 35.781 1 66.88 661 VAL B O 1
ATOM 12223 N N . PRO B 1 662 ? -5.723 67.75 34.219 1 66.06 662 PRO B N 1
ATOM 12224 C CA . PRO B 1 662 ? -6.059 69 33.594 1 66.06 662 PRO B CA 1
ATOM 12225 C C . PRO B 1 662 ? -7.059 69.812 34.406 1 66.06 662 PRO B C 1
ATOM 12227 O O . PRO B 1 662 ? -6.934 71.062 34.5 1 66.06 662 PRO B O 1
ATOM 12230 N N . VAL B 1 663 ? -7.957 69.25 35.062 1 63.12 663 VAL B N 1
ATOM 12231 C CA . VAL B 1 663 ? -8.922 69.938 35.906 1 63.12 663 VAL B CA 1
ATOM 12232 C C . VAL B 1 663 ? -8.203 70.562 37.094 1 63.12 663 VAL B C 1
ATOM 12234 O O . VAL B 1 663 ? -8.484 71.75 37.469 1 63.12 663 VAL B O 1
ATOM 12237 N N . ALA B 1 664 ? -7.285 69.875 37.5 1 63.47 664 ALA B N 1
ATOM 12238 C CA . ALA B 1 664 ? -6.488 70.375 38.594 1 63.47 664 ALA B CA 1
ATOM 12239 C C . ALA B 1 664 ? -5.637 71.562 38.125 1 63.47 664 ALA B C 1
ATOM 12241 O O . ALA B 1 664 ? -5.5 72.562 38.844 1 63.47 664 ALA B O 1
ATOM 12242 N N . ILE B 1 665 ? -5.297 71.562 36.938 1 64.44 665 ILE B N 1
ATOM 12243 C CA . ILE B 1 665 ? -4.539 72.625 36.344 1 64.44 665 ILE B CA 1
ATOM 12244 C C . ILE B 1 665 ? -5.465 73.812 36.094 1 64.44 665 ILE B C 1
ATOM 12246 O O . ILE B 1 665 ? -5.117 74.938 36.375 1 64.44 665 ILE B O 1
ATOM 12250 N N . ILE B 1 666 ? -6.605 73.562 35.656 1 63.62 666 ILE B N 1
ATOM 12251 C CA . ILE B 1 666 ? -7.578 74.625 35.375 1 63.62 666 ILE B CA 1
ATOM 12252 C C . ILE B 1 666 ? -8.008 75.25 36.688 1 63.62 666 ILE B C 1
ATOM 12254 O O . ILE B 1 666 ? -8.117 76.5 36.781 1 63.62 666 ILE B O 1
ATOM 12258 N N . ILE B 1 667 ? -8.102 74.5 37.625 1 60.31 667 ILE B N 1
ATOM 12259 C CA . ILE B 1 667 ? -8.492 75 38.906 1 60.31 667 ILE B CA 1
ATOM 12260 C C . ILE B 1 667 ? -7.332 75.812 39.531 1 60.31 667 ILE B C 1
ATOM 12262 O O . ILE B 1 667 ? -7.531 76.875 40.062 1 60.31 667 ILE B O 1
ATOM 12266 N N . SER B 1 668 ? -6.223 75.312 39.219 1 57.59 668 SER B N 1
ATOM 12267 C CA . SER B 1 668 ? -5.059 76 39.812 1 57.59 668 SER B CA 1
ATOM 12268 C C . SER B 1 668 ? -4.691 77.25 39.062 1 57.59 668 SER B C 1
ATOM 12270 O O . SER B 1 668 ? -4.266 78.25 39.688 1 57.59 668 SER B O 1
ATOM 12272 N N . TYR B 1 669 ? -5.008 77.312 37.75 1 54.69 669 TYR B N 1
ATOM 12273 C CA . TYR B 1 669 ? -4.602 78.438 36.938 1 54.69 669 TYR B CA 1
ATOM 12274 C C . TYR B 1 669 ? -5.812 79.25 36.5 1 54.69 669 TYR B C 1
ATOM 12276 O O . TYR B 1 669 ? -5.723 80.062 35.562 1 54.69 669 TYR B O 1
ATOM 12284 N N . ARG B 1 670 ? -6.824 79.062 37.188 1 54.59 670 ARG B N 1
ATOM 12285 C CA . ARG B 1 670 ? -8.086 79.688 36.812 1 54.59 670 ARG B CA 1
ATOM 12286 C C . ARG B 1 670 ? -7.938 81.188 36.781 1 54.59 670 ARG B C 1
ATOM 12288 O O . ARG B 1 670 ? -8.422 81.875 35.844 1 54.59 670 ARG B O 1
ATOM 12295 N N . TRP B 1 671 ? -7.188 81.75 37.688 1 54.38 671 TRP B N 1
ATOM 12296 C CA . TRP B 1 671 ? -7.125 83.188 37.75 1 54.38 671 TRP B CA 1
ATOM 12297 C C . TRP B 1 671 ? -6.238 83.75 36.625 1 54.38 671 TRP B C 1
ATOM 12299 O O . TRP B 1 671 ? -6.574 84.75 36 1 54.38 671 TRP B O 1
ATOM 12309 N N . LYS B 1 672 ? -5.18 83.188 36.375 1 51.78 672 LYS B N 1
ATOM 12310 C CA . LYS B 1 672 ? -4.328 83.688 35.312 1 51.78 672 LYS B CA 1
ATOM 12311 C C . LYS B 1 672 ? -5.012 83.562 33.969 1 51.78 672 LYS B C 1
ATOM 12313 O O . LYS B 1 672 ? -4.938 84.438 33.125 1 51.78 672 LYS B O 1
ATOM 12318 N N . ILE B 1 673 ? -5.738 82.438 33.875 1 58.69 673 ILE B N 1
ATOM 12319 C CA . ILE B 1 673 ? -6.512 82.25 32.656 1 58.69 673 ILE B CA 1
ATOM 12320 C C . ILE B 1 673 ? -7.625 83.25 32.594 1 58.69 673 ILE B C 1
ATOM 12322 O O . ILE B 1 673 ? -7.855 83.875 31.531 1 58.69 673 ILE B O 1
ATOM 12326 N N . MET B 1 674 ? -8.141 83.562 33.75 1 53.97 674 MET B N 1
ATOM 12327 C CA . MET B 1 674 ? -9.18 84.562 33.781 1 53.97 674 MET B CA 1
ATOM 12328 C C . MET B 1 674 ? -8.586 85.938 33.531 1 53.97 674 MET B C 1
ATOM 12330 O O . MET B 1 674 ? -9.164 86.75 32.812 1 53.97 674 MET B O 1
ATOM 12334 N N . PHE B 1 675 ? -7.449 86.188 34.094 1 51.88 675 PHE B N 1
ATOM 12335 C CA . PHE B 1 675 ? -6.801 87.5 33.906 1 51.88 675 PHE B CA 1
ATOM 12336 C C . PHE B 1 675 ? -6.344 87.625 32.438 1 51.88 675 PHE B C 1
ATOM 12338 O O . PHE B 1 675 ? -6.516 88.75 31.859 1 51.88 675 PHE B O 1
ATOM 12345 N N . TYR B 1 676 ? -5.898 86.625 31.828 1 55.75 676 TYR B N 1
ATOM 12346 C CA . TYR B 1 676 ? -5.5 86.688 30.438 1 55.75 676 TYR B CA 1
ATOM 12347 C C . TYR B 1 676 ? -6.711 86.875 29.531 1 55.75 676 TYR B C 1
ATOM 12349 O O . TYR B 1 676 ? -6.68 87.688 28.609 1 55.75 676 TYR B O 1
ATOM 12357 N N . ILE B 1 677 ? -7.703 86.125 29.938 1 54.53 677 ILE B N 1
ATOM 12358 C CA . ILE B 1 677 ? -8.953 86.375 29.234 1 54.53 677 ILE B CA 1
ATOM 12359 C C . ILE B 1 677 ? -9.461 87.812 29.5 1 54.53 677 ILE B C 1
ATOM 12361 O O . ILE B 1 677 ? -9.906 88.5 28.594 1 54.53 677 ILE B O 1
ATOM 12365 N N . TYR B 1 678 ? -9.211 88.25 30.734 1 50.88 678 TYR B N 1
ATOM 12366 C CA . TYR B 1 678 ? -9.617 89.562 31.125 1 50.88 678 TYR B CA 1
ATOM 12367 C C . TYR B 1 678 ? -8.766 90.625 30.406 1 50.88 678 TYR B C 1
ATOM 12369 O O . TYR B 1 678 ? -9.297 91.625 29.875 1 50.88 678 TYR B O 1
ATOM 12377 N N . LYS B 1 679 ? -7.555 90.562 30.297 1 50.81 679 LYS B N 1
ATOM 12378 C CA . LYS B 1 679 ? -6.68 91.5 29.625 1 50.81 679 LYS B CA 1
ATOM 12379 C C . LYS B 1 679 ? -6.949 91.5 28.125 1 50.81 679 LYS B C 1
ATOM 12381 O O . LYS B 1 679 ? -6.992 92.562 27.5 1 50.81 679 LYS B O 1
ATOM 12386 N N . LYS B 1 680 ? -7.105 90.312 27.594 1 52.5 680 LYS B N 1
ATOM 12387 C CA . LYS B 1 680 ? -7.43 90.25 26.172 1 52.5 680 LYS B CA 1
ATOM 12388 C C . LYS B 1 680 ? -8.82 90.875 25.906 1 52.5 680 LYS B C 1
ATOM 12390 O O . LYS B 1 680 ? -9.016 91.562 24.922 1 52.5 680 LYS B O 1
ATOM 12395 N N . PHE B 1 681 ? -9.633 90.5 26.844 1 51.09 681 PHE B N 1
ATOM 12396 C CA . PHE B 1 681 ? -10.969 91.125 26.734 1 51.09 681 PHE B CA 1
ATOM 12397 C C . PHE B 1 681 ? -10.938 92.562 27.016 1 51.09 681 PHE B C 1
ATOM 12399 O O . PHE B 1 681 ? -11.625 93.375 26.359 1 51.09 681 PHE B O 1
ATOM 12406 N N . ARG B 1 682 ? -10.07 93.062 27.906 1 46.62 682 ARG B N 1
ATOM 12407 C CA . ARG B 1 682 ? -9.898 94.5 28.188 1 46.62 682 ARG B CA 1
ATOM 12408 C C . ARG B 1 682 ? -9.281 95.25 27 1 46.62 682 ARG B C 1
ATOM 12410 O O . ARG B 1 682 ? -9.711 96.312 26.656 1 46.62 682 ARG B O 1
ATOM 12417 N N . ARG B 1 683 ? -8.359 94.688 26.359 1 52.5 683 ARG B N 1
ATOM 12418 C CA . ARG B 1 683 ? -7.777 95.312 25.172 1 52.5 683 ARG B CA 1
ATOM 12419 C C . ARG B 1 683 ? -8.805 95.375 24.031 1 52.5 683 ARG B C 1
ATOM 12421 O O . ARG B 1 683 ? -8.852 96.375 23.312 1 52.5 683 ARG B O 1
ATOM 12428 N N . VAL B 1 684 ? -9.523 94.25 23.906 1 52.5 684 VAL B N 1
ATOM 12429 C CA . VAL B 1 684 ? -10.57 94.312 22.891 1 52.5 684 VAL B CA 1
ATOM 12430 C C . VAL B 1 684 ? -11.641 95.312 23.297 1 52.5 684 VAL B C 1
ATOM 12432 O O . VAL B 1 684 ? -12.133 96.062 22.453 1 52.5 684 VAL B O 1
ATOM 12435 N N . VAL B 1 685 ? -11.938 95.438 24.656 1 49.06 685 VAL B N 1
ATOM 12436 C CA . VAL B 1 685 ? -12.891 96.438 25.141 1 49.06 685 VAL B CA 1
ATOM 12437 C C . VAL B 1 685 ? -12.289 97.812 25.047 1 49.06 685 VAL B C 1
ATOM 12439 O O . VAL B 1 685 ? -12.969 98.812 24.641 1 49.06 685 VAL B O 1
ATOM 12442 N N . GLU B 1 686 ? -10.992 98.062 25.312 1 49.62 686 GLU B N 1
ATOM 12443 C CA . GLU B 1 686 ? -10.32 99.312 25.172 1 49.62 686 GLU B CA 1
ATOM 12444 C C . GLU B 1 686 ? -10.281 99.75 23.719 1 49.62 686 GLU B C 1
ATOM 12446 O O . GLU B 1 686 ? -10.5 100.938 23.406 1 49.62 686 GLU B O 1
ATOM 12451 N N . LYS B 1 687 ? -9.977 98.812 22.812 1 55.28 687 LYS B N 1
ATOM 12452 C CA . LYS B 1 687 ? -10.008 99.188 21.391 1 55.28 687 LYS B CA 1
ATOM 12453 C C . LYS B 1 687 ? -11.43 99.5 20.938 1 55.28 687 LYS B C 1
ATOM 12455 O O . LYS B 1 687 ? -11.641 100.438 20.156 1 55.28 687 LYS B O 1
ATOM 12460 N N . GLY B 1 688 ? -12.398 98.688 21.391 1 53.72 688 GLY B N 1
ATOM 12461 C CA . GLY B 1 688 ? -13.797 98.938 21.109 1 53.72 688 GLY B CA 1
ATOM 12462 C C . GLY B 1 688 ? -14.289 100.25 21.766 1 53.72 688 GLY B C 1
ATOM 12463 O O . GLY B 1 688 ? -15.094 101 21.172 1 53.72 688 GLY B O 1
ATOM 12464 N N . LEU B 1 689 ? -13.758 100.625 22.938 1 49.81 689 LEU B N 1
ATOM 12465 C CA . LEU B 1 689 ? -14.125 101.875 23.656 1 49.81 689 LEU B CA 1
ATOM 12466 C C . LEU B 1 689 ? -13.5 103.062 23 1 49.81 689 LEU B C 1
ATOM 12468 O O . LEU B 1 689 ? -14.102 104.125 22.984 1 49.81 689 LEU B O 1
ATOM 12472 N N . ARG B 1 690 ? -12.281 102.938 22.5 1 54.28 690 ARG B N 1
ATOM 12473 C CA . ARG B 1 690 ? -11.664 104.062 21.781 1 54.28 690 ARG B CA 1
ATOM 12474 C C . ARG B 1 690 ? -12.461 104.375 20.531 1 54.28 690 ARG B C 1
ATOM 12476 O O . ARG B 1 690 ? -12.539 105.562 20.172 1 54.28 690 ARG B O 1
ATOM 12483 N N . GLN B 1 691 ? -13.031 103.375 19.969 1 55.81 691 GLN B N 1
ATOM 12484 C CA . GLN B 1 691 ? -13.797 103.625 18.766 1 55.81 691 GLN B CA 1
ATOM 12485 C C . GLN B 1 691 ? -15.164 104.188 19.094 1 55.81 691 GLN B C 1
ATOM 12487 O O . GLN B 1 691 ? -15.75 104.938 18.297 1 55.81 691 GLN B O 1
ATOM 12492 N N . LYS B 1 692 ? -15.688 104.125 20.281 1 58.91 692 LYS B N 1
ATOM 12493 C CA . LYS B 1 692 ? -17.047 104.562 20.625 1 58.91 692 LYS B CA 1
ATOM 12494 C C . LYS B 1 692 ? -17.047 106 21.109 1 58.91 692 LYS B C 1
ATOM 12496 O O . LYS B 1 692 ? -18.094 106.688 21.188 1 58.91 692 LYS B O 1
ATOM 12501 N N . CYS B 1 693 ? -15.859 106.688 21.453 1 67.75 693 CYS B N 1
ATOM 12502 C CA . CYS B 1 693 ? -15.906 108.062 21.953 1 67.75 693 CYS B CA 1
ATOM 12503 C C . CYS B 1 693 ? -15.844 109 20.797 1 67.75 693 CYS B C 1
ATOM 12505 O O . CYS B 1 693 ? -15 108.875 19.906 1 67.75 693 CYS B O 1
ATOM 12507 N N . GLN B 1 694 ? -16.766 109.812 20.578 1 77.56 694 GLN B N 1
ATOM 12508 C CA . GLN B 1 694 ? -16.891 110.812 19.516 1 77.56 694 GLN B CA 1
ATOM 12509 C C . GLN B 1 694 ? -15.992 112.062 19.766 1 77.56 694 GLN B C 1
ATOM 12511 O O . GLN B 1 694 ? -15.508 112.688 18.812 1 77.56 694 GLN B O 1
ATOM 12516 N N . TYR B 1 695 ? -15.672 112.375 21.078 1 83.25 695 TYR B N 1
ATOM 12517 C CA . TYR B 1 695 ? -14.875 113.562 21.438 1 83.25 695 TYR B CA 1
ATOM 12518 C C . TYR B 1 695 ? -13.648 113.188 22.25 1 83.25 695 TYR B C 1
ATOM 12520 O O . TYR B 1 695 ? -13.648 112.125 22.906 1 83.25 695 TYR B O 1
ATOM 12528 N N . ASP B 1 696 ? -12.664 114 22.141 1 83.12 696 ASP B N 1
ATOM 12529 C CA . ASP B 1 696 ? -11.453 113.75 22.938 1 83.12 696 ASP B CA 1
ATOM 12530 C C . ASP B 1 696 ? -11.57 114.375 24.312 1 83.12 696 ASP B C 1
ATOM 12532 O O . ASP B 1 696 ? -11.125 113.75 25.312 1 83.12 696 ASP B O 1
ATOM 12536 N N . VAL B 1 697 ? -12.109 115.625 24.312 1 87.38 697 VAL B N 1
ATOM 12537 C CA . VAL B 1 697 ? -12.156 116.312 25.578 1 87.38 697 VAL B CA 1
ATOM 12538 C C . VAL B 1 697 ? -13.516 117 25.734 1 87.38 697 VAL B C 1
ATOM 12540 O O . VAL B 1 697 ? -14.016 117.625 24.781 1 87.38 697 VAL B O 1
ATOM 12543 N N . TYR B 1 698 ? -14.125 116.875 26.891 1 88.38 698 TYR B N 1
ATOM 12544 C CA . TYR B 1 698 ? -15.258 117.688 27.312 1 88.38 698 TYR B CA 1
ATOM 12545 C C . TYR B 1 698 ? -14.797 118.812 28.203 1 88.38 698 TYR B C 1
ATOM 12547 O O . TYR B 1 698 ? -14.094 118.625 29.188 1 88.38 698 TYR B O 1
ATOM 12555 N N . LEU B 1 699 ? -15.164 120.062 27.766 1 87.75 699 LEU B N 1
ATOM 12556 C CA . LEU B 1 699 ? -14.703 121.25 28.469 1 87.75 699 LEU B CA 1
ATOM 12557 C C . LEU B 1 699 ? -15.844 121.938 29.219 1 87.75 699 LEU B C 1
ATOM 12559 O O . LEU B 1 699 ? -16.859 122.312 28.625 1 87.75 699 LEU B O 1
ATOM 12563 N N . SER B 1 700 ? -15.758 121.938 30.547 1 85.81 700 SER B N 1
ATOM 12564 C CA . SER B 1 700 ? -16.719 122.625 31.406 1 85.81 700 SER B CA 1
ATOM 12565 C C . SER B 1 700 ? -16.125 123.875 32 1 85.81 700 SER B C 1
ATOM 12567 O O . SER B 1 700 ? -15.023 123.875 32.562 1 85.81 700 SER B O 1
ATOM 12569 N N . TYR B 1 701 ? -16.797 125.062 31.844 1 80.75 701 TYR B N 1
ATOM 12570 C CA . TYR B 1 701 ? -16.328 126.312 32.375 1 80.75 701 TYR B CA 1
ATOM 12571 C C . TYR B 1 701 ? -17.5 127.188 32.844 1 80.75 701 TYR B C 1
ATOM 12573 O O . TYR B 1 701 ? -18.641 126.938 32.438 1 80.75 701 TYR B O 1
ATOM 12581 N N . ALA B 1 702 ? -17.219 128.125 33.719 1 76.94 702 ALA B N 1
ATOM 12582 C CA . ALA B 1 702 ? -18.219 129 34.188 1 76.94 702 ALA B CA 1
ATOM 12583 C C . ALA B 1 702 ? -18.297 130.25 33.25 1 76.94 702 ALA B C 1
ATOM 12585 O O . ALA B 1 702 ? -17.422 130.5 32.406 1 76.94 702 ALA B O 1
ATOM 12586 N N . GLU B 1 703 ? -19.359 131.125 33.344 1 75.5 703 GLU B N 1
ATOM 12587 C CA . GLU B 1 703 ? -19.641 132.25 32.469 1 75.5 703 GLU B CA 1
ATOM 12588 C C . GLU B 1 703 ? -18.547 133.25 32.531 1 75.5 703 GLU B C 1
ATOM 12590 O O . GLU B 1 703 ? -18.203 133.875 31.531 1 75.5 703 GLU B O 1
ATOM 12595 N N . ASP B 1 704 ? -17.875 133.375 33.688 1 76.69 704 ASP B N 1
ATOM 12596 C CA . ASP B 1 704 ? -16.859 134.5 33.875 1 76.69 704 ASP B CA 1
ATOM 12597 C C . ASP B 1 704 ? -15.562 134.125 33.156 1 76.69 704 ASP B C 1
ATOM 12599 O O . ASP B 1 704 ? -14.766 135 32.812 1 76.69 704 ASP B O 1
ATOM 12603 N N . SER B 1 705 ? -15.438 132.75 32.844 1 75.5 705 SER B N 1
ATOM 12604 C CA . SER B 1 705 ? -14.188 132.375 32.219 1 75.5 705 SER B CA 1
ATOM 12605 C C . SER B 1 705 ? -14.391 132 30.75 1 75.5 705 SER B C 1
ATOM 12607 O O . SER B 1 705 ? -13.5 131.5 30.109 1 75.5 705 SER B O 1
ATOM 12609 N N . GLN B 1 706 ? -15.445 132.375 30.266 1 77.94 706 GLN B N 1
ATOM 12610 C CA . GLN B 1 706 ? -15.797 132 28.891 1 77.94 706 GLN B CA 1
ATOM 12611 C C . GLN B 1 706 ? -14.836 132.625 27.906 1 77.94 706 GLN B C 1
ATOM 12613 O O . GLN B 1 706 ? -14.43 132 26.922 1 77.94 706 GLN B O 1
ATOM 12618 N N . SER B 1 707 ? -14.414 133.875 28.203 1 78.19 707 SER B N 1
ATOM 12619 C CA . SER B 1 707 ? -13.539 134.625 27.281 1 78.19 707 SER B CA 1
ATOM 12620 C C . SER B 1 707 ? -12.18 134 27.156 1 78.19 707 SER B C 1
ATOM 12622 O O . SER B 1 707 ? -11.664 133.75 26.062 1 78.19 707 SER B O 1
ATOM 12624 N N . TRP B 1 708 ? -11.641 133.5 28.25 1 79.44 708 TRP B N 1
ATOM 12625 C CA . TRP B 1 708 ? -10.328 132.875 28.203 1 79.44 708 TRP B CA 1
ATOM 12626 C C . TRP B 1 708 ? -10.422 131.5 27.594 1 79.44 708 TRP B C 1
ATOM 12628 O O . TRP B 1 708 ? -9.555 131 26.828 1 79.44 708 TRP B O 1
ATOM 12638 N N . VAL B 1 709 ? -11.477 130.75 27.844 1 79.25 709 VAL B N 1
ATOM 12639 C CA . VAL B 1 709 ? -11.648 129.375 27.375 1 79.25 709 VAL B CA 1
ATOM 12640 C C . VAL B 1 709 ? -11.852 129.375 25.859 1 79.25 709 VAL B C 1
ATOM 12642 O O . VAL B 1 709 ? -11.258 128.625 25.141 1 79.25 709 VAL B O 1
ATOM 12645 N N . ILE B 1 710 ? -12.609 130.375 25.375 1 78.25 710 ILE B N 1
ATOM 12646 C CA . ILE B 1 710 ? -12.945 130.375 23.953 1 78.25 710 ILE B CA 1
ATOM 12647 C C . ILE B 1 710 ? -11.781 131 23.156 1 78.25 710 ILE B C 1
ATOM 12649 O O . ILE B 1 710 ? -11.492 130.5 22.047 1 78.25 710 ILE B O 1
ATOM 12653 N N . ASN B 1 711 ? -10.984 131.875 23.766 1 80.31 711 ASN B N 1
ATOM 12654 C CA . ASN B 1 711 ? -9.961 132.625 23 1 80.31 711 ASN B CA 1
ATOM 12655 C C . ASN B 1 711 ? -8.586 132 23.203 1 80.31 711 ASN B C 1
ATOM 12657 O O . ASN B 1 711 ? -7.695 132.125 22.359 1 80.31 711 ASN B O 1
ATOM 12661 N N . SER B 1 712 ? -8.367 131.25 24.297 1 81.19 712 SER B N 1
ATOM 12662 C CA . SER B 1 712 ? -7.023 130.75 24.547 1 81.19 712 SER B CA 1
ATOM 12663 C C . SER B 1 712 ? -7.016 129.25 24.672 1 81.19 712 SER B C 1
ATOM 12665 O O . SER B 1 712 ? -6.301 128.5 23.922 1 81.19 712 SER B O 1
ATOM 12667 N N . LEU B 1 713 ? -7.898 128.75 25.469 1 83.31 713 LEU B N 1
ATOM 12668 C CA . LEU B 1 713 ? -7.836 127.25 25.75 1 83.31 713 LEU B CA 1
ATOM 12669 C C . LEU B 1 713 ? -8.375 126.438 24.578 1 83.31 713 LEU B C 1
ATOM 12671 O O . LEU B 1 713 ? -7.746 125.5 24.156 1 83.31 713 LEU B O 1
ATOM 12675 N N . ARG B 1 714 ? -9.508 126.875 24.078 1 84.19 714 ARG B N 1
ATOM 12676 C CA . ARG B 1 714 ? -10.141 126.125 23 1 84.19 714 ARG B CA 1
ATOM 12677 C C . ARG B 1 714 ? -9.25 126.125 21.75 1 84.19 714 ARG B C 1
ATOM 12679 O O . ARG B 1 714 ? -9 125.062 21.172 1 84.19 714 ARG B O 1
ATOM 12686 N N . PRO B 1 715 ? -8.695 127.188 21.375 1 84.62 715 PRO B N 1
ATOM 12687 C CA . PRO B 1 715 ? -7.824 127.188 20.188 1 84.62 715 PRO B CA 1
ATOM 12688 C C . PRO B 1 715 ? -6.559 126.312 20.406 1 84.62 715 PRO B C 1
ATOM 12690 O O . PRO B 1 715 ? -6.082 125.688 19.5 1 84.62 715 PRO B O 1
ATOM 12693 N N . LYS B 1 716 ? -6.082 126.25 21.578 1 83.25 716 LYS B N 1
ATOM 12694 C CA . LYS B 1 716 ? -4.887 125.438 21.844 1 83.25 716 LYS B CA 1
ATOM 12695 C C . LYS B 1 716 ? -5.199 124 21.781 1 83.25 716 LYS B C 1
ATOM 12697 O O . LYS B 1 716 ? -4.434 123.188 21.203 1 83.25 716 LYS B O 1
ATOM 12702 N N . LEU B 1 717 ? -6.348 123.625 22.234 1 85.5 717 LEU B N 1
ATOM 12703 C CA . LEU B 1 717 ? -6.734 122.188 22.234 1 85.5 717 LEU B CA 1
ATOM 12704 C C . LEU B 1 717 ? -7.164 121.75 20.859 1 85.5 717 LEU B C 1
ATOM 12706 O O . LEU B 1 717 ? -6.785 120.688 20.406 1 85.5 717 LEU B O 1
ATOM 12710 N N . GLU B 1 718 ? -7.957 122.562 20.125 1 84.19 718 GLU B N 1
ATOM 12711 C CA . GLU B 1 718 ? -8.531 122.125 18.844 1 84.19 718 GLU B CA 1
ATOM 12712 C C . GLU B 1 718 ? -7.582 122.438 17.688 1 84.19 718 GLU B C 1
ATOM 12714 O O . GLU B 1 718 ? -7.449 121.625 16.766 1 84.19 718 GLU B O 1
ATOM 12719 N N . GLU B 1 719 ? -6.863 123.562 17.734 1 81.69 719 GLU B N 1
ATOM 12720 C CA . GLU B 1 719 ? -6.055 123.938 16.578 1 81.69 719 GLU B CA 1
ATOM 12721 C C . GLU B 1 719 ? -4.598 123.5 16.766 1 81.69 719 GLU B C 1
ATOM 12723 O O . GLU B 1 719 ? -3.975 123 15.82 1 81.69 719 GLU B O 1
ATOM 12728 N N . THR B 1 720 ? -4.051 123.625 17.984 1 81 720 THR B N 1
ATOM 12729 C CA . THR B 1 720 ? -2.637 123.312 18.156 1 81 720 THR B CA 1
ATOM 12730 C C . THR B 1 720 ? -2.443 121.812 18.453 1 81 720 THR B C 1
ATOM 12732 O O . THR B 1 720 ? -1.562 121.188 17.891 1 81 720 THR B O 1
ATOM 12735 N N . TRP B 1 721 ? -3.326 121.25 19.266 1 82.06 721 TRP B N 1
ATOM 12736 C CA . TRP B 1 721 ? -3.105 119.875 19.688 1 82.06 721 TRP B CA 1
ATOM 12737 C C . TRP B 1 721 ? -4.059 118.938 18.969 1 82.06 721 TRP B C 1
ATOM 12739 O O . TRP B 1 721 ? -4.012 117.688 19.172 1 82.06 721 TRP B O 1
ATOM 12749 N N . LYS B 1 722 ? -4.852 119.438 18.031 1 83 722 LYS B N 1
ATOM 12750 C CA . LYS B 1 722 ? -5.73 118.688 17.125 1 83 722 LYS B CA 1
ATOM 12751 C C . LYS B 1 722 ? -6.605 117.688 17.875 1 83 722 LYS B C 1
ATOM 12753 O O . LYS B 1 722 ? -6.738 116.5 17.484 1 83 722 LYS B O 1
ATOM 12758 N N . MET B 1 723 ? -7.227 118.125 18.969 1 84.38 723 MET B N 1
ATOM 12759 C CA . MET B 1 723 ? -8.133 117.312 19.75 1 84.38 723 MET B CA 1
ATOM 12760 C C . MET B 1 723 ? -9.586 117.688 19.484 1 84.38 723 MET B C 1
ATOM 12762 O O . MET B 1 723 ? -9.891 118.875 19.234 1 84.38 723 MET B O 1
ATOM 12766 N N . LYS B 1 724 ? -10.398 116.812 19.391 1 85.56 724 LYS B N 1
ATOM 12767 C CA . LYS B 1 724 ? -11.828 117.062 19.25 1 85.56 724 LYS B CA 1
ATOM 12768 C C . LYS B 1 724 ? -12.453 117.438 20.594 1 85.56 724 LYS B C 1
ATOM 12770 O O . LYS B 1 724 ? -12.547 116.625 21.5 1 85.56 724 LYS B O 1
ATOM 12775 N N . VAL B 1 725 ? -12.852 118.688 20.781 1 86.62 725 VAL B N 1
ATOM 12776 C CA . VAL B 1 725 ? -13.336 119.25 22.047 1 86.62 725 VAL B CA 1
ATOM 12777 C C . VAL B 1 725 ? -14.844 119.438 21.984 1 86.62 725 VAL B C 1
ATOM 12779 O O . VAL B 1 725 ? -15.367 119.938 20.984 1 86.62 725 VAL B O 1
ATOM 12782 N N . CYS B 1 726 ? -15.5 118.938 23 1 87.25 726 CYS B N 1
ATOM 12783 C CA . CYS B 1 726 ? -16.938 119.125 23.141 1 87.25 726 CYS B CA 1
ATOM 12784 C C . CYS B 1 726 ? -17.219 120.312 24.109 1 87.25 726 CYS B C 1
ATOM 12786 O O . CYS B 1 726 ? -16.812 120.25 25.266 1 87.25 726 CYS B O 1
ATOM 12788 N N . ILE B 1 727 ? -17.844 121.375 23.547 1 81.25 727 ILE B N 1
ATOM 12789 C CA . ILE B 1 727 ? -18.234 122.562 24.344 1 81.25 727 ILE B CA 1
ATOM 12790 C C . ILE B 1 727 ? -19.766 122.688 24.359 1 81.25 727 ILE B C 1
ATOM 12792 O O . ILE B 1 727 ? -20.406 122.562 23.312 1 81.25 727 ILE B O 1
ATOM 12796 N N . GLY B 1 728 ? -20.328 122.75 25.531 1 78.31 728 GLY B N 1
ATOM 12797 C CA . GLY B 1 728 ? -21.766 122.75 25.719 1 78.31 728 GLY B CA 1
ATOM 12798 C C . GLY B 1 728 ? -22.469 123.812 24.875 1 78.31 728 GLY B C 1
ATOM 12799 O O . GLY B 1 728 ? -23.438 123.5 24.172 1 78.31 728 GLY B O 1
ATOM 12800 N N . ASP B 1 729 ? -22.031 125 24.844 1 76.44 729 ASP B N 1
ATOM 12801 C CA . ASP B 1 729 ? -22.703 126.125 24.172 1 76.44 729 ASP B CA 1
ATOM 12802 C C . ASP B 1 729 ? -22.578 126 22.656 1 76.44 729 ASP B C 1
ATOM 12804 O O . ASP B 1 729 ? -23.438 126.438 21.906 1 76.44 729 ASP B O 1
ATOM 12808 N N . ARG B 1 730 ? -21.562 125.125 22.125 1 80.38 730 ARG B N 1
ATOM 12809 C CA . ARG B 1 730 ? -21.297 125 20.688 1 80.38 730 ARG B CA 1
ATOM 12810 C C . ARG B 1 730 ? -21.75 123.625 20.172 1 80.38 730 ARG B C 1
ATOM 12812 O O . ARG B 1 730 ? -22.359 123.562 19.094 1 80.38 730 ARG B O 1
ATOM 12819 N N . ASP B 1 731 ? -21.594 122.562 20.906 1 79.12 731 ASP B N 1
ATOM 12820 C CA . ASP B 1 731 ? -21.688 121.188 20.328 1 79.12 731 ASP B CA 1
ATOM 12821 C C . ASP B 1 731 ? -22.953 120.5 20.797 1 79.12 731 ASP B C 1
ATOM 12823 O O . ASP B 1 731 ? -23.266 119.375 20.328 1 79.12 731 ASP B O 1
ATOM 12827 N N . PHE B 1 732 ? -23.75 121.062 21.656 1 78.25 732 PHE B N 1
ATOM 12828 C CA . PHE B 1 732 ? -24.969 120.438 22.125 1 78.25 732 PHE B CA 1
ATOM 12829 C C . PHE B 1 732 ? -26.062 120.5 21.062 1 78.25 732 PHE B C 1
ATOM 12831 O O . PHE B 1 732 ? -26.234 121.562 20.453 1 78.25 732 PHE B O 1
ATOM 12838 N N . LEU B 1 733 ? -26.609 119.438 20.656 1 70.38 733 LEU B N 1
ATOM 12839 C CA . LEU B 1 733 ? -27.703 119.438 19.688 1 70.38 733 LEU B CA 1
ATOM 12840 C C . LEU B 1 733 ? -28.922 120.125 20.25 1 70.38 733 LEU B C 1
ATOM 12842 O O . LEU B 1 733 ? -29.266 120 21.422 1 70.38 733 LEU B O 1
ATOM 12846 N N . VAL B 1 734 ? -29.547 120.938 19.422 1 68.81 734 VAL B N 1
ATOM 12847 C CA . VAL B 1 734 ? -30.766 121.688 19.719 1 68.81 734 VAL B CA 1
ATOM 12848 C C . VAL B 1 734 ? -31.938 120.688 19.844 1 68.81 734 VAL B C 1
ATOM 12850 O O . VAL B 1 734 ? -32.094 119.812 19.016 1 68.81 734 VAL B O 1
ATOM 12853 N N . GLY B 1 735 ? -32.688 120.5 21.203 1 68.94 735 GLY B N 1
ATOM 12854 C CA . GLY B 1 735 ? -33.844 119.688 21.453 1 68.94 735 GLY B CA 1
ATOM 12855 C C . GLY B 1 735 ? -33.625 118.688 22.609 1 68.94 735 GLY B C 1
ATOM 12856 O O . GLY B 1 735 ? -34.594 118.062 23.094 1 68.94 735 GLY B O 1
ATOM 12857 N N . GLU B 1 736 ? -32.406 118.375 22.891 1 65.69 736 GLU B N 1
ATOM 12858 C CA . GLU B 1 736 ? -32.156 117.5 24.016 1 65.69 736 GLU B CA 1
ATOM 12859 C C . GLU B 1 736 ? -32.094 118.25 25.344 1 65.69 736 GLU B C 1
ATOM 12861 O O . GLU B 1 736 ? -31.688 119.438 25.375 1 65.69 736 GLU B O 1
ATOM 12866 N N . SER B 1 737 ? -32.688 117.688 26.406 1 75.19 737 SER B N 1
ATOM 12867 C CA . SER B 1 737 ? -32.594 118.312 27.719 1 75.19 737 SER B CA 1
ATOM 12868 C C . SER B 1 737 ? -31.141 118.562 28.125 1 75.19 737 SER B C 1
ATOM 12870 O O . SER B 1 737 ? -30.281 117.75 27.75 1 75.19 737 SER B O 1
ATOM 12872 N N . LYS B 1 738 ? -30.75 119.5 28.734 1 75.75 738 LYS B N 1
ATOM 12873 C CA . LYS B 1 738 ? -29.391 119.875 29.109 1 75.75 738 LYS B CA 1
ATOM 12874 C C . LYS B 1 738 ? -28.719 118.75 29.906 1 75.75 738 LYS B C 1
ATOM 12876 O O . LYS B 1 738 ? -27.531 118.5 29.734 1 75.75 738 LYS B O 1
ATOM 12881 N N . SER B 1 739 ? -29.531 118.188 30.672 1 75.81 739 SER B N 1
ATOM 12882 C CA . SER B 1 739 ? -28.984 117.062 31.5 1 75.81 739 SER B CA 1
ATOM 12883 C C . SER B 1 739 ? -28.578 115.875 30.656 1 75.81 739 SER B C 1
ATOM 12885 O O . SER B 1 739 ? -27.531 115.312 30.859 1 75.81 739 SER B O 1
ATOM 12887 N N . GLU B 1 740 ? -29.406 115.625 29.703 1 77.5 740 GLU B N 1
ATOM 12888 C CA . GLU B 1 740 ? -29.109 114.5 28.812 1 77.5 740 GLU B CA 1
ATOM 12889 C C . GLU B 1 740 ? -27.953 114.812 27.891 1 77.5 740 GLU B C 1
ATOM 12891 O O . GLU B 1 740 ? -27.109 113.938 27.609 1 77.5 740 GLU B O 1
ATOM 12896 N N . ALA B 1 741 ? -27.906 116 27.453 1 81.25 741 ALA B N 1
ATOM 12897 C CA . ALA B 1 741 ? -26.828 116.438 26.547 1 81.25 741 ALA B CA 1
ATOM 12898 C C . ALA B 1 741 ? -25.469 116.375 27.25 1 81.25 741 ALA B C 1
ATOM 12900 O O . ALA B 1 741 ? -24.484 115.938 26.672 1 81.25 741 ALA B O 1
ATOM 12901 N N . ILE B 1 742 ? -25.438 116.812 28.5 1 80.56 742 ILE B N 1
ATOM 12902 C CA . ILE B 1 742 ? -24.219 116.812 29.297 1 80.56 742 ILE B CA 1
ATOM 12903 C C . ILE B 1 742 ? -23.781 115.375 29.547 1 80.56 742 ILE B C 1
ATOM 12905 O O . ILE B 1 742 ? -22.609 115 29.375 1 80.56 742 ILE B O 1
ATOM 12909 N N . ALA B 1 743 ? -24.781 114.5 29.875 1 78.62 743 ALA B N 1
ATOM 12910 C CA . ALA B 1 743 ? -24.5 113.125 30.156 1 78.62 743 ALA B CA 1
ATOM 12911 C C . ALA B 1 743 ? -23.953 112.375 28.922 1 78.62 743 ALA B C 1
ATOM 12913 O O . ALA B 1 743 ? -22.969 111.625 29.016 1 78.62 743 ALA B O 1
ATOM 12914 N N . ASN B 1 744 ? -24.547 112.688 27.828 1 80.69 744 ASN B N 1
ATOM 12915 C CA . ASN B 1 744 ? -24.094 112.062 26.578 1 80.69 744 ASN B CA 1
ATOM 12916 C C . ASN B 1 744 ? -22.719 112.562 26.172 1 80.69 744 ASN B C 1
ATOM 12918 O O . ASN B 1 744 ? -21.875 111.812 25.719 1 80.69 744 ASN B O 1
ATOM 12922 N N . ALA B 1 745 ? -22.438 113.875 26.359 1 83.5 745 ALA B N 1
ATOM 12923 C CA . ALA B 1 745 ? -21.172 114.438 25.953 1 83.5 745 ALA B CA 1
ATOM 12924 C C . ALA B 1 745 ? -20.016 113.938 26.797 1 83.5 745 ALA B C 1
ATOM 12926 O O . ALA B 1 745 ? -18.953 113.625 26.266 1 83.5 745 ALA B O 1
ATOM 12927 N N . ILE B 1 746 ? -20.281 113.812 28.016 1 80.69 746 ILE B N 1
ATOM 12928 C CA . ILE B 1 746 ? -19.234 113.312 28.906 1 80.69 746 ILE B CA 1
ATOM 12929 C C . ILE B 1 746 ? -19 111.812 28.656 1 80.69 746 ILE B C 1
ATOM 12931 O O . ILE B 1 746 ? -17.844 111.375 28.625 1 80.69 746 ILE B O 1
ATOM 12935 N N . SER B 1 747 ? -20.094 111.062 28.312 1 78.81 747 SER B N 1
ATOM 12936 C CA . SER B 1 747 ? -19.984 109.625 28.016 1 78.81 747 SER B CA 1
ATOM 12937 C C . SER B 1 747 ? -19.25 109.375 26.703 1 78.81 747 SER B C 1
ATOM 12939 O O . SER B 1 747 ? -18.578 108.375 26.531 1 78.81 747 SER B O 1
ATOM 12941 N N . GLU B 1 748 ? -19.328 110.312 25.828 1 81.5 748 GLU B N 1
ATOM 12942 C CA . GLU B 1 748 ? -18.734 110.188 24.5 1 81.5 748 GLU B CA 1
ATOM 12943 C C . GLU B 1 748 ? -17.375 110.875 24.422 1 81.5 748 GLU B C 1
ATOM 12945 O O . GLU B 1 748 ? -16.797 111 23.344 1 81.5 748 GLU B O 1
ATOM 12950 N N . SER B 1 749 ? -16.812 111.312 25.625 1 82 749 SER B N 1
ATOM 12951 C CA . SER B 1 749 ? -15.516 112 25.641 1 82 749 SER B CA 1
ATOM 12952 C C . SER B 1 749 ? -14.469 111.125 26.344 1 82 749 SER B C 1
ATOM 12954 O O . SER B 1 749 ? -14.789 110.375 27.266 1 82 749 SER B O 1
ATOM 12956 N N . ARG B 1 750 ? -13.25 111.438 25.812 1 81.19 750 ARG B N 1
ATOM 12957 C CA . ARG B 1 750 ? -12.141 110.625 26.359 1 81.19 750 ARG B CA 1
ATOM 12958 C C . ARG B 1 750 ? -11.648 111.25 27.672 1 81.19 750 ARG B C 1
ATOM 12960 O O . ARG B 1 750 ? -11.266 110.5 28.594 1 81.19 750 ARG B O 1
ATOM 12967 N N . HIS B 1 751 ? -11.531 112.5 27.719 1 83.94 751 HIS B N 1
ATOM 12968 C CA . HIS B 1 751 ? -11.102 113.312 28.891 1 83.94 751 HIS B CA 1
ATOM 12969 C C . HIS B 1 751 ? -12.117 114.375 29.234 1 83.94 751 HIS B C 1
ATOM 12971 O O . HIS B 1 751 ? -12.898 114.812 28.375 1 83.94 751 HIS B O 1
ATOM 12977 N N . VAL B 1 752 ? -12.148 114.75 30.516 1 87.25 752 VAL B N 1
ATOM 12978 C CA . VAL B 1 752 ? -12.969 115.875 30.922 1 87.25 752 VAL B CA 1
ATOM 12979 C C . VAL B 1 752 ? -12.094 116.938 31.594 1 87.25 752 VAL B C 1
ATOM 12981 O O . VAL B 1 752 ? -11.234 116.625 32.406 1 87.25 752 VAL B O 1
ATOM 12984 N N . ILE B 1 753 ? -12.195 118.188 31.172 1 87.69 753 ILE B N 1
ATOM 12985 C CA . ILE B 1 753 ? -11.469 119.312 31.75 1 87.69 753 ILE B CA 1
ATOM 12986 C C . ILE B 1 753 ? -12.445 120.312 32.438 1 87.69 753 ILE B C 1
ATOM 12988 O O . ILE B 1 753 ? -13.406 120.75 31.812 1 87.69 753 ILE B O 1
ATOM 12992 N N . PHE B 1 754 ? -12.242 120.5 33.688 1 86 754 PHE B N 1
ATOM 12993 C CA . PHE B 1 754 ? -13.008 121.5 34.438 1 86 754 PHE B CA 1
ATOM 12994 C C . PHE B 1 754 ? -12.172 122.75 34.719 1 86 754 PHE B C 1
ATOM 12996 O O . PHE B 1 754 ? -11.094 122.625 35.312 1 86 754 PHE B O 1
ATOM 13003 N N . PHE B 1 755 ? -12.578 123.812 34.219 1 82.44 755 PHE B N 1
ATOM 13004 C CA . PHE B 1 755 ? -11.945 125.062 34.531 1 82.44 755 PHE B CA 1
ATOM 13005 C C . PHE B 1 755 ? -12.672 125.75 35.688 1 82.44 755 PHE B C 1
ATOM 13007 O O . PHE B 1 755 ? -13.836 126.188 35.562 1 82.44 755 PHE B O 1
ATOM 13014 N N . ILE B 1 756 ? -11.992 125.812 36.812 1 78.94 756 ILE B N 1
ATOM 13015 C CA . ILE B 1 756 ? -12.625 126.312 38.031 1 78.94 756 ILE B CA 1
ATOM 13016 C C . ILE B 1 756 ? -12.195 127.75 38.25 1 78.94 756 ILE B C 1
ATOM 13018 O O . ILE B 1 756 ? -11 128.125 38.25 1 78.94 756 ILE B O 1
ATOM 13022 N N . SER B 1 757 ? -13.195 128.75 38.188 1 76.69 757 SER B N 1
ATOM 13023 C CA . SER B 1 757 ? -12.992 130.125 38.469 1 76.69 757 SER B CA 1
ATOM 13024 C C . SER B 1 757 ? -13.812 130.625 39.688 1 76.69 757 SER B C 1
ATOM 13026 O O . SER B 1 757 ? -14.5 129.75 40.312 1 76.69 757 SER B O 1
ATOM 13028 N N . LYS B 1 758 ? -13.844 131.875 40 1 73 758 LYS B N 1
ATOM 13029 C CA . LYS B 1 758 ? -14.531 132.5 41.156 1 73 758 LYS B CA 1
ATOM 13030 C C . LYS B 1 758 ? -16.031 132.25 41.094 1 73 758 LYS B C 1
ATOM 13032 O O . LYS B 1 758 ? -16.672 132 42.125 1 73 758 LYS B O 1
ATOM 13037 N N . ASP B 1 759 ? -16.656 132 39.906 1 72.88 759 ASP B N 1
ATOM 13038 C CA . ASP B 1 759 ? -18.094 131.875 39.75 1 72.88 759 ASP B CA 1
ATOM 13039 C C . ASP B 1 759 ? -18.484 130.375 39.5 1 72.88 759 ASP B C 1
ATOM 13041 O O . ASP B 1 759 ? -19.641 130.125 39.219 1 72.88 759 ASP B O 1
ATOM 13045 N N . SER B 1 760 ? -17.516 129.375 39.594 1 73.44 760 SER B N 1
ATOM 13046 C CA . SER B 1 760 ? -17.766 128 39.281 1 73.44 760 SER B CA 1
ATOM 13047 C C . SER B 1 760 ? -18.641 127.312 40.344 1 73.44 760 SER B C 1
ATOM 13049 O O . SER B 1 760 ? -19.406 126.438 40.062 1 73.44 760 SER B O 1
ATOM 13051 N N . LYS B 1 761 ? -18.562 127.875 41.562 1 66.69 761 LYS B N 1
ATOM 13052 C CA . LYS B 1 761 ? -19.375 127.312 42.656 1 66.69 761 LYS B CA 1
ATOM 13053 C C . LYS B 1 761 ? -20.859 127.562 42.438 1 66.69 761 LYS B C 1
ATOM 13055 O O . LYS B 1 761 ? -21.703 126.812 42.875 1 66.69 761 LYS B O 1
ATOM 13060 N N . ASP B 1 762 ? -21.188 128.625 41.688 1 64.94 762 ASP B N 1
ATOM 13061 C CA . ASP B 1 762 ? -22.578 129.125 41.5 1 64.94 762 ASP B CA 1
ATOM 13062 C C . ASP B 1 762 ? -23.156 128.5 40.219 1 64.94 762 ASP B C 1
ATOM 13064 O O . ASP B 1 762 ? -24.312 128.75 39.875 1 64.94 762 ASP B O 1
ATOM 13068 N N . GLU B 1 763 ? -22.422 127.688 39.438 1 69.94 763 GLU B N 1
ATOM 13069 C CA . GLU B 1 763 ? -22.969 127.125 38.219 1 69.94 763 GLU B CA 1
ATOM 13070 C C . GLU B 1 763 ? -23.828 125.938 38.5 1 69.94 763 GLU B C 1
ATOM 13072 O O . GLU B 1 763 ? -23.406 125 39.219 1 69.94 763 GLU B O 1
ATOM 13077 N N . GLN B 1 764 ? -25.094 125.938 38.125 1 70.5 764 GLN B N 1
ATOM 13078 C CA . GLN B 1 764 ? -26.141 125 38.469 1 70.5 764 GLN B CA 1
ATOM 13079 C C . GLN B 1 764 ? -25.812 123.625 37.969 1 70.5 764 GLN B C 1
ATOM 13081 O O . GLN B 1 764 ? -26.141 122.625 38.625 1 70.5 764 GLN B O 1
ATOM 13086 N N . TRP B 1 765 ? -25.125 123.562 36.812 1 77.12 765 TRP B N 1
ATOM 13087 C CA . TRP B 1 765 ? -25 122.25 36.188 1 77.12 765 TRP B CA 1
ATOM 13088 C C . TRP B 1 765 ? -23.641 121.625 36.469 1 77.12 765 TRP B C 1
ATOM 13090 O O . TRP B 1 765 ? -23.375 120.5 36.125 1 77.12 765 TRP B O 1
ATOM 13100 N N . LEU B 1 766 ? -22.766 122.312 37.125 1 78.88 766 LEU B N 1
ATOM 13101 C CA . LEU B 1 766 ? -21.391 121.875 37.375 1 78.88 766 LEU B CA 1
ATOM 13102 C C . LEU B 1 766 ? -21.391 120.625 38.281 1 78.88 766 LEU B C 1
ATOM 13104 O O . LEU B 1 766 ? -20.641 119.688 38.031 1 78.88 766 LEU B O 1
ATOM 13108 N N . ARG B 1 767 ? -22.281 120.688 39.219 1 76.38 767 ARG B N 1
ATOM 13109 C CA . ARG B 1 767 ? -22.375 119.562 40.125 1 76.38 767 ARG B CA 1
ATOM 13110 C C . ARG B 1 767 ? -22.781 118.312 39.375 1 76.38 767 ARG B C 1
ATOM 13112 O O . ARG B 1 767 ? -22.234 117.188 39.625 1 76.38 767 ARG B O 1
ATOM 13119 N N . PHE B 1 768 ? -23.688 118.5 38.5 1 79.38 768 PHE B N 1
ATOM 13120 C CA . PHE B 1 768 ? -24.141 117.375 37.688 1 79.38 768 PHE B CA 1
ATOM 13121 C C . PHE B 1 768 ? -23.016 116.875 36.75 1 79.38 768 PHE B C 1
ATOM 13123 O O . PHE B 1 768 ? -22.828 115.688 36.594 1 79.38 768 PHE B O 1
ATOM 13130 N N . GLU B 1 769 ? -22.234 117.75 36.219 1 83.44 769 GLU B N 1
ATOM 13131 C CA . GLU B 1 769 ? -21.141 117.375 35.312 1 83.44 769 GLU B CA 1
ATOM 13132 C C . GLU B 1 769 ? -20.047 116.625 36.062 1 83.44 769 GLU B C 1
ATOM 13134 O O . GLU B 1 769 ? -19.531 115.625 35.531 1 83.44 769 GLU B O 1
ATOM 13139 N N . ILE B 1 770 ? -19.844 117 37.25 1 79 770 ILE B N 1
ATOM 13140 C CA . ILE B 1 770 ? -18.797 116.375 38.031 1 79 770 ILE B CA 1
ATOM 13141 C C . ILE B 1 770 ? -19.25 115 38.438 1 79 770 ILE B C 1
ATOM 13143 O O . ILE B 1 770 ? -18.484 114 38.344 1 79 770 ILE B O 1
ATOM 13147 N N . ASP B 1 771 ? -20.469 114.812 38.781 1 76.69 771 ASP B N 1
ATOM 13148 C CA . ASP B 1 771 ? -21.016 113.562 39.156 1 76.69 771 ASP B CA 1
ATOM 13149 C C . ASP B 1 771 ? -21.047 112.562 37.969 1 76.69 771 ASP B C 1
ATOM 13151 O O . ASP B 1 771 ? -20.75 111.375 38.094 1 76.69 771 ASP B O 1
ATOM 13155 N N . ARG B 1 772 ? -21.344 113.125 36.875 1 79.06 772 ARG B N 1
ATOM 13156 C CA . ARG B 1 772 ? -21.375 112.312 35.688 1 79.06 772 ARG B CA 1
ATOM 13157 C C . ARG B 1 772 ? -19.969 111.875 35.281 1 79.06 772 ARG B C 1
ATOM 13159 O O . ARG B 1 772 ? -19.75 110.75 34.844 1 79.06 772 ARG B O 1
ATOM 13166 N N . ALA B 1 773 ? -19.031 112.812 35.406 1 80.69 773 ALA B N 1
ATOM 13167 C CA . ALA B 1 773 ? -17.656 112.5 35.094 1 80.69 773 ALA B CA 1
ATOM 13168 C C . ALA B 1 773 ? -17.094 111.375 36.031 1 80.69 773 ALA B C 1
ATOM 13170 O O . ALA B 1 773 ? -16.391 110.5 35.594 1 80.69 773 ALA B O 1
ATOM 13171 N N . ARG B 1 774 ? -17.5 111.5 37.219 1 74.69 774 ARG B N 1
ATOM 13172 C CA . ARG B 1 774 ? -17.109 110.5 38.219 1 74.69 774 ARG B CA 1
ATOM 13173 C C . ARG B 1 774 ? -17.688 109.125 37.875 1 74.69 774 ARG B C 1
ATOM 13175 O O . ARG B 1 774 ? -16.984 108.125 37.938 1 74.69 774 ARG B O 1
ATOM 13182 N N . TYR B 1 775 ? -18.859 109.125 37.562 1 71.56 775 TYR B N 1
ATOM 13183 C CA . TYR B 1 775 ? -19.531 107.875 37.188 1 71.56 775 TYR B CA 1
ATOM 13184 C C . TYR B 1 775 ? -18.875 107.25 35.969 1 71.56 775 TYR B C 1
ATOM 13186 O O . TYR B 1 775 ? -18.625 106.062 35.938 1 71.56 775 TYR B O 1
ATOM 13194 N N . GLU B 1 776 ? -18.578 108 35 1 75.56 776 GLU B N 1
ATOM 13195 C CA . GLU B 1 776 ? -18 107.5 33.781 1 75.56 776 GLU B CA 1
ATOM 13196 C C . GLU B 1 776 ? -16.562 107 33.969 1 75.56 776 GLU B C 1
ATOM 13198 O O . GLU B 1 776 ? -16.094 106.125 33.312 1 75.56 776 GLU B O 1
ATOM 13203 N N . LYS B 1 777 ? -15.883 107.688 34.875 1 72.62 777 LYS B N 1
ATOM 13204 C CA . LYS B 1 777 ? -14.531 107.25 35.188 1 72.62 777 LYS B CA 1
ATOM 13205 C C . LYS B 1 777 ? -14.531 105.812 35.812 1 72.62 777 LYS B C 1
ATOM 13207 O O . LYS B 1 777 ? -13.703 105 35.469 1 72.62 777 LYS B O 1
ATOM 13212 N N . ASP B 1 778 ? -15.562 105.562 36.594 1 65.69 778 ASP B N 1
ATOM 13213 C CA . ASP B 1 778 ? -15.68 104.25 37.25 1 65.69 778 ASP B CA 1
ATOM 13214 C C . ASP B 1 778 ? -16.281 103.188 36.312 1 65.69 778 ASP B C 1
ATOM 13216 O O . ASP B 1 778 ? -15.859 102.062 36.312 1 65.69 778 ASP B O 1
ATOM 13220 N N . ALA B 1 779 ? -17.25 103.688 35.469 1 64.06 779 ALA B N 1
ATOM 13221 C CA . ALA B 1 779 ? -18.031 102.688 34.688 1 64.06 779 ALA B CA 1
ATOM 13222 C C . ALA B 1 779 ? -17.391 102.5 33.312 1 64.06 779 ALA B C 1
ATOM 13224 O O . ALA B 1 779 ? -17.328 101.375 32.812 1 64.06 779 ALA B O 1
ATOM 13225 N N . ASN B 1 780 ? -17.172 103.625 32.5 1 62.59 780 ASN B N 1
ATOM 13226 C CA . ASN B 1 780 ? -16.859 103.562 31.078 1 62.59 780 ASN B CA 1
ATOM 13227 C C . ASN B 1 780 ? -15.461 104.125 30.781 1 62.59 780 ASN B C 1
ATOM 13229 O O . ASN B 1 780 ? -15.188 104.562 29.688 1 62.59 780 ASN B O 1
ATOM 13233 N N . PHE B 1 781 ? -14.539 103.875 31.688 1 60.12 781 PHE B N 1
ATOM 13234 C CA . PHE B 1 781 ? -13.102 104.062 31.578 1 60.12 781 PHE B CA 1
ATOM 13235 C C . PHE B 1 781 ? -12.766 105.5 31.156 1 60.12 781 PHE B C 1
ATOM 13237 O O . PHE B 1 781 ? -11.867 105.688 30.344 1 60.12 781 PHE B O 1
ATOM 13244 N N . LEU B 1 782 ? -13.477 106.625 31.516 1 64.75 782 LEU B N 1
ATOM 13245 C CA . LEU B 1 782 ? -12.953 107.938 31.422 1 64.75 782 LEU B CA 1
ATOM 13246 C C . LEU B 1 782 ? -11.531 108 31.969 1 64.75 782 LEU B C 1
ATOM 13248 O O . LEU B 1 782 ? -11.273 107.625 33.094 1 64.75 782 LEU B O 1
ATOM 13252 N N . GLN B 1 783 ? -10.625 108.375 31.031 1 68 783 GLN B N 1
ATOM 13253 C CA . GLN B 1 783 ? -9.195 108.25 31.297 1 68 783 GLN B CA 1
ATOM 13254 C C . GLN B 1 783 ? -8.727 109.25 32.312 1 68 783 GLN B C 1
ATOM 13256 O O . GLN B 1 783 ? -7.996 108.938 33.25 1 68 783 GLN B O 1
ATOM 13261 N N . LYS B 1 784 ? -9.203 110.562 32.094 1 79.88 784 LYS B N 1
ATOM 13262 C CA . LYS B 1 784 ? -8.641 111.562 32.969 1 79.88 784 LYS B CA 1
ATOM 13263 C C . LYS B 1 784 ? -9.648 112.688 33.219 1 79.88 784 LYS B C 1
ATOM 13265 O O . LYS B 1 784 ? -10.43 113 32.344 1 79.88 784 LYS B O 1
ATOM 13270 N N . ILE B 1 785 ? -9.758 113.062 34.5 1 81.38 785 ILE B N 1
ATOM 13271 C CA . ILE B 1 785 ? -10.461 114.312 34.906 1 81.38 785 ILE B CA 1
ATOM 13272 C C . ILE B 1 785 ? -9.445 115.375 35.312 1 81.38 785 ILE B C 1
ATOM 13274 O O . ILE B 1 785 ? -8.672 115.188 36.25 1 81.38 785 ILE B O 1
ATOM 13278 N N . ILE B 1 786 ? -9.391 116.438 34.5 1 85.19 786 ILE B N 1
ATOM 13279 C CA . ILE B 1 786 ? -8.406 117.5 34.688 1 85.19 786 ILE B CA 1
ATOM 13280 C C . ILE B 1 786 ? -9.094 118.75 35.188 1 85.19 786 ILE B C 1
ATOM 13282 O O . ILE B 1 786 ? -10.109 119.188 34.625 1 85.19 786 ILE B O 1
ATOM 13286 N N . VAL B 1 787 ? -8.578 119.25 36.219 1 83.69 787 VAL B N 1
ATOM 13287 C CA . VAL B 1 787 ? -9.125 120.5 36.812 1 83.69 787 VAL B CA 1
ATOM 13288 C C . VAL B 1 787 ? -8.102 121.625 36.688 1 83.69 787 VAL B C 1
ATOM 13290 O O . VAL B 1 787 ? -6.961 121.5 37.156 1 83.69 787 VAL B O 1
ATOM 13293 N N . ILE B 1 788 ? -8.477 122.688 35.969 1 80.44 788 ILE B N 1
ATOM 13294 C CA . ILE B 1 788 ? -7.629 123.812 35.812 1 80.44 788 ILE B CA 1
ATOM 13295 C C . ILE B 1 788 ? -8.117 124.938 36.719 1 80.44 788 ILE B C 1
ATOM 13297 O O . ILE B 1 788 ? -9.281 125.375 36.656 1 80.44 788 ILE B O 1
ATOM 13301 N N . THR B 1 789 ? -7.301 125.312 37.625 1 76.56 789 THR B N 1
ATOM 13302 C CA . THR B 1 789 ? -7.664 126.375 38.531 1 76.56 789 THR B CA 1
ATOM 13303 C C . THR B 1 789 ? -6.938 127.688 38.188 1 76.56 789 THR B C 1
ATOM 13305 O O . THR B 1 789 ? -5.73 127.688 37.938 1 76.56 789 THR B O 1
ATOM 13308 N N . GLY B 1 790 ? -7.676 128.625 37.75 1 64.25 790 GLY B N 1
ATOM 13309 C CA . GLY B 1 790 ? -7.07 129.875 37.531 1 64.25 790 GLY B CA 1
ATOM 13310 C C . GLY B 1 790 ? -6.691 130.625 38.812 1 64.25 790 GLY B C 1
ATOM 13311 O O . GLY B 1 790 ? -6.223 130 39.75 1 64.25 790 GLY B O 1
ATOM 13312 N N . LYS B 1 791 ? -7.02 132.125 39 1 59.19 791 LYS B N 1
ATOM 13313 C CA . LYS B 1 791 ? -6.789 133 40.156 1 59.19 791 LYS B CA 1
ATOM 13314 C C . LYS B 1 791 ? -7.668 132.5 41.312 1 59.19 791 LYS B C 1
ATOM 13316 O O . LYS B 1 791 ? -7.742 133.25 42.312 1 59.19 791 LYS B O 1
ATOM 13321 N N . ALA B 1 792 ? -8.406 131.5 41.156 1 57.28 792 ALA B N 1
ATOM 13322 C CA . ALA B 1 792 ? -9.461 131.375 42.156 1 57.28 792 ALA B CA 1
ATOM 13323 C C . ALA B 1 792 ? -8.922 130.625 43.406 1 57.28 792 ALA B C 1
ATOM 13325 O O . ALA B 1 792 ? -8 129.75 43.312 1 57.28 792 ALA B O 1
ATOM 13326 N N . ASP B 1 793 ? -9.094 131.25 44.625 1 58.62 793 ASP B N 1
ATOM 13327 C CA . ASP B 1 793 ? -8.75 130.75 45.938 1 58.62 793 ASP B CA 1
ATOM 13328 C C . ASP B 1 793 ? -9.25 129.25 46.156 1 58.62 793 ASP B C 1
ATOM 13330 O O . ASP B 1 793 ? -10.227 128.875 45.531 1 58.62 793 ASP B O 1
ATOM 13334 N N . MET B 1 794 ? -8.5 128.375 46.719 1 58.34 794 MET B N 1
ATOM 13335 C CA . MET B 1 794 ? -8.828 127 47.062 1 58.34 794 MET B CA 1
ATOM 13336 C C . MET B 1 794 ? -10.258 126.875 47.562 1 58.34 794 MET B C 1
ATOM 13338 O O . MET B 1 794 ? -10.867 125.812 47.5 1 58.34 794 MET B O 1
ATOM 13342 N N . GLY B 1 795 ? -10.82 127.875 48.094 1 63.09 795 GLY B N 1
ATOM 13343 C CA . GLY B 1 795 ? -12.18 127.938 48.625 1 63.09 795 GLY B CA 1
ATOM 13344 C C . GLY B 1 795 ? -13.234 127.812 47.531 1 63.09 795 GLY B C 1
ATOM 13345 O O . GLY B 1 795 ? -14.406 127.562 47.812 1 63.09 795 GLY B O 1
ATOM 13346 N N . CYS B 1 796 ? -12.945 128 46.219 1 64.38 796 CYS B N 1
ATOM 13347 C CA . CYS B 1 796 ? -13.922 128 45.125 1 64.38 796 CYS B CA 1
ATOM 13348 C C . CYS B 1 796 ? -14.086 126.688 44.469 1 64.38 796 CYS B C 1
ATOM 13350 O O . CYS B 1 796 ? -14.898 126.5 43.562 1 64.38 796 CYS B O 1
ATOM 13352 N N . ILE B 1 797 ? -13.453 125.75 44.844 1 70.19 797 ILE B N 1
ATOM 13353 C CA . ILE B 1 797 ? -13.57 124.438 44.281 1 70.19 797 ILE B CA 1
ATOM 13354 C C . ILE B 1 797 ? -14.805 123.75 44.875 1 70.19 797 ILE B C 1
ATOM 13356 O O . ILE B 1 797 ? -14.945 123.625 46.094 1 70.19 797 ILE B O 1
ATOM 13360 N N . PRO B 1 798 ? -15.742 123.438 44 1 75.19 798 PRO B N 1
ATOM 13361 C CA . PRO B 1 798 ? -16.953 122.75 44.5 1 75.19 798 PRO B CA 1
ATOM 13362 C C . PRO B 1 798 ? -16.656 121.5 45.344 1 75.19 798 PRO B C 1
ATOM 13364 O O . PRO B 1 798 ? -15.664 120.812 45.125 1 75.19 798 PRO B O 1
ATOM 13367 N N . ASP B 1 799 ? -17.391 121.25 46.344 1 72.06 799 ASP B N 1
ATOM 13368 C CA . ASP B 1 799 ? -17.219 120.188 47.312 1 72.06 799 ASP B CA 1
ATOM 13369 C C . ASP B 1 799 ? -17.188 118.812 46.625 1 72.06 799 ASP B C 1
ATOM 13371 O O . ASP B 1 799 ? -16.453 117.938 47.062 1 72.06 799 ASP B O 1
ATOM 13375 N N . GLU B 1 800 ? -17.891 118.688 45.531 1 75.88 800 GLU B N 1
ATOM 13376 C CA . GLU B 1 800 ? -17.984 117.438 44.812 1 75.88 800 GLU B CA 1
ATOM 13377 C C . GLU B 1 800 ? -16.641 117.062 44.188 1 75.88 800 GLU B C 1
ATOM 13379 O O . GLU B 1 800 ? -16.312 115.875 44.094 1 75.88 800 GLU B O 1
ATOM 13384 N N . LEU B 1 801 ? -15.93 118.062 43.781 1 74.94 801 LEU B N 1
ATOM 13385 C CA . LEU B 1 801 ? -14.625 117.812 43.188 1 74.94 801 LEU B CA 1
ATOM 13386 C C . LEU B 1 801 ? -13.578 117.5 44.25 1 74.94 801 LEU B C 1
ATOM 13388 O O . LEU B 1 801 ? -12.656 116.75 44.031 1 74.94 801 LEU B O 1
ATOM 13392 N N . CYS B 1 802 ? -13.805 118 45.469 1 69.94 802 CYS B N 1
ATOM 13393 C CA . CYS B 1 802 ? -12.906 117.812 46.562 1 69.94 802 CYS B CA 1
ATOM 13394 C C . CYS B 1 802 ? -12.977 116.312 47.031 1 69.94 802 CYS B C 1
ATOM 13396 O O . CYS B 1 802 ? -11.969 115.75 47.438 1 69.94 802 CYS B O 1
ATOM 13398 N N . HIS B 1 803 ? -14.156 115.688 46.812 1 67.56 803 HIS B N 1
ATOM 13399 C CA . HIS B 1 803 ? -14.336 114.25 47.219 1 67.56 803 HIS B CA 1
ATOM 13400 C C . HIS B 1 803 ? -13.594 113.312 46.312 1 67.56 803 HIS B C 1
ATOM 13402 O O . HIS B 1 803 ? -13.219 112.188 46.719 1 67.56 803 HIS B O 1
ATOM 13408 N N . ILE B 1 804 ? -13.359 113.812 45.062 1 71.56 804 ILE B N 1
ATOM 13409 C CA . ILE B 1 804 ? -12.719 112.938 44.125 1 71.56 804 ILE B CA 1
ATOM 13410 C C . ILE B 1 804 ? -11.344 113.438 43.75 1 71.56 804 ILE B C 1
ATOM 13412 O O . ILE B 1 804 ? -10.805 113.062 42.688 1 71.56 804 ILE B O 1
ATOM 13416 N N . TRP B 1 805 ? -10.773 114.25 44.594 1 69.38 805 TRP B N 1
ATOM 13417 C CA . TRP B 1 805 ? -9.547 115 44.219 1 69.38 805 TRP B CA 1
ATOM 13418 C C . TRP B 1 805 ? -8.391 114 44 1 69.38 805 TRP B C 1
ATOM 13420 O O . TRP B 1 805 ? -7.488 114.25 43.219 1 69.38 805 TRP B O 1
ATOM 13430 N N . LYS B 1 806 ? -8.445 112.812 44.594 1 69.5 806 LYS B N 1
ATOM 13431 C CA . LYS B 1 806 ? -7.395 111.812 44.406 1 69.5 806 LYS B CA 1
ATOM 13432 C C . LYS B 1 806 ? -7.398 111.25 43 1 69.5 806 LYS B C 1
ATOM 13434 O O . LYS B 1 806 ? -6.359 110.812 42.5 1 69.5 806 LYS B O 1
ATOM 13439 N N . ASP B 1 807 ? -8.477 111.375 42.312 1 71.62 807 ASP B N 1
ATOM 13440 C CA . ASP B 1 807 ? -8.617 110.75 41 1 71.62 807 ASP B CA 1
ATOM 13441 C C . ASP B 1 807 ? -8.547 111.875 39.906 1 71.62 807 ASP B C 1
ATOM 13443 O O . ASP B 1 807 ? -8.789 111.562 38.75 1 71.62 807 ASP B O 1
ATOM 13447 N N . VAL B 1 808 ? -8.188 113.062 40.375 1 75.56 808 VAL B N 1
ATOM 13448 C CA . VAL B 1 808 ? -8.219 114.188 39.438 1 75.56 808 VAL B CA 1
ATOM 13449 C C . VAL B 1 808 ? -6.812 114.75 39.25 1 75.56 808 VAL B C 1
ATOM 13451 O O . VAL B 1 808 ? -6 114.75 40.156 1 75.56 808 VAL B O 1
ATOM 13454 N N . ILE B 1 809 ? -6.48 115.25 38.062 1 79.88 809 ILE B N 1
ATOM 13455 C CA . ILE B 1 809 ? -5.227 115.938 37.75 1 79.88 809 ILE B CA 1
ATOM 13456 C C . ILE B 1 809 ? -5.434 117.438 37.812 1 79.88 809 ILE B C 1
ATOM 13458 O O . ILE B 1 809 ? -6.246 118 37.062 1 79.88 809 ILE B O 1
ATOM 13462 N N . GLY B 1 810 ? -4.793 118 38.812 1 77.94 810 GLY B N 1
ATOM 13463 C CA . GLY B 1 810 ? -4.926 119.438 39 1 77.94 810 GLY B CA 1
ATOM 13464 C C . GLY B 1 810 ? -3.861 120.25 38.281 1 77.94 810 GLY B C 1
ATOM 13465 O O . GLY B 1 810 ? -2.678 119.938 38.344 1 77.94 810 GLY B O 1
ATOM 13466 N N . VAL B 1 811 ? -4.258 121.312 37.438 1 77.81 811 VAL B N 1
ATOM 13467 C CA . VAL B 1 811 ? -3.359 122.188 36.719 1 77.81 811 VAL B CA 1
ATOM 13468 C C . VAL B 1 811 ? -3.621 123.625 37.188 1 77.81 811 VAL B C 1
ATOM 13470 O O . VAL B 1 811 ? -4.734 124.125 37.031 1 77.81 811 VAL B O 1
ATOM 13473 N N . THR B 1 812 ? -2.648 124.188 37.906 1 76 812 THR B N 1
ATOM 13474 C CA . THR B 1 812 ? -2.762 125.625 38.312 1 76 812 THR B CA 1
ATOM 13475 C C . THR B 1 812 ? -2.262 126.562 37.219 1 76 812 THR B C 1
ATOM 13477 O O . THR B 1 812 ? -1.122 126.438 36.781 1 76 812 THR B O 1
ATOM 13480 N N . TRP B 1 813 ? -3.152 127.438 36.719 1 70.88 813 TRP B N 1
ATOM 13481 C CA . TRP B 1 813 ? -2.816 128.375 35.594 1 70.88 813 TRP B CA 1
ATOM 13482 C C . TRP B 1 813 ? -2.137 129.625 36.125 1 70.88 813 TRP B C 1
ATOM 13484 O O . TRP B 1 813 ? -2.699 130.25 36.938 1 70.88 813 TRP B O 1
ATOM 13494 N N . PRO B 1 814 ? -0.868 129.875 35.812 1 70.06 814 PRO B N 1
ATOM 13495 C CA . PRO B 1 814 ? -0.128 131.125 36.312 1 70.06 814 PRO B CA 1
ATOM 13496 C C . PRO B 1 814 ? -0.678 132.375 35.812 1 70.06 814 PRO B C 1
ATOM 13498 O O . PRO B 1 814 ? -1.342 132.375 34.781 1 70.06 814 PRO B O 1
ATOM 13501 N N . ASP B 1 815 ? -0.636 133.625 36.531 1 61.19 815 ASP B N 1
ATOM 13502 C CA . ASP B 1 815 ? -1.087 134.875 36.156 1 61.19 815 ASP B CA 1
ATOM 13503 C C . ASP B 1 815 ? -0.437 135.375 34.875 1 61.19 815 ASP B C 1
ATOM 13505 O O . ASP B 1 815 ? -1.065 136.125 34.062 1 61.19 815 ASP B O 1
ATOM 13509 N N . ASN B 1 816 ? 0.949 135.375 34.719 1 56.03 816 ASN B N 1
ATOM 13510 C CA . ASN B 1 816 ? 1.623 135.875 33.5 1 56.03 816 ASN B CA 1
ATOM 13511 C C . ASN B 1 816 ? 1.579 134.75 32.438 1 56.03 816 ASN B C 1
ATOM 13513 O O . ASN B 1 816 ? 1.771 133.625 32.719 1 56.03 816 ASN B O 1
ATOM 13517 N N . GLU B 1 817 ? 0.785 134.75 31.344 1 54.22 817 GLU B N 1
ATOM 13518 C CA . GLU B 1 817 ? 0.576 133.875 30.188 1 54.22 817 GLU B CA 1
ATOM 13519 C C . GLU B 1 817 ? 1.842 133.125 29.844 1 54.22 817 GLU B C 1
ATOM 13521 O O . GLU B 1 817 ? 2.422 133.25 28.781 1 54.22 817 GLU B O 1
ATOM 13526 N N . SER B 1 818 ? 2.643 132.875 30.734 1 54.69 818 SER B N 1
ATOM 13527 C CA . SER B 1 818 ? 3.881 132.25 30.312 1 54.69 818 SER B CA 1
ATOM 13528 C C . SER B 1 818 ? 3.633 130.75 29.844 1 54.69 818 SER B C 1
ATOM 13530 O O . SER B 1 818 ? 2.604 130.125 30.172 1 54.69 818 SER B O 1
ATOM 13532 N N . ASP B 1 819 ? 4.48 130.125 28.953 1 60.88 819 ASP B N 1
ATOM 13533 C CA . ASP B 1 819 ? 4.586 128.875 28.219 1 60.88 819 ASP B CA 1
ATOM 13534 C C . ASP B 1 819 ? 4.48 127.688 29.172 1 60.88 819 ASP B C 1
ATOM 13536 O O . ASP B 1 819 ? 4.219 126.562 28.734 1 60.88 819 ASP B O 1
ATOM 13540 N N . ASN B 1 820 ? 4.512 127.938 30.391 1 66.44 820 ASN B N 1
ATOM 13541 C CA . ASN B 1 820 ? 4.617 126.812 31.312 1 66.44 820 ASN B CA 1
ATOM 13542 C C . ASN B 1 820 ? 3.254 126.188 31.594 1 66.44 820 ASN B C 1
ATOM 13544 O O . ASN B 1 820 ? 3.146 125 31.797 1 66.44 820 ASN B O 1
ATOM 13548 N N . GLY B 1 821 ? 2.186 126.938 31.625 1 71.94 821 GLY B N 1
ATOM 13549 C CA . GLY B 1 821 ? 0.857 126.375 31.844 1 71.94 821 GLY B CA 1
ATOM 13550 C C . GLY B 1 821 ? 0.408 125.438 30.734 1 71.94 821 GLY B C 1
ATOM 13551 O O . GLY B 1 821 ? -0.153 124.375 31 1 71.94 821 GLY B O 1
ATOM 13552 N N . TRP B 1 822 ? 0.774 125.812 29.609 1 76.56 822 TRP B N 1
ATOM 13553 C CA . TRP B 1 822 ? 0.427 125 28.438 1 76.56 822 TRP B CA 1
ATOM 13554 C C . TRP B 1 822 ? 1.216 123.688 28.438 1 76.56 822 TRP B C 1
ATOM 13556 O O . TRP B 1 822 ? 0.676 122.688 28.094 1 76.56 822 TRP B O 1
ATOM 13566 N N . GLN B 1 823 ? 2.4 123.75 28.938 1 74.81 823 GLN B N 1
ATOM 13567 C CA . GLN B 1 823 ? 3.211 122.562 28.984 1 74.81 823 GLN B CA 1
ATOM 13568 C C . GLN B 1 823 ? 2.693 121.562 30.031 1 74.81 823 GLN B C 1
ATOM 13570 O O . GLN B 1 823 ? 2.658 120.375 29.797 1 74.81 823 GLN B O 1
ATOM 13575 N N . THR B 1 824 ? 2.191 122.062 31.078 1 76.31 824 THR B N 1
ATOM 13576 C CA . THR B 1 824 ? 1.665 121.25 32.125 1 76.31 824 THR B CA 1
ATOM 13577 C C . THR B 1 824 ? 0.349 120.625 31.719 1 76.31 824 THR B C 1
ATOM 13579 O O . THR B 1 824 ? 0.091 119.438 32.031 1 76.31 824 THR B O 1
ATOM 13582 N N . LEU B 1 825 ? -0.431 121.312 31.031 1 79.56 825 LEU B N 1
ATOM 13583 C CA . LEU B 1 825 ? -1.688 120.75 30.531 1 79.56 825 LEU B CA 1
ATOM 13584 C C . LEU B 1 825 ? -1.435 119.75 29.438 1 79.56 825 LEU B C 1
ATOM 13586 O O . LEU B 1 825 ? -2.105 118.688 29.391 1 79.56 825 LEU B O 1
ATOM 13590 N N . LYS B 1 826 ? -0.435 120 28.609 1 78.75 826 LYS B N 1
ATOM 13591 C CA . LYS B 1 826 ? -0.06 119 27.594 1 78.75 826 LYS B CA 1
ATOM 13592 C C . LYS B 1 826 ? 0.455 117.75 28.219 1 78.75 826 LYS B C 1
ATOM 13594 O O . LYS B 1 826 ? 0.11 116.625 27.766 1 78.75 826 LYS B O 1
ATOM 13599 N N . LEU B 1 827 ? 1.136 117.875 29.281 1 75.12 827 LEU B N 1
ATOM 13600 C CA . LEU B 1 827 ? 1.652 116.688 29.984 1 75.12 827 LEU B CA 1
ATOM 13601 C C . LEU B 1 827 ? 0.526 115.938 30.672 1 75.12 827 LEU B C 1
ATOM 13603 O O . LEU B 1 827 ? 0.529 114.688 30.688 1 75.12 827 LEU B O 1
ATOM 13607 N N . ALA B 1 828 ? -0.462 116.562 31.172 1 76.56 828 ALA B N 1
ATOM 13608 C CA . ALA B 1 828 ? -1.596 115.938 31.844 1 76.56 828 ALA B CA 1
ATOM 13609 C C . ALA B 1 828 ? -2.459 115.188 30.844 1 76.56 828 ALA B C 1
ATOM 13611 O O . ALA B 1 828 ? -2.998 114.125 31.172 1 76.56 828 ALA B O 1
ATOM 13612 N N . LEU B 1 829 ? -2.52 115.688 29.656 1 77.06 829 LEU B N 1
ATOM 13613 C CA . LEU B 1 829 ? -3.389 115.125 28.656 1 77.06 829 LEU B CA 1
ATOM 13614 C C . LEU B 1 829 ? -2.695 113.938 27.984 1 77.06 829 LEU B C 1
ATOM 13616 O O . LEU B 1 829 ? -3.34 112.938 27.656 1 77.06 829 LEU B O 1
ATOM 13620 N N . TRP B 1 830 ? -1.338 113.875 27.766 1 73 830 TRP B N 1
ATOM 13621 C CA . TRP B 1 830 ? -0.662 112.812 27 1 73 830 TRP B CA 1
ATOM 13622 C C . TRP B 1 830 ? 0.097 111.875 27.906 1 73 830 TRP B C 1
ATOM 13624 O O . TRP B 1 830 ? 0.45 110.75 27.5 1 73 830 TRP B O 1
ATOM 13634 N N . SER B 1 831 ? 0.437 112.25 29.188 1 60 831 SER B N 1
ATOM 13635 C CA . SER B 1 831 ? 1.226 111.312 30 1 60 831 SER B CA 1
ATOM 13636 C C . SER B 1 831 ? 0.409 110.062 30.391 1 60 831 SER B C 1
ATOM 13638 O O . SER B 1 831 ? -0.793 110.188 30.641 1 60 831 SER B O 1
ATOM 13640 N N . GLU B 1 832 ? 0.877 108.812 29.984 1 51.62 832 GLU B N 1
ATOM 13641 C CA . GLU B 1 832 ? 0.312 107.5 30.344 1 51.62 832 GLU B CA 1
ATOM 13642 C C . GLU B 1 832 ? 0.193 107.375 31.859 1 51.62 832 GLU B C 1
ATOM 13644 O O . GLU B 1 832 ? -0.234 106.312 32.344 1 51.62 832 GLU B O 1
ATOM 13649 N N . LEU B 1 833 ? 0.706 108.188 32.688 1 41.38 833 LEU B N 1
ATOM 13650 C CA . LEU B 1 833 ? 0.681 107.875 34.094 1 41.38 833 LEU B CA 1
ATOM 13651 C C . LEU B 1 833 ? -0.749 107.875 34.625 1 41.38 833 LEU B C 1
ATOM 13653 O O . LEU B 1 833 ? -1.449 108.875 34.562 1 41.38 833 LEU B O 1
ATOM 13657 N N . SER B 1 834 ? -1.454 106.75 34.312 1 38.31 834 SER B N 1
ATOM 13658 C CA . SER B 1 834 ? -2.666 106.5 35.094 1 38.31 834 SER B CA 1
ATOM 13659 C C . SER B 1 834 ? -2.385 106.625 36.594 1 38.31 834 SER B C 1
ATOM 13661 O O . SER B 1 834 ? -1.369 106.062 37.062 1 38.31 834 SER B O 1
#

Foldseek 3Di:
DPPPVPQAEDEQDPVQDQAQDPPDDLAHAEYAHEHHAHAEQDACSNQSNLNYAYYEHEQYAHAAYDQRSCANPQNHAEYAHDNYQHDFAHRDDANSCLRHQNHAYYAHANNPPPPDQPPDEGEGAAPLNNQNHAEYEYAAHAHYDDQRRNQQNRLNHAYYEHAYYAHQELDLPRCQSHHLNHQEYHYEQHQHHNYADLNSVLSNLNHAYYEYENHADALLRVLSVLQSPFQHEHAEDAYYQHAHDPVPCPPPHRADEFEQNSQVRVQRYLYAYYHDELNRYAHYDQCTPLHHPQLCSYQEYAHYHYAYDQCPDDSSVVSVLVSQARNQNHAYYHHENHAHDQPPDDPDPCPPDDDDDDPPPPPPPPVVCCCPVQNPPVPVPPPDQDAAEDEHEGRLQYAEYAHHNYHDEDPGAYAYEYENQQNHAYYEHALVDYPADHHYAYDDAHQHAEYEHENAAVVNQLPPDPRSLRVQANHQEYEYEHNLVQVCVVVPRLVLQSHQNYAHYAHEHNQHQADDLCSNVRNQNHAHYHHEHHAHQEDYNNCLNHPRYAEYEHEQYAHAFYDPVVLVSQLVCVVSQREYEHHNYEYEDELVRLVRLVSLVVGPHHYPDPLQFHWYAYPVGDIGTSNVCVVCVCVRNVVSVVVVVVVVVVVVVVVCCVVVVVVVVCVVCVVVVVVVVVVVVVVVVVVVLVVQAPFAEEEAEDPVCPVCCVPPVVCCVCPVVVGGYDYLVPHQDDPDDSLVSLLVNLLNYQEYEYEFEQCLQVDPCNLVNLVSNVVCVVVPVNPAYEYEYEPHDPVRDHPSCVVCVVRHHYQYDDPPNDPVSVVSVVCRSPPPPD/DPPPVPQAEDEQDPVQDQAQDPPDDLAHAEYAHEHHAHAEQDACSNQSNLNYAYYHHEQYAHAAYDQRSCANPQNHAEYAYDNYQHDFAHRDDANNCLRHQNHAYYAHANNPPPPDQPPDEGEGAADLNNQNHAEYEYAAHQHYDDQRRNQQNRLRHAYYEHAYYAHQELDLVRCQSHHLNHQEYHYEQHQHHNYADLNSVLSNLNHAYYEYENHADALLRVLSVLQSPFQHEHAEYAYYQHAHHPVPCPPPHRADEFEQNSQVRVQRYLYAYYHDELNRYAHYDQCTPLHHPQLCSYQEYAHYHYAYDQCPDPRSVVSVLVSQARNQNHAYYHHENHAHDQPPDDPDPCPDDDPDPDPPPPPPPPVVVCCPVQNNPCPVPPPDQDAAEDEHEGRLQYAEYAHHNYHDEDPGAYAYEYENQANHAYYECALVDYPADHHYAYDDAHQHAEYEHENAAVVNQLPPDPRSLRVQANHQAYAYEHNLVQVCVVVPRLVLQSHQNYAHYAHEHNQHQADDLCSNVRNQNHAHYHHDHHAHQEDYNNCLNHPRHAEYEHEQYAHAFYDPVVLVSQLVCVVSQREYEHHNYEYEDELVRLVRLVSLVVGPHHYPDPLQFHWYAYPVGDIGTSNVCVVCVCVRNVVSVVVVVVVVVVVVVVVCCVVVVVVVVCVVCVVVVVVVVVVVVVVVLVVVLVVQAPFAEEEAEDPVCPVCCVPPVVCCVCPVVVGGYDYLVPRQDDPDDSLVSLLVNLLNYQEYEYEFEQCLQVDPCNLVNLVSNVVCCVPVVNPAYEYEYEPHDPVRDHPSCVVVVVRHHYQYDDPPNDPVSVVSVVCRSPPPPD

Radius of gyration: 59.93 Å; Cα contacts (8 Å, |Δi|>4): 3671; chains: 2; bounding box: 113×177×130 Å

Organism: Mytilus galloprovincialis (NCBI:txid29158)

Solvent-accessible surface area (backbone atoms only — not comparable to full-atom values): 84081 Å² total; per-residue (Å²): 126,79,74,72,69,77,72,42,66,47,79,53,49,62,68,67,38,53,62,79,81,85,82,62,72,48,70,28,24,30,42,32,46,24,47,25,52,29,36,62,46,47,62,48,57,39,43,69,32,43,53,23,28,34,42,33,45,27,41,29,49,31,42,40,40,36,42,42,26,41,32,52,23,53,49,21,30,36,41,33,44,26,41,26,42,47,42,57,70,74,13,58,36,82,58,36,45,58,36,25,48,48,23,27,35,41,30,53,16,44,15,76,42,98,80,63,74,68,86,49,83,38,50,48,55,66,48,50,56,28,53,47,26,27,36,41,30,30,56,39,51,36,39,60,38,44,73,77,10,33,41,49,74,23,71,47,29,31,35,42,32,25,56,29,25,52,32,33,55,44,39,52,71,58,43,62,39,46,31,55,50,27,26,31,42,36,46,24,47,24,72,47,45,77,43,78,38,46,46,29,54,40,53,33,67,65,37,29,34,43,35,38,36,42,26,24,32,45,50,58,59,58,40,36,44,39,51,60,43,52,73,34,68,32,50,31,44,35,36,34,38,24,26,42,41,48,73,59,39,81,83,46,65,58,57,30,66,45,36,49,78,47,34,57,35,59,27,44,30,32,36,27,32,42,31,56,18,36,34,36,36,39,38,63,39,83,72,17,87,66,44,54,79,41,42,53,41,25,32,30,43,32,48,29,43,26,34,54,70,71,60,63,16,53,66,33,36,50,40,46,55,49,36,29,67,46,20,47,48,22,28,34,44,33,53,20,36,23,47,66,41,74,59,84,81,74,88,63,76,78,75,74,69,90,90,66,94,60,88,70,74,73,65,79,59,66,76,63,57,43,67,39,78,82,57,58,62,74,59,64,68,58,90,76,65,72,68,46,75,45,78,46,64,48,23,63,44,26,28,35,42,33,37,26,40,26,29,38,55,36,93,51,53,34,34,36,36,36,29,51,35,59,46,25,28,36,40,31,46,24,38,42,42,46,75,38,76,56,50,71,42,63,59,66,66,65,42,36,32,34,38,31,46,20,48,37,56,40,72,77,61,52,53,91,50,73,72,61,42,62,73,28,58,57,21,31,32,40,37,42,29,45,16,48,46,32,60,30,44,77,71,65,39,64,63,52,66,45,28,51,51,23,27,34,42,32,49,26,45,20,59,30,59,73,62,55,66,64,54,40,70,56,26,58,53,26,26,35,43,35,44,26,42,27,46,24,47,49,79,58,68,18,59,76,62,38,81,46,49,36,34,42,35,43,22,39,27,48,32,30,59,66,55,69,69,58,51,53,51,48,62,67,37,45,91,63,59,36,36,41,31,50,57,74,23,55,25,46,51,38,73,88,31,46,68,42,57,55,42,69,75,68,55,81,63,42,51,76,45,86,76,51,64,42,44,20,29,35,85,86,63,52,73,46,36,40,42,57,46,58,76,41,37,64,80,72,45,53,71,46,57,53,57,55,53,48,52,50,47,52,48,50,53,50,51,49,50,62,53,47,49,54,51,50,44,47,66,70,41,42,60,61,53,47,45,51,51,43,49,53,47,43,50,54,46,50,54,54,49,62,68,64,37,82,28,44,30,25,55,46,69,30,84,88,47,44,67,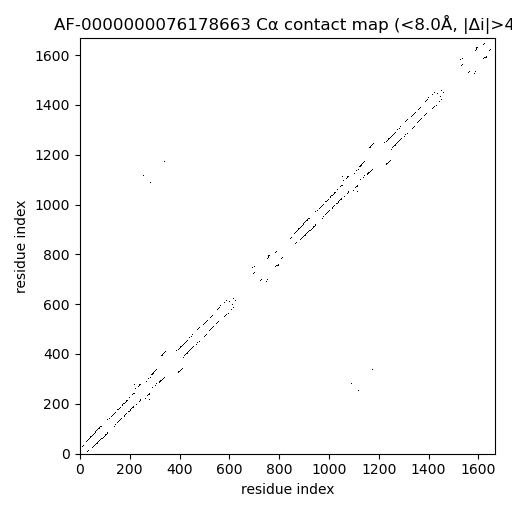54,41,64,69,48,52,45,46,44,41,44,68,72,64,64,40,48,69,41,36,66,96,74,65,54,66,93,89,58,55,68,68,56,45,51,50,50,46,51,67,24,17,40,28,38,39,38,43,41,36,76,58,33,61,74,40,83,59,50,62,56,51,52,52,47,51,53,48,30,40,74,72,60,76,33,73,45,41,34,38,35,31,47,94,40,60,84,84,35,58,47,67,74,55,63,76,43,45,90,72,40,47,79,43,74,46,65,89,67,88,53,72,59,45,59,51,53,52,50,44,67,72,68,52,78,79,120,128,79,74,74,69,78,70,43,66,46,81,54,49,63,68,66,39,55,62,76,80,86,84,61,71,49,71,28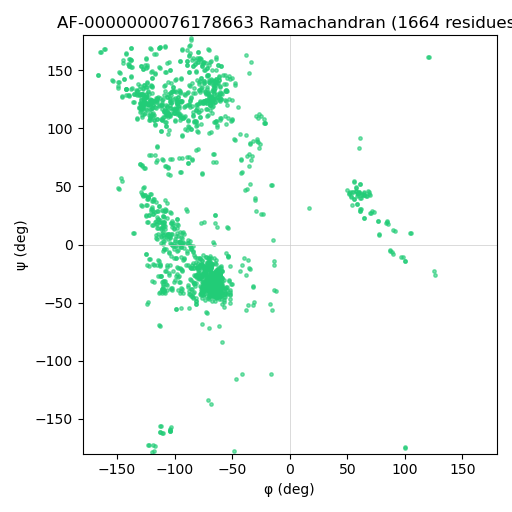,24,30,41,33,45,24,47,25,51,30,36,61,44,47,62,48,57,38,44,68,31,42,53,23,28,36,40,34,44,27,41,29,49,30,41,40,40,36,42,41,26,42,32,50,22,55,49,21,29,35,42,33,45,26,41,24,43,46,41,58,70,75,14,59,36,83,57,38,46,59,37,25,49,48,24,27,34,40,30,52,15,45,14,75,42,97,79,61,77,65,85,50,82,38,50,48,54,66,48,52,57,28,53,47,25,27,38,41,31,31,56,39,50,38,39,60,38,45,75,78,10,33,41,50,74,25,70,47,29,31,35,42,34,26,59,30,26,52,31,33,55,44,40,52,72,59,42,62,39,46,30,53,50,26,26,32,42,35,45,23,45,24,72,47,44,77,41,78,38,46,46,31,55,42,54,33,66,65,37,29,33,43,35,38,35,44,26,24,33,45,50,58,60,60,38,37,44,39,52,62,42,52,71,33,70,29,51,31,43,36,36,34,38,25,27,41,40,47,74,60,40,81,84,47,66,58,57,32,66,44,36,48,78,46,33,56,35,59,28,43,30,33,36,26,33,41,32,57,18,36,35,36,36,40,39,62,40,84,72,16,88,65,45,55,77,44,41,54,43,25,33,31,41,31,48,28,44,26,32,52,69,70,58,64,15,52,64,32,35,51,41,46,55,49,36,30,67,47,20,47,48,21,26,35,43,31,53,20,36,23,48,66,41,74,58,83,82,74,89,62,77,80,80,74,63,92,85,66,93,61,87,70,73,74,66,79,59,67,80,60,62,38,69,36,78,82,56,58,58,74,58,63,68,59,88,75,66,73,68,46,73,45,78,46,64,48,23,64,44,25,28,32,42,33,36,29,40,26,28,37,55,37,94,53,55,35,33,36,35,38,31,51,37,59,47,24,28,36,41,31,46,24,37,43,43,46,76,40,77,56,50,70,42,64,61,67,67,64,43,34,30,34,39,30,45,20,48,38,56,41,72,75,61,53,53,91,48,74,72,61,41,62,74,28,59,56,21,31,34,41,38,42,30,44,17,48,46,32,60,29,46,76,73,65,40,65,63,51,66,43,29,51,50,24,26,33,43,32,48,26,43,19,59,30,57,75,61,57,66,66,54,40,71,56,25,58,54,26,26,35,41,34,43,26,43,27,47,25,48,48,79,57,68,21,58,76,64,38,83,47,49,36,36,40,34,44,21,38,26,48,34,31,58,67,54,70,69,57,50,54,51,48,63,67,38,45,90,65,60,36,35,42,32,50,58,74,22,55,24,46,51,38,71,87,32,46,69,42,57,55,42,69,76,68,55,82,62,43,51,75,45,87,77,51,63,41,43,21,29,36,84,86,62,52,72,47,37,39,43,58,47,57,75,41,35,64,79,72,46,53,71,47,59,53,57,55,53,49,51,50,48,51,48,50,52,50,52,48,50,63,53,47,48,54,50,50,46,47,65,71,41,40,60,60,52,45,47,50,51,44,49,54,48,44,50,52,46,49,56,54,48,62,68,65,36,84,27,44,30,24,53,45,70,31,81,89,48,42,64,53,40,63,69,47,50,44,45,44,41,44,67,72,64,67,38,47,70,41,37,67,96,76,66,53,66,92,88,58,56,67,68,58,45,52,51,50,46,53,69,22,19,42,28,37,38,38,43,42,36,79,57,32,61,74,41,83,59,51,62,57,51,51,52,48,49,53,49,32,37,75,73,70,64,39,74,45,41,34,37,35,31,46,95,41,60,84,84,35,61,48,68,74,55,63,77,44,45,89,72,40,48,78,43,73,47,64,89,70,88,55,75,60,45,59,50,53,51,51,46,66,72,67,52,80,81,121

Sequence (1668 aa):
MKQEKLELTADCSNLGLTRVPQDLNHTIFALDLSKNRIKILRNNSFERYTQLAVLTIDSNDLYFLDADTFFGLHNLVKLSMNNNKLNLSTAYSNGIFSHTPQLRYLDIGSNQVTTHKYTTLTMYPYFGDMKNLQTLYLDLVNLPVFNSSGLYTLKNLDTVRFSSCTVEEMLNGTFVDMPPSVKQIYLNNCEKVKIVEANFLKPFLNLQILELCGVFIHLSRALELLYPFQNKNMTSIIFKRVTVDFQDSNKYPYAVRVTKEMMKYLQTICVDDLVLAESGIVDFEPGSLLTYNHPECFKRIVFTGNRFSMRDGKSKTMEFITFQSRTINLRVFDYSYNPIKYSNIDYGSDYIQSNNNSDGEYQYETLQHENNPLVRQNVSPHKDQYIYTYTVSLPPNLEALRFSHYLTPTDSRINLMIKRAQNLRHLDVSYFQTSYFPQIYFDGDHNIEFMNMSGIDANLYCLKHSKVKSIFQNLSVAVMQNIKLGQAILSGCDIFNLLPVIENLDVSSNNMWFLPKNAFMYNNKLRILNMKINSFTEIPTAVTALSNLEFLDLRNNYIQSINETIRKWLDQQYPRMLKLYLGGNTFSCTCDTMDFVKWLFTTKTHFDRPQKDFDCRLSNGSVINTLHANTNFHDLFSHCDSETWLQVGIGLIVAFFVCAVPVAIIISYRWKIMFYIYKKFRRVVEKGLRQKCQYDVYLSYAEDSQSWVINSLRPKLEETWKMKVCIGDRDFLVGESKSEAIANAISESRHVIFFISKDSKDEQWLRFEIDRARYEKDANFLQKIIVITGKADMGCIPDELCHIWKDVIGVTWPDNESDNGWQTLKLALWSELSMKQEKLELTADCSNLGLTRVPQDLNHTIFALDLSKNRIKILRNNSFERYTQLAVLTIDSNDLYFLDADTFFGLHNLVKLSMNNNKLNLSTAYSNGIFSHTPQLRYLDIGSNQVTTHKYTTLTMYPYFGDMKNLQTLYLDLVNLPVFNSSGLYTLKNLDTVRFSSCTVEEMLNGTFVDMPPSVKQIYLNNCEKVKIVEANFLKPFLNLQILELCGVFIHLSRALELLYPFQNKNMTSIIFKRVTVDFQDSNKYPYAVRVTKEMMKYLQTICVDDLVLAESGIVDFEPGSLLTYNHPECFKRIVFTGNRFSMRDGKSKTMEFITFQSRTINLRVFDYSYNPIKYSNIDYGSDYIQSNNNSDGEYQYETLQHENNPLVRQNVSPHKDQYIYTYTVSLPPNLEALRFSHYLTPTDSRINLMIKRAQNLRHLDVSYFQTSYFPQIYFDGDHNIEFMNMSGIDANLYCLKHSKVKSIFQNLSVAVMQNIKLGQAILSGCDIFNLLPVIENLDVSSNNMWFLPKNAFMYNNKLRILNMKINSFTEIPTAVTALSNLEFLDLRNNYIQSINETIRKWLDQQYPRMLKLYLGGNTFSCTCDTMDFVKWLFTTKTHFDRPQKDFDCRLSNGSVINTLHANTNFHDLFSHCDSETWLQVGIGLIVAFFVCAVPVAIIISYRWKIMFYIYKKFRRVVEKGLRQKCQYDVYLSYAEDSQSWVINSLRPKLEETWKMKVCIGDRDFLVGESKSEAIANAISESRHVIFFISKDSKDEQWLRFEIDRARYEKDANFLQKIIVITGKADMGCIPDELCHIWKDVIGVTWPDNESDNGWQTLKLALWSELS

Nearest PDB structures (foldseek):
  5o0o-assembly1_D  TM=7.639E-01  e=3.322E-07  Mus musculus
  5o0o-assembly1_H  TM=7.628E-01  e=4.551E-07  Mus musculus
  8y69-assembly1_A  TM=5.084E-01  e=5.861E-10  Homo sapiens
  7r86-assembly2_B  TM=7.474E-01  e=1.465E-06  Mus musculus
  5xwu-assembly1_D  TM=6.635E-01  e=8.089E-06  Mus musculus

pLDDT: mean 82.29, std 16.85, range [19.34, 98.31]